Protein 3C1M (pdb70)

Secondary structure (DSSP, 8-state):
-EEEEE-TTTTSSHHHHHHHHHHHHHHHTT-S-EEEEE--STTHHHHHHHHHHHHHHT--HHHHHHHHHHHHHHHHHHHHHH---HHHHHHHHHHHHHHHHHHHHHHHHHHHHT---HHHHHHHHHHHHHHHHHHHHHHHHHTT--EEEE-HHHHTEEE-S-TTSPPEEEE-HHHHHHHHHHTT-EEEEESSEEEETTS-EEE--TTTHHHHHHHHHHHTT-SEEEEEESSSS-BSS-TTT-TT--B-SEEEHHHHHHHHHTT-TTS-GGGHHHHHHHT--EEEEETTSTTS--EEEES-----TTS--EEEEEEEEEEEEEEE-SSS-HHHHHHHHHHHHHHTT--EEEEEE--TT--EEEEEEGGGHHHHHHHHHHHH---TTS---EEEEEEEEEEEEEEEE-TTTTT-TTHHHHHHHHHHHHT----EEEESS-SSEEEEEEEGGGHHHHHHHHHIIIII-/-EEEEE-TTTTSSHHHHHHHHHHHHHHHTT-S-EEEEEPPPTTHHHHHHHHHHHHHHT--HHHHHHHHHHHHHHHHHHHHHH---HHHHHHHHHHHHHHHHHHHHHHHHHHHHT---HHHHHHHHHHHHHHHHHHHHHHHHHTT--EEEE-TTTTTEEE-S-TTSPPEEEE-HHHHHHHHHHTT-EEEEESSEEE-TTS-EEE--TTTHHHHHHHHHHHHT-SEEEEEESSSS-BSS-TTT-TT--B-SEEEHHHHHHHHHTT-TTS-GGGHHHHHHHT--EEEEETTSTTS--EEEES-----SSS--EEEEEEEEEEEEEEE-SSS-HHHHHHHHHHHHHHTT--EEEEEE--TT--EEEEEEGGGHHHHHHHHHHHH----SS---EEEEEEEEEEEEEEEE-TTTTT-TTHHHHHHHHHHHTT----EEEESS-SSEEEEEEEGGGHHHHHHHHHHHHT--/-EEEEE-TTTTSSHHHHHHHHHHHHHHTTT-S-EEEEEPPPTTHHHHHHHHHHHHHHT--HHHHHHHHHHHHHHHHHHHHHH---HHHHHHHHHHHHHHHHHHHHHHHHHHHHT---HHHHHHHHHHHHHHHHHHHHHHHHHTTS-EEEE-TTTTTEEE-S-TTSPPEEEE-HHHHHHHHHTTT-EEEEESSEEE-TTS-EEE--TTTHHHHHHHHHHHHT-SEEEEEESSSS-BSS-TTT-TT--B-SEEEHHHHHHHHHTT-TTS-GGGHHHHHHHT--EEEEETTBTTS--EEEES-----SSS--EEEEEEEEEEEEEEE-SSS-HHHHHHHHHHHHHHTT--EEEEEE--TT--EEEEEEGGGHHHHHHHHHHHH------SSS---EEEEEEEEEEEEEEEE-TTTTT-TTHHHHHHHHHHHTT----EEEESS-SSEEEEEEEGGGHHHHHHHHHIIIII-/-EEEEE-TTTTSSHHHHHHHHHHHHHHHHH-S-EEEEEPPSTTHHHHHHHHHHHHHHT--HHHHHHHHHHHHHHHHHHHHHH---HHHHHHHHHHHHHHHHHHHHHHHHHHHHT---HHHHHHHHTHHHHHHHHHHHHHHHHTT--EEEE-TTTTTEEE-S-TTSPPEEEE-HHHHHHHHHHTT-EEEEESSEEEETTS-EEE--TTTHHHHHHHHHHHHT-SEEEEEESSSS-BSS-TTT-TT--B-SEEEHHHHHHHHHTT-TTS-GGGHHHHHHHT--EEEEETTSTTS--EEEES-----SSS--EEEEE-SEEEEEEEE-SSS-HHHHHHHHHHHHHHTT--EEEEEE--TT--EEEEEEGGGHHHHHHHHHHHH----TTS---EEEEEEE-SEEEEEEE-TTTTT-TTHHHHHHHHHHHTT----EEEESS-SSEEEEEEEGGGHHHHHHHHHIIIII-

Organism: Methanocaldococcus jannaschii (strain ATCC 43067 / DSM 2661 / JAL-1 / JCM 10045 / NBRC 100440) (NCBI:txid243232)

Radius of gyration: 41.01 Å; Cα contacts (8 Å, |Δi|>4): 4702; chains: 4; bounding box: 101×80×117 Å

B-factor: mean 28.13, std 7.3, range [9.9, 187.76]

Sequence (1864 aa):
TTVMKFGGTSVGSGERIRHVAKIVTKRKKEDDDVVVVVSAMSEVTNALVEISQQALDVRDIAKVGDFIKFIREKHYKAIEEAIKSEEIKEEVKKIIDSRIEELEKVLIGVAYLGELTPKSRDYILSFGERLSSPILSGAIRDLGEKSIALEGGEAGIITDNNFGSARVKRLEVKERLLPLLKEGIIPVVTGFIGTTEEGYITTLGRGGSDYSAALIGYGLDADIIEIWTDVSGVYTTDPRLVPTARRIPKLSYIEAMELAYFGAKVLHPRTIEPAMEKGIPILVKNTFEPESEGTLITNDMEMSDSIVKAISTIKNVALINIFGAGMVGVSGTAARIFKALGEEEVNVILISQGSSETNISLVVSEEDVDKALKALKREFGDSFLNNNLIRDVSVDKDVCVISVVGAGMRGAKGIAGKIFTAVSESGANIKMIAQGSSEVNISFVIDEKDLLNCVRKLHEKFIEKTTVMKFGGTSVGSGERIRHVAKIVTKRKKEDDDVVVVVSAMSEVTNALVEISQQALDVRDIAKVGDFIKFIREKHYKAIEEAIKSEEIKEEVKKIIDSRIEELEKVLIGVAYLGELTPKSRDYILSFGERLSSPILSGAIRDLGEKSIALEGGEAGIITDNNFGSARVKRLEVKERLLPLLKEGIIPVVTGFIGTTEEGYITTLGRRGGSDYSAALIGYGLDADIIEIWTDVSGVYTTDPRLVPTARRIPKLSYIEAMELAYFGAKVLHPRTIEPAMEKGIPILVKNTFEPESEGTLITNDMEMSDSIVKAISTIKNVALINIFGAGMVGVSGTAARIFKALGEEEVNVILISQGSSETNISLVVSEEDVDKALKALKREFGDSFLNNNLIRDVSVDKDVCVISVVGAGMRGAKGIAGKIFTAVSESGANIKMIAQGSSEVNISFVIDEKDLLNCVRKLHEKFIEKTTVMKFGGTSVGSGERIRHVAKIVTKRKKEDDDVVVVVSAMSEVTNALVEISQQALDVRDIAKVGDFIKFIREKHYKAIEEAIKKSEEIKEEVKKIIDSRIEELEKVLIGVAYLGELTPKSRDYILSFGERLSSPILSGAIRDLGEKSIALEGGEAGIITDNNFGSARVKRLEVKERLLPLLKEGIIPVVTGFIGTTEEGYITTLGRGGSDYSAALIGYGLDADIIEIWTDVSGVYTTDPRLVPTARRIPKLSYIEAMELAYFGAKVLHPRTIEPAMEKGIPILVKNTFEPESEGTLITNDMEMSDSIVKAISTIKNVALINIFGAGMVGVSGTAARIFKALGEEEVNVILISQGSSETNISLVVSEEDVDKALKALKREFGDGKKSFLNNNLIRDVSVDKDVCVISVVGAGMRGAKGIAGKIFTAVSESGANIKMIAQGSSEVNISFVIDEKDLLNCVRKLHEKFIEKTTVMKFGGTSVGSGERIRHVAKIVTKRKKEDDDVVVVVSAMSEVTNALVEISQQALDVRDIAKVGDFIKFIREKHYKAIEEAIKSEEIKEEVKKIIDSRIEELEKVLIGVAYLGELTPKSRDYILSFGERLSSPILSGAIRDLGEKSIALEGGEAGIITDNNFGSARVKRLEVKERLLPLLKEGIIPVVTGFIGTTEEGYITTLGRGGSDYSAALIGYGLDADIIEIWTDVSGVYTTDPRLVPTARRIPKLSYIEAMELAYFGAKVLHPRTIEPAMEKGIPILVKNTFEPESEGTLITNDMEMSDSIVKAISTIKNVALINIFGAGMVGVSGTAARIFKALGEEEVNVILISQGSSETNISLVVSEEDVDKALKALKREFGDKSFLNNNLIRDVSVDKDVCVISVVGAGMRGAKGIAGKIFTAVSESGANIKMIAQGSSEVNISFVIDEKDLLNCVRKLHEKFIEK

Solvent-accessible surface area: 68762 Å² total

InterPro domains:
  IPR001048 Aspartate/glutamate/uridylate kinase [PF00696] (1-287)
  IPR001341 Aspartate kinase [TIGR00657] (1-468)
  IPR002912 ACT domain [PS51671] (323-392)
  IPR002912 ACT domain [PS51671] (409-473)
  IPR005260 Aspartate kinase, monofunctional class [PIRSF000726] (1-472)
  IPR005260 Aspartate kinase, monofunctional class [TIGR00656] (1-469)
  IPR018042 Aspartate kinase, conserved site [PS00324] (4-12)
  IPR036393 Acetylglutamate kinase-like superfamily [G3DSA:3.40.1160.10] (1-301)
  IPR036393 Acetylglutamate kinase-like superfamily [SSF53633] (4-301)
  IPR041746 Lysine-sensitive aspartokinase catalytic domain [cd04244] (2-299)
  IPR045865 ACT-like domain [SSF55021] (304-382)
  IPR045865 ACT-like domain [SSF55021] (390-469)
  IPR054352 Aspartokinase, ACT domain [PF22468] (321-381)
  IPR054352 Aspartokinase, ACT domain [PF22468] (407-467)

Nearest PDB structures (foldseek):
  3c1m-assembly1_A  TM=9.995E-01  e=3.762E-89  Methanocaldococcus jannaschii
  2cdq-assembly1_B  TM=8.818E-01  e=1.008E-42  Arabidopsis thaliana
  3ab2-assembly4_O  TM=8.215E-01  e=1.447E-33  Corynebacterium glutamicum
  3ab2-assembly2_E  TM=8.367E-01  e=1.039E-32  Corynebacterium glutamicum
  3ab2-assembly2_G  TM=8.336E-01  e=6.347E-33  Corynebacterium glutamicum

Structure (mmCIF, N/CA/C/O backbone):
data_3C1M
#
_entry.id   3C1M
#
_cell.length_a   101.408
_cell.length_b   104.478
_cell.length_c   192.045
_cell.angle_alpha   90.00
_cell.angle_beta   90.00
_cell.angle_gamma   90.00
#
_symmetry.space_group_name_H-M   'P 21 21 21'
#
loop_
_entity.id
_entity.type
_entity.pdbx_description
1 polymer 'Probable aspartokinase'
2 non-polymer 'MAGNESIUM ION'
3 non-polymer 'ASPARTIC ACID'
4 non-polymer 'PHOSPHOAMINOPHOSPHONIC ACID-ADENYLATE ESTER'
5 non-polymer 'FORMIC ACID'
6 water water
#
loop_
_atom_site.group_PDB
_atom_site.id
_atom_site.type_symbol
_atom_site.label_atom_id
_atom_site.label_alt_id
_atom_site.label_comp_id
_atom_site.label_asym_id
_atom_site.label_entity_id
_atom_site.label_seq_id
_atom_site.pdbx_PDB_ins_code
_atom_site.Cartn_x
_atom_site.Cartn_y
_atom_site.Cartn_z
_atom_site.occupancy
_atom_site.B_iso_or_equiv
_atom_site.auth_seq_id
_atom_site.auth_comp_id
_atom_site.auth_asym_id
_atom_site.auth_atom_id
_atom_site.pdbx_PDB_model_num
ATOM 1 N N . THR A 1 2 ? 29.065 38.135 60.999 1.00 25.66 2 THR A N 1
ATOM 2 C CA . THR A 1 2 ? 28.764 36.883 61.740 1.00 25.38 2 THR A CA 1
ATOM 3 C C . THR A 1 2 ? 29.490 35.704 61.113 1.00 25.04 2 THR A C 1
ATOM 4 O O . THR A 1 2 ? 29.234 35.336 59.963 1.00 24.70 2 THR A O 1
ATOM 8 N N . THR A 1 3 ? 30.381 35.108 61.896 1.00 24.78 3 THR A N 1
ATOM 9 C CA . THR A 1 3 ? 31.180 33.985 61.452 1.00 24.60 3 THR A CA 1
ATOM 10 C C . THR A 1 3 ? 30.885 32.748 62.284 1.00 24.33 3 THR A C 1
ATOM 11 O O . THR A 1 3 ? 30.889 32.798 63.512 1.00 24.34 3 THR A O 1
ATOM 15 N N . VAL A 1 4 ? 30.637 31.627 61.621 1.00 24.17 4 VAL A N 1
ATOM 16 C CA . VAL A 1 4 ? 30.678 30.358 62.335 1.00 23.78 4 VAL A CA 1
ATOM 17 C C . VAL A 1 4 ? 31.957 29.613 61.987 1.00 23.42 4 VAL A C 1
ATOM 18 O O . VAL A 1 4 ? 32.328 29.503 60.814 1.00 22.59 4 VAL A O 1
ATOM 22 N N . MET A 1 5 ? 32.653 29.168 63.036 1.00 23.06 5 MET A N 1
ATOM 23 C CA . MET A 1 5 ? 33.930 28.469 62.897 1.00 22.91 5 MET A CA 1
ATOM 24 C C . MET A 1 5 ? 33.806 27.095 63.505 1.00 22.44 5 MET A C 1
ATOM 25 O O . MET A 1 5 ? 33.553 26.971 64.715 1.00 22.79 5 MET A O 1
ATOM 30 N N . LYS A 1 6 ? 33.968 26.066 62.676 1.00 21.57 6 LYS A N 1
ATOM 31 C CA . LYS A 1 6 ? 33.806 24.684 63.128 1.00 20.76 6 LYS A CA 1
ATOM 32 C C . LYS A 1 6 ? 35.158 23.982 63.113 1.00 20.87 6 LYS A C 1
ATOM 33 O O . LYS A 1 6 ? 35.873 24.042 62.115 1.00 20.59 6 LYS A O 1
ATOM 39 N N . PHE A 1 7 ? 35.481 23.318 64.224 1.00 20.81 7 PHE A N 1
ATOM 40 C CA . PHE A 1 7 ? 36.731 22.584 64.392 1.00 21.25 7 PHE A CA 1
ATOM 41 C C . PHE A 1 7 ? 36.493 21.092 64.644 1.00 21.01 7 PHE A C 1
ATOM 42 O O . PHE A 1 7 ? 35.661 20.706 65.465 1.00 20.75 7 PHE A O 1
ATOM 50 N N . GLY A 1 8 ? 37.241 20.269 63.916 1.00 20.90 8 GLY A N 1
ATOM 51 C CA . GLY A 1 8 ? 37.098 18.820 63.932 1.00 20.05 8 GLY A CA 1
ATOM 52 C C . GLY A 1 8 ? 37.878 18.144 65.026 1.00 19.96 8 GLY A C 1
ATOM 53 O O . GLY A 1 8 ? 38.543 18.808 65.809 1.00 20.04 8 GLY A O 1
ATOM 54 N N . GLY A 1 9 ? 37.784 16.819 65.085 1.00 19.90 9 GLY A N 1
ATOM 55 C CA . GLY A 1 9 ? 38.407 16.049 66.150 1.00 19.89 9 GLY A CA 1
ATOM 56 C C . GLY A 1 9 ? 39.920 16.168 66.247 1.00 20.19 9 GLY A C 1
ATOM 57 O O . GLY A 1 9 ? 40.454 16.332 67.336 1.00 19.78 9 GLY A O 1
ATOM 58 N N . THR A 1 10 ? 40.622 16.088 65.119 1.00 20.55 10 THR A N 1
ATOM 59 C CA . THR A 1 10 ? 42.086 16.207 65.158 1.00 20.98 10 THR A CA 1
ATOM 60 C C . THR A 1 10 ? 42.525 17.620 65.529 1.00 21.37 10 THR A C 1
ATOM 61 O O . THR A 1 10 ? 43.576 17.796 66.165 1.00 20.98 10 THR A O 1
ATOM 65 N N . SER A 1 11 ? 41.717 18.610 65.129 1.00 21.07 11 SER A N 1
ATOM 66 C CA . SER A 1 11 ? 42.013 20.015 65.404 1.00 21.77 11 SER A CA 1
ATOM 67 C C . SER A 1 11 ? 41.995 20.331 66.896 1.00 22.03 11 SER A C 1
ATOM 68 O O . SER A 1 11 ? 42.699 21.226 67.347 1.00 22.27 11 SER A O 1
ATOM 71 N N . VAL A 1 12 ? 41.187 19.578 67.643 1.00 22.25 12 VAL A N 1
ATOM 72 C CA . VAL A 1 12 ? 41.088 19.679 69.107 1.00 22.06 12 VAL A CA 1
ATOM 73 C C . VAL A 1 12 ? 41.512 18.352 69.751 1.00 22.45 12 VAL A C 1
ATOM 74 O O . VAL A 1 12 ? 41.001 17.967 70.795 1.00 23.10 12 VAL A O 1
ATOM 78 N N . GLY A 1 13 ? 42.470 17.673 69.122 1.00 22.63 13 GLY A N 1
ATOM 79 C CA . GLY A 1 13 ? 42.858 16.315 69.483 1.00 22.27 13 GLY A CA 1
ATOM 80 C C . GLY A 1 13 ? 43.811 16.180 70.655 1.00 22.65 13 GLY A C 1
ATOM 81 O O . GLY A 1 13 ? 44.152 15.055 71.041 1.00 22.37 13 GLY A O 1
ATOM 82 N N . SER A 1 14 ? 44.226 17.322 71.213 1.00 22.76 14 SER A N 1
ATOM 83 C CA . SER A 1 14 ? 45.013 17.409 72.452 1.00 23.00 14 SER A CA 1
ATOM 84 C C . SER A 1 14 ? 44.820 18.799 73.047 1.00 23.60 14 SER A C 1
ATOM 85 O O . SER A 1 14 ? 44.202 19.663 72.420 1.00 23.91 14 SER A O 1
ATOM 88 N N . GLY A 1 15 ? 45.365 19.013 74.243 1.00 24.20 15 GLY A N 1
ATOM 89 C CA . GLY A 1 15 ? 45.292 20.296 74.931 1.00 25.02 15 GLY A CA 1
ATOM 90 C C . GLY A 1 15 ? 46.019 21.434 74.241 1.00 25.69 15 GLY A C 1
ATOM 91 O O . GLY A 1 15 ? 45.499 22.548 74.166 1.00 25.67 15 GLY A O 1
ATOM 92 N N . GLU A 1 16 ? 47.230 21.155 73.760 1.00 26.36 16 GLU A N 1
ATOM 93 C CA . GLU A 1 16 ? 47.994 22.073 72.899 1.00 27.31 16 GLU A CA 1
ATOM 94 C C . GLU A 1 16 ? 47.191 22.483 71.654 1.00 26.80 16 GLU A C 1
ATOM 95 O O . GLU A 1 16 ? 47.229 23.647 71.213 1.00 26.94 16 GLU A O 1
ATOM 101 N N . ARG A 1 17 ? 46.446 21.537 71.099 1.00 26.39 17 ARG A N 1
ATOM 102 C CA . ARG A 1 17 ? 45.653 21.813 69.904 1.00 25.99 17 ARG A CA 1
ATOM 103 C C . ARG A 1 17 ? 44.439 22.706 70.188 1.00 25.89 17 ARG A C 1
ATOM 104 O O . ARG A 1 17 ? 44.181 23.680 69.465 1.00 25.27 17 ARG A O 1
ATOM 112 N N . ILE A 1 18 ? 43.723 22.371 71.260 1.00 25.38 18 ILE A N 1
ATOM 113 C CA . ILE A 1 18 ? 42.592 23.154 71.750 1.00 24.90 18 ILE A CA 1
ATOM 114 C C . ILE A 1 18 ? 42.976 24.621 72.032 1.00 25.16 18 ILE A C 1
ATOM 115 O O . ILE A 1 18 ? 42.241 25.544 71.671 1.00 24.63 18 ILE A O 1
ATOM 120 N N . ARG A 1 19 ? 44.128 24.823 72.669 1.00 25.13 19 ARG A N 1
ATOM 121 C CA . ARG A 1 19 ? 44.617 26.173 72.949 1.00 25.35 19 ARG A CA 1
ATOM 122 C C . ARG A 1 19 ? 44.970 26.934 71.656 1.00 25.29 19 ARG A C 1
ATOM 123 O O . ARG A 1 19 ? 44.656 28.131 71.508 1.00 25.92 19 ARG A O 1
ATOM 131 N N . HIS A 1 20 ? 45.623 26.241 70.730 1.00 24.58 20 HIS A N 1
ATOM 132 C CA . HIS A 1 20 ? 45.889 26.786 69.402 1.00 24.14 20 HIS A CA 1
ATOM 133 C C . HIS A 1 20 ? 44.576 27.181 68.690 1.00 23.67 20 HIS A C 1
ATOM 134 O O . HIS A 1 20 ? 44.462 28.275 68.144 1.00 23.68 20 HIS A O 1
ATOM 141 N N . VAL A 1 21 ? 43.575 26.304 68.739 1.00 23.39 21 VAL A N 1
ATOM 142 C CA . VAL A 1 21 ? 42.246 26.596 68.192 1.00 22.79 21 VAL A CA 1
ATOM 143 C C . VAL A 1 21 ? 41.598 27.826 68.840 1.00 23.16 21 VAL A C 1
ATOM 144 O O . VAL A 1 21 ? 41.042 28.675 68.138 1.00 23.40 21 VAL A O 1
ATOM 148 N N . ALA A 1 22 ? 41.685 27.927 70.166 1.00 23.22 22 ALA A N 1
ATOM 149 C CA . ALA A 1 22 ? 41.163 29.079 70.896 1.00 23.74 22 ALA A CA 1
ATOM 150 C C . ALA A 1 22 ? 41.843 30.377 70.459 1.00 24.14 22 ALA A C 1
ATOM 151 O O . ALA A 1 22 ? 41.201 31.426 70.412 1.00 24.05 22 ALA A O 1
ATOM 153 N N . LYS A 1 23 ? 43.139 30.292 70.140 1.00 24.71 23 LYS A N 1
ATOM 154 C CA . LYS A 1 23 ? 43.877 31.406 69.515 1.00 25.26 23 LYS A CA 1
ATOM 155 C C . LYS A 1 23 ? 43.373 31.830 68.129 1.00 25.48 23 LYS A C 1
ATOM 156 O O . LYS A 1 23 ? 43.300 33.040 67.845 1.00 26.00 23 LYS A O 1
ATOM 162 N N . ILE A 1 24 ? 43.050 30.858 67.271 1.00 24.98 24 ILE A N 1
ATOM 163 C CA . ILE A 1 24 ? 42.451 31.156 65.959 1.00 24.70 24 ILE A CA 1
ATOM 164 C C . ILE A 1 24 ? 41.096 31.871 66.124 1.00 25.39 24 ILE A C 1
ATOM 165 O O . ILE A 1 24 ? 40.792 32.822 65.411 1.00 25.01 24 ILE A O 1
ATOM 170 N N . VAL A 1 25 ? 40.294 31.396 67.077 1.00 26.11 25 VAL A N 1
ATOM 171 C CA . VAL A 1 25 ? 38.993 31.962 67.362 1.00 26.11 25 VAL A CA 1
ATOM 172 C C . VAL A 1 25 ? 39.130 33.378 67.927 1.00 26.82 25 VAL A C 1
ATOM 173 O O . VAL A 1 25 ? 38.384 34.290 67.548 1.00 26.96 25 VAL A O 1
ATOM 177 N N . THR A 1 26 ? 40.099 33.555 68.816 1.00 27.74 26 THR A N 1
ATOM 178 C CA . THR A 1 26 ? 40.359 34.840 69.475 1.00 28.54 26 THR A CA 1
ATOM 179 C C . THR A 1 26 ? 40.898 35.900 68.500 1.00 28.73 26 THR A C 1
ATOM 180 O O . THR A 1 26 ? 40.570 37.083 68.610 1.00 28.45 26 THR A O 1
ATOM 184 N N . LYS A 1 27 ? 41.697 35.453 67.530 1.00 29.41 27 LYS A N 1
ATOM 185 C CA . LYS A 1 27 ? 42.154 36.302 66.427 1.00 30.05 27 LYS A CA 1
ATOM 186 C C . LYS A 1 27 ? 40.977 36.756 65.548 1.00 29.71 27 LYS A C 1
ATOM 187 O O . LYS A 1 27 ? 40.867 37.941 65.224 1.00 29.72 27 LYS A O 1
ATOM 193 N N . ARG A 1 28 ? 40.110 35.816 65.171 1.00 29.42 28 ARG A N 1
ATOM 194 C CA . ARG A 1 28 ? 38.932 36.142 64.372 1.00 29.68 28 ARG A CA 1
ATOM 195 C C . ARG A 1 28 ? 37.992 37.092 65.114 1.00 29.61 28 ARG A C 1
ATOM 196 O O . ARG A 1 28 ? 37.397 37.980 64.499 1.00 29.38 28 ARG A O 1
ATOM 204 N N . LYS A 1 29 ? 37.857 36.878 66.425 1.00 29.77 29 LYS A N 1
ATOM 205 C CA . LYS A 1 29 ? 37.013 37.702 67.299 1.00 29.93 29 LYS A CA 1
ATOM 206 C C . LYS A 1 29 ? 37.316 39.199 67.171 1.00 29.92 29 LYS A C 1
ATOM 207 O O . LYS A 1 29 ? 36.418 40.040 67.311 1.00 30.23 29 LYS A O 1
ATOM 213 N N . LYS A 1 30 ? 38.578 39.519 66.895 1.00 30.05 30 LYS A N 1
ATOM 214 C CA . LYS A 1 30 ? 39.034 40.907 66.773 1.00 30.10 30 LYS A CA 1
ATOM 215 C C . LYS A 1 30 ? 38.737 41.528 65.409 1.00 29.70 30 LYS A C 1
ATOM 216 O O . LYS A 1 30 ? 38.762 42.748 65.276 1.00 30.05 30 LYS A O 1
ATOM 222 N N . GLU A 1 31 ? 38.460 40.694 64.412 1.00 28.98 31 GLU A N 1
ATOM 223 C CA . GLU A 1 31 ? 38.062 41.152 63.080 1.00 29.04 31 GLU A CA 1
ATOM 224 C C . GLU A 1 31 ? 36.534 41.174 62.950 1.00 28.25 31 GLU A C 1
ATOM 225 O O . GLU A 1 31 ? 35.988 41.960 62.191 1.00 27.91 31 GLU A O 1
ATOM 231 N N . ASP A 1 32 ? 35.863 40.284 63.675 1.00 27.98 32 ASP A N 1
ATOM 232 C CA . ASP A 1 32 ? 34.405 40.158 63.643 1.00 27.77 32 ASP A CA 1
ATOM 233 C C . ASP A 1 32 ? 33.936 39.825 65.054 1.00 27.75 32 ASP A C 1
ATOM 234 O O . ASP A 1 32 ? 34.246 38.752 65.563 1.00 27.89 32 ASP A O 1
ATOM 239 N N . ASP A 1 33 ? 33.188 40.736 65.676 1.00 27.74 33 ASP A N 1
ATOM 240 C CA . ASP A 1 33 ? 32.726 40.554 67.053 1.00 27.65 33 ASP A CA 1
ATOM 241 C C . ASP A 1 33 ? 31.696 39.442 67.182 1.00 27.64 33 ASP A C 1
ATOM 242 O O . ASP A 1 33 ? 31.494 38.918 68.282 1.00 28.09 33 ASP A O 1
ATOM 247 N N . ASP A 1 34 ? 31.041 39.082 66.077 1.00 27.24 34 ASP A N 1
ATOM 248 C CA . ASP A 1 34 ? 30.055 37.989 66.103 1.00 26.83 34 ASP A CA 1
ATOM 249 C C . ASP A 1 34 ? 30.668 36.688 65.631 1.00 26.48 34 ASP A C 1
ATOM 250 O O . ASP A 1 34 ? 30.708 36.393 64.437 1.00 26.43 34 ASP A O 1
ATOM 255 N N . VAL A 1 35 ? 31.180 35.930 66.592 1.00 26.13 35 VAL A N 1
ATOM 256 C CA . VAL A 1 35 ? 31.743 34.613 66.327 1.00 25.38 35 VAL A CA 1
ATOM 257 C C . VAL A 1 35 ? 31.020 33.547 67.150 1.00 25.20 35 VAL A C 1
ATOM 258 O O . VAL A 1 35 ? 30.908 33.674 68.380 1.00 25.34 35 VAL A O 1
ATOM 262 N N . VAL A 1 36 ? 30.536 32.514 66.459 1.00 24.79 36 VAL A N 1
ATOM 263 C CA . VAL A 1 36 ? 30.040 31.287 67.079 1.00 24.62 36 VAL A CA 1
ATOM 264 C C . VAL A 1 36 ? 30.979 30.119 66.710 1.00 24.72 36 VAL A C 1
ATOM 265 O O . VAL A 1 36 ? 31.407 29.990 65.562 1.00 24.47 36 VAL A O 1
ATOM 269 N N . VAL A 1 37 ? 31.323 29.291 67.697 1.00 25.08 37 VAL A N 1
ATOM 270 C CA . VAL A 1 37 ? 32.199 28.134 67.470 1.00 24.73 37 VAL A CA 1
ATOM 271 C C . VAL A 1 37 ? 31.394 26.844 67.509 1.00 24.22 37 VAL A C 1
ATOM 272 O O . VAL A 1 37 ? 30.537 26.662 68.378 1.00 24.66 37 VAL A O 1
ATOM 276 N N . VAL A 1 38 ? 31.637 25.969 66.540 1.00 23.29 38 VAL A N 1
ATOM 277 C CA . VAL A 1 38 ? 31.107 24.614 66.602 1.00 22.20 38 VAL A CA 1
ATOM 278 C C . VAL A 1 38 ? 32.291 23.661 66.749 1.00 22.35 38 VAL A C 1
ATOM 279 O O . VAL A 1 38 ? 33.287 23.781 66.035 1.00 20.98 38 VAL A O 1
ATOM 283 N N . VAL A 1 39 ? 32.182 22.713 67.679 1.00 22.30 39 VAL A N 1
ATOM 284 C CA . VAL A 1 39 ? 33.289 21.809 67.910 1.00 21.91 39 VAL A CA 1
ATOM 285 C C . VAL A 1 39 ? 32.841 20.340 67.964 1.00 22.34 39 VAL A C 1
ATOM 286 O O . VAL A 1 39 ? 31.753 20.009 68.460 1.00 21.64 39 VAL A O 1
ATOM 290 N N . SER A 1 40 ? 33.686 19.473 67.411 1.00 22.59 40 SER A N 1
ATOM 291 C CA . SER A 1 40 ? 33.509 18.024 67.516 1.00 22.60 40 SER A CA 1
ATOM 292 C C . SER A 1 40 ? 34.165 17.489 68.772 1.00 22.50 40 SER A C 1
ATOM 293 O O . SER A 1 40 ? 34.930 18.190 69.447 1.00 22.37 40 SER A O 1
ATOM 296 N N . ALA A 1 41 ? 33.863 16.229 69.064 1.00 22.22 41 ALA A N 1
ATOM 297 C CA . ALA A 1 41 ? 34.596 15.456 70.046 1.00 22.20 41 ALA A CA 1
ATOM 298 C C . ALA A 1 41 ? 36.069 15.383 69.655 1.00 22.47 41 ALA A C 1
ATOM 299 O O . ALA A 1 41 ? 36.404 15.323 68.463 1.00 22.16 41 ALA A O 1
ATOM 301 N N . MET A 1 42 ? 36.942 15.363 70.662 1.00 22.55 42 MET A N 1
ATOM 302 C CA . MET A 1 42 ? 38.350 15.047 70.455 1.00 22.66 42 MET A CA 1
ATOM 303 C C . MET A 1 42 ? 38.472 13.828 69.557 1.00 23.12 42 MET A C 1
ATOM 304 O O . MET A 1 42 ? 37.674 12.879 69.638 1.00 22.78 42 MET A O 1
ATOM 309 N N . SER A 1 43 ? 39.466 13.884 68.684 1.00 23.90 43 SER A N 1
ATOM 310 C CA . SER A 1 43 ? 39.784 12.810 67.756 1.00 24.82 43 SER A CA 1
ATOM 311 C C . SER A 1 43 ? 39.674 11.410 68.376 1.00 24.96 43 SER A C 1
ATOM 312 O O . SER A 1 43 ? 40.262 11.142 69.428 1.00 23.99 43 SER A O 1
ATOM 315 N N . GLU A 1 44 ? 38.919 10.534 67.706 1.00 25.61 44 GLU A N 1
ATOM 316 C CA . GLU A 1 44 ? 38.842 9.106 68.040 1.00 26.20 44 GLU A CA 1
ATOM 317 C C . GLU A 1 44 ? 37.886 8.766 69.218 1.00 25.61 44 GLU A C 1
ATOM 318 O O . GLU A 1 44 ? 37.604 7.580 69.486 1.00 25.46 44 GLU A O 1
ATOM 324 N N . VAL A 1 45 ? 37.377 9.801 69.892 1.00 24.64 45 VAL A N 1
ATOM 325 C CA . VAL A 1 45 ? 36.489 9.644 71.055 1.00 23.70 45 VAL A CA 1
ATOM 326 C C . VAL A 1 45 ? 35.107 9.105 70.665 1.00 23.42 45 VAL A C 1
ATOM 327 O O . VAL A 1 45 ? 34.597 8.177 71.304 1.00 23.11 45 VAL A O 1
ATOM 331 N N . THR A 1 46 ? 34.513 9.658 69.608 1.00 23.21 46 THR A N 1
ATOM 332 C CA . THR A 1 46 ? 33.251 9.123 69.096 1.00 23.12 46 THR A CA 1
ATOM 333 C C . THR A 1 46 ? 33.337 7.623 68.763 1.00 23.00 46 THR A C 1
ATOM 334 O O . THR A 1 46 ? 32.460 6.867 69.149 1.00 23.11 46 THR A O 1
ATOM 338 N N . ASN A 1 47 ? 34.393 7.202 68.070 1.00 23.07 47 ASN A N 1
ATOM 339 C CA . ASN A 1 47 ? 34.602 5.777 67.781 1.00 23.35 47 ASN A CA 1
ATOM 340 C C . ASN A 1 47 ? 34.713 4.908 69.042 1.00 23.18 47 ASN A C 1
ATOM 341 O O . ASN A 1 47 ? 34.163 3.808 69.085 1.00 23.75 47 ASN A O 1
ATOM 346 N N . ALA A 1 48 ? 35.445 5.404 70.042 1.00 22.98 48 ALA A N 1
ATOM 347 C CA . ALA A 1 48 ? 35.579 4.766 71.347 1.00 22.93 48 ALA A CA 1
ATOM 348 C C . ALA A 1 48 ? 34.223 4.605 72.041 1.00 23.36 48 ALA A C 1
ATOM 349 O O . ALA A 1 48 ? 33.933 3.546 72.608 1.00 23.29 48 ALA A O 1
ATOM 351 N N . LEU A 1 49 ? 33.400 5.653 71.986 1.00 23.89 49 LEU A N 1
ATOM 352 C CA . LEU A 1 49 ? 32.032 5.610 72.516 1.00 24.38 49 LEU A CA 1
ATOM 353 C C . LEU A 1 49 ? 31.195 4.540 71.804 1.00 24.81 49 LEU A C 1
ATOM 354 O O . LEU A 1 49 ? 30.510 3.761 72.459 1.00 24.89 49 LEU A O 1
ATOM 359 N N . VAL A 1 50 ? 31.268 4.506 70.471 1.00 25.44 50 VAL A N 1
ATOM 360 C CA . VAL A 1 50 ? 30.634 3.456 69.656 1.00 26.00 50 VAL A CA 1
ATOM 361 C C . VAL A 1 50 ? 31.053 2.040 70.112 1.00 26.67 50 VAL A C 1
ATOM 362 O O . VAL A 1 50 ? 30.199 1.182 70.350 1.00 26.65 50 VAL A O 1
ATOM 366 N N . GLU A 1 51 ? 32.357 1.804 70.251 1.00 27.47 51 GLU A N 1
ATOM 367 C CA . GLU A 1 51 ? 32.833 0.467 70.614 1.00 28.70 51 GLU A CA 1
ATOM 368 C C . GLU A 1 51 ? 32.488 0.055 72.056 1.00 28.34 51 GLU A C 1
ATOM 369 O O . GLU A 1 51 ? 32.087 -1.082 72.277 1.00 28.47 51 GLU A O 1
ATOM 375 N N . ILE A 1 52 ? 32.610 0.969 73.021 1.00 28.36 52 ILE A N 1
ATOM 376 C CA . ILE A 1 52 ? 32.273 0.641 74.423 1.00 28.47 52 ILE A CA 1
ATOM 377 C C . ILE A 1 52 ? 30.764 0.467 74.656 1.00 28.83 52 ILE A C 1
ATOM 378 O O . ILE A 1 52 ? 30.362 -0.223 75.585 1.00 28.85 52 ILE A O 1
ATOM 383 N N . SER A 1 53 ? 29.948 1.096 73.809 1.00 29.26 53 SER A N 1
ATOM 384 C CA . SER A 1 53 ? 28.503 0.874 73.769 1.00 29.82 53 SER A CA 1
ATOM 385 C C . SER A 1 53 ? 28.158 -0.574 73.455 1.00 30.26 53 SER A C 1
ATOM 386 O O . SER A 1 53 ? 27.319 -1.190 74.115 1.00 30.25 53 SER A O 1
ATOM 389 N N . GLN A 1 54 ? 28.809 -1.097 72.423 1.00 31.30 54 GLN A N 1
ATOM 390 C CA . GLN A 1 54 ? 28.540 -2.434 71.911 1.00 32.16 54 GLN A CA 1
ATOM 391 C C . GLN A 1 54 ? 29.088 -3.479 72.870 1.00 32.37 54 GLN A C 1
ATOM 392 O O . GLN A 1 54 ? 28.488 -4.539 73.049 1.00 32.36 54 GLN A O 1
ATOM 398 N N . GLN A 1 55 ? 30.226 -3.157 73.485 1.00 32.85 55 GLN A N 1
ATOM 399 C CA . GLN A 1 55 ? 30.864 -4.005 74.492 1.00 33.49 55 GLN A CA 1
ATOM 400 C C . GLN A 1 55 ? 30.022 -4.071 75.760 1.00 33.21 55 GLN A C 1
ATOM 401 O O . GLN A 1 55 ? 29.835 -5.146 76.328 1.00 32.90 55 GLN A O 1
ATOM 407 N N . ALA A 1 56 ? 29.507 -2.918 76.186 1.00 33.16 56 ALA A N 1
ATOM 408 C CA . ALA A 1 56 ? 28.601 -2.852 77.325 1.00 33.54 56 ALA A CA 1
ATOM 409 C C . ALA A 1 56 ? 27.323 -3.665 77.079 1.00 33.97 56 ALA A C 1
ATOM 410 O O . ALA A 1 56 ? 26.748 -4.212 78.011 1.00 33.91 56 ALA A O 1
ATOM 412 N N . LEU A 1 57 ? 26.901 -3.749 75.819 1.00 34.58 57 LEU A N 1
ATOM 413 C CA . LEU A 1 57 ? 25.727 -4.517 75.428 1.00 35.07 57 LEU A CA 1
ATOM 414 C C . LEU A 1 57 ? 26.026 -6.015 75.306 1.00 35.91 57 LEU A C 1
ATOM 415 O O . LEU A 1 57 ? 25.367 -6.844 75.944 1.00 35.97 57 LEU A O 1
ATOM 420 N N . ASP A 1 58 ? 27.021 -6.352 74.488 1.00 36.87 58 ASP A N 1
ATOM 421 C CA . ASP A 1 58 ? 27.307 -7.746 74.139 1.00 37.74 58 ASP A CA 1
ATOM 422 C C . ASP A 1 58 ? 28.004 -8.556 75.236 1.00 37.99 58 ASP A C 1
ATOM 423 O O . ASP A 1 58 ? 27.626 -9.705 75.482 1.00 38.20 58 ASP A O 1
ATOM 428 N N . VAL A 1 59 ? 29.010 -7.974 75.889 1.00 38.22 59 VAL A N 1
ATOM 429 C CA . VAL A 1 59 ? 29.793 -8.718 76.891 1.00 38.38 59 VAL A CA 1
ATOM 430 C C . VAL A 1 59 ? 29.383 -8.421 78.339 1.00 38.58 59 VAL A C 1
ATOM 431 O O . VAL A 1 59 ? 29.487 -9.295 79.208 1.00 38.70 59 VAL A O 1
ATOM 435 N N . ARG A 1 60 ? 28.916 -7.191 78.570 1.00 38.56 60 ARG A N 1
ATOM 436 C CA . ARG A 1 60 ? 28.405 -6.729 79.865 1.00 38.54 60 ARG A CA 1
ATOM 437 C C . ARG A 1 60 ? 29.419 -6.880 81.011 1.00 38.76 60 ARG A C 1
ATOM 438 O O . ARG A 1 60 ? 29.093 -7.397 82.089 1.00 38.92 60 ARG A O 1
ATOM 446 N N . ASP A 1 61 ? 30.651 -6.435 80.766 1.00 38.84 61 ASP A N 1
ATOM 447 C CA . ASP A 1 61 ? 31.685 -6.395 81.808 1.00 38.78 61 ASP A CA 1
ATOM 448 C C . ASP A 1 61 ? 31.850 -4.978 82.368 1.00 38.57 61 ASP A C 1
ATOM 449 O O . ASP A 1 61 ? 32.222 -4.048 81.651 1.00 38.85 61 ASP A O 1
ATOM 454 N N . ILE A 1 62 ? 31.591 -4.845 83.664 1.00 38.36 62 ILE A N 1
ATOM 455 C CA . ILE A 1 62 ? 31.518 -3.557 84.356 1.00 38.39 62 ILE A CA 1
ATOM 456 C C . ILE A 1 62 ? 32.889 -2.907 84.634 1.00 38.32 62 ILE A C 1
ATOM 457 O O . ILE A 1 62 ? 33.011 -1.679 84.640 1.00 38.06 62 ILE A O 1
ATOM 462 N N . ALA A 1 63 ? 33.910 -3.733 84.855 1.00 38.42 63 ALA A N 1
ATOM 463 C CA . ALA A 1 63 ? 35.276 -3.252 85.071 1.00 38.33 63 ALA A CA 1
ATOM 464 C C . ALA A 1 63 ? 35.908 -2.828 83.749 1.00 38.33 63 ALA A C 1
ATOM 465 O O . ALA A 1 63 ? 36.814 -1.995 83.716 1.00 38.62 63 ALA A O 1
ATOM 467 N N . LYS A 1 64 ? 35.417 -3.418 82.665 1.00 38.13 64 LYS A N 1
ATOM 468 C CA . LYS A 1 64 ? 35.828 -3.070 81.318 1.00 37.97 64 LYS A CA 1
ATOM 469 C C . LYS A 1 64 ? 35.255 -1.698 80.914 1.00 37.72 64 LYS A C 1
ATOM 470 O O . LYS A 1 64 ? 35.909 -0.924 80.202 1.00 37.66 64 LYS A O 1
ATOM 476 N N . VAL A 1 65 ? 34.034 -1.412 81.374 1.00 37.16 65 VAL A N 1
ATOM 477 C CA . VAL A 1 65 ? 33.448 -0.066 81.312 1.00 36.30 65 VAL A CA 1
ATOM 478 C C . VAL A 1 65 ? 34.261 0.900 82.183 1.00 36.00 65 VAL A C 1
ATOM 479 O O . VAL A 1 65 ? 34.478 2.049 81.804 1.00 35.58 65 VAL A O 1
ATOM 483 N N . GLY A 1 66 ? 34.713 0.410 83.341 1.00 35.77 66 GLY A N 1
ATOM 484 C CA . GLY A 1 66 ? 35.533 1.187 84.278 1.00 35.24 66 GLY A CA 1
ATOM 485 C C . GLY A 1 66 ? 36.871 1.609 83.700 1.00 34.96 66 GLY A C 1
ATOM 486 O O . GLY A 1 66 ? 37.379 2.690 84.018 1.00 34.91 66 GLY A O 1
ATOM 487 N N . ASP A 1 67 ? 37.441 0.752 82.853 1.00 34.52 67 ASP A N 1
ATOM 488 C CA . ASP A 1 67 ? 38.692 1.054 82.158 1.00 34.10 67 ASP A CA 1
ATOM 489 C C . ASP A 1 67 ? 38.479 2.128 81.101 1.00 33.48 67 ASP A C 1
ATOM 490 O O . ASP A 1 67 ? 39.335 2.988 80.901 1.00 33.72 67 ASP A O 1
ATOM 495 N N . PHE A 1 68 ? 37.332 2.077 80.431 1.00 32.66 68 PHE A N 1
ATOM 496 C CA . PHE A 1 68 ? 36.955 3.114 79.477 1.00 31.88 68 PHE A CA 1
ATOM 497 C C . PHE A 1 68 ? 36.823 4.478 80.154 1.00 31.35 68 PHE A C 1
ATOM 498 O O . PHE A 1 68 ? 37.352 5.480 79.667 1.00 31.23 68 PHE A O 1
ATOM 506 N N . ILE A 1 69 ? 36.125 4.508 81.280 1.00 30.78 69 ILE A N 1
ATOM 507 C CA . ILE A 1 69 ? 35.952 5.737 82.034 1.00 30.61 69 ILE A CA 1
ATOM 508 C C . ILE A 1 69 ? 37.297 6.371 82.409 1.00 30.78 69 ILE A C 1
ATOM 509 O O . ILE A 1 69 ? 37.462 7.583 82.277 1.00 31.03 69 ILE A O 1
ATOM 514 N N . LYS A 1 70 ? 38.256 5.549 82.836 1.00 30.66 70 LYS A N 1
ATOM 515 C CA . LYS A 1 70 ? 39.606 6.023 83.173 1.00 30.67 70 LYS A CA 1
ATOM 516 C C . LYS A 1 70 ? 40.356 6.561 81.962 1.00 30.34 70 LYS A C 1
ATOM 517 O O . LYS A 1 70 ? 41.048 7.571 82.063 1.00 30.71 70 LYS A O 1
ATOM 523 N N . PHE A 1 71 ? 40.213 5.885 80.826 1.00 30.13 71 PHE A N 1
ATOM 524 C CA . PHE A 1 71 ? 40.771 6.341 79.553 1.00 29.98 71 PHE A CA 1
ATOM 525 C C . PHE A 1 71 ? 40.194 7.706 79.121 1.00 30.18 71 PHE A C 1
ATOM 526 O O . PHE A 1 71 ? 40.928 8.573 78.618 1.00 30.14 71 PHE A O 1
ATOM 534 N N . ILE A 1 72 ? 38.884 7.877 79.309 1.00 29.77 72 ILE A N 1
ATOM 535 C CA . ILE A 1 72 ? 38.185 9.104 78.930 1.00 29.36 72 ILE A CA 1
ATOM 536 C C . ILE A 1 72 ? 38.529 10.227 79.892 1.00 29.42 72 ILE A C 1
ATOM 537 O O . ILE A 1 72 ? 38.718 11.377 79.479 1.00 29.21 72 ILE A O 1
ATOM 542 N N . ARG A 1 73 ? 38.620 9.887 81.174 1.00 29.64 73 ARG A N 1
ATOM 543 C CA . ARG A 1 73 ? 38.959 10.869 82.196 1.00 29.99 73 ARG A CA 1
ATOM 544 C C . ARG A 1 73 ? 40.377 11.400 82.009 1.00 30.14 73 ARG A C 1
ATOM 545 O O . ARG A 1 73 ? 40.585 12.612 82.024 1.00 30.41 73 ARG A O 1
ATOM 553 N N . GLU A 1 74 ? 41.338 10.496 81.820 1.00 30.14 74 GLU A N 1
ATOM 554 C CA . GLU A 1 74 ? 42.741 10.882 81.696 1.00 30.26 74 GLU A CA 1
ATOM 555 C C . GLU A 1 74 ? 42.977 11.755 80.483 1.00 29.56 74 GLU A C 1
ATOM 556 O O . GLU A 1 74 ? 43.691 12.758 80.566 1.00 29.86 74 GLU A O 1
ATOM 562 N N . LYS A 1 75 ? 42.373 11.365 79.362 1.00 28.57 75 LYS A N 1
ATOM 563 C CA . LYS A 1 75 ? 42.437 12.130 78.126 1.00 27.55 75 LYS A CA 1
ATOM 564 C C . LYS A 1 75 ? 41.941 13.573 78.318 1.00 26.79 75 LYS A C 1
ATOM 565 O O . LYS A 1 75 ? 42.637 14.534 77.958 1.00 26.55 75 LYS A O 1
ATOM 571 N N . HIS A 1 76 ? 40.761 13.715 78.907 1.00 25.42 76 HIS A N 1
ATOM 572 C CA . HIS A 1 76 ? 40.153 15.030 79.051 1.00 24.77 76 HIS A CA 1
ATOM 573 C C . HIS A 1 76 ? 40.759 15.886 80.171 1.00 24.58 76 HIS A C 1
ATOM 574 O O . HIS A 1 76 ? 40.825 17.110 80.032 1.00 24.32 76 HIS A O 1
ATOM 581 N N . TYR A 1 77 ? 41.225 15.248 81.248 1.00 24.34 77 TYR A N 1
ATOM 582 C CA . TYR A 1 77 ? 42.014 15.930 82.287 1.00 24.50 77 TYR A CA 1
ATOM 583 C C . TYR A 1 77 ? 43.326 16.495 81.718 1.00 24.49 77 TYR A C 1
ATOM 584 O O . TYR A 1 77 ? 43.703 17.630 82.013 1.00 24.76 77 TYR A O 1
ATOM 593 N N . LYS A 1 78 ? 44.000 15.703 80.888 1.00 24.38 78 LYS A N 1
ATOM 594 C CA . LYS A 1 78 ? 45.244 16.107 80.236 1.00 24.77 78 LYS A CA 1
ATOM 595 C C . LYS A 1 78 ? 45.034 17.318 79.310 1.00 24.63 78 LYS A C 1
ATOM 596 O O . LYS A 1 78 ? 45.815 18.275 79.345 1.00 24.84 78 LYS A O 1
ATOM 602 N N . ALA A 1 79 ? 43.978 17.265 78.492 1.00 24.27 79 ALA A N 1
ATOM 603 C CA . ALA A 1 79 ? 43.572 18.364 77.608 1.00 23.78 79 ALA A CA 1
ATOM 604 C C . ALA A 1 79 ? 43.302 19.657 78.385 1.00 23.82 79 ALA A C 1
ATOM 605 O O . ALA A 1 79 ? 43.703 20.733 77.951 1.00 23.49 79 ALA A O 1
ATOM 607 N N . ILE A 1 80 ? 42.643 19.536 79.539 1.00 24.00 80 ILE A N 1
ATOM 608 C CA . ILE A 1 80 ? 42.383 20.674 80.432 1.00 24.26 80 ILE A CA 1
ATOM 609 C C . ILE A 1 80 ? 43.686 21.327 80.925 1.00 24.70 80 ILE A C 1
ATOM 610 O O . ILE A 1 80 ? 43.862 22.547 80.809 1.00 24.72 80 ILE A O 1
ATOM 615 N N . GLU A 1 81 ? 44.593 20.509 81.453 1.00 25.19 81 GLU A N 1
ATOM 616 C CA . GLU A 1 81 ? 45.878 20.985 81.964 1.00 25.75 81 GLU A CA 1
ATOM 617 C C . GLU A 1 81 ? 46.748 21.647 80.881 1.00 26.20 81 GLU A C 1
ATOM 618 O O . GLU A 1 81 ? 47.445 22.642 81.148 1.00 26.19 81 GLU A O 1
ATOM 624 N N . GLU A 1 82 ? 46.711 21.084 79.671 1.00 26.30 82 GLU A N 1
ATOM 625 C CA . GLU A 1 82 ? 47.546 21.556 78.568 1.00 26.91 82 GLU A CA 1
ATOM 626 C C . GLU A 1 82 ? 46.915 22.681 77.735 1.00 26.45 82 GLU A C 1
ATOM 627 O O . GLU A 1 82 ? 47.599 23.289 76.916 1.00 26.86 82 GLU A O 1
ATOM 633 N N . ALA A 1 83 ? 45.632 22.968 77.953 1.00 26.04 83 ALA A N 1
ATOM 634 C CA . ALA A 1 83 ? 44.928 23.993 77.158 1.00 26.30 83 ALA A CA 1
ATOM 635 C C . ALA A 1 83 ? 44.741 25.320 77.892 1.00 26.35 83 ALA A C 1
ATOM 636 O O . ALA A 1 83 ? 44.747 26.374 77.269 1.00 25.95 83 ALA A O 1
ATOM 638 N N . ILE A 1 84 ? 44.576 25.240 79.218 1.00 26.78 84 ILE A N 1
ATOM 639 C CA . ILE A 1 84 ? 44.197 26.372 80.065 1.00 26.39 84 ILE A CA 1
ATOM 640 C C . ILE A 1 84 ? 45.279 26.637 81.103 1.00 26.92 84 ILE A C 1
ATOM 641 O O . ILE A 1 84 ? 45.686 25.720 81.819 1.00 27.03 84 ILE A O 1
ATOM 646 N N . LYS A 1 85 ? 45.733 27.891 81.184 1.00 27.42 85 LYS A N 1
ATOM 647 C CA . LYS A 1 85 ? 46.706 28.325 82.207 1.00 28.09 85 LYS A CA 1
ATOM 648 C C . LYS A 1 85 ? 46.079 28.654 83.569 1.00 27.68 85 LYS A C 1
ATOM 649 O O . LYS A 1 85 ? 46.680 28.395 84.611 1.00 27.46 85 LYS A O 1
ATOM 655 N N . SER A 1 86 ? 44.883 29.242 83.558 1.00 27.83 86 SER A N 1
ATOM 656 C CA . SER A 1 86 ? 44.209 29.630 84.801 1.00 27.51 86 SER A CA 1
ATOM 657 C C . SER A 1 86 ? 43.753 28.435 85.622 1.00 27.35 86 SER A C 1
ATOM 658 O O . SER A 1 86 ? 43.022 27.564 85.133 1.00 26.59 86 SER A O 1
ATOM 661 N N . GLU A 1 87 ? 44.181 28.426 86.883 1.00 27.42 87 GLU A N 1
ATOM 662 C CA . GLU A 1 87 ? 43.786 27.409 87.843 1.00 27.32 87 GLU A CA 1
ATOM 663 C C . GLU A 1 87 ? 42.281 27.439 88.088 1.00 27.53 87 GLU A C 1
ATOM 664 O O . GLU A 1 87 ? 41.645 26.384 88.186 1.00 27.16 87 GLU A O 1
ATOM 670 N N . GLU A 1 88 ? 41.721 28.649 88.160 1.00 27.71 88 GLU A N 1
ATOM 671 C CA . GLU A 1 88 ? 40.297 28.832 88.441 1.00 28.63 88 GLU A CA 1
ATOM 672 C C . GLU A 1 88 ? 39.420 28.334 87.299 1.00 27.91 88 GLU A C 1
ATOM 673 O O . GLU A 1 88 ? 38.414 27.668 87.545 1.00 28.15 88 GLU A O 1
ATOM 679 N N . ILE A 1 89 ? 39.821 28.624 86.057 1.00 27.37 89 ILE A N 1
ATOM 680 C CA . ILE A 1 89 ? 39.125 28.087 84.882 1.00 26.65 89 ILE A CA 1
ATOM 681 C C . ILE A 1 89 ? 39.275 26.561 84.767 1.00 26.42 89 ILE A C 1
ATOM 682 O O . ILE A 1 89 ? 38.297 25.870 84.489 1.00 25.92 89 ILE A O 1
ATOM 687 N N . LYS A 1 90 ? 40.490 26.055 84.988 1.00 26.41 90 LYS A N 1
ATOM 688 C CA . LYS A 1 90 ? 40.761 24.610 84.957 1.00 26.55 90 LYS A CA 1
ATOM 689 C C . LYS A 1 90 ? 39.850 23.866 85.928 1.00 27.16 90 LYS A C 1
ATOM 690 O O . LYS A 1 90 ? 39.270 22.831 85.586 1.00 27.02 90 LYS A O 1
ATOM 696 N N . GLU A 1 91 ? 39.754 24.421 87.136 1.00 27.69 91 GLU A N 1
ATOM 697 C CA . GLU A 1 91 ? 38.885 23.944 88.197 1.00 28.65 91 GLU A CA 1
ATOM 698 C C . GLU A 1 91 ? 37.429 23.959 87.736 1.00 28.22 91 GLU A C 1
ATOM 699 O O . GLU A 1 91 ? 36.728 22.972 87.862 1.00 28.60 91 GLU A O 1
ATOM 705 N N . GLU A 1 92 ? 36.990 25.076 87.178 1.00 28.32 92 GLU A N 1
ATOM 706 C CA . GLU A 1 92 ? 35.611 25.225 86.717 1.00 28.98 92 GLU A CA 1
ATOM 707 C C . GLU A 1 92 ? 35.248 24.278 85.541 1.00 28.23 92 GLU A C 1
ATOM 708 O O . GLU A 1 92 ? 34.149 23.724 85.502 1.00 28.19 92 GLU A O 1
ATOM 714 N N . VAL A 1 93 ? 36.178 24.075 84.609 1.00 27.91 93 VAL A N 1
ATOM 715 C CA . VAL A 1 93 ? 35.985 23.128 83.500 1.00 27.06 93 VAL A CA 1
ATOM 716 C C . VAL A 1 93 ? 36.034 21.662 83.976 1.00 26.69 93 VAL A C 1
ATOM 717 O O . VAL A 1 93 ? 35.224 20.843 83.538 1.00 25.94 93 VAL A O 1
ATOM 721 N N . LYS A 1 94 ? 36.966 21.340 84.880 1.00 26.60 94 LYS A N 1
ATOM 722 C CA . LYS A 1 94 ? 37.079 19.973 85.416 1.00 26.57 94 LYS A CA 1
ATOM 723 C C . LYS A 1 94 ? 35.791 19.540 86.101 1.00 26.56 94 LYS A C 1
ATOM 724 O O . LYS A 1 94 ? 35.389 18.393 85.984 1.00 26.42 94 LYS A O 1
ATOM 730 N N . LYS A 1 95 ? 35.145 20.472 86.796 1.00 26.97 95 LYS A N 1
ATOM 731 C CA . LYS A 1 95 ? 33.846 20.227 87.423 1.00 27.53 95 LYS A CA 1
ATOM 732 C C . LYS A 1 95 ? 32.758 19.841 86.415 1.00 27.34 95 LYS A C 1
ATOM 733 O O . LYS A 1 95 ? 31.990 18.905 86.658 1.00 27.69 95 LYS A O 1
ATOM 739 N N . ILE A 1 96 ? 32.703 20.547 85.289 1.00 27.16 96 ILE A N 1
ATOM 740 C CA . ILE A 1 96 ? 31.782 20.216 84.191 1.00 26.92 96 ILE A CA 1
ATOM 741 C C . ILE A 1 96 ? 32.117 18.819 83.632 1.00 27.10 96 ILE A C 1
ATOM 742 O O . ILE A 1 96 ? 31.235 17.972 83.515 1.00 26.94 96 ILE A O 1
ATOM 747 N N . ILE A 1 97 ? 33.394 18.581 83.321 1.00 27.37 97 ILE A N 1
ATOM 748 C CA . ILE A 1 97 ? 33.853 17.305 82.750 1.00 27.48 97 ILE A CA 1
ATOM 749 C C . ILE A 1 97 ? 33.494 16.118 83.642 1.00 27.32 97 ILE A C 1
ATOM 750 O O . ILE A 1 97 ? 33.076 15.072 83.142 1.00 27.13 97 ILE A O 1
ATOM 755 N N . ASP A 1 98 ? 33.647 16.307 84.957 1.00 27.55 98 ASP A N 1
ATOM 756 C CA . ASP A 1 98 ? 33.311 15.312 85.980 1.00 27.19 98 ASP A CA 1
ATOM 757 C C . ASP A 1 98 ? 31.822 14.960 86.025 1.00 27.04 98 ASP A C 1
ATOM 758 O O . ASP A 1 98 ? 31.478 13.790 86.162 1.00 26.90 98 ASP A O 1
ATOM 763 N N . SER A 1 99 ? 30.950 15.966 85.930 1.00 26.86 99 SER A N 1
ATOM 764 C CA . SER A 1 99 ? 29.510 15.725 85.823 1.00 27.17 99 SER A CA 1
ATOM 765 C C . SER A 1 99 ? 29.209 14.820 84.640 1.00 27.24 99 SER A C 1
ATOM 766 O O . SER A 1 99 ? 28.454 13.873 84.778 1.00 27.57 99 SER A O 1
ATOM 769 N N . ARG A 1 100 ? 29.812 15.106 83.486 1.00 27.27 100 ARG A N 1
ATOM 770 C CA . ARG A 1 100 ? 29.553 14.330 82.269 1.00 27.51 100 ARG A CA 1
ATOM 771 C C . ARG A 1 100 ? 30.028 12.901 82.416 1.00 27.18 100 ARG A C 1
ATOM 772 O O . ARG A 1 100 ? 29.303 11.969 82.070 1.00 27.27 100 ARG A O 1
ATOM 780 N N . ILE A 1 101 ? 31.252 12.746 82.921 1.00 26.75 101 ILE A N 1
ATOM 781 C CA . ILE A 1 101 ? 31.850 11.433 83.133 1.00 26.42 101 ILE A CA 1
ATOM 782 C C . ILE A 1 101 ? 31.048 10.589 84.138 1.00 26.60 101 ILE A C 1
ATOM 783 O O . ILE A 1 101 ? 30.804 9.404 83.891 1.00 26.71 101 ILE A O 1
ATOM 788 N N . GLU A 1 102 ? 30.629 11.210 85.245 1.00 26.46 102 GLU A N 1
ATOM 789 C CA . GLU A 1 102 ? 29.648 10.625 86.164 1.00 26.66 102 GLU A CA 1
ATOM 790 C C . GLU A 1 102 ? 28.425 10.080 85.399 1.00 25.90 102 GLU A C 1
ATOM 791 O O . GLU A 1 102 ? 28.123 8.894 85.481 1.00 26.27 102 GLU A O 1
ATOM 797 N N . GLU A 1 103 ? 27.735 10.953 84.663 1.00 25.10 103 GLU A N 1
ATOM 798 C CA . GLU A 1 103 ? 26.537 10.586 83.885 1.00 24.71 103 GLU A CA 1
ATOM 799 C C . GLU A 1 103 ? 26.829 9.477 82.881 1.00 24.15 103 GLU A C 1
ATOM 800 O O . GLU A 1 103 ? 26.065 8.534 82.770 1.00 24.03 103 GLU A O 1
ATOM 806 N N . LEU A 1 104 ? 27.929 9.622 82.142 1.00 23.93 104 LEU A N 1
ATOM 807 C CA . LEU A 1 104 ? 28.381 8.646 81.156 1.00 23.79 104 LEU A CA 1
ATOM 808 C C . LEU A 1 104 ? 28.592 7.259 81.781 1.00 23.95 104 LEU A C 1
ATOM 809 O O . LEU A 1 104 ? 28.157 6.254 81.225 1.00 23.58 104 LEU A O 1
ATOM 814 N N . GLU A 1 105 ? 29.269 7.224 82.928 1.00 24.29 105 GLU A N 1
ATOM 815 C CA . GLU A 1 105 ? 29.526 5.975 83.647 1.00 25.42 105 GLU A CA 1
ATOM 816 C C . GLU A 1 105 ? 28.231 5.283 84.077 1.00 25.27 105 GLU A C 1
ATOM 817 O O . GLU A 1 105 ? 28.104 4.069 83.926 1.00 24.91 105 GLU A O 1
ATOM 823 N N . LYS A 1 106 ? 27.272 6.053 84.589 1.00 25.72 106 LYS A N 1
ATOM 824 C CA . LYS A 1 106 ? 25.987 5.475 85.006 1.00 26.25 106 LYS A CA 1
ATOM 825 C C . LYS A 1 106 ? 25.251 4.838 83.829 1.00 26.13 106 LYS A C 1
ATOM 826 O O . LYS A 1 106 ? 24.764 3.711 83.940 1.00 26.66 106 LYS A O 1
ATOM 832 N N . VAL A 1 107 ? 25.199 5.552 82.704 1.00 25.67 107 VAL A N 1
ATOM 833 C CA . VAL A 1 107 ? 24.486 5.095 81.507 1.00 25.46 107 VAL A CA 1
ATOM 834 C C . VAL A 1 107 ? 25.027 3.765 81.023 1.00 25.08 107 VAL A C 1
ATOM 835 O O . VAL A 1 107 ? 24.260 2.867 80.680 1.00 25.12 107 VAL A O 1
ATOM 839 N N . LEU A 1 108 ? 26.352 3.656 80.989 1.00 24.86 108 LEU A N 1
ATOM 840 C CA . LEU A 1 108 ? 27.015 2.476 80.467 1.00 24.79 108 LEU A CA 1
ATOM 841 C C . LEU A 1 108 ? 26.840 1.304 81.408 1.00 24.58 108 LEU A C 1
ATOM 842 O O . LEU A 1 108 ? 26.787 0.155 80.966 1.00 24.86 108 LEU A O 1
ATOM 847 N N . ILE A 1 109 ? 26.745 1.596 82.703 1.00 24.47 109 ILE A N 1
ATOM 848 C CA . ILE A 1 109 ? 26.503 0.561 83.696 1.00 24.40 109 ILE A CA 1
ATOM 849 C C . ILE A 1 109 ? 25.051 0.098 83.553 1.00 24.48 109 ILE A C 1
ATOM 850 O O . ILE A 1 109 ? 24.743 -1.090 83.721 1.00 24.18 109 ILE A O 1
ATOM 855 N N . GLY A 1 110 ? 24.173 1.043 83.221 1.00 24.27 110 GLY A N 1
ATOM 856 C CA . GLY A 1 110 ? 22.785 0.724 82.905 1.00 24.38 110 GLY A CA 1
ATOM 857 C C . GLY A 1 110 ? 22.681 -0.231 81.731 1.00 24.38 110 GLY A C 1
ATOM 858 O O . GLY A 1 110 ? 21.936 -1.207 81.792 1.00 24.50 110 GLY A O 1
ATOM 859 N N . VAL A 1 111 ? 23.437 0.049 80.668 1.00 24.25 111 VAL A N 1
ATOM 860 C CA . VAL A 1 111 ? 23.434 -0.780 79.460 1.00 24.40 111 VAL A CA 1
ATOM 861 C C . VAL A 1 111 ? 23.863 -2.221 79.745 1.00 24.37 111 VAL A C 1
ATOM 862 O O . VAL A 1 111 ? 23.295 -3.158 79.184 1.00 24.31 111 VAL A O 1
ATOM 866 N N . ALA A 1 112 ? 24.868 -2.387 80.603 1.00 24.63 112 ALA A N 1
ATOM 867 C CA . ALA A 1 112 ? 25.379 -3.716 80.958 1.00 24.71 112 ALA A CA 1
ATOM 868 C C . ALA A 1 112 ? 24.399 -4.452 81.846 1.00 24.77 112 ALA A C 1
ATOM 869 O O . ALA A 1 112 ? 24.191 -5.646 81.675 1.00 25.29 112 ALA A O 1
ATOM 871 N N . TYR A 1 113 ? 23.795 -3.730 82.788 1.00 24.80 113 TYR A N 1
ATOM 872 C CA . TYR A 1 113 ? 22.781 -4.284 83.685 1.00 24.74 113 TYR A CA 1
ATOM 873 C C . TYR A 1 113 ? 21.550 -4.804 82.942 1.00 24.53 113 TYR A C 1
ATOM 874 O O . TYR A 1 113 ? 21.136 -5.943 83.136 1.00 24.55 113 TYR A O 1
ATOM 883 N N . LEU A 1 114 ? 20.970 -3.955 82.099 1.00 24.46 114 LEU A N 1
ATOM 884 C CA . LEU A 1 114 ? 19.768 -4.304 81.340 1.00 24.19 114 LEU A CA 1
ATOM 885 C C . LEU A 1 114 ? 20.046 -5.198 80.131 1.00 23.95 114 LEU A C 1
ATOM 886 O O . LEU A 1 114 ? 19.174 -5.953 79.710 1.00 23.62 114 LEU A O 1
ATOM 891 N N . GLY A 1 115 ? 21.261 -5.120 79.592 1.00 24.05 115 GLY A N 1
ATOM 892 C CA . GLY A 1 115 ? 21.636 -5.887 78.399 1.00 24.35 115 GLY A CA 1
ATOM 893 C C . GLY A 1 115 ? 20.875 -5.388 77.185 1.00 24.60 115 GLY A C 1
ATOM 894 O O . GLY A 1 115 ? 20.511 -6.164 76.300 1.00 24.45 115 GLY A O 1
ATOM 895 N N . GLU A 1 116 ? 20.629 -4.082 77.164 1.00 24.75 116 GLU A N 1
ATOM 896 C CA . GLU A 1 116 ? 19.833 -3.445 76.128 1.00 25.42 116 GLU A CA 1
ATOM 897 C C . GLU A 1 116 ? 20.441 -2.097 75.727 1.00 25.21 116 GLU A C 1
ATOM 898 O O . GLU A 1 116 ? 20.924 -1.342 76.583 1.00 24.96 116 GLU A O 1
ATOM 904 N N . LEU A 1 117 ? 20.413 -1.809 74.422 1.00 25.25 117 LEU A N 1
ATOM 905 C CA . LEU A 1 117 ? 20.924 -0.548 73.869 1.00 25.16 117 LEU A CA 1
ATOM 906 C C . LEU A 1 117 ? 20.065 -0.067 72.697 1.00 25.34 117 LEU A C 1
ATOM 907 O O . LEU A 1 117 ? 20.359 -0.355 71.533 1.00 25.95 117 LEU A O 1
ATOM 912 N N . THR A 1 118 ? 19.003 0.668 73.018 1.00 25.32 118 THR A N 1
ATOM 913 C CA . THR A 1 118 ? 18.103 1.268 72.023 1.00 24.87 118 THR A CA 1
ATOM 914 C C . THR A 1 118 ? 18.831 2.373 71.229 1.00 24.59 118 THR A C 1
ATOM 915 O O . THR A 1 118 ? 19.897 2.812 71.655 1.00 24.70 118 THR A O 1
ATOM 919 N N . PRO A 1 119 ? 18.273 2.809 70.072 1.00 24.41 119 PRO A N 1
ATOM 920 C CA . PRO A 1 119 ? 18.882 3.930 69.321 1.00 24.39 119 PRO A CA 1
ATOM 921 C C . PRO A 1 119 ? 18.935 5.225 70.126 1.00 24.35 119 PRO A C 1
ATOM 922 O O . PRO A 1 119 ? 19.838 6.044 69.940 1.00 24.19 119 PRO A O 1
ATOM 926 N N . LYS A 1 120 ? 17.961 5.396 71.014 1.00 24.56 120 LYS A N 1
ATOM 927 C CA . LYS A 1 120 ? 17.899 6.551 71.897 1.00 24.34 120 LYS A CA 1
ATOM 928 C C . LYS A 1 120 ? 19.106 6.568 72.831 1.00 24.07 120 LYS A C 1
ATOM 929 O O . LYS A 1 120 ? 19.749 7.614 73.019 1.00 23.44 120 LYS A O 1
ATOM 935 N N . SER A 1 121 ? 19.419 5.404 73.391 1.00 23.94 121 SER A N 1
ATOM 936 C CA . SER A 1 121 ? 20.561 5.264 74.288 1.00 24.18 121 SER A CA 1
ATOM 937 C C . SER A 1 121 ? 21.896 5.511 73.587 1.00 24.01 121 SER A C 1
ATOM 938 O O . SER A 1 121 ? 22.748 6.202 74.139 1.00 23.76 121 SER A O 1
ATOM 941 N N . ARG A 1 122 ? 22.064 4.969 72.377 1.00 24.21 122 ARG A N 1
ATOM 942 C CA . ARG A 1 122 ? 23.277 5.191 71.578 1.00 25.03 122 ARG A CA 1
ATOM 943 C C . ARG A 1 122 ? 23.557 6.670 71.400 1.00 24.34 122 ARG A C 1
ATOM 944 O O . ARG A 1 122 ? 24.667 7.125 71.674 1.00 24.32 122 ARG A O 1
ATOM 952 N N . ASP A 1 123 ? 22.548 7.412 70.931 1.00 23.93 123 ASP A N 1
ATOM 953 C CA . ASP A 1 123 ? 22.678 8.848 70.671 1.00 23.58 123 ASP A CA 1
ATOM 954 C C . ASP A 1 123 ? 23.113 9.559 71.931 1.00 23.38 123 ASP A C 1
ATOM 955 O O . ASP A 1 123 ? 24.047 10.356 71.909 1.00 23.14 123 ASP A O 1
ATOM 960 N N . TYR A 1 124 ? 22.448 9.231 73.033 1.00 23.35 124 TYR A N 1
ATOM 961 C CA . TYR A 1 124 ? 22.786 9.798 74.319 1.00 23.38 124 TYR A CA 1
ATOM 962 C C . TYR A 1 124 ? 24.240 9.515 74.669 1.00 22.64 124 TYR A C 1
ATOM 963 O O . TYR A 1 124 ? 24.983 10.439 74.968 1.00 21.97 124 TYR A O 1
ATOM 972 N N . ILE A 1 125 ? 24.643 8.247 74.597 1.00 22.55 125 ILE A N 1
ATOM 973 C CA . ILE A 1 125 ? 26.043 7.867 74.827 1.00 22.20 125 ILE A CA 1
ATOM 974 C C . ILE A 1 125 ? 27.008 8.577 73.878 1.00 22.46 125 ILE A C 1
ATOM 975 O O . ILE A 1 125 ? 28.014 9.134 74.326 1.00 22.74 125 ILE A O 1
ATOM 980 N N . LEU A 1 126 ? 26.690 8.579 72.583 1.00 22.50 126 LEU A N 1
ATOM 981 C CA . LEU A 1 126 ? 27.546 9.217 71.580 1.00 22.74 126 LEU A CA 1
ATOM 982 C C . LEU A 1 126 ? 27.756 10.716 71.804 1.00 22.72 126 LEU A C 1
ATOM 983 O O . LEU A 1 126 ? 28.870 11.205 71.604 1.00 22.90 126 LEU A O 1
ATOM 988 N N . SER A 1 127 ? 26.697 11.424 72.224 1.00 21.93 127 SER A N 1
ATOM 989 C CA . SER A 1 127 ? 26.739 12.885 72.468 1.00 21.16 127 SER A CA 1
ATOM 990 C C . SER A 1 127 ? 27.797 13.332 73.488 1.00 20.96 127 SER A C 1
ATOM 991 O O . SER A 1 127 ? 28.196 14.510 73.504 1.00 20.29 127 SER A O 1
ATOM 994 N N . PHE A 1 128 ? 28.229 12.397 74.337 1.00 20.42 128 PHE A N 1
ATOM 995 C CA . PHE A 1 128 ? 29.193 12.691 75.406 1.00 20.76 128 PHE A CA 1
ATOM 996 C C . PHE A 1 128 ? 30.548 13.187 74.910 1.00 20.98 128 PHE A C 1
ATOM 997 O O . PHE A 1 128 ? 31.232 13.911 75.623 1.00 21.44 128 PHE A O 1
ATOM 1005 N N . GLY A 1 129 ? 30.920 12.818 73.689 1.00 21.19 129 GLY A N 1
ATOM 1006 C CA . GLY A 1 129 ? 32.179 13.265 73.099 1.00 21.13 129 GLY A CA 1
ATOM 1007 C C . GLY A 1 129 ? 32.279 14.772 72.926 1.00 21.30 129 GLY A C 1
ATOM 1008 O O . GLY A 1 129 ? 33.258 15.376 73.351 1.00 21.71 129 GLY A O 1
ATOM 1009 N N . GLU A 1 130 ? 31.271 15.367 72.287 1.00 21.13 130 GLU A N 1
ATOM 1010 C CA . GLU A 1 130 ? 31.183 16.818 72.091 1.00 21.16 130 GLU A CA 1
ATOM 1011 C C . GLU A 1 130 ? 30.880 17.556 73.404 1.00 21.26 130 GLU A C 1
ATOM 1012 O O . GLU A 1 130 ? 31.271 18.714 73.587 1.00 21.16 130 GLU A O 1
ATOM 1018 N N . ARG A 1 131 ? 30.141 16.901 74.290 1.00 21.06 131 ARG A N 1
ATOM 1019 C CA . ARG A 1 131 ? 29.769 17.519 75.556 1.00 21.56 131 ARG A CA 1
ATOM 1020 C C . ARG A 1 131 ? 30.947 17.556 76.519 1.00 21.68 131 ARG A C 1
ATOM 1021 O O . ARG A 1 131 ? 30.903 18.247 77.524 1.00 22.15 131 ARG A O 1
ATOM 1029 N N . LEU A 1 132 ? 32.004 16.824 76.182 1.00 22.77 132 LEU A N 1
ATOM 1030 C CA . LEU A 1 132 ? 33.236 16.808 76.957 1.00 23.11 132 LEU A CA 1
ATOM 1031 C C . LEU A 1 132 ? 34.321 17.729 76.396 1.00 23.32 132 LEU A C 1
ATOM 1032 O O . LEU A 1 132 ? 35.108 18.284 77.152 1.00 23.92 132 LEU A O 1
ATOM 1037 N N . SER A 1 133 ? 34.374 17.888 75.076 1.00 23.41 133 SER A N 1
ATOM 1038 C CA . SER A 1 133 ? 35.367 18.760 74.466 1.00 23.37 133 SER A CA 1
ATOM 1039 C C . SER A 1 133 ? 34.937 20.237 74.477 1.00 23.48 133 SER A C 1
ATOM 1040 O O . SER A 1 133 ? 35.767 21.125 74.703 1.00 23.48 133 SER A O 1
ATOM 1043 N N . SER A 1 134 ? 33.653 20.503 74.239 1.00 22.94 134 SER A N 1
ATOM 1044 C CA . SER A 1 134 ? 33.172 21.891 74.190 1.00 23.15 134 SER A CA 1
ATOM 1045 C C . SER A 1 134 ? 33.494 22.733 75.443 1.00 23.01 134 SER A C 1
ATOM 1046 O O . SER A 1 134 ? 33.932 23.869 75.295 1.00 22.70 134 SER A O 1
ATOM 1049 N N . PRO A 1 135 ? 33.280 22.187 76.672 1.00 23.27 135 PRO A N 1
ATOM 1050 C CA . PRO A 1 135 ? 33.681 22.926 77.879 1.00 23.18 135 PRO A CA 1
ATOM 1051 C C . PRO A 1 135 ? 35.165 23.291 77.939 1.00 23.15 135 PRO A C 1
ATOM 1052 O O . PRO A 1 135 ? 35.516 24.350 78.459 1.00 23.66 135 PRO A O 1
ATOM 1056 N N . ILE A 1 136 ? 36.022 22.436 77.393 1.00 23.06 136 ILE A N 1
ATOM 1057 C CA . ILE A 1 136 ? 37.477 22.676 77.396 1.00 22.43 136 ILE A CA 1
ATOM 1058 C C . ILE A 1 136 ? 37.876 23.824 76.464 1.00 22.40 136 ILE A C 1
ATOM 1059 O O . ILE A 1 136 ? 38.609 24.729 76.869 1.00 22.54 136 ILE A O 1
ATOM 1064 N N . LEU A 1 137 ? 37.380 23.779 75.227 1.00 21.97 137 LEU A N 1
ATOM 1065 C CA . LEU A 1 137 ? 37.598 24.831 74.255 1.00 22.00 137 LEU A CA 1
ATOM 1066 C C . LEU A 1 137 ? 37.057 26.183 74.730 1.00 22.49 137 LEU A C 1
ATOM 1067 O O . LEU A 1 137 ? 37.711 27.227 74.547 1.00 22.87 137 LEU A O 1
ATOM 1072 N N . SER A 1 138 ? 35.873 26.157 75.333 1.00 22.00 138 SER A N 1
ATOM 1073 C CA . SER A 1 138 ? 35.250 27.356 75.846 1.00 22.38 138 SER A CA 1
ATOM 1074 C C . SER A 1 138 ? 36.084 27.909 76.995 1.00 22.50 138 SER A C 1
ATOM 1075 O O . SER A 1 138 ? 36.287 29.117 77.101 1.00 23.05 138 SER A O 1
ATOM 1078 N N . GLY A 1 139 ? 36.577 27.008 77.840 1.00 23.30 139 GLY A N 1
ATOM 1079 C CA . GLY A 1 139 ? 37.515 27.339 78.915 1.00 23.25 139 GLY A CA 1
ATOM 1080 C C . GLY A 1 139 ? 38.776 28.003 78.397 1.00 23.39 139 GLY A C 1
ATOM 1081 O O . GLY A 1 139 ? 39.184 29.037 78.911 1.00 23.97 139 GLY A O 1
ATOM 1082 N N . ALA A 1 140 ? 39.374 27.418 77.362 1.00 23.24 140 ALA A N 1
ATOM 1083 C CA . ALA A 1 140 ? 40.567 27.971 76.709 1.00 23.24 140 ALA A CA 1
ATOM 1084 C C . ALA A 1 140 ? 40.363 29.366 76.084 1.00 23.55 140 ALA A C 1
ATOM 1085 O O . ALA A 1 140 ? 41.268 30.211 76.131 1.00 23.71 140 ALA A O 1
ATOM 1087 N N . ILE A 1 141 ? 39.180 29.603 75.515 1.00 23.81 141 ILE A N 1
ATOM 1088 C CA . ILE A 1 141 ? 38.787 30.925 75.004 1.00 23.80 141 ILE A CA 1
ATOM 1089 C C . ILE A 1 141 ? 38.665 31.974 76.132 1.00 24.77 141 ILE A C 1
ATOM 1090 O O . ILE A 1 141 ? 39.156 33.102 75.999 1.00 25.13 141 ILE A O 1
ATOM 1095 N N . ARG A 1 142 ? 38.009 31.595 77.226 1.00 25.57 142 ARG A N 1
ATOM 1096 C CA . ARG A 1 142 ? 37.974 32.402 78.454 1.00 26.28 142 ARG A CA 1
ATOM 1097 C C . ARG A 1 142 ? 39.365 32.629 79.024 1.00 26.64 142 ARG A C 1
ATOM 1098 O O . ARG A 1 142 ? 39.665 33.724 79.515 1.00 27.02 142 ARG A O 1
ATOM 1106 N N . ASP A 1 143 ? 40.211 31.599 78.955 1.00 26.56 143 ASP A N 1
ATOM 1107 C CA . ASP A 1 143 ? 41.612 31.728 79.372 1.00 26.97 143 ASP A CA 1
ATOM 1108 C C . ASP A 1 143 ? 42.401 32.788 78.590 1.00 26.84 143 ASP A C 1
ATOM 1109 O O . ASP A 1 143 ? 43.394 33.314 79.096 1.00 26.45 143 ASP A O 1
ATOM 1114 N N . LEU A 1 144 ? 41.952 33.081 77.364 1.00 27.06 144 LEU A N 1
ATOM 1115 C CA . LEU A 1 144 ? 42.593 34.070 76.497 1.00 27.61 144 LEU A CA 1
ATOM 1116 C C . LEU A 1 144 ? 41.899 35.436 76.526 1.00 28.06 144 LEU A C 1
ATOM 1117 O O . LEU A 1 144 ? 42.053 36.240 75.606 1.00 29.12 144 LEU A O 1
ATOM 1122 N N . GLY A 1 145 ? 41.130 35.684 77.583 1.00 28.49 145 GLY A N 1
ATOM 1123 C CA . GLY A 1 145 ? 40.514 36.981 77.827 1.00 28.47 145 GLY A CA 1
ATOM 1124 C C . GLY A 1 145 ? 39.206 37.257 77.113 1.00 28.83 145 GLY A C 1
ATOM 1125 O O . GLY A 1 145 ? 38.790 38.407 77.021 1.00 28.59 145 GLY A O 1
ATOM 1126 N N . GLU A 1 146 ? 38.548 36.207 76.627 1.00 29.05 146 GLU A N 1
ATOM 1127 C CA . GLU A 1 146 ? 37.316 36.354 75.864 1.00 29.33 146 GLU A CA 1
ATOM 1128 C C . GLU A 1 146 ? 36.135 35.731 76.617 1.00 29.42 146 GLU A C 1
ATOM 1129 O O . GLU A 1 146 ? 36.292 34.702 77.287 1.00 30.07 146 GLU A O 1
ATOM 1135 N N . LYS A 1 147 ? 34.962 36.359 76.546 1.00 28.84 147 LYS A N 1
ATOM 1136 C CA . LYS A 1 147 ? 33.746 35.747 77.102 1.00 28.40 147 LYS A CA 1
ATOM 1137 C C . LYS A 1 147 ? 33.334 34.539 76.265 1.00 27.65 147 LYS A C 1
ATOM 1138 O O . LYS A 1 147 ? 33.351 34.611 75.031 1.00 27.21 147 LYS A O 1
ATOM 1144 N N . SER A 1 148 ? 32.973 33.442 76.933 1.00 27.07 148 SER A N 1
ATOM 1145 C CA . SER A 1 148 ? 32.576 32.205 76.252 1.00 27.22 148 SER A CA 1
ATOM 1146 C C . SER A 1 148 ? 31.794 31.239 77.124 1.00 27.28 148 SER A C 1
ATOM 1147 O O . SER A 1 148 ? 32.109 31.045 78.301 1.00 27.57 148 SER A O 1
ATOM 1150 N N . ILE A 1 149 ? 30.767 30.630 76.538 1.00 27.26 149 ILE A N 1
ATOM 1151 C CA . ILE A 1 149 ? 30.070 29.507 77.179 1.00 27.15 149 ILE A CA 1
ATOM 1152 C C . ILE A 1 149 ? 29.927 28.320 76.227 1.00 26.50 149 ILE A C 1
ATOM 1153 O O . ILE A 1 149 ? 29.774 28.507 75.025 1.00 26.53 149 ILE A O 1
ATOM 1158 N N . ALA A 1 150 ? 29.982 27.106 76.775 1.00 26.35 150 ALA A N 1
ATOM 1159 C CA . ALA A 1 150 ? 29.704 25.882 76.007 1.00 25.97 150 ALA A CA 1
ATOM 1160 C C . ALA A 1 150 ? 28.205 25.573 75.974 1.00 26.08 150 ALA A C 1
ATOM 1161 O O . ALA A 1 150 ? 27.533 25.668 77.000 1.00 26.30 150 ALA A O 1
ATOM 1163 N N . LEU A 1 151 ? 27.682 25.213 74.802 1.00 25.72 151 LEU A N 1
ATOM 1164 C CA . LEU A 1 151 ? 26.254 24.908 74.665 1.00 25.86 151 LEU A CA 1
ATOM 1165 C C . LEU A 1 151 ? 26.051 23.646 73.866 1.00 25.81 151 LEU A C 1
ATOM 1166 O O . LEU A 1 151 ? 26.790 23.385 72.920 1.00 25.22 151 LEU A O 1
ATOM 1171 N N . GLU A 1 152 ? 24.998 22.915 74.215 1.00 25.83 152 GLU A N 1
ATOM 1172 C CA . GLU A 1 152 ? 24.580 21.735 73.482 1.00 26.71 152 GLU A CA 1
ATOM 1173 C C . GLU A 1 152 ? 23.744 22.145 72.261 1.00 26.36 152 GLU A C 1
ATOM 1174 O O . GLU A 1 152 ? 23.236 23.261 72.205 1.00 26.83 152 GLU A O 1
ATOM 1180 N N . GLY A 1 153 ? 23.643 21.274 71.262 1.00 26.47 153 GLY A N 1
ATOM 1181 C CA . GLY A 1 153 ? 23.001 21.644 69.997 1.00 26.79 153 GLY A CA 1
ATOM 1182 C C . GLY A 1 153 ? 21.533 22.020 70.146 1.00 27.40 153 GLY A C 1
ATOM 1183 O O . GLY A 1 153 ? 21.060 22.970 69.527 1.00 27.15 153 GLY A O 1
ATOM 1184 N N . GLY A 1 154 ? 20.813 21.271 70.982 1.00 27.62 154 GLY A N 1
ATOM 1185 C CA . GLY A 1 154 ? 19.399 21.517 71.205 1.00 27.74 154 GLY A CA 1
ATOM 1186 C C . GLY A 1 154 ? 19.149 22.909 71.757 1.00 27.95 154 GLY A C 1
ATOM 1187 O O . GLY A 1 154 ? 18.288 23.636 71.265 1.00 27.52 154 GLY A O 1
ATOM 1188 N N . GLU A 1 155 ? 19.924 23.276 72.771 1.00 27.99 155 GLU A N 1
ATOM 1189 C CA . GLU A 1 155 ? 19.762 24.561 73.428 1.00 28.69 155 GLU A CA 1
ATOM 1190 C C . GLU A 1 155 ? 20.293 25.717 72.583 1.00 27.97 155 GLU A C 1
ATOM 1191 O O . GLU A 1 155 ? 19.882 26.855 72.798 1.00 27.86 155 GLU A O 1
ATOM 1197 N N . ALA A 1 156 ? 21.181 25.424 71.623 1.00 27.18 156 ALA A N 1
ATOM 1198 C CA . ALA A 1 156 ? 21.643 26.434 70.651 1.00 26.32 156 ALA A CA 1
ATOM 1199 C C . ALA A 1 156 ? 20.621 26.702 69.529 1.00 25.98 156 ALA A C 1
ATOM 1200 O O . ALA A 1 156 ? 20.759 27.658 68.777 1.00 25.14 156 ALA A O 1
ATOM 1202 N N . GLY A 1 157 ? 19.607 25.845 69.419 1.00 25.64 157 GLY A N 1
ATOM 1203 C CA . GLY A 1 157 ? 18.526 26.076 68.480 1.00 25.34 157 GLY A CA 1
ATOM 1204 C C . GLY A 1 157 ? 18.227 24.991 67.463 1.00 25.09 157 GLY A C 1
ATOM 1205 O O . GLY A 1 157 ? 17.356 25.180 66.609 1.00 25.16 157 GLY A O 1
ATOM 1206 N N . ILE A 1 158 ? 18.923 23.858 67.553 1.00 24.68 158 ILE A N 1
ATOM 1207 C CA . ILE A 1 158 ? 18.717 22.754 66.616 1.00 24.44 158 ILE A CA 1
ATOM 1208 C C . ILE A 1 158 ? 17.710 21.728 67.160 1.00 24.74 158 ILE A C 1
ATOM 1209 O O . ILE A 1 158 ? 17.994 21.011 68.104 1.00 24.44 158 ILE A O 1
ATOM 1214 N N . ILE A 1 159 ? 16.525 21.685 66.552 1.00 25.62 159 ILE A N 1
ATOM 1215 C CA . ILE A 1 159 ? 15.447 20.773 66.960 1.00 25.99 159 ILE A CA 1
ATOM 1216 C C . ILE A 1 159 ? 15.158 19.777 65.843 1.00 26.25 159 ILE A C 1
ATOM 1217 O O . ILE A 1 159 ? 15.006 20.160 64.682 1.00 26.72 159 ILE A O 1
ATOM 1222 N N . THR A 1 160 ? 15.090 18.501 66.202 1.00 26.36 160 THR A N 1
ATOM 1223 C CA . THR A 1 160 ? 14.977 17.434 65.220 1.00 26.85 160 THR A CA 1
ATOM 1224 C C . THR A 1 160 ? 13.749 16.583 65.476 1.00 27.50 160 THR A C 1
ATOM 1225 O O . THR A 1 160 ? 13.086 16.741 66.491 1.00 27.73 160 THR A O 1
ATOM 1229 N N . ASP A 1 161 ? 13.444 15.680 64.553 1.00 28.64 161 ASP A N 1
ATOM 1230 C CA . ASP A 1 161 ? 12.491 14.610 64.832 1.00 29.79 161 ASP A CA 1
ATOM 1231 C C . ASP A 1 161 ? 13.132 13.585 65.787 1.00 30.45 161 ASP A C 1
ATOM 1232 O O . ASP A 1 161 ? 14.213 13.837 66.343 1.00 30.21 161 ASP A O 1
ATOM 1237 N N . ASN A 1 162 ? 12.477 12.436 65.976 1.00 31.31 162 ASN A N 1
ATOM 1238 C CA . ASN A 1 162 ? 12.991 11.411 66.891 1.00 31.98 162 ASN A CA 1
ATOM 1239 C C . ASN A 1 162 ? 13.638 10.200 66.213 1.00 32.12 162 ASN A C 1
ATOM 1240 O O . ASN A 1 162 ? 13.689 9.110 66.788 1.00 32.27 162 ASN A O 1
ATOM 1245 N N . ASN A 1 163 ? 14.147 10.401 65.000 1.00 31.96 163 ASN A N 1
ATOM 1246 C CA . ASN A 1 163 ? 14.904 9.371 64.307 1.00 32.08 163 ASN A CA 1
ATOM 1247 C C . ASN A 1 163 ? 16.333 9.271 64.851 1.00 31.85 163 ASN A C 1
ATOM 1248 O O . ASN A 1 163 ? 17.301 9.688 64.197 1.00 31.71 163 ASN A O 1
ATOM 1253 N N . PHE A 1 164 ? 16.449 8.721 66.058 1.00 31.53 164 PHE A N 1
ATOM 1254 C CA . PHE A 1 164 ? 17.739 8.577 66.734 1.00 30.91 164 PHE A CA 1
ATOM 1255 C C . PHE A 1 164 ? 18.761 7.891 65.825 1.00 31.32 164 PHE A C 1
ATOM 1256 O O . PHE A 1 164 ? 18.448 6.887 65.187 1.00 31.43 164 PHE A O 1
ATOM 1264 N N . GLY A 1 165 ? 19.964 8.461 65.746 1.00 31.75 165 GLY A N 1
ATOM 1265 C CA . GLY A 1 165 ? 21.041 7.931 64.897 1.00 32.24 165 GLY A CA 1
ATOM 1266 C C . GLY A 1 165 ? 21.327 8.796 63.679 1.00 32.75 165 GLY A C 1
ATOM 1267 O O . GLY A 1 165 ? 22.460 8.874 63.200 1.00 32.83 165 GLY A O 1
ATOM 1268 N N . SER A 1 166 ? 20.289 9.452 63.178 1.00 33.03 166 SER A N 1
ATOM 1269 C CA . SER A 1 166 ? 20.381 10.236 61.956 1.00 33.56 166 SER A CA 1
ATOM 1270 C C . SER A 1 166 ? 19.139 11.099 61.895 1.00 33.41 166 SER A C 1
ATOM 1271 O O . SER A 1 166 ? 18.387 11.053 60.921 1.00 33.48 166 SER A O 1
ATOM 1274 N N . ALA A 1 167 ? 18.913 11.864 62.959 1.00 33.17 167 ALA A N 1
ATOM 1275 C CA . ALA A 1 167 ? 17.697 12.645 63.080 1.00 32.73 167 ALA A CA 1
ATOM 1276 C C . ALA A 1 167 ? 17.706 13.826 62.103 1.00 32.65 167 ALA A C 1
ATOM 1277 O O . ALA A 1 167 ? 18.735 14.480 61.903 1.00 31.99 167 ALA A O 1
ATOM 1279 N N . ARG A 1 168 ? 16.547 14.050 61.483 1.00 32.22 168 ARG A N 1
ATOM 1280 C CA . ARG A 1 168 ? 16.331 15.131 60.532 1.00 32.44 168 ARG A CA 1
ATOM 1281 C C . ARG A 1 168 ? 15.938 16.410 61.273 1.00 31.18 168 ARG A C 1
ATOM 1282 O O . ARG A 1 168 ? 15.125 16.380 62.204 1.00 30.99 168 ARG A O 1
ATOM 1290 N N . VAL A 1 169 ? 16.508 17.531 60.847 1.00 30.20 169 VAL A N 1
ATOM 1291 C CA . VAL A 1 169 ? 16.216 18.819 61.462 1.00 29.15 169 VAL A CA 1
ATOM 1292 C C . VAL A 1 169 ? 14.783 19.246 61.148 1.00 29.08 169 VAL A C 1
ATOM 1293 O O . VAL A 1 169 ? 14.382 19.356 59.984 1.00 29.17 169 VAL A O 1
ATOM 1297 N N . LYS A 1 170 ? 14.022 19.462 62.211 1.00 28.71 170 LYS A N 1
ATOM 1298 C CA . LYS A 1 170 ? 12.625 19.864 62.119 1.00 28.85 170 LYS A CA 1
ATOM 1299 C C . LYS A 1 170 ? 12.481 21.376 62.045 1.00 28.27 170 LYS A C 1
ATOM 1300 O O . LYS A 1 170 ? 11.735 21.899 61.228 1.00 28.40 170 LYS A O 1
ATOM 1306 N N . ARG A 1 171 ? 13.230 22.058 62.903 1.00 27.94 171 ARG A N 1
ATOM 1307 C CA . ARG A 1 171 ? 12.952 23.428 63.279 1.00 27.41 171 ARG A CA 1
ATOM 1308 C C . ARG A 1 171 ? 14.226 24.044 63.849 1.00 27.01 171 ARG A C 1
ATOM 1309 O O . ARG A 1 171 ? 14.927 23.422 64.654 1.00 27.17 171 ARG A O 1
ATOM 1317 N N . LEU A 1 172 ? 14.516 25.265 63.420 1.00 26.60 172 LEU A N 1
ATOM 1318 C CA . LEU A 1 172 ? 15.678 26.007 63.891 1.00 26.08 172 LEU A CA 1
ATOM 1319 C C . LEU A 1 172 ? 15.253 27.207 64.728 1.00 26.26 172 LEU A C 1
ATOM 1320 O O . LEU A 1 172 ? 14.320 27.940 64.370 1.00 26.08 172 LEU A O 1
ATOM 1325 N N . GLU A 1 173 ? 15.960 27.390 65.837 1.00 26.24 173 GLU A N 1
ATOM 1326 C CA . GLU A 1 173 ? 15.630 28.376 66.860 1.00 26.32 173 GLU A CA 1
ATOM 1327 C C . GLU A 1 173 ? 16.884 29.183 67.188 1.00 25.74 173 GLU A C 1
ATOM 1328 O O . GLU A 1 173 ? 16.967 29.812 68.250 1.00 25.15 173 GLU A O 1
ATOM 1334 N N . VAL A 1 174 ? 17.851 29.144 66.270 1.00 25.36 174 VAL A N 1
ATOM 1335 C CA . VAL A 1 174 ? 19.210 29.661 66.493 1.00 25.46 174 VAL A CA 1
ATOM 1336 C C . VAL A 1 174 ? 19.256 31.148 66.845 1.00 25.58 174 VAL A C 1
ATOM 1337 O O . VAL A 1 174 ? 19.890 31.528 67.829 1.00 25.23 174 VAL A O 1
ATOM 1341 N N . LYS A 1 175 ? 18.585 31.978 66.046 1.00 26.23 175 LYS A N 1
ATOM 1342 C CA . LYS A 1 175 ? 18.569 33.418 66.285 1.00 26.89 175 LYS A CA 1
ATOM 1343 C C . LYS A 1 175 ? 18.159 33.672 67.716 1.00 26.89 175 LYS A C 1
ATOM 1344 O O . LYS A 1 175 ? 18.870 34.350 68.459 1.00 26.93 175 LYS A O 1
ATOM 1350 N N . GLU A 1 176 ? 17.021 33.087 68.094 1.00 26.58 176 GLU A N 1
ATOM 1351 C CA . GLU A 1 176 ? 16.419 33.270 69.407 1.00 27.20 176 GLU A CA 1
ATOM 1352 C C . GLU A 1 176 ? 17.397 32.999 70.560 1.00 26.78 176 GLU A C 1
ATOM 1353 O O . GLU A 1 176 ? 17.444 33.775 71.517 1.00 26.58 176 GLU A O 1
ATOM 1359 N N . ARG A 1 177 ? 18.174 31.913 70.451 1.00 26.35 177 ARG A N 1
ATOM 1360 C CA . ARG A 1 177 ? 19.080 31.465 71.524 1.00 26.17 177 ARG A CA 1
ATOM 1361 C C . ARG A 1 177 ? 20.440 32.161 71.522 1.00 25.61 177 ARG A C 1
ATOM 1362 O O . ARG A 1 177 ? 20.959 32.533 72.573 1.00 25.37 177 ARG A O 1
ATOM 1370 N N . LEU A 1 178 ? 21.013 32.327 70.334 1.00 25.45 178 LEU A N 1
ATOM 1371 C CA . LEU A 1 178 ? 22.403 32.776 70.209 1.00 24.93 178 LEU A CA 1
ATOM 1372 C C . LEU A 1 178 ? 22.543 34.283 70.151 1.00 24.75 178 LEU A C 1
ATOM 1373 O O . LEU A 1 178 ? 23.480 34.837 70.730 1.00 24.91 178 LEU A O 1
ATOM 1378 N N . LEU A 1 179 ? 21.616 34.946 69.464 1.00 24.64 179 LEU A N 1
ATOM 1379 C CA . LEU A 1 179 ? 21.691 36.403 69.305 1.00 24.94 179 LEU A CA 1
ATOM 1380 C C . LEU A 1 179 ? 21.864 37.170 70.622 1.00 24.92 179 LEU A C 1
ATOM 1381 O O . LEU A 1 179 ? 22.704 38.070 70.670 1.00 24.96 179 LEU A O 1
ATOM 1386 N N . PRO A 1 180 ? 21.082 36.836 71.683 1.00 24.87 180 PRO A N 1
ATOM 1387 C CA . PRO A 1 180 ? 21.359 37.441 73.001 1.00 24.96 180 PRO A CA 1
ATOM 1388 C C . PRO A 1 180 ? 22.752 37.177 73.587 1.00 25.02 180 PRO A C 1
ATOM 1389 O O . PRO A 1 180 ? 23.301 38.039 74.282 1.00 25.33 180 PRO A O 1
ATOM 1393 N N . LEU A 1 181 ? 23.316 36.006 73.328 1.00 25.17 181 LEU A N 1
ATOM 1394 C CA . LEU A 1 181 ? 24.687 35.728 73.743 1.00 25.32 181 LEU A CA 1
ATOM 1395 C C . LEU A 1 181 ? 25.665 36.649 73.008 1.00 25.46 181 LEU A C 1
ATOM 1396 O O . LEU A 1 181 ? 26.490 37.319 73.636 1.00 25.30 181 LEU A O 1
ATOM 1401 N N . LEU A 1 182 ? 25.544 36.696 71.681 1.00 25.57 182 LEU A N 1
ATOM 1402 C CA . LEU A 1 182 ? 26.439 37.478 70.845 1.00 25.70 182 LEU A CA 1
ATOM 1403 C C . LEU A 1 182 ? 26.401 38.974 71.204 1.00 26.77 182 LEU A C 1
ATOM 1404 O O . LEU A 1 182 ? 27.431 39.650 71.193 1.00 26.66 182 LEU A O 1
ATOM 1409 N N . LYS A 1 183 ? 25.214 39.471 71.554 1.00 27.30 183 LYS A N 1
ATOM 1410 C CA . LYS A 1 183 ? 25.035 40.866 71.917 1.00 27.98 183 LYS A CA 1
ATOM 1411 C C . LYS A 1 183 ? 25.773 41.251 73.199 1.00 28.13 183 LYS A C 1
ATOM 1412 O O . LYS A 1 183 ? 26.084 42.430 73.409 1.00 28.60 183 LYS A O 1
ATOM 1418 N N . GLU A 1 184 ? 26.039 40.261 74.048 1.00 28.03 184 GLU A N 1
ATOM 1419 C CA . GLU A 1 184 ? 26.801 40.457 75.289 1.00 27.81 184 GLU A CA 1
ATOM 1420 C C . GLU A 1 184 ? 28.305 40.112 75.147 1.00 27.46 184 GLU A C 1
ATOM 1421 O O . GLU A 1 184 ? 29.035 40.095 76.132 1.00 27.43 184 GLU A O 1
ATOM 1427 N N . GLY A 1 185 ? 28.756 39.846 73.922 1.00 26.75 185 GLY A N 1
ATOM 1428 C CA . GLY A 1 185 ? 30.168 39.555 73.648 1.00 26.52 185 GLY A CA 1
ATOM 1429 C C . GLY A 1 185 ? 30.569 38.098 73.824 1.00 26.29 185 GLY A C 1
ATOM 1430 O O . GLY A 1 185 ? 31.748 37.746 73.746 1.00 26.14 185 GLY A O 1
ATOM 1431 N N . ILE A 1 186 ? 29.583 37.243 74.066 1.00 26.24 186 ILE A N 1
ATOM 1432 C CA . ILE A 1 186 ? 29.849 35.846 74.364 1.00 25.77 186 ILE A CA 1
ATOM 1433 C C . ILE A 1 186 ? 30.131 35.109 73.079 1.00 25.39 186 ILE A C 1
ATOM 1434 O O . ILE A 1 186 ? 29.434 35.303 72.077 1.00 25.55 186 ILE A O 1
ATOM 1439 N N . ILE A 1 187 ? 31.178 34.293 73.113 1.00 24.67 187 ILE A N 1
ATOM 1440 C CA . ILE A 1 187 ? 31.445 33.340 72.051 1.00 24.20 187 ILE A CA 1
ATOM 1441 C C . ILE A 1 187 ? 30.814 32.006 72.464 1.00 23.86 187 ILE A C 1
ATOM 1442 O O . ILE A 1 187 ? 31.375 31.279 73.283 1.00 23.96 187 ILE A O 1
ATOM 1447 N N . PRO A 1 188 ? 29.643 31.675 71.893 1.00 23.70 188 PRO A N 1
ATOM 1448 C CA . PRO A 1 188 ? 29.087 30.363 72.171 1.00 23.61 188 PRO A CA 1
ATOM 1449 C C . PRO A 1 188 ? 29.921 29.280 71.506 1.00 23.10 188 PRO A C 1
ATOM 1450 O O . PRO A 1 188 ? 30.210 29.361 70.308 1.00 23.01 188 PRO A O 1
ATOM 1454 N N . VAL A 1 189 ? 30.321 28.288 72.290 1.00 23.04 189 VAL A N 1
ATOM 1455 C CA . VAL A 1 189 ? 30.949 27.089 71.750 1.00 22.33 189 VAL A CA 1
ATOM 1456 C C . VAL A 1 189 ? 29.857 26.020 71.737 1.00 22.54 189 VAL A C 1
ATOM 1457 O O . VAL A 1 189 ? 29.461 25.504 72.789 1.00 22.95 189 VAL A O 1
ATOM 1461 N N . VAL A 1 190 ? 29.349 25.721 70.542 1.00 22.13 190 VAL A N 1
ATOM 1462 C CA . VAL A 1 190 ? 28.264 24.763 70.373 1.00 21.99 190 VAL A CA 1
ATOM 1463 C C . VAL A 1 190 ? 28.795 23.379 70.015 1.00 22.18 190 VAL A C 1
ATOM 1464 O O . VAL A 1 190 ? 29.639 23.241 69.135 1.00 22.53 190 VAL A O 1
ATOM 1468 N N . THR A 1 191 ? 28.293 22.360 70.709 1.00 22.51 191 THR A N 1
ATOM 1469 C CA . THR A 1 191 ? 28.564 20.961 70.366 1.00 22.54 191 THR A CA 1
ATOM 1470 C C . THR A 1 191 ? 28.023 20.693 68.963 1.00 22.74 191 THR A C 1
ATOM 1471 O O . THR A 1 191 ? 26.851 20.992 68.674 1.00 22.96 191 THR A O 1
ATOM 1475 N N . GLY A 1 192 ? 28.876 20.161 68.090 1.00 22.61 192 GLY A N 1
ATOM 1476 C CA . GLY A 1 192 ? 28.440 19.700 66.779 1.00 22.35 192 GLY A CA 1
ATOM 1477 C C . GLY A 1 192 ? 27.711 18.386 66.951 1.00 22.39 192 GLY A C 1
ATOM 1478 O O . GLY A 1 192 ? 27.646 17.865 68.066 1.00 22.33 192 GLY A O 1
ATOM 1479 N N . PHE A 1 193 ? 27.132 17.861 65.873 1.00 22.49 193 PHE A N 1
ATOM 1480 C CA . PHE A 1 193 ? 26.745 16.433 65.835 1.00 22.87 193 PHE A CA 1
ATOM 1481 C C . PHE A 1 193 ? 25.409 16.138 66.533 1.00 22.87 193 PHE A C 1
ATOM 1482 O O . PHE A 1 193 ? 24.788 15.107 66.277 1.00 22.90 193 PHE A O 1
ATOM 1490 N N . ILE A 1 194 ? 24.961 17.051 67.393 1.00 22.90 194 ILE A N 1
ATOM 1491 C CA . ILE A 1 194 ? 23.776 16.798 68.200 1.00 23.11 194 ILE A CA 1
ATOM 1492 C C . ILE A 1 194 ? 22.696 17.858 68.100 1.00 23.02 194 ILE A C 1
ATOM 1493 O O . ILE A 1 194 ? 22.964 19.047 67.894 1.00 22.40 194 ILE A O 1
ATOM 1498 N N . GLY A 1 195 ? 21.463 17.388 68.220 1.00 22.97 195 GLY A N 1
ATOM 1499 C CA . GLY A 1 195 ? 20.314 18.257 68.319 1.00 23.72 195 GLY A CA 1
ATOM 1500 C C . GLY A 1 195 ? 19.488 17.823 69.512 1.00 24.40 195 GLY A C 1
ATOM 1501 O O . GLY A 1 195 ? 19.988 17.140 70.428 1.00 23.70 195 GLY A O 1
ATOM 1502 N N . THR A 1 196 ? 18.224 18.226 69.490 1.00 24.74 196 THR A N 1
ATOM 1503 C CA . THR A 1 196 ? 17.264 17.810 70.493 1.00 25.96 196 THR A CA 1
ATOM 1504 C C . THR A 1 196 ? 15.917 17.528 69.859 1.00 26.44 196 THR A C 1
ATOM 1505 O O . THR A 1 196 ? 15.420 18.294 69.028 1.00 27.08 196 THR A O 1
ATOM 1509 N N . THR A 1 197 ? 15.366 16.387 70.229 1.00 26.86 197 THR A N 1
ATOM 1510 C CA . THR A 1 197 ? 13.967 16.061 70.017 1.00 27.34 197 THR A CA 1
ATOM 1511 C C . THR A 1 197 ? 13.090 17.167 70.630 1.00 28.01 197 THR A C 1
ATOM 1512 O O . THR A 1 197 ? 13.530 17.903 71.520 1.00 27.66 197 THR A O 1
ATOM 1516 N N . GLU A 1 198 ? 11.860 17.289 70.147 1.00 28.84 198 GLU A N 1
ATOM 1517 C CA . GLU A 1 198 ? 10.941 18.313 70.640 1.00 30.09 198 GLU A CA 1
ATOM 1518 C C . GLU A 1 198 ? 10.704 18.215 72.164 1.00 30.86 198 GLU A C 1
ATOM 1519 O O . GLU A 1 198 ? 10.562 19.236 72.849 1.00 31.14 198 GLU A O 1
ATOM 1525 N N . GLU A 1 199 ? 10.695 16.991 72.689 1.00 31.49 199 GLU A N 1
ATOM 1526 C CA . GLU A 1 199 ? 10.568 16.773 74.133 1.00 32.25 199 GLU A CA 1
ATOM 1527 C C . GLU A 1 199 ? 11.895 16.629 74.885 1.00 31.84 199 GLU A C 1
ATOM 1528 O O . GLU A 1 199 ? 11.928 16.086 75.983 1.00 32.40 199 GLU A O 1
ATOM 1534 N N . GLY A 1 200 ? 12.981 17.125 74.305 1.00 31.45 200 GLY A N 1
ATOM 1535 C CA . GLY A 1 200 ? 14.235 17.257 75.040 1.00 30.66 200 GLY A CA 1
ATOM 1536 C C . GLY A 1 200 ? 15.259 16.141 74.910 1.00 30.21 200 GLY A C 1
ATOM 1537 O O . GLY A 1 200 ? 16.345 16.237 75.486 1.00 30.03 200 GLY A O 1
ATOM 1538 N N . TYR A 1 201 ? 14.936 15.085 74.166 1.00 29.56 201 TYR A N 1
ATOM 1539 C CA . TYR A 1 201 ? 15.879 13.971 74.010 1.00 29.03 201 TYR A CA 1
ATOM 1540 C C . TYR A 1 201 ? 17.016 14.305 73.050 1.00 27.99 201 TYR A C 1
ATOM 1541 O O . TYR A 1 201 ? 16.787 14.818 71.944 1.00 27.05 201 TYR A O 1
ATOM 1550 N N . ILE A 1 202 ? 18.236 14.007 73.499 1.00 26.82 202 ILE A N 1
ATOM 1551 C CA . ILE A 1 202 ? 19.440 14.214 72.711 1.00 26.20 202 ILE A CA 1
ATOM 1552 C C . ILE A 1 202 ? 19.462 13.299 71.494 1.00 25.81 202 ILE A C 1
ATOM 1553 O O . ILE A 1 202 ? 19.207 12.094 71.570 1.00 25.63 202 ILE A O 1
ATOM 1558 N N . THR A 1 203 ? 19.814 13.906 70.377 1.00 25.29 203 THR A N 1
ATOM 1559 C CA . THR A 1 203 ? 19.724 13.291 69.086 1.00 24.85 203 THR A CA 1
ATOM 1560 C C . THR A 1 203 ? 21.076 13.566 68.412 1.00 24.33 203 THR A C 1
ATOM 1561 O O . THR A 1 203 ? 21.703 14.592 68.693 1.00 24.10 203 THR A O 1
ATOM 1565 N N . THR A 1 204 ? 21.557 12.628 67.594 1.00 23.42 204 THR A N 1
ATOM 1566 C CA . THR A 1 204 ? 22.712 12.901 66.739 1.00 23.19 204 THR A CA 1
ATOM 1567 C C . THR A 1 204 ? 22.267 13.083 65.286 1.00 23.65 204 THR A C 1
ATOM 1568 O O . THR A 1 204 ? 21.225 12.560 64.864 1.00 23.62 204 THR A O 1
ATOM 1572 N N . LEU A 1 205 ? 23.071 13.829 64.534 1.00 23.87 205 LEU A N 1
ATOM 1573 C CA . LEU A 1 205 ? 22.737 14.232 63.168 1.00 24.07 205 LEU A CA 1
ATOM 1574 C C . LEU A 1 205 ? 23.356 13.325 62.118 1.00 24.07 205 LEU A C 1
ATOM 1575 O O . LEU A 1 205 ? 23.246 13.608 60.926 1.00 25.12 205 LEU A O 1
ATOM 1580 N N . GLY A 1 206 ? 24.009 12.250 62.551 1.00 23.81 206 GLY A N 1
ATOM 1581 C CA . GLY A 1 206 ? 24.732 11.350 61.636 1.00 23.38 206 GLY A CA 1
ATOM 1582 C C . GLY A 1 206 ? 26.236 11.551 61.746 1.00 23.34 206 GLY A C 1
ATOM 1583 O O . GLY A 1 206 ? 26.698 12.654 62.038 1.00 23.33 206 GLY A O 1
ATOM 1584 N N . ARG A 1 207 ? 27.002 10.491 61.520 1.00 22.93 207 ARG A N 1
ATOM 1585 C CA . ARG A 1 207 ? 28.470 10.583 61.537 1.00 22.98 207 ARG A CA 1
ATOM 1586 C C . ARG A 1 207 ? 28.958 11.662 60.575 1.00 22.62 207 ARG A C 1
ATOM 1587 O O . ARG A 1 207 ? 28.508 11.746 59.428 1.00 23.09 207 ARG A O 1
ATOM 1595 N N . GLY A 1 208 ? 29.875 12.490 61.055 1.00 22.02 208 GLY A N 1
ATOM 1596 C CA . GLY A 1 208 ? 30.335 13.633 60.294 1.00 21.60 208 GLY A CA 1
ATOM 1597 C C . GLY A 1 208 ? 29.459 14.838 60.541 1.00 21.35 208 GLY A C 1
ATOM 1598 O O . GLY A 1 208 ? 29.744 15.916 60.046 1.00 21.36 208 GLY A O 1
ATOM 1599 N N . GLY A 1 209 ? 28.410 14.651 61.341 1.00 21.43 209 GLY A N 1
ATOM 1600 C CA . GLY A 1 209 ? 27.352 15.641 61.531 1.00 21.51 209 GLY A CA 1
ATOM 1601 C C . GLY A 1 209 ? 27.758 17.012 62.047 1.00 21.81 209 GLY A C 1
ATOM 1602 O O . GLY A 1 209 ? 26.955 17.934 61.981 1.00 22.21 209 GLY A O 1
ATOM 1603 N N . SER A 1 210 ? 28.977 17.153 62.574 1.00 20.99 210 SER A N 1
ATOM 1604 C CA . SER A 1 210 ? 29.467 18.454 63.075 1.00 21.30 210 SER A CA 1
ATOM 1605 C C . SER A 1 210 ? 29.528 19.535 62.018 1.00 21.03 210 SER A C 1
ATOM 1606 O O . SER A 1 210 ? 29.226 20.697 62.312 1.00 21.46 210 SER A O 1
ATOM 1609 N N . ASP A 1 211 ? 29.953 19.167 60.809 1.00 21.36 211 ASP A N 1
ATOM 1610 C CA . ASP A 1 211 ? 29.925 20.076 59.655 1.00 21.45 211 ASP A CA 1
ATOM 1611 C C . ASP A 1 211 ? 28.519 20.630 59.414 1.00 21.66 211 ASP A C 1
ATOM 1612 O O . ASP A 1 211 ? 28.339 21.835 59.158 1.00 21.59 211 ASP A O 1
ATOM 1617 N N . TYR A 1 212 ? 27.531 19.736 59.469 1.00 21.76 212 TYR A N 1
ATOM 1618 C CA . TYR A 1 212 ? 26.117 20.091 59.281 1.00 21.69 212 TYR A CA 1
ATOM 1619 C C . TYR A 1 212 ? 25.644 21.115 60.325 1.00 21.90 212 TYR A C 1
ATOM 1620 O O . TYR A 1 212 ? 24.987 22.109 59.984 1.00 21.58 212 TYR A O 1
ATOM 1629 N N . SER A 1 213 ? 25.990 20.868 61.589 1.00 21.98 213 SER A N 1
ATOM 1630 C CA . SER A 1 213 ? 25.695 21.801 62.677 1.00 22.17 213 SER A CA 1
ATOM 1631 C C . SER A 1 213 ? 26.169 23.220 62.388 1.00 22.17 213 SER A C 1
ATOM 1632 O O . SER A 1 213 ? 25.451 24.172 62.665 1.00 23.00 213 SER A O 1
ATOM 1635 N N . ALA A 1 214 ? 27.379 23.350 61.844 1.00 21.95 214 ALA A N 1
ATOM 1636 C CA . ALA A 1 214 ? 27.953 24.649 61.483 1.00 21.21 214 ALA A CA 1
ATOM 1637 C C . ALA A 1 214 ? 27.114 25.371 60.436 1.00 20.99 214 ALA A C 1
ATOM 1638 O O . ALA A 1 214 ? 26.859 26.573 60.567 1.00 21.30 214 ALA A O 1
ATOM 1640 N N . ALA A 1 215 ? 26.684 24.632 59.415 1.00 20.52 215 ALA A N 1
ATOM 1641 C CA . ALA A 1 215 ? 25.817 25.147 58.361 1.00 20.68 215 ALA A CA 1
ATOM 1642 C C . ALA A 1 215 ? 24.413 25.523 58.858 1.00 20.89 215 ALA A C 1
ATOM 1643 O O . ALA A 1 215 ? 23.842 26.528 58.424 1.00 21.17 215 ALA A O 1
ATOM 1645 N N . LEU A 1 216 ? 23.862 24.715 59.758 1.00 20.91 216 LEU A N 1
ATOM 1646 C CA . LEU A 1 216 ? 22.572 25.008 60.387 1.00 21.21 216 LEU A CA 1
ATOM 1647 C C . LEU A 1 216 ? 22.624 26.282 61.221 1.00 21.48 216 LEU A C 1
ATOM 1648 O O . LEU A 1 216 ? 21.792 27.182 61.053 1.00 20.96 216 LEU A O 1
ATOM 1653 N N . ILE A 1 217 ? 23.621 26.357 62.101 1.00 22.00 217 ILE A N 1
ATOM 1654 C CA . ILE A 1 217 ? 23.882 27.563 62.865 1.00 22.64 217 ILE A CA 1
ATOM 1655 C C . ILE A 1 217 ? 24.133 28.771 61.948 1.00 23.37 217 ILE A C 1
ATOM 1656 O O . ILE A 1 217 ? 23.543 29.833 62.157 1.00 23.80 217 ILE A O 1
ATOM 1661 N N . GLY A 1 218 ? 24.965 28.605 60.918 1.00 23.75 218 GLY A N 1
ATOM 1662 C CA . GLY A 1 218 ? 25.168 29.667 59.939 1.00 24.17 218 GLY A CA 1
ATOM 1663 C C . GLY A 1 218 ? 23.897 30.132 59.242 1.00 24.74 218 GLY A C 1
ATOM 1664 O O . GLY A 1 218 ? 23.673 31.334 59.077 1.00 24.95 218 GLY A O 1
ATOM 1665 N N . TYR A 1 219 ? 23.079 29.177 58.806 1.00 25.07 219 TYR A N 1
ATOM 1666 C CA . TYR A 1 219 ? 21.807 29.459 58.152 1.00 25.46 219 TYR A CA 1
ATOM 1667 C C . TYR A 1 219 ? 20.870 30.152 59.133 1.00 26.22 219 TYR A C 1
ATOM 1668 O O . TYR A 1 219 ? 20.166 31.105 58.769 1.00 26.64 219 TYR A O 1
ATOM 1677 N N . GLY A 1 220 ? 20.860 29.656 60.372 1.00 26.37 220 GLY A N 1
ATOM 1678 C CA . GLY A 1 220 ? 19.984 30.169 61.418 1.00 26.78 220 GLY A CA 1
ATOM 1679 C C . GLY A 1 220 ? 20.274 31.602 61.803 1.00 26.94 220 GLY A C 1
ATOM 1680 O O . GLY A 1 220 ? 19.371 32.339 62.195 1.00 27.05 220 GLY A O 1
ATOM 1681 N N . LEU A 1 221 ? 21.536 31.994 61.685 1.00 27.21 221 LEU A N 1
ATOM 1682 C CA . LEU A 1 221 ? 21.961 33.347 62.035 1.00 27.64 221 LEU A CA 1
ATOM 1683 C C . LEU A 1 221 ? 22.144 34.265 60.828 1.00 27.93 221 LEU A C 1
ATOM 1684 O O . LEU A 1 221 ? 22.551 35.418 60.996 1.00 28.34 221 LEU A O 1
ATOM 1689 N N . ASP A 1 222 ? 21.875 33.767 59.621 1.00 28.17 222 ASP A N 1
ATOM 1690 C CA . ASP A 1 222 ? 22.200 34.503 58.401 1.00 28.51 222 ASP A CA 1
ATOM 1691 C C . ASP A 1 222 ? 23.655 34.942 58.485 1.00 28.25 222 ASP A C 1
ATOM 1692 O O . ASP A 1 222 ? 23.965 36.132 58.355 1.00 28.31 222 ASP A O 1
ATOM 1697 N N . ALA A 1 223 ? 24.543 33.979 58.726 1.00 28.19 223 ALA A N 1
ATOM 1698 C CA . ALA A 1 223 ? 25.962 34.260 58.920 1.00 27.63 223 ALA A CA 1
ATOM 1699 C C . ALA A 1 223 ? 26.576 34.744 57.623 1.00 27.48 223 ALA A C 1
ATOM 1700 O O . ALA A 1 223 ? 26.086 34.425 56.546 1.00 27.95 223 ALA A O 1
ATOM 1702 N N . ASP A 1 224 ? 27.644 35.524 57.727 1.00 27.04 224 ASP A N 1
ATOM 1703 C CA . ASP A 1 224 ? 28.360 36.010 56.555 1.00 26.60 224 ASP A CA 1
ATOM 1704 C C . ASP A 1 224 ? 29.221 34.906 55.974 1.00 26.35 224 ASP A C 1
ATOM 1705 O O . ASP A 1 224 ? 29.479 34.888 54.776 1.00 26.88 224 ASP A O 1
ATOM 1710 N N . ILE A 1 225 ? 29.644 33.966 56.817 1.00 25.26 225 ILE A N 1
ATOM 1711 C CA . ILE A 1 225 ? 30.517 32.899 56.364 1.00 24.40 225 ILE A CA 1
ATOM 1712 C C . ILE A 1 225 ? 30.474 31.680 57.298 1.00 24.09 225 ILE A C 1
ATOM 1713 O O . ILE A 1 225 ? 30.190 31.788 58.491 1.00 24.08 225 ILE A O 1
ATOM 1718 N N . ILE A 1 226 ? 30.733 30.511 56.735 1.00 23.90 226 ILE A N 1
ATOM 1719 C CA . ILE A 1 226 ? 30.920 29.305 57.532 1.00 23.10 226 ILE A CA 1
ATOM 1720 C C . ILE A 1 226 ? 32.327 28.797 57.304 1.00 22.85 226 ILE A C 1
ATOM 1721 O O . ILE A 1 226 ? 32.689 28.478 56.187 1.00 22.44 226 ILE A O 1
ATOM 1726 N N . GLU A 1 227 ? 33.121 28.751 58.372 1.00 23.18 227 GLU A N 1
ATOM 1727 C CA . GLU A 1 227 ? 34.502 28.286 58.303 1.00 22.99 227 GLU A CA 1
ATOM 1728 C C . GLU A 1 227 ? 34.599 26.872 58.833 1.00 22.96 227 GLU A C 1
ATOM 1729 O O . GLU A 1 227 ? 34.235 26.600 59.984 1.00 23.49 227 GLU A O 1
ATOM 1735 N N . ILE A 1 228 ? 35.039 25.957 57.973 1.00 22.22 228 ILE A N 1
ATOM 1736 C CA . ILE A 1 228 ? 35.199 24.565 58.372 1.00 21.76 228 ILE A CA 1
ATOM 1737 C C . ILE A 1 228 ? 36.694 24.315 58.519 1.00 21.45 228 ILE A C 1
ATOM 1738 O O . ILE A 1 228 ? 37.406 24.272 57.532 1.00 20.74 228 ILE A O 1
ATOM 1743 N N . TRP A 1 229 ? 37.148 24.189 59.764 1.00 21.36 229 TRP A N 1
ATOM 1744 C CA . TRP A 1 229 ? 38.550 24.032 60.076 1.00 21.10 229 TRP A CA 1
ATOM 1745 C C . TRP A 1 229 ? 38.807 22.562 60.336 1.00 21.43 229 TRP A C 1
ATOM 1746 O O . TRP A 1 229 ? 38.216 21.943 61.233 1.00 21.37 229 TRP A O 1
ATOM 1757 N N . THR A 1 230 ? 39.669 22.006 59.498 1.00 21.58 230 THR A N 1
ATOM 1758 C CA . THR A 1 230 ? 39.918 20.578 59.448 1.00 21.73 230 THR A CA 1
ATOM 1759 C C . THR A 1 230 ? 41.444 20.348 59.441 1.00 21.84 230 THR A C 1
ATOM 1760 O O . THR A 1 230 ? 42.202 21.237 59.843 1.00 21.42 230 THR A O 1
ATOM 1764 N N . ASP A 1 231 ? 41.896 19.180 58.988 1.00 21.84 231 ASP A N 1
ATOM 1765 C CA . ASP A 1 231 ? 43.321 18.877 59.033 1.00 21.50 231 ASP A CA 1
ATOM 1766 C C . ASP A 1 231 ? 43.930 18.750 57.630 1.00 21.23 231 ASP A C 1
ATOM 1767 O O . ASP A 1 231 ? 44.980 18.172 57.456 1.00 20.82 231 ASP A O 1
ATOM 1772 N N . VAL A 1 232 ? 43.230 19.288 56.640 1.00 21.47 232 VAL A N 1
ATOM 1773 C CA . VAL A 1 232 ? 43.743 19.452 55.275 1.00 21.50 232 VAL A CA 1
ATOM 1774 C C . VAL A 1 232 ? 43.395 20.866 54.814 1.00 21.75 232 VAL A C 1
ATOM 1775 O O . VAL A 1 232 ? 42.437 21.483 55.324 1.00 22.01 232 VAL A O 1
ATOM 1779 N N . SER A 1 233 ? 44.152 21.379 53.848 1.00 21.78 233 SER A N 1
ATOM 1780 C CA . SER A 1 233 ? 44.010 22.773 53.403 1.00 21.82 233 SER A CA 1
ATOM 1781 C C . SER A 1 233 ? 42.903 22.987 52.364 1.00 22.11 233 SER A C 1
ATOM 1782 O O . SER A 1 233 ? 43.143 23.511 51.280 1.00 22.78 233 SER A O 1
ATOM 1785 N N . GLY A 1 234 ? 41.684 22.595 52.701 1.00 22.40 234 GLY A N 1
ATOM 1786 C CA . GLY A 1 234 ? 40.566 22.700 51.764 1.00 22.25 234 GLY A CA 1
ATOM 1787 C C . GLY A 1 234 ? 40.062 21.347 51.293 1.00 22.28 234 GLY A C 1
ATOM 1788 O O . GLY A 1 234 ? 40.316 20.325 51.938 1.00 22.44 234 GLY A O 1
ATOM 1789 N N . VAL A 1 235 ? 39.320 21.360 50.185 1.00 21.99 235 VAL A N 1
ATOM 1790 C CA . VAL A 1 235 ? 38.903 20.158 49.468 1.00 21.48 235 VAL A CA 1
ATOM 1791 C C . VAL A 1 235 ? 39.940 19.894 48.372 1.00 21.78 235 VAL A C 1
ATOM 1792 O O . VAL A 1 235 ? 40.306 20.798 47.613 1.00 21.70 235 VAL A O 1
ATOM 1796 N N . TYR A 1 236 ? 40.396 18.647 48.287 1.00 21.72 236 TYR A N 1
ATOM 1797 C CA . TYR A 1 236 ? 41.417 18.272 47.333 1.00 22.17 236 TYR A CA 1
ATOM 1798 C C . TYR A 1 236 ? 40.833 17.507 46.159 1.00 21.67 236 TYR A C 1
ATOM 1799 O O . TYR A 1 236 ? 39.697 17.050 46.211 1.00 22.25 236 TYR A O 1
ATOM 1808 N N . THR A 1 237 ? 41.634 17.366 45.112 1.00 21.37 237 THR A N 1
ATOM 1809 C CA . THR A 1 237 ? 41.275 16.634 43.899 1.00 21.31 237 THR A CA 1
ATOM 1810 C C . THR A 1 237 ? 40.945 15.155 44.172 1.00 22.00 237 THR A C 1
ATOM 1811 O O . THR A 1 237 ? 40.203 14.517 43.409 1.00 22.38 237 THR A O 1
ATOM 1815 N N . THR A 1 238 ? 41.507 14.620 45.255 1.00 22.15 238 THR A N 1
ATOM 1816 C CA . THR A 1 238 ? 41.026 13.380 45.872 1.00 22.81 238 THR A CA 1
ATOM 1817 C C . THR A 1 238 ? 41.506 13.326 47.335 1.00 23.33 238 THR A C 1
ATOM 1818 O O . THR A 1 238 ? 42.177 14.252 47.795 1.00 23.48 238 THR A O 1
ATOM 1822 N N . ASP A 1 239 ? 41.140 12.286 48.077 1.00 23.83 239 ASP A N 1
ATOM 1823 C CA . ASP A 1 239 ? 41.653 12.118 49.443 1.00 24.46 239 ASP A CA 1
ATOM 1824 C C . ASP A 1 239 ? 43.197 12.061 49.433 1.00 24.96 239 ASP A C 1
ATOM 1825 O O . ASP A 1 239 ? 43.780 11.119 48.890 1.00 24.75 239 ASP A O 1
ATOM 1830 N N . PRO A 1 240 ? 43.861 13.088 50.001 1.00 25.71 240 PRO A N 1
ATOM 1831 C CA . PRO A 1 240 ? 45.337 13.100 50.019 1.00 26.29 240 PRO A CA 1
ATOM 1832 C C . PRO A 1 240 ? 45.971 11.946 50.812 1.00 26.68 240 PRO A C 1
ATOM 1833 O O . PRO A 1 240 ? 47.141 11.623 50.590 1.00 26.39 240 PRO A O 1
ATOM 1837 N N . ARG A 1 241 ? 45.198 11.334 51.709 1.00 27.02 241 ARG A N 1
ATOM 1838 C CA . ARG A 1 241 ? 45.619 10.122 52.403 1.00 27.69 241 ARG A CA 1
ATOM 1839 C C . ARG A 1 241 ? 45.660 8.879 51.513 1.00 27.67 241 ARG A C 1
ATOM 1840 O O . ARG A 1 241 ? 46.333 7.903 51.849 1.00 27.88 241 ARG A O 1
ATOM 1848 N N . LEU A 1 242 ? 44.943 8.911 50.389 1.00 27.57 242 LEU A N 1
ATOM 1849 C CA . LEU A 1 242 ? 44.987 7.832 49.406 1.00 27.30 242 LEU A CA 1
ATOM 1850 C C . LEU A 1 242 ? 45.986 8.114 48.276 1.00 26.97 242 LEU A C 1
ATOM 1851 O O . LEU A 1 242 ? 46.678 7.214 47.823 1.00 26.64 242 LEU A O 1
ATOM 1856 N N . VAL A 1 243 ? 46.032 9.360 47.818 1.00 26.84 243 VAL A N 1
ATOM 1857 C CA . VAL A 1 243 ? 46.863 9.759 46.684 1.00 26.89 243 VAL A CA 1
ATOM 1858 C C . VAL A 1 243 ? 47.610 11.036 47.061 1.00 27.13 243 VAL A C 1
ATOM 1859 O O . VAL A 1 243 ? 47.084 12.130 46.902 1.00 27.09 243 VAL A O 1
ATOM 1863 N N . PRO A 1 244 ? 48.830 10.894 47.603 1.00 27.45 244 PRO A N 1
ATOM 1864 C CA . PRO A 1 244 ? 49.723 11.998 47.976 1.00 27.53 244 PRO A CA 1
ATOM 1865 C C . PRO A 1 244 ? 49.881 13.144 46.966 1.00 27.22 244 PRO A C 1
ATOM 1866 O O . PRO A 1 244 ? 50.211 14.253 47.378 1.00 27.41 244 PRO A O 1
ATOM 1870 N N . THR A 1 245 ? 49.675 12.885 45.673 1.00 26.77 245 THR A N 1
ATOM 1871 C CA . THR A 1 245 ? 49.733 13.953 44.659 1.00 26.15 245 THR A CA 1
ATOM 1872 C C . THR A 1 245 ? 48.410 14.745 44.487 1.00 25.67 245 THR A C 1
ATOM 1873 O O . THR A 1 245 ? 48.241 15.487 43.505 1.00 25.71 245 THR A O 1
ATOM 1877 N N . ALA A 1 246 ? 47.492 14.588 45.443 1.00 24.44 246 ALA A N 1
ATOM 1878 C CA . ALA A 1 246 ? 46.233 15.325 45.447 1.00 23.84 246 ALA A CA 1
ATOM 1879 C C . ALA A 1 246 ? 46.524 16.806 45.620 1.00 23.55 246 ALA A C 1
ATOM 1880 O O . ALA A 1 246 ? 47.414 17.192 46.390 1.00 23.24 246 ALA A O 1
ATOM 1882 N N . ARG A 1 247 ? 45.782 17.621 44.876 1.00 23.32 247 ARG A N 1
ATOM 1883 C CA . ARG A 1 247 ? 45.943 19.072 44.893 1.00 23.27 247 ARG A CA 1
ATOM 1884 C C . ARG A 1 247 ? 44.711 19.748 45.495 1.00 22.58 247 ARG A C 1
ATOM 1885 O O . ARG A 1 247 ? 43.583 19.333 45.257 1.00 22.06 247 ARG A O 1
ATOM 1893 N N . ARG A 1 248 ? 44.956 20.788 46.279 1.00 21.87 248 ARG A N 1
ATOM 1894 C CA . ARG A 1 248 ? 43.918 21.690 46.731 1.00 21.56 248 ARG A CA 1
ATOM 1895 C C . ARG A 1 248 ? 43.185 22.357 45.561 1.00 21.79 248 ARG A C 1
ATOM 1896 O O . ARG A 1 248 ? 43.804 22.837 44.617 1.00 21.13 248 ARG A O 1
ATOM 1904 N N . ILE A 1 249 ? 41.854 22.384 45.663 1.00 22.48 249 ILE A N 1
ATOM 1905 C CA . ILE A 1 249 ? 40.984 23.085 44.723 1.00 22.50 249 ILE A CA 1
ATOM 1906 C C . ILE A 1 249 ? 40.565 24.405 45.401 1.00 22.79 249 ILE A C 1
ATOM 1907 O O . ILE A 1 249 ? 39.814 24.382 46.369 1.00 23.67 249 ILE A O 1
ATOM 1912 N N . PRO A 1 250 ? 41.081 25.554 44.921 1.00 22.80 250 PRO A N 1
ATOM 1913 C CA . PRO A 1 250 ? 40.766 26.874 45.523 1.00 22.33 250 PRO A CA 1
ATOM 1914 C C . PRO A 1 250 ? 39.284 27.223 45.622 1.00 22.09 250 PRO A C 1
ATOM 1915 O O . PRO A 1 250 ? 38.864 27.804 46.624 1.00 22.18 250 PRO A O 1
ATOM 1919 N N . LYS A 1 251 ? 38.512 26.870 44.596 1.00 22.04 251 LYS A N 1
ATOM 1920 C CA . LYS A 1 251 ? 37.109 27.263 44.479 1.00 22.57 251 LYS A CA 1
ATOM 1921 C C . LYS A 1 251 ? 36.227 26.128 43.967 1.00 21.62 251 LYS A C 1
ATOM 1922 O O . LYS A 1 251 ? 36.552 25.506 42.963 1.00 21.22 251 LYS A O 1
ATOM 1928 N N . LEU A 1 252 ? 35.112 25.882 44.656 1.00 21.16 252 LEU A N 1
ATOM 1929 C CA . LEU A 1 252 ? 34.094 24.911 44.211 1.00 20.82 252 LEU A CA 1
ATOM 1930 C C . LEU A 1 252 ? 32.685 25.492 44.272 1.00 20.72 252 LEU A C 1
ATOM 1931 O O . LEU A 1 252 ? 32.363 26.241 45.192 1.00 20.54 252 LEU A O 1
ATOM 1936 N N . SER A 1 253 ? 31.834 25.133 43.315 1.00 20.32 253 SER A N 1
ATOM 1937 C CA . SER A 1 253 ? 30.410 25.427 43.457 1.00 20.48 253 SER A CA 1
ATOM 1938 C C . SER A 1 253 ? 29.762 24.558 44.550 1.00 20.52 253 SER A C 1
ATOM 1939 O O . SER A 1 253 ? 30.321 23.548 44.984 1.00 20.48 253 SER A O 1
ATOM 1942 N N . TYR A 1 254 ? 28.585 24.970 45.002 1.00 20.63 254 TYR A N 1
ATOM 1943 C CA . TYR A 1 254 ? 27.832 24.199 45.963 1.00 20.56 254 TYR A CA 1
ATOM 1944 C C . TYR A 1 254 ? 27.525 22.798 45.474 1.00 20.78 254 TYR A C 1
ATOM 1945 O O . TYR A 1 254 ? 27.682 21.841 46.219 1.00 21.65 254 TYR A O 1
ATOM 1954 N N . ILE A 1 255 ? 27.073 22.678 44.230 1.00 20.51 255 ILE A N 1
ATOM 1955 C CA . ILE A 1 255 ? 26.643 21.394 43.707 1.00 20.40 255 ILE A CA 1
ATOM 1956 C C . ILE A 1 255 ? 27.828 20.418 43.554 1.00 20.47 255 ILE A C 1
ATOM 1957 O O . ILE A 1 255 ? 27.670 19.226 43.822 1.00 20.69 255 ILE A O 1
ATOM 1962 N N . GLU A 1 256 ? 28.997 20.929 43.150 1.00 20.23 256 GLU A N 1
ATOM 1963 C CA . GLU A 1 256 ? 30.219 20.114 43.011 1.00 20.31 256 GLU A CA 1
ATOM 1964 C C . GLU A 1 256 ? 30.666 19.600 44.372 1.00 20.42 256 GLU A C 1
ATOM 1965 O O . GLU A 1 256 ? 30.964 18.423 44.529 1.00 20.49 256 GLU A O 1
ATOM 1971 N N . ALA A 1 257 ? 30.685 20.492 45.357 1.00 20.69 257 ALA A N 1
ATOM 1972 C CA . ALA A 1 257 ? 31.077 20.142 46.720 1.00 21.03 257 ALA A CA 1
ATOM 1973 C C . ALA A 1 257 ? 30.065 19.184 47.390 1.00 20.97 257 ALA A C 1
ATOM 1974 O O . ALA A 1 257 ? 30.462 18.255 48.094 1.00 20.78 257 ALA A O 1
ATOM 1976 N N . MET A 1 258 ? 28.779 19.411 47.152 1.00 20.76 258 MET A N 1
ATOM 1977 C CA . MET A 1 258 ? 27.720 18.540 47.657 1.00 22.10 258 MET A CA 1
ATOM 1978 C C . MET A 1 258 ? 27.774 17.123 47.051 1.00 21.00 258 MET A C 1
ATOM 1979 O O . MET A 1 258 ? 27.700 16.147 47.789 1.00 20.85 258 MET A O 1
ATOM 1984 N N . GLU A 1 259 ? 27.904 17.020 45.726 1.00 20.40 259 GLU A N 1
ATOM 1985 C CA . GLU A 1 259 ? 28.064 15.718 45.053 1.00 20.31 259 GLU A CA 1
ATOM 1986 C C . GLU A 1 259 ? 29.296 14.946 45.544 1.00 19.99 259 GLU A C 1
ATOM 1987 O O . GLU A 1 259 ? 29.209 13.744 45.806 1.00 19.99 259 GLU A O 1
ATOM 1993 N N . LEU A 1 260 ? 30.433 15.634 45.655 1.00 19.43 260 LEU A N 1
ATOM 1994 C CA . LEU A 1 260 ? 31.663 15.033 46.192 1.00 20.07 260 LEU A CA 1
ATOM 1995 C C . LEU A 1 260 ? 31.536 14.546 47.629 1.00 19.40 260 LEU A C 1
ATOM 1996 O O . LEU A 1 260 ? 31.948 13.439 47.949 1.00 19.59 260 LEU A O 1
ATOM 2001 N N . ALA A 1 261 ? 31.005 15.399 48.494 1.00 19.45 261 ALA A N 1
ATOM 2002 C CA . ALA A 1 261 ? 30.746 15.050 49.892 1.00 19.28 261 ALA A CA 1
ATOM 2003 C C . ALA A 1 261 ? 29.824 13.822 49.983 1.00 19.30 261 ALA A C 1
ATOM 2004 O O . ALA A 1 261 ? 30.158 12.806 50.605 1.00 19.22 261 ALA A O 1
ATOM 2006 N N . TYR A 1 262 ? 28.675 13.923 49.327 1.00 19.09 262 TYR A N 1
ATOM 2007 C CA . TYR A 1 262 ? 27.716 12.817 49.219 1.00 19.04 262 TYR A CA 1
ATOM 2008 C C . TYR A 1 262 ? 28.337 11.516 48.718 1.00 18.66 262 TYR A C 1
ATOM 2009 O O . TYR A 1 262 ? 27.966 10.447 49.176 1.00 18.67 262 TYR A O 1
ATOM 2018 N N . PHE A 1 263 ? 29.265 11.607 47.769 1.00 18.78 263 PHE A N 1
ATOM 2019 C CA . PHE A 1 263 ? 29.883 10.406 47.186 1.00 18.57 263 PHE A CA 1
ATOM 2020 C C . PHE A 1 263 ? 31.269 10.084 47.752 1.00 18.58 263 PHE A C 1
ATOM 2021 O O . PHE A 1 263 ? 32.060 9.390 47.122 1.00 18.24 263 PHE A O 1
ATOM 2029 N N . GLY A 1 264 ? 31.555 10.569 48.955 1.00 19.41 264 GLY A N 1
ATOM 2030 C CA . GLY A 1 264 ? 32.729 10.083 49.686 1.00 20.10 264 GLY A CA 1
ATOM 2031 C C . GLY A 1 264 ? 33.801 11.047 50.154 1.00 20.44 264 GLY A C 1
ATOM 2032 O O . GLY A 1 264 ? 34.704 10.636 50.880 1.00 20.62 264 GLY A O 1
ATOM 2033 N N . ALA A 1 265 ? 33.736 12.316 49.749 1.00 20.92 265 ALA A N 1
ATOM 2034 C CA . ALA A 1 265 ? 34.723 13.289 50.228 1.00 21.43 265 ALA A CA 1
ATOM 2035 C C . ALA A 1 265 ? 34.476 13.627 51.710 1.00 22.01 265 ALA A C 1
ATOM 2036 O O . ALA A 1 265 ? 33.746 14.569 52.052 1.00 22.56 265 ALA A O 1
ATOM 2038 N N . LYS A 1 266 ? 35.111 12.848 52.580 1.00 22.15 266 LYS A N 1
ATOM 2039 C CA . LYS A 1 266 ? 34.875 12.907 54.027 1.00 22.51 266 LYS A CA 1
ATOM 2040 C C . LYS A 1 266 ? 35.004 14.308 54.641 1.00 22.24 266 LYS A C 1
ATOM 2041 O O . LYS A 1 266 ? 34.353 14.593 55.655 1.00 21.99 266 LYS A O 1
ATOM 2047 N N . VAL A 1 267 ? 35.819 15.167 54.015 1.00 22.16 267 VAL A N 1
ATOM 2048 C CA . VAL A 1 267 ? 36.060 16.544 54.485 1.00 22.71 267 VAL A CA 1
ATOM 2049 C C . VAL A 1 267 ? 34.802 17.309 54.832 1.00 22.78 267 VAL A C 1
ATOM 2050 O O . VAL A 1 267 ? 34.831 18.168 55.710 1.00 22.61 267 VAL A O 1
ATOM 2054 N N . LEU A 1 268 ? 33.723 17.036 54.099 1.00 23.15 268 LEU A N 1
ATOM 2055 C CA . LEU A 1 268 ? 32.425 17.679 54.367 1.00 23.63 268 LEU A CA 1
ATOM 2056 C C . LEU A 1 268 ? 31.314 16.658 54.460 1.00 23.32 268 LEU A C 1
ATOM 2057 O O . LEU A 1 268 ? 31.172 15.801 53.577 1.00 23.12 268 LEU A O 1
ATOM 2062 N N . HIS A 1 269 ? 30.548 16.737 55.544 1.00 23.01 269 HIS A N 1
ATOM 2063 C CA . HIS A 1 269 ? 29.257 16.067 55.589 1.00 23.64 269 HIS A CA 1
ATOM 2064 C C . HIS A 1 269 ? 28.419 16.560 54.410 1.00 23.63 269 HIS A C 1
ATOM 2065 O O . HIS A 1 269 ? 28.344 17.759 54.169 1.00 23.83 269 HIS A O 1
ATOM 2072 N N . PRO A 1 270 ? 27.797 15.638 53.660 1.00 23.93 270 PRO A N 1
ATOM 2073 C CA . PRO A 1 270 ? 26.946 16.037 52.523 1.00 24.54 270 PRO A CA 1
ATOM 2074 C C . PRO A 1 270 ? 25.837 17.069 52.845 1.00 25.40 270 PRO A C 1
ATOM 2075 O O . PRO A 1 270 ? 25.480 17.873 51.978 1.00 25.75 270 PRO A O 1
ATOM 2079 N N . ARG A 1 271 ? 25.295 17.052 54.065 1.00 25.55 271 ARG A N 1
ATOM 2080 C CA . ARG A 1 271 ? 24.208 17.976 54.409 1.00 25.70 271 ARG A CA 1
ATOM 2081 C C . ARG A 1 271 ? 24.709 19.376 54.751 1.00 26.22 271 ARG A C 1
ATOM 2082 O O . ARG A 1 271 ? 23.903 20.292 54.949 1.00 26.20 271 ARG A O 1
ATOM 2090 N N . THR A 1 272 ? 26.036 19.540 54.790 1.00 26.59 272 THR A N 1
ATOM 2091 C CA . THR A 1 272 ? 26.653 20.846 55.034 1.00 26.78 272 THR A CA 1
ATOM 2092 C C . THR A 1 272 ? 26.235 21.871 53.988 1.00 26.99 272 THR A C 1
ATOM 2093 O O . THR A 1 272 ? 26.044 23.035 54.304 1.00 27.22 272 THR A O 1
ATOM 2097 N N . ILE A 1 273 ? 26.092 21.437 52.742 1.00 27.26 273 ILE A N 1
ATOM 2098 C CA . ILE A 1 273 ? 25.943 22.396 51.650 1.00 27.45 273 ILE A CA 1
ATOM 2099 C C . ILE A 1 273 ? 24.559 23.047 51.508 1.00 27.60 273 ILE A C 1
ATOM 2100 O O . ILE A 1 273 ? 24.471 24.261 51.275 1.00 27.85 273 ILE A O 1
ATOM 2105 N N . GLU A 1 274 ? 23.497 22.264 51.680 1.00 27.62 274 GLU A N 1
ATOM 2106 C CA . GLU A 1 274 ? 22.142 22.773 51.448 1.00 28.77 274 GLU A CA 1
ATOM 2107 C C . GLU A 1 274 ? 21.787 24.091 52.161 1.00 28.27 274 GLU A C 1
ATOM 2108 O O . GLU A 1 274 ? 21.401 25.034 51.494 1.00 27.77 274 GLU A O 1
ATOM 2114 N N . PRO A 1 275 ? 21.951 24.165 53.501 1.00 28.09 275 PRO A N 1
ATOM 2115 C CA . PRO A 1 275 ? 21.568 25.396 54.189 1.00 28.01 275 PRO A CA 1
ATOM 2116 C C . PRO A 1 275 ? 22.405 26.599 53.738 1.00 28.28 275 PRO A C 1
ATOM 2117 O O . PRO A 1 275 ? 21.854 27.698 53.555 1.00 28.13 275 PRO A O 1
ATOM 2121 N N . ALA A 1 276 ? 23.711 26.385 53.555 1.00 28.22 276 ALA A N 1
ATOM 2122 C CA . ALA A 1 276 ? 24.610 27.422 53.025 1.00 28.67 276 ALA A CA 1
ATOM 2123 C C . ALA A 1 276 ? 24.187 27.889 51.632 1.00 28.63 276 ALA A C 1
ATOM 2124 O O . ALA A 1 276 ? 24.157 29.075 51.352 1.00 28.71 276 ALA A O 1
ATOM 2126 N N . MET A 1 277 ? 23.874 26.925 50.775 1.00 29.26 277 MET A N 1
ATOM 2127 C CA . MET A 1 277 ? 23.505 27.153 49.393 1.00 30.05 277 MET A CA 1
ATOM 2128 C C . MET A 1 277 ? 22.229 27.963 49.272 1.00 30.05 277 MET A C 1
ATOM 2129 O O . MET A 1 277 ? 22.151 28.911 48.479 1.00 29.80 277 MET A O 1
ATOM 2134 N N . GLU A 1 278 ? 21.227 27.592 50.061 1.00 30.29 278 GLU A N 1
ATOM 2135 C CA . GLU A 1 278 ? 19.917 28.198 49.912 1.00 30.72 278 GLU A CA 1
ATOM 2136 C C . GLU A 1 278 ? 19.858 29.647 50.432 1.00 30.28 278 GLU A C 1
ATOM 2137 O O . GLU A 1 278 ? 18.984 30.421 50.030 1.00 30.10 278 GLU A O 1
ATOM 2143 N N . LYS A 1 279 ? 20.823 30.015 51.276 1.00 29.62 279 LYS A N 1
ATOM 2144 C CA . LYS A 1 279 ? 20.997 31.411 51.678 1.00 29.03 279 LYS A CA 1
ATOM 2145 C C . LYS A 1 279 ? 22.205 32.088 51.013 1.00 28.84 279 LYS A C 1
ATOM 2146 O O . LYS A 1 279 ? 22.448 33.281 51.226 1.00 29.13 279 LYS A O 1
ATOM 2152 N N . GLY A 1 280 ? 22.953 31.336 50.205 1.00 28.03 280 GLY A N 1
ATOM 2153 C CA . GLY A 1 280 ? 24.094 31.901 49.480 1.00 27.00 280 GLY A CA 1
ATOM 2154 C C . GLY A 1 280 ? 25.237 32.274 50.410 1.00 26.41 280 GLY A C 1
ATOM 2155 O O . GLY A 1 280 ? 25.978 33.227 50.157 1.00 26.49 280 GLY A O 1
ATOM 2156 N N . ILE A 1 281 ? 25.368 31.525 51.499 1.00 25.40 281 ILE A N 1
ATOM 2157 C CA . ILE A 1 281 ? 26.447 31.728 52.466 1.00 24.28 281 ILE A CA 1
ATOM 2158 C C . ILE A 1 281 ? 27.695 30.944 52.019 1.00 23.99 281 ILE A C 1
ATOM 2159 O O . ILE A 1 281 ? 27.629 29.720 51.819 1.00 23.98 281 ILE A O 1
ATOM 2164 N N . PRO A 1 282 ? 28.826 31.647 51.845 1.00 23.32 282 PRO A N 1
ATOM 2165 C CA . PRO A 1 282 ? 30.041 30.964 51.440 1.00 23.28 282 PRO A CA 1
ATOM 2166 C C . PRO A 1 282 ? 30.550 29.986 52.506 1.00 23.38 282 PRO A C 1
ATOM 2167 O O . PRO A 1 282 ? 30.402 30.240 53.708 1.00 23.44 282 PRO A O 1
ATOM 2171 N N . ILE A 1 283 ? 31.128 28.873 52.056 1.00 23.18 283 ILE A N 1
ATOM 2172 C CA . ILE A 1 283 ? 31.809 27.943 52.947 1.00 23.46 283 ILE A CA 1
ATOM 2173 C C . ILE A 1 283 ? 33.308 28.004 52.658 1.00 23.76 283 ILE A C 1
ATOM 2174 O O . ILE A 1 283 ? 33.740 27.811 51.515 1.00 23.18 283 ILE A O 1
ATOM 2179 N N . LEU A 1 284 ? 34.092 28.284 53.697 1.00 23.42 284 LEU A N 1
ATOM 2180 C CA . LEU A 1 284 ? 35.538 28.314 53.562 1.00 23.84 284 LEU A CA 1
ATOM 2181 C C . LEU A 1 284 ? 36.118 27.139 54.326 1.00 23.07 284 LEU A C 1
ATOM 2182 O O . LEU A 1 284 ? 35.900 27.022 55.521 1.00 23.72 284 LEU A O 1
ATOM 2187 N N . VAL A 1 285 ? 36.828 26.267 53.625 1.00 22.97 285 VAL A N 1
ATOM 2188 C CA . VAL A 1 285 ? 37.422 25.060 54.228 1.00 22.70 285 VAL A CA 1
ATOM 2189 C C . VAL A 1 285 ? 38.912 25.280 54.421 1.00 23.34 285 VAL A C 1
ATOM 2190 O O . VAL A 1 285 ? 39.644 25.554 53.471 1.00 23.56 285 VAL A O 1
ATOM 2194 N N . LYS A 1 286 ? 39.344 25.184 55.670 1.00 23.61 286 LYS A N 1
ATOM 2195 C CA . LYS A 1 286 ? 40.681 25.583 56.054 1.00 23.53 286 LYS A CA 1
ATOM 2196 C C . LYS A 1 286 ? 41.407 24.527 56.882 1.00 23.33 286 LYS A C 1
ATOM 2197 O O . LYS A 1 286 ? 40.775 23.587 57.388 1.00 23.08 286 LYS A O 1
ATOM 2203 N N . ASN A 1 287 ? 42.726 24.680 56.995 1.00 22.85 287 ASN A N 1
ATOM 2204 C CA . ASN A 1 287 ? 43.579 23.753 57.764 1.00 23.62 287 ASN A CA 1
ATOM 2205 C C . ASN A 1 287 ? 44.007 24.372 59.081 1.00 24.09 287 ASN A C 1
ATOM 2206 O O . ASN A 1 287 ? 44.688 25.390 59.085 1.00 24.24 287 ASN A O 1
ATOM 2211 N N . THR A 1 288 ? 43.633 23.762 60.204 1.00 25.22 288 THR A N 1
ATOM 2212 C CA . THR A 1 288 ? 44.043 24.328 61.485 1.00 26.08 288 THR A CA 1
ATOM 2213 C C . THR A 1 288 ? 45.544 24.202 61.754 1.00 26.92 288 THR A C 1
ATOM 2214 O O . THR A 1 288 ? 46.113 25.022 62.467 1.00 27.62 288 THR A O 1
ATOM 2218 N N . PHE A 1 289 ? 46.188 23.212 61.141 1.00 27.48 289 PHE A N 1
ATOM 2219 C CA . PHE A 1 289 ? 47.642 23.068 61.231 1.00 28.68 289 PHE A CA 1
ATOM 2220 C C . PHE A 1 289 ? 48.420 23.890 60.178 1.00 28.74 289 PHE A C 1
ATOM 2221 O O . PHE A 1 289 ? 49.642 23.931 60.213 1.00 28.50 289 PHE A O 1
ATOM 2229 N N . GLU A 1 290 ? 47.698 24.550 59.272 1.00 28.77 290 GLU A N 1
ATOM 2230 C CA . GLU A 1 290 ? 48.296 25.444 58.278 1.00 29.01 290 GLU A CA 1
ATOM 2231 C C . GLU A 1 290 ? 47.355 26.636 58.037 1.00 28.62 290 GLU A C 1
ATOM 2232 O O . GLU A 1 290 ? 46.851 26.832 56.930 1.00 28.93 290 GLU A O 1
ATOM 2238 N N . PRO A 1 291 ? 47.151 27.470 59.072 1.00 28.46 291 PRO A N 1
ATOM 2239 C CA . PRO A 1 291 ? 46.056 28.451 59.027 1.00 28.35 291 PRO A CA 1
ATOM 2240 C C . PRO A 1 291 ? 46.274 29.546 57.987 1.00 28.22 291 PRO A C 1
ATOM 2241 O O . PRO A 1 291 ? 45.340 30.269 57.676 1.00 28.17 291 PRO A O 1
ATOM 2245 N N . GLU A 1 292 ? 47.485 29.647 57.446 1.00 28.07 292 GLU A N 1
ATOM 2246 C CA . GLU A 1 292 ? 47.799 30.691 56.476 1.00 28.42 292 GLU A CA 1
ATOM 2247 C C . GLU A 1 292 ? 47.487 30.323 55.016 1.00 28.03 292 GLU A C 1
ATOM 2248 O O . GLU A 1 292 ? 47.526 31.189 54.142 1.00 28.15 292 GLU A O 1
ATOM 2254 N N . SER A 1 293 ? 47.182 29.051 54.761 1.00 27.40 293 SER A N 1
ATOM 2255 C CA . SER A 1 293 ? 46.747 28.601 53.439 1.00 27.17 293 SER A CA 1
ATOM 2256 C C . SER A 1 293 ? 45.336 29.074 53.110 1.00 26.86 293 SER A C 1
ATOM 2257 O O . SER A 1 293 ? 44.478 29.118 53.990 1.00 26.61 293 SER A O 1
ATOM 2260 N N . GLU A 1 294 ? 45.098 29.380 51.833 1.00 26.70 294 GLU A N 1
ATOM 2261 C CA . GLU A 1 294 ? 43.819 29.931 51.360 1.00 26.37 294 GLU A CA 1
ATOM 2262 C C . GLU A 1 294 ? 42.629 28.981 51.480 1.00 25.24 294 GLU A C 1
ATOM 2263 O O . GLU A 1 294 ? 41.478 29.434 51.490 1.00 25.26 294 GLU A O 1
ATOM 2269 N N . GLY A 1 295 ? 42.909 27.680 51.521 1.00 23.80 295 GLY A N 1
ATOM 2270 C CA . GLY A 1 295 ? 41.879 26.652 51.571 1.00 22.29 295 GLY A CA 1
ATOM 2271 C C . GLY A 1 295 ? 40.992 26.601 50.340 1.00 21.50 295 GLY A C 1
ATOM 2272 O O . GLY A 1 295 ? 41.419 26.926 49.231 1.00 21.38 295 GLY A O 1
ATOM 2273 N N . THR A 1 296 ? 39.751 26.184 50.545 1.00 20.64 296 THR A N 1
ATOM 2274 C CA . THR A 1 296 ? 38.784 26.046 49.466 1.00 20.17 296 THR A CA 1
ATOM 2275 C C . THR A 1 296 ? 37.570 26.904 49.792 1.00 19.96 296 THR A C 1
ATOM 2276 O O . THR A 1 296 ? 37.034 26.812 50.901 1.00 19.55 296 THR A O 1
ATOM 2280 N N . LEU A 1 297 ? 37.158 27.738 48.835 1.00 19.77 297 LEU A N 1
ATOM 2281 C CA . LEU A 1 297 ? 35.968 28.586 48.985 1.00 20.05 297 LEU A CA 1
ATOM 2282 C C . LEU A 1 297 ? 34.812 28.039 48.163 1.00 20.27 297 LEU A C 1
ATOM 2283 O O . LEU A 1 297 ? 34.921 27.911 46.938 1.00 20.97 297 LEU A O 1
ATOM 2288 N N . ILE A 1 298 ? 33.711 27.732 48.841 1.00 20.21 298 ILE A N 1
ATOM 2289 C CA . ILE A 1 298 ? 32.532 27.154 48.215 1.00 20.14 298 ILE A CA 1
ATOM 2290 C C . ILE A 1 298 ? 31.435 28.203 48.121 1.00 21.10 298 ILE A C 1
ATOM 2291 O O . ILE A 1 298 ? 30.987 28.726 49.143 1.00 20.86 298 ILE A O 1
ATOM 2296 N N . THR A 1 299 ? 31.030 28.510 46.884 1.00 21.99 299 THR A N 1
ATOM 2297 C CA . THR A 1 299 ? 30.047 29.561 46.583 1.00 22.92 299 THR A CA 1
ATOM 2298 C C . THR A 1 299 ? 29.178 29.129 45.397 1.00 24.04 299 THR A C 1
ATOM 2299 O O . THR A 1 299 ? 29.181 27.954 45.001 1.00 23.38 299 THR A O 1
ATOM 2303 N N . ASN A 1 300 ? 28.440 30.087 44.836 1.00 25.71 300 ASN A N 1
ATOM 2304 C CA . ASN A 1 300 ? 27.622 29.861 43.641 1.00 27.44 300 ASN A CA 1
ATOM 2305 C C . ASN A 1 300 ? 28.408 29.824 42.329 1.00 28.00 300 ASN A C 1
ATOM 2306 O O . ASN A 1 300 ? 27.948 29.242 41.349 1.00 28.29 300 ASN A O 1
ATOM 2311 N N . ASP A 1 301 ? 29.580 30.454 42.315 1.00 28.97 301 ASP A N 1
ATOM 2312 C CA . ASP A 1 301 ? 30.457 30.467 41.146 1.00 30.01 301 ASP A CA 1
ATOM 2313 C C . ASP A 1 301 ? 30.711 29.053 40.614 1.00 30.97 301 ASP A C 1
ATOM 2314 O O . ASP A 1 301 ? 31.082 28.150 41.374 1.00 30.89 301 ASP A O 1
ATOM 2319 N N . MET A 1 302 ? 30.494 28.874 39.313 1.00 31.52 302 MET A N 1
ATOM 2320 C CA . MET A 1 302 ? 30.756 27.607 38.650 1.00 33.05 302 MET A CA 1
ATOM 2321 C C . MET A 1 302 ? 31.643 27.808 37.419 1.00 32.59 302 MET A C 1
ATOM 2322 O O . MET A 1 302 ? 31.334 28.612 36.535 1.00 32.50 302 MET A O 1
ATOM 2327 N N . GLU A 1 303 ? 32.741 27.065 37.371 1.00 32.27 303 GLU A N 1
ATOM 2328 C CA . GLU A 1 303 ? 33.699 27.183 36.282 1.00 32.43 303 GLU A CA 1
ATOM 2329 C C . GLU A 1 303 ? 34.101 25.809 35.784 1.00 31.56 303 GLU A C 1
ATOM 2330 O O . GLU A 1 303 ? 34.440 24.934 36.576 1.00 31.09 303 GLU A O 1
ATOM 2336 N N . MET A 1 304 ? 34.056 25.619 34.474 1.00 31.09 304 MET A N 1
ATOM 2337 C CA . MET A 1 304 ? 34.533 24.368 33.879 1.00 31.33 304 MET A CA 1
ATOM 2338 C C . MET A 1 304 ? 36.060 24.339 33.802 1.00 30.53 304 MET A C 1
ATOM 2339 O O . MET A 1 304 ? 36.689 25.365 33.560 1.00 30.29 304 MET A O 1
ATOM 2344 N N . SER A 1 305 ? 36.646 23.167 34.030 1.00 30.14 305 SER A N 1
ATOM 2345 C CA . SER A 1 305 ? 38.070 22.975 33.791 1.00 29.91 305 SER A CA 1
ATOM 2346 C C . SER A 1 305 ? 38.252 22.281 32.448 1.00 29.83 305 SER A C 1
ATOM 2347 O O . SER A 1 305 ? 37.355 21.583 31.977 1.00 29.57 305 SER A O 1
ATOM 2350 N N . ASP A 1 306 ? 39.417 22.481 31.841 1.00 29.91 306 ASP A N 1
ATOM 2351 C CA . ASP A 1 306 ? 39.735 21.933 30.529 1.00 30.05 306 ASP A CA 1
ATOM 2352 C C . ASP A 1 306 ? 39.534 20.428 30.451 1.00 29.73 306 ASP A C 1
ATOM 2353 O O . ASP A 1 306 ? 39.086 19.910 29.432 1.00 30.09 306 ASP A O 1
ATOM 2358 N N . SER A 1 307 ? 39.856 19.724 31.526 1.00 29.36 307 SER A N 1
ATOM 2359 C CA . SER A 1 307 ? 39.762 18.273 31.501 1.00 29.13 307 SER A CA 1
ATOM 2360 C C . SER A 1 307 ? 38.450 17.727 32.082 1.00 28.61 307 SER A C 1
ATOM 2361 O O . SER A 1 307 ? 38.249 16.517 32.086 1.00 27.80 307 SER A O 1
ATOM 2364 N N . ILE A 1 308 ? 37.566 18.619 32.544 1.00 28.52 308 ILE A N 1
ATOM 2365 C CA . ILE A 1 308 ? 36.263 18.244 33.115 1.00 28.62 308 ILE A CA 1
ATOM 2366 C C . ILE A 1 308 ? 36.447 17.024 34.012 1.00 28.73 308 ILE A C 1
ATOM 2367 O O . ILE A 1 308 ? 36.643 15.909 33.522 1.00 30.55 308 ILE A O 1
ATOM 2372 N N . VAL A 1 309 ? 36.367 17.220 35.309 1.00 27.18 309 VAL A N 1
ATOM 2373 C CA . VAL A 1 309 ? 36.819 16.240 36.301 1.00 26.21 309 VAL A CA 1
ATOM 2374 C C . VAL A 1 309 ? 37.832 17.046 37.065 1.00 25.33 309 VAL A C 1
ATOM 2375 O O . VAL A 1 309 ? 38.988 17.226 36.644 1.00 24.68 309 VAL A O 1
ATOM 2379 N N . LYS A 1 310 ? 37.340 17.534 38.186 1.00 24.47 310 LYS A N 1
ATOM 2380 C CA . LYS A 1 310 ? 38.073 18.368 39.088 1.00 24.01 310 LYS A CA 1
ATOM 2381 C C . LYS A 1 310 ? 38.475 17.529 40.263 1.00 23.58 310 LYS A C 1
ATOM 2382 O O . LYS A 1 310 ? 39.399 17.885 40.976 1.00 23.50 310 LYS A O 1
ATOM 2388 N N . ALA A 1 311 ? 37.766 16.414 40.455 1.00 23.41 311 ALA A N 1
ATOM 2389 C CA . ALA A 1 311 ? 37.887 15.612 41.667 1.00 23.09 311 ALA A CA 1
ATOM 2390 C C . ALA A 1 311 ? 37.240 14.217 41.560 1.00 23.04 311 ALA A C 1
ATOM 2391 O O . ALA A 1 311 ? 36.250 14.012 40.836 1.00 22.88 311 ALA A O 1
ATOM 2393 N N . ILE A 1 312 ? 37.837 13.284 42.303 1.00 22.66 312 ILE A N 1
ATOM 2394 C CA . ILE A 1 312 ? 37.446 11.881 42.384 1.00 22.13 312 ILE A CA 1
ATOM 2395 C C . ILE A 1 312 ? 37.199 11.557 43.860 1.00 22.49 312 ILE A C 1
ATOM 2396 O O . ILE A 1 312 ? 38.068 11.794 44.702 1.00 22.80 312 ILE A O 1
ATOM 2401 N N . SER A 1 313 ? 36.013 11.051 44.181 1.00 22.87 313 SER A N 1
ATOM 2402 C CA . SER A 1 313 ? 35.722 10.571 45.539 1.00 23.43 313 SER A CA 1
ATOM 2403 C C . SER A 1 313 ? 35.393 9.079 45.532 1.00 23.42 313 SER A C 1
ATOM 2404 O O . SER A 1 313 ? 35.041 8.517 44.499 1.00 23.14 313 SER A O 1
ATOM 2407 N N . THR A 1 314 ? 35.522 8.430 46.683 1.00 23.99 314 THR A N 1
ATOM 2408 C CA . THR A 1 314 ? 35.149 7.020 46.779 1.00 24.42 314 THR A CA 1
ATOM 2409 C C . THR A 1 314 ? 34.281 6.727 47.999 1.00 24.27 314 THR A C 1
ATOM 2410 O O . THR A 1 314 ? 34.387 7.411 49.017 1.00 24.65 314 THR A O 1
ATOM 2414 N N . ILE A 1 315 ? 33.404 5.734 47.876 1.00 24.07 315 ILE A N 1
ATOM 2415 C CA . ILE A 1 315 ? 32.748 5.144 49.037 1.00 24.38 315 ILE A CA 1
ATOM 2416 C C . ILE A 1 315 ? 33.085 3.650 49.100 1.00 24.77 315 ILE A C 1
ATOM 2417 O O . ILE A 1 315 ? 32.854 2.902 48.142 1.00 24.21 315 ILE A O 1
ATOM 2422 N N . LYS A 1 316 ? 33.630 3.240 50.242 1.00 24.98 316 LYS A N 1
ATOM 2423 C CA . LYS A 1 316 ? 34.040 1.872 50.480 1.00 25.48 316 LYS A CA 1
ATOM 2424 C C . LYS A 1 316 ? 32.961 1.039 51.200 1.00 25.11 316 LYS A C 1
ATOM 2425 O O . LYS A 1 316 ? 32.769 -0.143 50.890 1.00 25.03 316 LYS A O 1
ATOM 2431 N N . ASN A 1 317 ? 32.269 1.643 52.165 1.00 24.80 317 ASN A N 1
ATOM 2432 C CA . ASN A 1 317 ? 31.292 0.903 52.973 1.00 24.74 317 ASN A CA 1
ATOM 2433 C C . ASN A 1 317 ? 29.924 0.825 52.302 1.00 24.01 317 ASN A C 1
ATOM 2434 O O . ASN A 1 317 ? 28.930 1.316 52.839 1.00 24.01 317 ASN A O 1
ATOM 2439 N N . VAL A 1 318 ? 29.898 0.200 51.125 1.00 23.46 318 VAL A N 1
ATOM 2440 C CA . VAL A 1 318 ? 28.678 0.009 50.319 1.00 22.72 318 VAL A CA 1
ATOM 2441 C C . VAL A 1 318 ? 28.559 -1.448 49.831 1.00 22.47 318 VAL A C 1
ATOM 2442 O O . VAL A 1 318 ? 29.541 -2.196 49.829 1.00 22.38 318 VAL A O 1
ATOM 2446 N N . ALA A 1 319 ? 27.354 -1.849 49.436 1.00 22.05 319 ALA A N 1
ATOM 2447 C CA . ALA A 1 319 ? 27.132 -3.164 48.843 1.00 21.77 319 ALA A CA 1
ATOM 2448 C C . ALA A 1 319 ? 26.343 -3.034 47.546 1.00 21.66 319 ALA A C 1
ATOM 2449 O O . ALA A 1 319 ? 25.550 -2.112 47.395 1.00 21.99 319 ALA A O 1
ATOM 2451 N N . LEU A 1 320 ? 26.584 -3.954 46.617 1.00 21.45 320 LEU A N 1
ATOM 2452 C CA . LEU A 1 320 ? 25.893 -3.993 45.340 1.00 21.50 320 LEU A CA 1
ATOM 2453 C C . LEU A 1 320 ? 24.781 -5.040 45.378 1.00 21.55 320 LEU A C 1
ATOM 2454 O O . LEU A 1 320 ? 25.044 -6.250 45.371 1.00 21.53 320 LEU A O 1
ATOM 2459 N N . ILE A 1 321 ? 23.540 -4.567 45.414 1.00 21.31 321 ILE A N 1
ATOM 2460 C CA . ILE A 1 321 ? 22.400 -5.458 45.388 1.00 21.45 321 ILE A CA 1
ATOM 2461 C C . ILE A 1 321 ? 21.866 -5.543 43.963 1.00 21.51 321 ILE A C 1
ATOM 2462 O O . ILE A 1 321 ? 21.474 -4.528 43.367 1.00 21.34 321 ILE A O 1
ATOM 2467 N N . ASN A 1 322 ? 21.874 -6.757 43.424 1.00 21.41 322 ASN A N 1
ATOM 2468 C CA . ASN A 1 322 ? 21.211 -7.038 42.169 1.00 22.01 322 ASN A CA 1
ATOM 2469 C C . ASN A 1 322 ? 19.914 -7.800 42.372 1.00 22.56 322 ASN A C 1
ATOM 2470 O O . ASN A 1 322 ? 19.897 -8.938 42.853 1.00 23.45 322 ASN A O 1
ATOM 2475 N N . ILE A 1 323 ? 18.817 -7.144 42.032 1.00 22.64 323 ILE A N 1
ATOM 2476 C CA . ILE A 1 323 ? 17.520 -7.768 42.096 1.00 22.87 323 ILE A CA 1
ATOM 2477 C C . ILE A 1 323 ? 17.212 -8.333 40.722 1.00 23.15 323 ILE A C 1
ATOM 2478 O O . ILE A 1 323 ? 17.235 -7.604 39.725 1.00 23.58 323 ILE A O 1
ATOM 2483 N N . PHE A 1 324 ? 16.950 -9.636 40.680 1.00 23.23 324 PHE A N 1
ATOM 2484 C CA . PHE A 1 324 ? 16.578 -10.332 39.454 1.00 23.47 324 PHE A CA 1
ATOM 2485 C C . PHE A 1 324 ? 15.054 -10.346 39.267 1.00 23.55 324 PHE A C 1
ATOM 2486 O O . PHE A 1 324 ? 14.316 -10.818 40.130 1.00 23.28 324 PHE A O 1
ATOM 2494 N N . GLY A 1 325 ? 14.596 -9.797 38.145 1.00 24.03 325 GLY A N 1
ATOM 2495 C CA . GLY A 1 325 ? 13.174 -9.739 37.822 1.00 24.60 325 GLY A CA 1
ATOM 2496 C C . GLY A 1 325 ? 12.665 -11.065 37.280 1.00 25.42 325 GLY A C 1
ATOM 2497 O O . GLY A 1 325 ? 13.451 -11.888 36.779 1.00 25.48 325 GLY A O 1
ATOM 2498 N N . ALA A 1 326 ? 11.350 -11.272 37.374 1.00 25.80 326 ALA A N 1
ATOM 2499 C CA . ALA A 1 326 ? 10.719 -12.490 36.860 1.00 26.66 326 ALA A CA 1
ATOM 2500 C C . ALA A 1 326 ? 10.483 -12.477 35.331 1.00 27.26 326 ALA A C 1
ATOM 2501 O O . ALA A 1 326 ? 9.897 -13.410 34.771 1.00 27.34 326 ALA A O 1
ATOM 2503 N N . GLY A 1 327 ? 10.960 -11.429 34.662 1.00 28.09 327 GLY A N 1
ATOM 2504 C CA . GLY A 1 327 ? 10.751 -11.253 33.228 1.00 28.81 327 GLY A CA 1
ATOM 2505 C C . GLY A 1 327 ? 10.157 -9.896 32.904 1.00 29.58 327 GLY A C 1
ATOM 2506 O O . GLY A 1 327 ? 10.366 -8.927 33.642 1.00 29.83 327 GLY A O 1
ATOM 2507 N N . MET A 1 328 ? 9.412 -9.816 31.803 1.00 29.82 328 MET A N 1
ATOM 2508 C CA . MET A 1 328 ? 8.716 -8.576 31.459 1.00 30.46 328 MET A CA 1
ATOM 2509 C C . MET A 1 328 ? 7.432 -8.384 32.251 1.00 30.42 328 MET A C 1
ATOM 2510 O O . MET A 1 328 ? 6.324 -8.597 31.748 1.00 30.62 328 MET A O 1
ATOM 2515 N N . VAL A 1 329 ? 7.612 -7.944 33.491 1.00 30.61 329 VAL A N 1
ATOM 2516 C CA . VAL A 1 329 ? 6.549 -7.906 34.489 1.00 30.47 329 VAL A CA 1
ATOM 2517 C C . VAL A 1 329 ? 6.072 -6.482 34.782 1.00 30.67 329 VAL A C 1
ATOM 2518 O O . VAL A 1 329 ? 5.128 -6.282 35.558 1.00 31.00 329 VAL A O 1
ATOM 2522 N N . GLY A 1 330 ? 6.710 -5.509 34.129 1.00 30.76 330 GLY A N 1
ATOM 2523 C CA . GLY A 1 330 ? 6.445 -4.086 34.341 1.00 30.44 330 GLY A CA 1
ATOM 2524 C C . GLY A 1 330 ? 7.487 -3.492 35.269 1.00 30.42 330 GLY A C 1
ATOM 2525 O O . GLY A 1 330 ? 7.498 -3.797 36.460 1.00 30.32 330 GLY A O 1
ATOM 2526 N N . VAL A 1 331 ? 8.372 -2.651 34.733 1.00 30.53 331 VAL A N 1
ATOM 2527 C CA . VAL A 1 331 ? 9.429 -2.046 35.566 1.00 30.30 331 VAL A CA 1
ATOM 2528 C C . VAL A 1 331 ? 8.929 -1.011 36.580 1.00 30.27 331 VAL A C 1
ATOM 2529 O O . VAL A 1 331 ? 9.291 -1.091 37.755 1.00 30.32 331 VAL A O 1
ATOM 2533 N N . SER A 1 332 ? 8.101 -0.059 36.149 1.00 30.13 332 SER A N 1
ATOM 2534 C CA . SER A 1 332 ? 7.586 0.954 37.082 1.00 30.09 332 SER A CA 1
ATOM 2535 C C . SER A 1 332 ? 6.841 0.290 38.244 1.00 29.40 332 SER A C 1
ATOM 2536 O O . SER A 1 332 ? 6.975 0.701 39.398 1.00 29.03 332 SER A O 1
ATOM 2539 N N . GLY A 1 333 ? 6.072 -0.745 37.915 1.00 29.14 333 GLY A N 1
ATOM 2540 C CA . GLY A 1 333 ? 5.285 -1.498 38.882 1.00 28.27 333 GLY A CA 1
ATOM 2541 C C . GLY A 1 333 ? 6.131 -2.324 39.829 1.00 27.93 333 GLY A C 1
ATOM 2542 O O . GLY A 1 333 ? 5.849 -2.361 41.029 1.00 27.58 333 GLY A O 1
ATOM 2543 N N . THR A 1 334 ? 7.170 -2.987 39.312 1.00 27.73 334 THR A N 1
ATOM 2544 C CA . THR A 1 334 ? 8.062 -3.737 40.211 1.00 27.48 334 THR A CA 1
ATOM 2545 C C . THR A 1 334 ? 9.003 -2.814 40.983 1.00 26.77 334 THR A C 1
ATOM 2546 O O . THR A 1 334 ? 9.236 -3.028 42.172 1.00 27.08 334 THR A O 1
ATOM 2550 N N . ALA A 1 335 ? 9.505 -1.775 40.320 1.00 26.04 335 ALA A N 1
ATOM 2551 C CA . ALA A 1 335 ? 10.218 -0.689 41.001 1.00 25.54 335 ALA A CA 1
ATOM 2552 C C . ALA A 1 335 ? 9.401 -0.086 42.155 1.00 25.36 335 ALA A C 1
ATOM 2553 O O . ALA A 1 335 ? 9.945 0.213 43.225 1.00 25.20 335 ALA A O 1
ATOM 2555 N N . ALA A 1 336 ? 8.101 0.091 41.933 1.00 25.25 336 ALA A N 1
ATOM 2556 C CA . ALA A 1 336 ? 7.214 0.650 42.952 1.00 25.38 336 ALA A CA 1
ATOM 2557 C C . ALA A 1 336 ? 7.263 -0.160 44.249 1.00 25.55 336 ALA A C 1
ATOM 2558 O O . ALA A 1 336 ? 7.355 0.401 45.341 1.00 25.66 336 ALA A O 1
ATOM 2560 N N . ARG A 1 337 ? 7.221 -1.479 44.112 1.00 25.78 337 ARG A N 1
ATOM 2561 C CA . ARG A 1 337 ? 7.168 -2.374 45.258 1.00 25.93 337 ARG A CA 1
ATOM 2562 C C . ARG A 1 337 ? 8.529 -2.546 45.946 1.00 25.59 337 ARG A C 1
ATOM 2563 O O . ARG A 1 337 ? 8.591 -2.624 47.172 1.00 25.59 337 ARG A O 1
ATOM 2571 N N . ILE A 1 338 ? 9.601 -2.573 45.152 1.00 25.15 338 ILE A N 1
ATOM 2572 C CA . ILE A 1 338 ? 10.979 -2.606 45.658 1.00 24.66 338 ILE A CA 1
ATOM 2573 C C . ILE A 1 338 ? 11.345 -1.378 46.514 1.00 24.47 338 ILE A C 1
ATOM 2574 O O . ILE A 1 338 ? 11.840 -1.528 47.631 1.00 24.43 338 ILE A O 1
ATOM 2579 N N . PHE A 1 339 ? 11.113 -0.175 45.989 1.00 24.30 339 PHE A N 1
ATOM 2580 C CA . PHE A 1 339 ? 11.458 1.057 46.720 1.00 24.43 339 PHE A CA 1
ATOM 2581 C C . PHE A 1 339 ? 10.523 1.387 47.882 1.00 24.99 339 PHE A C 1
ATOM 2582 O O . PHE A 1 339 ? 10.916 2.098 48.813 1.00 25.24 339 PHE A O 1
ATOM 2590 N N . LYS A 1 340 ? 9.305 0.849 47.833 1.00 24.97 340 LYS A N 1
ATOM 2591 C CA . LYS A 1 340 ? 8.379 0.911 48.960 1.00 25.43 340 LYS A CA 1
ATOM 2592 C C . LYS A 1 340 ? 8.944 0.097 50.136 1.00 25.71 340 LYS A C 1
ATOM 2593 O O . LYS A 1 340 ? 9.091 0.616 51.245 1.00 25.45 340 LYS A O 1
ATOM 2599 N N . ALA A 1 341 ? 9.283 -1.164 49.865 1.00 26.13 341 ALA A N 1
ATOM 2600 C CA . ALA A 1 341 ? 9.887 -2.057 50.852 1.00 26.32 341 ALA A CA 1
ATOM 2601 C C . ALA A 1 341 ? 11.184 -1.486 51.453 1.00 26.68 341 ALA A C 1
ATOM 2602 O O . ALA A 1 341 ? 11.359 -1.497 52.667 1.00 26.91 341 ALA A O 1
ATOM 2604 N N . LEU A 1 342 ? 12.074 -0.973 50.603 1.00 26.87 342 LEU A N 1
ATOM 2605 C CA . LEU A 1 342 ? 13.333 -0.387 51.059 1.00 26.99 342 LEU A CA 1
ATOM 2606 C C . LEU A 1 342 ? 13.133 0.916 51.828 1.00 27.32 342 LEU A C 1
ATOM 2607 O O . LEU A 1 342 ? 13.843 1.179 52.804 1.00 27.10 342 LEU A O 1
ATOM 2612 N N . GLY A 1 343 ? 12.180 1.730 51.370 1.00 27.85 343 GLY A N 1
ATOM 2613 C CA . GLY A 1 343 ? 11.835 2.997 52.025 1.00 28.69 343 GLY A CA 1
ATOM 2614 C C . GLY A 1 343 ? 11.227 2.788 53.403 1.00 29.48 343 GLY A C 1
ATOM 2615 O O . GLY A 1 343 ? 11.494 3.549 54.334 1.00 29.51 343 GLY A O 1
ATOM 2616 N N . GLU A 1 344 ? 10.409 1.744 53.524 1.00 29.99 344 GLU A N 1
ATOM 2617 C CA . GLU A 1 344 ? 9.786 1.368 54.784 1.00 30.52 344 GLU A CA 1
ATOM 2618 C C . GLU A 1 344 ? 10.808 0.886 55.800 1.00 30.87 344 GLU A C 1
ATOM 2619 O O . GLU A 1 344 ? 10.616 1.056 57.005 1.00 31.24 344 GLU A O 1
ATOM 2625 N N . GLU A 1 345 ? 11.877 0.264 55.311 1.00 31.08 345 GLU A N 1
ATOM 2626 C CA . GLU A 1 345 ? 12.935 -0.246 56.177 1.00 31.42 345 GLU A CA 1
ATOM 2627 C C . GLU A 1 345 ? 14.060 0.772 56.341 1.00 31.23 345 GLU A C 1
ATOM 2628 O O . GLU A 1 345 ? 15.117 0.457 56.884 1.00 31.35 345 GLU A O 1
ATOM 2634 N N . GLU A 1 346 ? 13.824 1.990 55.855 1.00 31.42 346 GLU A N 1
ATOM 2635 C CA . GLU A 1 346 ? 14.806 3.079 55.8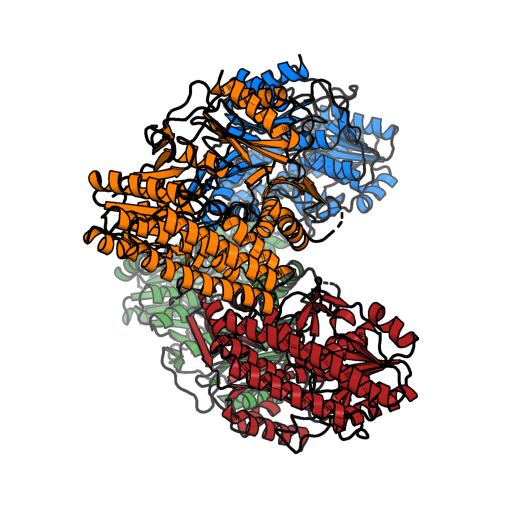86 1.00 31.26 346 GLU A CA 1
ATOM 2636 C C . GLU A 1 346 ? 16.168 2.681 55.317 1.00 30.71 346 GLU A C 1
ATOM 2637 O O . GLU A 1 346 ? 17.209 3.050 55.855 1.00 30.46 346 GLU A O 1
ATOM 2643 N N . VAL A 1 347 ? 16.141 1.913 54.233 1.00 30.19 347 VAL A N 1
ATOM 2644 C CA . VAL A 1 347 ? 17.354 1.536 53.523 1.00 29.76 347 VAL A CA 1
ATOM 2645 C C . VAL A 1 347 ? 17.872 2.708 52.674 1.00 29.60 347 VAL A C 1
ATOM 2646 O O . VAL A 1 347 ? 17.144 3.283 51.860 1.00 29.46 347 VAL A O 1
ATOM 2650 N N . ASN A 1 348 ? 19.134 3.056 52.903 1.00 29.48 348 ASN A N 1
ATOM 2651 C CA . ASN A 1 348 ? 19.824 4.110 52.170 1.00 29.49 348 ASN A CA 1
ATOM 2652 C C . ASN A 1 348 ? 20.332 3.622 50.817 1.00 28.84 348 ASN A C 1
ATOM 2653 O O . ASN A 1 348 ? 21.348 2.941 50.744 1.00 29.07 348 ASN A O 1
ATOM 2658 N N . VAL A 1 349 ? 19.619 3.952 49.748 1.00 28.20 349 VAL A N 1
ATOM 2659 C CA . VAL A 1 349 ? 20.123 3.659 48.403 1.00 27.47 349 VAL A CA 1
ATOM 2660 C C . VAL A 1 349 ? 20.918 4.829 47.805 1.00 27.19 349 VAL A C 1
ATOM 2661 O O . VAL A 1 349 ? 20.514 5.994 47.893 1.00 26.86 349 VAL A O 1
ATOM 2665 N N . ILE A 1 350 ? 22.080 4.488 47.252 1.00 26.45 350 ILE A N 1
ATOM 2666 C CA . ILE A 1 350 ? 23.091 5.440 46.825 1.00 26.35 350 ILE A CA 1
ATOM 2667 C C . ILE A 1 350 ? 23.061 5.582 45.301 1.00 25.76 350 ILE A C 1
ATOM 2668 O O . ILE A 1 350 ? 23.357 6.649 44.771 1.00 25.91 350 ILE A O 1
ATOM 2673 N N . LEU A 1 351 ? 22.728 4.489 44.609 1.00 24.60 351 LEU A N 1
ATOM 2674 C CA . LEU A 1 351 ? 22.841 4.395 43.153 1.00 23.58 351 LEU A CA 1
ATOM 2675 C C . LEU A 1 351 ? 21.776 3.423 42.646 1.00 22.97 351 LEU A C 1
ATOM 2676 O O . LEU A 1 351 ? 21.480 2.417 43.300 1.00 22.49 351 LEU A O 1
ATOM 2681 N N . ILE A 1 352 ? 21.184 3.751 41.497 1.00 22.11 352 ILE A N 1
ATOM 2682 C CA . ILE A 1 352 ? 20.176 2.910 40.833 1.00 20.95 352 ILE A CA 1
ATOM 2683 C C . ILE A 1 352 ? 20.453 2.871 39.334 1.00 20.68 352 ILE A C 1
ATOM 2684 O O . ILE A 1 352 ? 20.708 3.905 38.728 1.00 20.17 352 ILE A O 1
ATOM 2689 N N . SER A 1 353 ? 20.406 1.667 38.758 1.00 20.32 353 SER A N 1
ATOM 2690 C CA . SER A 1 353 ? 20.422 1.483 37.324 1.00 19.65 353 SER A CA 1
ATOM 2691 C C . SER A 1 353 ? 19.452 0.376 36.935 1.00 19.78 353 SER A C 1
ATOM 2692 O O . SER A 1 353 ? 19.493 -0.719 37.504 1.00 19.92 353 SER A O 1
ATOM 2695 N N . GLN A 1 354 ? 18.572 0.668 35.982 1.00 19.55 354 GLN A N 1
ATOM 2696 C CA . GLN A 1 354 ? 17.708 -0.350 35.389 1.00 19.94 354 GLN A CA 1
ATOM 2697 C C . GLN A 1 354 ? 17.717 -0.225 33.875 1.00 19.99 354 GLN A C 1
ATOM 2698 O O . GLN A 1 354 ? 17.638 0.875 33.330 1.00 20.21 354 GLN A O 1
ATOM 2704 N N . GLY A 1 355 ? 17.880 -1.367 33.211 1.00 19.87 355 GLY A N 1
ATOM 2705 C CA . GLY A 1 355 ? 18.008 -1.419 31.763 1.00 19.65 355 GLY A CA 1
ATOM 2706 C C . GLY A 1 355 ? 18.115 -2.870 31.362 1.00 19.81 355 GLY A C 1
ATOM 2707 O O . GLY A 1 355 ? 19.178 -3.325 30.922 1.00 20.23 355 GLY A O 1
ATOM 2708 N N . SER A 1 356 ? 16.999 -3.578 31.506 1.00 19.30 356 SER A N 1
ATOM 2709 C CA . SER A 1 356 ? 16.939 -5.029 31.412 1.00 18.96 356 SER A CA 1
ATOM 2710 C C . SER A 1 356 ? 15.550 -5.489 30.973 1.00 19.54 356 SER A C 1
ATOM 2711 O O . SER A 1 356 ? 14.546 -5.121 31.571 1.00 19.61 356 SER A O 1
ATOM 2714 N N . SER A 1 357 ? 15.501 -6.320 29.938 1.00 20.39 357 SER A N 1
ATOM 2715 C CA . SER A 1 357 ? 14.250 -6.962 29.518 1.00 21.33 357 SER A CA 1
ATOM 2716 C C . SER A 1 357 ? 13.664 -7.911 30.567 1.00 21.61 357 SER A C 1
ATOM 2717 O O . SER A 1 357 ? 12.526 -8.352 30.439 1.00 21.95 357 SER A O 1
ATOM 2720 N N . GLU A 1 358 ? 14.444 -8.236 31.591 1.00 22.08 358 GLU A N 1
ATOM 2721 C CA . GLU A 1 358 ? 13.996 -9.162 32.621 1.00 22.56 358 GLU A CA 1
ATOM 2722 C C . GLU A 1 358 ? 13.501 -8.432 33.861 1.00 22.35 358 GLU A C 1
ATOM 2723 O O . GLU A 1 358 ? 13.149 -9.064 34.847 1.00 22.52 358 GLU A O 1
ATOM 2729 N N . THR A 1 359 ? 13.485 -7.101 33.802 1.00 22.27 359 THR A N 1
ATOM 2730 C CA . THR A 1 359 ? 13.144 -6.252 34.944 1.00 21.78 359 THR A CA 1
ATOM 2731 C C . THR A 1 359 ? 14.131 -6.454 36.111 1.00 21.38 359 THR A C 1
ATOM 2732 O O . THR A 1 359 ? 13.768 -6.358 37.287 1.00 21.45 359 THR A O 1
ATOM 2736 N N . ASN A 1 360 ? 15.386 -6.742 35.775 1.00 20.86 360 ASN A N 1
ATOM 2737 C CA . ASN A 1 360 ? 16.468 -6.659 36.747 1.00 20.71 360 ASN A CA 1
ATOM 2738 C C . ASN A 1 360 ? 16.714 -5.212 37.146 1.00 21.16 360 ASN A C 1
ATOM 2739 O O . ASN A 1 360 ? 16.503 -4.282 36.348 1.00 20.80 360 ASN A O 1
ATOM 2744 N N . ILE A 1 361 ? 17.172 -5.019 38.379 1.00 21.75 361 ILE A N 1
ATOM 2745 C CA . ILE A 1 361 ? 17.564 -3.686 38.833 1.00 22.19 361 ILE A CA 1
ATOM 2746 C C . ILE A 1 361 ? 18.805 -3.750 39.716 1.00 22.57 361 ILE A C 1
ATOM 2747 O O . ILE A 1 361 ? 18.902 -4.589 40.616 1.00 23.19 361 ILE A O 1
ATOM 2752 N N . SER A 1 362 ? 19.754 -2.865 39.433 1.00 22.85 362 SER A N 1
ATOM 2753 C CA . SER A 1 362 ? 20.981 -2.750 40.198 1.00 23.14 362 SER A CA 1
ATOM 2754 C C . SER A 1 362 ? 20.824 -1.649 41.221 1.00 23.63 362 SER A C 1
ATOM 2755 O O . SER A 1 362 ? 20.319 -0.564 40.909 1.00 24.08 362 SER A O 1
ATOM 2758 N N . LEU A 1 363 ? 21.257 -1.930 42.447 1.00 24.24 363 LEU A N 1
ATOM 2759 C CA . LEU A 1 363 ? 21.175 -0.966 43.539 1.00 24.34 363 LEU A CA 1
ATOM 2760 C C . LEU A 1 363 ? 22.465 -0.972 44.333 1.00 24.55 363 LEU A C 1
ATOM 2761 O O . LEU A 1 363 ? 23.015 -2.039 44.623 1.00 24.31 363 LEU A O 1
ATOM 2766 N N . VAL A 1 364 ? 22.941 0.225 44.677 1.00 24.57 364 VAL A N 1
ATOM 2767 C CA . VAL A 1 364 ? 23.987 0.377 45.666 1.00 24.78 364 VAL A CA 1
ATOM 2768 C C . VAL A 1 364 ? 23.360 0.904 46.946 1.00 25.00 364 VAL A C 1
ATOM 2769 O O . VAL A 1 364 ? 22.644 1.893 46.922 1.00 25.42 364 VAL A O 1
ATOM 2773 N N . VAL A 1 365 ? 23.594 0.210 48.054 1.00 25.55 365 VAL A N 1
ATOM 2774 C CA . VAL A 1 365 ? 23.159 0.674 49.376 1.00 25.90 365 VAL A CA 1
ATOM 2775 C C . VAL A 1 365 ? 24.336 0.664 50.362 1.00 26.39 365 VAL A C 1
ATOM 2776 O O . VAL A 1 365 ? 25.350 0.024 50.095 1.00 25.53 365 VAL A O 1
ATOM 2780 N N . SER A 1 366 ? 24.190 1.361 51.494 1.00 27.26 366 SER A N 1
ATOM 2781 C CA . SER A 1 366 ? 25.183 1.293 52.577 1.00 28.51 366 SER A CA 1
ATOM 2782 C C . SER A 1 366 ? 25.372 -0.147 53.027 1.00 28.94 366 SER A C 1
ATOM 2783 O O . SER A 1 366 ? 24.404 -0.895 53.115 1.00 28.97 366 SER A O 1
ATOM 2786 N N . GLU A 1 367 ? 26.615 -0.533 53.303 1.00 30.01 367 GLU A N 1
ATOM 2787 C CA . GLU A 1 367 ? 26.934 -1.922 53.661 1.00 31.36 367 GLU A CA 1
ATOM 2788 C C . GLU A 1 367 ? 26.237 -2.409 54.949 1.00 31.65 367 GLU A C 1
ATOM 2789 O O . GLU A 1 367 ? 26.015 -3.610 55.136 1.00 31.92 367 GLU A O 1
ATOM 2795 N N . GLU A 1 368 ? 25.889 -1.466 55.822 1.00 32.32 368 GLU A N 1
ATOM 2796 C CA . GLU A 1 368 ? 25.187 -1.756 57.085 1.00 32.76 368 GLU A CA 1
ATOM 2797 C C . GLU A 1 368 ? 23.715 -2.113 56.864 1.00 32.18 368 GLU A C 1
ATOM 2798 O O . GLU A 1 368 ? 23.097 -2.736 57.718 1.00 32.38 368 GLU A O 1
ATOM 2804 N N . ASP A 1 369 ? 23.168 -1.694 55.722 1.00 31.85 369 ASP A N 1
ATOM 2805 C CA . ASP A 1 369 ? 21.736 -1.796 55.416 1.00 31.10 369 ASP A CA 1
ATOM 2806 C C . ASP A 1 369 ? 21.352 -3.045 54.629 1.00 30.73 369 ASP A C 1
ATOM 2807 O O . ASP A 1 369 ? 20.177 -3.240 54.319 1.00 30.46 369 ASP A O 1
ATOM 2812 N N . VAL A 1 370 ? 22.334 -3.881 54.301 1.00 30.35 370 VAL A N 1
ATOM 2813 C CA . VAL A 1 370 ? 22.095 -5.060 53.459 1.00 30.48 370 VAL A CA 1
ATOM 2814 C C . VAL A 1 370 ? 21.017 -6.002 54.017 1.00 30.65 370 VAL A C 1
ATOM 2815 O O . VAL A 1 370 ? 20.120 -6.431 53.281 1.00 30.60 370 VAL A O 1
ATOM 2819 N N . ASP A 1 371 ? 21.109 -6.304 55.311 1.00 30.92 371 ASP A N 1
ATOM 2820 C CA . ASP A 1 371 ? 20.172 -7.203 55.986 1.00 31.12 371 ASP A CA 1
ATOM 2821 C C . ASP A 1 371 ? 18.772 -6.616 56.136 1.00 30.77 371 ASP A C 1
ATOM 2822 O O . ASP A 1 371 ? 17.784 -7.315 55.918 1.00 30.45 371 ASP A O 1
ATOM 2827 N N . LYS A 1 372 ? 18.701 -5.345 56.529 1.00 30.72 372 LYS A N 1
ATOM 2828 C CA . LYS A 1 372 ? 17.473 -4.554 56.452 1.00 31.10 372 LYS A CA 1
ATOM 2829 C C . LYS A 1 372 ? 16.783 -4.744 55.090 1.00 31.00 372 LYS A C 1
ATOM 2830 O O . LYS A 1 372 ? 15.605 -5.119 55.024 1.00 31.03 372 LYS A O 1
ATOM 2836 N N . ALA A 1 373 ? 17.540 -4.491 54.018 1.00 30.81 373 ALA A N 1
ATOM 2837 C CA . ALA A 1 373 ? 17.054 -4.557 52.642 1.00 30.41 373 ALA A CA 1
ATOM 2838 C C . ALA A 1 373 ? 16.590 -5.955 52.229 1.00 30.36 373 ALA A C 1
ATOM 2839 O O . ALA A 1 373 ? 15.519 -6.095 51.635 1.00 30.47 373 ALA A O 1
ATOM 2841 N N . LEU A 1 374 ? 17.374 -6.984 52.546 1.00 30.21 374 LEU A N 1
ATOM 2842 C CA . LEU A 1 374 ? 16.998 -8.362 52.187 1.00 30.39 374 LEU A CA 1
ATOM 2843 C C . LEU A 1 374 ? 15.741 -8.841 52.922 1.00 30.49 374 LEU A C 1
ATOM 2844 O O . LEU A 1 374 ? 14.910 -9.548 52.341 1.00 30.28 374 LEU A O 1
ATOM 2849 N N . LYS A 1 375 ? 15.609 -8.435 54.188 1.00 30.55 375 LYS A N 1
ATOM 2850 C CA . LYS A 1 375 ? 14.442 -8.751 55.015 1.00 30.72 375 LYS A CA 1
ATOM 2851 C C . LYS A 1 375 ? 13.156 -8.079 54.499 1.00 30.39 375 LYS A C 1
ATOM 2852 O O . LYS A 1 375 ? 12.113 -8.732 54.383 1.00 30.09 375 LYS A O 1
ATOM 2858 N N . ALA A 1 376 ? 13.244 -6.783 54.195 1.00 30.22 376 ALA A N 1
ATOM 2859 C CA . ALA A 1 376 ? 12.131 -6.025 53.597 1.00 30.13 376 ALA A CA 1
ATOM 2860 C C . ALA A 1 376 ? 11.664 -6.588 52.240 1.00 30.01 376 ALA A C 1
ATOM 2861 O O . ALA A 1 376 ? 10.464 -6.722 51.995 1.00 29.74 376 ALA A O 1
ATOM 2863 N N . LEU A 1 377 ? 12.622 -6.909 51.371 1.00 30.04 377 LEU A N 1
ATOM 2864 C CA . LEU A 1 377 ? 12.343 -7.514 50.073 1.00 30.15 377 LEU A CA 1
ATOM 2865 C C . LEU A 1 377 ? 11.606 -8.847 50.197 1.00 30.66 377 LEU A C 1
ATOM 2866 O O . LEU A 1 377 ? 10.675 -9.120 49.438 1.00 30.76 377 LEU A O 1
ATOM 2871 N N . LYS A 1 378 ? 12.018 -9.672 51.154 1.00 31.35 378 LYS A N 1
ATOM 2872 C CA . LYS A 1 378 ? 11.354 -10.957 51.397 1.00 32.05 378 LYS A CA 1
ATOM 2873 C C . LYS A 1 378 ? 9.969 -10.781 52.022 1.00 32.11 378 LYS A C 1
ATOM 2874 O O . LYS A 1 378 ? 9.078 -11.603 51.804 1.00 32.20 378 LYS A O 1
ATOM 2880 N N . ARG A 1 379 ? 9.796 -9.705 52.787 1.00 32.30 379 ARG A N 1
ATOM 2881 C CA . ARG A 1 379 ? 8.486 -9.327 53.318 1.00 32.77 379 ARG A CA 1
ATOM 2882 C C . ARG A 1 379 ? 7.536 -8.802 52.235 1.00 33.09 379 ARG A C 1
ATOM 2883 O O . ARG A 1 379 ? 6.323 -8.976 52.333 1.00 33.23 379 ARG A O 1
ATOM 2891 N N . GLU A 1 380 ? 8.089 -8.151 51.216 1.00 33.70 380 GLU A N 1
ATOM 2892 C CA . GLU A 1 380 ? 7.278 -7.580 50.141 1.00 34.10 380 GLU A CA 1
ATOM 2893 C C . GLU A 1 380 ? 6.841 -8.614 49.103 1.00 34.19 380 GLU A C 1
ATOM 2894 O O . GLU A 1 380 ? 5.694 -8.592 48.662 1.00 34.19 380 GLU A O 1
ATOM 2900 N N . PHE A 1 381 ? 7.748 -9.517 48.731 1.00 34.57 381 PHE A N 1
ATOM 2901 C CA . PHE A 1 381 ? 7.527 -10.434 47.604 1.00 35.10 381 PHE A CA 1
ATOM 2902 C C . PHE A 1 381 ? 7.326 -11.918 47.966 1.00 35.85 381 PHE A C 1
ATOM 2903 O O . PHE A 1 381 ? 6.842 -12.694 47.135 1.00 35.77 381 PHE A O 1
ATOM 2911 N N . GLY A 1 382 ? 7.690 -12.310 49.190 1.00 36.74 382 GLY A N 1
ATOM 2912 C CA . GLY A 1 382 ? 7.685 -13.730 49.592 1.00 37.73 382 GLY A CA 1
ATOM 2913 C C . GLY A 1 382 ? 8.895 -14.468 49.026 1.00 38.50 382 GLY A C 1
ATOM 2914 O O . GLY A 1 382 ? 9.939 -13.853 48.763 1.00 38.51 382 GLY A O 1
ATOM 2915 N N . ASP A 1 383 ? 8.763 -15.781 48.831 1.00 39.05 383 ASP A N 1
ATOM 2916 C CA . ASP A 1 383 ? 9.837 -16.583 48.214 1.00 39.67 383 ASP A CA 1
ATOM 2917 C C . ASP A 1 383 ? 9.582 -16.876 46.728 1.00 39.86 383 ASP A C 1
ATOM 2918 O O . ASP A 1 383 ? 8.782 -17.756 46.374 1.00 40.18 383 ASP A O 1
ATOM 2923 N N . SER A 1 388 ? 7.620 -19.693 35.956 1.00 47.94 388 SER A N 1
ATOM 2924 C CA . SER A 1 388 ? 6.739 -19.593 34.795 1.00 47.92 388 SER A CA 1
ATOM 2925 C C . SER A 1 388 ? 6.362 -18.150 34.476 1.00 47.78 388 SER A C 1
ATOM 2926 O O . SER A 1 388 ? 6.219 -17.321 35.376 1.00 47.69 388 SER A O 1
ATOM 2929 N N . PHE A 1 389 ? 6.200 -17.872 33.182 1.00 47.76 389 PHE A N 1
ATOM 2930 C CA . PHE A 1 389 ? 5.730 -16.570 32.693 1.00 47.60 389 PHE A CA 1
ATOM 2931 C C . PHE A 1 389 ? 4.218 -16.417 32.922 1.00 47.57 389 PHE A C 1
ATOM 2932 O O . PHE A 1 389 ? 3.700 -15.297 32.981 1.00 47.61 389 PHE A O 1
ATOM 2940 N N . LEU A 1 390 ? 3.525 -17.549 33.052 1.00 47.48 390 LEU A N 1
ATOM 2941 C CA . LEU A 1 390 ? 2.083 -17.574 33.312 1.00 47.48 390 LEU A CA 1
ATOM 2942 C C . LEU A 1 390 ? 1.758 -17.214 34.769 1.00 47.51 390 LEU A C 1
ATOM 2943 O O . LEU A 1 390 ? 0.589 -17.073 35.142 1.00 47.71 390 LEU A O 1
ATOM 2948 N N . ASN A 1 391 ? 2.807 -17.066 35.574 1.00 47.43 391 ASN A N 1
ATOM 2949 C CA . ASN A 1 391 ? 2.701 -16.716 36.984 1.00 47.36 391 ASN A CA 1
ATOM 2950 C C . ASN A 1 391 ? 2.925 -15.216 37.203 1.00 47.16 391 ASN A C 1
ATOM 2951 O O . ASN A 1 391 ? 3.863 -14.635 36.648 1.00 47.23 391 ASN A O 1
ATOM 2956 N N . ASN A 1 392 ? 2.080 -14.597 38.026 1.00 46.80 392 ASN A N 1
ATOM 2957 C CA . ASN A 1 392 ? 2.188 -13.156 38.306 1.00 46.36 392 ASN A CA 1
ATOM 2958 C C . ASN A 1 392 ? 3.345 -12.760 39.239 1.00 45.77 392 ASN A C 1
ATOM 2959 O O . ASN A 1 392 ? 3.298 -11.719 39.899 1.00 45.74 392 ASN A O 1
ATOM 2964 N N . ASN A 1 393 ? 4.376 -13.602 39.269 1.00 45.07 393 ASN A N 1
ATOM 2965 C CA . ASN A 1 393 ? 5.639 -13.330 39.959 1.00 44.34 393 ASN A CA 1
ATOM 2966 C C . ASN A 1 393 ? 6.274 -12.018 39.491 1.00 43.40 393 ASN A C 1
ATOM 2967 O O . ASN A 1 393 ? 6.221 -11.694 38.303 1.00 43.27 393 ASN A O 1
ATOM 2972 N N . LEU A 1 394 ? 6.866 -11.273 40.425 1.00 42.24 394 LEU A N 1
ATOM 2973 C CA . LEU A 1 394 ? 7.624 -10.061 40.093 1.00 41.13 394 LEU A CA 1
ATOM 2974 C C . LEU A 1 394 ? 9.140 -10.245 40.191 1.00 40.34 394 LEU A C 1
ATOM 2975 O O . LEU A 1 394 ? 9.882 -9.741 39.343 1.00 40.34 394 LEU A O 1
ATOM 2980 N N . ILE A 1 395 ? 9.593 -10.969 41.213 1.00 39.44 395 ILE A N 1
ATOM 2981 C CA . ILE A 1 395 ? 11.029 -11.127 41.479 1.00 38.57 395 ILE A CA 1
ATOM 2982 C C . ILE A 1 395 ? 11.486 -12.581 41.565 1.00 37.84 395 ILE A C 1
ATOM 2983 O O . ILE A 1 395 ? 10.919 -13.389 42.301 1.00 38.01 395 ILE A O 1
ATOM 2988 N N . ARG A 1 396 ? 12.526 -12.885 40.798 1.00 37.04 396 ARG A N 1
ATOM 2989 C CA . ARG A 1 396 ? 13.106 -14.212 40.729 1.00 36.52 396 ARG A CA 1
ATOM 2990 C C . ARG A 1 396 ? 14.083 -14.463 41.876 1.00 35.67 396 ARG A C 1
ATOM 2991 O O . ARG A 1 396 ? 14.014 -15.512 42.520 1.00 35.74 396 ARG A O 1
ATOM 2999 N N . ASP A 1 397 ? 14.985 -13.506 42.125 1.00 34.64 397 ASP A N 1
ATOM 3000 C CA . ASP A 1 397 ? 16.060 -13.671 43.112 1.00 33.71 397 ASP A CA 1
ATOM 3001 C C . ASP A 1 397 ? 16.806 -12.366 43.401 1.00 33.16 397 ASP A C 1
ATOM 3002 O O . ASP A 1 397 ? 16.649 -11.377 42.689 1.00 33.04 397 ASP A O 1
ATOM 3007 N N . VAL A 1 398 ? 17.630 -12.380 44.443 1.00 32.40 398 VAL A N 1
ATOM 3008 C CA . VAL A 1 398 ? 18.441 -11.229 44.815 1.00 31.94 398 VAL A CA 1
ATOM 3009 C C . VAL A 1 398 ? 19.829 -11.648 45.322 1.00 31.77 398 VAL A C 1
ATOM 3010 O O . VAL A 1 398 ? 19.952 -12.497 46.203 1.00 31.44 398 VAL A O 1
ATOM 3014 N N . SER A 1 399 ? 20.873 -11.056 44.747 1.00 31.70 399 SER A N 1
ATOM 3015 C CA . SER A 1 399 ? 22.227 -11.301 45.229 1.00 31.60 399 SER A CA 1
ATOM 3016 C C . SER A 1 399 ? 22.865 -10.014 45.719 1.00 31.30 399 SER A C 1
ATOM 3017 O O . SER A 1 399 ? 22.559 -8.924 45.228 1.00 31.52 399 SER A O 1
ATOM 3020 N N . VAL A 1 400 ? 23.744 -10.144 46.703 1.00 30.89 400 VAL A N 1
ATOM 3021 C CA . VAL A 1 400 ? 24.476 -8.996 47.206 1.00 30.61 400 VAL A CA 1
ATOM 3022 C C . VAL A 1 400 ? 25.976 -9.219 47.053 1.00 30.30 400 VAL A C 1
ATOM 3023 O O . VAL A 1 400 ? 26.453 -10.353 47.149 1.00 30.11 400 VAL A O 1
ATOM 3027 N N . ASP A 1 401 ? 26.697 -8.130 46.783 1.00 29.97 401 ASP A N 1
ATOM 3028 C CA . ASP A 1 401 ? 28.155 -8.123 46.761 1.00 29.61 401 ASP A CA 1
ATOM 3029 C C . ASP A 1 401 ? 28.657 -6.985 47.649 1.00 29.28 401 ASP A C 1
ATOM 3030 O O . ASP A 1 401 ? 28.426 -5.807 47.360 1.00 28.83 401 ASP A O 1
ATOM 3035 N N . LYS A 1 402 ? 29.336 -7.352 48.732 1.00 28.93 402 LYS A N 1
ATOM 3036 C CA . LYS A 1 402 ? 29.883 -6.389 49.688 1.00 28.77 402 LYS A CA 1
ATOM 3037 C C . LYS A 1 402 ? 31.335 -6.009 49.363 1.00 28.41 402 LYS A C 1
ATOM 3038 O O . LYS A 1 402 ? 31.853 -5.010 49.864 1.00 28.24 402 LYS A O 1
ATOM 3044 N N . ASP A 1 403 ? 31.973 -6.811 48.510 1.00 28.28 403 ASP A N 1
ATOM 3045 C CA . ASP A 1 403 ? 33.358 -6.592 48.081 1.00 28.06 403 ASP A CA 1
ATOM 3046 C C . ASP A 1 403 ? 33.435 -5.645 46.887 1.00 27.56 403 ASP A C 1
ATOM 3047 O O . ASP A 1 403 ? 33.968 -5.967 45.817 1.00 27.58 403 ASP A O 1
ATOM 3052 N N . VAL A 1 404 ? 32.930 -4.447 47.130 1.00 27.12 404 VAL A N 1
ATOM 3053 C CA . VAL A 1 404 ? 32.572 -3.496 46.099 1.00 26.39 404 VAL A CA 1
ATOM 3054 C C . VAL A 1 404 ? 32.793 -2.084 46.642 1.00 25.78 404 VAL A C 1
ATOM 3055 O O . VAL A 1 404 ? 32.729 -1.862 47.853 1.00 25.51 404 VAL A O 1
ATOM 3059 N N . CYS A 1 405 ? 33.096 -1.144 45.754 1.00 25.40 405 CYS A N 1
ATOM 3060 C CA . CYS A 1 405 ? 33.137 0.276 46.122 1.00 24.90 405 CYS A CA 1
ATOM 3061 C C . CYS A 1 405 ? 32.488 1.129 45.037 1.00 24.41 405 CYS A C 1
ATOM 3062 O O . CYS A 1 405 ? 32.357 0.688 43.897 1.00 24.13 405 CYS A O 1
ATOM 3065 N N . VAL A 1 406 ? 32.079 2.343 45.402 1.00 24.22 406 VAL A N 1
ATOM 3066 C CA . VAL A 1 406 ? 31.604 3.335 44.431 1.00 23.78 406 VAL A CA 1
ATOM 3067 C C . VAL A 1 406 ? 32.678 4.387 44.186 1.00 23.08 406 VAL A C 1
ATOM 3068 O O . VAL A 1 406 ? 33.213 4.961 45.125 1.00 22.77 406 VAL A O 1
ATOM 3072 N N . ILE A 1 407 ? 32.989 4.621 42.916 1.00 22.55 407 ILE A N 1
ATOM 3073 C CA . ILE A 1 407 ? 33.866 5.710 42.518 1.00 21.89 407 ILE A CA 1
ATOM 3074 C C . ILE A 1 407 ? 33.048 6.770 41.791 1.00 21.50 407 ILE A C 1
ATOM 3075 O O . ILE A 1 407 ? 32.214 6.453 40.947 1.00 20.97 407 ILE A O 1
ATOM 3080 N N . SER A 1 408 ? 33.253 8.025 42.166 1.00 21.31 408 SER A N 1
ATOM 3081 C CA . SER A 1 408 ? 32.565 9.139 41.525 1.00 21.43 408 SER A CA 1
ATOM 3082 C C . SER A 1 408 ? 33.548 10.191 41.037 1.00 21.10 408 SER A C 1
ATOM 3083 O O . SER A 1 408 ? 34.507 10.541 41.724 1.00 21.19 408 SER A O 1
ATOM 3086 N N . VAL A 1 409 ? 33.285 10.676 39.837 1.00 20.67 409 VAL A N 1
ATOM 3087 C CA . VAL A 1 409 ? 34.062 11.719 39.214 1.00 21.26 409 VAL A CA 1
ATOM 3088 C C . VAL A 1 409 ? 33.196 12.985 39.128 1.00 20.85 409 VAL A C 1
ATOM 3089 O O . VAL A 1 409 ? 32.060 12.949 38.656 1.00 20.78 409 VAL A O 1
ATOM 3093 N N . VAL A 1 410 ? 33.724 14.097 39.633 1.00 20.58 410 VAL A N 1
ATOM 3094 C CA . VAL A 1 410 ? 32.925 15.321 39.746 1.00 19.99 410 VAL A CA 1
ATOM 3095 C C . VAL A 1 410 ? 33.569 16.519 39.039 1.00 19.64 410 VAL A C 1
ATOM 3096 O O . VAL A 1 410 ? 34.772 16.714 39.113 1.00 19.72 410 VAL A O 1
ATOM 3100 N N . GLY A 1 411 ? 32.752 17.300 38.341 1.00 19.63 411 GLY A N 1
ATOM 3101 C CA . GLY A 1 411 ? 33.174 18.603 37.842 1.00 19.94 411 GLY A CA 1
ATOM 3102 C C . GLY A 1 411 ? 32.114 19.320 37.032 1.00 20.32 411 GLY A C 1
ATOM 3103 O O . GLY A 1 411 ? 31.287 18.677 36.374 1.00 20.40 411 GLY A O 1
ATOM 3104 N N . ALA A 1 412 ? 32.145 20.652 37.074 1.00 20.46 412 ALA A N 1
ATOM 3105 C CA . ALA A 1 412 ? 31.180 21.487 36.344 1.00 20.89 412 ALA A CA 1
ATOM 3106 C C . ALA A 1 412 ? 31.115 21.055 34.881 1.00 21.30 412 ALA A C 1
ATOM 3107 O O . ALA A 1 412 ? 32.145 20.770 34.259 1.00 21.08 412 ALA A O 1
ATOM 3109 N N . GLY A 1 413 ? 29.900 20.954 34.355 1.00 21.76 413 GLY A N 1
ATOM 3110 C CA . GLY A 1 413 ? 29.699 20.599 32.959 1.00 22.56 413 GLY A CA 1
ATOM 3111 C C . GLY A 1 413 ? 29.919 19.158 32.556 1.00 23.01 413 GLY A C 1
ATOM 3112 O O . GLY A 1 413 ? 29.964 18.871 31.371 1.00 23.85 413 GLY A O 1
ATOM 3113 N N . MET A 1 414 ? 30.030 18.257 33.531 1.00 23.77 414 MET A N 1
ATOM 3114 C CA . MET A 1 414 ? 30.235 16.816 33.304 1.00 24.24 414 MET A CA 1
ATOM 3115 C C . MET A 1 414 ? 29.241 16.180 32.329 1.00 24.55 414 MET A C 1
ATOM 3116 O O . MET A 1 414 ? 29.633 15.485 31.388 1.00 24.70 414 MET A O 1
ATOM 3121 N N . ARG A 1 415 ? 27.955 16.400 32.583 1.00 24.73 415 ARG A N 1
ATOM 3122 C CA . ARG A 1 415 ? 26.879 15.762 31.834 1.00 24.98 415 ARG A CA 1
ATOM 3123 C C . ARG A 1 415 ? 26.795 16.242 30.384 1.00 24.89 415 ARG A C 1
ATOM 3124 O O . ARG A 1 415 ? 26.563 15.448 29.477 1.00 24.90 415 ARG A O 1
ATOM 3132 N N . GLY A 1 416 ? 26.981 17.538 30.171 1.00 25.00 416 GLY A N 1
ATOM 3133 C CA . GLY A 1 416 ? 26.937 18.098 28.829 1.00 25.54 416 GLY A CA 1
ATOM 3134 C C . GLY A 1 416 ? 28.240 17.999 28.054 1.00 25.98 416 GLY A C 1
ATOM 3135 O O . GLY A 1 416 ? 28.304 18.418 26.896 1.00 26.18 416 GLY A O 1
ATOM 3136 N N . ALA A 1 417 ? 29.283 17.454 28.679 1.00 26.28 417 ALA A N 1
ATOM 3137 C CA . ALA A 1 417 ? 30.587 17.357 28.023 1.00 26.73 417 ALA A CA 1
ATOM 3138 C C . ALA A 1 417 ? 30.667 16.137 27.105 1.00 26.99 417 ALA A C 1
ATOM 3139 O O . ALA A 1 417 ? 30.493 15.002 27.542 1.00 27.18 417 ALA A O 1
ATOM 3141 N N . LYS A 1 418 ? 30.915 16.401 25.824 1.00 27.01 418 LYS A N 1
ATOM 3142 C CA . LYS A 1 418 ? 31.106 15.369 24.820 1.00 26.81 418 LYS A CA 1
ATOM 3143 C C . LYS A 1 418 ? 32.451 14.665 25.036 1.00 26.51 418 LYS A C 1
ATOM 3144 O O . LYS A 1 418 ? 33.486 15.323 25.236 1.00 26.43 418 LYS A O 1
ATOM 3150 N N . GLY A 1 419 ? 32.420 13.332 25.031 1.00 25.74 419 GLY A N 1
ATOM 3151 C CA . GLY A 1 419 ? 33.631 12.514 25.127 1.00 24.76 419 GLY A CA 1
ATOM 3152 C C . GLY A 1 419 ? 34.143 12.130 26.508 1.00 24.28 419 GLY A C 1
ATOM 3153 O O . GLY A 1 419 ? 35.064 11.323 26.608 1.00 24.06 419 GLY A O 1
ATOM 3154 N N . ILE A 1 420 ? 33.566 12.689 27.573 1.00 23.68 420 ILE A N 1
ATOM 3155 C CA . ILE A 1 420 ? 34.142 12.510 28.914 1.00 23.22 420 ILE A CA 1
ATOM 3156 C C . ILE A 1 420 ? 33.951 11.093 29.476 1.00 22.92 420 ILE A C 1
ATOM 3157 O O . ILE A 1 420 ? 34.873 10.543 30.082 1.00 22.91 420 ILE A O 1
ATOM 3162 N N . ALA A 1 421 ? 32.776 10.507 29.242 1.00 22.42 421 ALA A N 1
ATOM 3163 C CA . ALA A 1 421 ? 32.470 9.146 29.664 1.00 22.23 421 ALA A CA 1
ATOM 3164 C C . ALA A 1 421 ? 33.431 8.163 29.027 1.00 22.27 421 ALA A C 1
ATOM 3165 O O . ALA A 1 421 ? 33.955 7.279 29.704 1.00 22.46 421 ALA A O 1
ATOM 3167 N N . GLY A 1 422 ? 33.666 8.323 27.729 1.00 22.49 422 GLY A N 1
ATOM 3168 C CA . GLY A 1 422 ? 34.651 7.518 27.026 1.00 22.93 422 GLY A CA 1
ATOM 3169 C C . GLY A 1 422 ? 36.015 7.555 27.694 1.00 23.39 422 GLY A C 1
ATOM 3170 O O . GLY A 1 422 ? 36.611 6.522 27.931 1.00 23.31 422 GLY A O 1
ATOM 3171 N N . LYS A 1 423 ? 36.498 8.758 27.995 1.00 23.92 423 LYS A N 1
ATOM 3172 C CA . LYS A 1 423 ? 37.796 8.962 28.638 1.00 24.65 423 LYS A CA 1
ATOM 3173 C C . LYS A 1 423 ? 37.866 8.368 30.047 1.00 24.34 423 LYS A C 1
ATOM 3174 O O . LYS A 1 423 ? 38.855 7.731 30.400 1.00 24.24 423 LYS A O 1
ATOM 3180 N N . ILE A 1 424 ? 36.804 8.565 30.833 1.00 24.66 424 ILE A N 1
ATOM 3181 C CA . ILE A 1 424 ? 36.715 8.039 32.200 1.00 24.55 424 ILE A CA 1
ATOM 3182 C C . ILE A 1 424 ? 36.792 6.516 32.216 1.00 24.82 424 ILE A C 1
ATOM 3183 O O . ILE A 1 424 ? 37.553 5.933 32.997 1.00 24.61 424 ILE A O 1
ATOM 3188 N N . PHE A 1 425 ? 36.009 5.878 31.346 1.00 25.02 425 PHE A N 1
ATOM 3189 C CA . PHE A 1 425 ? 35.854 4.434 31.404 1.00 25.03 425 PHE A CA 1
ATOM 3190 C C . PHE A 1 425 ? 36.999 3.686 30.736 1.00 25.21 425 PHE A C 1
ATOM 3191 O O . PHE A 1 425 ? 37.292 2.556 31.128 1.00 25.17 425 PHE A O 1
ATOM 3199 N N . THR A 1 426 ? 37.667 4.296 29.759 1.00 25.30 426 THR A N 1
ATOM 3200 C CA . THR A 1 426 ? 38.896 3.661 29.259 1.00 25.75 426 THR A CA 1
ATOM 3201 C C . THR A 1 426 ? 40.007 3.726 30.316 1.00 25.67 426 THR A C 1
ATOM 3202 O O . THR A 1 426 ? 40.754 2.759 30.478 1.00 26.31 426 THR A O 1
ATOM 3206 N N . ALA A 1 427 ? 40.090 4.846 31.038 1.00 25.34 427 ALA A N 1
ATOM 3207 C CA . ALA A 1 427 ? 41.023 4.986 32.160 1.00 25.10 427 ALA A CA 1
ATOM 3208 C C . ALA A 1 427 ? 40.783 3.915 33.223 1.00 25.12 427 ALA A C 1
ATOM 3209 O O . ALA A 1 427 ? 41.732 3.243 33.644 1.00 25.03 427 ALA A O 1
ATOM 3211 N N . VAL A 1 428 ? 39.519 3.747 33.628 1.00 25.04 428 VAL A N 1
ATOM 3212 C CA . VAL A 1 428 ? 39.115 2.692 34.572 1.00 24.96 428 VAL A CA 1
ATOM 3213 C C . VAL A 1 428 ? 39.612 1.319 34.118 1.00 25.24 428 VAL A C 1
ATOM 3214 O O . VAL A 1 428 ? 40.102 0.531 34.926 1.00 25.25 428 VAL A O 1
ATOM 3218 N N . SER A 1 429 ? 39.492 1.050 32.822 1.00 25.55 429 SER A N 1
ATOM 3219 C CA . SER A 1 429 ? 39.958 -0.205 32.244 1.00 26.24 429 SER A CA 1
ATOM 3220 C C . SER A 1 429 ? 41.473 -0.365 32.378 1.00 26.21 429 SER A C 1
ATOM 3221 O O . SER A 1 429 ? 41.965 -1.446 32.683 1.00 25.73 429 SER A O 1
ATOM 3224 N N . GLU A 1 430 ? 42.203 0.720 32.141 1.00 26.82 430 GLU A N 1
ATOM 3225 C CA . GLU A 1 430 ? 43.662 0.677 32.177 1.00 27.47 430 GLU A CA 1
ATOM 3226 C C . GLU A 1 430 ? 44.183 0.617 33.611 1.00 26.93 430 GLU A C 1
ATOM 3227 O O . GLU A 1 430 ? 45.335 0.269 33.835 1.00 26.93 430 GLU A O 1
ATOM 3233 N N . SER A 1 431 ? 43.320 0.943 34.575 1.00 26.58 431 SER A N 1
ATOM 3234 C CA . SER A 1 431 ? 43.634 0.751 35.986 1.00 26.15 431 SER A CA 1
ATOM 3235 C C . SER A 1 431 ? 43.618 -0.738 36.344 1.00 25.84 431 SER A C 1
ATOM 3236 O O . SER A 1 431 ? 44.228 -1.150 37.327 1.00 25.64 431 SER A O 1
ATOM 3239 N N . GLY A 1 432 ? 42.912 -1.535 35.546 1.00 25.57 432 GLY A N 1
ATOM 3240 C CA . GLY A 1 432 ? 42.778 -2.968 35.808 1.00 25.27 432 GLY A CA 1
ATOM 3241 C C . GLY A 1 432 ? 41.476 -3.302 36.519 1.00 25.11 432 GLY A C 1
ATOM 3242 O O . GLY A 1 432 ? 41.308 -4.404 37.045 1.00 24.96 432 GLY A O 1
ATOM 3243 N N . ALA A 1 433 ? 40.557 -2.344 36.522 1.00 24.84 433 ALA A N 1
ATOM 3244 C CA . ALA A 1 433 ? 39.277 -2.496 37.187 1.00 25.10 433 ALA A CA 1
ATOM 3245 C C . ALA A 1 433 ? 38.219 -3.060 36.230 1.00 25.45 433 ALA A C 1
ATOM 3246 O O . ALA A 1 433 ? 38.364 -2.998 35.011 1.00 25.80 433 ALA A O 1
ATOM 3248 N N . ASN A 1 434 ? 37.162 -3.630 36.795 1.00 25.71 434 ASN A N 1
ATOM 3249 C CA . ASN A 1 434 ? 36.051 -4.147 36.011 1.00 25.55 434 ASN A CA 1
ATOM 3250 C C . ASN A 1 434 ? 34.742 -3.546 36.526 1.00 25.13 434 ASN A C 1
ATOM 3251 O O . ASN A 1 434 ? 34.356 -3.783 37.671 1.00 25.30 434 ASN A O 1
ATOM 3256 N N . ILE A 1 435 ? 34.091 -2.758 35.669 1.00 24.82 435 ILE A N 1
ATOM 3257 C CA . ILE A 1 435 ? 32.904 -1.964 36.009 1.00 24.36 435 ILE A CA 1
ATOM 3258 C C . ILE A 1 435 ? 31.621 -2.795 36.094 1.00 24.40 435 ILE A C 1
ATOM 3259 O O . ILE A 1 435 ? 31.194 -3.407 35.111 1.00 23.90 435 ILE A O 1
ATOM 3264 N N . LYS A 1 436 ? 31.004 -2.767 37.276 1.00 24.19 436 LYS A N 1
ATOM 3265 C CA . LYS A 1 436 ? 29.836 -3.582 37.586 1.00 24.30 436 LYS A CA 1
ATOM 3266 C C . LYS A 1 436 ? 28.522 -2.808 37.478 1.00 23.94 436 LYS A C 1
ATOM 3267 O O . LYS A 1 436 ? 27.444 -3.404 37.371 1.00 24.03 436 LYS A O 1
ATOM 3273 N N . MET A 1 437 ? 28.620 -1.485 37.520 1.00 23.12 437 MET A N 1
ATOM 3274 C CA . MET A 1 437 ? 27.463 -0.624 37.458 1.00 23.00 437 MET A CA 1
ATOM 3275 C C . MET A 1 437 ? 27.880 0.800 37.062 1.00 22.14 437 MET A C 1
ATOM 3276 O O . MET A 1 437 ? 28.900 1.302 37.533 1.00 21.82 437 MET A O 1
ATOM 3281 N N . ILE A 1 438 ? 27.100 1.417 36.174 1.00 21.08 438 ILE A N 1
ATOM 3282 C CA . ILE A 1 438 ? 27.284 2.823 35.805 1.00 20.55 438 ILE A CA 1
ATOM 3283 C C . ILE A 1 438 ? 26.001 3.629 36.037 1.00 20.89 438 ILE A C 1
ATOM 3284 O O . ILE A 1 438 ? 24.905 3.189 35.685 1.00 20.32 438 ILE A O 1
ATOM 3289 N N . ALA A 1 439 ? 26.163 4.797 36.656 1.00 21.24 439 ALA A N 1
ATOM 3290 C CA . ALA A 1 439 ? 25.103 5.802 36.761 1.00 20.99 439 ALA A CA 1
ATOM 3291 C C . ALA A 1 439 ? 25.559 7.108 36.122 1.00 20.88 439 ALA A C 1
ATOM 3292 O O . ALA A 1 439 ? 26.570 7.703 36.532 1.00 20.81 439 ALA A O 1
ATOM 3294 N N . GLN A 1 440 ? 24.806 7.546 35.113 1.00 20.94 440 GLN A N 1
ATOM 3295 C CA . GLN A 1 440 ? 25.018 8.845 34.471 1.00 20.13 440 GLN A CA 1
ATOM 3296 C C . GLN A 1 440 ? 23.689 9.327 33.894 1.00 20.34 440 GLN A C 1
ATOM 3297 O O . GLN A 1 440 ? 22.916 8.535 33.354 1.00 19.60 440 GLN A O 1
ATOM 3303 N N . GLY A 1 441 ? 23.438 10.633 34.010 1.00 20.41 441 GLY A N 1
ATOM 3304 C CA . GLY A 1 441 ? 22.215 11.244 33.500 1.00 20.21 441 GLY A CA 1
ATOM 3305 C C . GLY A 1 441 ? 21.522 12.118 34.528 1.00 20.40 441 GLY A C 1
ATOM 3306 O O . GLY A 1 441 ? 21.045 13.201 34.207 1.00 20.52 441 GLY A O 1
ATOM 3307 N N . SER A 1 442 ? 21.489 11.662 35.773 1.00 20.60 442 SER A N 1
ATOM 3308 C CA . SER A 1 442 ? 20.687 12.319 36.799 1.00 21.14 442 SER A CA 1
ATOM 3309 C C . SER A 1 442 ? 21.410 13.482 37.451 1.00 21.35 442 SER A C 1
ATOM 3310 O O . SER A 1 442 ? 20.795 14.291 38.131 1.00 21.24 442 SER A O 1
ATOM 3313 N N . SER A 1 443 ? 22.717 13.565 37.225 1.00 22.12 443 SER A N 1
ATOM 3314 C CA . SER A 1 443 ? 23.516 14.651 37.759 1.00 22.24 443 SER A CA 1
ATOM 3315 C C . SER A 1 443 ? 24.211 15.447 36.669 1.00 22.44 443 SER A C 1
ATOM 3316 O O . SER A 1 443 ? 24.737 14.893 35.703 1.00 22.03 443 SER A O 1
ATOM 3319 N N . GLU A 1 444 ? 24.211 16.763 36.868 1.00 23.23 444 GLU A N 1
ATOM 3320 C CA . GLU A 1 444 ? 24.869 17.733 36.006 1.00 23.59 444 GLU A CA 1
ATOM 3321 C C . GLU A 1 444 ? 26.402 17.648 36.077 1.00 23.33 444 GLU A C 1
ATOM 3322 O O . GLU A 1 444 ? 27.095 17.961 35.097 1.00 23.12 444 GLU A O 1
ATOM 3328 N N . VAL A 1 445 ? 26.922 17.246 37.236 1.00 23.07 445 VAL A N 1
ATOM 3329 C CA . VAL A 1 445 ? 28.362 17.335 37.527 1.00 22.87 445 VAL A CA 1
ATOM 3330 C C . VAL A 1 445 ? 29.040 16.010 37.944 1.00 23.38 445 VAL A C 1
ATOM 3331 O O . VAL A 1 445 ? 30.238 15.981 38.209 1.00 23.66 445 VAL A O 1
ATOM 3335 N N . ASN A 1 446 ? 28.282 14.921 37.974 1.00 23.64 446 ASN A N 1
ATOM 3336 C CA . ASN A 1 446 ? 28.771 13.684 38.527 1.00 24.12 446 ASN A CA 1
ATOM 3337 C C . ASN A 1 446 ? 28.579 12.474 37.628 1.00 23.68 446 ASN A C 1
ATOM 3338 O O . ASN A 1 446 ? 27.501 12.289 37.056 1.00 24.24 446 ASN A O 1
ATOM 3343 N N . ILE A 1 447 ? 29.631 11.659 37.516 1.00 22.74 447 ILE A N 1
ATOM 3344 C CA . ILE A 1 447 ? 29.516 10.293 36.997 1.00 22.21 447 ILE A CA 1
ATOM 3345 C C . ILE A 1 447 ? 30.002 9.300 38.058 1.00 21.99 447 ILE A C 1
ATOM 3346 O O . ILE A 1 447 ? 31.093 9.443 38.602 1.00 21.30 447 ILE A O 1
ATOM 3351 N N . SER A 1 448 ? 29.170 8.308 38.352 1.00 21.98 448 SER A N 1
ATOM 3352 C CA . SER A 1 448 ? 29.502 7.271 39.345 1.00 21.81 448 SER A CA 1
ATOM 3353 C C . SER A 1 448 ? 29.443 5.879 38.725 1.00 21.58 448 SER A C 1
ATOM 3354 O O . SER A 1 448 ? 28.648 5.631 37.810 1.00 21.12 448 SER A O 1
ATOM 3357 N N . PHE A 1 449 ? 30.273 4.980 39.252 1.00 21.46 449 PHE A N 1
ATOM 3358 C CA . PHE A 1 449 ? 30.347 3.583 38.810 1.00 21.78 449 PHE A CA 1
ATOM 3359 C C . PHE A 1 449 ? 30.851 2.667 39.930 1.00 21.87 449 PHE A C 1
ATOM 3360 O O . PHE A 1 449 ? 31.492 3.115 40.875 1.00 22.14 449 PHE A O 1
ATOM 3368 N N . VAL A 1 450 ? 30.572 1.376 39.801 1.00 22.21 450 VAL A N 1
ATOM 3369 C CA . VAL A 1 450 ? 30.948 0.403 40.807 1.00 22.16 450 VAL A CA 1
ATOM 3370 C C . VAL A 1 450 ? 32.080 -0.459 40.275 1.00 22.47 450 VAL A C 1
ATOM 3371 O O . VAL A 1 450 ? 32.070 -0.846 39.116 1.00 22.35 450 VAL A O 1
ATOM 3375 N N . ILE A 1 451 ? 33.066 -0.736 41.129 1.00 23.34 451 ILE A N 1
ATOM 3376 C CA . ILE A 1 451 ? 34.153 -1.684 40.812 1.00 24.00 451 ILE A CA 1
ATOM 3377 C C . ILE A 1 451 ? 34.406 -2.631 41.996 1.00 24.65 451 ILE A C 1
ATOM 3378 O O . ILE A 1 451 ? 33.801 -2.466 43.064 1.00 24.75 451 ILE A O 1
ATOM 3383 N N . ASP A 1 452 ? 35.273 -3.628 41.807 1.00 25.31 452 ASP A N 1
ATOM 3384 C CA . ASP A 1 452 ? 35.659 -4.509 42.909 1.00 26.04 452 ASP A CA 1
ATOM 3385 C C . ASP A 1 452 ? 36.427 -3.664 43.923 1.00 25.76 452 ASP A C 1
ATOM 3386 O O . ASP A 1 452 ? 37.259 -2.833 43.548 1.00 25.20 452 ASP A O 1
ATOM 3391 N N . GLU A 1 453 ? 36.137 -3.882 45.202 1.00 25.76 453 GLU A N 1
ATOM 3392 C CA . GLU A 1 453 ? 36.771 -3.134 46.288 1.00 25.85 453 GLU A CA 1
ATOM 3393 C C . GLU A 1 453 ? 38.311 -3.128 46.258 1.00 25.66 453 GLU A C 1
ATOM 3394 O O . GLU A 1 453 ? 38.921 -2.116 46.583 1.00 25.54 453 GLU A O 1
ATOM 3400 N N . LYS A 1 454 ? 38.924 -4.243 45.857 1.00 25.67 454 LYS A N 1
ATOM 3401 C CA . LYS A 1 454 ? 40.390 -4.359 45.780 1.00 25.86 454 LYS A CA 1
ATOM 3402 C C . LYS A 1 454 ? 41.051 -3.433 44.753 1.00 25.58 454 LYS A C 1
ATOM 3403 O O . LYS A 1 454 ? 42.226 -3.076 44.900 1.00 25.58 454 LYS A O 1
ATOM 3409 N N . ASP A 1 455 ? 40.296 -3.042 43.726 1.00 25.22 455 ASP A N 1
ATOM 3410 C CA . ASP A 1 455 ? 40.826 -2.221 42.635 1.00 24.79 455 ASP A CA 1
ATOM 3411 C C . ASP A 1 455 ? 40.728 -0.720 42.901 1.00 24.52 455 ASP A C 1
ATOM 3412 O O . ASP A 1 455 ? 41.099 0.094 42.048 1.00 24.41 455 ASP A O 1
ATOM 3417 N N . LEU A 1 456 ? 40.239 -0.361 44.087 1.00 24.21 456 LEU A N 1
ATOM 3418 C CA . LEU A 1 456 ? 39.951 1.029 44.434 1.00 23.95 456 LEU A CA 1
ATOM 3419 C C . LEU A 1 456 ? 41.156 1.965 44.288 1.00 23.80 456 LEU A C 1
ATOM 3420 O O . LEU A 1 456 ? 41.069 2.965 43.571 1.00 23.48 456 LEU A O 1
ATOM 3425 N N . LEU A 1 457 ? 42.262 1.649 44.969 1.00 23.57 457 LEU A N 1
ATOM 3426 C CA . LEU A 1 457 ? 43.450 2.507 44.954 1.00 23.64 457 LEU A CA 1
ATOM 3427 C C . LEU A 1 457 ? 44.002 2.712 43.552 1.00 23.39 457 LEU A C 1
ATOM 3428 O O . LEU A 1 457 ? 44.303 3.838 43.158 1.00 23.42 457 LEU A O 1
ATOM 3433 N N . ASN A 1 458 ? 44.154 1.617 42.815 1.00 22.86 458 ASN A N 1
ATOM 3434 C CA . ASN A 1 458 ? 44.640 1.692 41.450 1.00 22.90 458 ASN A CA 1
ATOM 3435 C C . ASN A 1 458 ? 43.734 2.537 40.542 1.00 22.57 458 ASN A C 1
ATOM 3436 O O . ASN A 1 458 ? 44.227 3.330 39.740 1.00 22.47 458 ASN A O 1
ATOM 3441 N N . CYS A 1 459 ? 42.421 2.369 40.682 1.00 22.47 459 CYS A N 1
ATOM 3442 C CA . CYS A 1 459 ? 41.463 3.136 39.893 1.00 22.58 459 CYS A CA 1
ATOM 3443 C C . CYS A 1 459 ? 41.525 4.650 40.166 1.00 22.47 459 CYS A C 1
ATOM 3444 O O . CYS A 1 459 ? 41.658 5.440 39.240 1.00 22.45 459 CYS A O 1
ATOM 3447 N N . VAL A 1 460 ? 41.472 5.046 41.432 1.00 23.11 460 VAL A N 1
ATOM 3448 C CA . VAL A 1 460 ? 41.650 6.455 41.805 1.00 23.51 460 VAL A CA 1
ATOM 3449 C C . VAL A 1 460 ? 42.968 7.055 41.278 1.00 23.95 460 VAL A C 1
ATOM 3450 O O . VAL A 1 460 ? 42.968 8.166 40.742 1.00 24.11 460 VAL A O 1
ATOM 3454 N N . ARG A 1 461 ? 44.073 6.319 41.426 1.00 24.15 461 ARG A N 1
ATOM 3455 C CA . ARG A 1 461 ? 45.389 6.755 40.939 1.00 24.16 461 ARG A CA 1
ATOM 3456 C C . ARG A 1 461 ? 45.411 6.993 39.432 1.00 23.75 461 ARG A C 1
ATOM 3457 O O . ARG A 1 461 ? 45.905 8.015 38.971 1.00 23.63 461 ARG A O 1
ATOM 3465 N N . LYS A 1 462 ? 44.868 6.044 38.675 1.00 23.60 462 LYS A N 1
ATOM 3466 C CA . LYS A 1 462 ? 44.767 6.153 37.224 1.00 23.69 462 LYS A CA 1
ATOM 3467 C C . LYS A 1 462 ? 43.915 7.340 36.765 1.00 23.43 462 LYS A C 1
ATOM 3468 O O . LYS A 1 462 ? 44.329 8.103 35.888 1.00 23.75 462 LYS A O 1
ATOM 3474 N N . LEU A 1 463 ? 42.727 7.481 37.354 1.00 22.93 463 LEU A N 1
ATOM 3475 C CA . LEU A 1 463 ? 41.859 8.648 37.146 1.00 22.60 463 LEU A CA 1
ATOM 3476 C C . LEU A 1 463 ? 42.579 9.972 37.479 1.00 22.59 463 LEU A C 1
ATOM 3477 O O . LEU A 1 463 ? 42.496 10.953 36.727 1.00 22.34 463 LEU A O 1
ATOM 3482 N N . HIS A 1 464 ? 43.278 9.979 38.613 1.00 22.29 464 HIS A N 1
ATOM 3483 C CA . HIS A 1 464 ? 44.050 11.129 39.057 1.00 22.52 464 HIS A CA 1
ATOM 3484 C C . HIS A 1 464 ? 45.176 11.489 38.085 1.00 22.97 464 HIS A C 1
ATOM 3485 O O . HIS A 1 464 ? 45.304 12.656 37.697 1.00 22.70 464 HIS A O 1
ATOM 3492 N N . GLU A 1 465 ? 45.982 10.495 37.699 1.00 23.53 465 GLU A N 1
ATOM 3493 C CA . GLU A 1 465 ? 47.016 10.672 36.668 1.00 25.28 465 GLU A CA 1
ATOM 3494 C C . GLU A 1 465 ? 46.458 11.354 35.416 1.00 24.72 465 GLU A C 1
ATOM 3495 O O . GLU A 1 465 ? 46.978 12.375 34.970 1.00 24.97 465 GLU A O 1
ATOM 3501 N N . LYS A 1 466 ? 45.381 10.783 34.877 1.00 24.70 466 LYS A N 1
ATOM 3502 C CA . LYS A 1 466 ? 44.793 11.182 33.599 1.00 24.39 466 LYS A CA 1
ATOM 3503 C C . LYS A 1 466 ? 44.165 12.579 33.607 1.00 24.06 466 LYS A C 1
ATOM 3504 O O . LYS A 1 466 ? 44.376 13.366 32.687 1.00 24.13 466 LYS A O 1
ATOM 3510 N N . PHE A 1 467 ? 43.403 12.887 34.649 1.00 23.49 467 PHE A N 1
ATOM 3511 C CA . PHE A 1 467 ? 42.610 14.117 34.666 1.00 23.17 467 PHE A CA 1
ATOM 3512 C C . PHE A 1 467 ? 43.208 15.287 35.429 1.00 22.41 467 PHE A C 1
ATOM 3513 O O . PHE A 1 467 ? 42.915 16.424 35.111 1.00 21.26 467 PHE A O 1
ATOM 3521 N N . ILE A 1 468 ? 44.041 14.995 36.424 1.00 22.83 468 ILE A N 1
ATOM 3522 C CA . ILE A 1 468 ? 44.565 16.021 37.317 1.00 23.71 468 ILE A CA 1
ATOM 3523 C C . ILE A 1 468 ? 46.042 16.321 37.054 1.00 24.27 468 ILE A C 1
ATOM 3524 O O . ILE A 1 468 ? 46.419 17.478 36.848 1.00 24.19 468 ILE A O 1
ATOM 3529 N N . GLU A 1 469 ? 46.864 15.276 37.042 1.00 25.10 469 GLU A N 1
ATOM 3530 C CA . GLU A 1 469 ? 48.299 15.419 36.852 1.00 26.06 469 GLU A CA 1
ATOM 3531 C C . GLU A 1 469 ? 48.664 15.673 35.383 1.00 26.51 469 GLU A C 1
ATOM 3532 O O . GLU A 1 469 ? 49.508 16.529 35.089 1.00 26.45 469 GLU A O 1
ATOM 3538 N N . LYS A 1 470 ? 48.015 14.926 34.481 1.00 26.97 470 LYS A N 1
ATOM 3539 C CA . LYS A 1 470 ? 48.198 15.010 33.004 1.00 27.24 470 LYS A CA 1
ATOM 3540 C C . LYS A 1 470 ? 49.595 14.640 32.480 1.00 27.55 470 LYS A C 1
ATOM 3541 O O . LYS A 1 470 ? 50.547 15.432 32.530 1.00 27.62 470 LYS A O 1
ATOM 3547 N N . THR B 1 2 ? 6.627 -31.781 15.761 1.00 23.08 2 THR B N 1
ATOM 3548 C CA . THR B 1 2 ? 5.728 -30.605 15.944 1.00 23.03 2 THR B CA 1
ATOM 3549 C C . THR B 1 2 ? 6.458 -29.305 15.631 1.00 22.88 2 THR B C 1
ATOM 3550 O O . THR B 1 2 ? 7.287 -28.841 16.422 1.00 22.61 2 THR B O 1
ATOM 3554 N N . THR B 1 3 ? 6.144 -28.733 14.470 1.00 22.94 3 THR B N 1
ATOM 3555 C CA . THR B 1 3 ? 6.720 -27.470 14.027 1.00 22.91 3 THR B CA 1
ATOM 3556 C C . THR B 1 3 ? 5.655 -26.378 13.976 1.00 23.08 3 THR B C 1
ATOM 3557 O O . THR B 1 3 ? 4.611 -26.557 13.356 1.00 22.97 3 THR B O 1
ATOM 3561 N N . VAL B 1 4 ? 5.935 -25.245 14.617 1.00 23.53 4 VAL B N 1
ATOM 3562 C CA . VAL B 1 4 ? 5.102 -24.044 14.469 1.00 23.80 4 VAL B CA 1
ATOM 3563 C C . VAL B 1 4 ? 5.783 -22.999 13.571 1.00 23.78 4 VAL B C 1
ATOM 3564 O O . VAL B 1 4 ? 6.956 -22.660 13.749 1.00 23.97 4 VAL B O 1
ATOM 3568 N N . MET B 1 5 ? 5.035 -22.524 12.581 1.00 23.73 5 MET B N 1
ATOM 3569 C CA . MET B 1 5 ? 5.554 -21.591 11.607 1.00 23.73 5 MET B CA 1
ATOM 3570 C C . MET B 1 5 ? 4.724 -20.323 11.589 1.00 23.29 5 MET B C 1
ATOM 3571 O O . MET B 1 5 ? 3.547 -20.348 11.245 1.00 22.92 5 MET B O 1
ATOM 3576 N N . LYS B 1 6 ? 5.363 -19.216 11.953 1.00 23.39 6 LYS B N 1
ATOM 3577 C CA . LYS B 1 6 ? 4.722 -17.905 11.958 1.00 22.95 6 LYS B CA 1
ATOM 3578 C C . LYS B 1 6 ? 5.137 -17.100 10.742 1.00 23.02 6 LYS B C 1
ATOM 3579 O O . LYS B 1 6 ? 6.331 -16.970 10.446 1.00 22.68 6 LYS B O 1
ATOM 3585 N N . PHE B 1 7 ? 4.140 -16.548 10.054 1.00 23.03 7 PHE B N 1
ATOM 3586 C CA . PHE B 1 7 ? 4.390 -15.686 8.905 1.00 22.90 7 PHE B CA 1
ATOM 3587 C C . PHE B 1 7 ? 3.944 -14.242 9.140 1.00 22.87 7 PHE B C 1
ATOM 3588 O O . PHE B 1 7 ? 2.855 -13.990 9.659 1.00 22.82 7 PHE B O 1
ATOM 3596 N N . GLY B 1 8 ? 4.808 -13.303 8.769 1.00 22.52 8 GLY B N 1
ATOM 3597 C CA . GLY B 1 8 ? 4.568 -11.888 8.999 1.00 22.95 8 GLY B CA 1
ATOM 3598 C C . GLY B 1 8 ? 3.704 -11.229 7.953 1.00 23.50 8 GLY B C 1
ATOM 3599 O O . GLY B 1 8 ? 3.226 -11.886 7.030 1.00 24.44 8 GLY B O 1
ATOM 3600 N N . GLY B 1 9 ? 3.521 -9.918 8.083 1.00 23.63 9 GLY B N 1
ATOM 3601 C CA . GLY B 1 9 ? 2.629 -9.163 7.210 1.00 23.23 9 GLY B CA 1
ATOM 3602 C C . GLY B 1 9 ? 3.112 -9.059 5.780 1.00 23.46 9 GLY B C 1
ATOM 3603 O O . GLY B 1 9 ? 2.327 -9.197 4.855 1.00 23.72 9 GLY B O 1
ATOM 3604 N N . THR B 1 10 ? 4.403 -8.817 5.585 1.00 23.33 10 THR B N 1
ATOM 3605 C CA . THR B 1 10 ? 4.932 -8.726 4.234 1.00 23.55 10 THR B CA 1
ATOM 3606 C C . THR B 1 10 ? 4.976 -10.098 3.574 1.00 23.91 10 THR B C 1
ATOM 3607 O O . THR B 1 10 ? 4.732 -10.207 2.374 1.00 24.57 10 THR B O 1
ATOM 3611 N N . SER B 1 11 ? 5.245 -11.140 4.361 1.00 23.94 11 SER B N 1
ATOM 3612 C CA . SER B 1 11 ? 5.260 -12.526 3.866 1.00 23.79 11 SER B CA 1
ATOM 3613 C C . SER B 1 11 ? 3.916 -12.985 3.307 1.00 23.99 11 SER B C 1
ATOM 3614 O O . SER B 1 11 ? 3.858 -13.832 2.407 1.00 24.16 11 SER B O 1
ATOM 3617 N N . VAL B 1 12 ? 2.838 -12.439 3.860 1.00 24.35 12 VAL B N 1
ATOM 3618 C CA . VAL B 1 12 ? 1.484 -12.652 3.330 1.00 24.41 12 VAL B CA 1
ATOM 3619 C C . VAL B 1 12 ? 0.895 -11.330 2.806 1.00 24.65 12 VAL B C 1
ATOM 3620 O O . VAL B 1 12 ? -0.320 -11.105 2.860 1.00 24.97 12 VAL B O 1
ATOM 3624 N N . GLY B 1 13 ? 1.775 -10.479 2.281 1.00 24.62 13 GLY B N 1
ATOM 3625 C CA . GLY B 1 13 ? 1.433 -9.122 1.856 1.00 24.80 13 GLY B CA 1
ATOM 3626 C C . GLY B 1 13 ? 0.735 -8.985 0.517 1.00 24.89 13 GLY B C 1
ATOM 3627 O O . GLY B 1 13 ? 0.470 -7.869 0.076 1.00 25.20 13 GLY B O 1
ATOM 3628 N N . SER B 1 14 ? 0.453 -10.113 -0.128 1.00 24.68 14 SER B N 1
ATOM 3629 C CA . SER B 1 14 ? -0.371 -10.168 -1.342 1.00 24.77 14 SER B CA 1
ATOM 3630 C C . SER B 1 14 ? -0.856 -11.604 -1.551 1.00 25.20 14 SER B C 1
ATOM 3631 O O . SER B 1 14 ? -0.377 -12.525 -0.877 1.00 25.31 14 SER B O 1
ATOM 3634 N N . GLY B 1 15 ? -1.801 -11.790 -2.476 1.00 25.50 15 GLY B N 1
ATOM 3635 C CA . GLY B 1 15 ? -2.300 -13.124 -2.827 1.00 25.64 15 GLY B CA 1
ATOM 3636 C C . GLY B 1 15 ? -1.180 -14.053 -3.260 1.00 25.88 15 GLY B C 1
ATOM 3637 O O . GLY B 1 15 ? -1.080 -15.187 -2.784 1.00 25.67 15 GLY B O 1
ATOM 3638 N N . GLU B 1 16 ? -0.336 -13.551 -4.158 1.00 26.01 16 GLU B N 1
ATOM 3639 C CA . GLU B 1 16 ? 0.835 -14.275 -4.655 1.00 26.72 16 GLU B CA 1
ATOM 3640 C C . GLU B 1 16 ? 1.730 -14.749 -3.501 1.00 26.63 16 GLU B C 1
ATOM 3641 O O . GLU B 1 16 ? 2.054 -15.936 -3.407 1.00 26.83 16 GLU B O 1
ATOM 3647 N N . ARG B 1 17 ? 2.095 -13.823 -2.611 1.00 26.58 17 ARG B N 1
ATOM 3648 C CA . ARG B 1 17 ? 2.920 -14.138 -1.435 1.00 26.13 17 ARG B CA 1
ATOM 3649 C C . ARG B 1 17 ? 2.261 -15.147 -0.501 1.00 26.15 17 ARG B C 1
ATOM 3650 O O . ARG B 1 17 ? 2.941 -16.010 0.060 1.00 26.37 17 ARG B O 1
ATOM 3658 N N . ILE B 1 18 ? 0.941 -15.045 -0.353 1.00 26.12 18 ILE B N 1
ATOM 3659 C CA . ILE B 1 18 ? 0.160 -15.988 0.466 1.00 26.04 18 ILE B CA 1
ATOM 3660 C C . ILE B 1 18 ? 0.276 -17.422 -0.063 1.00 25.71 18 ILE B C 1
ATOM 3661 O O . ILE B 1 18 ? 0.371 -18.379 0.714 1.00 25.45 18 ILE B O 1
ATOM 3666 N N . ARG B 1 19 ? 0.301 -17.551 -1.387 1.00 25.83 19 ARG B N 1
ATOM 3667 C CA . ARG B 1 19 ? 0.418 -18.841 -2.044 1.00 25.34 19 ARG B CA 1
ATOM 3668 C C . ARG B 1 19 ? 1.827 -19.408 -1.882 1.00 25.21 19 ARG B C 1
ATOM 3669 O O . ARG B 1 19 ? 1.991 -20.612 -1.648 1.00 25.07 19 ARG B O 1
ATOM 3677 N N . HIS B 1 20 ? 2.830 -18.537 -2.011 1.00 24.83 20 HIS B N 1
ATOM 3678 C CA . HIS B 1 20 ? 4.232 -18.902 -1.781 1.00 24.71 20 HIS B CA 1
ATOM 3679 C C . HIS B 1 20 ? 4.431 -19.411 -0.348 1.00 24.77 20 HIS B C 1
ATOM 3680 O O . HIS B 1 20 ? 5.168 -20.383 -0.122 1.00 24.78 20 HIS B O 1
ATOM 3687 N N . VAL B 1 21 ? 3.755 -18.761 0.606 1.00 24.41 21 VAL B N 1
ATOM 3688 C CA . VAL B 1 21 ? 3.790 -19.168 2.010 1.00 24.13 21 VAL B CA 1
ATOM 3689 C C . VAL B 1 21 ? 3.177 -20.561 2.183 1.00 24.42 21 VAL B C 1
ATOM 3690 O O . VAL B 1 21 ? 3.815 -21.463 2.738 1.00 24.39 21 VAL B O 1
ATOM 3694 N N . ALA B 1 22 ? 1.956 -20.742 1.684 1.00 24.69 22 ALA B N 1
ATOM 3695 C CA . ALA B 1 22 ? 1.284 -22.039 1.723 1.00 24.75 22 ALA B CA 1
ATOM 3696 C C . ALA B 1 22 ? 2.157 -23.124 1.082 1.00 25.15 22 ALA B C 1
ATOM 3697 O O . ALA B 1 22 ? 2.068 -24.300 1.450 1.00 25.13 22 ALA B O 1
ATOM 3699 N N . LYS B 1 23 ? 2.995 -22.713 0.126 1.00 25.40 23 LYS B N 1
ATOM 3700 C CA . LYS B 1 23 ? 3.996 -23.588 -0.492 1.00 25.78 23 LYS B CA 1
ATOM 3701 C C . LYS B 1 23 ? 5.185 -23.935 0.433 1.00 26.01 23 LYS B C 1
ATOM 3702 O O . LYS B 1 23 ? 5.724 -25.035 0.359 1.00 26.29 23 LYS B O 1
ATOM 3708 N N . ILE B 1 24 ? 5.584 -23.013 1.306 1.00 26.34 24 ILE B N 1
ATOM 3709 C CA . ILE B 1 24 ? 6.569 -23.330 2.345 1.00 26.54 24 ILE B CA 1
ATOM 3710 C C . ILE B 1 24 ? 5.971 -24.302 3.378 1.00 26.96 24 ILE B C 1
ATOM 3711 O O . ILE B 1 24 ? 6.599 -25.299 3.749 1.00 26.95 24 ILE B O 1
ATOM 3716 N N . VAL B 1 25 ? 4.750 -24.012 3.821 1.00 27.33 25 VAL B N 1
ATOM 3717 C CA . VAL B 1 25 ? 4.062 -24.832 4.826 1.00 27.98 25 VAL B CA 1
ATOM 3718 C C . VAL B 1 25 ? 3.851 -26.272 4.345 1.00 28.31 25 VAL B C 1
ATOM 3719 O O . VAL B 1 25 ? 4.149 -27.221 5.068 1.00 28.08 25 VAL B O 1
ATOM 3723 N N . THR B 1 26 ? 3.358 -26.428 3.122 1.00 29.37 26 THR B N 1
ATOM 3724 C CA . THR B 1 26 ? 3.129 -27.765 2.567 1.00 30.63 26 THR B CA 1
ATOM 3725 C C . THR B 1 26 ? 4.439 -28.548 2.357 1.00 31.26 26 THR B C 1
ATOM 3726 O O . THR B 1 26 ? 4.440 -29.780 2.406 1.00 31.65 26 THR B O 1
ATOM 3730 N N . LYS B 1 27 ? 5.541 -27.826 2.140 1.00 31.98 27 LYS B N 1
ATOM 3731 C CA . LYS B 1 27 ? 6.873 -28.428 2.047 1.00 32.64 27 LYS B CA 1
ATOM 3732 C C . LYS B 1 27 ? 7.376 -28.926 3.406 1.00 32.95 27 LYS B C 1
ATOM 3733 O O . LYS B 1 27 ? 8.021 -29.974 3.484 1.00 33.23 27 LYS B O 1
ATOM 3739 N N . ARG B 1 28 ? 7.088 -28.174 4.467 1.00 33.50 28 ARG B N 1
ATOM 3740 C CA . ARG B 1 28 ? 7.408 -28.600 5.831 1.00 34.00 28 ARG B CA 1
ATOM 3741 C C . ARG B 1 28 ? 6.591 -29.801 6.277 1.00 33.95 28 ARG B C 1
ATOM 3742 O O . ARG B 1 28 ? 7.110 -30.694 6.942 1.00 34.03 28 ARG B O 1
ATOM 3750 N N . LYS B 1 29 ? 5.309 -29.795 5.922 1.00 33.96 29 LYS B N 1
ATOM 3751 C CA . LYS B 1 29 ? 4.376 -30.866 6.253 1.00 33.97 29 LYS B CA 1
ATOM 3752 C C . LYS B 1 29 ? 4.927 -32.257 5.886 1.00 34.04 29 LYS B C 1
ATOM 3753 O O . LYS B 1 29 ? 4.656 -33.238 6.579 1.00 34.12 29 LYS B O 1
ATOM 3759 N N . LYS B 1 30 ? 5.715 -32.318 4.812 1.00 33.97 30 LYS B N 1
ATOM 3760 C CA . LYS B 1 30 ? 6.348 -33.554 4.346 1.00 34.09 30 LYS B CA 1
ATOM 3761 C C . LYS B 1 30 ? 7.580 -33.985 5.158 1.00 33.86 30 LYS B C 1
ATOM 3762 O O . LYS B 1 30 ? 8.095 -35.088 4.965 1.00 33.71 30 LYS B O 1
ATOM 3768 N N . GLU B 1 31 ? 8.050 -33.114 6.047 1.00 33.65 31 GLU B N 1
ATOM 3769 C CA . GLU B 1 31 ? 9.169 -33.421 6.947 1.00 33.52 31 GLU B CA 1
ATOM 3770 C C . GLU B 1 31 ? 8.644 -33.660 8.355 1.00 33.35 31 GLU B C 1
ATOM 3771 O O . GLU B 1 31 ? 9.012 -34.626 9.014 1.00 33.51 31 GLU B O 1
ATOM 3777 N N . ASP B 1 32 ? 7.783 -32.755 8.806 1.00 33.29 32 ASP B N 1
ATOM 3778 C CA . ASP B 1 32 ? 7.090 -32.875 10.076 1.00 33.05 32 ASP B CA 1
ATOM 3779 C C . ASP B 1 32 ? 5.599 -32.973 9.771 1.00 32.95 32 ASP B C 1
ATOM 3780 O O . ASP B 1 32 ? 5.027 -32.066 9.164 1.00 32.77 32 ASP B O 1
ATOM 3785 N N . ASP B 1 33 ? 4.973 -34.077 10.170 1.00 32.81 33 ASP B N 1
ATOM 3786 C CA . ASP B 1 33 ? 3.547 -34.253 9.907 1.00 32.85 33 ASP B CA 1
ATOM 3787 C C . ASP B 1 33 ? 2.681 -33.355 10.794 1.00 32.40 33 ASP B C 1
ATOM 3788 O O . ASP B 1 33 ? 1.494 -33.173 10.526 1.00 32.74 33 ASP B O 1
ATOM 3793 N N . ASP B 1 34 ? 3.282 -32.793 11.838 1.00 31.70 34 ASP B N 1
ATOM 3794 C CA . ASP B 1 34 ? 2.561 -31.938 12.764 1.00 30.82 34 ASP B CA 1
ATOM 3795 C C . ASP B 1 34 ? 3.016 -30.488 12.642 1.00 30.00 34 ASP B C 1
ATOM 3796 O O . ASP B 1 34 ? 3.977 -30.059 13.289 1.00 29.60 34 ASP B O 1
ATOM 3801 N N . VAL B 1 35 ? 2.309 -29.741 11.798 1.00 29.13 35 VAL B N 1
ATOM 3802 C CA . VAL B 1 35 ? 2.624 -28.339 11.544 1.00 28.35 35 VAL B CA 1
ATOM 3803 C C . VAL B 1 35 ? 1.466 -27.410 11.916 1.00 27.79 35 VAL B C 1
ATOM 3804 O O . VAL B 1 35 ? 0.336 -27.619 11.480 1.00 27.80 35 VAL B O 1
ATOM 3808 N N . VAL B 1 36 ? 1.753 -26.392 12.723 1.00 26.77 36 VAL B N 1
ATOM 3809 C CA . VAL B 1 36 ? 0.774 -25.351 13.005 1.00 26.11 36 VAL B CA 1
ATOM 3810 C C . VAL B 1 36 ? 1.267 -24.008 12.480 1.00 25.86 36 VAL B C 1
ATOM 3811 O O . VAL B 1 36 ? 2.411 -23.610 12.724 1.00 25.78 36 VAL B O 1
ATOM 3815 N N . VAL B 1 37 ? 0.393 -23.323 11.753 1.00 25.26 37 VAL B N 1
ATOM 3816 C CA . VAL B 1 37 ? 0.704 -22.026 11.183 1.00 24.79 37 VAL B CA 1
ATOM 3817 C C . VAL B 1 37 ? 0.125 -20.899 12.045 1.00 25.05 37 VAL B C 1
ATOM 3818 O O . VAL B 1 37 ? -1.021 -20.965 12.489 1.00 24.41 37 VAL B O 1
ATOM 3822 N N . VAL B 1 38 ? 0.958 -19.895 12.299 1.00 25.16 38 VAL B N 1
ATOM 3823 C CA . VAL B 1 38 ? 0.551 -18.651 12.904 1.00 25.27 38 VAL B CA 1
ATOM 3824 C C . VAL B 1 38 ? 0.756 -17.594 11.835 1.00 25.37 38 VAL B C 1
ATOM 3825 O O . VAL B 1 38 ? 1.811 -17.529 11.211 1.00 25.37 38 VAL B O 1
ATOM 3829 N N . VAL B 1 39 ? -0.277 -16.795 11.591 1.00 25.66 39 VAL B N 1
ATOM 3830 C CA . VAL B 1 39 ? -0.218 -15.765 10.552 1.00 25.51 39 VAL B CA 1
ATOM 3831 C C . VAL B 1 39 ? -0.650 -14.388 11.089 1.00 25.27 39 VAL B C 1
ATOM 3832 O O . VAL B 1 39 ? -1.607 -14.274 11.878 1.00 24.92 39 VAL B O 1
ATOM 3836 N N . SER B 1 40 ? 0.100 -13.366 10.676 1.00 24.62 40 SER B N 1
ATOM 3837 C CA . SER B 1 40 ? -0.249 -11.969 10.891 1.00 24.26 40 SER B CA 1
ATOM 3838 C C . SER B 1 40 ? -1.222 -11.445 9.839 1.00 24.81 40 SER B C 1
ATOM 3839 O O . SER B 1 40 ? -1.465 -12.082 8.801 1.00 24.58 40 SER B O 1
ATOM 3842 N N . ALA B 1 41 ? -1.773 -10.268 10.130 1.00 24.81 41 ALA B N 1
ATOM 3843 C CA . ALA B 1 41 ? -2.578 -9.520 9.198 1.00 24.62 41 ALA B CA 1
ATOM 3844 C C . ALA B 1 41 ? -1.687 -9.188 8.022 1.00 24.82 41 ALA B C 1
ATOM 3845 O O . ALA B 1 41 ? -0.469 -9.080 8.184 1.00 24.41 41 ALA B O 1
ATOM 3847 N N . MET B 1 42 ? -2.290 -9.024 6.848 1.00 24.82 42 MET B N 1
ATOM 3848 C CA . MET B 1 42 ? -1.560 -8.554 5.696 1.00 25.69 42 MET B CA 1
ATOM 3849 C C . MET B 1 42 ? -0.881 -7.232 6.041 1.00 25.91 42 MET B C 1
ATOM 3850 O O . MET B 1 42 ? -1.364 -6.447 6.874 1.00 26.07 42 MET B O 1
ATOM 3855 N N . SER B 1 43 ? 0.253 -7.018 5.397 1.00 26.23 43 SER B N 1
ATOM 3856 C CA . SER B 1 43 ? 1.058 -5.832 5.564 1.00 26.75 43 SER B CA 1
ATOM 3857 C C . SER B 1 43 ? 0.226 -4.546 5.544 1.00 26.99 43 SER B C 1
ATOM 3858 O O . SER B 1 43 ? -0.576 -4.324 4.644 1.00 27.01 43 SER B O 1
ATOM 3861 N N . GLU B 1 44 ? 0.423 -3.724 6.571 1.00 27.87 44 GLU B N 1
ATOM 3862 C CA . GLU B 1 44 ? -0.193 -2.405 6.694 1.00 28.38 44 GLU B CA 1
ATOM 3863 C C . GLU B 1 44 ? -1.702 -2.372 7.073 1.00 27.81 44 GLU B C 1
ATOM 3864 O O . GLU B 1 44 ? -2.232 -1.296 7.359 1.00 27.97 44 GLU B O 1
ATOM 3870 N N . VAL B 1 45 ? -2.396 -3.512 7.110 1.00 27.01 45 VAL B N 1
ATOM 3871 C CA . VAL B 1 45 ? -3.822 -3.456 7.496 1.00 26.73 45 VAL B CA 1
ATOM 3872 C C . VAL B 1 45 ? -4.040 -3.116 8.982 1.00 26.53 45 VAL B C 1
ATOM 3873 O O . VAL B 1 45 ? -4.960 -2.360 9.307 1.00 27.25 45 VAL B O 1
ATOM 3877 N N . THR B 1 46 ? -3.207 -3.646 9.880 1.00 25.72 46 THR B N 1
ATOM 3878 C CA . THR B 1 46 ? -3.340 -3.289 11.289 1.00 25.17 46 THR B CA 1
ATOM 3879 C C . THR B 1 46 ? -3.240 -1.773 11.471 1.00 24.82 46 THR B C 1
ATOM 3880 O O . THR B 1 46 ? -4.045 -1.184 12.191 1.00 25.18 46 THR B O 1
ATOM 3884 N N . ASN B 1 47 ? -2.274 -1.150 10.802 1.00 24.09 47 ASN B N 1
ATOM 3885 C CA . ASN B 1 47 ? -2.106 0.308 10.840 1.00 24.12 47 ASN B CA 1
ATOM 3886 C C . ASN B 1 47 ? -3.328 1.090 10.361 1.00 23.67 47 ASN B C 1
ATOM 3887 O O . ASN B 1 47 ? -3.730 2.087 10.983 1.00 23.27 47 ASN B O 1
ATOM 3892 N N . ALA B 1 48 ? -3.905 0.613 9.260 1.00 23.38 48 ALA B N 1
ATOM 3893 C CA . ALA B 1 48 ? -5.117 1.183 8.696 1.00 23.08 48 ALA B CA 1
ATOM 3894 C C . ALA B 1 48 ? -6.272 1.004 9.672 1.00 22.94 48 ALA B C 1
ATOM 3895 O O . ALA B 1 48 ? -7.086 1.908 9.821 1.00 22.99 48 ALA B O 1
ATOM 3897 N N . LEU B 1 49 ? -6.322 -0.141 10.358 1.00 22.97 49 LEU B N 1
ATOM 3898 C CA . LEU B 1 49 ? -7.369 -0.393 11.364 1.00 23.31 49 LEU B CA 1
ATOM 3899 C C . LEU B 1 49 ? -7.280 0.530 12.569 1.00 23.06 49 LEU B C 1
ATOM 3900 O O . LEU B 1 49 ? -8.311 0.992 13.073 1.00 22.71 49 LEU B O 1
ATOM 3905 N N . VAL B 1 50 ? -6.053 0.802 13.022 1.00 23.40 50 VAL B N 1
ATOM 3906 C CA . VAL B 1 50 ? -5.814 1.772 14.102 1.00 23.58 50 VAL B CA 1
ATOM 3907 C C . VAL B 1 50 ? -6.314 3.174 13.713 1.00 24.21 50 VAL B C 1
ATOM 3908 O O . VAL B 1 50 ? -7.010 3.841 14.492 1.00 24.22 50 VAL B O 1
ATOM 3912 N N . GLU B 1 51 ? -5.974 3.619 12.506 1.00 24.81 51 GLU B N 1
ATOM 3913 C CA . GLU B 1 51 ? -6.351 4.969 12.101 1.00 25.99 51 GLU B CA 1
ATOM 3914 C C . GLU B 1 51 ? -7.855 5.151 11.849 1.00 25.29 51 GLU B C 1
ATOM 3915 O O . GLU B 1 51 ? -8.401 6.218 12.134 1.00 24.94 51 GLU B O 1
ATOM 3921 N N . ILE B 1 52 ? -8.523 4.108 11.364 1.00 25.19 52 ILE B N 1
ATOM 3922 C CA . ILE B 1 52 ? -9.970 4.176 11.156 1.00 25.42 52 ILE B CA 1
ATOM 3923 C C . ILE B 1 52 ? -10.757 4.172 12.481 1.00 25.79 52 ILE B C 1
ATOM 3924 O O . ILE B 1 52 ? -11.835 4.764 12.555 1.00 25.44 52 ILE B O 1
ATOM 3929 N N . SER B 1 53 ? -10.195 3.543 13.519 1.00 26.46 53 SER B N 1
ATOM 3930 C CA . SER B 1 53 ? -10.783 3.546 14.873 1.00 27.20 53 SER B CA 1
ATOM 3931 C C . SER B 1 53 ? -10.765 4.955 15.432 1.00 27.82 53 SER B C 1
ATOM 3932 O O . SER B 1 53 ? -11.770 5.449 15.936 1.00 28.11 53 SER B O 1
ATOM 3935 N N . GLN B 1 54 ? -9.597 5.581 15.353 1.00 28.58 54 GLN B N 1
ATOM 3936 C CA . GLN B 1 54 ? -9.413 6.934 15.824 1.00 29.50 54 GLN B CA 1
ATOM 3937 C C . GLN B 1 54 ? -10.295 7.879 15.016 1.00 29.83 54 GLN B C 1
ATOM 3938 O O . GLN B 1 54 ? -10.965 8.732 15.593 1.00 29.67 54 GLN B O 1
ATOM 3944 N N . GLN B 1 55 ? -10.327 7.683 13.695 1.00 30.48 55 GLN B N 1
ATOM 3945 C CA . GLN B 1 55 ? -11.184 8.471 12.794 1.00 31.54 55 GLN B CA 1
ATOM 3946 C C . GLN B 1 55 ? -12.676 8.327 13.117 1.00 31.77 55 GLN B C 1
ATOM 3947 O O . GLN B 1 55 ? -13.399 9.325 13.167 1.00 31.77 55 GLN B O 1
ATOM 3953 N N . ALA B 1 56 ? -13.120 7.090 13.350 1.00 32.21 56 ALA B N 1
ATOM 3954 C CA . ALA B 1 56 ? -14.510 6.810 13.721 1.00 32.92 56 ALA B CA 1
ATOM 3955 C C . ALA B 1 56 ? -14.897 7.455 15.053 1.00 33.48 56 ALA B C 1
ATOM 3956 O O . ALA B 1 56 ? -16.028 7.911 15.218 1.00 33.36 56 ALA B O 1
ATOM 3958 N N . LEU B 1 57 ? -13.957 7.483 15.998 1.00 34.18 57 LEU B N 1
ATOM 3959 C CA . LEU B 1 57 ? -14.168 8.137 17.285 1.00 34.89 57 LEU B CA 1
ATOM 3960 C C . LEU B 1 57 ? -14.164 9.667 17.174 1.00 35.83 57 LEU B C 1
ATOM 3961 O O . LEU B 1 57 ? -15.058 10.332 17.704 1.00 36.03 57 LEU B O 1
ATOM 3966 N N . ASP B 1 58 ? -13.160 10.215 16.488 1.00 36.90 58 ASP B N 1
ATOM 3967 C CA . ASP B 1 58 ? -12.891 11.661 16.502 1.00 37.96 58 ASP B CA 1
ATOM 3968 C C . ASP B 1 58 ? -13.861 12.501 15.664 1.00 38.47 58 ASP B C 1
ATOM 3969 O O . ASP B 1 58 ? -14.614 13.312 16.215 1.00 38.49 58 ASP B O 1
ATOM 3974 N N . VAL B 1 59 ? -13.830 12.316 14.344 1.00 39.15 59 VAL B N 1
ATOM 3975 C CA . VAL B 1 59 ? -14.754 13.016 13.442 1.00 39.77 59 VAL B CA 1
ATOM 3976 C C . VAL B 1 59 ? -16.125 12.328 13.338 1.00 40.04 59 VAL B C 1
ATOM 3977 O O . VAL B 1 59 ? -17.144 13.002 13.176 1.00 40.05 59 VAL B O 1
ATOM 3981 N N . ARG B 1 60 ? -16.137 10.996 13.449 1.00 40.49 60 ARG B N 1
ATOM 3982 C CA . ARG B 1 60 ? -17.377 10.193 13.479 1.00 40.89 60 ARG B CA 1
ATOM 3983 C C . ARG B 1 60 ? -18.148 10.189 12.143 1.00 41.02 60 ARG B C 1
ATOM 3984 O O . ARG B 1 60 ? -19.386 10.202 12.129 1.00 41.06 60 ARG B O 1
ATOM 3992 N N . ASP B 1 61 ? -17.412 10.165 11.030 1.00 41.04 61 ASP B N 1
ATOM 3993 C CA . ASP B 1 61 ? -18.016 10.166 9.690 1.00 41.04 61 ASP B CA 1
ATOM 3994 C C . ASP B 1 61 ? -18.277 8.739 9.187 1.00 40.93 61 ASP B C 1
ATOM 3995 O O . ASP B 1 61 ? -17.343 7.942 9.030 1.00 40.93 61 ASP B O 1
ATOM 4000 N N . ILE B 1 62 ? -19.551 8.435 8.934 1.00 40.66 62 ILE B N 1
ATOM 4001 C CA . ILE B 1 62 ? -19.983 7.102 8.488 1.00 40.26 62 ILE B CA 1
ATOM 4002 C C . ILE B 1 62 ? -19.560 6.780 7.041 1.00 39.94 62 ILE B C 1
ATOM 4003 O O . ILE B 1 62 ? -19.341 5.613 6.696 1.00 39.91 62 ILE B O 1
ATOM 4008 N N . ALA B 1 63 ? -19.446 7.819 6.212 1.00 39.45 63 ALA B N 1
ATOM 4009 C CA . ALA B 1 63 ? -19.001 7.681 4.825 1.00 38.78 63 ALA B CA 1
ATOM 4010 C C . ALA B 1 63 ? -17.518 7.321 4.747 1.00 38.33 63 ALA B C 1
ATOM 4011 O O . ALA B 1 63 ? -17.110 6.546 3.881 1.00 38.45 63 ALA B O 1
ATOM 4013 N N . LYS B 1 64 ? -16.724 7.876 5.663 1.00 37.63 64 LYS B N 1
ATOM 4014 C CA . LYS B 1 64 ? -15.298 7.555 5.771 1.00 37.12 64 LYS B CA 1
ATOM 4015 C C . LYS B 1 64 ? -15.070 6.113 6.239 1.00 36.28 64 LYS B C 1
ATOM 4016 O O . LYS B 1 64 ? -14.082 5.475 5.858 1.00 35.68 64 LYS B O 1
ATOM 4022 N N . VAL B 1 65 ? -15.993 5.629 7.074 1.00 35.58 65 VAL B N 1
ATOM 4023 C CA . VAL B 1 65 ? -16.039 4.235 7.521 1.00 34.97 65 VAL B CA 1
ATOM 4024 C C . VAL B 1 65 ? -16.401 3.352 6.337 1.00 34.80 65 VAL B C 1
ATOM 4025 O O . VAL B 1 65 ? -15.794 2.298 6.125 1.00 34.92 65 VAL B O 1
ATOM 4029 N N . GLY B 1 66 ? -17.389 3.802 5.567 1.00 34.57 66 GLY B N 1
ATOM 4030 C CA . GLY B 1 66 ? -17.800 3.134 4.340 1.00 34.07 66 GLY B CA 1
ATOM 4031 C C . GLY B 1 66 ? -16.658 2.963 3.355 1.00 33.66 66 GLY B C 1
ATOM 4032 O O . GLY B 1 66 ? -16.480 1.877 2.800 1.00 33.84 66 GLY B O 1
ATOM 4033 N N . ASP B 1 67 ? -15.878 4.027 3.146 1.00 33.08 67 ASP B N 1
ATOM 4034 C CA . ASP B 1 67 ? -14.717 3.973 2.251 1.00 32.60 67 ASP B CA 1
ATOM 4035 C C . ASP B 1 67 ? -13.686 2.956 2.726 1.00 32.27 67 ASP B C 1
ATOM 4036 O O . ASP B 1 67 ? -13.014 2.321 1.909 1.00 32.44 67 ASP B O 1
ATOM 4041 N N . PHE B 1 68 ? -13.569 2.803 4.045 1.00 31.64 68 PHE B N 1
ATOM 4042 C CA . PHE B 1 68 ? -12.588 1.893 4.623 1.00 31.27 68 PHE B CA 1
ATOM 4043 C C . PHE B 1 68 ? -12.972 0.425 4.431 1.00 31.07 68 PHE B C 1
ATOM 4044 O O . PHE B 1 68 ? -12.132 -0.404 4.087 1.00 30.55 68 PHE B O 1
ATOM 4052 N N . ILE B 1 69 ? -14.240 0.117 4.687 1.00 31.22 69 ILE B N 1
ATOM 4053 C CA . ILE B 1 69 ? -14.795 -1.215 4.460 1.00 31.59 69 ILE B CA 1
ATOM 4054 C C . ILE B 1 69 ? -14.555 -1.650 3.005 1.00 31.94 69 ILE B C 1
ATOM 4055 O O . ILE B 1 69 ? -14.229 -2.811 2.750 1.00 31.72 69 ILE B O 1
ATOM 4060 N N . LYS B 1 70 ? -14.684 -0.709 2.069 1.00 32.44 70 LYS B N 1
ATOM 4061 C CA . LYS B 1 70 ? -14.404 -0.979 0.651 1.00 33.32 70 LYS B CA 1
ATOM 4062 C C . LYS B 1 70 ? -12.930 -1.271 0.353 1.00 33.56 70 LYS B C 1
ATOM 4063 O O . LYS B 1 70 ? -12.627 -2.092 -0.508 1.00 33.65 70 LYS B O 1
ATOM 4069 N N . PHE B 1 71 ? -12.029 -0.590 1.056 1.00 33.90 71 PHE B N 1
ATOM 4070 C CA . PHE B 1 71 ? -10.594 -0.849 0.956 1.00 34.41 71 PHE B CA 1
ATOM 4071 C C . PHE B 1 71 ? -10.270 -2.260 1.451 1.00 34.47 71 PHE B C 1
ATOM 4072 O O . PHE B 1 71 ? -9.576 -3.025 0.780 1.00 34.55 71 PHE B O 1
ATOM 4080 N N . ILE B 1 72 ? -10.787 -2.591 2.629 1.00 34.36 72 ILE B N 1
ATOM 4081 C CA . ILE B 1 72 ? -10.485 -3.849 3.297 1.00 34.50 72 ILE B CA 1
ATOM 4082 C C . ILE B 1 72 ? -11.103 -5.043 2.557 1.00 34.40 72 ILE B C 1
ATOM 4083 O O . ILE B 1 72 ? -10.498 -6.122 2.496 1.00 34.23 72 ILE B O 1
ATOM 4088 N N . ARG B 1 73 ? -12.294 -4.836 1.989 1.00 34.36 73 ARG B N 1
ATOM 4089 C CA . ARG B 1 73 ? -12.927 -5.825 1.111 1.00 34.40 73 ARG B CA 1
ATOM 4090 C C . ARG B 1 73 ? -12.149 -6.019 -0.193 1.00 34.24 73 ARG B C 1
ATOM 4091 O O . ARG B 1 73 ? -11.838 -7.157 -0.557 1.00 34.28 73 ARG B O 1
ATOM 4099 N N . GLU B 1 74 ? -11.845 -4.922 -0.894 1.00 34.24 74 GLU B N 1
ATOM 4100 C CA . GLU B 1 74 ? -11.123 -5.004 -2.182 1.00 34.16 74 GLU B CA 1
ATOM 4101 C C . GLU B 1 74 ? -9.761 -5.678 -2.021 1.00 33.57 74 GLU B C 1
ATOM 4102 O O . GLU B 1 74 ? -9.436 -6.602 -2.766 1.00 33.45 74 GLU B O 1
ATOM 4108 N N . LYS B 1 75 ? -8.990 -5.218 -1.035 1.00 33.00 75 LYS B N 1
ATOM 4109 C CA . LYS B 1 75 ? -7.687 -5.795 -0.701 1.00 32.34 75 LYS B CA 1
ATOM 4110 C C . LYS B 1 75 ? -7.738 -7.322 -0.546 1.00 32.06 75 LYS B C 1
ATOM 4111 O O . LYS B 1 75 ? -6.932 -8.042 -1.133 1.00 31.97 75 LYS B O 1
ATOM 4117 N N . HIS B 1 76 ? -8.698 -7.805 0.236 1.00 31.94 76 HIS B N 1
ATOM 4118 C CA . HIS B 1 76 ? -8.784 -9.222 0.576 1.00 31.86 76 HIS B CA 1
ATOM 4119 C C . HIS B 1 76 ? -9.467 -10.074 -0.486 1.00 32.08 76 HIS B C 1
ATOM 4120 O O . HIS B 1 76 ? -9.175 -11.264 -0.595 1.00 32.38 76 HIS B O 1
ATOM 4127 N N . TYR B 1 77 ? -10.366 -9.465 -1.263 1.00 32.11 77 TYR B N 1
ATOM 4128 C CA . TYR B 1 77 ? -10.929 -10.099 -2.466 1.00 32.17 77 TYR B CA 1
ATOM 4129 C C . TYR B 1 77 ? -9.839 -10.327 -3.510 1.00 32.20 77 TYR B C 1
ATOM 4130 O O . TYR B 1 77 ? -9.749 -11.409 -4.101 1.00 32.31 77 TYR B O 1
ATOM 4139 N N . LYS B 1 78 ? -9.002 -9.311 -3.716 1.00 32.05 78 LYS B N 1
ATOM 4140 C CA . LYS B 1 78 ? -7.865 -9.411 -4.624 1.00 31.98 78 LYS B CA 1
ATOM 4141 C C . LYS B 1 78 ? -6.957 -10.574 -4.228 1.00 31.62 78 LYS B C 1
ATOM 4142 O O . LYS B 1 78 ? -6.515 -11.334 -5.084 1.00 31.77 78 LYS B O 1
ATOM 4148 N N . ALA B 1 79 ? -6.713 -10.719 -2.927 1.00 31.19 79 ALA B N 1
ATOM 4149 C CA . ALA B 1 79 ? -5.802 -11.742 -2.407 1.00 30.74 79 ALA B CA 1
ATOM 4150 C C . ALA B 1 79 ? -6.320 -13.161 -2.604 1.00 30.40 79 ALA B C 1
ATOM 4151 O O . ALA B 1 79 ? -5.542 -14.076 -2.861 1.00 30.16 79 ALA B O 1
ATOM 4153 N N . ILE B 1 80 ? -7.632 -13.333 -2.465 1.00 30.30 80 ILE B N 1
ATOM 4154 C CA . ILE B 1 80 ? -8.280 -14.631 -2.622 1.00 30.15 80 ILE B CA 1
ATOM 4155 C C . ILE B 1 80 ? -8.161 -15.093 -4.079 1.00 30.50 80 ILE B C 1
ATOM 4156 O O . ILE B 1 80 ? -7.855 -16.261 -4.355 1.00 30.28 80 ILE B O 1
ATOM 4161 N N . GLU B 1 81 ? -8.383 -14.153 -4.997 1.00 30.72 81 GLU B N 1
ATOM 4162 C CA . GLU B 1 81 ? -8.293 -14.399 -6.434 1.00 30.90 81 GLU B CA 1
ATOM 4163 C C . GLU B 1 81 ? -6.853 -14.671 -6.871 1.00 30.88 81 GLU B C 1
ATOM 4164 O O . GLU B 1 81 ? -6.625 -15.305 -7.897 1.00 30.87 81 GLU B O 1
ATOM 4170 N N . GLU B 1 82 ? -5.888 -14.194 -6.086 1.00 31.05 82 GLU B N 1
ATOM 4171 C CA . GLU B 1 82 ? -4.475 -14.291 -6.454 1.00 31.25 82 GLU B CA 1
ATOM 4172 C C . GLU B 1 82 ? -3.708 -15.398 -5.728 1.00 31.19 82 GLU B C 1
ATOM 4173 O O . GLU B 1 82 ? -2.552 -15.673 -6.061 1.00 31.68 82 GLU B O 1
ATOM 4179 N N . ALA B 1 83 ? -4.357 -16.042 -4.762 1.00 30.90 83 ALA B N 1
ATOM 4180 C CA . ALA B 1 83 ? -3.725 -17.093 -3.964 1.00 30.69 83 ALA B CA 1
ATOM 4181 C C . ALA B 1 83 ? -4.288 -18.490 -4.240 1.00 30.41 83 ALA B C 1
ATOM 4182 O O . ALA B 1 83 ? -3.625 -19.489 -3.973 1.00 30.31 83 ALA B O 1
ATOM 4184 N N . ILE B 1 84 ? -5.508 -18.550 -4.768 1.00 30.28 84 ILE B N 1
ATOM 4185 C CA . ILE B 1 84 ? -6.277 -19.797 -4.812 1.00 30.22 84 ILE B CA 1
ATOM 4186 C C . ILE B 1 84 ? -6.789 -20.114 -6.221 1.00 30.47 84 ILE B C 1
ATOM 4187 O O . ILE B 1 84 ? -7.452 -19.289 -6.844 1.00 30.55 84 ILE B O 1
ATOM 4192 N N . LYS B 1 85 ? -6.472 -21.309 -6.717 1.00 30.85 85 LYS B N 1
ATOM 4193 C CA . LYS B 1 85 ? -6.961 -21.766 -8.026 1.00 31.36 85 LYS B CA 1
ATOM 4194 C C . LYS B 1 85 ? -8.437 -22.176 -8.010 1.00 31.28 85 LYS B C 1
ATOM 4195 O O . LYS B 1 85 ? -9.213 -21.737 -8.858 1.00 31.37 85 LYS B O 1
ATOM 4201 N N . SER B 1 86 ? -8.813 -23.019 -7.049 1.00 31.37 86 SER B N 1
ATOM 4202 C CA . SER B 1 86 ? -10.164 -23.591 -6.983 1.00 31.61 86 SER B CA 1
ATOM 4203 C C . SER B 1 86 ? -11.261 -22.554 -6.763 1.00 31.71 86 SER B C 1
ATOM 4204 O O . SER B 1 86 ? -11.294 -21.889 -5.724 1.00 31.91 86 SER B O 1
ATOM 4207 N N . GLU B 1 87 ? -12.156 -22.442 -7.742 1.00 31.76 87 GLU B N 1
ATOM 4208 C CA . GLU B 1 87 ? -13.315 -21.549 -7.675 1.00 31.92 87 GLU B CA 1
ATOM 4209 C C . GLU B 1 87 ? -14.159 -21.795 -6.427 1.00 32.28 87 GLU B C 1
ATOM 4210 O O . GLU B 1 87 ? -14.661 -20.845 -5.808 1.00 32.21 87 GLU B O 1
ATOM 4216 N N . GLU B 1 88 ? -14.303 -23.074 -6.070 1.00 32.83 88 GLU B N 1
ATOM 4217 C CA . GLU B 1 88 ? -15.073 -23.486 -4.895 1.00 33.37 88 GLU B CA 1
ATOM 4218 C C . GLU B 1 88 ? -14.493 -22.910 -3.617 1.00 33.51 88 GLU B C 1
ATOM 4219 O O . GLU B 1 88 ? -15.226 -22.341 -2.805 1.00 33.97 88 GLU B O 1
ATOM 4225 N N . ILE B 1 89 ? -13.179 -23.056 -3.447 1.00 33.57 89 ILE B N 1
ATOM 4226 C CA . ILE B 1 89 ? -12.485 -22.536 -2.275 1.00 33.34 89 ILE B CA 1
ATOM 4227 C C . ILE B 1 89 ? -12.549 -21.002 -2.220 1.00 33.66 89 ILE B C 1
ATOM 4228 O O . ILE B 1 89 ? -12.806 -20.443 -1.161 1.00 33.31 89 ILE B O 1
ATOM 4233 N N . LYS B 1 90 ? -12.338 -20.334 -3.357 1.00 34.10 90 LYS B N 1
ATOM 4234 C CA . LYS B 1 90 ? -12.476 -18.869 -3.450 1.00 34.59 90 LYS B CA 1
ATOM 4235 C C . LYS B 1 90 ? -13.835 -18.370 -2.941 1.00 35.02 90 LYS B C 1
ATOM 4236 O O . LYS B 1 90 ? -13.904 -17.368 -2.232 1.00 35.14 90 LYS B O 1
ATOM 4242 N N . GLU B 1 91 ? -14.905 -19.064 -3.328 1.00 35.48 91 GLU B N 1
ATOM 4243 C CA . GLU B 1 91 ? -16.271 -18.748 -2.903 1.00 35.95 91 GLU B CA 1
ATOM 4244 C C . GLU B 1 91 ? -16.482 -19.072 -1.417 1.00 36.00 91 GLU B C 1
ATOM 4245 O O . GLU B 1 91 ? -17.220 -18.375 -0.710 1.00 36.05 91 GLU B O 1
ATOM 4251 N N . GLU B 1 92 ? -15.821 -20.137 -0.969 1.00 36.09 92 GLU B N 1
ATOM 4252 C CA . GLU B 1 92 ? -15.814 -20.585 0.422 1.00 36.17 92 GLU B CA 1
ATOM 4253 C C . GLU B 1 92 ? -15.117 -19.561 1.329 1.00 35.92 92 GLU B C 1
ATOM 4254 O O . GLU B 1 92 ? -15.651 -19.182 2.385 1.00 36.30 92 GLU B O 1
ATOM 4260 N N . VAL B 1 93 ? -13.930 -19.116 0.909 1.00 35.13 93 VAL B N 1
ATOM 4261 C CA . VAL B 1 93 ? -13.139 -18.135 1.654 1.00 34.32 93 VAL B CA 1
ATOM 4262 C C . VAL B 1 93 ? -13.793 -16.743 1.635 1.00 33.99 93 VAL B C 1
ATOM 4263 O O . VAL B 1 93 ? -13.709 -16.007 2.617 1.00 33.74 93 VAL B O 1
ATOM 4267 N N . LYS B 1 94 ? -14.439 -16.401 0.519 1.00 33.57 94 LYS B N 1
ATOM 4268 C CA . LYS B 1 94 ? -15.112 -15.106 0.350 1.00 33.28 94 LYS B CA 1
ATOM 4269 C C . LYS B 1 94 ? -16.281 -14.916 1.326 1.00 32.84 94 LYS B C 1
ATOM 4270 O O . LYS B 1 94 ? -16.482 -13.813 1.843 1.00 32.62 94 LYS B O 1
ATOM 4276 N N . LYS B 1 95 ? -17.037 -15.988 1.569 1.00 32.47 95 LYS B N 1
ATOM 4277 C CA . LYS B 1 95 ? -18.129 -15.975 2.550 1.00 32.35 95 LYS B CA 1
ATOM 4278 C C . LYS B 1 95 ? -17.640 -15.756 3.985 1.00 31.92 95 LYS B C 1
ATOM 4279 O O . LYS B 1 95 ? -18.336 -15.125 4.782 1.00 31.79 95 LYS B O 1
ATOM 4285 N N . ILE B 1 96 ? -16.453 -16.276 4.305 1.00 31.59 96 ILE B N 1
ATOM 4286 C CA . ILE B 1 96 ? -15.832 -16.038 5.609 1.00 30.92 96 ILE B CA 1
ATOM 4287 C C . ILE B 1 96 ? -15.429 -14.565 5.714 1.00 31.12 96 ILE B C 1
ATOM 4288 O O . ILE B 1 96 ? -15.729 -13.907 6.710 1.00 31.17 96 ILE B O 1
ATOM 4293 N N . ILE B 1 97 ? -14.769 -14.058 4.674 1.00 30.85 97 ILE B N 1
ATOM 4294 C CA . ILE B 1 97 ? -14.375 -12.654 4.612 1.00 30.87 97 ILE B CA 1
ATOM 4295 C C . ILE B 1 97 ? -15.588 -11.709 4.731 1.00 30.64 97 ILE B C 1
ATOM 4296 O O . ILE B 1 97 ? -15.547 -10.740 5.494 1.00 30.52 97 ILE B O 1
ATOM 4301 N N . ASP B 1 98 ? -16.664 -12.022 4.007 1.00 30.53 98 ASP B N 1
ATOM 4302 C CA . ASP B 1 98 ? -17.898 -11.231 4.020 1.00 30.39 98 ASP B CA 1
ATOM 4303 C C . ASP B 1 98 ? -18.559 -11.132 5.389 1.00 30.30 98 ASP B C 1
ATOM 4304 O O . ASP B 1 98 ? -19.079 -10.076 5.746 1.00 30.22 98 ASP B O 1
ATOM 4309 N N . SER B 1 99 ? -18.558 -12.239 6.132 1.00 30.20 99 SER B N 1
ATOM 4310 C CA . SER B 1 99 ? -19.054 -12.262 7.506 1.00 30.29 99 SER B CA 1
ATOM 4311 C C . SER B 1 99 ? -18.220 -11.357 8.414 1.00 30.40 99 SER B C 1
ATOM 4312 O O . SER B 1 99 ? -18.768 -10.694 9.302 1.00 30.62 99 SER B O 1
ATOM 4315 N N . ARG B 1 100 ? -16.904 -11.337 8.192 1.00 30.35 100 ARG B N 1
ATOM 4316 C CA . ARG B 1 100 ? -15.986 -10.532 9.008 1.00 30.44 100 ARG B CA 1
ATOM 4317 C C . ARG B 1 100 ? -16.192 -9.038 8.749 1.00 30.08 100 ARG B C 1
ATOM 4318 O O . ARG B 1 100 ? -16.361 -8.263 9.690 1.00 30.10 100 ARG B O 1
ATOM 4326 N N . ILE B 1 101 ? -16.198 -8.657 7.474 1.00 29.84 101 ILE B N 1
ATOM 4327 C CA . ILE B 1 101 ? -16.489 -7.292 7.038 1.00 29.92 101 ILE B CA 1
ATOM 4328 C C . ILE B 1 101 ? -17.784 -6.738 7.657 1.00 29.86 101 ILE B C 1
ATOM 4329 O O . ILE B 1 101 ? -17.808 -5.599 8.126 1.00 30.03 101 ILE B O 1
ATOM 4334 N N . GLU B 1 102 ? -18.846 -7.543 7.637 1.00 29.54 102 GLU B N 1
ATOM 4335 C CA . GLU B 1 102 ? -20.122 -7.196 8.263 1.00 29.60 102 GLU B CA 1
ATOM 4336 C C . GLU B 1 102 ? -19.974 -6.848 9.740 1.00 28.94 102 GLU B C 1
ATOM 4337 O O . GLU B 1 102 ? -20.503 -5.831 10.207 1.00 28.68 102 GLU B O 1
ATOM 4343 N N . GLU B 1 103 ? -19.266 -7.711 10.465 1.00 28.61 103 GLU B N 1
ATOM 4344 C CA . GLU B 1 103 ? -18.990 -7.511 11.889 1.00 28.25 103 GLU B CA 1
ATOM 4345 C C . GLU B 1 103 ? -18.144 -6.252 12.099 1.00 27.91 103 GLU B C 1
ATOM 4346 O O . GLU B 1 103 ? -18.379 -5.484 13.044 1.00 27.41 103 GLU B O 1
ATOM 4352 N N . LEU B 1 104 ? -17.181 -6.044 11.197 1.00 27.73 104 LEU B N 1
ATOM 4353 C CA . LEU B 1 104 ? -16.269 -4.898 11.253 1.00 27.45 104 LEU B CA 1
ATOM 4354 C C . LEU B 1 104 ? -17.047 -3.601 11.050 1.00 27.43 104 LEU B C 1
ATOM 4355 O O . LEU B 1 104 ? -16.867 -2.623 11.801 1.00 27.63 104 LEU B O 1
ATOM 4360 N N . GLU B 1 105 ? -17.924 -3.602 10.048 1.00 26.93 105 GLU B N 1
ATOM 4361 C CA . GLU B 1 105 ? -18.716 -2.424 9.723 1.00 27.18 105 GLU B CA 1
ATOM 4362 C C . GLU B 1 105 ? -19.622 -2.037 10.883 1.00 26.62 105 GLU B C 1
ATOM 4363 O O . GLU B 1 105 ? -19.735 -0.857 11.213 1.00 26.62 105 GLU B O 1
ATOM 4369 N N . LYS B 1 106 ? -20.238 -3.036 11.507 1.00 26.37 106 LYS B N 1
ATOM 4370 C CA . LYS B 1 106 ? -21.155 -2.826 12.624 1.00 26.32 106 LYS B CA 1
ATOM 4371 C C . LYS B 1 106 ? -20.473 -2.130 13.811 1.00 25.81 106 LYS B C 1
ATOM 4372 O O . LYS B 1 106 ? -21.017 -1.170 14.361 1.00 25.98 106 LYS B O 1
ATOM 4378 N N . VAL B 1 107 ? -19.280 -2.594 14.183 1.00 25.20 107 VAL B N 1
ATOM 4379 C CA . VAL B 1 107 ? -18.517 -1.978 15.278 1.00 25.05 107 VAL B CA 1
ATOM 4380 C C . VAL B 1 107 ? -18.125 -0.529 14.977 1.00 24.57 107 VAL B C 1
ATOM 4381 O O . VAL B 1 107 ? -18.192 0.325 15.862 1.00 24.41 107 VAL B O 1
ATOM 4385 N N . LEU B 1 108 ? -17.710 -0.270 13.737 1.00 24.02 108 LEU B N 1
ATOM 4386 C CA . LEU B 1 108 ? -17.192 1.034 13.354 1.00 23.64 108 LEU B CA 1
ATOM 4387 C C . LEU B 1 108 ? -18.320 2.053 13.287 1.00 23.26 108 LEU B C 1
ATOM 4388 O O . LEU B 1 108 ? -18.156 3.203 13.708 1.00 23.32 108 LEU B O 1
ATOM 4393 N N . ILE B 1 109 ? -19.472 1.619 12.787 1.00 22.56 109 ILE B N 1
ATOM 4394 C CA . ILE B 1 109 ? -20.682 2.437 12.854 1.00 21.92 109 ILE B CA 1
ATOM 4395 C C . ILE B 1 109 ? -21.105 2.646 14.315 1.00 21.94 109 ILE B C 1
ATOM 4396 O O . ILE B 1 109 ? -21.397 3.774 14.728 1.00 21.93 109 ILE B O 1
ATOM 4401 N N . GLY B 1 110 ? -21.109 1.563 15.093 1.00 21.51 110 GLY B N 1
ATOM 4402 C CA . GLY B 1 110 ? -21.429 1.637 16.510 1.00 21.29 110 GLY B CA 1
ATOM 4403 C C . GLY B 1 110 ? -20.555 2.621 17.269 1.00 21.20 110 GLY B C 1
ATOM 4404 O O . GLY B 1 110 ? -21.065 3.390 18.085 1.00 21.39 110 GLY B O 1
ATOM 4405 N N . VAL B 1 111 ? -19.246 2.595 16.995 1.00 20.81 111 VAL B N 1
ATOM 4406 C CA . VAL B 1 111 ? -18.262 3.544 17.568 1.00 20.60 111 VAL B CA 1
ATOM 4407 C C . VAL B 1 111 ? -18.569 5.016 17.211 1.00 20.77 111 VAL B C 1
ATOM 4408 O O . VAL B 1 111 ? -18.443 5.909 18.052 1.00 21.23 111 VAL B O 1
ATOM 4412 N N . ALA B 1 112 ? -18.994 5.245 15.971 1.00 20.84 112 ALA B N 1
ATOM 4413 C CA . ALA B 1 112 ? -19.275 6.582 15.447 1.00 20.62 112 ALA B CA 1
ATOM 4414 C C . ALA B 1 112 ? -20.586 7.161 15.992 1.00 20.62 112 ALA B C 1
ATOM 4415 O O . ALA B 1 112 ? -20.648 8.329 16.375 1.00 20.02 112 ALA B O 1
ATOM 4417 N N . TYR B 1 113 ? -21.628 6.332 16.004 1.00 21.43 113 TYR B N 1
ATOM 4418 C CA . TYR B 1 113 ? -22.912 6.644 16.644 1.00 21.99 113 TYR B CA 1
ATOM 4419 C C . TYR B 1 113 ? -22.780 6.926 18.142 1.00 22.28 113 TYR B C 1
ATOM 4420 O O . TYR B 1 113 ? -23.347 7.892 18.659 1.00 22.26 113 TYR B O 1
ATOM 4429 N N . LEU B 1 114 ? -22.014 6.086 18.829 1.00 22.66 114 LEU B N 1
ATOM 4430 C CA . LEU B 1 114 ? -21.797 6.224 20.261 1.00 23.29 114 LEU B CA 1
ATOM 4431 C C . LEU B 1 114 ? -20.831 7.361 20.633 1.00 23.48 114 LEU B C 1
ATOM 4432 O O . LEU B 1 114 ? -21.019 8.032 21.645 1.00 23.51 114 LEU B O 1
ATOM 4437 N N . GLY B 1 115 ? -19.804 7.579 19.813 1.00 23.66 115 GLY B N 1
ATOM 4438 C CA . GLY B 1 115 ? -18.822 8.621 20.082 1.00 23.77 115 GLY B CA 1
ATOM 4439 C C . GLY B 1 115 ? -17.820 8.190 21.136 1.00 24.04 115 GLY B C 1
ATOM 4440 O O . GLY B 1 115 ? -17.206 9.021 21.811 1.00 24.19 115 GLY B O 1
ATOM 4441 N N . GLU B 1 116 ? -17.659 6.878 21.266 1.00 23.86 116 GLU B N 1
ATOM 4442 C CA . GLU B 1 116 ? -16.767 6.301 22.248 1.00 23.94 116 GLU B CA 1
ATOM 4443 C C . GLU B 1 116 ? -16.104 5.033 21.711 1.00 23.20 116 GLU B C 1
ATOM 4444 O O . GLU B 1 116 ? -16.774 4.124 21.218 1.00 23.34 116 GLU B O 1
ATOM 4450 N N . LEU B 1 117 ? -14.781 4.992 21.821 1.00 22.56 117 LEU B N 1
ATOM 4451 C CA . LEU B 1 117 ? -13.989 3.827 21.461 1.00 21.37 117 LEU B CA 1
ATOM 4452 C C . LEU B 1 117 ? -13.288 3.363 22.706 1.00 21.14 117 LEU B C 1
ATOM 4453 O O . LEU B 1 117 ? -12.259 3.924 23.082 1.00 20.80 117 LEU B O 1
ATOM 4458 N N . THR B 1 118 ? -13.846 2.351 23.360 1.00 21.23 118 THR B N 1
ATOM 4459 C CA . THR B 1 118 ? -13.203 1.770 24.540 1.00 21.41 118 THR B CA 1
ATOM 4460 C C . THR B 1 118 ? -12.044 0.861 24.118 1.00 20.98 118 THR B C 1
ATOM 4461 O O . THR B 1 118 ? -11.985 0.444 22.969 1.00 20.50 118 THR B O 1
ATOM 4465 N N . PRO B 1 119 ? -11.117 0.565 25.048 1.00 21.31 119 PRO B N 1
ATOM 4466 C CA . PRO B 1 119 ? -10.089 -0.460 24.786 1.00 21.66 119 PRO B CA 1
ATOM 4467 C C . PRO B 1 119 ? -10.653 -1.824 24.319 1.00 21.92 119 PRO B C 1
ATOM 4468 O O . PRO B 1 119 ? -10.024 -2.500 23.491 1.00 22.22 119 PRO B O 1
ATOM 4472 N N . LYS B 1 120 ? -11.814 -2.220 24.838 1.00 22.08 120 LYS B N 1
ATOM 4473 C CA . LYS B 1 120 ? -12.498 -3.441 24.382 1.00 22.77 120 LYS B CA 1
ATOM 4474 C C . LYS B 1 120 ? -12.881 -3.354 22.902 1.00 22.78 120 LYS B C 1
ATOM 4475 O O . LYS B 1 120 ? -12.678 -4.310 22.145 1.00 22.78 120 LYS B O 1
ATOM 4481 N N . SER B 1 121 ? -13.418 -2.203 22.499 1.00 22.96 121 SER B N 1
ATOM 4482 C CA . SER B 1 121 ? -13.830 -1.982 21.120 1.00 23.34 121 SER B CA 1
ATOM 4483 C C . SER B 1 121 ? -12.639 -1.868 20.169 1.00 23.76 121 SER B C 1
ATOM 4484 O O . SER B 1 121 ? -12.713 -2.348 19.039 1.00 23.39 121 SER B O 1
ATOM 4487 N N . ARG B 1 122 ? -11.562 -1.225 20.637 1.00 24.36 122 ARG B N 1
ATOM 4488 C CA . ARG B 1 122 ? -10.321 -1.088 19.871 1.00 25.06 122 ARG B CA 1
ATOM 4489 C C . ARG B 1 122 ? -9.731 -2.457 19.570 1.00 24.28 122 ARG B C 1
ATOM 4490 O O . ARG B 1 122 ? -9.323 -2.709 18.438 1.00 24.99 122 ARG B O 1
ATOM 4498 N N . ASP B 1 123 ? -9.681 -3.334 20.574 1.00 23.94 123 ASP B N 1
ATOM 4499 C CA . ASP B 1 123 ? -9.110 -4.686 20.408 1.00 23.72 123 ASP B CA 1
ATOM 4500 C C . ASP B 1 123 ? -9.868 -5.530 19.398 1.00 23.24 123 ASP B C 1
ATOM 4501 O O . ASP B 1 123 ? -9.270 -6.333 18.671 1.00 23.58 123 ASP B O 1
ATOM 4506 N N . TYR B 1 124 ? -11.184 -5.355 19.382 1.00 22.65 124 TYR B N 1
ATOM 4507 C CA . TYR B 1 124 ? -12.061 -6.088 18.481 1.00 22.17 124 TYR B CA 1
ATOM 4508 C C . TYR B 1 124 ? -11.836 -5.626 17.046 1.00 21.87 124 TYR B C 1
ATOM 4509 O O . TYR B 1 124 ? -11.645 -6.449 16.152 1.00 21.72 124 TYR B O 1
ATOM 4518 N N . ILE B 1 125 ? -11.842 -4.307 16.849 1.00 21.75 125 ILE B N 1
ATOM 4519 C CA . ILE B 1 125 ? -11.525 -3.685 15.564 1.00 21.21 125 ILE B CA 1
ATOM 4520 C C . ILE B 1 125 ? -10.161 -4.121 15.028 1.00 21.40 125 ILE B C 1
ATOM 4521 O O . ILE B 1 125 ? -10.070 -4.528 13.874 1.00 21.66 125 ILE B O 1
ATOM 4526 N N . LEU B 1 126 ? -9.113 -4.039 15.858 1.00 21.31 126 LEU B N 1
ATOM 4527 C CA . LEU B 1 126 ? -7.749 -4.433 15.451 1.00 21.02 126 LEU B CA 1
ATOM 4528 C C . LEU B 1 126 ? -7.614 -5.913 15.051 1.00 21.11 126 LEU B C 1
ATOM 4529 O O . LEU B 1 126 ? -6.822 -6.252 14.167 1.00 20.86 126 LEU B O 1
ATOM 4534 N N . SER B 1 127 ? -8.369 -6.782 15.721 1.00 20.90 127 SER B N 1
ATOM 4535 C CA . SER B 1 127 ? -8.334 -8.227 15.458 1.00 21.19 127 SER B CA 1
ATOM 4536 C C . SER B 1 127 ? -8.746 -8.622 14.040 1.00 21.38 127 SER B C 1
ATOM 4537 O O . SER B 1 127 ? -8.371 -9.684 13.563 1.00 21.82 127 SER B O 1
ATOM 4540 N N . PHE B 1 128 ? -9.533 -7.783 13.379 1.00 21.43 128 PHE B N 1
ATOM 4541 C CA . PHE B 1 128 ? -9.998 -8.103 12.034 1.00 21.51 128 PHE B CA 1
ATOM 4542 C C . PHE B 1 128 ? -8.881 -8.359 11.018 1.00 21.47 128 PHE B C 1
ATOM 4543 O O . PHE B 1 128 ? -9.092 -9.084 10.043 1.00 22.15 128 PHE B O 1
ATOM 4551 N N . GLY B 1 129 ? -7.700 -7.791 11.256 1.00 20.89 129 GLY B N 1
ATOM 4552 C CA . GLY B 1 129 ? -6.575 -7.952 10.338 1.00 20.64 129 GLY B CA 1
ATOM 4553 C C . GLY B 1 129 ? -6.150 -9.393 10.125 1.00 20.37 129 GLY B C 1
ATOM 4554 O O . GLY B 1 129 ? -6.083 -9.866 8.991 1.00 20.63 129 GLY B O 1
ATOM 4555 N N . GLU B 1 130 ? -5.864 -10.078 11.228 1.00 20.54 130 GLU B N 1
ATOM 4556 C CA . GLU B 1 130 ? -5.529 -11.501 11.249 1.00 20.70 130 GLU B CA 1
ATOM 4557 C C . GLU B 1 130 ? -6.740 -12.405 10.917 1.00 21.29 130 GLU B C 1
ATOM 4558 O O . GLU B 1 130 ? -6.589 -13.483 10.319 1.00 21.41 130 GLU B O 1
ATOM 4564 N N . ARG B 1 131 ? -7.936 -11.962 11.298 1.00 21.34 131 ARG B N 1
ATOM 4565 C CA . ARG B 1 131 ? -9.164 -12.739 11.064 1.00 21.71 131 ARG B CA 1
ATOM 4566 C C . ARG B 1 131 ? -9.621 -12.690 9.606 1.00 21.88 131 ARG B C 1
ATOM 4567 O O . ARG B 1 131 ? -10.477 -13.470 9.191 1.00 21.53 131 ARG B O 1
ATOM 4575 N N . LEU B 1 132 ? -9.042 -11.762 8.846 1.00 22.41 132 LEU B N 1
ATOM 4576 C CA . LEU B 1 132 ? -9.289 -11.647 7.409 1.00 22.72 132 LEU B CA 1
ATOM 4577 C C . LEU B 1 132 ? -8.207 -12.369 6.605 1.00 22.76 132 LEU B C 1
ATOM 4578 O O . LEU B 1 132 ? -8.509 -12.999 5.597 1.00 23.13 132 LEU B O 1
ATOM 4583 N N . SER B 1 133 ? -6.958 -12.290 7.059 1.00 22.95 133 SER B N 1
ATOM 4584 C CA . SER B 1 133 ? -5.839 -12.893 6.334 1.00 23.43 133 SER B CA 1
ATOM 4585 C C . SER B 1 133 ? -5.709 -14.408 6.559 1.00 23.41 133 SER B C 1
ATOM 4586 O O . SER B 1 133 ? -5.296 -15.132 5.658 1.00 23.49 133 SER B O 1
ATOM 4589 N N . SER B 1 134 ? -6.074 -14.882 7.748 1.00 23.52 134 SER B N 1
ATOM 4590 C CA . SER B 1 134 ? -5.909 -16.302 8.092 1.00 23.70 134 SER B CA 1
ATOM 4591 C C . SER B 1 134 ? -6.749 -17.299 7.268 1.00 23.39 134 SER B C 1
ATOM 4592 O O . SER B 1 134 ? -6.252 -18.383 6.953 1.00 23.46 134 SER B O 1
ATOM 4595 N N . PRO B 1 135 ? -8.010 -16.943 6.912 1.00 23.16 135 PRO B N 1
ATOM 4596 C CA . PRO B 1 135 ? -8.771 -17.859 6.046 1.00 22.81 135 PRO B CA 1
ATOM 4597 C C . PRO B 1 135 ? -8.353 -17.845 4.575 1.00 22.81 135 PRO B C 1
ATOM 4598 O O . PRO B 1 135 ? -8.706 -18.771 3.835 1.00 22.62 135 PRO B O 1
ATOM 4602 N N . ILE B 1 136 ? -7.638 -16.797 4.158 1.00 22.73 136 ILE B N 1
ATOM 4603 C CA . ILE B 1 136 ? -7.052 -16.740 2.823 1.00 22.82 136 ILE B CA 1
ATOM 4604 C C . ILE B 1 136 ? -5.820 -17.662 2.736 1.00 22.84 136 ILE B C 1
ATOM 4605 O O . ILE B 1 136 ? -5.665 -18.382 1.752 1.00 22.41 136 ILE B O 1
ATOM 4610 N N . LEU B 1 137 ? -4.958 -17.637 3.759 1.00 22.90 137 LEU B N 1
ATOM 4611 C CA . LEU B 1 137 ? -3.832 -18.574 3.837 1.00 23.18 137 LEU B CA 1
ATOM 4612 C C . LEU B 1 137 ? -4.314 -20.013 3.982 1.00 23.67 137 LEU B C 1
ATOM 4613 O O . LEU B 1 137 ? -3.787 -20.915 3.339 1.00 23.55 137 LEU B O 1
ATOM 4618 N N . SER B 1 138 ? -5.308 -20.220 4.841 1.00 24.16 138 SER B N 1
ATOM 4619 C CA . SER B 1 138 ? -5.855 -21.548 5.068 1.00 24.73 138 SER B CA 1
ATOM 4620 C C . SER B 1 138 ? -6.435 -22.152 3.787 1.00 25.02 138 SER B C 1
ATOM 4621 O O . SER B 1 138 ? -6.194 -23.328 3.489 1.00 25.23 138 SER B O 1
ATOM 4624 N N . GLY B 1 139 ? -7.176 -21.344 3.031 1.00 25.12 139 GLY B N 1
ATOM 4625 C CA . GLY B 1 139 ? -7.769 -21.777 1.767 1.00 25.60 139 GLY B CA 1
ATOM 4626 C C . GLY B 1 139 ? -6.737 -22.117 0.701 1.00 25.88 139 GLY B C 1
ATOM 4627 O O . GLY B 1 139 ? -6.954 -23.005 -0.124 1.00 25.54 139 GLY B O 1
ATOM 4628 N N . ALA B 1 140 ? -5.613 -21.401 0.731 1.00 26.46 140 ALA B N 1
ATOM 4629 C CA . ALA B 1 140 ? -4.506 -21.605 -0.204 1.00 26.81 140 ALA B CA 1
ATOM 4630 C C . ALA B 1 140 ? -3.763 -22.900 0.104 1.00 27.13 140 ALA B C 1
ATOM 4631 O O . ALA B 1 140 ? -3.257 -23.565 -0.803 1.00 27.23 140 ALA B O 1
ATOM 4633 N N . ILE B 1 141 ? -3.703 -23.247 1.389 1.00 27.58 141 ILE B N 1
ATOM 4634 C CA . ILE B 1 141 ? -3.160 -24.534 1.839 1.00 27.88 141 ILE B CA 1
ATOM 4635 C C . ILE B 1 141 ? -4.056 -25.688 1.355 1.00 28.50 141 ILE B C 1
ATOM 4636 O O . ILE B 1 141 ? -3.566 -26.752 0.951 1.00 28.82 141 ILE B O 1
ATOM 4641 N N . ARG B 1 142 ? -5.365 -25.459 1.378 1.00 29.06 142 ARG B N 1
ATOM 4642 C CA . ARG B 1 142 ? -6.323 -26.428 0.866 1.00 29.63 142 ARG B CA 1
ATOM 4643 C C . ARG B 1 142 ? -6.249 -26.489 -0.654 1.00 30.11 142 ARG B C 1
ATOM 4644 O O . ARG B 1 142 ? -6.444 -27.554 -1.253 1.00 30.27 142 ARG B O 1
ATOM 4652 N N . ASP B 1 143 ? -5.941 -25.348 -1.268 1.00 30.52 143 ASP B N 1
ATOM 4653 C CA . ASP B 1 143 ? -5.798 -25.259 -2.720 1.00 30.87 143 ASP B CA 1
ATOM 4654 C C . ASP B 1 143 ? -4.569 -26.015 -3.220 1.00 31.10 143 ASP B C 1
ATOM 4655 O O . ASP B 1 143 ? -4.475 -26.345 -4.403 1.00 31.00 143 ASP B O 1
ATOM 4660 N N . LEU B 1 144 ? -3.628 -26.276 -2.314 1.00 31.54 144 LEU B N 1
ATOM 4661 C CA . LEU B 1 144 ? -2.432 -27.056 -2.639 1.00 31.76 144 LEU B CA 1
ATOM 4662 C C . LEU B 1 144 ? -2.588 -28.522 -2.232 1.00 32.07 144 LEU B C 1
ATOM 4663 O O . LEU B 1 144 ? -1.628 -29.292 -2.274 1.00 32.24 144 LEU B O 1
ATOM 4668 N N . GLY B 1 145 ? -3.802 -28.893 -1.830 1.00 32.46 145 GLY B N 1
ATOM 4669 C CA . GLY B 1 145 ? -4.157 -30.288 -1.583 1.00 32.73 145 GLY B CA 1
ATOM 4670 C C . GLY B 1 145 ? -4.113 -30.769 -0.146 1.00 32.93 145 GLY B C 1
ATOM 4671 O O . GLY B 1 145 ? -4.387 -31.940 0.118 1.00 33.27 145 GLY B O 1
ATOM 4672 N N . GLU B 1 146 ? -3.789 -29.874 0.785 1.00 33.20 146 GLU B N 1
ATOM 4673 C CA . GLU B 1 146 ? -3.649 -30.239 2.197 1.00 33.27 146 GLU B CA 1
ATOM 4674 C C . GLU B 1 146 ? -4.847 -29.786 3.046 1.00 32.90 146 GLU B C 1
ATOM 4675 O O . GLU B 1 146 ? -5.454 -28.745 2.776 1.00 33.04 146 GLU B O 1
ATOM 4681 N N . LYS B 1 147 ? -5.193 -30.577 4.061 1.00 32.25 147 LYS B N 1
ATOM 4682 C CA . LYS B 1 147 ? -6.270 -30.214 4.990 1.00 31.67 147 LYS B CA 1
ATOM 4683 C C . LYS B 1 147 ? -5.876 -29.005 5.837 1.00 31.15 147 LYS B C 1
ATOM 4684 O O . LYS B 1 147 ? -4.765 -28.954 6.366 1.00 31.09 147 LYS B O 1
ATOM 4690 N N . SER B 1 148 ? -6.785 -28.035 5.960 1.00 30.50 148 SER B N 1
ATOM 4691 C CA . SER B 1 148 ? -6.517 -26.827 6.751 1.00 29.77 148 SER B CA 1
ATOM 4692 C C . SER B 1 148 ? -7.776 -26.080 7.198 1.00 29.56 148 SER B C 1
ATOM 4693 O O . SER B 1 148 ? -8.762 -25.993 6.460 1.00 29.34 148 SER B O 1
ATOM 4696 N N . ILE B 1 149 ? -7.731 -25.536 8.411 1.00 29.04 149 ILE B N 1
ATOM 4697 C CA . ILE B 1 149 ? -8.707 -24.531 8.822 1.00 28.78 149 ILE B CA 1
ATOM 4698 C C . ILE B 1 149 ? -8.051 -23.346 9.527 1.00 28.35 149 ILE B C 1
ATOM 4699 O O . ILE B 1 149 ? -7.007 -23.490 10.163 1.00 27.82 149 ILE B O 1
ATOM 4704 N N . ALA B 1 150 ? -8.689 -22.186 9.391 1.00 27.96 150 ALA B N 1
ATOM 4705 C CA . ALA B 1 150 ? -8.320 -20.980 10.111 1.00 27.93 150 ALA B CA 1
ATOM 4706 C C . ALA B 1 150 ? -9.005 -20.943 11.481 1.00 27.85 150 ALA B C 1
ATOM 4707 O O . ALA B 1 150 ? -10.211 -21.171 11.590 1.00 27.90 150 ALA B O 1
ATOM 4709 N N . LEU B 1 151 ? -8.215 -20.666 12.516 1.00 27.81 151 LEU B N 1
ATOM 4710 C CA . LEU B 1 151 ? -8.700 -20.458 13.870 1.00 27.35 151 LEU B CA 1
ATOM 4711 C C . LEU B 1 151 ? -8.239 -19.110 14.408 1.00 27.28 151 LEU B C 1
ATOM 4712 O O . LEU B 1 151 ? -7.221 -18.555 13.966 1.00 26.80 151 LEU B O 1
ATOM 4717 N N . GLU B 1 152 ? -8.990 -18.609 15.387 1.00 26.79 152 GLU B N 1
ATOM 4718 C CA . GLU B 1 152 ? -8.577 -17.473 16.180 1.00 26.87 152 GLU B CA 1
ATOM 4719 C C . GLU B 1 152 ? -7.724 -17.936 17.358 1.00 26.64 152 GLU B C 1
ATOM 4720 O O . GLU B 1 152 ? -7.788 -19.107 17.763 1.00 26.72 152 GLU B O 1
ATOM 4726 N N . GLY B 1 153 ? -6.928 -17.012 17.892 1.00 26.33 153 GLY B N 1
ATOM 4727 C CA . GLY B 1 153 ? -6.029 -17.278 19.016 1.00 25.74 153 GLY B CA 1
ATOM 4728 C C . GLY B 1 153 ? -6.729 -17.812 20.247 1.00 25.38 153 GLY B C 1
ATOM 4729 O O . GLY B 1 153 ? -6.234 -18.727 20.902 1.00 25.04 153 GLY B O 1
ATOM 4730 N N . GLY B 1 154 ? -7.880 -17.233 20.564 1.00 25.30 154 GLY B N 1
ATOM 4731 C CA . GLY B 1 154 ? -8.700 -17.702 21.680 1.00 25.34 154 GLY B CA 1
ATOM 4732 C C . GLY B 1 154 ? -9.229 -19.121 21.540 1.00 25.38 154 GLY B C 1
ATOM 4733 O O . GLY B 1 154 ? -9.058 -19.949 22.443 1.00 25.16 154 GLY B O 1
ATOM 4734 N N . GLU B 1 155 ? -9.877 -19.403 20.413 1.00 25.82 155 GLU B N 1
ATOM 4735 C CA . GLU B 1 155 ? -10.376 -20.746 20.146 1.00 27.03 155 GLU B CA 1
ATOM 4736 C C . GLU B 1 155 ? -9.261 -21.776 19.929 1.00 26.68 155 GLU B C 1
ATOM 4737 O O . GLU B 1 155 ? -9.486 -22.975 20.096 1.00 26.95 155 GLU B O 1
ATOM 4743 N N . ALA B 1 156 ? -8.059 -21.298 19.599 1.00 26.59 156 ALA B N 1
ATOM 4744 C CA . ALA B 1 156 ? -6.860 -22.137 19.588 1.00 26.33 156 ALA B CA 1
ATOM 4745 C C . ALA B 1 156 ? -6.192 -22.276 20.967 1.00 26.07 156 ALA B C 1
ATOM 4746 O O . ALA B 1 156 ? -5.165 -22.938 21.083 1.00 26.39 156 ALA B O 1
ATOM 4748 N N . GLY B 1 157 ? -6.753 -21.637 21.998 1.00 25.55 157 GLY B N 1
ATOM 4749 C CA . GLY B 1 157 ? -6.306 -21.866 23.375 1.00 24.77 157 GLY B CA 1
ATOM 4750 C C . GLY B 1 157 ? -5.553 -20.789 24.147 1.00 24.49 157 GLY B C 1
ATOM 4751 O O . GLY B 1 157 ? -5.127 -21.047 25.281 1.00 24.47 157 GLY B O 1
ATOM 4752 N N . ILE B 1 158 ? -5.391 -19.597 23.560 1.00 23.76 158 ILE B N 1
ATOM 4753 C CA . ILE B 1 158 ? -4.746 -18.469 24.249 1.00 23.39 158 ILE B CA 1
ATOM 4754 C C . ILE B 1 158 ? -5.764 -17.621 25.031 1.00 23.58 158 ILE B C 1
ATOM 4755 O O . ILE B 1 158 ? -6.489 -16.796 24.461 1.00 23.17 158 ILE B O 1
ATOM 4760 N N . ILE B 1 159 ? -5.803 -17.854 26.344 1.00 23.92 159 ILE B N 1
ATOM 4761 C CA . ILE B 1 159 ? -6.722 -17.182 27.263 1.00 23.91 159 ILE B CA 1
ATOM 4762 C C . ILE B 1 159 ? -5.947 -16.150 28.055 1.00 24.23 159 ILE B C 1
ATOM 4763 O O . ILE B 1 159 ? -4.889 -16.437 28.613 1.00 24.35 159 ILE B O 1
ATOM 4768 N N . THR B 1 160 ? -6.494 -14.941 28.087 1.00 24.37 160 THR B N 1
ATOM 4769 C CA . THR B 1 160 ? -5.812 -13.795 28.638 1.00 24.30 160 THR B CA 1
ATOM 4770 C C . THR B 1 160 ? -6.675 -13.158 29.727 1.00 24.89 160 THR B C 1
ATOM 4771 O O . THR B 1 160 ? -7.849 -13.509 29.886 1.00 24.13 160 THR B O 1
ATOM 4775 N N . ASP B 1 161 ? -6.081 -12.224 30.473 1.00 25.61 161 ASP B N 1
ATOM 4776 C CA . ASP B 1 161 ? -6.847 -11.311 31.313 1.00 26.00 161 ASP B CA 1
ATOM 4777 C C . ASP B 1 161 ? -7.542 -10.340 30.374 1.00 26.58 161 ASP B C 1
ATOM 4778 O O . ASP B 1 161 ? -7.410 -10.451 29.166 1.00 26.38 161 ASP B O 1
ATOM 4783 N N . ASN B 1 162 ? -8.284 -9.385 30.898 1.00 28.13 162 ASN B N 1
ATOM 4784 C CA . ASN B 1 162 ? -8.943 -8.429 30.007 1.00 29.75 162 ASN B CA 1
ATOM 4785 C C . ASN B 1 162 ? -8.340 -7.026 30.004 1.00 30.13 162 ASN B C 1
ATOM 4786 O O . ASN B 1 162 ? -9.062 -6.036 29.928 1.00 30.35 162 ASN B O 1
ATOM 4791 N N . ASN B 1 163 ? -7.013 -6.951 30.062 1.00 30.75 163 ASN B N 1
ATOM 4792 C CA . ASN B 1 163 ? -6.316 -5.690 29.856 1.00 31.62 163 ASN B CA 1
ATOM 4793 C C . ASN B 1 163 ? -6.204 -5.405 28.354 1.00 31.82 163 ASN B C 1
ATOM 4794 O O . ASN B 1 163 ? -5.131 -5.571 27.746 1.00 31.81 163 ASN B O 1
ATOM 4799 N N . PHE B 1 164 ? -7.324 -4.987 27.760 1.00 31.82 164 PHE B N 1
ATOM 4800 C CA . PHE B 1 164 ? -7.414 -4.767 26.312 1.00 31.68 164 PHE B CA 1
ATOM 4801 C C . PHE B 1 164 ? -6.291 -3.860 25.774 1.00 32.27 164 PHE B C 1
ATOM 4802 O O . PHE B 1 164 ? -5.970 -2.839 26.379 1.00 31.94 164 PHE B O 1
ATOM 4810 N N . GLY B 1 165 ? -5.693 -4.251 24.646 1.00 32.88 165 GLY B N 1
ATOM 4811 C CA . GLY B 1 165 ? -4.557 -3.517 24.051 1.00 33.72 165 GLY B CA 1
ATOM 4812 C C . GLY B 1 165 ? -3.200 -4.165 24.300 1.00 34.09 165 GLY B C 1
ATOM 4813 O O . GLY B 1 165 ? -2.303 -4.123 23.449 1.00 34.20 165 GLY B O 1
ATOM 4814 N N . SER B 1 166 ? -3.070 -4.771 25.477 1.00 34.47 166 SER B N 1
ATOM 4815 C CA . SER B 1 166 ? -1.847 -5.418 25.945 1.00 34.82 166 SER B CA 1
ATOM 4816 C C . SER B 1 166 ? -2.281 -6.404 27.024 1.00 34.74 166 SER B C 1
ATOM 4817 O O . SER B 1 166 ? -2.014 -6.207 28.214 1.00 34.63 166 SER B O 1
ATOM 4820 N N . ALA B 1 167 ? -3.009 -7.440 26.612 1.00 34.66 167 ALA B N 1
ATOM 4821 C CA . ALA B 1 167 ? -3.569 -8.385 27.563 1.00 34.36 167 ALA B CA 1
ATOM 4822 C C . ALA B 1 167 ? -2.489 -9.387 27.942 1.00 34.40 167 ALA B C 1
ATOM 4823 O O . ALA B 1 167 ? -1.757 -9.859 27.068 1.00 34.26 167 ALA B O 1
ATOM 4825 N N . ARG B 1 168 ? -2.363 -9.696 29.235 1.00 34.24 168 ARG B N 1
ATOM 4826 C CA . ARG B 1 168 ? -1.439 -10.760 29.627 1.00 34.12 168 ARG B CA 1
ATOM 4827 C C . ARG B 1 168 ? -2.076 -12.145 29.532 1.00 33.06 168 ARG B C 1
ATOM 4828 O O . ARG B 1 168 ? -3.222 -12.340 29.912 1.00 32.97 168 ARG B O 1
ATOM 4836 N N . VAL B 1 169 ? -1.312 -13.084 28.989 1.00 32.19 169 VAL B N 1
ATOM 4837 C CA . VAL B 1 169 ? -1.701 -14.489 28.906 1.00 31.65 169 VAL B CA 1
ATOM 4838 C C . VAL B 1 169 ? -1.861 -15.079 30.307 1.00 31.56 169 VAL B C 1
ATOM 4839 O O . VAL B 1 169 ? -0.907 -15.135 31.083 1.00 31.50 169 VAL B O 1
ATOM 4843 N N . LYS B 1 170 ? -3.087 -15.488 30.620 1.00 31.36 170 LYS B N 1
ATOM 4844 C CA . LYS B 1 170 ? -3.424 -16.120 31.892 1.00 31.28 170 LYS B CA 1
ATOM 4845 C C . LYS B 1 170 ? -3.266 -17.648 31.880 1.00 30.68 170 LYS B C 1
ATOM 4846 O O . LYS B 1 170 ? -2.766 -18.251 32.836 1.00 30.82 170 LYS B O 1
ATOM 4852 N N . ARG B 1 171 ? -3.721 -18.265 30.795 1.00 29.82 171 ARG B N 1
ATOM 4853 C CA . ARG B 1 171 ? -3.932 -19.702 30.748 1.00 29.12 171 ARG B CA 1
ATOM 4854 C C . ARG B 1 171 ? -3.809 -20.197 29.309 1.00 28.28 171 ARG B C 1
ATOM 4855 O O . ARG B 1 171 ? -4.126 -19.469 28.368 1.00 27.81 171 ARG B O 1
ATOM 4863 N N . LEU B 1 172 ? -3.344 -21.432 29.144 1.00 27.92 172 LEU B N 1
ATOM 4864 C CA . LEU B 1 172 ? -3.264 -22.048 27.823 1.00 27.93 172 LEU B CA 1
ATOM 4865 C C . LEU B 1 172 ? -4.070 -23.351 27.714 1.00 28.22 172 LEU B C 1
ATOM 4866 O O . LEU B 1 172 ? -3.963 -24.240 28.568 1.00 28.10 172 LEU B O 1
ATOM 4871 N N . GLU B 1 173 ? -4.897 -23.437 26.671 1.00 28.56 173 GLU B N 1
ATOM 4872 C CA . GLU B 1 173 ? -5.609 -24.671 26.315 1.00 29.44 173 GLU B CA 1
ATOM 4873 C C . GLU B 1 173 ? -5.230 -25.103 24.894 1.00 28.80 173 GLU B C 1
ATOM 4874 O O . GLU B 1 173 ? -6.045 -25.669 24.173 1.00 28.48 173 GLU B O 1
ATOM 4880 N N . VAL B 1 174 ? -3.980 -24.830 24.515 1.00 28.75 174 VAL B N 1
ATOM 4881 C CA . VAL B 1 174 ? -3.474 -25.019 23.149 1.00 28.80 174 VAL B CA 1
ATOM 4882 C C . VAL B 1 174 ? -3.437 -26.499 22.751 1.00 29.18 174 VAL B C 1
ATOM 4883 O O . VAL B 1 174 ? -3.955 -26.889 21.700 1.00 29.03 174 VAL B O 1
ATOM 4887 N N . LYS B 1 175 ? -2.816 -27.303 23.608 1.00 29.49 175 LYS B N 1
ATOM 4888 C CA . LYS B 1 175 ? -2.708 -28.742 23.434 1.00 30.32 175 LYS B CA 1
ATOM 4889 C C . LYS B 1 175 ? -4.095 -29.373 23.316 1.00 30.46 175 LYS B C 1
ATOM 4890 O O . LYS B 1 175 ? -4.300 -30.307 22.538 1.00 30.38 175 LYS B O 1
ATOM 4896 N N . GLU B 1 176 ? -5.042 -28.846 24.090 1.00 30.61 176 GLU B N 1
ATOM 4897 C CA . GLU B 1 176 ? -6.382 -29.410 24.166 1.00 31.00 176 GLU B CA 1
ATOM 4898 C C . GLU B 1 176 ? -7.176 -29.193 22.887 1.00 30.66 176 GLU B C 1
ATOM 4899 O O . GLU B 1 176 ? -7.858 -30.105 22.425 1.00 30.71 176 GLU B O 1
ATOM 4905 N N . ARG B 1 177 ? -7.057 -28.005 22.302 1.00 30.42 177 ARG B N 1
ATOM 4906 C CA . ARG B 1 177 ? -7.850 -27.640 21.126 1.00 30.45 177 ARG B CA 1
ATOM 4907 C C . ARG B 1 177 ? -7.173 -27.997 19.802 1.00 30.24 177 ARG B C 1
ATOM 4908 O O . ARG B 1 177 ? -7.858 -28.283 18.812 1.00 30.39 177 ARG B O 1
ATOM 4916 N N . LEU B 1 178 ? -5.840 -27.976 19.781 1.00 29.79 178 LEU B N 1
ATOM 4917 C CA . LEU B 1 178 ? -5.096 -28.217 18.541 1.00 29.34 178 LEU B CA 1
ATOM 4918 C C . LEU B 1 178 ? -4.737 -29.680 18.279 1.00 29.11 178 LEU B C 1
ATOM 4919 O O . LEU B 1 178 ? -4.798 -30.129 17.134 1.00 29.05 178 LEU B O 1
ATOM 4924 N N . LEU B 1 179 ? -4.373 -30.423 19.322 1.00 29.06 179 LEU B N 1
ATOM 4925 C CA . LEU B 1 179 ? -4.090 -31.866 19.175 1.00 29.27 179 LEU B CA 1
ATOM 4926 C C . LEU B 1 179 ? -5.136 -32.670 18.384 1.00 29.09 179 LEU B C 1
ATOM 4927 O O . LEU B 1 179 ? -4.754 -33.456 17.519 1.00 29.40 179 LEU B O 1
ATOM 4932 N N . PRO B 1 180 ? -6.446 -32.504 18.685 1.00 28.88 180 PRO B N 1
ATOM 4933 C CA . PRO B 1 180 ? -7.444 -33.180 17.851 1.00 28.91 180 PRO B CA 1
ATOM 4934 C C . PRO B 1 180 ? -7.373 -32.807 16.368 1.00 28.76 180 PRO B C 1
ATOM 4935 O O . PRO B 1 180 ? -7.635 -33.654 15.512 1.00 29.02 180 PRO B O 1
ATOM 4939 N N . LEU B 1 181 ? -7.027 -31.560 16.064 1.00 28.47 181 LEU B N 1
ATOM 4940 C CA . LEU B 1 181 ? -6.925 -31.137 14.670 1.00 28.27 181 LEU B CA 1
ATOM 4941 C C . LEU B 1 181 ? -5.745 -31.803 13.955 1.00 28.40 181 LEU B C 1
ATOM 4942 O O . LEU B 1 181 ? -5.868 -32.243 12.810 1.00 28.28 181 LEU B O 1
ATOM 4947 N N . LEU B 1 182 ? -4.613 -31.880 14.648 1.00 28.48 182 LEU B N 1
ATOM 4948 C CA . LEU B 1 182 ? -3.392 -32.446 14.079 1.00 28.68 182 LEU B CA 1
ATOM 4949 C C . LEU B 1 182 ? -3.513 -33.965 13.920 1.00 29.03 182 LEU B C 1
ATOM 4950 O O . LEU B 1 182 ? -2.894 -34.572 13.034 1.00 28.75 182 LEU B O 1
ATOM 4955 N N . LYS B 1 183 ? -4.345 -34.556 14.772 1.00 29.48 183 LYS B N 1
ATOM 4956 C CA . LYS B 1 183 ? -4.610 -35.986 14.771 1.00 30.09 183 LYS B CA 1
ATOM 4957 C C . LYS B 1 183 ? -5.273 -36.415 13.457 1.00 30.20 183 LYS B C 1
ATOM 4958 O O . LYS B 1 183 ? -5.084 -37.543 13.007 1.00 30.41 183 LYS B O 1
ATOM 4964 N N . GLU B 1 184 ? -6.025 -35.500 12.843 1.00 30.48 184 GLU B N 1
ATOM 4965 C CA . GLU B 1 184 ? -6.713 -35.748 11.568 1.00 30.61 184 GLU B CA 1
ATOM 4966 C C . GLU B 1 184 ? -5.901 -35.294 10.347 1.00 30.21 184 GLU B C 1
ATOM 4967 O O . GLU B 1 184 ? -6.414 -35.312 9.226 1.00 30.16 184 GLU B O 1
ATOM 4973 N N . GLY B 1 185 ? -4.657 -34.866 10.564 1.00 29.75 185 GLY B N 1
ATOM 4974 C CA . GLY B 1 185 ? -3.798 -34.370 9.479 1.00 29.14 185 GLY B CA 1
ATOM 4975 C C . GLY B 1 185 ? -3.995 -32.907 9.072 1.00 28.72 185 GLY B C 1
ATOM 4976 O O . GLY B 1 185 ? -3.322 -32.414 8.157 1.00 28.83 185 GLY B O 1
ATOM 4977 N N . ILE B 1 186 ? -4.910 -32.217 9.752 1.00 27.91 186 ILE B N 1
ATOM 4978 C CA . ILE B 1 186 ? -5.250 -30.822 9.444 1.00 27.11 186 ILE B CA 1
ATOM 4979 C C . ILE B 1 186 ? -4.120 -29.863 9.851 1.00 26.85 186 ILE B C 1
ATOM 4980 O O . ILE B 1 186 ? -3.487 -30.046 10.893 1.00 26.89 186 ILE B O 1
ATOM 4985 N N . ILE B 1 187 ? -3.859 -28.857 9.015 1.00 26.47 187 ILE B N 1
ATOM 4986 C CA . ILE B 1 187 ? -2.949 -27.768 9.382 1.00 26.11 187 ILE B CA 1
ATOM 4987 C C . ILE B 1 187 ? -3.737 -26.546 9.878 1.00 25.93 187 ILE B C 1
ATOM 4988 O O . ILE B 1 187 ? -4.324 -25.816 9.076 1.00 25.85 187 ILE B O 1
ATOM 4993 N N . PRO B 1 188 ? -3.764 -26.329 11.204 1.00 25.69 188 PRO B N 1
ATOM 4994 C CA . PRO B 1 188 ? -4.397 -25.110 11.716 1.00 25.96 188 PRO B CA 1
ATOM 4995 C C . PRO B 1 188 ? -3.642 -23.849 11.272 1.00 25.93 188 PRO B C 1
ATOM 4996 O O . PRO B 1 188 ? -2.403 -23.825 11.266 1.00 25.81 188 PRO B O 1
ATOM 5000 N N . VAL B 1 189 ? -4.401 -22.840 10.855 1.00 25.56 189 VAL B N 1
ATOM 5001 C CA . VAL B 1 189 ? -3.862 -21.520 10.572 1.00 25.44 189 VAL B CA 1
ATOM 5002 C C . VAL B 1 189 ? -4.441 -20.583 11.620 1.00 25.53 189 VAL B C 1
ATOM 5003 O O . VAL B 1 189 ? -5.620 -20.223 11.576 1.00 25.35 189 VAL B O 1
ATOM 5007 N N . VAL B 1 190 ? -3.600 -20.245 12.589 1.00 25.41 190 VAL B N 1
ATOM 5008 C CA . VAL B 1 190 ? -4.014 -19.527 13.776 1.00 25.31 190 VAL B CA 1
ATOM 5009 C C . VAL B 1 190 ? -3.667 -18.054 13.617 1.00 25.61 190 VAL B C 1
ATOM 5010 O O . VAL B 1 190 ? -2.564 -17.723 13.174 1.00 25.58 190 VAL B O 1
ATOM 5014 N N . THR B 1 191 ? -4.617 -17.183 13.957 1.00 25.51 191 THR B N 1
ATOM 5015 C CA . THR B 1 191 ? -4.378 -15.738 14.007 1.00 25.86 191 THR B CA 1
ATOM 5016 C C . THR B 1 191 ? -3.313 -15.370 15.057 1.00 25.95 191 THR B C 1
ATOM 5017 O O . THR B 1 191 ? -3.368 -15.833 16.202 1.00 25.91 191 THR B O 1
ATOM 5021 N N . GLY B 1 192 ? -2.386 -14.501 14.652 1.00 26.29 192 GLY B N 1
ATOM 5022 C CA . GLY B 1 192 ? -1.260 -14.040 15.469 1.00 26.48 192 GLY B CA 1
ATOM 5023 C C . GLY B 1 192 ? -1.478 -13.248 16.756 1.00 26.66 192 GLY B C 1
ATOM 5024 O O . GLY B 1 192 ? -1.398 -13.818 17.836 1.00 28.26 192 GLY B O 1
ATOM 5025 N N . PHE B 1 193 ? -1.721 -11.940 16.699 1.00 25.96 193 PHE B N 1
ATOM 5026 C CA . PHE B 1 193 ? -1.656 -11.163 17.950 1.00 24.76 193 PHE B CA 1
ATOM 5027 C C . PHE B 1 193 ? -2.932 -11.059 18.807 1.00 24.49 193 PHE B C 1
ATOM 5028 O O . PHE B 1 193 ? -3.096 -10.121 19.586 1.00 24.44 193 PHE B O 1
ATOM 5036 N N . ILE B 1 194 ? -3.795 -12.065 18.706 1.00 23.71 194 ILE B N 1
ATOM 5037 C CA . ILE B 1 194 ? -5.038 -12.052 19.471 1.00 23.34 194 ILE B CA 1
ATOM 5038 C C . ILE B 1 194 ? -5.223 -13.230 20.411 1.00 23.27 194 ILE B C 1
ATOM 5039 O O . ILE B 1 194 ? -4.781 -14.346 20.154 1.00 23.58 194 ILE B O 1
ATOM 5044 N N . GLY B 1 195 ? -5.873 -12.956 21.528 1.00 23.48 195 GLY B N 1
ATOM 5045 C CA . GLY B 1 195 ? -6.256 -14.006 22.454 1.00 23.47 195 GLY B CA 1
ATOM 5046 C C . GLY B 1 195 ? -7.713 -13.833 22.793 1.00 23.38 195 GLY B C 1
ATOM 5047 O O . GLY B 1 195 ? -8.429 -13.064 22.132 1.00 22.88 195 GLY B O 1
ATOM 5048 N N . THR B 1 196 ? -8.152 -14.549 23.819 1.00 23.16 196 THR B N 1
ATOM 5049 C CA . THR B 1 196 ? -9.519 -14.424 24.285 1.00 23.53 196 THR B CA 1
ATOM 5050 C C . THR B 1 196 ? -9.571 -14.287 25.791 1.00 23.52 196 THR B C 1
ATOM 5051 O O . THR B 1 196 ? -8.769 -14.862 26.534 1.00 23.60 196 THR B O 1
ATOM 5055 N N . THR B 1 197 ? -10.519 -13.482 26.219 1.00 23.61 197 THR B N 1
ATOM 5056 C CA . THR B 1 197 ? -10.909 -13.366 27.609 1.00 23.87 197 THR B CA 1
ATOM 5057 C C . THR B 1 197 ? -11.660 -14.655 28.059 1.00 24.45 197 THR B C 1
ATOM 5058 O O . THR B 1 197 ? -12.137 -15.437 27.227 1.00 24.27 197 THR B O 1
ATOM 5062 N N . GLU B 1 198 ? -11.742 -14.874 29.369 1.00 24.93 198 GLU B N 1
ATOM 5063 C CA . GLU B 1 198 ? -12.492 -15.990 29.942 1.00 25.68 198 GLU B CA 1
ATOM 5064 C C . GLU B 1 198 ? -13.962 -16.039 29.489 1.00 25.75 198 GLU B C 1
ATOM 5065 O O . GLU B 1 198 ? -14.618 -17.085 29.579 1.00 25.76 198 GLU B O 1
ATOM 5071 N N . GLU B 1 199 ? -14.486 -14.910 29.023 1.00 25.92 199 GLU B N 1
ATOM 5072 C CA . GLU B 1 199 ? -15.865 -14.854 28.547 1.00 26.61 199 GLU B CA 1
ATOM 5073 C C . GLU B 1 199 ? -16.012 -14.666 27.035 1.00 26.35 199 GLU B C 1
ATOM 5074 O O . GLU B 1 199 ? -17.086 -14.329 26.535 1.00 26.13 199 GLU B O 1
ATOM 5080 N N . GLY B 1 200 ? -14.922 -14.904 26.318 1.00 26.60 200 GLY B N 1
ATOM 5081 C CA . GLY B 1 200 ? -14.918 -14.850 24.864 1.00 26.79 200 GLY B CA 1
ATOM 5082 C C . GLY B 1 200 ? -14.700 -13.496 24.215 1.00 26.90 200 GLY B C 1
ATOM 5083 O O . GLY B 1 200 ? -14.921 -13.355 23.009 1.00 27.34 200 GLY B O 1
ATOM 5084 N N . TYR B 1 201 ? -14.282 -12.496 24.988 1.00 26.71 201 TYR B N 1
ATOM 5085 C CA . TYR B 1 201 ? -13.932 -11.198 24.400 1.00 26.80 201 TYR B CA 1
ATOM 5086 C C . TYR B 1 201 ? -12.572 -11.301 23.750 1.00 26.37 201 TYR B C 1
ATOM 5087 O O . TYR B 1 201 ? -11.619 -11.787 24.365 1.00 26.21 201 TYR B O 1
ATOM 5096 N N . ILE B 1 202 ? -12.509 -10.863 22.495 1.00 26.14 202 ILE B N 1
ATOM 5097 C CA . ILE B 1 202 ? -11.280 -10.842 21.717 1.00 25.71 202 ILE B CA 1
ATOM 5098 C C . ILE B 1 202 ? -10.386 -9.757 22.272 1.00 25.79 202 ILE B C 1
ATOM 5099 O O . ILE B 1 202 ? -10.812 -8.631 22.526 1.00 25.87 202 ILE B O 1
ATOM 5104 N N . THR B 1 203 ? -9.135 -10.127 22.449 1.00 25.59 203 THR B N 1
ATOM 5105 C CA . THR B 1 203 ? -8.151 -9.310 23.102 1.00 25.52 203 THR B CA 1
ATOM 5106 C C . THR B 1 203 ? -6.904 -9.292 22.193 1.00 25.13 203 THR B C 1
ATOM 5107 O O . THR B 1 203 ? -6.716 -10.220 21.398 1.00 25.33 203 THR B O 1
ATOM 5111 N N . THR B 1 204 ? -6.083 -8.242 22.262 1.00 24.22 204 THR B N 1
ATOM 5112 C CA . THR B 1 204 ? -4.808 -8.220 21.527 1.00 23.17 204 THR B CA 1
ATOM 5113 C C . THR B 1 204 ? -3.614 -8.303 22.478 1.00 22.79 204 THR B C 1
ATOM 5114 O O . THR B 1 204 ? -3.723 -7.938 23.647 1.00 22.36 204 THR B O 1
ATOM 5118 N N . LEU B 1 205 ? -2.469 -8.757 21.963 1.00 22.21 205 LEU B N 1
ATOM 5119 C CA . LEU B 1 205 ? -1.290 -9.005 22.805 1.00 21.85 205 LEU B CA 1
ATOM 5120 C C . LEU B 1 205 ? -0.221 -7.914 22.714 1.00 21.75 205 LEU B C 1
ATOM 5121 O O . LEU B 1 205 ? 0.900 -8.078 23.210 1.00 22.49 205 LEU B O 1
ATOM 5126 N N . GLY B 1 206 ? -0.568 -6.793 22.102 1.00 21.52 206 GLY B N 1
ATOM 5127 C CA . GLY B 1 206 ? 0.401 -5.716 21.916 1.00 21.03 206 GLY B CA 1
ATOM 5128 C C . GLY B 1 206 ? 0.980 -5.795 20.520 1.00 20.39 206 GLY B C 1
ATOM 5129 O O . GLY B 1 206 ? 1.100 -6.883 19.943 1.00 20.45 206 GLY B O 1
ATOM 5130 N N . ARG B 1 207 ? 1.332 -4.638 19.978 1.00 20.01 207 ARG B N 1
ATOM 5131 C CA A ARG B 1 207 ? 1.895 -4.566 18.640 0.50 19.59 207 ARG B CA 1
ATOM 5132 C CA B ARG B 1 207 ? 1.904 -4.557 18.648 0.50 20.07 207 ARG B CA 1
ATOM 5133 C C . ARG B 1 207 ? 3.096 -5.499 18.519 1.00 20.07 207 ARG B C 1
ATOM 5134 O O . ARG B 1 207 ? 3.946 -5.566 19.422 1.00 19.98 207 ARG B O 1
ATOM 5149 N N . GLY B 1 208 ? 3.146 -6.234 17.408 1.00 19.70 208 GLY B N 1
ATOM 5150 C CA . GLY B 1 208 ? 4.200 -7.209 17.176 1.00 19.44 208 GLY B CA 1
ATOM 5151 C C . GLY B 1 208 ? 3.880 -8.585 17.736 1.00 19.45 208 GLY B C 1
ATOM 5152 O O . GLY B 1 208 ? 4.626 -9.522 17.500 1.00 19.36 208 GLY B O 1
ATOM 5153 N N . GLY B 1 209 ? 2.748 -8.703 18.438 1.00 19.38 209 GLY B N 1
ATOM 5154 C CA . GLY B 1 209 ? 2.396 -9.895 19.225 1.00 19.58 209 GLY B CA 1
ATOM 5155 C C . GLY B 1 209 ? 2.202 -11.223 18.511 1.00 19.73 209 GLY B C 1
ATOM 5156 O O . GLY B 1 209 ? 2.107 -12.270 19.157 1.00 19.58 209 GLY B O 1
ATOM 5157 N N . SER B 1 210 ? 2.140 -11.189 17.184 1.00 20.06 210 SER B N 1
ATOM 5158 C CA . SER B 1 210 ? 2.080 -12.415 16.374 1.00 19.85 210 SER B CA 1
ATOM 5159 C C . SER B 1 210 ? 3.285 -13.351 16.555 1.00 19.78 210 SER B C 1
ATOM 5160 O O . SER B 1 210 ? 3.132 -14.574 16.425 1.00 19.60 210 SER B O 1
ATOM 5163 N N . ASP B 1 211 ? 4.470 -12.789 16.835 1.00 19.88 211 ASP B N 1
ATOM 5164 C CA . ASP B 1 211 ? 5.649 -13.606 17.201 1.00 20.11 211 ASP B CA 1
ATOM 5165 C C . ASP B 1 211 ? 5.411 -14.250 18.570 1.00 20.48 211 ASP B C 1
ATOM 5166 O O . ASP B 1 211 ? 5.823 -15.378 18.824 1.00 21.09 211 ASP B O 1
ATOM 5171 N N . TYR B 1 212 ? 4.781 -13.502 19.469 1.00 20.45 212 TYR B N 1
ATOM 5172 C CA . TYR B 1 212 ? 4.506 -13.987 20.813 1.00 20.54 212 TYR B CA 1
ATOM 5173 C C . TYR B 1 212 ? 3.531 -15.169 20.781 1.00 20.24 212 TYR B C 1
ATOM 5174 O O . TYR B 1 212 ? 3.724 -16.127 21.521 1.00 20.49 212 TYR B O 1
ATOM 5183 N N . SER B 1 213 ? 2.514 -15.098 19.919 1.00 20.06 213 SER B N 1
ATOM 5184 C CA . SER B 1 213 ? 1.553 -16.198 19.702 1.00 20.32 213 SER B CA 1
ATOM 5185 C C . SER B 1 213 ? 2.207 -17.495 19.284 1.00 20.28 213 SER B C 1
ATOM 5186 O O . SER B 1 213 ? 1.781 -18.555 19.704 1.00 20.89 213 SER B O 1
ATOM 5189 N N . ALA B 1 214 ? 3.209 -17.396 18.416 1.00 20.38 214 ALA B N 1
ATOM 5190 C CA . ALA B 1 214 ? 3.935 -18.541 17.907 1.00 19.71 214 ALA B CA 1
ATOM 5191 C C . ALA B 1 214 ? 4.665 -19.235 19.041 1.00 19.91 214 ALA B C 1
ATOM 5192 O O . ALA B 1 214 ? 4.620 -20.463 19.157 1.00 19.96 214 ALA B O 1
ATOM 5194 N N . ALA B 1 215 ? 5.341 -18.438 19.869 1.00 19.81 215 ALA B N 1
ATOM 5195 C CA . ALA B 1 215 ? 6.025 -18.932 21.061 1.00 19.99 215 ALA B CA 1
ATOM 5196 C C . ALA B 1 215 ? 5.033 -19.555 22.043 1.00 20.29 215 ALA B C 1
ATOM 5197 O O . ALA B 1 215 ? 5.312 -20.602 22.641 1.00 20.60 215 ALA B O 1
ATOM 5199 N N . LEU B 1 216 ? 3.873 -18.916 22.186 1.00 20.15 216 LEU B N 1
ATOM 5200 C CA . LEU B 1 216 ? 2.793 -19.425 23.028 1.00 20.48 216 LEU B CA 1
ATOM 5201 C C . LEU B 1 216 ? 2.224 -20.753 22.518 1.00 20.90 216 LEU B C 1
ATOM 5202 O O . LEU B 1 216 ? 1.968 -21.678 23.301 1.00 20.38 216 LEU B O 1
ATOM 5207 N N . ILE B 1 217 ? 2.034 -20.843 21.201 1.00 21.34 217 ILE B N 1
ATOM 5208 C CA . ILE B 1 217 ? 1.511 -22.052 20.596 1.00 22.00 217 ILE B CA 1
ATOM 5209 C C . ILE B 1 217 ? 2.568 -23.153 20.625 1.00 22.28 217 ILE B C 1
ATOM 5210 O O . ILE B 1 217 ? 2.241 -24.321 20.837 1.00 22.42 217 ILE B O 1
ATOM 5215 N N . GLY B 1 218 ? 3.831 -22.769 20.437 1.00 22.67 218 GLY B N 1
ATOM 5216 C CA . GLY B 1 218 ? 4.954 -23.714 20.493 1.00 23.23 218 GLY B CA 1
ATOM 5217 C C . GLY B 1 218 ? 5.109 -24.303 21.884 1.00 23.76 218 GLY B C 1
ATOM 5218 O O . GLY B 1 218 ? 5.219 -25.519 22.046 1.00 23.66 218 GLY B O 1
ATOM 5219 N N . TYR B 1 219 ? 5.099 -23.428 22.885 1.00 24.21 219 TYR B N 1
ATOM 5220 C CA . TYR B 1 219 ? 5.106 -23.822 24.293 1.00 24.85 219 TYR B CA 1
ATOM 5221 C C . TYR B 1 219 ? 3.989 -24.828 24.638 1.00 25.17 219 TYR B C 1
ATOM 5222 O O . TYR B 1 219 ? 4.257 -25.903 25.195 1.00 25.30 219 TYR B O 1
ATOM 5231 N N . GLY B 1 220 ? 2.749 -24.473 24.303 1.00 25.27 220 GLY B N 1
ATOM 5232 C CA . GLY B 1 220 ? 1.582 -25.283 24.650 1.00 25.27 220 GLY B CA 1
ATOM 5233 C C . GLY B 1 220 ? 1.574 -26.648 23.988 1.00 25.48 220 GLY B C 1
ATOM 5234 O O . GLY B 1 220 ? 1.059 -27.619 24.550 1.00 25.10 220 GLY B O 1
ATOM 5235 N N . LEU B 1 221 ? 2.154 -26.710 22.789 1.00 25.74 221 LEU B N 1
ATOM 5236 C CA . LEU B 1 221 ? 2.229 -27.938 22.008 1.00 25.69 221 LEU B CA 1
ATOM 5237 C C . LEU B 1 221 ? 3.461 -28.785 22.309 1.00 25.94 221 LEU B C 1
ATOM 5238 O O . LEU B 1 221 ? 3.588 -29.907 21.798 1.00 25.97 221 LEU B O 1
ATOM 5243 N N . ASP B 1 222 ? 4.350 -28.266 23.151 1.00 26.00 222 ASP B N 1
ATOM 5244 C CA . ASP B 1 222 ? 5.668 -28.878 23.362 1.00 26.40 222 ASP B CA 1
ATOM 5245 C C . ASP B 1 222 ? 6.363 -29.084 22.019 1.00 26.06 222 ASP B C 1
ATOM 5246 O O . ASP B 1 222 ? 6.904 -30.161 21.740 1.00 26.50 222 ASP B O 1
ATOM 5251 N N . ALA B 1 223 ? 6.328 -28.038 21.195 1.00 25.59 223 ALA B N 1
ATOM 5252 C CA . ALA B 1 223 ? 6.889 -28.055 19.849 1.00 25.43 223 ALA B CA 1
ATOM 5253 C C . ALA B 1 223 ? 8.397 -28.353 19.861 1.00 25.17 223 ALA B C 1
ATOM 5254 O O . ALA B 1 223 ? 9.077 -28.154 20.871 1.00 24.94 223 ALA B O 1
ATOM 5256 N N . ASP B 1 224 ? 8.900 -28.857 18.740 1.00 25.29 224 ASP B N 1
ATOM 5257 C CA . ASP B 1 224 ? 10.315 -29.185 18.606 1.00 25.36 224 ASP B CA 1
ATOM 5258 C C . ASP B 1 224 ? 11.088 -27.970 18.145 1.00 25.05 224 ASP B C 1
ATOM 5259 O O . ASP B 1 224 ? 12.291 -27.863 18.365 1.00 24.87 224 ASP B O 1
ATOM 5264 N N . ILE B 1 225 ? 10.372 -27.056 17.503 1.00 25.06 225 ILE B N 1
ATOM 5265 C CA . ILE B 1 225 ? 10.952 -25.825 16.985 1.00 25.10 225 ILE B CA 1
ATOM 5266 C C . ILE B 1 225 ? 9.846 -24.783 16.780 1.00 24.99 225 ILE B C 1
ATOM 5267 O O . ILE B 1 225 ? 8.698 -25.132 16.484 1.00 25.18 225 ILE B O 1
ATOM 5272 N N . ILE B 1 226 ? 10.204 -23.516 16.976 1.00 25.12 226 ILE B N 1
ATOM 5273 C CA . ILE B 1 226 ? 9.370 -22.367 16.618 1.00 25.06 226 ILE B CA 1
ATOM 5274 C C . ILE B 1 226 ? 10.066 -21.584 15.505 1.00 25.28 226 ILE B C 1
ATOM 5275 O O . ILE B 1 226 ? 11.177 -21.079 15.684 1.00 24.77 226 ILE B O 1
ATOM 5280 N N . GLU B 1 227 ? 9.397 -21.483 14.360 1.00 25.54 227 GLU B N 1
ATOM 5281 C CA . GLU B 1 227 ? 9.973 -20.859 13.175 1.00 25.33 227 GLU B CA 1
ATOM 5282 C C . GLU B 1 227 ? 9.314 -19.535 12.851 1.00 24.76 227 GLU B C 1
ATOM 5283 O O . GLU B 1 227 ? 8.137 -19.494 12.478 1.00 25.04 227 GLU B O 1
ATOM 5289 N N . ILE B 1 228 ? 10.089 -18.461 12.976 1.00 24.12 228 ILE B N 1
ATOM 5290 C CA . ILE B 1 228 ? 9.640 -17.114 12.645 1.00 23.07 228 ILE B CA 1
ATOM 5291 C C . ILE B 1 228 ? 10.059 -16.736 11.220 1.00 22.87 228 ILE B C 1
ATOM 5292 O O . ILE B 1 228 ? 11.246 -16.606 10.915 1.00 22.49 228 ILE B O 1
ATOM 5297 N N . TRP B 1 229 ? 9.065 -16.571 10.352 1.00 22.64 229 TRP B N 1
ATOM 5298 C CA . TRP B 1 229 ? 9.301 -16.233 8.949 1.00 21.89 229 TRP B CA 1
ATOM 5299 C C . TRP B 1 229 ? 8.978 -14.752 8.730 1.00 21.50 229 TRP B C 1
ATOM 5300 O O . TRP B 1 229 ? 7.841 -14.305 8.920 1.00 20.71 229 TRP B O 1
ATOM 5311 N N . THR B 1 230 ? 10.008 -14.000 8.348 1.00 21.03 230 THR B N 1
ATOM 5312 C CA . THR B 1 230 ? 9.920 -12.562 8.187 1.00 20.32 230 THR B CA 1
ATOM 5313 C C . THR B 1 230 ? 10.531 -12.161 6.829 1.00 20.36 230 THR B C 1
ATOM 5314 O O . THR B 1 230 ? 10.628 -12.999 5.934 1.00 20.17 230 THR B O 1
ATOM 5318 N N . ASP B 1 231 ? 10.939 -10.900 6.673 1.00 20.01 231 ASP B N 1
ATOM 5319 C CA . ASP B 1 231 ? 11.458 -10.436 5.391 1.00 20.35 231 ASP B CA 1
ATOM 5320 C C . ASP B 1 231 ? 12.953 -10.066 5.422 1.00 20.56 231 ASP B C 1
ATOM 5321 O O . ASP B 1 231 ? 13.429 -9.275 4.606 1.00 20.61 231 ASP B O 1
ATOM 5326 N N . VAL B 1 232 ? 13.663 -10.645 6.389 1.00 20.43 232 VAL B N 1
ATOM 5327 C CA . VAL B 1 232 ? 15.108 -10.544 6.534 1.00 20.20 232 VAL B CA 1
ATOM 5328 C C . VAL B 1 232 ? 15.592 -11.934 6.961 1.00 20.51 232 VAL B C 1
ATOM 5329 O O . VAL B 1 232 ? 14.829 -12.705 7.554 1.00 20.27 232 VAL B O 1
ATOM 5333 N N . SER B 1 233 ? 16.843 -12.258 6.655 1.00 20.81 233 SER B N 1
ATOM 5334 C CA . SER B 1 233 ? 17.358 -13.618 6.847 1.00 21.42 233 SER B CA 1
ATOM 5335 C C . SER B 1 233 ? 17.913 -13.850 8.245 1.00 21.58 233 SER B C 1
ATOM 5336 O O . SER B 1 233 ? 19.083 -14.192 8.409 1.00 21.92 233 SER B O 1
ATOM 5339 N N . GLY B 1 234 ? 17.059 -13.669 9.247 1.00 21.81 234 GLY B N 1
ATOM 5340 C CA . GLY B 1 234 ? 17.438 -13.829 10.643 1.00 21.91 234 GLY B CA 1
ATOM 5341 C C . GLY B 1 234 ? 17.559 -12.512 11.379 1.00 22.21 234 GLY B C 1
ATOM 5342 O O . GLY B 1 234 ? 17.100 -11.468 10.902 1.00 22.30 234 GLY B O 1
ATOM 5343 N N . VAL B 1 235 ? 18.165 -12.568 12.561 1.00 22.58 235 VAL B N 1
ATOM 5344 C CA . VAL B 1 235 ? 18.499 -11.364 13.317 1.00 22.85 235 VAL B CA 1
ATOM 5345 C C . VAL B 1 235 ? 19.851 -10.876 12.808 1.00 23.27 235 VAL B C 1
ATOM 5346 O O . VAL B 1 235 ? 20.782 -11.670 12.617 1.00 22.74 235 VAL B O 1
ATOM 5350 N N . TYR B 1 236 ? 19.925 -9.574 12.549 1.00 23.83 236 TYR B N 1
ATOM 5351 C CA . TYR B 1 236 ? 21.125 -8.940 12.020 1.00 24.49 236 TYR B CA 1
ATOM 5352 C C . TYR B 1 236 ? 21.871 -8.132 13.091 1.00 24.35 236 TYR B C 1
ATOM 5353 O O . TYR B 1 236 ? 21.330 -7.858 14.163 1.00 24.16 236 TYR B O 1
ATOM 5362 N N . THR B 1 237 ? 23.112 -7.753 12.778 1.00 24.40 237 THR B N 1
ATOM 5363 C CA . THR B 1 237 ? 23.973 -6.974 13.675 1.00 23.82 237 THR B CA 1
ATOM 5364 C C . THR B 1 237 ? 23.381 -5.597 13.975 1.00 24.14 237 THR B C 1
ATOM 5365 O O . THR B 1 237 ? 23.735 -4.957 14.962 1.00 24.30 237 THR B O 1
ATOM 5369 N N . THR B 1 238 ? 22.491 -5.144 13.105 1.00 24.40 238 THR B N 1
ATOM 5370 C CA . THR B 1 238 ? 21.564 -4.053 13.411 1.00 24.92 238 THR B CA 1
ATOM 5371 C C . THR B 1 238 ? 20.454 -4.050 12.357 1.00 25.19 238 THR B C 1
ATOM 5372 O O . THR B 1 238 ? 20.398 -4.957 11.532 1.00 25.10 238 THR B O 1
ATOM 5376 N N . ASP B 1 239 ? 19.568 -3.058 12.402 1.00 25.88 239 ASP B N 1
ATOM 5377 C CA . ASP B 1 239 ? 18.491 -2.936 11.418 1.00 26.65 239 ASP B CA 1
ATOM 5378 C C . ASP B 1 239 ? 19.098 -2.683 10.027 1.00 27.57 239 ASP B C 1
ATOM 5379 O O . ASP B 1 239 ? 19.707 -1.636 9.802 1.00 27.27 239 ASP B O 1
ATOM 5384 N N . PRO B 1 240 ? 18.947 -3.656 9.103 1.00 28.50 240 PRO B N 1
ATOM 5385 C CA . PRO B 1 240 ? 19.460 -3.522 7.736 1.00 29.62 240 PRO B CA 1
ATOM 5386 C C . PRO B 1 240 ? 18.860 -2.332 6.973 1.00 30.63 240 PRO B C 1
ATOM 5387 O O . PRO B 1 240 ? 19.405 -1.937 5.942 1.00 31.26 240 PRO B O 1
ATOM 5391 N N . ARG B 1 241 ? 17.766 -1.772 7.488 1.00 31.92 241 ARG B N 1
ATOM 5392 C CA . ARG B 1 241 ? 17.165 -0.527 6.979 1.00 33.23 241 ARG B CA 1
ATOM 5393 C C . ARG B 1 241 ? 17.883 0.734 7.462 1.00 33.26 241 ARG B C 1
ATOM 5394 O O . ARG B 1 241 ? 17.737 1.808 6.864 1.00 33.32 241 ARG B O 1
ATOM 5402 N N . LEU B 1 242 ? 18.638 0.606 8.551 1.00 33.13 242 LEU B N 1
ATOM 5403 C CA . LEU B 1 242 ? 19.523 1.673 8.997 1.00 33.21 242 LEU B CA 1
ATOM 5404 C C . LEU B 1 242 ? 20.913 1.515 8.380 1.00 33.06 242 LEU B C 1
ATOM 5405 O O . LEU B 1 242 ? 21.537 2.497 7.995 1.00 33.00 242 LEU B O 1
ATOM 5410 N N . VAL B 1 243 ? 21.382 0.271 8.293 1.00 32.90 243 VAL B N 1
ATOM 5411 C CA . VAL B 1 243 ? 22.734 -0.028 7.841 1.00 32.83 243 VAL B CA 1
ATOM 5412 C C . VAL B 1 243 ? 22.696 -1.199 6.858 1.00 33.03 243 VAL B C 1
ATOM 5413 O O . VAL B 1 243 ? 22.593 -2.356 7.279 1.00 33.31 243 VAL B O 1
ATOM 5417 N N . PRO B 1 244 ? 22.711 -0.892 5.541 1.00 32.92 244 PRO B N 1
ATOM 5418 C CA . PRO B 1 244 ? 22.928 -1.821 4.432 1.00 32.80 244 PRO B CA 1
ATOM 5419 C C . PRO B 1 244 ? 23.920 -2.969 4.696 1.00 32.45 244 PRO B C 1
ATOM 5420 O O . PRO B 1 244 ? 23.587 -4.120 4.410 1.00 32.68 244 PRO B O 1
ATOM 5424 N N . THR B 1 245 ? 25.108 -2.661 5.229 1.00 31.70 245 THR B N 1
ATOM 5425 C CA . THR B 1 245 ? 26.161 -3.664 5.462 1.00 30.90 245 THR B CA 1
ATOM 5426 C C . THR B 1 245 ? 26.030 -4.483 6.764 1.00 30.51 245 THR B C 1
ATOM 5427 O O . THR B 1 245 ? 27.011 -5.075 7.234 1.00 30.69 245 THR B O 1
ATOM 5431 N N . ALA B 1 246 ? 24.832 -4.517 7.344 1.00 29.49 246 ALA B N 1
ATOM 5432 C CA . ALA B 1 246 ? 24.570 -5.333 8.520 1.00 28.68 246 ALA B CA 1
ATOM 5433 C C . ALA B 1 246 ? 24.682 -6.830 8.185 1.00 28.33 246 ALA B C 1
ATOM 5434 O O . ALA B 1 246 ? 24.315 -7.259 7.084 1.00 28.29 246 ALA B O 1
ATOM 5436 N N . ARG B 1 247 ? 25.190 -7.610 9.140 1.00 27.71 247 ARG B N 1
ATOM 5437 C CA . ARG B 1 247 ? 25.443 -9.047 8.957 1.00 27.12 247 ARG B CA 1
ATOM 5438 C C . ARG B 1 247 ? 24.421 -9.910 9.703 1.00 26.31 247 ARG B C 1
ATOM 5439 O O . ARG B 1 247 ? 24.006 -9.581 10.824 1.00 25.74 247 ARG B O 1
ATOM 5447 N N . ARG B 1 248 ? 24.036 -11.017 9.075 1.00 25.47 248 ARG B N 1
ATOM 5448 C CA . ARG B 1 248 ? 23.246 -12.057 9.721 1.00 24.78 248 ARG B CA 1
ATOM 5449 C C . ARG B 1 248 ? 24.048 -12.662 10.876 1.00 24.57 248 ARG B C 1
ATOM 5450 O O . ARG B 1 248 ? 25.224 -13.007 10.711 1.00 24.56 248 ARG B O 1
ATOM 5458 N N . ILE B 1 249 ? 23.420 -12.766 12.045 1.00 23.97 249 ILE B N 1
ATOM 5459 C CA . ILE B 1 249 ? 24.018 -13.469 13.169 1.00 23.69 249 ILE B CA 1
ATOM 5460 C C . ILE B 1 249 ? 23.466 -14.900 13.180 1.00 23.86 249 ILE B C 1
ATOM 5461 O O . ILE B 1 249 ? 22.278 -15.097 13.427 1.00 24.10 249 ILE B O 1
ATOM 5466 N N . PRO B 1 250 ? 24.324 -15.897 12.892 1.00 23.98 250 PRO B N 1
ATOM 5467 C CA . PRO B 1 250 ? 23.913 -17.302 12.788 1.00 23.93 250 PRO B CA 1
ATOM 5468 C C . PRO B 1 250 ? 23.241 -17.875 14.035 1.00 23.98 250 PRO B C 1
ATOM 5469 O O . PRO B 1 250 ? 22.251 -18.596 13.918 1.00 24.07 250 PRO B O 1
ATOM 5473 N N . LYS B 1 251 ? 23.768 -17.543 15.211 1.00 24.11 251 LYS B N 1
ATOM 5474 C CA . LYS B 1 251 ? 23.293 -18.105 16.473 1.00 24.14 251 LYS B CA 1
ATOM 5475 C C . LYS B 1 251 ? 23.241 -17.022 17.532 1.00 23.79 251 LYS B C 1
ATOM 5476 O O . LYS B 1 251 ? 24.136 -16.189 17.624 1.00 24.52 251 LYS B O 1
ATOM 5482 N N . LEU B 1 252 ? 22.194 -17.043 18.342 1.00 23.43 252 LEU B N 1
ATOM 5483 C CA . LEU B 1 252 ? 22.084 -16.142 19.465 1.00 22.65 252 LEU B CA 1
ATOM 5484 C C . LEU B 1 252 ? 21.549 -16.925 20.656 1.00 22.48 252 LEU B C 1
ATOM 5485 O O . LEU B 1 252 ? 20.814 -17.893 20.486 1.00 22.23 252 LEU B O 1
ATOM 5490 N N . SER B 1 253 ? 21.907 -16.506 21.864 1.00 22.37 253 SER B N 1
ATOM 5491 C CA . SER B 1 253 ? 21.296 -17.074 23.047 1.00 22.66 253 SER B CA 1
ATOM 5492 C C . SER B 1 253 ? 19.921 -16.442 23.307 1.00 23.06 253 SER B C 1
ATOM 5493 O O . SER B 1 253 ? 19.596 -15.392 22.756 1.00 23.41 253 SER B O 1
ATOM 5496 N N . TYR B 1 254 ? 19.122 -17.094 24.147 1.00 23.45 254 TYR B N 1
ATOM 5497 C CA . TYR B 1 254 ? 17.807 -16.599 24.523 1.00 23.50 254 TYR B CA 1
ATOM 5498 C C . TYR B 1 254 ? 17.862 -15.189 25.111 1.00 23.26 254 TYR B C 1
ATOM 5499 O O . TYR B 1 254 ? 17.095 -14.319 24.710 1.00 23.11 254 TYR B O 1
ATOM 5508 N N . ILE B 1 255 ? 18.768 -14.966 26.057 1.00 22.87 255 ILE B N 1
ATOM 5509 C CA . ILE B 1 255 ? 18.868 -13.654 26.701 1.00 22.70 255 ILE B CA 1
ATOM 5510 C C . ILE B 1 255 ? 19.387 -12.551 25.756 1.00 22.65 255 ILE B C 1
ATOM 5511 O O . ILE B 1 255 ? 18.888 -11.423 25.799 1.00 23.10 255 ILE B O 1
ATOM 5516 N N . GLU B 1 256 ? 20.348 -12.869 24.891 1.00 22.00 256 GLU B N 1
ATOM 5517 C CA . GLU B 1 256 ? 20.797 -11.908 23.873 1.00 21.93 256 GLU B CA 1
ATOM 5518 C C . GLU B 1 256 ? 19.666 -11.437 22.944 1.00 21.94 256 GLU B C 1
ATOM 5519 O O . GLU B 1 256 ? 19.524 -10.244 22.683 1.00 21.55 256 GLU B O 1
ATOM 5525 N N . ALA B 1 257 ? 18.890 -12.391 22.438 1.00 22.13 257 ALA B N 1
ATOM 5526 C CA . ALA B 1 257 ? 17.774 -12.110 21.538 1.00 22.53 257 ALA B CA 1
ATOM 5527 C C . ALA B 1 257 ? 16.709 -11.257 22.224 1.00 22.71 257 ALA B C 1
ATOM 5528 O O . ALA B 1 257 ? 16.192 -10.299 21.642 1.00 22.03 257 ALA B O 1
ATOM 5530 N N . MET B 1 258 ? 16.418 -11.603 23.478 1.00 22.99 258 MET B N 1
ATOM 5531 C CA . MET B 1 258 ? 15.381 -10.936 24.248 1.00 23.44 258 MET B CA 1
ATOM 5532 C C . MET B 1 258 ? 15.755 -9.481 24.531 1.00 22.99 258 MET B C 1
ATOM 5533 O O . MET B 1 258 ? 14.897 -8.604 24.441 1.00 22.94 258 MET B O 1
ATOM 5538 N N . GLU B 1 259 ? 17.026 -9.227 24.862 1.00 22.47 259 GLU B N 1
ATOM 5539 C CA . GLU B 1 259 ? 17.486 -7.865 25.132 1.00 22.51 259 GLU B CA 1
ATOM 5540 C C . GLU B 1 259 ? 17.450 -7.024 23.861 1.00 22.44 259 GLU B C 1
ATOM 5541 O O . GLU B 1 259 ? 17.058 -5.862 23.900 1.00 22.15 259 GLU B O 1
ATOM 5547 N N . LEU B 1 260 ? 17.853 -7.621 22.741 1.00 22.62 260 LEU B N 1
ATOM 5548 C CA . LEU B 1 260 ? 17.789 -6.950 21.440 1.00 22.64 260 LEU B CA 1
ATOM 5549 C C . LEU B 1 260 ? 16.362 -6.554 21.052 1.00 22.17 260 LEU B C 1
ATOM 5550 O O . LEU B 1 260 ? 16.091 -5.386 20.758 1.00 22.61 260 LEU B O 1
ATOM 5555 N N . ALA B 1 261 ? 15.457 -7.527 21.051 1.00 21.47 261 ALA B N 1
ATOM 5556 C CA . ALA B 1 261 ? 14.048 -7.272 20.771 1.00 21.34 261 ALA B CA 1
ATOM 5557 C C . ALA B 1 261 ? 13.487 -6.135 21.644 1.00 21.53 261 ALA B C 1
ATOM 5558 O O . ALA B 1 261 ? 12.948 -5.143 21.136 1.00 22.06 261 ALA B O 1
ATOM 5560 N N . TYR B 1 262 ? 13.635 -6.299 22.957 1.00 20.90 262 TYR B N 1
ATOM 5561 C CA . TYR B 1 262 ? 13.158 -5.368 23.965 1.00 20.30 262 TYR B CA 1
ATOM 5562 C C . TYR B 1 262 ? 13.715 -3.963 23.738 1.00 19.89 262 TYR B C 1
ATOM 5563 O O . TYR B 1 262 ? 13.009 -2.971 23.899 1.00 19.48 262 TYR B O 1
ATOM 5572 N N . PHE B 1 263 ? 14.986 -3.894 23.356 1.00 19.30 263 PHE B N 1
ATOM 5573 C CA . PHE B 1 263 ? 15.625 -2.625 23.058 1.00 18.80 263 PHE B CA 1
ATOM 5574 C C . PHE B 1 263 ? 15.588 -2.223 21.568 1.00 19.03 263 PHE B C 1
ATOM 5575 O O . PHE B 1 263 ? 16.360 -1.381 21.127 1.00 18.50 263 PHE B O 1
ATOM 5583 N N . GLY B 1 264 ? 14.670 -2.821 20.808 1.00 19.77 264 GLY B N 1
ATOM 5584 C CA . GLY B 1 264 ? 14.257 -2.248 19.523 1.00 20.53 264 GLY B CA 1
ATOM 5585 C C . GLY B 1 264 ? 14.468 -3.038 18.254 1.00 20.81 264 GLY B C 1
ATOM 5586 O O . GLY B 1 264 ? 14.142 -2.560 17.180 1.00 21.22 264 GLY B O 1
ATOM 5587 N N . ALA B 1 265 ? 15.009 -4.249 18.359 1.00 21.46 265 ALA B N 1
ATOM 5588 C CA . ALA B 1 265 ? 15.126 -5.122 17.188 1.00 21.02 265 ALA B CA 1
ATOM 5589 C C . ALA B 1 265 ? 13.758 -5.706 16.858 1.00 21.05 265 ALA B C 1
ATOM 5590 O O . ALA B 1 265 ? 13.379 -6.774 17.349 1.00 20.65 265 ALA B O 1
ATOM 5592 N N . LYS B 1 266 ? 13.031 -4.973 16.014 1.00 21.33 266 LYS B N 1
ATOM 5593 C CA . LYS B 1 266 ? 11.666 -5.306 15.568 1.00 21.63 266 LYS B CA 1
ATOM 5594 C C . LYS B 1 266 ? 11.421 -6.753 15.098 1.00 21.34 266 LYS B C 1
ATOM 5595 O O . LYS B 1 266 ? 10.309 -7.264 15.271 1.00 21.23 266 LYS B O 1
ATOM 5601 N N . VAL B 1 267 ? 12.437 -7.404 14.520 1.00 21.13 267 VAL B N 1
ATOM 5602 C CA . VAL B 1 267 ? 12.307 -8.805 14.045 1.00 21.08 267 VAL B CA 1
ATOM 5603 C C . VAL B 1 267 ? 11.685 -9.758 15.033 1.00 20.81 267 VAL B C 1
ATOM 5604 O O . VAL B 1 267 ? 11.162 -10.793 14.648 1.00 21.00 267 VAL B O 1
ATOM 5608 N N . LEU B 1 268 ? 11.813 -9.433 16.309 1.00 21.05 268 LEU B N 1
ATOM 5609 C CA . LEU B 1 268 ? 11.222 -10.222 17.368 1.00 21.17 268 LEU B CA 1
ATOM 5610 C C . LEU B 1 268 ? 10.531 -9.324 18.382 1.00 21.20 268 LEU B C 1
ATOM 5611 O O . LEU B 1 268 ? 11.083 -8.315 18.840 1.00 20.40 268 LEU B O 1
ATOM 5616 N N . HIS B 1 269 ? 9.298 -9.688 18.703 1.00 21.79 269 HIS B N 1
ATOM 5617 C CA . HIS B 1 269 ? 8.631 -9.131 19.858 1.00 22.03 269 HIS B CA 1
ATOM 5618 C C . HIS B 1 269 ? 9.353 -9.719 21.072 1.00 22.21 269 HIS B C 1
ATOM 5619 O O . HIS B 1 269 ? 9.601 -10.923 21.107 1.00 21.77 269 HIS B O 1
ATOM 5626 N N . PRO B 1 270 ? 9.717 -8.873 22.056 1.00 22.62 270 PRO B N 1
ATOM 5627 C CA . PRO B 1 270 ? 10.456 -9.359 23.231 1.00 23.20 270 PRO B CA 1
ATOM 5628 C C . PRO B 1 270 ? 9.835 -10.594 23.928 1.00 23.78 270 PRO B C 1
ATOM 5629 O O . PRO B 1 270 ? 10.579 -11.476 24.389 1.00 23.75 270 PRO B O 1
ATOM 5633 N N . ARG B 1 271 ? 8.501 -10.670 23.966 1.00 23.71 271 ARG B N 1
ATOM 5634 C CA . ARG B 1 271 ? 7.788 -11.745 24.669 1.00 24.23 271 ARG B CA 1
ATOM 5635 C C . ARG B 1 271 ? 7.870 -13.116 23.994 1.00 24.08 271 ARG B C 1
ATOM 5636 O O . ARG B 1 271 ? 7.535 -14.126 24.610 1.00 23.82 271 ARG B O 1
ATOM 5644 N N . THR B 1 272 ? 8.315 -13.142 22.740 1.00 24.47 272 THR B N 1
ATOM 5645 C CA . THR B 1 272 ? 8.610 -14.383 22.012 1.00 25.24 272 THR B CA 1
ATOM 5646 C C . THR B 1 272 ? 9.614 -15.284 22.741 1.00 25.69 272 THR B C 1
ATOM 5647 O O . THR B 1 272 ? 9.546 -16.514 22.655 1.00 26.01 272 THR B O 1
ATOM 5651 N N . ILE B 1 273 ? 10.549 -14.678 23.457 1.00 26.12 273 ILE B N 1
ATOM 5652 C CA . ILE B 1 273 ? 11.643 -15.448 24.030 1.00 26.81 273 ILE B CA 1
ATOM 5653 C C . ILE B 1 273 ? 11.235 -16.291 25.260 1.00 27.04 273 ILE B C 1
ATOM 5654 O O . ILE B 1 273 ? 11.571 -17.477 25.328 1.00 26.91 273 ILE B O 1
ATOM 5659 N N . GLU B 1 274 ? 10.488 -15.701 26.192 1.00 27.45 274 GLU B N 1
ATOM 5660 C CA . GLU B 1 274 ? 10.113 -16.391 27.446 1.00 28.66 274 GLU B CA 1
ATOM 5661 C C . GLU B 1 274 ? 9.529 -17.805 27.336 1.00 28.04 274 GLU B C 1
ATOM 5662 O O . GLU B 1 274 ? 10.065 -18.725 27.961 1.00 27.95 274 GLU B O 1
ATOM 5668 N N . PRO B 1 275 ? 8.432 -17.988 26.573 1.00 27.82 275 PRO B N 1
ATOM 5669 C CA . PRO B 1 275 ? 7.893 -19.345 26.446 1.00 27.87 275 PRO B CA 1
ATOM 5670 C C . PRO B 1 275 ? 8.903 -20.329 25.857 1.00 28.01 275 PRO B C 1
ATOM 5671 O O . PRO B 1 275 ? 9.057 -21.428 26.386 1.00 27.96 275 PRO B O 1
ATOM 5675 N N . ALA B 1 276 ? 9.585 -19.929 24.783 1.00 28.31 276 ALA B N 1
ATOM 5676 C CA . ALA B 1 276 ? 10.629 -20.747 24.172 1.00 28.53 276 ALA B CA 1
ATOM 5677 C C . ALA B 1 276 ? 11.668 -21.153 25.211 1.00 28.79 276 ALA B C 1
ATOM 5678 O O . ALA B 1 276 ? 11.895 -22.341 25.436 1.00 28.75 276 ALA B O 1
ATOM 5680 N N . MET B 1 277 ? 12.263 -20.153 25.855 1.00 29.12 277 MET B N 1
ATOM 5681 C CA . MET B 1 277 ? 13.326 -20.341 26.835 1.00 30.02 277 MET B CA 1
ATOM 5682 C C . MET B 1 277 ? 12.906 -21.236 28.006 1.00 29.61 277 MET B C 1
ATOM 5683 O O . MET B 1 277 ? 13.716 -22.001 28.522 1.00 29.59 277 MET B O 1
ATOM 5688 N N . GLU B 1 278 ? 11.639 -21.136 28.408 1.00 29.37 278 GLU B N 1
ATOM 5689 C CA . GLU B 1 278 ? 11.079 -21.951 29.486 1.00 29.20 278 GLU B CA 1
ATOM 5690 C C . GLU B 1 278 ? 11.167 -23.454 29.219 1.00 28.69 278 GLU B C 1
ATOM 5691 O O . GLU B 1 278 ? 11.523 -24.226 30.112 1.00 28.71 278 GLU B O 1
ATOM 5697 N N . LYS B 1 279 ? 10.850 -23.873 28.000 1.00 28.08 279 LYS B N 1
ATOM 5698 C CA . LYS B 1 279 ? 10.855 -25.305 27.686 1.00 27.48 279 LYS B CA 1
ATOM 5699 C C . LYS B 1 279 ? 12.033 -25.721 26.795 1.00 27.07 279 LYS B C 1
ATOM 5700 O O . LYS B 1 279 ? 12.071 -26.841 26.282 1.00 26.97 279 LYS B O 1
ATOM 5706 N N . GLY B 1 280 ? 12.994 -24.818 26.627 1.00 26.36 280 GLY B N 1
ATOM 5707 C CA . GLY B 1 280 ? 14.168 -25.085 25.799 1.00 25.71 280 GLY B CA 1
ATOM 5708 C C . GLY B 1 280 ? 13.817 -25.374 24.350 1.00 25.27 280 GLY B C 1
ATOM 5709 O O . GLY B 1 280 ? 14.474 -26.192 23.698 1.00 25.49 280 GLY B O 1
ATOM 5710 N N . ILE B 1 281 ? 12.769 -24.717 23.852 1.00 24.72 281 ILE B N 1
ATOM 5711 C CA . ILE B 1 281 ? 12.351 -24.866 22.458 1.00 24.08 281 ILE B CA 1
ATOM 5712 C C . ILE B 1 281 ? 13.126 -23.854 21.632 1.00 23.74 281 ILE B C 1
ATOM 5713 O O . ILE B 1 281 ? 13.065 -22.652 21.919 1.00 23.67 281 ILE B O 1
ATOM 5718 N N . PRO B 1 282 ? 13.873 -24.336 20.621 1.00 23.41 282 PRO B N 1
ATOM 5719 C CA . PRO B 1 282 ? 14.657 -23.433 19.767 1.00 23.29 282 PRO B CA 1
ATOM 5720 C C . PRO B 1 282 ? 13.773 -22.566 18.877 1.00 23.18 282 PRO B C 1
ATOM 5721 O O . PRO B 1 282 ? 12.684 -22.996 18.488 1.00 23.08 282 PRO B O 1
ATOM 5725 N N . ILE B 1 283 ? 14.243 -21.354 18.583 1.00 23.35 283 ILE B N 1
ATOM 5726 C CA . ILE B 1 283 ? 13.577 -20.438 17.643 1.00 23.26 283 ILE B CA 1
ATOM 5727 C C . ILE B 1 283 ? 14.456 -20.218 16.414 1.00 23.32 283 ILE B C 1
ATOM 5728 O O . ILE B 1 283 ? 15.637 -19.887 16.530 1.00 23.32 283 ILE B O 1
ATOM 5733 N N . LEU B 1 284 ? 13.870 -20.411 15.239 1.00 23.31 284 LEU B N 1
ATOM 5734 C CA . LEU B 1 284 ? 14.576 -20.227 13.988 1.00 23.41 284 LEU B CA 1
ATOM 5735 C C . LEU B 1 284 ? 13.936 -19.072 13.234 1.00 23.45 284 LEU B C 1
ATOM 5736 O O . LEU B 1 284 ? 12.752 -19.121 12.912 1.00 23.05 284 LEU B O 1
ATOM 5741 N N . VAL B 1 285 ? 14.731 -18.034 12.971 1.00 23.68 285 VAL B N 1
ATOM 5742 C CA . VAL B 1 285 ? 14.271 -16.847 12.257 1.00 24.19 285 VAL B CA 1
ATOM 5743 C C . VAL B 1 285 ? 14.742 -16.935 10.811 1.00 24.81 285 VAL B C 1
ATOM 5744 O O . VAL B 1 285 ? 15.947 -17.057 10.530 1.00 24.87 285 VAL B O 1
ATOM 5748 N N . LYS B 1 286 ? 13.776 -16.889 9.897 1.00 25.52 286 LYS B N 1
ATOM 5749 C CA . LYS B 1 286 ? 14.035 -17.142 8.481 1.00 26.19 286 LYS B CA 1
ATOM 5750 C C . LYS B 1 286 ? 13.408 -16.081 7.562 1.00 26.05 286 LYS B C 1
ATOM 5751 O O . LYS B 1 286 ? 12.533 -15.320 7.980 1.00 26.05 286 LYS B O 1
ATOM 5757 N N . ASN B 1 287 ? 13.903 -16.016 6.327 1.00 25.78 287 ASN B N 1
ATOM 5758 C CA . ASN B 1 287 ? 13.404 -15.091 5.324 1.00 25.76 287 ASN B CA 1
ATOM 5759 C C . ASN B 1 287 ? 12.482 -15.836 4.367 1.00 26.24 287 ASN B C 1
ATOM 5760 O O . ASN B 1 287 ? 12.921 -16.773 3.681 1.00 25.69 287 ASN B O 1
ATOM 5765 N N . THR B 1 288 ? 11.212 -15.428 4.309 1.00 26.59 288 THR B N 1
ATOM 5766 C CA . THR B 1 288 ? 10.279 -16.047 3.353 1.00 27.20 288 THR B CA 1
ATOM 5767 C C . THR B 1 288 ? 10.652 -15.736 1.900 1.00 27.36 288 THR B C 1
ATOM 5768 O O . THR B 1 288 ? 10.345 -16.514 0.999 1.00 27.80 288 THR B O 1
ATOM 5772 N N . PHE B 1 289 ? 11.326 -14.607 1.691 1.00 27.54 289 PHE B N 1
ATOM 5773 C CA . PHE B 1 289 ? 11.758 -14.178 0.366 1.00 27.86 289 PHE B CA 1
ATOM 5774 C C . PHE B 1 289 ? 13.143 -14.709 0.000 1.00 28.12 289 PHE B C 1
ATOM 5775 O O . PHE B 1 289 ? 13.584 -14.555 -1.135 1.00 28.21 289 PHE B O 1
ATOM 5783 N N . GLU B 1 290 ? 13.812 -15.335 0.966 1.00 28.53 290 GLU B N 1
ATOM 5784 C CA . GLU B 1 290 ? 15.118 -15.971 0.765 1.00 28.94 290 GLU B CA 1
ATOM 5785 C C . GLU B 1 290 ? 15.168 -17.288 1.551 1.00 28.45 290 GLU B C 1
ATOM 5786 O O . GLU B 1 290 ? 16.007 -17.449 2.435 1.00 28.25 290 GLU B O 1
ATOM 5792 N N . PRO B 1 291 ? 14.263 -18.235 1.231 1.00 28.59 291 PRO B N 1
ATOM 5793 C CA . PRO B 1 291 ? 14.014 -19.404 2.088 1.00 28.93 291 PRO B CA 1
ATOM 5794 C C . PRO B 1 291 ? 15.187 -20.343 2.334 1.00 29.43 291 PRO B C 1
ATOM 5795 O O . PRO B 1 291 ? 15.143 -21.131 3.285 1.00 29.57 291 PRO B O 1
ATOM 5799 N N . GLU B 1 292 ? 16.220 -20.271 1.497 1.00 30.11 292 GLU B N 1
ATOM 5800 C CA . GLU B 1 292 ? 17.343 -21.189 1.617 1.00 30.59 292 GLU B CA 1
ATOM 5801 C C . GLU B 1 292 ? 18.449 -20.689 2.553 1.00 30.42 292 GLU B C 1
ATOM 5802 O O . GLU B 1 292 ? 19.423 -21.402 2.795 1.00 30.65 292 GLU B O 1
ATOM 5808 N N . SER B 1 293 ? 18.294 -19.478 3.088 1.00 30.09 293 SER B N 1
ATOM 5809 C CA . SER B 1 293 ? 19.221 -18.954 4.090 1.00 29.87 293 SER B CA 1
ATOM 5810 C C . SER B 1 293 ? 19.038 -19.641 5.448 1.00 29.78 293 SER B C 1
ATOM 5811 O O . SER B 1 293 ? 17.909 -19.902 5.874 1.00 29.65 293 SER B O 1
ATOM 5814 N N . GLU B 1 294 ? 20.153 -19.911 6.125 1.00 29.38 294 GLU B N 1
ATOM 5815 C CA . GLU B 1 294 ? 20.144 -20.520 7.460 1.00 29.18 294 GLU B CA 1
ATOM 5816 C C . GLU B 1 294 ? 19.546 -19.606 8.538 1.00 28.56 294 GLU B C 1
ATOM 5817 O O . GLU B 1 294 ? 19.110 -20.086 9.587 1.00 28.53 294 GLU B O 1
ATOM 5823 N N . GLY B 1 295 ? 19.564 -18.296 8.299 1.00 27.88 295 GLY B N 1
ATOM 5824 C CA . GLY B 1 295 ? 18.987 -17.340 9.248 1.00 26.88 295 GLY B CA 1
ATOM 5825 C C . GLY B 1 295 ? 19.587 -17.427 10.643 1.00 26.27 295 GLY B C 1
ATOM 5826 O O . GLY B 1 295 ? 20.800 -17.594 10.792 1.00 26.09 295 GLY B O 1
ATOM 5827 N N . THR B 1 296 ? 18.736 -17.342 11.667 1.00 25.63 296 THR B N 1
ATOM 5828 C CA . THR B 1 296 ? 19.223 -17.236 13.043 1.00 24.88 296 THR B CA 1
ATOM 5829 C C . THR B 1 296 ? 18.620 -18.260 13.997 1.00 24.75 296 THR B C 1
ATOM 5830 O O . THR B 1 296 ? 17.402 -18.336 14.167 1.00 24.90 296 THR B O 1
ATOM 5834 N N . LEU B 1 297 ? 19.494 -19.047 14.619 1.00 24.39 297 LEU B N 1
ATOM 5835 C CA . LEU B 1 297 ? 19.069 -20.052 15.585 1.00 24.14 297 LEU B CA 1
ATOM 5836 C C . LEU B 1 297 ? 19.250 -19.557 17.018 1.00 23.73 297 LEU B C 1
ATOM 5837 O O . LEU B 1 297 ? 20.365 -19.252 17.461 1.00 23.41 297 LEU B O 1
ATOM 5842 N N . ILE B 1 298 ? 18.132 -19.506 17.735 1.00 23.35 298 ILE B N 1
ATOM 5843 C CA . ILE B 1 298 ? 18.078 -18.992 19.090 1.00 23.02 298 ILE B CA 1
ATOM 5844 C C . ILE B 1 298 ? 17.849 -20.125 20.101 1.00 23.23 298 ILE B C 1
ATOM 5845 O O . ILE B 1 298 ? 16.795 -20.763 20.105 1.00 22.73 298 ILE B O 1
ATOM 5850 N N . THR B 1 299 ? 18.855 -20.363 20.944 1.00 23.48 299 THR B N 1
ATOM 5851 C CA . THR B 1 299 ? 18.841 -21.439 21.942 1.00 23.98 299 THR B CA 1
ATOM 5852 C C . THR B 1 299 ? 19.508 -20.982 23.252 1.00 24.88 299 THR B C 1
ATOM 5853 O O . THR B 1 299 ? 19.754 -19.786 23.449 1.00 25.10 299 THR B O 1
ATOM 5857 N N . ASN B 1 300 ? 19.802 -21.937 24.134 1.00 25.64 300 ASN B N 1
ATOM 5858 C CA . ASN B 1 300 ? 20.546 -21.667 25.371 1.00 26.63 300 ASN B CA 1
AT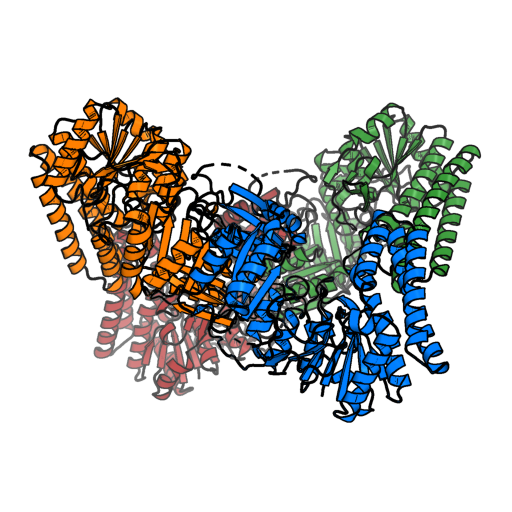OM 5859 C C . ASN B 1 300 ? 22.058 -21.540 25.156 1.00 26.99 300 ASN B C 1
ATOM 5860 O O . ASN B 1 300 ? 22.764 -21.017 26.021 1.00 26.77 300 ASN B O 1
ATOM 5865 N N . ASP B 1 301 ? 22.546 -22.020 24.012 1.00 27.68 301 ASP B N 1
ATOM 5866 C CA . ASP B 1 301 ? 23.961 -21.891 23.650 1.00 28.72 301 ASP B CA 1
ATOM 5867 C C . ASP B 1 301 ? 24.429 -20.440 23.679 1.00 29.26 301 ASP B C 1
ATOM 5868 O O . ASP B 1 301 ? 23.850 -19.582 23.006 1.00 29.34 301 ASP B O 1
ATOM 5873 N N . MET B 1 302 ? 25.475 -20.176 24.460 1.00 30.05 302 MET B N 1
ATOM 5874 C CA . MET B 1 302 ? 26.056 -18.841 24.542 1.00 31.03 302 MET B CA 1
ATOM 5875 C C . MET B 1 302 ? 27.576 -18.840 24.345 1.00 31.23 302 MET B C 1
ATOM 5876 O O . MET B 1 302 ? 28.283 -19.718 24.847 1.00 30.99 302 MET B O 1
ATOM 5881 N N . GLU B 1 303 ? 28.054 -17.827 23.621 1.00 31.68 303 GLU B N 1
ATOM 5882 C CA . GLU B 1 303 ? 29.449 -17.719 23.208 1.00 32.36 303 GLU B CA 1
ATOM 5883 C C . GLU B 1 303 ? 29.834 -16.257 23.027 1.00 32.30 303 GLU B C 1
ATOM 5884 O O . GLU B 1 303 ? 29.200 -15.536 22.256 1.00 32.40 303 GLU B O 1
ATOM 5890 N N . MET B 1 304 ? 30.873 -15.824 23.733 1.00 32.37 304 MET B N 1
ATOM 5891 C CA . MET B 1 304 ? 31.390 -14.467 23.564 1.00 32.72 304 MET B CA 1
ATOM 5892 C C . MET B 1 304 ? 32.016 -14.261 22.184 1.00 32.21 304 MET B C 1
ATOM 5893 O O . MET B 1 304 ? 32.614 -15.171 21.607 1.00 31.88 304 MET B O 1
ATOM 5898 N N . SER B 1 305 ? 31.847 -13.051 21.666 1.00 32.06 305 SER B N 1
ATOM 5899 C CA . SER B 1 305 ? 32.579 -12.566 20.506 1.00 31.50 305 SER B CA 1
ATOM 5900 C C . SER B 1 305 ? 33.949 -12.099 20.995 1.00 31.51 305 SER B C 1
ATOM 5901 O O . SER B 1 305 ? 34.110 -11.800 22.180 1.00 30.97 305 SER B O 1
ATOM 5904 N N . ASP B 1 306 ? 34.935 -12.061 20.097 1.00 31.88 306 ASP B N 1
ATOM 5905 C CA . ASP B 1 306 ? 36.254 -11.506 20.422 1.00 32.33 306 ASP B CA 1
ATOM 5906 C C . ASP B 1 306 ? 36.070 -10.054 20.845 1.00 32.52 306 ASP B C 1
ATOM 5907 O O . ASP B 1 306 ? 36.527 -9.637 21.915 1.00 32.39 306 ASP B O 1
ATOM 5912 N N . SER B 1 307 ? 35.385 -9.302 19.986 1.00 32.44 307 SER B N 1
ATOM 5913 C CA . SER B 1 307 ? 35.003 -7.946 20.279 1.00 32.81 307 SER B CA 1
ATOM 5914 C C . SER B 1 307 ? 33.605 -8.047 20.840 1.00 32.84 307 SER B C 1
ATOM 5915 O O . SER B 1 307 ? 32.635 -8.066 20.082 1.00 33.66 307 SER B O 1
ATOM 5918 N N . ILE B 1 308 ? 33.508 -8.184 22.160 1.00 32.33 308 ILE B N 1
ATOM 5919 C CA . ILE B 1 308 ? 32.232 -8.155 22.855 1.00 31.65 308 ILE B CA 1
ATOM 5920 C C . ILE B 1 308 ? 31.485 -7.042 22.141 1.00 31.21 308 ILE B C 1
ATOM 5921 O O . ILE B 1 308 ? 32.118 -6.065 21.680 1.00 32.42 308 ILE B O 1
ATOM 5926 N N . VAL B 1 309 ? 30.177 -7.210 22.011 1.00 29.34 309 VAL B N 1
ATOM 5927 C CA . VAL B 1 309 ? 29.303 -6.374 21.177 1.00 28.17 309 VAL B CA 1
ATOM 5928 C C . VAL B 1 309 ? 29.038 -7.112 19.880 1.00 27.11 309 VAL B C 1
ATOM 5929 O O . VAL B 1 309 ? 29.897 -7.191 19.000 1.00 26.60 309 VAL B O 1
ATOM 5933 N N . LYS B 1 310 ? 27.826 -7.643 19.779 1.00 26.14 310 LYS B N 1
ATOM 5934 C CA . LYS B 1 310 ? 27.426 -8.468 18.642 1.00 25.06 310 LYS B CA 1
ATOM 5935 C C . LYS B 1 310 ? 26.342 -7.802 17.817 1.00 24.18 310 LYS B C 1
ATOM 5936 O O . LYS B 1 310 ? 26.185 -8.111 16.632 1.00 23.83 310 LYS B O 1
ATOM 5942 N N . ALA B 1 311 ? 25.600 -6.890 18.451 1.00 23.27 311 ALA B N 1
ATOM 5943 C CA . ALA B 1 311 ? 24.476 -6.219 17.799 1.00 22.20 311 ALA B CA 1
ATOM 5944 C C . ALA B 1 311 ? 24.167 -4.858 18.409 1.00 21.82 311 ALA B C 1
ATOM 5945 O O . ALA B 1 311 ? 24.499 -4.590 19.557 1.00 21.52 311 ALA B O 1
ATOM 5947 N N . ILE B 1 312 ? 23.529 -4.001 17.618 1.00 21.66 312 ILE B N 1
ATOM 5948 C CA . ILE B 1 312 ? 23.137 -2.671 18.059 1.00 21.83 312 ILE B CA 1
ATOM 5949 C C . ILE B 1 312 ? 21.665 -2.477 17.745 1.00 21.94 312 ILE B C 1
ATOM 5950 O O . ILE B 1 312 ? 21.231 -2.717 16.619 1.00 21.51 312 ILE B O 1
ATOM 5955 N N . SER B 1 313 ? 20.896 -2.052 18.742 1.00 22.15 313 SER B N 1
ATOM 5956 C CA . SER B 1 313 ? 19.485 -1.744 18.524 1.00 23.12 313 SER B CA 1
ATOM 5957 C C . SER B 1 313 ? 19.126 -0.343 19.005 1.00 23.12 313 SER B C 1
ATOM 5958 O O . SER B 1 313 ? 19.814 0.230 19.858 1.00 23.43 313 SER B O 1
ATOM 5961 N N . THR B 1 314 ? 18.053 0.202 18.447 1.00 23.13 314 THR B N 1
ATOM 5962 C CA . THR B 1 314 ? 17.615 1.548 18.779 1.00 23.66 314 THR B CA 1
ATOM 5963 C C . THR B 1 314 ? 16.124 1.583 19.022 1.00 23.63 314 THR B C 1
ATOM 5964 O O . THR B 1 314 ? 15.380 0.825 18.399 1.00 23.45 314 THR B O 1
ATOM 5968 N N . ILE B 1 315 ? 15.703 2.462 19.934 1.00 24.03 315 ILE B N 1
ATOM 5969 C CA . ILE B 1 315 ? 14.306 2.901 20.029 1.00 24.58 315 ILE B CA 1
ATOM 5970 C C . ILE B 1 315 ? 14.260 4.430 19.877 1.00 25.20 315 ILE B C 1
ATOM 5971 O O . ILE B 1 315 ? 14.904 5.168 20.638 1.00 24.84 315 ILE B O 1
ATOM 5976 N N . LYS B 1 316 ? 13.491 4.886 18.893 1.00 25.70 316 LYS B N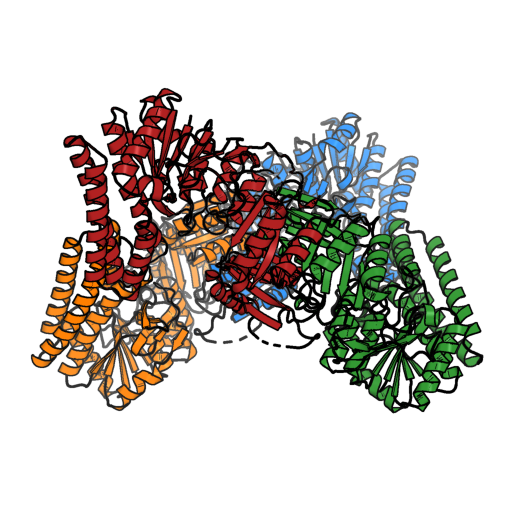 1
ATOM 5977 C CA . LYS B 1 316 ? 13.377 6.301 18.559 1.00 26.85 316 LYS B CA 1
ATOM 5978 C C . LYS B 1 316 ? 12.219 6.980 19.303 1.00 26.57 316 LYS B C 1
ATOM 5979 O O . LYS B 1 316 ? 12.342 8.127 19.739 1.00 27.21 316 LYS B O 1
ATOM 5985 N N . ASN B 1 317 ? 11.098 6.279 19.438 1.00 25.90 317 ASN B N 1
ATOM 5986 C CA . ASN B 1 317 ? 9.897 6.867 20.014 1.00 25.32 317 ASN B CA 1
ATOM 5987 C C . ASN B 1 317 ? 9.911 6.791 21.537 1.00 24.65 317 ASN B C 1
ATOM 5988 O O . ASN B 1 317 ? 9.127 6.075 22.163 1.00 24.79 317 ASN B O 1
ATOM 5993 N N . VAL B 1 318 ? 10.834 7.541 22.123 1.00 23.88 318 VAL B N 1
ATOM 5994 C CA . VAL B 1 318 ? 10.985 7.609 23.560 1.00 23.05 318 VAL B CA 1
ATOM 5995 C C . VAL B 1 318 ? 11.175 9.052 23.995 1.00 22.77 318 VAL B C 1
ATOM 5996 O O . VAL B 1 318 ? 11.540 9.916 23.197 1.00 23.06 318 VAL B O 1
ATOM 6000 N N . ALA B 1 319 ? 10.914 9.305 25.269 1.00 22.21 319 ALA B N 1
ATOM 6001 C CA . ALA B 1 319 ? 11.241 10.573 25.874 1.00 21.55 319 ALA B CA 1
ATOM 6002 C C . ALA B 1 319 ? 12.199 10.331 27.034 1.00 21.28 319 ALA B C 1
ATOM 6003 O O . ALA B 1 319 ? 12.161 9.284 27.672 1.00 21.35 319 ALA B O 1
ATOM 6005 N N . LEU B 1 320 ? 13.075 11.302 27.263 1.00 21.32 320 LEU B N 1
ATOM 6006 C CA . LEU B 1 320 ? 13.887 11.377 28.458 1.00 21.02 320 LEU B CA 1
ATOM 6007 C C . LEU B 1 320 ? 13.204 12.312 29.462 1.00 21.04 320 LEU B C 1
ATOM 6008 O O . LEU B 1 320 ? 13.020 13.514 29.188 1.00 21.35 320 LEU B O 1
ATOM 6013 N N . ILE B 1 321 ? 12.823 11.748 30.610 1.00 20.41 321 ILE B N 1
ATOM 6014 C CA . ILE B 1 321 ? 12.215 12.501 31.701 1.00 19.72 321 ILE B CA 1
ATOM 6015 C C . ILE B 1 321 ? 13.219 12.614 32.833 1.00 20.08 321 ILE B C 1
ATOM 6016 O O . ILE B 1 321 ? 13.682 11.602 33.352 1.00 20.18 321 ILE B O 1
ATOM 6021 N N . ASN B 1 322 ? 13.564 13.843 33.203 1.00 20.20 322 ASN B N 1
ATOM 6022 C CA . ASN B 1 322 ? 14.417 14.089 34.355 1.00 20.41 322 ASN B CA 1
ATOM 6023 C C . ASN B 1 322 ? 13.620 14.689 35.500 1.00 20.38 322 ASN B C 1
ATOM 6024 O O . ASN B 1 322 ? 13.040 15.755 35.364 1.00 20.96 322 ASN B O 1
ATOM 6029 N N . ILE B 1 323 ? 13.599 13.988 36.630 1.00 20.64 323 ILE B N 1
ATOM 6030 C CA . ILE B 1 323 ? 12.893 14.448 37.816 1.00 20.66 323 ILE B CA 1
ATOM 6031 C C . ILE B 1 323 ? 13.899 15.097 38.761 1.00 20.95 323 ILE B C 1
ATOM 6032 O O . ILE B 1 323 ? 14.940 14.528 39.074 1.00 20.55 323 ILE B O 1
ATOM 6037 N N . PHE B 1 324 ? 13.586 16.307 39.199 1.00 21.40 324 PHE B N 1
ATOM 6038 C CA . PHE B 1 324 ? 14.506 17.042 40.038 1.00 22.36 324 PHE B CA 1
ATOM 6039 C C . PHE B 1 324 ? 14.075 16.942 41.490 1.00 22.71 324 PHE B C 1
ATOM 6040 O O . PHE B 1 324 ? 12.989 17.405 41.862 1.00 22.35 324 PHE B O 1
ATOM 6048 N N . GLY B 1 325 ? 14.927 16.294 42.289 1.00 23.00 325 GLY B N 1
ATOM 6049 C CA . GLY B 1 325 ? 14.704 16.144 43.716 1.00 23.56 325 GLY B CA 1
ATOM 6050 C C . GLY B 1 325 ? 14.904 17.439 44.482 1.00 24.16 325 GLY B C 1
ATOM 6051 O O . GLY B 1 325 ? 15.571 18.367 44.013 1.00 23.67 325 GLY B O 1
ATOM 6052 N N . ALA B 1 326 ? 14.315 17.489 45.674 1.00 24.93 326 ALA B N 1
ATOM 6053 C CA . ALA B 1 326 ? 14.426 18.648 46.548 1.00 26.02 326 ALA B CA 1
ATOM 6054 C C . ALA B 1 326 ? 15.629 18.563 47.497 1.00 26.41 326 ALA B C 1
ATOM 6055 O O . ALA B 1 326 ? 15.618 19.163 48.558 1.00 27.18 326 ALA B O 1
ATOM 6057 N N . GLY B 1 327 ? 16.667 17.825 47.121 1.00 27.15 327 GLY B N 1
ATOM 6058 C CA . GLY B 1 327 ? 17.857 17.704 47.966 1.00 27.83 327 GLY B CA 1
ATOM 6059 C C . GLY B 1 327 ? 18.000 16.322 48.562 1.00 28.46 327 GLY B C 1
ATOM 6060 O O . GLY B 1 327 ? 17.561 15.333 47.961 1.00 28.65 327 GLY B O 1
ATOM 6061 N N . MET B 1 328 ? 18.612 16.242 49.742 1.00 28.54 328 MET B N 1
ATOM 6062 C CA . MET B 1 328 ? 18.799 14.952 50.393 1.00 29.01 328 MET B CA 1
ATOM 6063 C C . MET B 1 328 ? 17.552 14.517 51.160 1.00 29.05 328 MET B C 1
ATOM 6064 O O . MET B 1 328 ? 17.516 14.541 52.397 1.00 29.05 328 MET B O 1
ATOM 6069 N N . VAL B 1 329 ? 16.542 14.102 50.397 1.00 29.21 329 VAL B N 1
ATOM 6070 C CA . VAL B 1 329 ? 15.209 13.793 50.931 1.00 29.05 329 VAL B CA 1
ATOM 6071 C C . VAL B 1 329 ? 14.934 12.295 51.095 1.00 28.90 329 VAL B C 1
ATOM 6072 O O . VAL B 1 329 ? 13.850 11.900 51.536 1.00 29.05 329 VAL B O 1
ATOM 6076 N N . GLY B 1 330 ? 15.934 11.479 50.764 1.00 28.51 330 GLY B N 1
ATOM 6077 C CA . GLY B 1 330 ? 15.852 10.028 50.880 1.00 28.04 330 GLY B CA 1
ATOM 6078 C C . GLY B 1 330 ? 15.489 9.406 49.549 1.00 27.75 330 GLY B C 1
ATOM 6079 O O . GLY B 1 330 ? 14.337 9.484 49.130 1.00 27.37 330 GLY B O 1
ATOM 6080 N N . VAL B 1 331 ? 16.460 8.778 48.884 1.00 27.62 331 VAL B N 1
ATOM 6081 C CA . VAL B 1 331 ? 16.223 8.273 47.525 1.00 27.49 331 VAL B CA 1
ATOM 6082 C C . VAL B 1 331 ? 15.201 7.158 47.381 1.00 27.82 331 VAL B C 1
ATOM 6083 O O . VAL B 1 331 ? 14.380 7.219 46.472 1.00 27.98 331 VAL B O 1
ATOM 6087 N N . SER B 1 332 ? 15.222 6.150 48.254 1.00 28.02 332 SER B N 1
ATOM 6088 C CA . SER B 1 332 ? 14.271 5.035 48.087 1.00 28.50 332 SER B CA 1
ATOM 6089 C C . SER B 1 332 ? 12.823 5.420 48.375 1.00 28.24 332 SER B C 1
ATOM 6090 O O . SER B 1 332 ? 11.907 4.815 47.831 1.00 28.39 332 SER B O 1
ATOM 6093 N N . GLY B 1 333 ? 12.633 6.435 49.209 1.00 28.21 333 GLY B N 1
ATOM 6094 C CA . GLY B 1 333 ? 11.306 6.900 49.592 1.00 28.07 333 GLY B CA 1
ATOM 6095 C C . GLY B 1 333 ? 10.629 7.672 48.477 1.00 28.07 333 GLY B C 1
ATOM 6096 O O . GLY B 1 333 ? 9.456 7.432 48.178 1.00 27.82 333 GLY B O 1
ATOM 6097 N N . THR B 1 334 ? 11.362 8.596 47.854 1.00 27.86 334 THR B N 1
ATOM 6098 C CA . THR B 1 334 ? 10.796 9.364 46.741 1.00 27.43 334 THR B CA 1
ATOM 6099 C C . THR B 1 334 ? 10.735 8.494 45.483 1.00 26.88 334 THR B C 1
ATOM 6100 O O . THR B 1 334 ? 9.818 8.629 44.680 1.00 26.72 334 THR B O 1
ATOM 6104 N N . ALA B 1 335 ? 11.698 7.589 45.324 1.00 26.33 335 ALA B N 1
ATOM 6105 C CA . ALA B 1 335 ? 11.623 6.602 44.250 1.00 25.95 335 ALA B CA 1
ATOM 6106 C C . ALA B 1 335 ? 10.320 5.822 44.376 1.00 25.28 335 ALA B C 1
ATOM 6107 O O . ALA B 1 335 ? 9.627 5.593 43.381 1.00 25.42 335 ALA B O 1
ATOM 6109 N N . ALA B 1 336 ? 9.984 5.444 45.607 1.00 24.90 336 ALA B N 1
ATOM 6110 C CA . ALA B 1 336 ? 8.752 4.703 45.901 1.00 24.48 336 ALA B CA 1
ATOM 6111 C C . ALA B 1 336 ? 7.518 5.424 45.370 1.00 24.13 336 ALA B C 1
ATOM 6112 O O . ALA B 1 336 ? 6.689 4.818 44.701 1.00 24.32 336 ALA B O 1
ATOM 6114 N N . ARG B 1 337 ? 7.423 6.722 45.648 1.00 24.05 337 ARG B N 1
ATOM 6115 C CA . ARG B 1 337 ? 6.285 7.540 45.227 1.00 23.86 337 ARG B CA 1
ATOM 6116 C C . ARG B 1 337 ? 6.237 7.833 43.715 1.00 23.87 337 ARG B C 1
ATOM 6117 O O . ARG B 1 337 ? 5.152 7.863 43.108 1.00 23.35 337 ARG B O 1
ATOM 6125 N N . ILE B 1 338 ? 7.414 8.042 43.124 1.00 23.56 338 ILE B N 1
ATOM 6126 C CA . ILE B 1 338 ? 7.564 8.217 41.681 1.00 23.49 338 ILE B CA 1
ATOM 6127 C C . ILE B 1 338 ? 7.041 6.996 40.912 1.00 23.97 338 ILE B C 1
ATOM 6128 O O . ILE B 1 338 ? 6.218 7.129 39.996 1.00 24.05 338 ILE B O 1
ATOM 6133 N N . PHE B 1 339 ? 7.502 5.809 41.295 1.00 23.90 339 PHE B N 1
ATOM 6134 C CA . PHE B 1 339 ? 7.156 4.607 40.553 1.00 23.96 339 PHE B CA 1
ATOM 6135 C C . PHE B 1 339 ? 5.773 4.079 40.887 1.00 24.39 339 PHE B C 1
ATOM 6136 O O . PHE B 1 339 ? 5.141 3.433 40.050 1.00 24.63 339 PHE B O 1
ATOM 6144 N N . LYS B 1 340 ? 5.303 4.349 42.103 1.00 24.68 340 LYS B N 1
ATOM 6145 C CA . LYS B 1 340 ? 3.902 4.102 42.450 1.00 24.94 340 LYS B CA 1
ATOM 6146 C C . LYS B 1 340 ? 2.989 4.851 41.481 1.00 24.77 340 LYS B C 1
ATOM 6147 O O . LYS B 1 340 ? 2.159 4.241 40.814 1.00 24.87 340 LYS B O 1
ATOM 6153 N N . ALA B 1 341 ? 3.172 6.169 41.397 1.00 24.88 341 ALA B N 1
ATOM 6154 C CA . ALA B 1 341 ? 2.381 7.042 40.530 1.00 24.94 341 ALA B CA 1
ATOM 6155 C C . ALA B 1 341 ? 2.416 6.585 39.075 1.00 25.24 341 ALA B C 1
ATOM 6156 O O . ALA B 1 341 ? 1.375 6.529 38.405 1.00 25.24 341 ALA B O 1
ATOM 6158 N N . LEU B 1 342 ? 3.621 6.261 38.601 1.00 25.20 342 LEU B N 1
ATOM 6159 C CA . LEU B 1 342 ? 3.840 5.817 37.229 1.00 25.41 342 LEU B CA 1
ATOM 6160 C C . LEU B 1 342 ? 3.234 4.440 36.968 1.00 25.53 342 LEU B C 1
ATOM 6161 O O . LEU B 1 342 ? 2.651 4.215 35.916 1.00 25.20 342 LEU B O 1
ATOM 6166 N N . GLY B 1 343 ? 3.384 3.531 37.931 1.00 26.13 343 GLY B N 1
ATOM 6167 C CA . GLY B 1 343 ? 2.755 2.215 37.886 1.00 26.97 343 GLY B CA 1
ATOM 6168 C C . GLY B 1 343 ? 1.242 2.336 37.823 1.00 27.75 343 GLY B C 1
ATOM 6169 O O . GLY B 1 343 ? 0.601 1.684 36.999 1.00 27.75 343 GLY B O 1
ATOM 6170 N N . GLU B 1 344 ? 0.681 3.191 38.681 1.00 28.61 344 GLU B N 1
ATOM 6171 C CA . GLU B 1 344 ? -0.765 3.459 38.718 1.00 29.86 344 GLU B CA 1
ATOM 6172 C C . GLU B 1 344 ? -1.299 3.947 37.377 1.00 29.89 344 GLU B C 1
ATOM 6173 O O . GLU B 1 344 ? -2.412 3.598 36.991 1.00 29.78 344 GLU B O 1
ATOM 6179 N N . GLU B 1 345 ? -0.493 4.744 36.673 1.00 30.20 345 GLU B N 1
ATOM 6180 C CA . GLU B 1 345 ? -0.882 5.306 35.377 1.00 30.46 345 GLU B CA 1
ATOM 6181 C C . GLU B 1 345 ? -0.429 4.421 34.208 1.00 30.49 345 GLU B C 1
ATOM 6182 O O . GLU B 1 345 ? -0.627 4.771 33.046 1.00 30.64 345 GLU B O 1
ATOM 6188 N N . GLU B 1 346 ? 0.168 3.274 34.525 1.00 30.55 346 GLU B N 1
ATOM 6189 C CA . GLU B 1 346 ? 0.605 2.291 33.525 1.00 30.72 346 GLU B CA 1
ATOM 6190 C C . GLU B 1 346 ? 1.661 2.831 32.553 1.00 30.19 346 GLU B C 1
ATOM 6191 O O . GLU B 1 346 ? 1.698 2.452 31.383 1.00 30.36 346 GLU B O 1
ATOM 6197 N N . VAL B 1 347 ? 2.520 3.712 33.058 1.00 29.70 347 VAL B N 1
ATOM 6198 C CA . VAL B 1 347 ? 3.584 4.328 32.272 1.00 29.08 347 VAL B CA 1
ATOM 6199 C C . VAL B 1 347 ? 4.704 3.322 32.005 1.00 28.82 347 VAL B C 1
ATOM 6200 O O . VAL B 1 347 ? 5.194 2.664 32.912 1.00 28.77 347 VAL B O 1
ATOM 6204 N N . ASN B 1 348 ? 5.093 3.210 30.745 1.00 28.68 348 ASN B N 1
ATOM 6205 C CA . ASN B 1 348 ? 6.133 2.285 30.331 1.00 28.59 348 ASN B CA 1
ATOM 6206 C C . ASN B 1 348 ? 7.540 2.896 30.440 1.00 28.04 348 ASN B C 1
ATOM 6207 O O . ASN B 1 348 ? 7.960 3.663 29.566 1.00 28.38 348 ASN B O 1
ATOM 6212 N N . VAL B 1 349 ? 8.253 2.581 31.524 1.00 27.13 349 VAL B N 1
ATOM 6213 C CA . VAL B 1 349 ? 9.643 3.043 31.675 1.00 26.53 349 VAL B CA 1
ATOM 6214 C C . VAL B 1 349 ? 10.640 2.006 31.137 1.00 26.03 349 VAL B C 1
ATOM 6215 O O . VAL B 1 349 ? 10.493 0.804 31.375 1.00 26.16 349 VAL B O 1
ATOM 6219 N N . ILE B 1 350 ? 11.603 2.492 30.362 1.00 25.42 350 ILE B N 1
ATOM 6220 C CA . ILE B 1 350 ? 12.576 1.668 29.636 1.00 25.37 350 ILE B CA 1
ATOM 6221 C C . ILE B 1 350 ? 13.910 1.633 30.385 1.00 24.77 350 ILE B C 1
ATOM 6222 O O . ILE B 1 350 ? 14.618 0.624 30.367 1.00 24.77 350 ILE B O 1
ATOM 6227 N N . LEU B 1 351 ? 14.252 2.744 31.040 1.00 24.00 351 LEU B N 1
ATOM 6228 C CA . LEU B 1 351 ? 15.580 2.941 31.640 1.00 23.16 351 LEU B CA 1
ATOM 6229 C C . LEU B 1 351 ? 15.503 3.822 32.890 1.00 22.64 351 LEU B C 1
ATOM 6230 O O . LEU B 1 351 ? 14.818 4.840 32.889 1.00 22.40 351 LEU B O 1
ATOM 6235 N N . ILE B 1 352 ? 16.223 3.439 33.945 1.00 22.08 352 ILE B N 1
ATOM 6236 C CA . ILE B 1 352 ? 16.343 4.257 35.139 1.00 21.24 352 ILE B CA 1
ATOM 6237 C C . ILE B 1 352 ? 17.811 4.485 35.474 1.00 21.36 352 ILE B C 1
ATOM 6238 O O . ILE B 1 352 ? 18.612 3.551 35.476 1.00 21.07 352 ILE B O 1
ATOM 6243 N N . SER B 1 353 ? 18.165 5.742 35.724 1.00 20.90 353 SER B N 1
ATOM 6244 C CA . SER B 1 353 ? 19.446 6.055 36.350 1.00 20.93 353 SER B CA 1
ATOM 6245 C C . SER B 1 353 ? 19.274 6.992 37.549 1.00 20.35 353 SER B C 1
ATOM 6246 O O . SER B 1 353 ? 18.545 7.965 37.486 1.00 19.93 353 SER B O 1
ATOM 6249 N N . GLN B 1 354 ? 19.930 6.666 38.658 1.00 20.98 354 GLN B N 1
ATOM 6250 C CA . GLN B 1 354 ? 19.973 7.584 39.795 1.00 21.01 354 GLN B CA 1
ATOM 6251 C C . GLN B 1 354 ? 21.336 7.590 40.503 1.00 21.26 354 GLN B C 1
ATOM 6252 O O . GLN B 1 354 ? 21.904 6.548 40.825 1.00 20.91 354 GLN B O 1
ATOM 6258 N N . GLY B 1 355 ? 21.889 8.787 40.644 1.00 21.56 355 GLY B N 1
ATOM 6259 C CA . GLY B 1 355 ? 23.229 8.978 41.211 1.00 21.61 355 GLY B CA 1
ATOM 6260 C C . GLY B 1 355 ? 23.412 10.468 41.409 1.00 21.85 355 GLY B C 1
ATOM 6261 O O . GLY B 1 355 ? 24.041 11.148 40.594 1.00 21.92 355 GLY B O 1
ATOM 6262 N N . SER B 1 356 ? 22.849 10.981 42.499 1.00 21.82 356 SER B N 1
ATOM 6263 C CA . SER B 1 356 ? 22.667 12.411 42.637 1.00 21.55 356 SER B CA 1
ATOM 6264 C C . SER B 1 356 ? 22.365 12.762 44.084 1.00 21.39 356 SER B C 1
ATOM 6265 O O . SER B 1 356 ? 21.398 12.253 44.654 1.00 21.57 356 SER B O 1
ATOM 6268 N N . SER B 1 357 ? 23.195 13.629 44.666 1.00 21.29 357 SER B N 1
ATOM 6269 C CA . SER B 1 357 ? 23.005 14.111 46.023 1.00 21.58 357 SER B CA 1
ATOM 6270 C C . SER B 1 357 ? 21.672 14.870 46.168 1.00 22.09 357 SER B C 1
ATOM 6271 O O . SER B 1 357 ? 21.154 15.002 47.275 1.00 21.26 357 SER B O 1
ATOM 6274 N N . GLU B 1 358 ? 21.123 15.349 45.044 1.00 22.41 358 GLU B N 1
ATOM 6275 C CA . GLU B 1 358 ? 19.841 16.068 45.054 1.00 22.95 358 GLU B CA 1
ATOM 6276 C C . GLU B 1 358 ? 18.589 15.189 44.936 1.00 22.81 358 GLU B C 1
ATOM 6277 O O . GLU B 1 358 ? 17.468 15.724 44.910 1.00 23.15 358 GLU B O 1
ATOM 6283 N N . THR B 1 359 ? 18.775 13.866 44.879 1.00 22.24 359 THR B N 1
ATOM 6284 C CA . THR B 1 359 ? 17.679 12.902 44.699 1.00 21.88 359 THR B CA 1
ATOM 6285 C C . THR B 1 359 ? 16.980 13.146 43.340 1.00 22.16 359 THR B C 1
ATOM 6286 O O . THR B 1 359 ? 15.768 12.940 43.173 1.00 22.60 359 THR B O 1
ATOM 6290 N N . ASN B 1 360 ? 17.768 13.620 42.379 1.00 21.87 360 ASN B N 1
ATOM 6291 C CA . ASN B 1 360 ? 17.377 13.649 40.979 1.00 21.66 360 ASN B CA 1
ATOM 6292 C C . ASN B 1 360 ? 17.309 12.222 40.431 1.00 21.49 360 ASN B C 1
ATOM 6293 O O . ASN B 1 360 ? 17.973 11.320 40.937 1.00 21.42 360 ASN B O 1
ATOM 6298 N N . ILE B 1 361 ? 16.511 12.022 39.392 1.00 21.30 361 ILE B N 1
ATOM 6299 C CA . ILE B 1 361 ? 16.409 10.715 38.764 1.00 21.32 361 ILE B CA 1
ATOM 6300 C C . ILE B 1 361 ? 16.052 10.888 37.290 1.00 21.27 361 ILE B C 1
ATOM 6301 O O . ILE B 1 361 ? 15.169 11.678 36.948 1.00 20.92 361 ILE B O 1
ATOM 6306 N N . SER B 1 362 ? 16.757 10.154 36.430 1.00 21.47 362 SER B N 1
ATOM 6307 C CA . SER B 1 362 ? 16.459 10.133 34.997 1.00 22.11 362 SER B CA 1
ATOM 6308 C C . SER B 1 362 ? 15.681 8.867 34.607 1.00 21.82 362 SER B C 1
ATOM 6309 O O . SER B 1 362 ? 15.989 7.774 35.086 1.00 21.54 362 SER B O 1
ATOM 6312 N N . LEU B 1 363 ? 14.686 9.041 33.739 1.00 21.82 363 LEU B N 1
ATOM 6313 C CA . LEU B 1 363 ? 13.861 7.949 33.214 1.00 22.33 363 LEU B CA 1
ATOM 6314 C C . LEU B 1 363 ? 13.661 8.046 31.701 1.00 22.72 363 LEU B C 1
ATOM 6315 O O . LEU B 1 363 ? 13.431 9.134 31.159 1.00 22.61 363 LEU B O 1
ATOM 6320 N N . VAL B 1 364 ? 13.737 6.909 31.014 1.00 23.13 364 VAL B N 1
ATOM 6321 C CA . VAL B 1 364 ? 13.287 6.860 29.632 1.00 23.60 364 VAL B CA 1
ATOM 6322 C C . VAL B 1 364 ? 11.906 6.204 29.619 1.00 23.77 364 VAL B C 1
ATOM 6323 O O . VAL B 1 364 ? 11.725 5.143 30.196 1.00 23.82 364 VAL B O 1
ATOM 6327 N N . VAL B 1 365 ? 10.932 6.858 28.992 1.00 23.87 365 VAL B N 1
ATOM 6328 C CA . VAL B 1 365 ? 9.615 6.278 28.836 1.00 24.21 365 VAL B CA 1
ATOM 6329 C C . VAL B 1 365 ? 9.226 6.327 27.367 1.00 24.67 365 VAL B C 1
ATOM 6330 O O . VAL B 1 365 ? 9.823 7.074 26.591 1.00 24.35 365 VAL B O 1
ATOM 6334 N N . SER B 1 366 ? 8.229 5.527 26.990 1.00 25.09 366 SER B N 1
ATOM 6335 C CA . SER B 1 366 ? 7.624 5.636 25.669 1.00 25.71 366 SER B CA 1
ATOM 6336 C C . SER B 1 366 ? 7.146 7.070 25.466 1.00 25.94 366 SER B C 1
ATOM 6337 O O . SER B 1 366 ? 6.514 7.652 26.351 1.00 25.65 366 SER B O 1
ATOM 6340 N N . GLU B 1 367 ? 7.465 7.635 24.306 1.00 26.38 367 GLU B N 1
ATOM 6341 C CA . GLU B 1 367 ? 7.085 9.007 23.984 1.00 27.59 367 GLU B CA 1
ATOM 6342 C C . GLU B 1 367 ? 5.580 9.278 24.179 1.00 27.79 367 GLU B C 1
ATOM 6343 O O . GLU B 1 367 ? 5.205 10.352 24.644 1.00 27.91 367 GLU B O 1
ATOM 6349 N N . GLU B 1 368 ? 4.735 8.299 23.850 1.00 28.06 368 GLU B N 1
ATOM 6350 C CA . GLU B 1 368 ? 3.279 8.431 24.015 1.00 28.87 368 GLU B CA 1
ATOM 6351 C C . GLU B 1 368 ? 2.780 8.360 25.472 1.00 28.60 368 GLU B C 1
ATOM 6352 O O . GLU B 1 368 ? 1.585 8.523 25.724 1.00 28.52 368 GLU B O 1
ATOM 6358 N N . ASP B 1 369 ? 3.696 8.114 26.410 1.00 28.47 369 ASP B N 1
ATOM 6359 C CA . ASP B 1 369 ? 3.381 8.000 27.843 1.00 28.35 369 ASP B CA 1
ATOM 6360 C C . ASP B 1 369 ? 3.717 9.256 28.648 1.00 28.34 369 ASP B C 1
ATOM 6361 O O . ASP B 1 369 ? 3.463 9.312 29.850 1.00 27.92 369 ASP B O 1
ATOM 6366 N N . VAL B 1 370 ? 4.282 10.257 27.978 1.00 28.54 370 VAL B N 1
ATOM 6367 C CA . VAL B 1 370 ? 4.733 11.486 28.635 1.00 28.81 370 VAL B CA 1
ATOM 6368 C C . VAL B 1 370 ? 3.602 12.246 29.344 1.00 28.76 370 VAL B C 1
ATOM 6369 O O . VAL B 1 370 ? 3.780 12.695 30.478 1.00 28.63 370 VAL B O 1
ATOM 6373 N N . ASP B 1 371 ? 2.448 12.373 28.694 1.00 28.81 371 ASP B N 1
ATOM 6374 C CA . ASP B 1 371 ? 1.332 13.115 29.290 1.00 29.32 371 ASP B CA 1
ATOM 6375 C C . ASP B 1 371 ? 0.765 12.416 30.530 1.00 29.09 371 ASP B C 1
ATOM 6376 O O . ASP B 1 371 ? 0.547 13.059 31.555 1.00 28.75 371 ASP B O 1
ATOM 6381 N N . LYS B 1 372 ? 0.542 11.104 30.421 1.00 29.13 372 LYS B N 1
ATOM 6382 C CA . LYS B 1 372 ? 0.167 10.248 31.553 1.00 29.28 372 LYS B CA 1
ATOM 6383 C C . LYS B 1 372 ? 1.157 10.392 32.715 1.00 28.90 372 LYS B C 1
ATOM 6384 O O . LYS B 1 372 ? 0.760 10.627 33.857 1.00 29.01 372 LYS B O 1
ATOM 6390 N N . ALA B 1 373 ? 2.444 10.236 32.405 1.00 28.43 373 ALA B N 1
ATOM 6391 C CA . ALA B 1 373 ? 3.524 10.325 33.386 1.00 28.01 373 ALA B CA 1
ATOM 6392 C C . ALA B 1 373 ? 3.516 11.657 34.127 1.00 27.72 373 ALA B C 1
ATOM 6393 O O . ALA B 1 373 ? 3.542 11.673 35.357 1.00 27.81 373 ALA B O 1
ATOM 6395 N N . LEU B 1 374 ? 3.466 12.760 33.380 1.00 27.40 374 LEU B N 1
ATOM 6396 C CA . LEU B 1 374 ? 3.384 14.106 33.968 1.00 27.36 374 LEU B CA 1
ATOM 6397 C C . LEU B 1 374 ? 2.158 14.292 34.879 1.00 27.44 374 LEU B C 1
ATOM 6398 O O . LEU B 1 374 ? 2.280 14.829 35.984 1.00 27.36 374 LEU B O 1
ATOM 6403 N N . LYS B 1 375 ? 0.997 13.842 34.405 1.00 27.33 375 LYS B N 1
ATOM 6404 C CA . LYS B 1 375 ? -0.260 13.856 35.173 1.00 27.65 375 LYS B CA 1
ATOM 6405 C C . LYS B 1 375 ? -0.178 13.063 36.481 1.00 27.51 375 LYS B C 1
ATOM 6406 O O . LYS B 1 375 ? -0.738 13.479 37.493 1.00 27.16 375 LYS B O 1
ATOM 6412 N N . ALA B 1 376 ? 0.520 11.927 36.449 1.00 27.57 376 ALA B N 1
ATOM 6413 C CA . ALA B 1 376 ? 0.649 11.068 37.618 1.00 27.76 376 ALA B CA 1
ATOM 6414 C C . ALA B 1 376 ? 1.468 11.745 38.719 1.00 28.00 376 ALA B C 1
ATOM 6415 O O . ALA B 1 376 ? 1.099 11.700 39.898 1.00 27.94 376 ALA B O 1
ATOM 6417 N N . LEU B 1 377 ? 2.568 12.374 38.318 1.00 28.29 377 LEU B N 1
ATOM 6418 C CA . LEU B 1 377 ? 3.472 13.054 39.242 1.00 28.73 377 LEU B CA 1
ATOM 6419 C C . LEU B 1 377 ? 2.828 14.317 39.829 1.00 29.25 377 LEU B C 1
ATOM 6420 O O . LEU B 1 377 ? 3.081 14.665 40.984 1.00 29.26 377 LEU B O 1
ATOM 6425 N N . LYS B 1 378 ? 1.999 14.990 39.029 1.00 30.15 378 LYS B N 1
ATOM 6426 C CA . LYS B 1 378 ? 1.153 16.094 39.500 1.00 30.87 378 LYS B CA 1
ATOM 6427 C C . LYS B 1 378 ? 0.226 15.638 40.631 1.00 31.13 378 LYS B C 1
ATOM 6428 O O . LYS B 1 378 ? 0.225 16.224 41.718 1.00 31.14 378 LYS B O 1
ATOM 6434 N N . ARG B 1 379 ? -0.550 14.588 40.362 1.00 31.54 379 ARG B N 1
ATOM 6435 C CA . ARG B 1 379 ? -1.443 13.976 41.345 1.00 32.21 379 ARG B CA 1
ATOM 6436 C C . ARG B 1 379 ? -0.700 13.466 42.590 1.00 32.71 379 ARG B C 1
ATOM 6437 O O . ARG B 1 379 ? -1.201 13.588 43.711 1.00 32.86 379 ARG B O 1
ATOM 6445 N N . GLU B 1 380 ? 0.487 12.901 42.387 1.00 33.07 380 GLU B N 1
ATOM 6446 C CA . GLU B 1 380 ? 1.245 12.288 43.474 1.00 33.68 380 GLU B CA 1
ATOM 6447 C C . GLU B 1 380 ? 1.954 13.287 44.391 1.00 34.23 380 GLU B C 1
ATOM 6448 O O . GLU B 1 380 ? 1.922 13.145 45.618 1.00 33.74 380 GLU B O 1
ATOM 6454 N N . PHE B 1 381 ? 2.597 14.288 43.794 1.00 35.08 381 PHE B N 1
ATOM 6455 C CA . PHE B 1 381 ? 3.443 15.201 44.553 1.00 36.27 381 PHE B CA 1
ATOM 6456 C C . PHE B 1 381 ? 2.828 16.583 44.770 1.00 37.53 381 PHE B C 1
ATOM 6457 O O . PHE B 1 381 ? 3.312 17.364 45.600 1.00 37.71 381 PHE B O 1
ATOM 6465 N N . GLY B 1 382 ? 1.754 16.877 44.042 1.00 38.95 382 GLY B N 1
ATOM 6466 C CA . GLY B 1 382 ? 1.100 18.178 44.132 1.00 40.49 382 GLY B CA 1
ATOM 6467 C C . GLY B 1 382 ? 1.977 19.274 43.558 1.00 41.58 382 GLY B C 1
ATOM 6468 O O . GLY B 1 382 ? 2.966 18.994 42.872 1.00 41.84 382 GLY B O 1
ATOM 6469 N N . ASP B 1 383 ? 1.608 20.520 43.851 1.00 42.75 383 ASP B N 1
ATOM 6470 C CA . ASP B 1 383 ? 2.316 21.718 43.370 1.00 43.68 383 ASP B CA 1
ATOM 6471 C C . ASP B 1 383 ? 2.425 21.758 41.842 1.00 43.74 383 ASP B C 1
ATOM 6472 O O . ASP B 1 383 ? 1.451 21.485 41.135 1.00 43.89 383 ASP B O 1
ATOM 6477 N N . SER B 1 388 ? 12.346 24.911 51.085 1.00 40.99 388 SER B N 1
ATOM 6478 C CA . SER B 1 388 ? 13.576 24.742 51.855 1.00 40.95 388 SER B CA 1
ATOM 6479 C C . SER B 1 388 ? 13.939 23.273 52.071 1.00 40.72 388 SER B C 1
ATOM 6480 O O . SER B 1 388 ? 13.194 22.365 51.681 1.00 40.59 388 SER B O 1
ATOM 6483 N N . PHE B 1 389 ? 15.107 23.060 52.675 1.00 40.55 389 PHE B N 1
ATOM 6484 C CA . PHE B 1 389 ? 15.506 21.766 53.224 1.00 40.25 389 PHE B CA 1
ATOM 6485 C C . PHE B 1 389 ? 14.711 21.479 54.508 1.00 40.42 389 PHE B C 1
ATOM 6486 O O . PHE B 1 389 ? 14.796 20.388 55.076 1.00 40.33 389 PHE B O 1
ATOM 6494 N N . LEU B 1 390 ? 13.946 22.471 54.958 1.00 40.59 390 LEU B N 1
ATOM 6495 C CA . LEU B 1 390 ? 13.177 22.369 56.198 1.00 41.08 390 LEU B CA 1
ATOM 6496 C C . LEU B 1 390 ? 11.747 21.849 56.013 1.00 41.32 390 LEU B C 1
ATOM 6497 O O . LEU B 1 390 ? 11.175 21.278 56.945 1.00 41.49 390 LEU B O 1
ATOM 6502 N N . ASN B 1 391 ? 11.165 22.047 54.831 1.00 41.50 391 ASN B N 1
ATOM 6503 C CA . ASN B 1 391 ? 9.866 21.436 54.549 1.00 41.70 391 ASN B CA 1
ATOM 6504 C C . ASN B 1 391 ? 10.040 19.993 54.061 1.00 41.97 391 ASN B C 1
ATOM 6505 O O . ASN B 1 391 ? 11.173 19.533 53.864 1.00 41.90 391 ASN B O 1
ATOM 6510 N N . ASN B 1 392 ? 8.927 19.283 53.885 1.00 42.23 392 ASN B N 1
ATOM 6511 C CA . ASN B 1 392 ? 8.976 17.869 53.497 1.00 42.35 392 ASN B CA 1
ATOM 6512 C C . ASN B 1 392 ? 8.765 17.593 52.010 1.00 42.18 392 ASN B C 1
ATOM 6513 O O . ASN B 1 392 ? 8.570 16.440 51.614 1.00 42.39 392 ASN B O 1
ATOM 6518 N N . ASN B 1 393 ? 8.815 18.644 51.192 1.00 41.87 393 ASN B N 1
ATOM 6519 C CA . ASN B 1 393 ? 8.689 18.493 49.743 1.00 41.58 393 ASN B CA 1
ATOM 6520 C C . ASN B 1 393 ? 9.802 17.597 49.193 1.00 40.95 393 ASN B C 1
ATOM 6521 O O . ASN B 1 393 ? 10.969 17.710 49.590 1.00 40.70 393 ASN B O 1
ATOM 6526 N N . LEU B 1 394 ? 9.416 16.693 48.299 1.00 40.23 394 LEU B N 1
ATOM 6527 C CA . LEU B 1 394 ? 10.318 15.684 47.752 1.00 39.64 394 LEU B CA 1
ATOM 6528 C C . LEU B 1 394 ? 10.838 16.067 46.365 1.00 39.04 394 LEU B C 1
ATOM 6529 O O . LEU B 1 394 ? 12.006 15.845 46.054 1.00 39.02 394 LEU B O 1
ATOM 6534 N N . ILE B 1 395 ? 9.957 16.653 45.555 1.00 38.57 395 ILE B N 1
ATOM 6535 C CA . ILE B 1 395 ? 10.227 16.996 44.159 1.00 38.07 395 ILE B CA 1
ATOM 6536 C C . ILE B 1 395 ? 10.273 1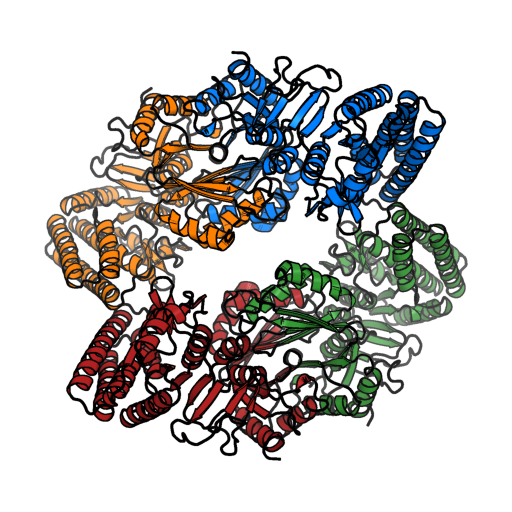8.512 43.950 1.00 37.55 395 ILE B C 1
ATOM 6537 O O . ILE B 1 395 ? 9.456 19.245 44.498 1.00 37.57 395 ILE B O 1
ATOM 6542 N N . ARG B 1 396 ? 11.230 18.963 43.145 1.00 36.99 396 ARG B N 1
ATOM 6543 C CA . ARG B 1 396 ? 11.399 20.378 42.805 1.00 36.67 396 ARG B CA 1
ATOM 6544 C C . ARG B 1 396 ? 10.771 20.723 41.441 1.00 35.54 396 ARG B C 1
ATOM 6545 O O . ARG B 1 396 ? 10.048 21.713 41.308 1.00 34.78 396 ARG B O 1
ATOM 6553 N N . ASP B 1 397 ? 11.067 19.899 40.433 1.00 34.73 397 ASP B N 1
ATOM 6554 C CA . ASP B 1 397 ? 10.699 20.182 39.045 1.00 33.63 397 ASP B CA 1
ATOM 6555 C C . ASP B 1 397 ? 10.848 18.925 38.202 1.00 32.74 397 ASP B C 1
ATOM 6556 O O . ASP B 1 397 ? 11.401 17.924 38.659 1.00 32.33 397 ASP B O 1
ATOM 6561 N N . VAL B 1 398 ? 10.340 18.978 36.975 1.00 31.69 398 VAL B N 1
ATOM 6562 C CA . VAL B 1 398 ? 10.450 17.859 36.042 1.00 31.00 398 VAL B CA 1
ATOM 6563 C C . VAL B 1 398 ? 10.626 18.410 34.629 1.00 30.27 398 VAL B C 1
ATOM 6564 O O . VAL B 1 398 ? 9.982 19.392 34.257 1.00 29.98 398 VAL B O 1
ATOM 6568 N N . SER B 1 399 ? 11.529 17.805 33.863 1.00 29.33 399 SER B N 1
ATOM 6569 C CA . SER B 1 399 ? 11.722 18.192 32.469 1.00 28.87 399 SER B CA 1
ATOM 6570 C C . SER B 1 399 ? 11.578 16.993 31.538 1.00 28.55 399 SER B C 1
ATOM 6571 O O . SER B 1 399 ? 11.851 15.860 31.926 1.00 28.60 399 SER B O 1
ATOM 6574 N N . VAL B 1 400 ? 11.126 17.236 30.312 1.00 28.21 400 VAL B N 1
ATOM 6575 C CA . VAL B 1 400 ? 11.098 16.163 29.318 1.00 27.79 400 VAL B CA 1
ATOM 6576 C C . VAL B 1 400 ? 11.771 16.584 28.003 1.00 27.36 400 VAL B C 1
ATOM 6577 O O . VAL B 1 400 ? 11.648 17.724 27.562 1.00 27.12 400 VAL B O 1
ATOM 6581 N N . ASP B 1 401 ? 12.536 15.661 27.437 1.00 27.14 401 ASP B N 1
ATOM 6582 C CA . ASP B 1 401 ? 13.164 15.825 26.132 1.00 26.92 401 ASP B CA 1
ATOM 6583 C C . ASP B 1 401 ? 12.663 14.654 25.292 1.00 26.77 401 ASP B C 1
ATOM 6584 O O . ASP B 1 401 ? 13.000 13.487 25.556 1.00 26.23 401 ASP B O 1
ATOM 6589 N N . LYS B 1 402 ? 11.832 14.987 24.309 1.00 26.45 402 LYS B N 1
ATOM 6590 C CA . LYS B 1 402 ? 11.216 14.017 23.415 1.00 26.56 402 LYS B CA 1
ATOM 6591 C C . LYS B 1 402 ? 12.114 13.784 22.211 1.00 26.16 402 LYS B C 1
ATOM 6592 O O . LYS B 1 402 ? 11.948 12.797 21.490 1.00 26.20 402 LYS B O 1
ATOM 6598 N N . ASP B 1 403 ? 13.082 14.680 22.024 1.00 25.69 403 ASP B N 1
ATOM 6599 C CA . ASP B 1 403 ? 14.000 14.645 20.884 1.00 25.46 403 ASP B CA 1
ATOM 6600 C C . ASP B 1 403 ? 15.247 13.845 21.207 1.00 25.08 403 ASP B C 1
ATOM 6601 O O . ASP B 1 403 ? 16.393 14.329 21.165 1.00 24.73 403 ASP B O 1
ATOM 6606 N N . VAL B 1 404 ? 14.977 12.588 21.504 1.00 24.69 404 VAL B N 1
ATOM 6607 C CA . VAL B 1 404 ? 15.898 11.696 22.153 1.00 24.42 404 VAL B CA 1
ATOM 6608 C C . VAL B 1 404 ? 15.662 10.296 21.583 1.00 24.31 404 VAL B C 1
ATOM 6609 O O . VAL B 1 404 ? 14.586 9.993 21.049 1.00 24.57 404 VAL B O 1
ATOM 6613 N N . CYS B 1 405 ? 16.697 9.472 21.630 1.00 23.92 405 CYS B N 1
ATOM 6614 C CA . CYS B 1 405 ? 16.581 8.066 21.294 1.00 23.30 405 CYS B CA 1
ATOM 6615 C C . CYS B 1 405 ? 17.400 7.268 22.322 1.00 22.71 405 CYS B C 1
ATOM 6616 O O . CYS B 1 405 ? 18.308 7.810 22.949 1.00 21.87 405 CYS B O 1
ATOM 6619 N N . VAL B 1 406 ? 17.039 5.998 22.510 1.00 22.63 406 VAL B N 1
ATOM 6620 C CA . VAL B 1 406 ? 17.839 5.054 23.292 1.00 22.60 406 VAL B CA 1
ATOM 6621 C C . VAL B 1 406 ? 18.616 4.158 22.325 1.00 22.41 406 VAL B C 1
ATOM 6622 O O . VAL B 1 406 ? 18.041 3.571 21.405 1.00 22.45 406 VAL B O 1
ATOM 6626 N N . ILE B 1 407 ? 19.925 4.064 22.524 1.00 21.74 407 ILE B N 1
ATOM 6627 C CA . ILE B 1 407 ? 20.727 3.109 21.770 1.00 21.22 407 ILE B CA 1
ATOM 6628 C C . ILE B 1 407 ? 21.201 2.005 22.721 1.00 21.13 407 ILE B C 1
ATOM 6629 O O . ILE B 1 407 ? 21.592 2.272 23.862 1.00 21.41 407 ILE B O 1
ATOM 6634 N N . SER B 1 408 ? 21.107 0.761 22.266 1.00 20.95 408 SER B N 1
ATOM 6635 C CA . SER B 1 408 ? 21.586 -0.356 23.055 1.00 20.95 408 SER B CA 1
ATOM 6636 C C . SER B 1 408 ? 22.581 -1.208 22.292 1.00 20.78 408 SER B C 1
ATOM 6637 O O . SER B 1 408 ? 22.448 -1.428 21.093 1.00 20.35 408 SER B O 1
ATOM 6640 N N . VAL B 1 409 ? 23.595 -1.662 23.016 1.00 20.63 409 VAL B N 1
ATOM 6641 C CA . VAL B 1 409 ? 24.576 -2.570 22.486 1.00 21.01 409 VAL B CA 1
ATOM 6642 C C . VAL B 1 409 ? 24.456 -3.906 23.232 1.00 20.95 409 VAL B C 1
ATOM 6643 O O . VAL B 1 409 ? 24.345 -3.920 24.456 1.00 21.54 409 VAL B O 1
ATOM 6647 N N . VAL B 1 410 ? 24.462 -5.019 22.497 1.00 20.89 410 VAL B N 1
ATOM 6648 C CA . VAL B 1 410 ? 24.221 -6.354 23.070 1.00 20.45 410 VAL B CA 1
ATOM 6649 C C . VAL B 1 410 ? 25.256 -7.402 22.624 1.00 20.68 410 VAL B C 1
ATOM 6650 O O . VAL B 1 410 ? 25.647 -7.457 21.453 1.00 21.08 410 VAL B O 1
ATOM 6654 N N . GLY B 1 411 ? 25.676 -8.230 23.571 1.00 20.21 411 GLY B N 1
ATOM 6655 C CA . GLY B 1 411 ? 26.485 -9.392 23.306 1.00 20.15 411 GLY B CA 1
ATOM 6656 C C . GLY B 1 411 ? 26.799 -10.084 24.616 1.00 20.49 411 GLY B C 1
ATOM 6657 O O . GLY B 1 411 ? 26.886 -9.433 25.657 1.00 20.28 411 GLY B O 1
ATOM 6658 N N . ALA B 1 412 ? 26.951 -11.407 24.562 1.00 20.91 412 ALA B N 1
ATOM 6659 C CA . ALA B 1 412 ? 27.452 -12.199 25.685 1.00 20.98 412 ALA B CA 1
ATOM 6660 C C . ALA B 1 412 ? 28.729 -11.592 26.272 1.00 21.34 412 ALA B C 1
ATOM 6661 O O . ALA B 1 412 ? 29.607 -11.137 25.529 1.00 20.77 412 ALA B O 1
ATOM 6663 N N . GLY B 1 413 ? 28.811 -11.589 27.605 1.00 21.93 413 GLY B N 1
ATOM 6664 C CA . GLY B 1 413 ? 29.996 -11.123 28.335 1.00 22.79 413 GLY B CA 1
ATOM 6665 C C . GLY B 1 413 ? 30.101 -9.625 28.617 1.00 23.63 413 GLY B C 1
ATOM 6666 O O . GLY B 1 413 ? 31.079 -9.177 29.212 1.00 23.38 413 GLY B O 1
ATOM 6667 N N . MET B 1 414 ? 29.086 -8.864 28.203 1.00 24.41 414 MET B N 1
ATOM 6668 C CA . MET B 1 414 ? 29.080 -7.398 28.264 1.00 25.42 414 MET B CA 1
ATOM 6669 C C . MET B 1 414 ? 29.454 -6.826 29.632 1.00 25.69 414 MET B C 1
ATOM 6670 O O . MET B 1 414 ? 30.488 -6.156 29.782 1.00 25.71 414 MET B O 1
ATOM 6675 N N . ARG B 1 415 ? 28.592 -7.078 30.614 1.00 25.83 415 ARG B N 1
ATOM 6676 C CA . ARG B 1 415 ? 28.793 -6.631 31.989 1.00 26.34 415 ARG B CA 1
ATOM 6677 C C . ARG B 1 415 ? 30.167 -7.068 32.538 1.00 26.14 415 ARG B C 1
ATOM 6678 O O . ARG B 1 415 ? 30.845 -6.301 33.233 1.00 26.17 415 ARG B O 1
ATOM 6686 N N . GLY B 1 416 ? 30.584 -8.283 32.184 1.00 26.12 416 GLY B N 1
ATOM 6687 C CA . GLY B 1 416 ? 31.825 -8.870 32.697 1.00 26.26 416 GLY B CA 1
ATOM 6688 C C . GLY B 1 416 ? 33.113 -8.538 31.960 1.00 26.04 416 GLY B C 1
ATOM 6689 O O . GLY B 1 416 ? 34.199 -8.762 32.490 1.00 26.11 416 GLY B O 1
ATOM 6690 N N . ALA B 1 417 ? 32.990 -8.016 30.740 1.00 26.02 417 ALA B N 1
ATOM 6691 C CA . ALA B 1 417 ? 34.143 -7.697 29.896 1.00 25.77 417 ALA B CA 1
ATOM 6692 C C . ALA B 1 417 ? 34.774 -6.364 30.285 1.00 25.71 417 ALA B C 1
ATOM 6693 O O . ALA B 1 417 ? 34.097 -5.335 30.363 1.00 26.01 417 ALA B O 1
ATOM 6695 N N . LYS B 1 418 ? 36.077 -6.403 30.520 1.00 25.23 418 LYS B N 1
ATOM 6696 C CA . LYS B 1 418 ? 36.847 -5.243 30.902 1.00 24.87 418 LYS B CA 1
ATOM 6697 C C . LYS B 1 418 ? 37.148 -4.386 29.672 1.00 24.49 418 LYS B C 1
ATOM 6698 O O . LYS B 1 418 ? 37.494 -4.913 28.610 1.00 24.23 418 LYS B O 1
ATOM 6704 N N . GLY B 1 419 ? 36.987 -3.070 29.816 1.00 23.98 419 GLY B N 1
ATOM 6705 C CA . GLY B 1 419 ? 37.315 -2.124 28.753 1.00 23.35 419 GLY B CA 1
ATOM 6706 C C . GLY B 1 419 ? 36.220 -1.805 27.751 1.00 23.12 419 GLY B C 1
ATOM 6707 O O . GLY B 1 419 ? 36.337 -0.826 27.003 1.00 23.49 419 GLY B O 1
ATOM 6708 N N . ILE B 1 420 ? 35.157 -2.610 27.722 1.00 22.56 420 ILE B N 1
ATOM 6709 C CA . ILE B 1 420 ? 34.118 -2.446 26.698 1.00 22.09 420 ILE B CA 1
ATOM 6710 C C . ILE B 1 420 ? 33.323 -1.133 26.816 1.00 21.64 420 ILE B C 1
ATOM 6711 O O . ILE B 1 420 ? 33.023 -0.507 25.803 1.00 21.81 420 ILE B O 1
ATOM 6716 N N . ALA B 1 421 ? 33.008 -0.715 28.040 1.00 21.56 421 ALA B N 1
ATOM 6717 C CA . ALA B 1 421 ? 32.329 0.571 28.273 1.00 21.30 421 ALA B CA 1
ATOM 6718 C C . ALA B 1 421 ? 33.134 1.762 27.724 1.00 21.23 421 ALA B C 1
ATOM 6719 O O . ALA B 1 421 ? 32.578 2.665 27.102 1.00 21.10 421 ALA B O 1
ATOM 6721 N N . GLY B 1 422 ? 34.446 1.754 27.957 1.00 21.25 422 GLY B N 1
ATOM 6722 C CA . GLY B 1 422 ? 35.346 2.761 27.392 1.00 21.40 422 GLY B CA 1
ATOM 6723 C C . GLY B 1 422 ? 35.304 2.817 25.874 1.00 21.70 422 GLY B C 1
ATOM 6724 O O . GLY B 1 422 ? 35.134 3.881 25.290 1.00 21.87 422 GLY B O 1
ATOM 6725 N N . LYS B 1 423 ? 35.451 1.662 25.235 1.00 22.11 423 LYS B N 1
ATOM 6726 C CA . LYS B 1 423 ? 35.399 1.560 23.774 1.00 22.36 423 LYS B CA 1
ATOM 6727 C C . LYS B 1 423 ? 34.061 2.036 23.200 1.00 22.45 423 LYS B C 1
ATOM 6728 O O . LYS B 1 423 ? 34.026 2.739 22.198 1.00 22.25 423 LYS B O 1
ATOM 6734 N N . ILE B 1 424 ? 32.964 1.676 23.861 1.00 23.08 424 ILE B N 1
ATOM 6735 C CA . ILE B 1 424 ? 31.626 2.053 23.396 1.00 23.42 424 ILE B CA 1
ATOM 6736 C C . ILE B 1 424 ? 31.386 3.561 23.394 1.00 23.65 424 ILE B C 1
ATOM 6737 O O . ILE B 1 424 ? 30.946 4.120 22.377 1.00 23.80 424 ILE B O 1
ATOM 6742 N N . PHE B 1 425 ? 31.694 4.211 24.511 1.00 23.47 425 PHE B N 1
ATOM 6743 C CA . PHE B 1 425 ? 31.405 5.633 24.660 1.00 23.75 425 PHE B CA 1
ATOM 6744 C C . PHE B 1 425 ? 32.401 6.563 23.969 1.00 23.66 425 PHE B C 1
ATOM 6745 O O . PHE B 1 425 ? 32.058 7.692 23.653 1.00 23.84 425 PHE B O 1
ATOM 6753 N N . THR B 1 426 ? 33.623 6.112 23.715 1.00 24.23 426 THR B N 1
ATOM 6754 C CA . THR B 1 426 ? 34.516 6.937 22.898 1.00 24.38 426 THR B CA 1
ATOM 6755 C C . THR B 1 426 ? 34.057 6.904 21.438 1.00 23.90 426 THR B C 1
ATOM 6756 O O . THR B 1 426 ? 34.045 7.937 20.765 1.00 24.08 426 THR B O 1
ATOM 6760 N N . ALA B 1 427 ? 33.638 5.724 20.983 1.00 23.11 427 ALA B N 1
ATOM 6761 C CA . ALA B 1 427 ? 32.991 5.552 19.688 1.00 22.84 427 ALA B CA 1
ATOM 6762 C C . ALA B 1 427 ? 31.774 6.463 19.501 1.00 22.79 427 ALA B C 1
ATOM 6763 O O . ALA B 1 427 ? 31.655 7.132 18.483 1.00 22.60 427 ALA B O 1
ATOM 6765 N N . VAL B 1 428 ? 30.879 6.473 20.490 1.00 23.14 428 VAL B N 1
ATOM 6766 C CA . VAL B 1 428 ? 29.695 7.343 20.498 1.00 23.26 428 VAL B CA 1
ATOM 6767 C C . VAL B 1 428 ? 30.079 8.818 20.322 1.00 23.59 428 VAL B C 1
ATOM 6768 O O . VAL B 1 428 ? 29.436 9.564 19.573 1.00 23.22 428 VAL B O 1
ATOM 6772 N N . SER B 1 429 ? 31.138 9.207 21.021 1.00 23.96 429 SER B N 1
ATOM 6773 C CA . SER B 1 429 ? 31.680 10.545 20.982 1.00 24.92 429 SER B CA 1
ATOM 6774 C C . SER B 1 429 ? 32.300 10.837 19.606 1.00 25.22 429 SER B C 1
ATOM 6775 O O . SER B 1 429 ? 32.171 11.941 19.060 1.00 24.95 429 SER B O 1
ATOM 6778 N N . GLU B 1 430 ? 32.962 9.830 19.049 1.00 25.38 430 GLU B N 1
ATOM 6779 C CA . GLU B 1 430 ? 33.548 9.928 17.723 1.00 26.07 430 GLU B CA 1
ATOM 6780 C C . GLU B 1 430 ? 32.487 10.012 16.610 1.00 25.60 430 GLU B C 1
ATOM 6781 O O . GLU B 1 430 ? 32.814 10.324 15.473 1.00 25.88 430 GLU B O 1
ATOM 6787 N N . SER B 1 431 ? 31.221 9.754 16.941 1.00 25.16 431 SER B N 1
ATOM 6788 C CA . SER B 1 431 ? 30.134 9.906 15.965 1.00 24.53 431 SER B CA 1
ATOM 6789 C C . SER B 1 431 ? 29.510 11.314 15.960 1.00 24.15 431 SER B C 1
ATOM 6790 O O . SER B 1 431 ? 28.732 11.649 15.067 1.00 24.15 431 SER B O 1
ATOM 6793 N N . GLY B 1 432 ? 29.852 12.126 16.954 1.00 23.33 432 GLY B N 1
ATOM 6794 C CA . GLY B 1 432 ? 29.283 13.459 17.081 1.00 22.95 432 GLY B CA 1
ATOM 6795 C C . GLY B 1 432 ? 28.230 13.581 18.171 1.00 22.94 432 GLY B C 1
ATOM 6796 O O . GLY B 1 432 ? 27.743 14.678 18.446 1.00 23.05 432 GLY B O 1
ATOM 6797 N N . ALA B 1 433 ? 27.885 12.455 18.792 1.00 22.49 433 ALA B N 1
ATOM 6798 C CA . ALA B 1 433 ? 26.833 12.406 19.798 1.00 22.68 433 ALA B CA 1
ATOM 6799 C C . ALA B 1 433 ? 27.292 12.819 21.206 1.00 22.63 433 ALA B C 1
ATOM 6800 O O . ALA B 1 433 ? 28.454 12.674 21.575 1.00 22.58 433 ALA B O 1
ATOM 6802 N N . ASN B 1 434 ? 26.346 13.321 21.984 1.00 22.81 434 ASN B N 1
ATOM 6803 C CA . ASN B 1 434 ? 26.558 13.643 23.376 1.00 22.93 434 ASN B CA 1
ATOM 6804 C C . ASN B 1 434 ? 25.673 12.739 24.242 1.00 22.44 434 ASN B C 1
ATOM 6805 O O . ASN B 1 434 ? 24.475 12.682 24.037 1.00 22.08 434 ASN B O 1
ATOM 6810 N N . ILE B 1 435 ? 26.262 12.030 25.198 1.00 22.52 435 ILE B N 1
ATOM 6811 C CA . ILE B 1 435 ? 25.500 11.057 26.002 1.00 22.83 435 ILE B CA 1
ATOM 6812 C C . ILE B 1 435 ? 24.723 11.709 27.136 1.00 23.09 435 ILE B C 1
ATOM 6813 O O . ILE B 1 435 ? 25.293 12.406 27.985 1.00 23.14 435 ILE B O 1
ATOM 6818 N N . LYS B 1 436 ? 23.418 11.450 27.135 1.00 22.99 436 LYS B N 1
ATOM 6819 C CA . LYS B 1 436 ? 22.477 12.077 28.051 1.00 23.52 436 LYS B CA 1
ATOM 6820 C C . LYS B 1 436 ? 22.126 11.223 29.271 1.00 23.34 436 LYS B C 1
ATOM 6821 O O . LYS B 1 436 ? 21.663 11.756 30.286 1.00 23.72 436 LYS B O 1
ATOM 6827 N N . MET B 1 437 ? 22.325 9.912 29.147 1.00 22.35 437 MET B N 1
ATOM 6828 C CA . MET B 1 437 ? 22.019 8.951 30.185 1.00 22.36 437 MET B CA 1
ATOM 6829 C C . MET B 1 437 ? 22.684 7.617 29.834 1.00 21.52 437 MET B C 1
ATOM 6830 O O . MET B 1 437 ? 22.753 7.245 28.667 1.00 20.67 437 MET B O 1
ATOM 6835 N N . ILE B 1 438 ? 23.192 6.928 30.849 1.00 21.56 438 ILE B N 1
ATOM 6836 C CA . ILE B 1 438 ? 23.774 5.587 30.701 1.00 21.87 438 ILE B CA 1
ATOM 6837 C C . ILE B 1 438 ? 23.095 4.602 31.651 1.00 22.08 438 ILE B C 1
ATOM 6838 O O . ILE B 1 438 ? 22.913 4.908 32.832 1.00 23.00 438 ILE B O 1
ATOM 6843 N N . ALA B 1 439 ? 22.706 3.440 31.126 1.00 21.68 439 ALA B N 1
ATOM 6844 C CA . ALA B 1 439 ? 22.344 2.284 31.950 1.00 21.71 439 ALA B CA 1
ATOM 6845 C C . ALA B 1 439 ? 23.350 1.150 31.756 1.00 21.56 439 ALA B C 1
ATOM 6846 O O . ALA B 1 439 ? 23.568 0.697 30.632 1.00 21.20 439 ALA B O 1
ATOM 6848 N N . GLN B 1 440 ? 23.957 0.708 32.860 1.00 21.38 440 GLN B N 1
ATOM 6849 C CA . GLN B 1 440 ? 24.858 -0.454 32.871 1.00 21.58 440 GLN B CA 1
ATOM 6850 C C . GLN B 1 440 ? 24.859 -1.039 34.276 1.00 21.77 440 GLN B C 1
ATOM 6851 O O . GLN B 1 440 ? 24.942 -0.302 35.265 1.00 21.76 440 GLN B O 1
ATOM 6857 N N . GLY B 1 441 ? 24.765 -2.367 34.353 1.00 22.06 441 GLY B N 1
ATOM 6858 C CA . GLY B 1 441 ? 24.774 -3.081 35.627 1.00 21.55 441 GLY B CA 1
ATOM 6859 C C . GLY B 1 441 ? 23.703 -4.142 35.776 1.00 21.40 441 GLY B C 1
ATOM 6860 O O . GLY B 1 441 ? 23.952 -5.205 36.341 1.00 21.61 441 GLY B O 1
ATOM 6861 N N . SER B 1 442 ? 22.505 -3.858 35.275 1.00 21.31 442 SER B N 1
ATOM 6862 C CA . SER B 1 442 ? 21.352 -4.737 35.501 1.00 21.11 442 SER B CA 1
ATOM 6863 C C . SER B 1 442 ? 21.193 -5.841 34.452 1.00 21.25 442 SER B C 1
ATOM 6864 O O . SER B 1 442 ? 20.425 -6.774 34.651 1.00 21.49 442 SER B O 1
ATOM 6867 N N . SER B 1 443 ? 21.915 -5.732 33.342 1.00 21.42 443 SER B N 1
ATOM 6868 C CA . SER B 1 443 ? 21.944 -6.791 32.337 1.00 21.47 443 SER B CA 1
ATOM 6869 C C . SER B 1 443 ? 23.342 -7.402 32.199 1.00 21.56 443 SER B C 1
ATOM 6870 O O . SER B 1 443 ? 24.346 -6.686 32.204 1.00 20.71 443 SER B O 1
ATOM 6873 N N . GLU B 1 444 ? 23.397 -8.730 32.089 1.00 22.48 444 GLU B N 1
ATOM 6874 C CA . GLU B 1 444 ? 24.651 -9.447 31.798 1.00 23.40 444 GLU B CA 1
ATOM 6875 C C . GLU B 1 444 ? 25.150 -9.159 30.382 1.00 23.15 444 GLU B C 1
ATOM 6876 O O . GLU B 1 444 ? 26.336 -9.333 30.085 1.00 23.40 444 GLU B O 1
ATOM 6882 N N . VAL B 1 445 ? 24.239 -8.764 29.498 1.00 22.95 445 VAL B N 1
ATOM 6883 C CA . VAL B 1 445 ? 24.551 -8.730 28.072 1.00 22.86 445 VAL B CA 1
ATOM 6884 C C . VAL B 1 445 ? 24.256 -7.394 27.374 1.00 23.00 445 VAL B C 1
ATOM 6885 O O . VAL B 1 445 ? 24.431 -7.289 26.177 1.00 22.63 445 VAL B O 1
ATOM 6889 N N . ASN B 1 446 ? 23.839 -6.374 28.118 1.00 23.54 446 ASN B N 1
ATOM 6890 C CA . ASN B 1 446 ? 23.375 -5.135 27.491 1.00 24.32 446 ASN B CA 1
ATOM 6891 C C . ASN B 1 446 ? 23.893 -3.847 28.135 1.00 24.19 446 ASN B C 1
ATOM 6892 O O . ASN B 1 446 ? 23.875 -3.704 29.366 1.00 24.87 446 ASN B O 1
ATOM 6897 N N . ILE B 1 447 ? 24.371 -2.926 27.299 1.00 23.47 447 ILE B N 1
ATOM 6898 C CA . ILE B 1 447 ? 24.602 -1.532 27.711 1.00 22.98 447 ILE B CA 1
ATOM 6899 C C . ILE B 1 447 ? 23.712 -0.578 26.877 1.00 22.36 447 ILE B C 1
ATOM 6900 O O . ILE B 1 447 ? 23.677 -0.653 25.648 1.00 22.13 447 ILE B O 1
ATOM 6905 N N . SER B 1 448 ? 22.975 0.282 27.570 1.00 21.70 448 SER B N 1
ATOM 6906 C CA . SER B 1 448 ? 22.039 1.207 26.951 1.00 21.98 448 SER B CA 1
ATOM 6907 C C . SER B 1 448 ? 22.352 2.629 27.377 1.00 22.49 448 SER B C 1
ATOM 6908 O O . SER B 1 448 ? 22.840 2.871 28.485 1.00 22.69 448 SER B O 1
ATOM 6911 N N . PHE B 1 449 ? 22.060 3.570 26.484 1.00 22.44 449 PHE B N 1
ATOM 6912 C CA . PHE B 1 449 ? 22.390 4.963 26.714 1.00 22.32 449 PHE B CA 1
ATOM 6913 C C . PHE B 1 449 ? 21.493 5.837 25.844 1.00 22.27 449 PHE B C 1
ATOM 6914 O O . PHE B 1 449 ? 20.866 5.354 24.919 1.00 22.66 449 PHE B O 1
ATOM 6922 N N . VAL B 1 450 ? 21.432 7.121 26.155 1.00 22.64 450 VAL B N 1
ATOM 6923 C CA . VAL B 1 450 ? 20.508 8.048 25.499 1.00 22.70 450 VAL B CA 1
ATOM 6924 C C . VAL B 1 450 ? 21.293 9.157 24.800 1.00 23.06 450 VAL B C 1
ATOM 6925 O O . VAL B 1 450 ? 22.223 9.692 25.365 1.00 23.16 450 VAL B O 1
ATOM 6929 N N . ILE B 1 451 ? 20.943 9.459 23.553 1.00 24.22 451 ILE B N 1
ATOM 6930 C CA . ILE B 1 451 ? 21.509 10.599 22.825 1.00 25.01 451 ILE B CA 1
ATOM 6931 C C . ILE B 1 451 ? 20.389 11.394 22.143 1.00 25.85 451 ILE B C 1
ATOM 6932 O O . ILE B 1 451 ? 19.220 11.010 22.212 1.00 25.18 451 ILE B O 1
ATOM 6937 N N . ASP B 1 452 ? 20.755 12.507 21.505 1.00 26.83 452 ASP B N 1
ATOM 6938 C CA . ASP B 1 452 ? 19.830 13.261 20.669 1.00 28.06 452 ASP B CA 1
ATOM 6939 C C . ASP B 1 452 ? 19.393 12.386 19.503 1.00 27.89 452 ASP B C 1
ATOM 6940 O O . ASP B 1 452 ? 20.207 11.677 18.918 1.00 27.65 452 ASP B O 1
ATOM 6945 N N . GLU B 1 453 ? 18.103 12.439 19.186 1.00 28.17 453 GLU B N 1
ATOM 6946 C CA . GLU B 1 453 ? 17.518 11.720 18.056 1.00 28.46 453 GLU B CA 1
ATOM 6947 C C . GLU B 1 453 ? 18.285 11.949 16.743 1.00 28.61 453 GLU B C 1
ATOM 6948 O O . GLU B 1 453 ? 18.517 11.005 15.977 1.00 28.61 453 GLU B O 1
ATOM 6954 N N . LYS B 1 454 ? 18.681 13.200 16.505 1.00 28.61 454 LYS B N 1
ATOM 6955 C CA . LYS B 1 454 ? 19.410 13.609 15.295 1.00 28.82 454 LYS B CA 1
ATOM 6956 C C . LYS B 1 454 ? 20.740 12.881 15.067 1.00 28.24 454 LYS B C 1
ATOM 6957 O O . LYS B 1 454 ? 21.219 12.809 13.943 1.00 28.52 454 LYS B O 1
ATOM 6963 N N . ASP B 1 455 ? 21.322 12.340 16.131 1.00 28.19 455 ASP B N 1
ATOM 6964 C CA . ASP B 1 455 ? 22.613 11.654 16.054 1.00 27.58 455 ASP B CA 1
ATOM 6965 C C . ASP B 1 455 ? 22.489 10.133 15.940 1.00 27.46 455 ASP B C 1
ATOM 6966 O O . ASP B 1 455 ? 23.500 9.425 15.901 1.00 27.20 455 ASP B O 1
ATOM 6971 N N . LEU B 1 456 ? 21.247 9.651 15.866 1.00 27.07 456 LEU B N 1
ATOM 6972 C CA . LEU B 1 456 ? 20.944 8.223 15.828 1.00 27.00 456 LEU B CA 1
ATOM 6973 C C . LEU B 1 456 ? 21.719 7.462 14.750 1.00 27.05 456 LEU B C 1
ATOM 6974 O O . LEU B 1 456 ? 22.503 6.569 15.075 1.00 26.87 456 LEU B O 1
ATOM 6979 N N . LEU B 1 457 ? 21.485 7.803 13.481 1.00 26.96 457 LEU B N 1
ATOM 6980 C CA . LEU B 1 457 ? 22.108 7.092 12.362 1.00 27.33 457 LEU B CA 1
ATOM 6981 C C . LEU B 1 457 ? 23.628 7.072 12.462 1.00 27.02 457 LEU B C 1
ATOM 6982 O O . LEU B 1 457 ? 24.256 6.029 12.285 1.00 27.15 457 LEU B O 1
ATOM 6987 N N . ASN B 1 458 ? 24.202 8.233 12.747 1.00 26.48 458 ASN B N 1
ATOM 6988 C CA . ASN B 1 458 ? 25.641 8.387 12.817 1.00 26.45 458 ASN B CA 1
ATOM 6989 C C . ASN B 1 458 ? 26.281 7.540 13.906 1.00 26.02 458 ASN B C 1
ATOM 6990 O O . ASN B 1 458 ? 27.329 6.922 13.689 1.00 26.26 458 ASN B O 1
ATOM 6995 N N . CYS B 1 459 ? 25.632 7.508 15.067 1.00 25.35 459 CYS B N 1
ATOM 6996 C CA . CYS B 1 459 ? 26.104 6.750 16.214 1.00 24.83 459 CYS B CA 1
ATOM 6997 C C . CYS B 1 459 ? 26.019 5.233 15.985 1.00 24.59 459 CYS B C 1
ATOM 6998 O O . CYS B 1 459 ? 26.951 4.501 16.316 1.00 24.27 459 CYS B O 1
ATOM 7001 N N . VAL B 1 460 ? 24.902 4.779 15.417 1.00 24.21 460 VAL B N 1
ATOM 7002 C CA . VAL B 1 460 ? 24.722 3.383 15.002 1.00 24.10 460 VAL B CA 1
ATOM 7003 C C . VAL B 1 460 ? 25.781 2.939 13.971 1.00 24.49 460 VAL B C 1
ATOM 7004 O O . VAL B 1 460 ? 26.441 1.914 14.157 1.00 24.33 460 VAL B O 1
ATOM 7008 N N . ARG B 1 461 ? 25.944 3.729 12.910 1.00 24.68 461 ARG B N 1
ATOM 7009 C CA . ARG B 1 461 ? 26.975 3.506 11.902 1.00 25.44 461 ARG B CA 1
ATOM 7010 C C . ARG B 1 461 ? 28.359 3.367 12.523 1.00 25.28 461 ARG B C 1
ATOM 7011 O O . ARG B 1 461 ? 29.097 2.422 12.215 1.00 25.06 461 ARG B O 1
ATOM 7019 N N . LYS B 1 462 ? 28.702 4.315 13.395 1.00 25.37 462 LYS B N 1
ATOM 7020 C CA . LYS B 1 462 ? 30.022 4.355 14.022 1.00 25.29 462 LYS B CA 1
ATOM 7021 C C . LYS B 1 462 ? 30.253 3.137 14.908 1.00 24.98 462 LYS B C 1
ATOM 7022 O O . LYS B 1 462 ? 31.358 2.585 14.950 1.00 25.05 462 LYS B O 1
ATOM 7028 N N . LEU B 1 463 ? 29.198 2.725 15.605 1.00 24.54 463 LEU B N 1
ATOM 7029 C CA . LEU B 1 463 ? 29.243 1.556 16.467 1.00 24.12 463 LEU B CA 1
ATOM 7030 C C . LEU B 1 463 ? 29.416 0.286 15.634 1.00 24.15 463 LEU B C 1
ATOM 7031 O O . LEU B 1 463 ? 30.152 -0.630 16.013 1.00 24.11 463 LEU B O 1
ATOM 7036 N N . HIS B 1 464 ? 28.739 0.253 14.492 1.00 24.03 464 HIS B N 1
ATOM 7037 C CA . HIS B 1 464 ? 28.787 -0.883 13.579 1.00 24.11 464 HIS B CA 1
ATOM 7038 C C . HIS B 1 464 ? 30.166 -1.000 12.935 1.00 24.14 464 HIS B C 1
ATOM 7039 O O . HIS B 1 464 ? 30.709 -2.091 12.801 1.00 23.72 464 HIS B O 1
ATOM 7046 N N . GLU B 1 465 ? 30.711 0.145 12.539 1.00 24.48 465 GLU B N 1
ATOM 7047 C CA . GLU B 1 465 ? 32.073 0.251 12.070 1.00 25.01 465 GLU B CA 1
ATOM 7048 C C . GLU B 1 465 ? 33.046 -0.403 13.041 1.00 25.08 465 GLU B C 1
ATOM 7049 O O . GLU B 1 465 ? 33.770 -1.326 12.675 1.00 24.73 465 GLU B O 1
ATOM 7055 N N . LYS B 1 466 ? 33.061 0.088 14.279 1.00 25.19 466 LYS B N 1
ATOM 7056 C CA . LYS B 1 466 ? 34.114 -0.278 15.225 1.00 25.64 466 LYS B CA 1
ATOM 7057 C C . LYS B 1 466 ? 34.033 -1.729 15.677 1.00 25.46 466 LYS B C 1
ATOM 7058 O O . LYS B 1 466 ? 35.062 -2.393 15.804 1.00 25.36 466 LYS B O 1
ATOM 7064 N N . PHE B 1 467 ? 32.809 -2.214 15.890 1.00 25.23 467 PHE B N 1
ATOM 7065 C CA . PHE B 1 467 ? 32.578 -3.507 16.526 1.00 25.23 467 PHE B CA 1
ATOM 7066 C C . PHE B 1 467 ? 32.227 -4.674 15.599 1.00 25.56 467 PHE B C 1
ATOM 7067 O O . PHE B 1 467 ? 32.527 -5.817 15.926 1.00 25.56 467 PHE B O 1
ATOM 7075 N N . ILE B 1 468 ? 31.577 -4.399 14.471 1.00 26.28 468 ILE B N 1
ATOM 7076 C CA . ILE B 1 468 ? 31.125 -5.465 13.565 1.00 27.22 468 ILE B CA 1
ATOM 7077 C C . ILE B 1 468 ? 32.031 -5.614 12.338 1.00 28.13 468 ILE B C 1
ATOM 7078 O O . ILE B 1 468 ? 32.459 -6.720 12.004 1.00 28.04 468 ILE B O 1
ATOM 7083 N N . GLU B 1 469 ? 32.325 -4.492 11.691 1.00 29.26 469 GLU B N 1
ATOM 7084 C CA . GLU B 1 469 ? 33.129 -4.469 10.474 1.00 30.70 469 GLU B CA 1
ATOM 7085 C C . GLU B 1 469 ? 34.623 -4.321 10.799 1.00 31.52 469 GLU B C 1
ATOM 7086 O O . GLU B 1 469 ? 35.466 -4.438 9.909 1.00 31.52 469 GLU B O 1
ATOM 7092 N N . LYS B 1 470 ? 34.922 -4.060 12.077 1.00 32.49 470 LYS B N 1
ATOM 7093 C CA . LYS B 1 470 ? 36.284 -3.820 12.599 1.00 33.44 470 LYS B CA 1
ATOM 7094 C C . LYS B 1 470 ? 37.294 -3.351 11.547 1.00 33.89 470 LYS B C 1
ATOM 7095 O O . LYS B 1 470 ? 38.364 -2.830 11.878 1.00 34.44 470 LYS B O 1
ATOM 7101 N N . THR C 1 2 ? -7.644 -34.202 83.992 1.00 24.18 2 THR C N 1
ATOM 7102 C CA . THR C 1 2 ? -6.829 -32.942 83.997 1.00 24.39 2 THR C CA 1
ATOM 7103 C C . THR C 1 2 ? -7.667 -31.711 84.370 1.00 23.98 2 THR C C 1
ATOM 7104 O O . THR C 1 2 ? -8.600 -31.331 83.666 1.00 23.80 2 THR C O 1
ATOM 7108 N N . THR C 1 3 ? -7.311 -31.114 85.499 1.00 23.66 3 THR C N 1
ATOM 7109 C CA . THR C 1 3 ? -7.982 -29.948 86.042 1.00 23.59 3 THR C CA 1
ATOM 7110 C C . THR C 1 3 ? -6.954 -28.823 86.178 1.00 23.61 3 THR C C 1
ATOM 7111 O O . THR C 1 3 ? -5.859 -29.037 86.721 1.00 23.35 3 THR C O 1
ATOM 7115 N N . VAL C 1 4 ? -7.276 -27.632 85.683 1.00 23.37 4 VAL C N 1
ATOM 7116 C CA . VAL C 1 4 ? -6.411 -26.486 85.991 1.00 23.59 4 VAL C CA 1
ATOM 7117 C C . VAL C 1 4 ? -7.090 -25.490 86.935 1.00 23.57 4 VAL C C 1
ATOM 7118 O O . VAL C 1 4 ? -8.239 -25.101 86.737 1.00 23.75 4 VAL C O 1
ATOM 7122 N N . MET C 1 5 ? -6.376 -25.143 88.000 1.00 23.47 5 MET C N 1
ATOM 7123 C CA . MET C 1 5 ? -6.900 -24.261 89.028 1.00 23.64 5 MET C CA 1
ATOM 7124 C C . MET C 1 5 ? -6.050 -22.996 89.063 1.00 23.68 5 MET C C 1
ATOM 7125 O O . MET C 1 5 ? -4.827 -23.055 89.185 1.00 23.54 5 MET C O 1
ATOM 7130 N N . LYS C 1 6 ? -6.706 -21.853 88.914 1.00 23.72 6 LYS C N 1
ATOM 7131 C CA . LYS C 1 6 ? -6.012 -20.578 88.907 1.00 23.71 6 LYS C CA 1
ATOM 7132 C C . LYS C 1 6 ? -6.408 -19.816 90.169 1.00 23.88 6 LYS C C 1
ATOM 7133 O O . LYS C 1 6 ? -7.587 -19.806 90.537 1.00 24.23 6 LYS C O 1
ATOM 7139 N N . PHE C 1 7 ? -5.435 -19.193 90.833 1.00 23.43 7 PHE C N 1
ATOM 7140 C CA . PHE C 1 7 ? -5.719 -18.453 92.059 1.00 23.27 7 PHE C CA 1
ATOM 7141 C C . PHE C 1 7 ? -5.272 -16.998 91.983 1.00 23.49 7 PHE C C 1
ATOM 7142 O O . PHE C 1 7 ? -4.124 -16.695 91.643 1.00 23.64 7 PHE C O 1
ATOM 7150 N N . GLY C 1 8 ? -6.187 -16.099 92.317 1.00 23.29 8 GLY C N 1
ATOM 7151 C CA . GLY C 1 8 ? -5.912 -14.675 92.225 1.00 23.41 8 GLY C CA 1
ATOM 7152 C C . GLY C 1 8 ? -5.107 -14.105 93.367 1.00 23.56 8 GLY C C 1
ATOM 7153 O O . GLY C 1 8 ? -4.847 -14.787 94.363 1.00 24.15 8 GLY C O 1
ATOM 7154 N N . GLY C 1 9 ? -4.729 -12.837 93.227 1.00 23.50 9 GLY C N 1
ATOM 7155 C CA . GLY C 1 9 ? -3.932 -12.130 94.224 1.00 23.32 9 GLY C CA 1
ATOM 7156 C C . GLY C 1 9 ? -4.475 -12.142 95.641 1.00 23.30 9 GLY C C 1
ATOM 7157 O O . GLY C 1 9 ? -3.726 -12.391 96.573 1.00 23.38 9 GLY C O 1
ATOM 7158 N N . THR C 1 10 ? -5.767 -11.861 95.809 1.00 23.55 10 THR C N 1
ATOM 7159 C CA . THR C 1 10 ? -6.392 -11.864 97.138 1.00 23.86 10 THR C CA 1
ATOM 7160 C C . THR C 1 10 ? -6.434 -13.267 97.719 1.00 24.55 10 THR C C 1
ATOM 7161 O O . THR C 1 10 ? -6.230 -13.451 98.922 1.00 24.62 10 THR C O 1
ATOM 7165 N N . SER C 1 11 ? -6.694 -14.249 96.851 1.00 25.05 11 SER C N 1
ATOM 7166 C CA . SER C 1 11 ? -6.677 -15.665 97.226 1.00 25.18 11 SER C CA 1
ATOM 7167 C C . SER C 1 11 ? -5.331 -16.094 97.805 1.00 25.27 11 SER C C 1
ATOM 7168 O O . SER C 1 11 ? -5.285 -16.951 98.679 1.00 25.72 11 SER C O 1
ATOM 7171 N N . VAL C 1 12 ? -4.244 -15.511 97.305 1.00 25.66 12 VAL C N 1
ATOM 7172 C CA . VAL C 1 12 ? -2.905 -15.757 97.852 1.00 26.02 12 VAL C CA 1
ATOM 7173 C C . VAL C 1 12 ? -2.354 -14.487 98.512 1.00 26.44 12 VAL C C 1
ATOM 7174 O O . VAL C 1 12 ? -1.153 -14.216 98.468 1.00 26.45 12 VAL C O 1
ATOM 7178 N N . GLY C 1 13 ? -3.250 -13.718 99.131 1.00 26.85 13 GLY C N 1
ATOM 7179 C CA . GLY C 1 13 ? -2.917 -12.406 99.697 1.00 27.09 13 GLY C CA 1
ATOM 7180 C C . GLY C 1 13 ? -2.030 -12.423 100.926 1.00 27.15 13 GLY C C 1
ATOM 7181 O O . GLY C 1 13 ? -1.426 -11.412 101.261 1.00 27.36 13 GLY C O 1
ATOM 7182 N N . SER C 1 14 ? -1.959 -13.568 101.599 1.00 27.35 14 SER C N 1
ATOM 7183 C CA . SER C 1 14 ? -1.117 -13.741 102.791 1.00 27.90 14 SER C CA 1
ATOM 7184 C C . SER C 1 14 ? -0.651 -15.195 102.901 1.00 28.04 14 SER C C 1
ATOM 7185 O O . SER C 1 14 ? -1.155 -16.060 102.186 1.00 28.18 14 SER C O 1
ATOM 7188 N N . GLY C 1 15 ? 0.318 -15.449 103.780 1.00 28.29 15 GLY C N 1
ATOM 7189 C CA . GLY C 1 15 ? 0.851 -16.790 103.988 1.00 28.46 15 GLY C CA 1
ATOM 7190 C C . GLY C 1 15 ? -0.254 -17.761 104.347 1.00 28.91 15 GLY C C 1
ATOM 7191 O O . GLY C 1 15 ? -0.357 -18.844 103.763 1.00 29.14 15 GLY C O 1
ATOM 7192 N N . GLU C 1 16 ? -1.083 -17.358 105.309 1.00 28.92 16 GLU C N 1
ATOM 7193 C CA . GLU C 1 16 ? -2.260 -18.117 105.722 1.00 28.90 16 GLU C CA 1
ATOM 7194 C C . GLU C 1 16 ? -3.144 -18.438 104.513 1.00 28.53 16 GLU C C 1
ATOM 7195 O O . GLU C 1 16 ? -3.530 -19.593 104.303 1.00 28.22 16 GLU C O 1
ATOM 7201 N N . ARG C 1 17 ? -3.438 -17.409 103.714 1.00 28.24 17 ARG C N 1
ATOM 7202 C CA . ARG C 1 17 ? -4.240 -17.563 102.498 1.00 27.71 17 ARG C CA 1
ATOM 7203 C C . ARG C 1 17 ? -3.582 -18.498 101.484 1.00 27.50 17 ARG C C 1
ATOM 7204 O O . ARG C 1 17 ? -4.257 -19.346 100.903 1.00 27.67 17 ARG C O 1
ATOM 7212 N N . ILE C 1 18 ? -2.268 -18.356 101.299 1.00 27.14 18 ILE C N 1
ATOM 7213 C CA . ILE C 1 18 ? -1.493 -19.262 100.441 1.00 26.63 18 ILE C CA 1
ATOM 7214 C C . ILE C 1 18 ? -1.657 -20.736 100.864 1.00 26.59 18 ILE C C 1
ATOM 7215 O O . ILE C 1 18 ? -1.857 -21.607 100.013 1.00 26.87 18 ILE C O 1
ATOM 7220 N N . ARG C 1 19 ? -1.614 -20.999 102.169 1.00 26.28 19 ARG C N 1
ATOM 7221 C CA . ARG C 1 19 ? -1.753 -22.365 102.703 1.00 26.10 19 ARG C CA 1
ATOM 7222 C C . ARG C 1 19 ? -3.167 -22.927 102.503 1.00 25.81 19 ARG C C 1
ATOM 7223 O O . ARG C 1 19 ? -3.345 -24.098 102.144 1.00 25.44 19 ARG C O 1
ATOM 7231 N N . HIS C 1 20 ? -4.159 -22.076 102.744 1.00 25.82 20 HIS C N 1
ATOM 7232 C CA . HIS C 1 20 ? -5.561 -22.408 102.527 1.00 26.06 20 HIS C CA 1
ATOM 7233 C C . HIS C 1 20 ? -5.784 -22.805 101.069 1.00 25.93 20 HIS C C 1
ATOM 7234 O O . HIS C 1 20 ? -6.522 -23.749 100.788 1.00 26.09 20 HIS C O 1
ATOM 7241 N N . VAL C 1 21 ? -5.126 -22.085 100.161 1.00 26.26 21 VAL C N 1
ATOM 7242 C CA . VAL C 1 21 ? -5.146 -22.379 98.721 1.00 26.17 21 VAL C CA 1
ATOM 7243 C C . VAL C 1 21 ? -4.442 -23.712 98.437 1.00 26.49 21 VAL C C 1
ATOM 7244 O O . VAL C 1 21 ? -4.951 -24.548 97.682 1.00 26.50 21 VAL C O 1
ATOM 7248 N N . ALA C 1 22 ? -3.273 -23.896 99.045 1.00 26.71 22 ALA C N 1
ATOM 7249 C CA . ALA C 1 22 ? -2.542 -25.155 98.943 1.00 27.27 22 ALA C CA 1
ATOM 7250 C C . ALA C 1 22 ? -3.409 -26.348 99.375 1.00 27.58 22 ALA C C 1
ATOM 7251 O O . ALA C 1 22 ? -3.362 -27.406 98.748 1.00 27.58 22 ALA C O 1
ATOM 7253 N N . LYS C 1 23 ? -4.192 -26.156 100.440 1.00 27.98 23 LYS C N 1
ATOM 7254 C CA . LYS C 1 23 ? -5.129 -27.166 100.938 1.00 28.44 23 LYS C CA 1
ATOM 7255 C C . LYS C 1 23 ? -6.218 -27.479 99.920 1.00 28.79 23 LYS C C 1
ATOM 7256 O O . LYS C 1 23 ? -6.545 -28.649 99.695 1.00 28.81 23 LYS C O 1
ATOM 7262 N N . ILE C 1 24 ? -6.774 -26.434 99.308 1.00 28.99 24 ILE C N 1
ATOM 7263 C CA . ILE C 1 24 ? -7.797 -26.610 98.277 1.00 29.32 24 ILE C CA 1
ATOM 7264 C C . ILE C 1 24 ? -7.286 -27.500 97.133 1.00 29.65 24 ILE C C 1
ATOM 7265 O O . ILE C 1 24 ? -7.937 -28.493 96.776 1.00 29.79 24 ILE C O 1
ATOM 7270 N N . VAL C 1 25 ? -6.115 -27.149 96.595 1.00 29.73 25 VAL C N 1
ATOM 7271 C CA . VAL C 1 25 ? -5.467 -27.899 95.513 1.00 29.90 25 VAL C CA 1
ATOM 7272 C C . VAL C 1 25 ? -5.289 -29.364 95.870 1.00 30.40 25 VAL C C 1
ATOM 7273 O O . VAL C 1 25 ? -5.611 -30.247 95.075 1.00 30.38 25 VAL C O 1
ATOM 7277 N N . THR C 1 26 ? -4.776 -29.610 97.075 1.00 30.96 26 THR C N 1
ATOM 7278 C CA . THR C 1 26 ? -4.364 -30.948 97.488 1.00 31.47 26 THR C CA 1
ATOM 7279 C C . THR C 1 26 ? -5.571 -31.863 97.727 1.00 31.71 26 THR C C 1
ATOM 7280 O O . THR C 1 26 ? -5.472 -33.080 97.592 1.00 31.67 26 THR C O 1
ATOM 7284 N N . LYS C 1 27 ? -6.706 -31.245 98.052 1.00 32.32 27 LYS C N 1
ATOM 7285 C CA . LYS C 1 27 ? -8.008 -31.905 98.111 1.00 32.89 27 LYS C CA 1
ATOM 7286 C C . LYS C 1 27 ? -8.491 -32.301 96.705 1.00 32.95 27 LYS C C 1
ATOM 7287 O O . LYS C 1 27 ? -9.149 -33.325 96.544 1.00 33.40 27 LYS C O 1
ATOM 7293 N N . ARG C 1 28 ? -8.161 -31.501 95.692 1.00 33.15 28 ARG C N 1
ATOM 7294 C CA . ARG C 1 28 ? -8.514 -31.834 94.300 1.00 33.33 28 ARG C CA 1
ATOM 7295 C C . ARG C 1 28 ? -7.652 -32.945 93.725 1.00 33.21 28 ARG C C 1
ATOM 7296 O O . ARG C 1 28 ? -8.124 -33.744 92.916 1.00 33.22 28 ARG C O 1
ATOM 7304 N N . LYS C 1 29 ? -6.384 -32.972 94.130 1.00 33.06 29 LYS C N 1
ATOM 7305 C CA . LYS C 1 29 ? -5.433 -33.977 93.661 1.00 33.21 29 LYS C CA 1
ATOM 7306 C C . LYS C 1 29 ? -5.884 -35.391 94.071 1.00 33.24 29 LYS C C 1
ATOM 7307 O O . LYS C 1 29 ? -5.505 -36.380 93.444 1.00 33.14 29 LYS C O 1
ATOM 7313 N N . LYS C 1 30 ? -6.720 -35.463 95.105 1.00 33.45 30 LYS C N 1
ATOM 7314 C CA . LYS C 1 30 ? -7.323 -36.718 95.551 1.00 33.87 30 LYS C CA 1
ATOM 7315 C C . LYS C 1 30 ? -8.667 -37.039 94.872 1.00 33.92 30 LYS C C 1
ATOM 7316 O O . LYS C 1 30 ? -9.316 -38.031 95.209 1.00 34.02 30 LYS C O 1
ATOM 7322 N N . GLU C 1 31 ? -9.064 -36.196 93.915 1.00 33.97 31 GLU C N 1
ATOM 7323 C CA . GLU C 1 31 ? -10.218 -36.448 93.042 1.00 33.93 31 GLU C CA 1
ATOM 7324 C C . GLU C 1 31 ? -9.739 -36.626 91.602 1.00 33.71 31 GLU C C 1
ATOM 7325 O O . GLU C 1 31 ? -10.213 -37.505 90.881 1.00 33.58 31 GLU C O 1
ATOM 7331 N N . ASP C 1 32 ? -8.799 -35.774 91.198 1.00 33.48 32 ASP C N 1
ATOM 7332 C CA . ASP C 1 32 ? -8.163 -35.845 89.886 1.00 33.31 32 ASP C CA 1
ATOM 7333 C C . ASP C 1 32 ? -6.648 -35.843 90.083 1.00 33.01 32 ASP C C 1
ATOM 7334 O O . ASP C 1 32 ? -6.103 -34.953 90.744 1.00 32.95 32 ASP C O 1
ATOM 7339 N N . ASP C 1 33 ? -5.977 -36.842 89.513 1.00 32.67 33 ASP C N 1
ATOM 7340 C CA . ASP C 1 33 ? -4.537 -37.013 89.703 1.00 32.54 33 ASP C CA 1
ATOM 7341 C C . ASP C 1 33 ? -3.707 -35.951 88.982 1.00 32.03 33 ASP C C 1
ATOM 7342 O O . ASP C 1 33 ? -2.617 -35.588 89.435 1.00 32.22 33 ASP C O 1
ATOM 7347 N N . ASP C 1 34 ? -4.216 -35.466 87.856 1.00 31.27 34 ASP C N 1
ATOM 7348 C CA . ASP C 1 34 ? -3.532 -34.424 87.105 1.00 30.49 34 ASP C CA 1
ATOM 7349 C C . ASP C 1 34 ? -4.101 -33.062 87.483 1.00 29.62 34 ASP C C 1
ATOM 7350 O O . ASP C 1 34 ? -5.167 -32.675 87.008 1.00 29.60 34 ASP C O 1
ATOM 7355 N N . VAL C 1 35 ? -3.400 -32.359 88.367 1.00 28.68 35 VAL C N 1
ATOM 7356 C CA . VAL C 1 35 ? -3.746 -30.978 88.700 1.00 27.92 35 VAL C CA 1
ATOM 7357 C C . VAL C 1 35 ? -2.615 -30.026 88.310 1.00 27.36 35 VAL C C 1
ATOM 7358 O O . VAL C 1 35 ? -1.473 -30.210 88.729 1.00 27.11 35 VAL C O 1
ATOM 7362 N N . VAL C 1 36 ? -2.941 -29.021 87.501 1.00 26.79 36 VAL C N 1
ATOM 7363 C CA . VAL C 1 36 ? -2.021 -27.913 87.229 1.00 26.21 36 VAL C CA 1
ATOM 7364 C C . VAL C 1 36 ? -2.521 -26.639 87.913 1.00 25.96 36 VAL C C 1
ATOM 7365 O O . VAL C 1 36 ? -3.697 -26.276 87.800 1.00 25.76 36 VAL C O 1
ATOM 7369 N N . VAL C 1 37 ? -1.617 -25.967 88.623 1.00 25.80 37 VAL C N 1
ATOM 7370 C CA . VAL C 1 37 ? -1.940 -24.682 89.262 1.00 25.25 37 VAL C CA 1
ATOM 7371 C C . VAL C 1 37 ? -1.436 -23.485 88.445 1.00 24.80 37 VAL C C 1
ATOM 7372 O O . VAL C 1 37 ? -0.324 -23.501 87.910 1.00 24.79 37 VAL C O 1
ATOM 7376 N N . VAL C 1 38 ? -2.287 -22.467 88.330 1.00 24.49 38 VAL C N 1
ATOM 7377 C CA . VAL C 1 38 ? -1.883 -21.151 87.844 1.00 23.79 38 VAL C CA 1
ATOM 7378 C C . VAL C 1 38 ? -2.085 -20.192 89.009 1.00 23.86 38 VAL C C 1
ATOM 7379 O O . VAL C 1 38 ? -3.114 -20.241 89.691 1.00 23.72 38 VAL C O 1
ATOM 7383 N N . VAL C 1 39 ? -1.088 -19.345 89.257 1.00 23.54 39 VAL C N 1
ATOM 7384 C CA . VAL C 1 39 ? -1.157 -18.398 90.359 1.00 23.28 39 VAL C CA 1
ATOM 7385 C C . VAL C 1 39 ? -0.739 -16.999 89.912 1.00 23.28 39 VAL C C 1
ATOM 7386 O O . VAL C 1 39 ? 0.168 -16.838 89.088 1.00 23.00 39 VAL C O 1
ATOM 7390 N N . SER C 1 40 ? -1.443 -15.999 90.437 1.00 23.13 40 SER C N 1
ATOM 7391 C CA . SER C 1 40 ? -1.075 -14.597 90.257 1.00 23.04 40 SER C CA 1
ATOM 7392 C C . SER C 1 40 ? -0.096 -14.117 91.344 1.00 23.07 40 SER C C 1
ATOM 7393 O O . SER C 1 40 ? 0.113 -14.788 92.361 1.00 23.11 40 SER C O 1
ATOM 7396 N N . ALA C 1 41 ? 0.509 -12.957 91.108 1.00 22.93 41 ALA C N 1
ATOM 7397 C CA . ALA C 1 41 ? 1.200 -12.204 92.145 1.00 23.12 41 ALA C CA 1
ATOM 7398 C C . ALA C 1 41 ? 0.269 -12.007 93.335 1.00 23.41 41 ALA C C 1
ATOM 7399 O O . ALA C 1 41 ? -0.951 -11.963 93.168 1.00 22.67 41 ALA C O 1
ATOM 7401 N N . MET C 1 42 ? 0.846 -11.883 94.530 1.00 24.08 42 MET C N 1
ATOM 7402 C CA . MET C 1 42 ? 0.074 -11.562 95.734 1.00 24.86 42 MET C CA 1
ATOM 7403 C C . MET C 1 42 ? -0.647 -10.247 95.520 1.00 25.59 42 MET C C 1
ATOM 7404 O O . MET C 1 42 ? -0.208 -9.407 94.716 1.00 25.77 42 MET C O 1
ATOM 7409 N N . SER C 1 43 ? -1.755 -10.060 96.227 1.00 26.34 43 SER C N 1
ATOM 7410 C CA . SER C 1 43 ? -2.574 -8.883 95.993 1.00 27.46 43 SER C CA 1
ATOM 7411 C C . SER C 1 43 ? -1.766 -7.589 96.120 1.00 27.55 43 SER C C 1
ATOM 7412 O O . SER C 1 43 ? -0.966 -7.432 97.034 1.00 27.94 43 SER C O 1
ATOM 7415 N N . GLU C 1 44 ? -1.971 -6.690 95.163 1.00 28.14 44 GLU C N 1
ATOM 7416 C CA . GLU C 1 44 ? -1.396 -5.347 95.171 1.00 28.47 44 GLU C CA 1
ATOM 7417 C C . GLU C 1 44 ? 0.086 -5.247 94.721 1.00 27.95 44 GLU C C 1
ATOM 7418 O O . GLU C 1 44 ? 0.581 -4.139 94.526 1.00 27.80 44 GLU C O 1
ATOM 7424 N N . VAL C 1 45 ? 0.782 -6.372 94.519 1.00 27.36 45 VAL C N 1
ATOM 7425 C CA . VAL C 1 45 ? 2.217 -6.282 94.168 1.00 26.58 45 VAL C CA 1
ATOM 7426 C C . VAL C 1 45 ? 2.517 -5.904 92.706 1.00 26.03 45 VAL C C 1
ATOM 7427 O O . VAL C 1 45 ? 3.468 -5.155 92.457 1.00 25.51 45 VAL C O 1
ATOM 7431 N N . THR C 1 46 ? 1.708 -6.396 91.759 1.00 25.36 46 THR C N 1
ATOM 7432 C CA . THR C 1 46 ? 1.821 -5.958 90.356 1.00 24.77 46 THR C CA 1
ATOM 7433 C C . THR C 1 46 ? 1.702 -4.435 90.227 1.00 24.47 46 THR C C 1
ATOM 7434 O O . THR C 1 46 ? 2.488 -3.812 89.513 1.00 24.91 46 THR C O 1
ATOM 7438 N N . ASN C 1 47 ? 0.735 -3.852 90.935 1.00 24.25 47 ASN C N 1
ATOM 7439 C CA . ASN C 1 47 ? 0.557 -2.393 91.008 1.00 24.17 47 ASN C CA 1
ATOM 7440 C C . ASN C 1 47 ? 1.778 -1.667 91.602 1.00 23.85 47 ASN C C 1
ATOM 7441 O O . ASN C 1 47 ? 2.241 -0.674 91.053 1.00 23.25 47 ASN C O 1
ATOM 7446 N N . ALA C 1 48 ? 2.290 -2.183 92.715 1.00 23.79 48 ALA C N 1
ATOM 7447 C CA . ALA C 1 48 ? 3.540 -1.692 93.300 1.00 24.20 48 ALA C CA 1
ATOM 7448 C C . ALA C 1 48 ? 4.705 -1.725 92.298 1.00 23.96 48 ALA C C 1
ATOM 7449 O O . ALA C 1 48 ? 5.472 -0.760 92.189 1.00 24.20 48 ALA C O 1
ATOM 7451 N N . LEU C 1 49 ? 4.804 -2.824 91.553 1.00 23.99 49 LEU C N 1
ATOM 7452 C CA . LEU C 1 49 ? 5.831 -3.004 90.525 1.00 24.10 49 LEU C CA 1
ATOM 7453 C C . LEU C 1 49 ? 5.693 -2.032 89.368 1.00 24.58 49 LEU C C 1
ATOM 7454 O O . LEU C 1 49 ? 6.696 -1.506 88.875 1.00 24.39 49 LEU C O 1
ATOM 7459 N N . VAL C 1 50 ? 4.453 -1.813 88.930 1.00 25.31 50 VAL C N 1
ATOM 7460 C CA . VAL C 1 50 ? 4.162 -0.792 87.937 1.00 25.88 50 VAL C CA 1
ATOM 7461 C C . VAL C 1 50 ? 4.663 0.560 88.438 1.00 26.66 50 VAL C C 1
ATOM 7462 O O . VAL C 1 50 ? 5.382 1.262 87.718 1.00 26.58 50 VAL C O 1
ATOM 7466 N N . GLU C 1 51 ? 4.325 0.901 89.683 1.00 27.34 51 GLU C N 1
ATOM 7467 C CA . GLU C 1 51 ? 4.612 2.241 90.196 1.00 28.44 51 GLU C CA 1
ATOM 7468 C C . GLU C 1 51 ? 6.103 2.493 90.502 1.00 27.87 51 GLU C C 1
ATOM 7469 O O . GLU C 1 51 ? 6.586 3.593 90.267 1.00 28.16 51 GLU C O 1
ATOM 7475 N N . ILE C 1 52 ? 6.827 1.476 90.984 1.00 27.65 52 ILE C N 1
ATOM 7476 C CA . ILE C 1 52 ? 8.284 1.584 91.186 1.00 27.12 52 ILE C CA 1
ATOM 7477 C C . ILE C 1 52 ? 9.068 1.658 89.863 1.00 27.41 52 ILE C C 1
ATOM 7478 O O . ILE C 1 52 ? 10.085 2.342 89.790 1.00 26.99 52 ILE C O 1
ATOM 7483 N N . SER C 1 53 ? 8.592 0.953 88.833 1.00 28.00 53 SER C N 1
ATOM 7484 C CA . SER C 1 53 ? 9.134 1.066 87.472 1.00 28.70 53 SER C CA 1
ATOM 7485 C C . SER C 1 53 ? 9.126 2.514 87.008 1.00 28.87 53 SER C C 1
ATOM 7486 O O . SER C 1 53 ? 10.120 3.026 86.493 1.00 28.52 53 SER C O 1
ATOM 7489 N N . GLN C 1 54 ? 7.980 3.156 87.203 1.00 29.50 54 GLN C N 1
ATOM 7490 C CA . GLN C 1 54 ? 7.751 4.512 86.754 1.00 30.55 54 GLN C CA 1
ATOM 7491 C C . GLN C 1 54 ? 8.598 5.480 87.567 1.00 30.89 54 GLN C C 1
ATOM 7492 O O . GLN C 1 54 ? 9.163 6.417 87.022 1.00 31.32 54 GLN C O 1
ATOM 7498 N N . GLN C 1 55 ? 8.698 5.218 88.866 1.00 31.72 55 GLN C N 1
ATOM 7499 C CA . GLN C 1 55 ? 9.530 5.991 89.789 1.00 32.38 55 GLN C CA 1
ATOM 7500 C C . GLN C 1 55 ? 11.029 5.854 89.510 1.00 32.48 55 GLN C C 1
ATOM 7501 O O . GLN C 1 5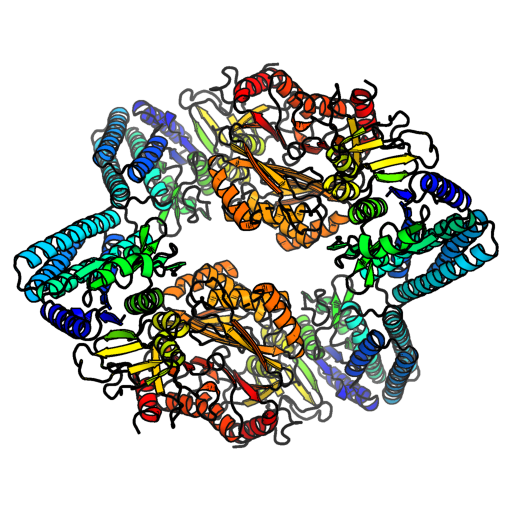5 ? 11.757 6.843 89.564 1.00 32.51 55 GLN C O 1
ATOM 7507 N N . ALA C 1 56 ? 11.489 4.646 89.194 1.00 32.79 56 ALA C N 1
ATOM 7508 C CA . ALA C 1 56 ? 12.894 4.447 88.825 1.00 33.46 56 ALA C CA 1
ATOM 7509 C C . ALA C 1 56 ? 13.281 5.207 87.543 1.00 34.13 56 ALA C C 1
ATOM 7510 O O . ALA C 1 56 ? 14.425 5.634 87.391 1.00 34.02 56 ALA C O 1
ATOM 7512 N N . LEU C 1 57 ? 12.313 5.369 86.637 1.00 35.07 57 LEU C N 1
ATOM 7513 C CA . LEU C 1 57 ? 12.489 6.110 85.382 1.00 35.85 57 LEU C CA 1
ATOM 7514 C C . LEU C 1 57 ? 12.383 7.634 85.560 1.00 36.55 57 LEU C C 1
ATOM 7515 O O . LEU C 1 57 ? 13.230 8.374 85.056 1.00 36.85 57 LEU C O 1
ATOM 7520 N N . ASP C 1 58 ? 11.349 8.093 86.271 1.00 37.29 58 ASP C N 1
ATOM 7521 C CA . ASP C 1 58 ? 11.050 9.530 86.385 1.00 38.13 58 ASP C CA 1
ATOM 7522 C C . ASP C 1 58 ? 11.912 10.295 87.390 1.00 38.39 58 ASP C C 1
ATOM 7523 O O . ASP C 1 58 ? 12.522 11.309 87.032 1.00 38.54 58 ASP C O 1
ATOM 7528 N N . VAL C 1 59 ? 11.950 9.820 88.637 1.00 38.67 59 VAL C N 1
ATOM 7529 C CA . VAL C 1 59 ? 12.737 10.471 89.695 1.00 39.02 59 VAL C CA 1
ATOM 7530 C C . VAL C 1 59 ? 14.159 9.917 89.841 1.00 39.23 59 VAL C C 1
ATOM 7531 O O . VAL C 1 59 ? 15.061 10.628 90.301 1.00 39.30 59 VAL C O 1
ATOM 7535 N N . ARG C 1 60 ? 14.347 8.658 89.443 1.00 39.34 60 ARG C N 1
ATOM 7536 C CA . ARG C 1 60 ? 15.668 8.012 89.396 1.00 39.66 60 ARG C CA 1
ATOM 7537 C C . ARG C 1 60 ? 16.405 8.044 90.746 1.00 39.92 60 ARG C C 1
ATOM 7538 O O . ARG C 1 60 ? 17.605 8.344 90.814 1.00 39.87 60 ARG C O 1
ATOM 7546 N N . ASP C 1 61 ? 15.662 7.738 91.811 1.00 40.11 61 ASP C N 1
ATOM 7547 C CA . ASP C 1 61 ? 16.204 7.657 93.166 1.00 40.26 61 ASP C CA 1
ATOM 7548 C C . ASP C 1 61 ? 16.466 6.187 93.494 1.00 40.19 61 ASP C C 1
ATOM 7549 O O . ASP C 1 61 ? 15.549 5.359 93.461 1.00 40.50 61 ASP C O 1
ATOM 7554 N N . ILE C 1 62 ? 17.720 5.868 93.795 1.00 39.88 62 ILE C N 1
ATOM 7555 C CA . ILE C 1 62 ? 18.135 4.484 94.031 1.00 39.62 62 ILE C CA 1
ATOM 7556 C C . ILE C 1 62 ? 17.870 4.059 95.482 1.00 39.28 62 ILE C C 1
ATOM 7557 O O . ILE C 1 62 ? 17.644 2.879 95.762 1.00 39.27 62 ILE C O 1
ATOM 7562 N N . ALA C 1 63 ? 17.874 5.031 96.392 1.00 38.86 63 ALA C N 1
ATOM 7563 C CA . ALA C 1 63 ? 17.472 4.789 97.776 1.00 38.42 63 ALA C CA 1
ATOM 7564 C C . ALA C 1 63 ? 15.979 4.472 97.852 1.00 38.05 63 ALA C C 1
ATOM 7565 O O . ALA C 1 63 ? 15.554 3.701 98.705 1.00 38.02 63 ALA C O 1
ATOM 7567 N N . LYS C 1 64 ? 15.197 5.069 96.951 1.00 37.60 64 LYS C N 1
ATOM 7568 C CA . LYS C 1 64 ? 13.756 4.834 96.871 1.00 37.15 64 LYS C CA 1
ATOM 7569 C C . LYS C 1 64 ? 13.453 3.450 96.276 1.00 36.53 64 LYS C C 1
ATOM 7570 O O . LYS C 1 64 ? 12.395 2.869 96.539 1.00 36.34 64 LYS C O 1
ATOM 7576 N N . VAL C 1 65 ? 14.388 2.941 95.473 1.00 35.71 65 VAL C N 1
ATOM 7577 C CA . VAL C 1 65 ? 14.324 1.582 94.922 1.00 34.87 65 VAL C CA 1
ATOM 7578 C C . VAL C 1 65 ? 14.557 0.560 96.032 1.00 34.25 65 VAL C C 1
ATOM 7579 O O . VAL C 1 65 ? 13.823 -0.420 96.137 1.00 34.15 65 VAL C O 1
ATOM 7583 N N . GLY C 1 66 ? 15.575 0.813 96.857 1.00 33.64 66 GLY C N 1
ATOM 7584 C CA . GLY C 1 66 ? 15.927 -0.049 97.985 1.00 32.90 66 GLY C CA 1
ATOM 7585 C C . GLY C 1 66 ? 14.843 -0.146 99.044 1.00 32.55 66 GLY C C 1
ATOM 7586 O O . GLY C 1 66 ? 14.674 -1.199 99.672 1.00 32.42 66 GLY C O 1
ATOM 7587 N N . ASP C 1 67 ? 14.110 0.953 99.239 1.00 31.99 67 ASP C N 1
ATOM 7588 C CA . ASP C 1 67 ? 12.963 0.991 100.153 1.00 31.47 67 ASP C CA 1
ATOM 7589 C C . ASP C 1 67 ? 11.865 0.030 99.694 1.00 30.93 67 ASP C C 1
ATOM 7590 O O . ASP C 1 67 ? 11.238 -0.639 100.512 1.00 30.73 67 ASP C O 1
ATOM 7595 N N . PHE C 1 68 ? 11.653 -0.033 98.381 1.00 30.55 68 PHE C N 1
ATOM 7596 C CA . PHE C 1 68 ? 10.693 -0.952 97.769 1.00 30.23 68 PHE C CA 1
ATOM 7597 C C . PHE C 1 68 ? 11.165 -2.412 97.842 1.00 30.27 68 PHE C C 1
ATOM 7598 O O . PHE C 1 68 ? 10.377 -3.313 98.138 1.00 30.37 68 PHE C O 1
ATOM 7606 N N . ILE C 1 69 ? 12.446 -2.632 97.556 1.00 30.39 69 ILE C N 1
ATOM 7607 C CA . ILE C 1 69 ? 13.079 -3.948 97.672 1.00 30.68 69 ILE C CA 1
ATOM 7608 C C . ILE C 1 69 ? 12.914 -4.546 99.080 1.00 31.26 69 ILE C C 1
ATOM 7609 O O . ILE C 1 69 ? 12.656 -5.745 99.218 1.00 31.30 69 ILE C O 1
ATOM 7614 N N . LYS C 1 70 ? 13.056 -3.712 100.113 1.00 31.69 70 LYS C N 1
ATOM 7615 C CA . LYS C 1 70 ? 12.844 -4.156 101.497 1.00 32.24 70 LYS C CA 1
ATOM 7616 C C . LYS C 1 70 ? 11.376 -4.497 101.762 1.00 32.30 70 LYS C C 1
ATOM 7617 O O . LYS C 1 70 ? 11.081 -5.427 102.514 1.00 32.62 70 LYS C O 1
ATOM 7623 N N . PHE C 1 71 ? 10.465 -3.744 101.149 1.00 32.32 71 PHE C N 1
ATOM 7624 C CA . PHE C 1 71 ? 9.033 -4.009 101.277 1.00 32.40 71 PHE C CA 1
ATOM 7625 C C . PHE C 1 71 ? 8.643 -5.351 100.660 1.00 32.22 71 PHE C C 1
ATOM 7626 O O . PHE C 1 71 ? 7.879 -6.106 101.250 1.00 32.37 71 PHE C O 1
ATOM 7634 N N . ILE C 1 72 ? 9.168 -5.632 99.470 1.00 32.12 72 ILE C N 1
ATOM 7635 C CA . ILE C 1 72 ? 8.895 -6.887 98.761 1.00 31.98 72 ILE C CA 1
ATOM 7636 C C . ILE C 1 72 ? 9.519 -8.070 99.495 1.00 31.67 72 ILE C C 1
ATOM 7637 O O . ILE C 1 72 ? 8.882 -9.121 99.647 1.00 31.45 72 ILE C O 1
ATOM 7642 N N . ARG C 1 73 ? 10.763 -7.879 99.942 1.00 31.41 73 ARG C N 1
ATOM 7643 C CA . ARG C 1 73 ? 11.483 -8.870 100.737 1.00 31.15 73 ARG C CA 1
ATOM 7644 C C . ARG C 1 73 ? 10.669 -9.291 101.957 1.00 30.81 73 ARG C C 1
ATOM 7645 O O . ARG C 1 73 ? 10.388 -10.474 102.135 1.00 30.57 73 ARG C O 1
ATOM 7653 N N . GLU C 1 74 ? 10.276 -8.316 102.775 1.00 30.74 74 GLU C N 1
ATOM 7654 C CA . GLU C 1 74 ? 9.571 -8.592 104.029 1.00 30.99 74 GLU C CA 1
ATOM 7655 C C . GLU C 1 74 ? 8.167 -9.152 103.836 1.00 30.58 74 GLU C C 1
ATOM 7656 O O . GLU C 1 74 ? 7.703 -9.944 104.655 1.00 30.38 74 GLU C O 1
ATOM 7662 N N . LYS C 1 75 ? 7.502 -8.746 102.756 1.00 30.35 75 LYS C N 1
ATOM 7663 C CA . LYS C 1 75 ? 6.181 -9.282 102.427 1.00 29.96 75 LYS C CA 1
ATOM 7664 C C . LYS C 1 75 ? 6.251 -10.764 102.035 1.00 29.70 75 LYS C C 1
ATOM 7665 O O . LYS C 1 75 ? 5.413 -11.560 102.448 1.00 29.94 75 LYS C O 1
ATOM 7671 N N . HIS C 1 76 ? 7.255 -11.129 101.246 1.00 29.51 76 HIS C N 1
ATOM 7672 C CA . HIS C 1 76 ? 7.406 -12.508 100.787 1.00 29.29 76 HIS C CA 1
ATOM 7673 C C . HIS C 1 76 ? 8.045 -13.431 101.813 1.00 29.28 76 HIS C C 1
ATOM 7674 O O . HIS C 1 76 ? 7.740 -14.623 101.837 1.00 29.24 76 HIS C O 1
ATOM 7681 N N . TYR C 1 77 ? 8.920 -12.880 102.656 1.00 29.17 77 TYR C N 1
ATOM 7682 C CA . TYR C 1 77 ? 9.472 -13.6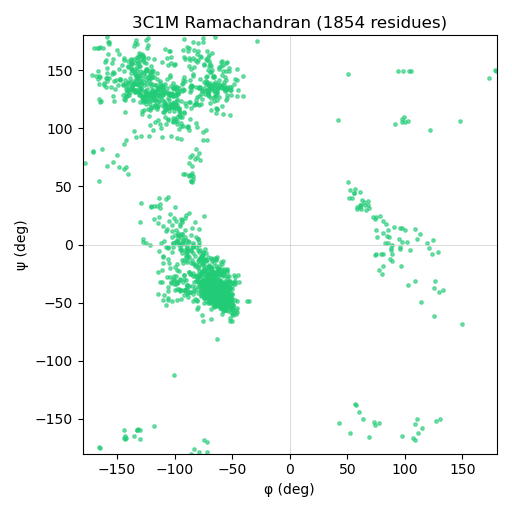06 103.803 1.00 29.15 77 TYR C CA 1
ATOM 7683 C C . TYR C 1 77 ? 8.363 -13.946 104.787 1.00 29.05 77 TYR C C 1
ATOM 7684 O O . TYR C 1 77 ? 8.233 -15.097 105.208 1.00 28.67 77 TYR C O 1
ATOM 7693 N N . LYS C 1 78 ? 7.568 -12.935 105.141 1.00 29.09 78 LYS C N 1
ATOM 7694 C CA . LYS C 1 78 ? 6.415 -13.119 106.021 1.00 29.45 78 LYS C CA 1
ATOM 7695 C C . LYS C 1 78 ? 5.472 -14.199 105.484 1.00 29.66 78 LYS C C 1
ATOM 7696 O O . LYS C 1 78 ? 4.963 -15.018 106.259 1.00 29.74 78 LYS C O 1
ATOM 7702 N N . ALA C 1 79 ? 5.267 -14.197 104.161 1.00 29.67 79 ALA C N 1
ATOM 7703 C CA . ALA C 1 79 ? 4.408 -15.164 103.470 1.00 29.81 79 ALA C CA 1
ATOM 7704 C C . ALA C 1 79 ? 4.933 -16.601 103.562 1.00 29.80 79 ALA C C 1
ATOM 7705 O O . ALA C 1 79 ? 4.175 -17.518 103.889 1.00 29.64 79 ALA C O 1
ATOM 7707 N N . ILE C 1 80 ? 6.224 -16.784 103.271 1.00 29.88 80 ILE C N 1
ATOM 7708 C CA . ILE C 1 80 ? 6.917 -18.064 103.480 1.00 30.17 80 ILE C CA 1
ATOM 7709 C C . ILE C 1 80 ? 6.718 -18.565 104.921 1.00 30.44 80 ILE C C 1
ATOM 7710 O O . ILE C 1 80 ? 6.410 -19.742 105.147 1.00 30.18 80 ILE C O 1
ATOM 7715 N N . GLU C 1 81 ? 6.881 -17.651 105.877 1.00 30.85 81 GLU C N 1
ATOM 7716 C CA . GLU C 1 81 ? 6.790 -17.961 107.299 1.00 31.53 81 GLU C CA 1
ATOM 7717 C C . GLU C 1 81 ? 5.398 -18.472 107.657 1.00 31.74 81 GLU C C 1
ATOM 7718 O O . GLU C 1 81 ? 5.256 -19.479 108.354 1.00 31.97 81 GLU C O 1
ATOM 7724 N N . GLU C 1 82 ? 4.378 -17.787 107.145 1.00 31.83 82 GLU C N 1
ATOM 7725 C CA . GLU C 1 82 ? 3.000 -18.024 107.558 1.00 31.92 82 GLU C CA 1
ATOM 7726 C C . GLU C 1 82 ? 2.268 -19.035 106.675 1.00 31.41 82 GLU C C 1
ATOM 7727 O O . GLU C 1 82 ? 1.079 -19.290 106.874 1.00 31.27 82 GLU C O 1
ATOM 7733 N N . ALA C 1 83 ? 2.985 -19.616 105.713 1.00 31.08 83 ALA C N 1
ATOM 7734 C CA . ALA C 1 83 ? 2.399 -20.576 104.773 1.00 30.79 83 ALA C CA 1
ATOM 7735 C C . ALA C 1 83 ? 2.942 -21.991 104.955 1.00 30.58 83 ALA C C 1
ATOM 7736 O O . ALA C 1 83 ? 2.225 -22.976 104.738 1.00 30.54 83 ALA C O 1
ATOM 7738 N N . ILE C 1 84 ? 4.207 -22.078 105.359 1.00 30.27 84 ILE C N 1
ATOM 7739 C CA . ILE C 1 84 ? 4.928 -23.343 105.407 1.00 29.89 84 ILE C CA 1
ATOM 7740 C C . ILE C 1 84 ? 5.383 -23.665 106.841 1.00 29.86 84 ILE C C 1
ATOM 7741 O O . ILE C 1 84 ? 5.833 -22.774 107.564 1.00 29.78 84 ILE C O 1
ATOM 7746 N N . LYS C 1 85 ? 5.238 -24.935 107.238 1.00 29.76 85 LYS C N 1
ATOM 7747 C CA A LYS C 1 85 ? 5.629 -25.391 108.574 0.50 29.64 85 LYS C CA 1
ATOM 7748 C CA B LYS C 1 85 ? 5.624 -25.396 108.577 0.50 29.75 85 LYS C CA 1
ATOM 7749 C C . LYS C 1 85 ? 7.024 -26.019 108.602 1.00 29.70 85 LYS C C 1
ATOM 7750 O O . LYS C 1 85 ? 7.742 -25.898 109.595 1.00 29.65 85 LYS C O 1
ATOM 7761 N N . SER C 1 86 ? 7.403 -26.685 107.512 1.00 29.89 86 SER C N 1
ATOM 7762 C CA . SER C 1 86 ? 8.743 -27.263 107.391 1.00 30.08 86 SER C CA 1
ATOM 7763 C C . SER C 1 86 ? 9.796 -26.166 107.329 1.00 30.54 86 SER C C 1
ATOM 7764 O O . SER C 1 86 ? 9.608 -25.147 106.651 1.00 30.58 86 SER C O 1
ATOM 7767 N N . GLU C 1 87 ? 10.893 -26.384 108.052 1.00 31.03 87 GLU C N 1
ATOM 7768 C CA . GLU C 1 87 ? 12.030 -25.464 108.078 1.00 31.38 87 GLU C CA 1
ATOM 7769 C C . GLU C 1 87 ? 12.898 -25.641 106.839 1.00 31.68 87 GLU C C 1
ATOM 7770 O O . GLU C 1 87 ? 13.479 -24.676 106.336 1.00 31.73 87 GLU C O 1
ATOM 7776 N N . GLU C 1 88 ? 12.984 -26.881 106.362 1.00 32.02 88 GLU C N 1
ATOM 7777 C CA . GLU C 1 88 ? 13.755 -27.219 105.172 1.00 32.49 88 GLU C CA 1
ATOM 7778 C C . GLU C 1 88 ? 13.136 -26.566 103.947 1.00 32.46 88 GLU C C 1
ATOM 7779 O O . GLU C 1 88 ? 13.852 -26.101 103.055 1.00 32.63 88 GLU C O 1
ATOM 7785 N N . ILE C 1 89 ? 11.806 -26.522 103.917 1.00 32.38 89 ILE C N 1
ATOM 7786 C CA . ILE C 1 89 ? 11.083 -25.930 102.796 1.00 32.23 89 ILE C CA 1
ATOM 7787 C C . ILE C 1 89 ? 11.123 -24.405 102.863 1.00 32.24 89 ILE C C 1
ATOM 7788 O O . ILE C 1 89 ? 11.280 -23.760 101.831 1.00 32.32 89 ILE C O 1
ATOM 7793 N N . LYS C 1 90 ? 10.998 -23.831 104.062 1.00 32.17 90 LYS C N 1
ATOM 7794 C CA . LYS C 1 90 ? 11.161 -22.376 104.234 1.00 32.31 90 LYS C CA 1
ATOM 7795 C C . LYS C 1 90 ? 12.509 -21.901 103.686 1.00 32.43 90 LYS C C 1
ATOM 7796 O O . LYS C 1 90 ? 12.566 -20.940 102.909 1.00 32.87 90 LYS C O 1
ATOM 7802 N N . GLU C 1 91 ? 13.574 -22.594 104.091 1.00 32.32 91 GLU C N 1
ATOM 7803 C CA . GLU C 1 91 ? 14.943 -22.373 103.615 1.00 32.40 91 GLU C CA 1
ATOM 7804 C C . GLU C 1 91 ? 15.038 -22.521 102.091 1.00 32.19 91 GLU C C 1
ATOM 7805 O O . GLU C 1 91 ? 15.710 -21.743 101.427 1.00 32.23 91 GLU C O 1
ATOM 7811 N N . GLU C 1 92 ? 14.346 -23.524 101.557 1.00 32.23 92 GLU C N 1
ATOM 7812 C CA . GLU C 1 92 ? 14.339 -23.846 100.129 1.00 32.17 92 GLU C CA 1
ATOM 7813 C C . GLU C 1 92 ? 13.645 -22.761 99.304 1.00 31.89 92 GLU C C 1
ATOM 7814 O O . GLU C 1 92 ? 14.135 -22.356 98.246 1.00 31.81 92 GLU C O 1
ATOM 7820 N N . VAL C 1 93 ? 12.500 -22.308 99.806 1.00 31.36 93 VAL C N 1
ATOM 7821 C CA . VAL C 1 93 ? 11.711 -21.271 99.170 1.00 30.80 93 VAL C CA 1
ATOM 7822 C C . VAL C 1 93 ? 12.394 -19.906 99.318 1.00 30.81 93 VAL C C 1
ATOM 7823 O O . VAL C 1 93 ? 12.403 -19.108 98.371 1.00 30.86 93 VAL C O 1
ATOM 7827 N N . LYS C 1 94 ? 12.977 -19.648 100.490 1.00 30.39 94 LYS C N 1
ATOM 7828 C CA . LYS C 1 94 ? 13.658 -18.374 100.748 1.00 30.20 94 LYS C CA 1
ATOM 7829 C C . LYS C 1 94 ? 14.764 -18.083 99.736 1.00 29.77 94 LYS C C 1
ATOM 7830 O O . LYS C 1 94 ? 14.930 -16.937 99.301 1.00 29.19 94 LYS C O 1
ATOM 7836 N N . LYS C 1 95 ? 15.517 -19.121 99.372 1.00 29.37 95 LYS C N 1
ATOM 7837 C CA . LYS C 1 95 ? 16.621 -18.958 98.428 1.00 28.94 95 LYS C CA 1
ATOM 7838 C C . LYS C 1 95 ? 16.140 -18.524 97.046 1.00 28.32 95 LYS C C 1
ATOM 7839 O O . LYS C 1 95 ? 16.742 -17.653 96.419 1.00 28.04 95 LYS C O 1
ATOM 7845 N N . ILE C 1 96 ? 15.044 -19.123 96.594 1.00 27.94 96 ILE C N 1
ATOM 7846 C CA . ILE C 1 96 ? 14.441 -18.764 95.316 1.00 27.63 96 ILE C CA 1
ATOM 7847 C C . ILE C 1 96 ? 13.988 -17.301 95.348 1.00 27.63 96 ILE C C 1
ATOM 7848 O O . ILE C 1 96 ? 14.298 -16.522 94.439 1.00 27.56 96 ILE C O 1
ATOM 7853 N N . ILE C 1 97 ? 13.285 -16.934 96.417 1.00 27.45 97 ILE C N 1
ATOM 7854 C CA . ILE C 1 97 ? 12.796 -15.572 96.606 1.00 27.48 97 ILE C CA 1
ATOM 7855 C C . ILE C 1 97 ? 13.960 -14.575 96.613 1.00 27.55 97 ILE C C 1
ATOM 7856 O O . ILE C 1 97 ? 13.894 -13.537 95.947 1.00 27.53 97 ILE C O 1
ATOM 7861 N N . ASP C 1 98 ? 15.030 -14.916 97.331 1.00 27.75 98 ASP C N 1
ATOM 7862 C CA . ASP C 1 98 ? 16.253 -14.111 97.348 1.00 28.03 98 ASP C CA 1
ATOM 7863 C C . ASP C 1 98 ? 16.858 -13.925 95.959 1.00 28.12 98 ASP C C 1
ATOM 7864 O O . ASP C 1 98 ? 17.222 -12.808 95.592 1.00 28.49 98 ASP C O 1
ATOM 7869 N N . SER C 1 99 ? 16.958 -15.012 95.193 1.00 28.15 99 SER C N 1
ATOM 7870 C CA . SER C 1 99 ? 17.523 -14.961 93.842 1.00 28.52 99 SER C CA 1
ATOM 7871 C C . SER C 1 99 ? 16.732 -14.039 92.902 1.00 28.76 99 SER C C 1
ATOM 7872 O O . SER C 1 99 ? 17.326 -13.367 92.054 1.00 28.68 99 SER C O 1
ATOM 7875 N N . ARG C 1 100 ? 15.406 -14.026 93.058 1.00 29.08 100 ARG C N 1
ATOM 7876 C CA . ARG C 1 100 ? 14.521 -13.154 92.283 1.00 29.64 100 ARG C CA 1
ATOM 7877 C C . ARG C 1 100 ? 14.674 -11.694 92.690 1.00 29.80 100 ARG C C 1
ATOM 7878 O O . ARG C 1 100 ? 14.660 -10.799 91.848 1.00 29.88 100 ARG C O 1
ATOM 7886 N N . ILE C 1 101 ? 14.825 -11.458 93.987 1.00 30.11 101 ILE C N 1
ATOM 7887 C CA . ILE C 1 101 ? 14.964 -10.096 94.500 1.00 30.27 101 ILE C CA 1
ATOM 7888 C C . ILE C 1 101 ? 16.277 -9.453 94.040 1.00 30.27 101 ILE C C 1
ATOM 7889 O O . ILE C 1 101 ? 16.316 -8.259 93.744 1.00 30.38 101 ILE C O 1
ATOM 7894 N N . GLU C 1 102 ? 17.334 -10.259 93.958 1.00 30.15 102 GLU C N 1
ATOM 7895 C CA . GLU C 1 102 ? 18.623 -9.810 93.429 1.00 30.09 102 GLU C CA 1
ATOM 7896 C C . GLU C 1 102 ? 18.499 -9.349 91.977 1.00 29.08 102 GLU C C 1
ATOM 7897 O O . GLU C 1 102 ? 19.036 -8.310 91.606 1.00 29.09 102 GLU C O 1
ATOM 7903 N N . GLU C 1 103 ? 17.787 -10.128 91.167 1.00 28.42 103 GLU C N 1
ATOM 7904 C CA . GLU C 1 103 ? 17.523 -9.781 89.770 1.00 27.69 103 GLU C CA 1
ATOM 7905 C C . GLU C 1 103 ? 16.621 -8.553 89.625 1.00 27.07 103 GLU C C 1
ATOM 7906 O O . GLU C 1 103 ? 16.850 -7.723 88.749 1.00 26.57 103 GLU C O 1
ATOM 7912 N N . LEU C 1 104 ? 15.599 -8.456 90.479 1.00 26.85 104 LEU C N 1
ATOM 7913 C CA . LEU C 1 104 ? 14.676 -7.314 90.495 1.00 26.63 104 LEU C CA 1
ATOM 7914 C C . LEU C 1 104 ? 15.459 -6.026 90.764 1.00 26.70 104 LEU C C 1
ATOM 7915 O O . LEU C 1 104 ? 15.382 -5.072 89.982 1.00 26.47 104 LEU C O 1
ATOM 7920 N N . GLU C 1 105 ? 16.222 -6.012 91.860 1.00 26.67 105 GLU C N 1
ATOM 7921 C CA . GLU C 1 105 ? 17.004 -4.834 92.241 1.00 27.13 105 GLU C CA 1
ATOM 7922 C C . GLU C 1 105 ? 17.970 -4.417 91.140 1.00 26.51 105 GLU C C 1
ATOM 7923 O O . GLU C 1 105 ? 18.069 -3.235 90.829 1.00 26.56 105 GLU C O 1
ATOM 7929 N N . LYS C 1 106 ? 18.652 -5.391 90.540 1.00 26.24 106 LYS C N 1
ATOM 7930 C CA . LYS C 1 106 ? 19.592 -5.142 89.440 1.00 26.32 106 LYS C CA 1
ATOM 7931 C C . LYS C 1 106 ? 18.959 -4.378 88.260 1.00 25.88 106 LYS C C 1
ATOM 7932 O O . LYS C 1 106 ? 19.596 -3.524 87.656 1.00 25.61 106 LYS C O 1
ATOM 7938 N N . VAL C 1 107 ? 17.704 -4.688 87.951 1.00 25.52 107 VAL C N 1
ATOM 7939 C CA . VAL C 1 107 ? 17.020 -4.108 86.796 1.00 25.60 107 VAL C CA 1
ATOM 7940 C C . VAL C 1 107 ? 16.391 -2.758 87.123 1.00 25.07 107 VAL C C 1
ATOM 7941 O O . VAL C 1 107 ? 16.357 -1.867 86.278 1.00 25.34 107 VAL C O 1
ATOM 7945 N N . LEU C 1 108 ? 15.891 -2.611 88.345 1.00 24.42 108 LEU C N 1
ATOM 7946 C CA . LEU C 1 108 ? 15.338 -1.338 88.769 1.00 23.82 108 LEU C CA 1
ATOM 7947 C C . LEU C 1 108 ? 16.442 -0.283 88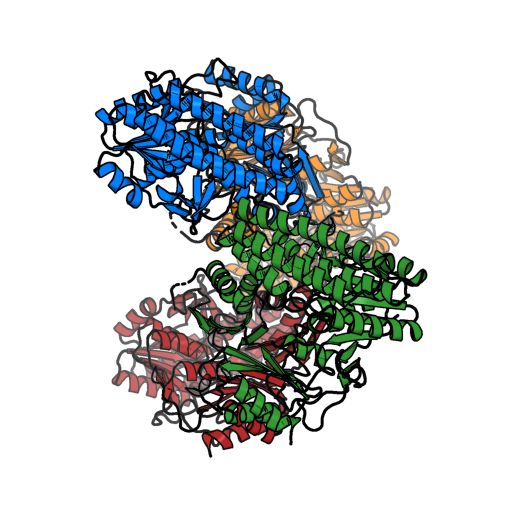.858 1.00 23.65 108 LEU C C 1
ATOM 7948 O O . LEU C 1 108 ? 16.201 0.883 88.554 1.00 23.55 108 LEU C O 1
ATOM 7953 N N . ILE C 1 109 ? 17.644 -0.708 89.253 1.00 23.72 109 ILE C N 1
ATOM 7954 C CA . ILE C 1 109 ? 18.828 0.163 89.301 1.00 23.81 109 ILE C CA 1
ATOM 7955 C C . ILE C 1 109 ? 19.288 0.511 87.882 1.00 23.99 109 ILE C C 1
ATOM 7956 O O . ILE C 1 109 ? 19.560 1.669 87.579 1.00 24.08 109 ILE C O 1
ATOM 7961 N N . GLY C 1 110 ? 19.352 -0.500 87.018 1.00 24.38 110 GLY C N 1
ATOM 7962 C CA . GLY C 1 110 ? 19.670 -0.313 85.600 1.00 24.43 110 GLY C CA 1
ATOM 7963 C C . GLY C 1 110 ? 18.761 0.675 84.892 1.00 24.50 110 GLY C C 1
ATOM 7964 O O . GLY C 1 110 ? 19.231 1.489 84.095 1.00 24.59 110 GLY C O 1
ATOM 7965 N N . VAL C 1 111 ? 17.461 0.603 85.179 1.00 24.53 111 VAL C N 1
ATOM 7966 C CA . VAL C 1 111 ? 16.468 1.546 84.630 1.00 24.47 111 VAL C CA 1
ATOM 7967 C C . VAL C 1 111 ? 16.717 2.968 85.149 1.00 24.54 111 VAL C C 1
ATOM 7968 O O . VAL C 1 111 ? 16.521 3.948 84.428 1.00 24.62 111 VAL C O 1
ATOM 7972 N N . ALA C 1 112 ? 17.160 3.066 86.399 1.00 24.51 112 ALA C N 1
ATOM 7973 C CA . ALA C 1 112 ? 17.488 4.350 87.008 1.00 24.58 112 ALA C CA 1
ATOM 7974 C C . ALA C 1 112 ? 18.811 4.918 86.466 1.00 24.65 112 ALA C C 1
ATOM 7975 O O . ALA C 1 112 ? 18.943 6.128 86.290 1.00 24.18 112 ALA C O 1
ATOM 7977 N N . TYR C 1 113 ? 19.772 4.031 86.205 1.00 24.94 113 TYR C N 1
ATOM 7978 C CA . TYR C 1 113 ? 21.079 4.394 85.647 1.00 25.43 113 TYR C CA 1
ATOM 7979 C C . TYR C 1 113 ? 20.982 4.826 84.181 1.00 25.60 113 TYR C C 1
ATOM 7980 O O . TYR C 1 113 ? 21.493 5.886 83.789 1.00 25.44 113 TYR C O 1
ATOM 7989 N N . LEU C 1 114 ? 20.313 3.991 83.389 1.00 25.75 114 LEU C N 1
ATOM 7990 C CA . LEU C 1 114 ? 20.057 4.240 81.976 1.00 25.96 114 LEU C CA 1
ATOM 7991 C C . LEU C 1 114 ? 19.106 5.424 81.770 1.00 26.14 114 LEU C C 1
ATOM 7992 O O . LEU C 1 114 ? 19.240 6.178 80.806 1.00 26.16 114 LEU C O 1
ATOM 7997 N N . GLY C 1 115 ? 18.146 5.582 82.681 1.00 26.27 115 GLY C N 1
ATOM 7998 C CA . GLY C 1 115 ? 17.114 6.604 82.544 1.00 26.25 115 GLY C CA 1
ATOM 7999 C C . GLY C 1 115 ? 16.096 6.235 81.479 1.00 26.37 115 GLY C C 1
ATOM 8000 O O . GLY C 1 115 ? 15.402 7.103 80.947 1.00 26.45 115 GLY C O 1
ATOM 8001 N N . GLU C 1 116 ? 16.001 4.945 81.169 1.00 26.34 116 GLU C N 1
ATOM 8002 C CA . GLU C 1 116 ? 15.103 4.472 80.124 1.00 26.66 116 GLU C CA 1
ATOM 8003 C C . GLU C 1 116 ? 14.409 3.195 80.553 1.00 25.74 116 GLU C C 1
ATOM 8004 O O . GLU C 1 116 ? 15.055 2.273 81.068 1.00 25.57 116 GLU C O 1
ATOM 8010 N N . LEU C 1 117 ? 13.093 3.159 80.338 1.00 24.72 117 LEU C N 1
ATOM 8011 C CA . LEU C 1 117 ? 12.257 1.991 80.635 1.00 23.98 117 LEU C CA 1
ATOM 8012 C C . LEU C 1 117 ? 11.513 1.509 79.380 1.00 23.61 117 LEU C C 1
ATOM 8013 O O . LEU C 1 117 ? 10.433 1.994 79.046 1.00 23.19 117 LEU C O 1
ATOM 8018 N N . THR C 1 118 ? 12.111 0.556 78.682 1.00 23.39 118 THR C N 1
ATOM 8019 C CA . THR C 1 118 ? 11.491 -0.025 77.496 1.00 23.47 118 THR C CA 1
ATOM 8020 C C . THR C 1 118 ? 10.356 -0.963 77.896 1.00 23.56 118 THR C C 1
ATOM 8021 O O . THR C 1 118 ? 10.328 -1.447 79.017 1.00 23.56 118 THR C O 1
ATOM 8025 N N . PRO C 1 119 ? 9.384 -1.185 76.992 1.00 24.00 119 PRO C N 1
ATOM 8026 C CA . PRO C 1 119 ? 8.345 -2.180 77.273 1.00 23.93 119 PRO C CA 1
ATOM 8027 C C . PRO C 1 119 ? 8.940 -3.548 77.634 1.00 24.13 119 PRO C C 1
ATOM 8028 O O . PRO C 1 119 ? 8.391 -4.251 78.487 1.00 24.52 119 PRO C O 1
ATOM 8032 N N . LYS C 1 120 ? 10.056 -3.903 77.004 1.00 24.20 120 LYS C N 1
ATOM 8033 C CA . LYS C 1 120 ? 10.791 -5.129 77.328 1.00 24.74 120 LYS C CA 1
ATOM 8034 C C . LYS C 1 120 ? 11.222 -5.182 78.798 1.00 24.57 120 LYS C C 1
ATOM 8035 O O . LYS C 1 120 ? 10.951 -6.166 79.490 1.00 24.23 120 LYS C O 1
ATOM 8041 N N . SER C 1 121 ? 11.895 -4.126 79.254 1.00 24.83 121 SER C N 1
ATOM 8042 C CA . SER C 1 121 ? 12.292 -3.979 80.663 1.00 25.18 121 SER C CA 1
ATOM 8043 C C . SER C 1 121 ? 11.090 -3.954 81.617 1.00 25.33 121 SER C C 1
ATOM 8044 O O . SER C 1 121 ? 11.116 -4.585 82.672 1.00 25.10 121 SER C O 1
ATOM 8047 N N . ARG C 1 122 ? 10.046 -3.223 81.239 1.00 25.80 122 ARG C N 1
ATOM 8048 C CA . ARG C 1 122 ? 8.802 -3.168 82.010 1.00 26.77 122 ARG C CA 1
ATOM 8049 C C . ARG C 1 122 ? 8.154 -4.566 82.168 1.00 26.10 122 ARG C C 1
ATOM 8050 O O . ARG C 1 122 ? 7.760 -4.960 83.269 1.00 26.29 122 ARG C O 1
ATOM 8058 N N . ASP C 1 123 ? 8.065 -5.314 81.072 1.00 25.69 123 ASP C N 1
ATOM 8059 C CA . ASP C 1 123 ? 7.573 -6.695 81.114 1.00 25.38 123 ASP C CA 1
ATOM 8060 C C . ASP C 1 123 ? 8.389 -7.612 82.034 1.00 25.29 123 ASP C C 1
ATOM 8061 O O . ASP C 1 123 ? 7.837 -8.492 82.714 1.00 25.52 123 ASP C O 1
ATOM 8066 N N . TYR C 1 124 ? 9.703 -7.417 82.043 1.00 24.86 124 TYR C N 1
ATOM 8067 C CA . TYR C 1 124 ? 10.567 -8.168 82.930 1.00 24.14 124 TYR C CA 1
ATOM 8068 C C . TYR C 1 124 ? 10.242 -7.807 84.369 1.00 24.14 124 TYR C C 1
ATOM 8069 O O . TYR C 1 124 ? 10.026 -8.703 85.187 1.00 24.37 124 TYR C O 1
ATOM 8078 N N . ILE C 1 125 ? 10.186 -6.508 84.678 1.00 23.82 125 ILE C N 1
ATOM 8079 C CA . ILE C 1 125 ? 9.936 -6.049 86.055 1.00 23.55 125 ILE C CA 1
ATOM 8080 C C . ILE C 1 125 ? 8.616 -6.572 86.637 1.00 23.69 125 ILE C C 1
ATOM 8081 O O . ILE C 1 125 ? 8.583 -6.998 87.795 1.00 23.81 125 ILE C O 1
ATOM 8086 N N . LEU C 1 126 ? 7.548 -6.528 85.833 1.00 23.46 126 LEU C N 1
ATOM 8087 C CA . LEU C 1 126 ? 6.202 -6.967 86.241 1.00 23.39 126 LEU C CA 1
ATOM 8088 C C . LEU C 1 126 ? 6.081 -8.470 86.471 1.00 23.50 126 LEU C C 1
ATOM 8089 O O . LEU C 1 126 ? 5.260 -8.918 87.271 1.00 23.72 126 LEU C O 1
ATOM 8094 N N . SER C 1 127 ? 6.888 -9.245 85.754 1.00 23.41 127 SER C N 1
ATOM 8095 C CA . SER C 1 127 ? 6.871 -10.696 85.863 1.00 22.93 127 SER C CA 1
ATOM 8096 C C . SER C 1 127 ? 7.302 -11.170 87.255 1.00 23.02 127 SER C C 1
ATOM 8097 O O . SER C 1 127 ? 7.006 -12.303 87.646 1.00 22.93 127 SER C O 1
ATOM 8100 N N . PHE C 1 128 ? 7.978 -10.306 88.013 1.00 22.91 128 PHE C N 1
ATOM 8101 C CA . PHE C 1 128 ? 8.453 -10.699 89.351 1.00 22.80 128 PHE C CA 1
ATOM 8102 C C . PHE C 1 128 ? 7.352 -10.994 90.349 1.00 22.88 128 PHE C C 1
ATOM 8103 O O . PHE C 1 128 ? 7.538 -11.834 91.242 1.00 23.16 128 PHE C O 1
ATOM 8111 N N . GLY C 1 129 ? 6.209 -10.331 90.200 1.00 22.49 129 GLY C N 1
ATOM 8112 C CA . GLY C 1 129 ? 5.054 -10.643 91.040 1.00 22.61 129 GLY C CA 1
ATOM 8113 C C . GLY C 1 129 ? 4.802 -12.149 91.126 1.00 22.58 129 GLY C C 1
ATOM 8114 O O . GLY C 1 129 ? 4.854 -12.745 92.216 1.00 22.53 129 GLY C O 1
ATOM 8115 N N . GLU C 1 130 ? 4.558 -12.752 89.964 1.00 22.48 130 GLU C N 1
ATOM 8116 C CA . GLU C 1 130 ? 4.243 -14.171 89.832 1.00 22.89 130 GLU C CA 1
ATOM 8117 C C . GLU C 1 130 ? 5.428 -15.092 90.092 1.00 23.17 130 GLU C C 1
ATOM 8118 O O . GLU C 1 130 ? 5.237 -16.230 90.529 1.00 23.65 130 GLU C O 1
ATOM 8124 N N . ARG C 1 131 ? 6.641 -14.624 89.804 1.00 23.21 131 ARG C N 1
ATOM 8125 C CA . ARG C 1 131 ? 7.839 -15.456 89.998 1.00 23.26 131 ARG C CA 1
ATOM 8126 C C . ARG C 1 131 ? 8.249 -15.507 91.471 1.00 23.33 131 ARG C C 1
ATOM 8127 O O . ARG C 1 131 ? 9.076 -16.330 91.886 1.00 23.65 131 ARG C O 1
ATOM 8135 N N . LEU C 1 132 ? 7.638 -14.631 92.265 1.00 23.42 132 LEU C N 1
ATOM 8136 C CA . LEU C 1 132 ? 7.839 -14.607 93.705 1.00 23.10 132 LEU C CA 1
ATOM 8137 C C . LEU C 1 132 ? 6.763 -15.391 94.449 1.00 23.08 132 LEU C C 1
ATOM 8138 O O . LEU C 1 132 ? 7.023 -15.946 95.510 1.00 23.19 132 LEU C O 1
ATOM 8143 N N . SER C 1 133 ? 5.554 -15.433 93.902 1.00 22.87 133 SER C N 1
ATOM 8144 C CA . SER C 1 133 ? 4.454 -16.078 94.610 1.00 22.72 133 SER C CA 1
ATOM 8145 C C . SER C 1 133 ? 4.335 -17.575 94.293 1.00 22.56 133 SER C C 1
ATOM 8146 O O . SER C 1 133 ? 3.995 -18.373 95.170 1.00 22.31 133 SER C O 1
ATOM 8149 N N . SER C 1 134 ? 4.641 -17.948 93.052 1.00 22.60 134 SER C N 1
ATOM 8150 C CA . SER C 1 134 ? 4.557 -19.347 92.610 1.00 22.66 134 SER C CA 1
ATOM 8151 C C . SER C 1 134 ? 5.431 -20.326 93.418 1.00 22.94 134 SER C C 1
ATOM 8152 O O . SER C 1 134 ? 4.968 -21.419 93.730 1.00 23.20 134 SER C O 1
ATOM 8155 N N . PRO C 1 135 ? 6.690 -19.949 93.752 1.00 23.07 135 PRO C N 1
ATOM 8156 C CA . PRO C 1 135 ? 7.488 -20.839 94.613 1.00 22.87 135 PRO C CA 1
ATOM 8157 C C . PRO C 1 135 ? 7.003 -20.916 96.056 1.00 22.90 135 PRO C C 1
ATOM 8158 O O . PRO C 1 135 ? 7.166 -21.954 96.688 1.00 23.35 135 PRO C O 1
ATOM 8162 N N . ILE C 1 136 ? 6.411 -19.841 96.572 1.00 23.08 136 ILE C N 1
ATOM 8163 C CA . ILE C 1 136 ? 5.806 -19.866 97.914 1.00 23.37 136 ILE C CA 1
ATOM 8164 C C . ILE C 1 136 ? 4.600 -20.814 97.995 1.00 23.44 136 ILE C C 1
ATOM 8165 O O . ILE C 1 136 ? 4.502 -21.617 98.924 1.00 23.39 136 ILE C O 1
ATOM 8170 N N . LEU C 1 137 ? 3.694 -20.711 97.023 1.00 23.64 137 LEU C N 1
ATOM 8171 C CA . LEU C 1 137 ? 2.544 -21.612 96.929 1.00 23.70 137 LEU C CA 1
ATOM 8172 C C . LEU C 1 137 ? 2.975 -23.061 96.687 1.00 23.84 137 LEU C C 1
ATOM 8173 O O . LEU C 1 137 ? 2.455 -23.984 97.323 1.00 23.90 137 LEU C O 1
ATOM 8178 N N . SER C 1 138 ? 3.924 -23.240 95.771 1.00 23.71 138 SER C N 1
ATOM 8179 C CA . SER C 1 138 ? 4.528 -24.534 95.490 1.00 23.72 138 SER C CA 1
ATOM 8180 C C . SER C 1 138 ? 5.120 -25.153 96.759 1.00 24.30 138 SER C C 1
ATOM 8181 O O . SER C 1 138 ? 4.881 -26.327 97.077 1.00 24.34 138 SER C O 1
ATOM 8184 N N . GLY C 1 139 ? 5.883 -24.349 97.491 1.00 24.77 139 GLY C N 1
ATOM 8185 C CA . GLY C 1 139 ? 6.473 -24.791 98.747 1.00 25.10 139 GLY C CA 1
ATOM 8186 C C . GLY C 1 139 ? 5.418 -25.199 99.760 1.00 25.40 139 GLY C C 1
ATOM 8187 O O . GLY C 1 139 ? 5.633 -26.127 100.543 1.00 25.54 139 GLY C O 1
ATOM 8188 N N . ALA C 1 140 ? 4.280 -24.504 99.744 1.00 25.48 140 ALA C N 1
ATOM 8189 C CA . ALA C 1 140 ? 3.188 -24.801 100.660 1.00 25.80 140 ALA C CA 1
ATOM 8190 C C . ALA C 1 140 ? 2.513 -26.120 100.312 1.00 26.27 140 ALA C C 1
ATOM 8191 O O . ALA C 1 140 ? 2.121 -26.863 101.212 1.00 26.36 140 ALA C O 1
ATOM 8193 N N . ILE C 1 141 ? 2.399 -26.409 99.015 1.00 26.97 141 ILE C N 1
ATOM 8194 C CA . ILE C 1 141 ? 1.858 -27.688 98.528 1.00 27.61 141 ILE C CA 1
ATOM 8195 C C . ILE C 1 141 ? 2.802 -28.848 98.880 1.00 28.09 141 ILE C C 1
ATOM 8196 O O . ILE C 1 141 ? 2.359 -29.888 99.389 1.00 28.04 141 ILE C O 1
ATOM 8201 N N . ARG C 1 142 ? 4.097 -28.656 98.626 1.00 28.64 142 ARG C N 1
ATOM 8202 C CA . ARG C 1 142 ? 5.121 -29.613 99.061 1.00 29.26 142 ARG C CA 1
ATOM 8203 C C . ARG C 1 142 ? 5.033 -29.901 100.563 1.00 29.51 142 ARG C C 1
ATOM 8204 O O . ARG C 1 142 ? 5.237 -31.034 101.006 1.00 29.60 142 ARG C O 1
ATOM 8212 N N . ASP C 1 143 ? 4.706 -28.861 101.326 1.00 30.04 143 ASP C N 1
ATOM 8213 C CA . ASP C 1 143 ? 4.584 -28.932 102.779 1.00 30.33 143 ASP C CA 1
ATOM 8214 C C . ASP C 1 143 ? 3.386 -29.779 103.215 1.00 30.42 143 ASP C C 1
ATOM 8215 O O . ASP C 1 143 ? 3.416 -30.410 104.278 1.00 30.27 143 ASP C O 1
ATOM 8220 N N . LEU C 1 144 ? 2.340 -29.786 102.387 1.00 30.55 144 LEU C N 1
ATOM 8221 C CA . LEU C 1 144 ? 1.139 -30.585 102.647 1.00 30.64 144 LEU C CA 1
ATOM 8222 C C . LEU C 1 144 ? 1.259 -32.022 102.147 1.00 30.67 144 LEU C C 1
ATOM 8223 O O . LEU C 1 144 ? 0.277 -32.774 102.155 1.00 30.66 144 LEU C O 1
ATOM 8228 N N . GLY C 1 145 ? 2.463 -32.392 101.713 1.00 30.72 145 GLY C N 1
ATOM 8229 C CA . GLY C 1 145 ? 2.807 -33.785 101.444 1.00 30.97 145 GLY C CA 1
ATOM 8230 C C . GLY C 1 145 ? 2.674 -34.252 100.009 1.00 31.15 145 GLY C C 1
ATOM 8231 O O . GLY C 1 145 ? 2.697 -35.461 99.749 1.00 31.02 145 GLY C O 1
ATOM 8232 N N . GLU C 1 146 ? 2.544 -33.302 99.081 1.00 31.36 146 GLU C N 1
ATOM 8233 C CA . GLU C 1 146 ? 2.404 -33.612 97.655 1.00 31.70 146 GLU C CA 1
ATOM 8234 C C . GLU C 1 146 ? 3.536 -33.000 96.831 1.00 31.71 146 GLU C C 1
ATOM 8235 O O . GLU C 1 146 ? 4.073 -31.954 97.192 1.00 31.78 146 GLU C O 1
ATOM 8241 N N . LYS C 1 147 ? 3.892 -33.656 95.726 1.00 31.88 147 LYS C N 1
ATOM 8242 C CA . LYS C 1 147 ? 4.949 -33.171 94.825 1.00 31.93 147 LYS C CA 1
ATOM 8243 C C . LYS C 1 147 ? 4.500 -31.909 94.092 1.00 31.60 147 LYS C C 1
ATOM 8244 O O . LYS C 1 147 ? 3.365 -31.833 93.625 1.00 31.57 147 LYS C O 1
ATOM 8250 N N . SER C 1 148 ? 5.394 -30.926 93.994 1.00 31.33 148 SER C N 1
ATOM 8251 C CA . SER C 1 148 ? 5.095 -29.646 93.345 1.00 30.93 148 SER C CA 1
ATOM 8252 C C . SER C 1 148 ? 6.358 -28.842 93.044 1.00 30.77 148 SER C C 1
ATOM 8253 O O . SER C 1 148 ? 7.273 -28.791 93.863 1.00 31.21 148 SER C O 1
ATOM 8256 N N . ILE C 1 149 ? 6.408 -28.231 91.863 1.00 30.55 149 ILE C N 1
ATOM 8257 C CA . ILE C 1 149 ? 7.436 -27.241 91.531 1.00 30.35 149 ILE C CA 1
ATOM 8258 C C . ILE C 1 149 ? 6.802 -26.007 90.916 1.00 30.17 149 ILE C C 1
ATOM 8259 O O . ILE C 1 149 ? 5.699 -26.074 90.370 1.00 30.40 149 ILE C O 1
ATOM 8264 N N . ALA C 1 150 ? 7.508 -24.884 91.015 1.00 29.83 150 ALA C N 1
ATOM 8265 C CA . ALA C 1 150 ? 7.075 -23.644 90.398 1.00 29.24 150 ALA C CA 1
ATOM 8266 C C . ALA C 1 150 ? 7.713 -23.500 89.025 1.00 29.01 150 ALA C C 1
ATOM 8267 O O . ALA C 1 150 ? 8.893 -23.809 88.845 1.00 29.07 150 ALA C O 1
ATOM 8269 N N . LEU C 1 151 ? 6.910 -23.045 88.065 1.00 28.48 151 LEU C N 1
ATOM 8270 C CA . LEU C 1 151 ? 7.334 -22.846 86.685 1.00 28.05 151 LEU C CA 1
ATOM 8271 C C . LEU C 1 151 ? 6.889 -21.485 86.168 1.00 27.70 151 LEU C C 1
ATOM 8272 O O . LEU C 1 151 ? 5.884 -20.936 86.615 1.00 27.27 151 LEU C O 1
ATOM 8277 N N . GLU C 1 152 ? 7.640 -20.964 85.207 1.00 27.31 152 GLU C N 1
ATOM 8278 C CA . GLU C 1 152 ? 7.290 -19.730 84.528 1.00 27.34 152 GLU C CA 1
ATOM 8279 C C . GLU C 1 152 ? 6.481 -20.052 83.281 1.00 27.24 152 GLU C C 1
ATOM 8280 O O . GLU C 1 152 ? 6.494 -21.190 82.812 1.00 27.46 152 GLU C O 1
ATOM 8286 N N . GLY C 1 153 ? 5.764 -19.064 82.756 1.00 27.10 153 GLY C N 1
ATOM 8287 C CA . GLY C 1 153 ? 4.812 -19.295 81.658 1.00 27.09 153 GLY C CA 1
ATOM 8288 C C . GLY C 1 153 ? 5.446 -19.894 80.415 1.00 26.94 153 GLY C C 1
ATOM 8289 O O . GLY C 1 153 ? 4.919 -20.841 79.826 1.00 26.74 153 GLY C O 1
ATOM 8290 N N . GLY C 1 154 ? 6.590 -19.334 80.031 1.00 26.99 154 GLY C N 1
ATOM 8291 C CA . GLY C 1 154 ? 7.340 -19.788 78.872 1.00 26.82 154 GLY C CA 1
ATOM 8292 C C . GLY C 1 154 ? 7.803 -21.226 78.987 1.00 26.73 154 GLY C C 1
ATOM 8293 O O . GLY C 1 154 ? 7.643 -22.008 78.047 1.00 26.85 154 GLY C O 1
ATOM 8294 N N . GLU C 1 155 ? 8.364 -21.583 80.139 1.00 26.52 155 GLU C N 1
ATOM 8295 C CA . GLU C 1 155 ? 8.795 -22.963 80.356 1.00 26.90 155 GLU C CA 1
ATOM 8296 C C . GLU C 1 155 ? 7.622 -23.924 80.631 1.00 26.29 155 GLU C C 1
ATOM 8297 O O . GLU C 1 155 ? 7.802 -25.150 80.653 1.00 26.11 155 GLU C O 1
ATOM 8303 N N . ALA C 1 156 ? 6.431 -23.357 80.821 1.00 25.66 156 ALA C N 1
ATOM 8304 C CA . ALA C 1 156 ? 5.196 -24.134 80.856 1.00 25.35 156 ALA C CA 1
ATOM 8305 C C . ALA C 1 156 ? 4.584 -24.261 79.460 1.00 25.22 156 ALA C C 1
ATOM 8306 O O . ALA C 1 156 ? 3.599 -24.968 79.275 1.00 25.40 156 ALA C O 1
ATOM 8308 N N . GLY C 1 157 ? 5.165 -23.570 78.481 1.00 25.23 157 GLY C N 1
ATOM 8309 C CA . GLY C 1 157 ? 4.788 -23.764 77.076 1.00 24.94 157 GLY C CA 1
ATOM 8310 C C . GLY C 1 157 ? 4.011 -22.647 76.404 1.00 24.65 157 GLY C C 1
ATOM 8311 O O . GLY C 1 157 ? 3.451 -22.841 75.327 1.00 24.49 157 GLY C O 1
ATOM 8312 N N . ILE C 1 158 ? 3.963 -21.476 77.030 1.00 24.66 158 ILE C N 1
ATOM 8313 C CA . ILE C 1 158 ? 3.292 -20.341 76.404 1.00 24.22 158 ILE C CA 1
ATOM 8314 C C . ILE C 1 158 ? 4.304 -19.467 75.668 1.00 24.35 158 ILE C C 1
ATOM 8315 O O . ILE C 1 158 ? 5.131 -18.803 76.283 1.00 24.20 158 ILE C O 1
ATOM 8320 N N . ILE C 1 159 ? 4.228 -19.499 74.339 1.00 24.76 159 ILE C N 1
ATOM 8321 C CA . ILE C 1 159 ? 5.132 -18.746 73.472 1.00 25.05 159 ILE C CA 1
ATOM 8322 C C . ILE C 1 159 ? 4.363 -17.608 72.797 1.00 25.39 159 ILE C C 1
ATOM 8323 O O . ILE C 1 159 ? 3.251 -17.800 72.291 1.00 24.98 159 ILE C O 1
ATOM 8328 N N . THR C 1 160 ? 4.962 -16.423 72.800 1.00 25.82 160 THR C N 1
ATOM 8329 C CA . THR C 1 160 ? 4.282 -15.228 72.318 1.00 26.81 160 THR C CA 1
ATOM 8330 C C . THR C 1 160 ? 5.085 -14.528 71.226 1.00 27.56 160 THR C C 1
ATOM 8331 O O . THR C 1 160 ? 6.206 -14.938 70.916 1.00 27.56 160 THR C O 1
ATOM 8335 N N . ASP C 1 161 ? 4.518 -13.468 70.651 1.00 28.50 161 ASP C N 1
ATOM 8336 C CA . ASP C 1 161 ? 5.340 -12.528 69.890 1.00 29.62 161 ASP C CA 1
ATOM 8337 C C . ASP C 1 161 ? 6.159 -11.653 70.863 1.00 30.38 161 ASP C C 1
ATOM 8338 O O . ASP C 1 161 ? 6.250 -11.958 72.055 1.00 30.43 161 ASP C O 1
ATOM 8343 N N . ASN C 1 162 ? 6.773 -10.589 70.362 1.00 31.55 162 ASN C N 1
ATOM 8344 C CA . ASN C 1 162 ? 7.522 -9.668 71.219 1.00 32.46 162 ASN C CA 1
ATOM 8345 C C . ASN C 1 162 ? 6.877 -8.288 71.295 1.00 32.80 162 ASN C C 1
ATOM 8346 O O . ASN C 1 162 ? 7.557 -7.255 71.289 1.00 33.20 162 ASN C O 1
ATOM 8351 N N . ASN C 1 163 ? 5.551 -8.287 71.363 1.00 32.80 163 ASN C N 1
ATOM 8352 C CA . ASN C 1 163 ? 4.798 -7.083 71.627 1.00 32.78 163 ASN C CA 1
ATOM 8353 C C . ASN C 1 163 ? 4.663 -6.905 73.137 1.00 32.49 163 ASN C C 1
ATOM 8354 O O . ASN C 1 163 ? 3.580 -7.062 73.711 1.00 32.22 163 ASN C O 1
ATOM 8359 N N . PHE C 1 164 ? 5.781 -6.583 73.775 1.00 32.69 164 PHE C N 1
ATOM 8360 C CA . PHE C 1 164 ? 5.836 -6.422 75.231 1.00 32.79 164 PHE C CA 1
ATOM 8361 C C . PHE C 1 164 ? 4.731 -5.481 75.725 1.00 33.33 164 PHE C C 1
ATOM 8362 O O . PHE C 1 164 ? 4.521 -4.419 75.145 1.00 33.50 164 PHE C O 1
ATOM 8370 N N . GLY C 1 165 ? 4.030 -5.896 76.782 1.00 33.93 165 GLY C N 1
ATOM 8371 C CA . GLY C 1 165 ? 2.869 -5.175 77.319 1.00 34.81 165 GLY C CA 1
ATOM 8372 C C . GLY C 1 165 ? 1.575 -5.966 77.153 1.00 35.25 165 GLY C C 1
ATOM 8373 O O . GLY C 1 165 ? 0.791 -6.137 78.088 1.00 35.48 165 GLY C O 1
ATOM 8374 N N . SER C 1 166 ? 1.366 -6.447 75.939 1.00 35.65 166 SER C N 1
ATOM 8375 C CA . SER C 1 166 ? 0.199 -7.240 75.575 1.00 35.77 166 SER C CA 1
ATOM 8376 C C . SER C 1 166 ? 0.641 -8.112 74.405 1.00 35.44 166 SER C C 1
ATOM 8377 O O . SER C 1 166 ? 0.280 -7.871 73.248 1.00 35.77 166 SER C O 1
ATOM 8380 N N . ALA C 1 167 ? 1.485 -9.091 74.709 1.00 34.82 167 ALA C N 1
ATOM 8381 C CA . ALA C 1 167 ? 1.998 -9.985 73.689 1.00 34.17 167 ALA C CA 1
ATOM 8382 C C . ALA C 1 167 ? 0.876 -10.926 73.311 1.00 33.52 167 ALA C C 1
ATOM 8383 O O . ALA C 1 167 ? 0.120 -11.359 74.174 1.00 33.97 167 ALA C O 1
ATOM 8385 N N . ARG C 1 168 ? 0.735 -11.220 72.028 1.00 32.67 168 ARG C N 1
ATOM 8386 C CA . ARG C 1 168 ? -0.242 -12.218 71.638 1.00 32.12 168 ARG C CA 1
ATOM 8387 C C . ARG C 1 168 ? 0.442 -13.586 71.585 1.00 30.84 168 ARG C C 1
ATOM 8388 O O . ARG C 1 168 ? 1.609 -13.685 71.215 1.00 30.06 168 ARG C O 1
ATOM 8396 N N . VAL C 1 169 ? -0.296 -14.621 71.980 1.00 29.83 169 VAL C N 1
ATOM 8397 C CA . VAL C 1 169 ? 0.180 -15.996 71.928 1.00 29.06 169 VAL C CA 1
ATOM 8398 C C . VAL C 1 169 ? 0.382 -16.440 70.480 1.00 28.94 169 VAL C C 1
ATOM 8399 O O . VAL C 1 169 ? -0.540 -16.386 69.657 1.00 28.91 169 VAL C O 1
ATOM 8403 N N . LYS C 1 170 ? 1.607 -16.866 70.190 1.00 28.64 170 LYS C N 1
ATOM 8404 C CA . LYS C 1 170 ? 1.999 -17.339 68.866 1.00 28.55 170 LYS C CA 1
ATOM 8405 C C . LYS C 1 170 ? 1.768 -18.844 68.703 1.00 28.19 170 LYS C C 1
ATOM 8406 O O . LYS C 1 170 ? 1.393 -19.320 67.631 1.00 28.00 170 LYS C O 1
ATOM 8412 N N . ARG C 1 171 ? 1.976 -19.574 69.792 1.00 28.25 171 ARG C N 1
ATOM 8413 C CA . ARG C 1 171 ? 2.281 -20.992 69.734 1.00 28.40 171 ARG C CA 1
ATOM 8414 C C . ARG C 1 171 ? 2.182 -21.588 71.132 1.00 28.10 171 ARG C C 1
ATOM 8415 O O . ARG C 1 171 ? 2.520 -20.935 72.122 1.00 27.88 171 ARG C O 1
ATOM 8423 N N . LEU C 1 172 ? 1.718 -22.828 71.209 1.00 28.12 172 LEU C N 1
ATOM 8424 C CA . LEU C 1 172 ? 1.627 -23.515 72.489 1.00 28.28 172 LEU C CA 1
ATOM 8425 C C . LEU C 1 172 ? 2.453 -24.791 72.524 1.00 28.72 172 LEU C C 1
ATOM 8426 O O . LEU C 1 172 ? 2.463 -25.568 71.568 1.00 28.66 172 LEU C O 1
ATOM 8431 N N . GLU C 1 173 ? 3.160 -24.978 73.636 1.00 29.28 173 GLU C N 1
ATOM 8432 C CA . GLU C 1 173 ? 3.930 -26.188 73.895 1.00 29.98 173 GLU C CA 1
ATOM 8433 C C . GLU C 1 173 ? 3.576 -26.740 75.268 1.00 29.90 173 GLU C C 1
ATOM 8434 O O . GLU C 1 173 ? 4.438 -27.270 75.968 1.00 30.23 173 GLU C O 1
ATOM 8440 N N . VAL C 1 174 ? 2.307 -26.620 75.653 1.00 30.09 174 VAL C N 1
ATOM 8441 C CA . VAL C 1 174 ? 1.888 -26.950 77.021 1.00 30.24 174 VAL C CA 1
ATOM 8442 C C . VAL C 1 174 ? 2.018 -28.442 77.346 1.00 30.46 174 VAL C C 1
ATOM 8443 O O . VAL C 1 174 ? 2.548 -28.807 78.401 1.00 30.21 174 VAL C O 1
ATOM 8447 N N . LYS C 1 175 ? 1.548 -29.292 76.432 1.00 30.96 175 LYS C N 1
ATOM 8448 C CA . LYS C 1 175 ? 1.659 -30.751 76.584 1.00 31.30 175 LYS C CA 1
ATOM 8449 C C . LYS C 1 175 ? 3.109 -31.237 76.646 1.00 31.43 175 LYS C C 1
ATOM 8450 O O . LYS C 1 175 ? 3.448 -32.077 77.480 1.00 31.54 175 LYS C O 1
ATOM 8456 N N . GLU C 1 176 ? 3.952 -30.705 75.761 1.00 31.66 176 GLU C N 1
ATOM 8457 C CA . GLU C 1 176 ? 5.380 -31.030 75.724 1.00 32.04 176 GLU C CA 1
ATOM 8458 C C . GLU C 1 176 ? 6.059 -30.738 77.064 1.00 32.04 176 GLU C C 1
ATOM 8459 O O . GLU C 1 176 ? 6.873 -31.530 77.537 1.00 32.31 176 GLU C O 1
ATOM 8465 N N . ARG C 1 177 ? 5.703 -29.612 77.675 1.00 31.88 177 ARG C N 1
ATOM 8466 C CA . ARG C 1 177 ? 6.365 -29.147 78.888 1.00 32.14 177 ARG C CA 1
ATOM 8467 C C . ARG C 1 177 ? 5.773 -29.734 80.165 1.00 32.04 177 ARG C C 1
ATOM 8468 O O . ARG C 1 177 ? 6.514 -30.087 81.084 1.00 32.08 177 ARG C O 1
ATOM 8476 N N . LEU C 1 178 ? 4.448 -29.831 80.231 1.00 32.03 178 LEU C N 1
ATOM 8477 C CA . LEU C 1 178 ? 3.783 -30.236 81.475 1.00 32.08 178 LEU C CA 1
ATOM 8478 C C . LEU C 1 178 ? 3.507 -31.735 81.614 1.00 32.03 178 LEU C C 1
ATOM 8479 O O . LEU C 1 178 ? 3.532 -32.255 82.731 1.00 32.07 178 LEU C O 1
ATOM 8484 N N . LEU C 1 179 ? 3.246 -32.420 80.499 1.00 31.90 179 LEU C N 1
ATOM 8485 C CA . LEU C 1 179 ? 2.962 -33.866 80.526 1.00 32.15 179 LEU C CA 1
ATOM 8486 C C . LEU C 1 179 ? 3.989 -34.685 81.325 1.00 32.08 179 LEU C C 1
ATOM 8487 O O . LEU C 1 179 ? 3.600 -35.428 82.221 1.00 32.05 179 LEU C O 1
ATOM 8492 N N . PRO C 1 180 ? 5.297 -34.529 81.030 1.00 32.25 180 PRO C N 1
ATOM 8493 C CA . PRO C 1 180 ? 6.302 -35.229 81.832 1.00 32.34 180 PRO C CA 1
ATOM 8494 C C . PRO C 1 180 ? 6.198 -34.978 83.342 1.00 32.40 180 PRO C C 1
ATOM 8495 O O . PRO C 1 180 ? 6.651 -35.810 84.130 1.00 32.64 180 PRO C O 1
ATOM 8499 N N . LEU C 1 181 ? 5.602 -33.855 83.737 1.00 32.32 181 LEU C N 1
ATOM 8500 C CA . LEU C 1 181 ? 5.486 -33.495 85.158 1.00 32.32 181 LEU C CA 1
ATOM 8501 C C . LEU C 1 181 ? 4.221 -34.054 85.812 1.00 32.22 181 LEU C C 1
ATOM 8502 O O . LEU C 1 181 ? 4.263 -34.528 86.949 1.00 32.38 181 LEU C O 1
ATOM 8507 N N . LEU C 1 182 ? 3.099 -33.989 85.099 1.00 32.07 182 LEU C N 1
ATOM 8508 C CA . LEU C 1 182 ? 1.854 -34.593 85.568 1.00 31.86 182 LEU C CA 1
ATOM 8509 C C . LEU C 1 182 ? 1.993 -36.113 85.629 1.00 31.65 182 LEU C C 1
ATOM 8510 O O . LEU C 1 182 ? 1.450 -36.757 86.530 1.00 31.50 182 LEU C O 1
ATOM 8515 N N . LYS C 1 183 ? 2.749 -36.654 84.671 1.00 31.46 183 LYS C N 1
ATOM 8516 C CA . LYS C 1 183 ? 3.076 -38.078 84.568 1.00 31.28 183 LYS C CA 1
ATOM 8517 C C . LYS C 1 183 ? 3.736 -38.621 85.836 1.00 31.01 183 LYS C C 1
ATOM 8518 O O . LYS C 1 183 ? 3.518 -39.782 86.216 1.00 31.14 183 LYS C O 1
ATOM 8524 N N . GLU C 1 184 ? 4.549 -37.782 86.479 1.00 30.37 184 GLU C N 1
ATOM 8525 C CA . GLU C 1 184 ? 5.285 -38.171 87.682 1.00 29.86 184 GLU C CA 1
ATOM 8526 C C . GLU C 1 184 ? 4.565 -37.743 88.969 1.00 29.27 184 GLU C C 1
ATOM 8527 O O . GLU C 1 184 ? 5.126 -37.825 90.065 1.00 29.19 184 GLU C O 1
ATOM 8533 N N . GLY C 1 185 ? 3.321 -37.294 88.827 1.00 28.68 185 GLY C N 1
ATOM 8534 C CA . GLY C 1 185 ? 2.479 -36.938 89.970 1.00 28.13 185 GLY C CA 1
ATOM 8535 C C . GLY C 1 185 ? 2.759 -35.555 90.524 1.00 27.84 185 GLY C C 1
ATOM 8536 O O . GLY C 1 185 ? 2.254 -35.187 91.589 1.00 27.73 185 GLY C O 1
ATOM 8537 N N . ILE C 1 186 ? 3.565 -34.786 89.798 1.00 27.48 186 ILE C N 1
ATOM 8538 C CA . ILE C 1 186 ? 3.915 -33.431 90.201 1.00 27.26 186 ILE C CA 1
ATOM 8539 C C . ILE C 1 186 ? 2.772 -32.467 89.879 1.00 27.21 186 ILE C C 1
ATOM 8540 O O . ILE C 1 186 ? 2.180 -32.530 88.797 1.00 27.52 186 ILE C O 1
ATOM 8545 N N . ILE C 1 187 ? 2.451 -31.602 90.841 1.00 26.84 187 ILE C N 1
ATOM 8546 C CA . ILE C 1 187 ? 1.563 -30.464 90.610 1.00 26.37 187 ILE C CA 1
ATOM 8547 C C . ILE C 1 187 ? 2.400 -29.236 90.239 1.00 26.35 187 ILE C C 1
ATOM 8548 O O . ILE C 1 187 ? 2.998 -28.605 91.121 1.00 26.32 187 ILE C O 1
ATOM 8553 N N . PRO C 1 188 ? 2.459 -28.896 88.933 1.00 26.12 188 PRO C N 1
ATOM 8554 C CA . PRO C 1 188 ? 3.153 -27.677 88.545 1.00 25.72 188 PRO C CA 1
ATOM 8555 C C . PRO C 1 188 ? 2.367 -26.451 88.983 1.00 25.37 188 PRO C C 1
ATOM 8556 O O . PRO C 1 188 ? 1.158 -26.363 88.739 1.00 25.44 188 PRO C O 1
ATOM 8560 N N . VAL C 1 189 ? 3.046 -25.534 89.666 1.00 24.82 189 VAL C N 1
ATOM 8561 C CA . VAL C 1 189 ? 2.473 -24.226 89.959 1.00 24.33 189 VAL C CA 1
ATOM 8562 C C . VAL C 1 189 ? 3.017 -23.258 88.919 1.00 24.03 189 VAL C C 1
ATOM 8563 O O . VAL C 1 189 ? 4.203 -22.945 88.918 1.00 24.02 189 VAL C O 1
ATOM 8567 N N . VAL C 1 190 ? 2.155 -22.817 88.009 1.00 23.90 190 VAL C N 1
ATOM 8568 C CA . VAL C 1 190 ? 2.603 -22.016 86.867 1.00 23.62 190 VAL C CA 1
ATOM 8569 C C . VAL C 1 190 ? 2.307 -20.536 87.095 1.00 23.54 190 VAL C C 1
ATOM 8570 O O . VAL C 1 190 ? 1.213 -20.177 87.542 1.00 23.71 190 VAL C O 1
ATOM 8574 N N . THR C 1 191 ? 3.292 -19.692 86.795 1.00 23.16 191 THR C N 1
ATOM 8575 C CA . THR C 1 191 ? 3.107 -18.241 86.801 1.00 23.00 191 THR C CA 1
ATOM 8576 C C . THR C 1 191 ? 2.070 -17.823 85.747 1.00 23.11 191 THR C C 1
ATOM 8577 O O . THR C 1 191 ? 2.282 -18.009 84.541 1.00 23.08 191 THR C O 1
ATOM 8581 N N . GLY C 1 192 ? 0.953 -17.258 86.198 1.00 22.97 192 GLY C N 1
ATOM 8582 C CA . GLY C 1 192 ? 0.040 -16.587 85.285 1.00 22.99 192 GLY C CA 1
ATOM 8583 C C . GLY C 1 192 ? 0.704 -15.366 84.672 1.00 22.85 192 GLY C C 1
ATOM 8584 O O . GLY C 1 192 ? 1.879 -15.068 84.967 1.00 22.23 192 GLY C O 1
ATOM 8585 N N . PHE C 1 193 ? -0.032 -14.686 83.786 1.00 22.73 193 PHE C N 1
ATOM 8586 C CA . PHE C 1 193 ? 0.303 -13.323 83.356 1.00 22.59 193 PHE C CA 1
ATOM 8587 C C . PHE C 1 193 ? 1.436 -13.237 82.333 1.00 22.39 193 PHE C C 1
ATOM 8588 O O . PHE C 1 193 ? 1.538 -12.255 81.605 1.00 22.82 193 PHE C O 1
ATOM 8596 N N . ILE C 1 194 ? 2.279 -14.258 82.279 1.00 22.24 194 ILE C N 1
ATOM 8597 C CA . ILE C 1 194 ? 3.516 -14.181 81.512 1.00 21.88 194 ILE C CA 1
ATOM 8598 C C . ILE C 1 194 ? 3.737 -15.370 80.561 1.00 22.28 194 ILE C C 1
ATOM 8599 O O . ILE C 1 194 ? 3.228 -16.479 80.765 1.00 21.26 194 ILE C O 1
ATOM 8604 N N . GLY C 1 195 ? 4.491 -15.100 79.504 1.00 22.60 195 GLY C N 1
ATOM 8605 C CA . GLY C 1 195 ? 4.948 -16.134 78.600 1.00 23.39 195 GLY C CA 1
ATOM 8606 C C . GLY C 1 195 ? 6.340 -15.802 78.110 1.00 24.11 195 GLY C C 1
ATOM 8607 O O . GLY C 1 195 ? 7.069 -14.996 78.713 1.00 24.05 195 GLY C O 1
ATOM 8608 N N . THR C 1 196 ? 6.712 -16.407 76.999 1.00 24.73 196 THR C N 1
ATOM 8609 C CA . THR C 1 196 ? 8.019 -16.152 76.463 1.00 25.71 196 THR C CA 1
ATOM 8610 C C . THR C 1 196 ? 8.014 -15.913 74.962 1.00 26.08 196 THR C C 1
ATOM 8611 O O . THR C 1 196 ? 7.285 -16.542 74.204 1.00 26.23 196 THR C O 1
ATOM 8615 N N . THR C 1 197 ? 8.820 -14.940 74.578 1.00 26.81 197 THR C N 1
ATOM 8616 C CA . THR C 1 197 ? 9.299 -14.741 73.235 1.00 27.31 197 THR C CA 1
ATOM 8617 C C . THR C 1 197 ? 10.068 -15.991 72.773 1.00 28.08 197 THR C C 1
ATOM 8618 O O . THR C 1 197 ? 10.542 -16.778 73.598 1.00 28.00 197 THR C O 1
ATOM 8622 N N . GLU C 1 198 ? 10.177 -16.172 71.457 1.00 29.18 198 GLU C N 1
ATOM 8623 C CA . GLU C 1 198 ? 10.844 -17.338 70.867 1.00 30.23 198 GLU C CA 1
ATOM 8624 C C . GLU C 1 198 ? 12.319 -17.488 71.274 1.00 30.53 198 GLU C C 1
ATOM 8625 O O . GLU C 1 198 ? 12.830 -18.606 71.397 1.00 30.71 198 GLU C O 1
ATOM 8631 N N . GLU C 1 199 ? 12.995 -16.363 71.483 1.00 30.76 199 GLU C N 1
ATOM 8632 C CA . GLU C 1 199 ? 14.379 -16.378 71.942 1.00 30.98 199 GLU C CA 1
ATOM 8633 C C . GLU C 1 199 ? 14.495 -16.244 73.471 1.00 30.63 199 GLU C C 1
ATOM 8634 O O . GLU C 1 199 ? 15.563 -15.939 73.999 1.00 30.78 199 GLU C O 1
ATOM 8640 N N . GLY C 1 200 ? 13.388 -16.469 74.173 1.00 30.19 200 GLY C N 1
ATOM 8641 C CA . GLY C 1 200 ? 13.402 -16.575 75.624 1.00 29.80 200 GLY C CA 1
ATOM 8642 C C . GLY C 1 200 ? 13.070 -15.361 76.473 1.00 29.66 200 GLY C C 1
ATOM 8643 O O . GLY C 1 200 ? 13.019 -15.478 77.701 1.00 29.89 200 GLY C O 1
ATOM 8644 N N . TYR C 1 201 ? 12.847 -14.200 75.853 1.00 29.32 201 TYR C N 1
ATOM 8645 C CA . TYR C 1 201 ? 12.532 -12.979 76.607 1.00 28.88 201 TYR C CA 1
ATOM 8646 C C . TYR C 1 201 ? 11.164 -13.068 77.277 1.00 28.10 201 TYR C C 1
ATOM 8647 O O . TYR C 1 201 ? 10.189 -13.491 76.655 1.00 28.00 201 TYR C O 1
ATOM 8656 N N . ILE C 1 202 ? 11.090 -12.670 78.545 1.00 27.21 202 ILE C N 1
ATOM 8657 C CA . ILE C 1 202 ? 9.819 -12.694 79.268 1.00 26.18 202 ILE C CA 1
ATOM 8658 C C . ILE C 1 202 ? 8.852 -11.641 78.739 1.00 26.05 202 ILE C C 1
ATOM 8659 O O . ILE C 1 202 ? 9.213 -10.498 78.471 1.00 25.75 202 ILE C O 1
ATOM 8664 N N . THR C 1 203 ? 7.603 -12.052 78.631 1.00 25.61 203 THR C N 1
ATOM 8665 C CA . THR C 1 203 ? 6.590 -11.248 78.021 1.00 25.62 203 THR C CA 1
ATOM 8666 C C . THR C 1 203 ? 5.374 -11.275 78.958 1.00 25.28 203 THR C C 1
ATOM 8667 O O . THR C 1 203 ? 5.136 -12.296 79.606 1.00 25.38 203 THR C O 1
ATOM 8671 N N . THR C 1 204 ? 4.641 -10.164 79.075 1.00 24.77 204 THR C N 1
ATOM 8672 C CA . THR C 1 204 ? 3.342 -10.194 79.774 1.00 24.73 204 THR C CA 1
ATOM 8673 C C . THR C 1 204 ? 2.164 -10.239 78.785 1.00 24.75 204 THR C C 1
ATOM 8674 O O . THR C 1 204 ? 2.285 -9.807 77.633 1.00 24.49 204 THR C O 1
ATOM 8678 N N . LEU C 1 205 ? 1.040 -10.783 79.250 1.00 24.78 205 LEU C N 1
ATOM 8679 C CA . LEU C 1 205 ? -0.134 -11.046 78.412 1.00 24.91 205 LEU C CA 1
ATOM 8680 C C . LEU C 1 205 ? -1.280 -10.052 78.640 1.00 25.00 205 LEU C C 1
ATOM 8681 O O . LEU C 1 205 ? -2.427 -10.344 78.306 1.00 25.62 205 LEU C O 1
ATOM 8686 N N . GLY C 1 206 ? -0.981 -8.887 79.201 1.00 25.02 206 GLY C N 1
ATOM 8687 C CA . GLY C 1 206 ? -2.022 -7.902 79.523 1.00 24.67 206 GLY C CA 1
ATOM 8688 C C . GLY C 1 206 ? -2.456 -8.097 80.965 1.00 24.64 206 GLY C C 1
ATOM 8689 O O . GLY C 1 206 ? -2.405 -9.208 81.482 1.00 25.05 206 GLY C O 1
ATOM 8690 N N . ARG C 1 207 ? -2.869 -7.014 81.610 1.00 24.43 207 ARG C N 1
ATOM 8691 C CA . ARG C 1 207 ? -3.333 -7.035 83.001 1.00 24.07 207 ARG C CA 1
ATOM 8692 C C . ARG C 1 207 ? -4.548 -7.938 83.154 1.00 23.97 207 ARG C C 1
ATOM 8693 O O . ARG C 1 207 ? -5.464 -7.900 82.338 1.00 24.34 207 ARG C O 1
ATOM 8701 N N . GLY C 1 208 ? -4.553 -8.752 84.201 1.00 23.74 208 GLY C N 1
ATOM 8702 C CA . GLY C 1 208 ? -5.613 -9.721 84.401 1.00 23.33 208 GLY C CA 1
ATOM 8703 C C . GLY C 1 208 ? -5.383 -11.012 83.642 1.00 23.46 208 GLY C C 1
ATOM 8704 O O . GLY C 1 208 ? -6.253 -11.884 83.625 1.00 23.77 208 GLY C O 1
ATOM 8705 N N . GLY C 1 209 ? -4.204 -11.152 83.039 1.00 23.09 209 GLY C N 1
ATOM 8706 C CA . GLY C 1 209 ? -3.925 -12.268 82.136 1.00 22.98 209 GLY C CA 1
ATOM 8707 C C . GLY C 1 209 ? -3.572 -13.596 82.781 1.00 23.04 209 GLY C C 1
ATOM 8708 O O . GLY C 1 209 ? -3.221 -14.547 82.080 1.00 23.30 209 GLY C O 1
ATOM 8709 N N . SER C 1 210 ? -3.645 -13.669 84.109 1.00 23.05 210 SER C N 1
ATOM 8710 C CA . SER C 1 210 ? -3.508 -14.949 84.814 1.00 23.27 210 SER C CA 1
ATOM 8711 C C . SER C 1 210 ? -4.690 -15.895 84.546 1.00 23.12 210 SER C C 1
ATOM 8712 O O . SER C 1 210 ? -4.522 -17.123 84.586 1.00 23.19 210 SER C O 1
ATOM 8715 N N . ASP C 1 211 ? -5.871 -15.311 84.296 1.00 22.96 211 ASP C N 1
ATOM 8716 C CA . ASP C 1 211 ? -7.082 -16.043 83.907 1.00 22.53 211 ASP C CA 1
ATOM 8717 C C . ASP C 1 211 ? -6.852 -16.682 82.534 1.00 22.85 211 ASP C C 1
ATOM 8718 O O . ASP C 1 211 ? -7.200 -17.853 82.303 1.00 23.00 211 ASP C O 1
ATOM 8723 N N . TYR C 1 212 ? -6.265 -15.889 81.630 1.00 22.35 212 TYR C N 1
ATOM 8724 C CA . TYR C 1 212 ? -5.903 -16.318 80.279 1.00 21.76 212 TYR C CA 1
ATOM 8725 C C . TYR C 1 212 ? -4.863 -17.450 80.243 1.00 22.06 212 TYR C C 1
ATOM 8726 O O . TYR C 1 212 ? -5.023 -18.395 79.458 1.00 21.95 212 TYR C O 1
ATOM 8735 N N . SER C 1 213 ? -3.807 -17.347 81.066 1.00 21.88 213 SER C N 1
ATOM 8736 C CA . SER C 1 213 ? -2.821 -18.435 81.216 1.00 22.21 213 SER C CA 1
ATOM 8737 C C . SER C 1 213 ? -3.516 -19.763 81.505 1.00 22.23 213 SER C C 1
ATOM 8738 O O . SER C 1 213 ? -3.261 -20.761 80.829 1.00 22.81 213 SER C O 1
ATOM 8741 N N . ALA C 1 214 ? -4.403 -19.758 82.500 1.00 22.10 214 ALA C N 1
ATOM 8742 C CA . ALA C 1 214 ? -5.193 -20.923 82.876 1.00 22.18 214 ALA C CA 1
ATOM 8743 C C . ALA C 1 214 ? -5.932 -21.545 81.684 1.00 22.64 214 ALA C C 1
ATOM 8744 O O . ALA C 1 214 ? -5.932 -22.767 81.524 1.00 23.01 214 ALA C O 1
ATOM 8746 N N . ALA C 1 215 ? -6.547 -20.704 80.850 1.00 23.05 215 ALA C N 1
ATOM 8747 C CA . ALA C 1 215 ? -7.243 -21.150 79.643 1.00 23.27 215 ALA C CA 1
ATOM 8748 C C . ALA C 1 215 ? -6.278 -21.728 78.621 1.00 23.75 215 ALA C C 1
ATOM 8749 O O . ALA C 1 215 ? -6.574 -22.744 77.982 1.00 24.46 215 ALA C O 1
ATOM 8751 N N . LEU C 1 216 ? -5.124 -21.084 78.465 1.00 23.96 216 LEU C N 1
ATOM 8752 C CA . LEU C 1 216 ? -4.098 -21.550 77.523 1.00 24.05 216 LEU C CA 1
ATOM 8753 C C . LEU C 1 216 ? -3.536 -22.923 77.906 1.00 24.06 216 LEU C C 1
ATOM 8754 O O . LEU C 1 216 ? -3.316 -23.775 77.045 1.00 23.93 216 LEU C O 1
ATOM 8759 N N . ILE C 1 217 ? -3.304 -23.116 79.201 1.00 24.24 217 ILE C N 1
ATOM 8760 C CA . ILE C 1 217 ? -2.842 -24.388 79.741 1.00 24.51 217 ILE C CA 1
ATOM 8761 C C . ILE C 1 217 ? -3.935 -25.456 79.595 1.00 24.62 217 ILE C C 1
ATOM 8762 O O . ILE C 1 217 ? -3.680 -26.542 79.074 1.00 24.63 217 ILE C O 1
ATOM 8767 N N . GLY C 1 218 ? -5.150 -25.125 80.026 1.00 24.53 218 GLY C N 1
ATOM 8768 C CA . GLY C 1 218 ? -6.312 -25.987 79.823 1.00 24.49 218 GLY C CA 1
ATOM 8769 C C . GLY C 1 218 ? -6.481 -26.426 78.381 1.00 24.40 218 GLY C C 1
ATOM 8770 O O . GLY C 1 218 ? -6.680 -27.618 78.101 1.00 24.68 218 GLY C O 1
ATOM 8771 N N . TYR C 1 219 ? -6.392 -25.464 77.464 1.00 24.10 219 TYR C N 1
ATOM 8772 C CA . TYR C 1 219 ? -6.455 -25.733 76.030 1.00 23.66 219 TYR C CA 1
ATOM 8773 C C . TYR C 1 219 ? -5.313 -26.643 75.597 1.00 23.88 219 TYR C C 1
ATOM 8774 O O . TYR C 1 219 ? -5.530 -27.616 74.872 1.00 23.64 219 TYR C O 1
ATOM 8783 N N . GLY C 1 220 ? -4.099 -26.312 76.041 1.00 24.03 220 GLY C N 1
ATOM 8784 C CA . GLY C 1 220 ? -2.900 -27.049 75.665 1.00 24.63 220 GLY C CA 1
ATOM 8785 C C . GLY C 1 220 ? -2.937 -28.482 76.154 1.00 25.09 220 GLY C C 1
ATOM 8786 O O . GLY C 1 220 ? -2.417 -29.384 75.498 1.00 25.55 220 GLY C O 1
ATOM 8787 N N . LEU C 1 221 ? -3.581 -28.692 77.297 1.00 25.26 221 LEU C N 1
ATOM 8788 C CA . LEU C 1 221 ? -3.652 -30.006 77.920 1.00 25.49 221 LEU C CA 1
ATOM 8789 C C . LEU C 1 221 ? -4.891 -30.817 77.550 1.00 25.80 221 LEU C C 1
ATOM 8790 O O . LEU C 1 221 ? -4.986 -31.991 77.904 1.00 25.79 221 LEU C O 1
ATOM 8795 N N . ASP C 1 222 ? -5.832 -30.201 76.838 1.00 26.28 222 ASP C N 1
ATOM 8796 C CA . ASP C 1 222 ? -7.165 -30.789 76.649 1.00 26.71 222 ASP C CA 1
ATOM 8797 C C . ASP C 1 222 ? -7.793 -31.083 78.014 1.00 26.54 222 ASP C C 1
ATOM 8798 O O . ASP C 1 222 ? -8.371 -32.146 78.235 1.00 26.70 222 ASP C O 1
ATOM 8803 N N . ALA C 1 223 ? -7.665 -30.123 78.924 1.00 26.51 223 ALA C N 1
ATOM 8804 C CA . ALA C 1 223 ? -8.151 -30.262 80.292 1.00 26.52 223 ALA C CA 1
ATOM 8805 C C . ALA C 1 223 ? -9.651 -30.511 80.344 1.00 26.52 223 ALA C C 1
ATOM 8806 O O . ALA C 1 223 ? -10.393 -30.124 79.432 1.00 26.61 223 ALA C O 1
ATOM 8808 N N . ASP C 1 224 ? -10.083 -31.168 81.415 1.00 26.51 224 ASP C N 1
ATOM 8809 C CA . ASP C 1 224 ? -11.495 -31.464 81.624 1.00 26.66 224 ASP C CA 1
ATOM 8810 C C . ASP C 1 224 ? -12.250 -30.243 82.147 1.00 26.46 224 ASP C C 1
ATOM 8811 O O . ASP C 1 224 ? -13.427 -30.072 81.871 1.00 26.78 224 ASP C O 1
ATOM 8816 N N . ILE C 1 225 ? -11.558 -29.389 82.886 1.00 26.56 225 ILE C N 1
ATOM 8817 C CA . ILE C 1 225 ? -12.177 -28.218 83.498 1.00 26.54 225 ILE C CA 1
ATOM 8818 C C . ILE C 1 225 ? -11.119 -27.163 83.829 1.00 26.43 225 ILE C C 1
ATOM 8819 O O . ILE C 1 225 ? -10.002 -27.497 84.244 1.00 26.85 225 ILE C O 1
ATOM 8824 N N . ILE C 1 226 ? -11.467 -25.899 83.604 1.00 26.07 226 ILE C N 1
ATOM 8825 C CA . ILE C 1 226 ? -10.629 -24.767 83.998 1.00 25.56 226 ILE C CA 1
ATOM 8826 C C . ILE C 1 226 ? -11.315 -24.072 85.179 1.00 25.57 226 ILE C C 1
ATOM 8827 O O . ILE C 1 226 ? -12.385 -23.467 85.018 1.00 25.52 226 ILE C O 1
ATOM 8832 N N . GLU C 1 227 ? -10.714 -24.197 86.365 1.00 25.04 227 GLU C N 1
ATOM 8833 C CA . GLU C 1 227 ? -11.257 -23.603 87.590 1.00 25.14 227 GLU C CA 1
ATOM 8834 C C . GLU C 1 227 ? -10.578 -22.268 87.898 1.00 24.95 227 GLU C C 1
ATOM 8835 O O . GLU C 1 227 ? -9.345 -22.190 88.021 1.00 24.92 227 GLU C O 1
ATOM 8841 N N . ILE C 1 228 ? -11.397 -21.226 88.016 1.00 24.76 228 ILE C N 1
ATOM 8842 C CA . ILE C 1 228 ? -10.934 -19.877 88.310 1.00 24.50 228 ILE C CA 1
ATOM 8843 C C . ILE C 1 228 ? -11.286 -19.567 89.755 1.00 24.50 228 ILE C C 1
ATOM 8844 O O . ILE C 1 228 ? -12.452 -19.363 90.082 1.00 24.72 228 ILE C O 1
ATOM 8849 N N . TRP C 1 229 ? -10.279 -19.535 90.619 1.00 24.30 229 TRP C N 1
ATOM 8850 C CA . TRP C 1 229 ? -10.512 -19.268 92.028 1.00 24.17 229 TRP C CA 1
ATOM 8851 C C . TRP C 1 229 ? -10.229 -17.813 92.419 1.00 24.26 229 TRP C C 1
ATOM 8852 O O . TRP C 1 229 ? -9.078 -17.379 92.513 1.00 23.69 229 TRP C O 1
ATOM 8863 N N . THR C 1 230 ? -11.317 -17.077 92.639 1.00 24.62 230 THR C N 1
ATOM 8864 C CA . THR C 1 230 ? -11.280 -15.654 92.941 1.00 24.42 230 THR C CA 1
ATOM 8865 C C . THR C 1 230 ? -11.872 -15.365 94.326 1.00 24.50 230 THR C C 1
ATOM 8866 O O . THR C 1 230 ? -11.892 -16.247 95.186 1.00 24.44 230 THR C O 1
ATOM 8870 N N . ASP C 1 231 ? -12.343 -14.142 94.552 1.00 24.57 231 ASP C N 1
ATOM 8871 C CA . ASP C 1 231 ? -12.797 -13.746 95.886 1.00 24.47 231 ASP C CA 1
ATOM 8872 C C . ASP C 1 231 ? -14.282 -13.391 95.904 1.00 24.35 231 ASP C C 1
ATOM 8873 O O . ASP C 1 231 ? -14.746 -12.648 96.770 1.00 24.34 231 ASP C O 1
ATOM 8878 N N . VAL C 1 232 ? -14.998 -13.904 94.909 1.00 24.18 232 VAL C N 1
ATOM 8879 C CA . VAL C 1 232 ? -16.455 -13.842 94.832 1.00 24.33 232 VAL C CA 1
ATOM 8880 C C . VAL C 1 232 ? -16.918 -15.216 94.368 1.00 24.36 232 VAL C C 1
ATOM 8881 O O . VAL C 1 232 ? -16.147 -15.950 93.742 1.00 24.45 232 VAL C O 1
ATOM 8885 N N . SER C 1 233 ? -18.164 -15.564 94.679 1.00 24.21 233 SER C N 1
ATOM 8886 C CA . SER C 1 233 ? -18.675 -16.915 94.422 1.00 24.11 233 SER C CA 1
ATOM 8887 C C . SER C 1 233 ? -19.209 -17.077 93.006 1.00 23.92 233 SER C C 1
ATOM 8888 O O . SER C 1 233 ? -20.357 -17.487 92.810 1.00 23.92 233 SER C O 1
ATOM 8891 N N . GLY C 1 234 ? -18.364 -16.761 92.026 1.00 23.62 234 GLY C N 1
ATOM 8892 C CA . GLY C 1 234 ? -18.720 -16.874 90.614 1.00 23.47 234 GLY C CA 1
ATOM 8893 C C . GLY C 1 234 ? -18.766 -15.534 89.905 1.00 23.42 234 GLY C C 1
ATOM 8894 O O . GLY C 1 234 ? -18.127 -14.569 90.334 1.00 23.36 234 GLY C O 1
ATOM 8895 N N . VAL C 1 235 ? -19.507 -15.491 88.797 1.00 23.40 235 VAL C N 1
ATOM 8896 C CA . VAL C 1 235 ? -19.813 -14.242 88.085 1.00 23.07 235 VAL C CA 1
ATOM 8897 C C . VAL C 1 235 ? -21.196 -13.783 88.527 1.00 23.02 235 VAL C C 1
ATOM 8898 O O . VAL C 1 235 ? -22.141 -14.574 88.569 1.00 22.70 235 VAL C O 1
ATOM 8902 N N . TYR C 1 236 ? -21.294 -12.504 88.870 1.00 23.29 236 TYR C N 1
ATOM 8903 C CA . TYR C 1 236 ? -22.494 -11.922 89.444 1.00 23.62 236 TYR C CA 1
ATOM 8904 C C . TYR C 1 236 ? -23.236 -11.041 88.443 1.00 23.57 236 TYR C C 1
ATOM 8905 O O . TYR C 1 236 ? -22.666 -10.592 87.449 1.00 23.24 236 TYR C O 1
ATOM 8914 N N . THR C 1 237 ? -24.513 -10.795 88.727 1.00 23.63 237 THR C N 1
ATOM 8915 C CA . THR C 1 237 ? -25.377 -9.953 87.893 1.00 23.59 237 THR C CA 1
ATOM 8916 C C . THR C 1 237 ? -24.779 -8.558 87.640 1.00 23.98 237 THR C C 1
ATOM 8917 O O . THR C 1 237 ? -25.148 -7.872 86.683 1.00 23.46 237 THR C O 1
ATOM 8921 N N . THR C 1 238 ? -23.864 -8.154 88.516 1.00 24.30 238 THR C N 1
ATOM 8922 C CA . THR C 1 238 ? -23.008 -6.993 88.301 1.00 24.98 238 THR C CA 1
ATOM 8923 C C . THR C 1 238 ? -21.865 -7.068 89.324 1.00 25.44 238 THR C C 1
ATOM 8924 O O . THR C 1 238 ? -21.737 -8.081 90.023 1.00 24.90 238 THR C O 1
ATOM 8928 N N . ASP C 1 239 ? -21.023 -6.033 89.390 1.00 25.93 239 ASP C N 1
ATOM 8929 C CA . ASP C 1 239 ? -19.916 -6.002 90.354 1.00 26.23 239 ASP C CA 1
ATOM 8930 C C . ASP C 1 239 ? -20.455 -5.885 91.781 1.00 26.61 239 ASP C C 1
ATOM 8931 O O . ASP C 1 239 ? -21.051 -4.869 92.129 1.00 26.21 239 ASP C O 1
ATOM 8936 N N . PRO C 1 240 ? -20.226 -6.919 92.620 1.00 27.40 240 PRO C N 1
ATOM 8937 C CA . PRO C 1 240 ? -20.769 -6.928 93.989 1.00 28.20 240 PRO C CA 1
ATOM 8938 C C . PRO C 1 240 ? -20.303 -5.737 94.828 1.00 28.79 240 PRO C C 1
ATOM 8939 O O . PRO C 1 240 ? -20.900 -5.430 95.859 1.00 28.75 240 PRO C O 1
ATOM 8943 N N . ARG C 1 241 ? -19.246 -5.078 94.372 1.00 29.61 241 ARG C N 1
ATOM 8944 C CA . ARG C 1 241 ? -18.702 -3.916 95.052 1.00 30.51 241 ARG C CA 1
ATOM 8945 C C . ARG C 1 241 ? -19.381 -2.597 94.653 1.00 30.53 241 ARG C C 1
ATOM 8946 O O . ARG C 1 241 ? -19.401 -1.647 95.441 1.00 30.81 241 ARG C O 1
ATOM 8954 N N . LEU C 1 242 ? -19.960 -2.546 93.454 1.00 30.27 242 LEU C N 1
ATOM 8955 C CA . LEU C 1 242 ? -20.854 -1.447 93.091 1.00 30.10 242 LEU C CA 1
ATOM 8956 C C . LEU C 1 242 ? -22.257 -1.681 93.668 1.00 29.72 242 LEU C C 1
ATOM 8957 O O . LEU C 1 242 ? -22.841 -0.791 94.280 1.00 29.48 242 LEU C O 1
ATOM 8962 N N . VAL C 1 243 ? -22.783 -2.884 93.459 1.00 29.28 243 VAL C N 1
ATOM 8963 C CA . VAL C 1 243 ? -24.122 -3.238 93.893 1.00 29.36 243 VAL C CA 1
ATOM 8964 C C . VAL C 1 243 ? -24.071 -4.437 94.854 1.00 29.30 243 VAL C C 1
ATOM 8965 O O . VAL C 1 243 ? -23.912 -5.580 94.418 1.00 29.26 243 VAL C O 1
ATOM 8969 N N . PRO C 1 244 ? -24.211 -4.175 96.168 1.00 29.24 244 PRO C N 1
ATOM 8970 C CA . PRO C 1 244 ? -24.115 -5.218 97.201 1.00 29.36 244 PRO C CA 1
ATOM 8971 C C . PRO C 1 244 ? -25.115 -6.362 96.988 1.00 29.27 244 PRO C C 1
ATOM 8972 O O . PRO C 1 244 ? -24.796 -7.522 97.270 1.00 29.16 244 PRO C O 1
ATOM 8976 N N . THR C 1 245 ? -26.299 -6.031 96.468 1.00 29.21 245 THR C N 1
ATOM 8977 C CA . THR C 1 245 ? -27.350 -7.018 96.179 1.00 28.98 245 THR C CA 1
ATOM 8978 C C . THR C 1 245 ? -27.155 -7.831 94.883 1.00 28.61 245 THR C C 1
ATOM 8979 O O . THR C 1 245 ? -28.088 -8.499 94.431 1.00 28.91 245 THR C O 1
ATOM 8983 N N . ALA C 1 246 ? -25.958 -7.781 94.300 1.00 27.93 246 ALA C N 1
ATOM 8984 C CA . ALA C 1 246 ? -25.637 -8.566 93.104 1.00 27.84 246 ALA C CA 1
ATOM 8985 C C . ALA C 1 246 ? -25.725 -10.069 93.361 1.00 27.60 246 ALA C C 1
ATOM 8986 O O . ALA C 1 246 ? -25.219 -10.555 94.370 1.00 28.04 246 ALA C O 1
ATOM 8988 N N . ARG C 1 247 ? -26.357 -10.795 92.441 1.00 27.27 247 ARG C N 1
ATOM 8989 C CA . ARG C 1 247 ? -26.612 -12.231 92.603 1.00 26.87 247 ARG C CA 1
ATOM 8990 C C . ARG C 1 247 ? -25.667 -13.072 91.758 1.00 26.19 247 ARG C C 1
ATOM 8991 O O . ARG C 1 247 ? -25.323 -12.692 90.644 1.00 26.24 247 ARG C O 1
ATOM 8999 N N . ARG C 1 248 ? -25.269 -14.218 92.297 1.00 25.66 248 ARG C N 1
ATOM 9000 C CA . ARG C 1 248 ? -24.508 -15.231 91.569 1.00 25.22 248 ARG C CA 1
ATOM 9001 C C . ARG C 1 248 ? -25.334 -15.784 90.408 1.00 25.03 248 ARG C C 1
ATOM 9002 O O . ARG C 1 248 ? -26.517 -16.088 90.567 1.00 25.10 248 ARG C O 1
ATOM 9010 N N . ILE C 1 249 ? -24.708 -15.894 89.239 1.00 24.73 249 ILE C N 1
ATOM 9011 C CA . ILE C 1 249 ? -25.349 -16.488 88.074 1.00 24.17 249 ILE C CA 1
ATOM 9012 C C . ILE C 1 249 ? -24.820 -17.914 87.941 1.00 24.26 249 ILE C C 1
ATOM 9013 O O . ILE C 1 249 ? -23.671 -18.106 87.557 1.00 23.90 249 ILE C O 1
ATOM 9018 N N . PRO C 1 250 ? -25.657 -18.920 88.272 1.00 24.42 250 PRO C N 1
ATOM 9019 C CA . PRO C 1 250 ? -25.217 -20.314 88.280 1.00 24.64 250 PRO C CA 1
ATOM 9020 C C . PRO C 1 250 ? -24.582 -20.771 86.966 1.00 24.87 250 PRO C C 1
ATOM 9021 O O . PRO C 1 250 ? -23.572 -21.480 86.985 1.00 25.31 250 PRO C O 1
ATOM 9025 N N . LYS C 1 251 ? -25.160 -20.356 85.845 1.00 24.70 251 LYS C N 1
ATOM 9026 C CA . LYS C 1 251 ? -24.760 -20.857 84.540 1.00 24.89 251 LYS C CA 1
ATOM 9027 C C . LYS C 1 251 ? -24.655 -19.715 83.546 1.00 24.79 251 LYS C C 1
ATOM 9028 O O . LYS C 1 251 ? -25.482 -18.801 83.545 1.00 24.81 251 LYS C O 1
ATOM 9034 N N . LEU C 1 252 ? -23.636 -19.779 82.695 1.00 24.26 252 LEU C N 1
ATOM 9035 C CA . LEU C 1 252 ? -23.433 -18.770 81.672 1.00 23.79 252 LEU C CA 1
ATOM 9036 C C . LEU C 1 252 ? -22.884 -19.451 80.425 1.00 23.50 252 LEU C C 1
ATOM 9037 O O . LEU C 1 252 ? -22.196 -20.462 80.516 1.00 23.53 252 LEU C O 1
ATOM 9042 N N . SER C 1 253 ? -23.206 -18.916 79.257 1.00 23.26 253 SER C N 1
ATOM 9043 C CA . SER C 1 253 ? -22.633 -19.432 78.016 1.00 22.86 253 SER C CA 1
ATOM 9044 C C . SER C 1 253 ? -21.313 -18.724 77.738 1.00 22.56 253 SER C C 1
ATOM 9045 O O . SER C 1 253 ? -21.067 -17.647 78.270 1.00 22.41 253 SER C O 1
ATOM 9048 N N . TYR C 1 254 ? -20.481 -19.325 76.891 1.00 22.49 254 TYR C N 1
ATOM 9049 C CA . TYR C 1 254 ? -19.199 -18.737 76.517 1.00 22.63 254 TYR C CA 1
ATOM 9050 C C . TYR C 1 254 ? -19.313 -17.289 76.049 1.00 22.39 254 TYR C C 1
ATOM 9051 O O . TYR C 1 254 ? -18.593 -16.422 76.551 1.00 22.36 254 TYR C O 1
ATOM 9060 N N . ILE C 1 255 ? -20.220 -17.034 75.102 1.00 22.21 255 ILE C N 1
ATOM 9061 C CA . ILE C 1 255 ? -20.364 -15.702 74.515 1.00 22.13 255 ILE C CA 1
ATOM 9062 C C . ILE C 1 255 ? -20.869 -14.657 75.520 1.00 22.31 255 ILE C C 1
ATOM 9063 O O . ILE C 1 255 ? -20.445 -13.503 75.481 1.00 22.82 255 ILE C O 1
ATOM 9068 N N . GLU C 1 256 ? -21.738 -15.069 76.440 1.00 22.48 256 GLU C N 1
ATOM 9069 C CA . GLU C 1 256 ? -22.216 -14.178 77.499 1.00 22.31 256 GLU C CA 1
ATOM 9070 C C . GLU C 1 256 ? -21.094 -13.720 78.422 1.00 22.16 256 GLU C C 1
ATOM 9071 O O . GLU C 1 256 ? -20.998 -12.537 78.747 1.00 21.80 256 GLU C O 1
ATOM 9077 N N . ALA C 1 257 ? -20.245 -14.661 78.827 1.00 22.53 257 ALA C N 1
ATOM 9078 C CA . ALA C 1 257 ? -19.128 -14.385 79.729 1.00 23.01 257 ALA C CA 1
ATOM 9079 C C . ALA C 1 257 ? -18.055 -13.530 79.049 1.00 23.53 257 ALA C C 1
ATOM 9080 O O . ALA C 1 257 ? -17.549 -12.575 79.636 1.00 23.39 257 ALA C O 1
ATOM 9082 N N . MET C 1 258 ? -17.737 -13.871 77.803 1.00 24.37 258 MET C N 1
ATOM 9083 C CA . MET C 1 258 ? -16.800 -13.109 76.975 1.00 25.52 258 MET C CA 1
ATOM 9084 C C . MET C 1 258 ? -17.218 -11.646 76.799 1.00 24.53 258 MET C C 1
ATOM 9085 O O . MET C 1 258 ? -16.403 -10.747 76.984 1.00 24.51 258 MET C O 1
ATOM 9090 N N . GLU C 1 259 ? -18.478 -11.410 76.439 1.00 24.01 259 GLU C N 1
ATOM 9091 C CA . GLU C 1 259 ? -18.995 -10.039 76.312 1.00 23.70 259 GLU C CA 1
ATOM 9092 C C . GLU C 1 259 ? -18.997 -9.300 77.643 1.00 23.24 259 GLU C C 1
ATOM 9093 O O . GLU C 1 259 ? -18.726 -8.108 77.694 1.00 23.01 259 GLU C O 1
ATOM 9099 N N . LEU C 1 260 ? -19.321 -10.009 78.717 1.00 23.01 260 LEU C N 1
ATOM 9100 C CA . LEU C 1 260 ? -19.301 -9.413 80.041 1.00 23.09 260 LEU C CA 1
ATOM 9101 C C . LEU C 1 260 ? -17.902 -8.996 80.450 1.00 22.42 260 LEU C C 1
ATOM 9102 O O . LEU C 1 260 ? -17.681 -7.860 80.870 1.00 22.68 260 LEU C O 1
ATOM 9107 N N . ALA C 1 261 ? -16.965 -9.926 80.314 1.00 21.79 261 ALA C N 1
ATOM 9108 C CA . ALA C 1 261 ? -15.575 -9.698 80.683 1.00 21.61 261 ALA C CA 1
ATOM 9109 C C . ALA C 1 261 ? -14.952 -8.571 79.880 1.00 21.23 261 ALA C C 1
ATOM 9110 O O . ALA C 1 261 ? -14.204 -7.757 80.414 1.00 21.32 261 ALA C O 1
ATOM 9112 N N . TYR C 1 262 ? -15.287 -8.529 78.598 1.00 20.96 262 TYR C N 1
ATOM 9113 C CA . TYR C 1 262 ? -14.745 -7.563 77.650 1.00 20.48 262 TYR C CA 1
ATOM 9114 C C . TYR C 1 262 ? -15.286 -6.164 77.916 1.00 20.01 262 TYR C C 1
ATOM 9115 O O . TYR C 1 262 ? -14.631 -5.153 77.651 1.00 19.52 262 TYR C O 1
ATOM 9124 N N . PHE C 1 263 ? -16.496 -6.112 78.440 1.00 19.74 263 PHE C N 1
ATOM 9125 C CA . PHE C 1 263 ? -17.111 -4.837 78.741 1.00 19.66 263 PHE C CA 1
ATOM 9126 C C . PHE C 1 263 ? -17.072 -4.450 80.230 1.00 19.93 263 PHE C C 1
ATOM 9127 O O . PHE C 1 263 ? -17.802 -3.557 80.654 1.00 20.10 263 PHE C O 1
ATOM 9135 N N . GLY C 1 264 ? -16.214 -5.111 81.011 1.00 20.41 264 GLY C N 1
ATOM 9136 C CA . GLY C 1 264 ? -15.899 -4.636 82.362 1.00 20.82 264 GLY C CA 1
ATOM 9137 C C . GLY C 1 264 ? -15.994 -5.579 83.547 1.00 21.46 264 GLY C C 1
ATOM 9138 O O . GLY C 1 264 ? -15.623 -5.195 84.664 1.00 22.10 264 GLY C O 1
ATOM 9139 N N . ALA C 1 265 ? -16.495 -6.799 83.340 1.00 21.48 265 ALA C N 1
ATOM 9140 C CA . ALA C 1 265 ? -16.544 -7.789 84.431 1.00 21.44 265 ALA C CA 1
ATOM 9141 C C . ALA C 1 265 ? -15.131 -8.281 84.701 1.00 21.62 265 ALA C C 1
ATOM 9142 O O . ALA C 1 265 ? -14.618 -9.147 83.992 1.00 21.67 265 ALA C O 1
ATOM 9144 N N . LYS C 1 266 ? -14.506 -7.699 85.721 1.00 21.95 266 LYS C N 1
ATOM 9145 C CA . LYS C 1 266 ? -13.094 -7.930 86.039 1.00 22.04 266 LYS C CA 1
ATOM 9146 C C . LYS C 1 266 ? -12.768 -9.364 86.454 1.00 22.27 266 LYS C C 1
ATOM 9147 O O . LYS C 1 266 ? -11.619 -9.807 86.308 1.00 22.42 266 LYS C O 1
ATOM 9153 N N . VAL C 1 267 ? -13.771 -10.078 86.968 1.00 22.35 267 VAL C N 1
ATOM 9154 C CA . VAL C 1 267 ? -13.638 -11.488 87.371 1.00 22.64 267 VAL C CA 1
ATOM 9155 C C . VAL C 1 267 ? -12.984 -12.385 86.342 1.00 23.37 267 VAL C C 1
ATOM 9156 O O . VAL C 1 267 ? -12.338 -13.363 86.714 1.00 23.38 267 VAL C O 1
ATOM 9160 N N . LEU C 1 268 ? -13.186 -12.085 85.057 1.00 24.05 268 LEU C N 1
ATOM 9161 C CA . LEU C 1 268 ? -12.525 -12.836 83.990 1.00 25.04 268 LEU C CA 1
ATOM 9162 C C . LEU C 1 268 ? -11.857 -11.902 83.004 1.00 25.47 268 LEU C C 1
ATOM 9163 O O . LEU C 1 268 ? -12.467 -10.930 82.562 1.00 26.19 268 LEU C O 1
ATOM 9168 N N . HIS C 1 269 ? -10.597 -12.177 82.678 1.00 25.83 269 HIS C N 1
ATOM 9169 C CA . HIS C 1 269 ? -9.965 -11.529 81.533 1.00 25.91 269 HIS C CA 1
ATOM 9170 C C . HIS C 1 269 ? -10.717 -12.048 80.307 1.00 26.03 269 HIS C C 1
ATOM 9171 O O . HIS C 1 269 ? -10.959 -13.250 80.202 1.00 25.90 269 HIS C O 1
ATOM 9178 N N . PRO C 1 270 ? -11.125 -11.142 79.399 1.00 26.29 270 PRO C N 1
ATOM 9179 C CA . PRO C 1 270 ? -11.925 -11.532 78.236 1.00 26.66 270 PRO C CA 1
ATOM 9180 C C . PRO C 1 270 ? -11.321 -12.654 77.353 1.00 26.94 270 PRO C C 1
ATOM 9181 O O . PRO C 1 270 ? -12.079 -13.397 76.704 1.00 26.66 270 PRO C O 1
ATOM 9185 N N . ARG C 1 271 ? -9.990 -12.778 77.339 1.00 26.61 271 ARG C N 1
ATOM 9186 C CA . ARG C 1 271 ? -9.309 -13.774 76.504 1.00 26.76 271 ARG C CA 1
ATOM 9187 C C . ARG C 1 271 ? -9.398 -15.193 77.041 1.00 26.82 271 ARG C C 1
ATOM 9188 O O . ARG C 1 271 ? -9.103 -16.148 76.326 1.00 26.72 271 ARG C O 1
ATOM 9196 N N . THR C 1 272 ? -9.805 -15.329 78.299 1.00 27.20 272 THR C N 1
ATOM 9197 C CA . THR C 1 272 ? -9.977 -16.637 78.931 1.00 27.39 272 THR C CA 1
ATOM 9198 C C . THR C 1 272 ? -10.943 -17.554 78.161 1.00 27.74 272 THR C C 1
ATOM 9199 O O . THR C 1 272 ? -10.739 -18.770 78.089 1.00 28.03 272 THR C O 1
ATOM 9203 N N . ILE C 1 273 ? -11.996 -16.976 77.595 1.00 28.12 273 ILE C N 1
ATOM 9204 C CA . ILE C 1 273 ? -13.058 -17.770 76.980 1.00 28.45 273 ILE C CA 1
ATOM 9205 C C . ILE C 1 273 ? -12.646 -18.415 75.655 1.00 28.73 273 ILE C C 1
ATOM 9206 O O . ILE C 1 273 ? -12.972 -19.575 75.381 1.00 28.65 273 ILE C O 1
ATOM 9211 N N . GLU C 1 274 ? -11.905 -17.666 74.853 1.00 29.31 274 GLU C N 1
ATOM 9212 C CA . GLU C 1 274 ? -11.524 -18.108 73.511 1.00 30.37 274 GLU C CA 1
ATOM 9213 C C . GLU C 1 274 ? -10.983 -19.554 73.430 1.00 29.67 274 GLU C C 1
ATOM 9214 O O . GLU C 1 274 ? -11.532 -20.351 72.679 1.00 29.57 274 GLU C O 1
ATOM 9220 N N . PRO C 1 275 ? -9.918 -19.891 74.195 1.00 29.44 275 PRO C N 1
ATOM 9221 C CA . PRO C 1 275 ? -9.337 -21.242 74.099 1.00 29.51 275 PRO C CA 1
ATOM 9222 C C . PRO C 1 275 ? -10.211 -22.341 74.710 1.00 29.46 275 PRO C C 1
ATOM 9223 O O . PRO C 1 275 ? -10.197 -23.478 74.224 1.00 29.18 275 PRO C O 1
ATOM 9227 N N . ALA C 1 276 ? -10.933 -21.999 75.778 1.00 29.49 276 ALA C N 1
ATOM 9228 C CA . ALA C 1 276 ? -11.897 -22.898 76.406 1.00 29.75 276 ALA C CA 1
ATOM 9229 C C . ALA C 1 276 ? -13.059 -23.224 75.452 1.00 30.07 276 ALA C C 1
ATOM 9230 O O . ALA C 1 276 ? -13.405 -24.397 75.251 1.00 29.93 276 ALA C O 1
ATOM 9232 N N . MET C 1 277 ? -13.627 -22.178 74.855 1.00 30.30 277 MET C N 1
ATOM 9233 C CA . MET C 1 277 ? -14.764 -22.295 73.943 1.00 30.90 277 MET C CA 1
ATOM 9234 C C . MET C 1 277 ? -14.446 -23.139 72.707 1.00 30.75 277 MET C C 1
ATOM 9235 O O . MET C 1 277 ? -15.258 -23.973 72.301 1.00 30.86 277 MET C O 1
ATOM 9240 N N . GLU C 1 278 ? -13.267 -22.952 72.119 1.00 30.66 278 GLU C N 1
ATOM 9241 C CA . GLU C 1 278 ? -12.968 -23.651 70.870 1.00 30.80 278 GLU C CA 1
ATOM 9242 C C . GLU C 1 278 ? -12.623 -25.141 71.038 1.00 30.14 278 GLU C C 1
ATOM 9243 O O . GLU C 1 278 ? -12.564 -25.882 70.058 1.00 30.28 278 GLU C O 1
ATOM 9249 N N . LYS C 1 279 ? -12.426 -25.575 72.282 1.00 29.53 279 LYS C N 1
ATOM 9250 C CA . LYS C 1 279 ? -12.283 -27.001 72.599 1.00 28.75 279 LYS C CA 1
ATOM 9251 C C . LYS C 1 279 ? -13.446 -27.537 73.441 1.00 28.49 279 LYS C C 1
ATOM 9252 O O . LYS C 1 279 ? -13.534 -28.740 73.698 1.00 28.60 279 LYS C O 1
ATOM 9258 N N . GLY C 1 280 ? -14.337 -26.643 73.863 1.00 28.08 280 GLY C N 1
ATOM 9259 C CA . GLY C 1 280 ? -15.496 -27.024 74.664 1.00 27.50 280 GLY C CA 1
ATOM 9260 C C . GLY C 1 280 ? -15.160 -27.343 76.107 1.00 26.93 280 GLY C C 1
ATOM 9261 O O . GLY C 1 280 ? -15.897 -28.072 76.777 1.00 26.85 280 GLY C O 1
ATOM 9262 N N . ILE C 1 281 ? -14.046 -26.794 76.586 1.00 26.57 281 ILE C N 1
ATOM 9263 C CA . ILE C 1 281 ? -13.624 -26.965 77.975 1.00 25.83 281 ILE C CA 1
ATOM 9264 C C . ILE C 1 281 ? -14.437 -26.010 78.849 1.00 25.78 281 ILE C C 1
ATOM 9265 O O . ILE C 1 281 ? -14.418 -24.794 78.626 1.00 25.77 281 ILE C O 1
ATOM 9270 N N . PRO C 1 282 ? -15.190 -26.561 79.821 1.00 25.50 282 PRO C N 1
ATOM 9271 C CA . PRO C 1 282 ? -16.019 -25.757 80.721 1.00 25.45 282 PRO C CA 1
ATOM 9272 C C . PRO C 1 282 ? -15.211 -24.973 81.766 1.00 25.49 282 PRO C C 1
ATOM 9273 O O . PRO C 1 282 ? -14.260 -25.508 82.329 1.00 25.58 282 PRO C O 1
ATOM 9277 N N . ILE C 1 283 ? -15.595 -23.718 82.010 1.00 25.61 283 ILE C N 1
ATOM 9278 C CA . ILE C 1 283 ? -14.949 -22.871 83.021 1.00 25.64 283 ILE C CA 1
ATOM 9279 C C . ILE C 1 283 ? -15.829 -22.754 84.261 1.00 25.98 283 ILE C C 1
ATOM 9280 O O . ILE C 1 283 ? -16.994 -22.347 84.167 1.00 25.94 283 ILE C O 1
ATOM 9285 N N . LEU C 1 284 ? -15.261 -23.109 85.417 1.00 26.00 284 LEU C N 1
ATOM 9286 C CA . LEU C 1 284 ? -15.953 -22.977 86.699 1.00 25.99 284 LEU C CA 1
ATOM 9287 C C . LEU C 1 284 ? -15.306 -21.845 87.470 1.00 26.11 284 LEU C C 1
ATOM 9288 O O . LEU C 1 284 ? -14.106 -21.884 87.741 1.00 26.31 284 LEU C O 1
ATOM 9293 N N . VAL C 1 285 ? -16.097 -20.832 87.809 1.00 26.41 285 VAL C N 1
ATOM 9294 C CA . VAL C 1 285 ? -15.599 -19.700 88.596 1.00 26.50 285 VAL C CA 1
ATOM 9295 C C . VAL C 1 285 ? -16.012 -19.884 90.052 1.00 26.91 285 VAL C C 1
ATOM 9296 O O . VAL C 1 285 ? -17.204 -20.005 90.363 1.00 26.85 285 VAL C O 1
ATOM 9300 N N . LYS C 1 286 ? -15.019 -19.906 90.940 1.00 27.26 286 LYS C N 1
ATOM 9301 C CA . LYS C 1 286 ? -15.260 -20.226 92.346 1.00 27.69 286 LYS C CA 1
ATOM 9302 C C . LYS C 1 286 ? -14.652 -19.239 93.349 1.00 27.72 286 LYS C C 1
ATOM 9303 O O . LYS C 1 286 ? -13.800 -18.411 92.995 1.00 27.32 286 LYS C O 1
ATOM 9309 N N . ASN C 1 287 ? -15.145 -19.312 94.586 1.00 27.74 287 ASN C N 1
ATOM 9310 C CA . ASN C 1 287 ? -14.714 -18.436 95.673 1.00 28.24 287 ASN C CA 1
ATOM 9311 C C . ASN C 1 287 ? -13.777 -19.197 96.592 1.00 28.46 287 ASN C C 1
ATOM 9312 O O . ASN C 1 287 ? -14.164 -20.209 97.179 1.00 28.64 287 ASN C O 1
ATOM 9317 N N . THR C 1 288 ? -12.547 -18.718 96.721 1.00 28.81 288 THR C N 1
ATOM 9318 C CA . THR C 1 288 ? -11.600 -19.350 97.643 1.00 29.31 288 THR C CA 1
ATOM 9319 C C . THR C 1 288 ? -12.025 -19.179 99.108 1.00 29.52 288 THR C C 1
ATOM 9320 O O . THR C 1 288 ? -11.685 -19.997 99.957 1.00 29.42 288 THR C O 1
ATOM 9324 N N . PHE C 1 289 ? -12.778 -18.117 99.384 1.00 30.03 289 PHE C N 1
ATOM 9325 C CA . PHE C 1 289 ? -13.249 -17.824 100.740 1.00 30.50 289 PHE C CA 1
ATOM 9326 C C . PHE C 1 289 ? -14.652 -18.377 101.002 1.00 30.51 289 PHE C C 1
ATOM 9327 O O . PHE C 1 289 ? -15.165 -18.279 102.113 1.00 30.51 289 PHE C O 1
ATOM 9335 N N . GLU C 1 290 ? -15.263 -18.948 99.967 1.00 30.62 290 GLU C N 1
ATOM 9336 C CA . GLU C 1 290 ? -16.520 -19.683 100.099 1.00 30.72 290 GLU C CA 1
ATOM 9337 C C . GLU C 1 290 ? -16.481 -20.890 99.152 1.00 30.35 290 GLU C C 1
ATOM 9338 O O . GLU C 1 290 ? -17.232 -20.941 98.179 1.00 30.42 290 GLU C O 1
ATOM 9344 N N . PRO C 1 291 ? -15.592 -21.866 99.432 1.00 30.34 291 PRO C N 1
ATOM 9345 C CA . PRO C 1 291 ? -15.332 -22.976 98.506 1.00 30.32 291 PRO C CA 1
ATOM 9346 C C . PRO C 1 291 ? -16.508 -23.936 98.340 1.00 30.59 291 PRO C C 1
ATOM 9347 O O . PRO C 1 291 ? -16.508 -24.747 97.407 1.00 30.49 291 PRO C O 1
ATOM 9351 N N . GLU C 1 292 ? -17.491 -23.836 99.239 1.00 30.75 292 GLU C N 1
ATOM 9352 C CA . GLU C 1 292 ? -18.693 -24.678 99.218 1.00 30.80 292 GLU C CA 1
ATOM 9353 C C . GLU C 1 292 ? -19.740 -24.205 98.209 1.00 30.55 292 GLU C C 1
ATOM 9354 O O . GLU C 1 292 ? -20.628 -24.976 97.832 1.00 30.58 292 GLU C O 1
ATOM 9360 N N . SER C 1 293 ? -19.640 -22.941 97.790 1.00 30.14 293 SER C N 1
ATOM 9361 C CA . SER C 1 293 ? -20.562 -22.358 96.811 1.00 29.68 293 SER C CA 1
ATOM 9362 C C . SER C 1 293 ? -20.410 -23.016 95.442 1.00 29.45 293 SER C C 1
ATOM 9363 O O . SER C 1 293 ? -19.303 -23.378 95.041 1.00 29.29 293 SER C O 1
ATOM 9366 N N . GLU C 1 294 ? -21.535 -23.167 94.744 1.00 29.06 294 GLU C N 1
ATOM 9367 C CA . GLU C 1 294 ? -21.585 -23.805 93.428 1.00 28.80 294 GLU C CA 1
ATOM 9368 C C . GLU C 1 294 ? -20.865 -22.970 92.377 1.00 28.26 294 GLU C C 1
ATOM 9369 O O . GLU C 1 294 ? -20.260 -23.510 91.444 1.00 28.03 294 GLU C O 1
ATOM 9375 N N . GLY C 1 295 ? -20.945 -21.650 92.538 1.00 27.59 295 GLY C N 1
ATOM 9376 C CA . GLY C 1 295 ? -20.305 -20.715 91.630 1.00 26.69 295 GLY C CA 1
ATOM 9377 C C . GLY C 1 295 ? -21.002 -20.620 90.284 1.00 26.08 295 GLY C C 1
ATOM 9378 O O . GLY C 1 295 ? -22.210 -20.856 90.172 1.00 26.07 295 GLY C O 1
ATOM 9379 N N . THR C 1 296 ? -20.222 -20.273 89.267 1.00 25.12 296 THR C N 1
ATOM 9380 C CA . THR C 1 296 ? -20.720 -20.097 87.918 1.00 24.42 296 THR C CA 1
ATOM 9381 C C . THR C 1 296 ? -20.061 -21.121 87.013 1.00 24.23 296 THR C C 1
ATOM 9382 O O . THR C 1 296 ? -18.837 -21.271 87.032 1.00 24.11 296 THR C O 1
ATOM 9386 N N . LEU C 1 297 ? -20.880 -21.827 86.233 1.00 23.75 297 LEU C N 1
ATOM 9387 C CA . LEU C 1 297 ? -20.385 -22.763 85.225 1.00 23.25 297 LEU C CA 1
ATOM 9388 C C . LEU C 1 297 ? -20.627 -22.226 83.806 1.00 23.27 297 LEU C C 1
ATOM 9389 O O . LEU C 1 297 ? -21.773 -22.011 83.390 1.00 23.04 297 LEU C O 1
ATOM 9394 N N . ILE C 1 298 ? -19.524 -22.027 83.082 1.00 23.33 298 ILE C N 1
ATOM 9395 C CA . ILE C 1 298 ? -19.519 -21.450 81.741 1.00 23.25 298 ILE C CA 1
ATOM 9396 C C . ILE C 1 298 ? -19.244 -22.540 80.709 1.00 23.94 298 ILE C C 1
ATOM 9397 O O . ILE C 1 298 ? -18.188 -23.174 80.726 1.00 23.69 298 ILE C O 1
ATOM 9402 N N . THR C 1 299 ? -20.222 -22.761 79.833 1.00 24.90 299 THR C N 1
ATOM 9403 C CA . THR C 1 299 ? -20.168 -23.798 78.801 1.00 26.10 299 THR C CA 1
ATOM 9404 C C . THR C 1 299 ? -20.841 -23.283 77.527 1.00 26.98 299 THR C C 1
ATOM 9405 O O . THR C 1 299 ? -21.066 -22.080 77.378 1.00 26.78 299 THR C O 1
ATOM 9409 N N . ASN C 1 300 ? -21.156 -24.200 76.614 1.00 28.29 300 ASN C N 1
ATOM 9410 C CA . ASN C 1 300 ? -21.907 -23.886 75.400 1.00 29.74 300 ASN C CA 1
ATOM 9411 C C . ASN C 1 300 ? -23.385 -23.662 75.685 1.00 30.40 300 ASN C C 1
ATOM 9412 O O . ASN C 1 300 ? -24.097 -23.099 74.858 1.00 30.49 300 ASN C O 1
ATOM 9417 N N . ASP C 1 301 ? -23.838 -24.125 76.850 1.00 31.49 301 ASP C N 1
ATOM 9418 C CA . ASP C 1 301 ? -25.249 -24.045 77.241 1.00 32.38 301 ASP C CA 1
ATOM 9419 C C . ASP C 1 301 ? -25.751 -22.608 77.263 1.00 32.94 301 ASP C C 1
ATOM 9420 O O . ASP C 1 301 ? -25.230 -21.772 78.007 1.00 32.83 301 ASP C O 1
ATOM 9425 N N . MET C 1 302 ? -26.753 -22.332 76.432 1.00 33.50 302 MET C N 1
ATOM 9426 C CA . MET C 1 302 ? -27.352 -21.009 76.371 1.00 34.61 302 MET C CA 1
ATOM 9427 C C . MET C 1 302 ? -28.856 -21.083 76.593 1.00 34.59 302 MET C C 1
ATOM 9428 O O . MET C 1 302 ? -29.560 -21.880 75.961 1.00 34.54 302 MET C O 1
ATOM 9433 N N . GLU C 1 303 ? -29.329 -20.229 77.493 1.00 34.76 303 GLU C N 1
ATOM 9434 C CA . GLU C 1 303 ? -30.708 -20.231 77.923 1.00 34.98 303 GLU C CA 1
ATOM 9435 C C . GLU C 1 303 ? -31.144 -18.792 78.159 1.00 34.92 303 GLU C C 1
ATOM 9436 O O . GLU C 1 303 ? -30.503 -18.062 78.917 1.00 34.64 303 GLU C O 1
ATOM 9442 N N . MET C 1 304 ? -32.232 -18.392 77.504 1.00 34.91 304 MET C N 1
ATOM 9443 C CA . MET C 1 304 ? -32.793 -17.051 77.669 1.00 35.22 304 MET C CA 1
ATOM 9444 C C . MET C 1 304 ? -33.423 -16.847 79.045 1.00 34.63 304 MET C C 1
ATOM 9445 O O . MET C 1 304 ? -34.124 -17.721 79.563 1.00 34.63 304 MET C O 1
ATOM 9450 N N . SER C 1 305 ? -33.161 -15.688 79.631 1.00 34.16 305 SER C N 1
ATOM 9451 C CA . SER C 1 305 ? -33.783 -15.304 80.884 1.00 33.94 305 SER C CA 1
ATOM 9452 C C . SER C 1 305 ? -35.121 -14.639 80.580 1.00 34.02 305 SER C C 1
ATOM 9453 O O . SER C 1 305 ? -35.239 -13.913 79.592 1.00 33.90 305 SER C O 1
ATOM 9456 N N . ASP C 1 306 ? -36.123 -14.912 81.418 1.00 34.40 306 ASP C N 1
ATOM 9457 C CA . ASP C 1 306 ? -37.475 -14.354 81.261 1.00 34.66 306 ASP C CA 1
ATOM 9458 C C . ASP C 1 306 ? -37.393 -12.867 80.975 1.00 34.49 306 ASP C C 1
ATOM 9459 O O . ASP C 1 306 ? -37.878 -12.389 79.944 1.00 34.61 306 ASP C O 1
ATOM 9464 N N . SER C 1 307 ? -36.769 -12.140 81.895 1.00 34.16 307 SER C N 1
ATOM 9465 C CA . SER C 1 307 ? -36.374 -10.782 81.618 1.00 33.90 307 SER C CA 1
ATOM 9466 C C . SER C 1 307 ? -34.999 -10.896 80.998 1.00 33.48 307 SER C C 1
ATOM 9467 O O . SER C 1 307 ? -34.021 -11.162 81.691 1.00 34.39 307 SER C O 1
ATOM 9470 N N . ILE C 1 308 ? -34.952 -10.775 79.677 1.00 32.76 308 ILE C N 1
ATOM 9471 C CA . ILE C 1 308 ? -33.712 -10.667 78.928 1.00 32.09 308 ILE C CA 1
ATOM 9472 C C . ILE C 1 308 ? -32.912 -9.655 79.714 1.00 31.69 308 ILE C C 1
ATOM 9473 O O . ILE C 1 308 ? -33.510 -8.783 80.367 1.00 32.73 308 ILE C O 1
ATOM 9478 N N . VAL C 1 309 ? -31.590 -9.762 79.652 1.00 30.05 309 VAL C N 1
ATOM 9479 C CA . VAL C 1 309 ? -30.669 -8.985 80.492 1.00 29.34 309 VAL C CA 1
ATOM 9480 C C . VAL C 1 309 ? -30.387 -9.807 81.734 1.00 28.52 309 VAL C C 1
ATOM 9481 O O . VAL C 1 309 ? -31.227 -9.904 82.631 1.00 28.14 309 VAL C O 1
ATOM 9485 N N . LYS C 1 310 ? -29.205 -10.409 81.749 1.00 27.58 310 LYS C N 1
ATOM 9486 C CA . LYS C 1 310 ? -28.761 -11.241 82.852 1.00 26.84 310 LYS C CA 1
ATOM 9487 C C . LYS C 1 310 ? -27.710 -10.527 83.693 1.00 26.31 310 LYS C C 1
ATOM 9488 O O . LYS C 1 310 ? -27.698 -10.650 84.914 1.00 26.34 310 LYS C O 1
ATOM 9494 N N . ALA C 1 311 ? -26.848 -9.750 83.043 1.00 25.98 311 ALA C N 1
ATOM 9495 C CA . ALA C 1 311 ? -25.796 -9.030 83.756 1.00 25.55 311 ALA C CA 1
ATOM 9496 C C . ALA C 1 311 ? -25.548 -7.615 83.227 1.00 25.42 311 ALA C C 1
ATOM 9497 O O . ALA C 1 311 ? -25.891 -7.300 82.077 1.00 25.27 311 ALA C O 1
ATOM 9499 N N . ILE C 1 312 ? -24.957 -6.779 84.085 1.00 25.08 312 ILE C N 1
ATOM 9500 C CA . ILE C 1 312 ? -24.592 -5.394 83.769 1.00 24.97 312 ILE C CA 1
ATOM 9501 C C . ILE C 1 312 ? -23.120 -5.156 84.112 1.00 24.97 312 ILE C C 1
ATOM 9502 O O . ILE C 1 312 ? -22.691 -5.432 85.235 1.00 25.03 312 ILE C O 1
ATOM 9507 N N . SER C 1 313 ? -22.354 -4.638 83.153 1.00 25.05 313 SER C N 1
ATOM 9508 C CA . SER C 1 313 ? -20.950 -4.302 83.389 1.00 25.36 313 SER C CA 1
ATOM 9509 C C . SER C 1 313 ? -20.600 -2.883 82.938 1.00 25.61 313 SER C C 1
ATOM 9510 O O . SER C 1 313 ? -21.361 -2.250 82.184 1.00 25.45 313 SER C O 1
ATOM 9513 N N . THR C 1 314 ? -19.458 -2.384 83.423 1.00 25.64 314 THR C N 1
ATOM 9514 C CA . THR C 1 314 ? -19.001 -1.028 83.119 1.00 25.77 314 THR C CA 1
ATOM 9515 C C . THR C 1 314 ? -17.495 -0.949 82.883 1.00 25.86 314 THR C C 1
ATOM 9516 O O . THR C 1 314 ? -16.732 -1.747 83.417 1.00 25.99 314 THR C O 1
ATOM 9520 N N . ILE C 1 315 ? -17.079 0.037 82.095 1.00 25.90 315 ILE C N 1
ATOM 9521 C CA . ILE C 1 315 ? -15.681 0.441 82.027 1.00 25.77 315 ILE C CA 1
ATOM 9522 C C . ILE C 1 315 ? -15.642 1.932 82.329 1.00 25.91 315 ILE C C 1
ATOM 9523 O O . ILE C 1 315 ? -16.317 2.730 81.667 1.00 26.25 315 ILE C O 1
ATOM 9528 N N . LYS C 1 316 ? -14.865 2.299 83.341 1.00 25.92 316 LYS C N 1
ATOM 9529 C CA . LYS C 1 316 ? -14.682 3.693 83.711 1.00 25.84 316 LYS C CA 1
ATOM 9530 C C . LYS C 1 316 ? -13.520 4.313 82.945 1.00 25.36 316 LYS C C 1
ATOM 9531 O O . LYS C 1 316 ? -13.563 5.489 82.580 1.00 25.49 316 LYS C O 1
ATOM 9537 N N . ASN C 1 317 ? -12.481 3.518 82.712 1.00 24.84 317 ASN C N 1
ATOM 9538 C CA . ASN C 1 317 ? -11.223 4.034 82.200 1.00 24.74 317 ASN C CA 1
ATOM 9539 C C . ASN C 1 317 ? -11.206 4.153 80.681 1.00 24.51 317 ASN C C 1
ATOM 9540 O O . ASN C 1 317 ? -10.301 3.645 80.014 1.00 24.62 317 ASN C O 1
ATOM 9545 N N . VAL C 1 318 ? -12.216 4.847 80.155 1.00 24.19 318 VAL C N 1
ATOM 9546 C CA . VAL C 1 318 ? -12.401 5.043 78.715 1.00 23.62 318 VAL C CA 1
ATOM 9547 C C . VAL C 1 318 ? -12.608 6.517 78.369 1.00 23.54 318 VAL C C 1
ATOM 9548 O O . VAL C 1 318 ? -12.975 7.319 79.232 1.00 23.98 318 VAL C O 1
ATOM 9552 N N . ALA C 1 319 ? -12.375 6.877 77.110 1.00 22.74 319 ALA C N 1
ATOM 9553 C CA . ALA C 1 319 ? -12.705 8.218 76.656 1.00 22.38 319 ALA C CA 1
ATOM 9554 C C . ALA C 1 319 ? -13.573 8.161 75.413 1.00 22.24 319 ALA C C 1
ATOM 9555 O O . ALA C 1 319 ? -13.462 7.241 74.599 1.00 22.19 319 ALA C O 1
ATOM 9557 N N . LEU C 1 320 ? -14.446 9.153 75.284 1.00 22.11 320 LEU C N 1
ATOM 9558 C CA . LEU C 1 320 ? -15.294 9.299 74.115 1.00 21.72 320 LEU C CA 1
ATOM 9559 C C . LEU C 1 320 ? -14.640 10.278 73.150 1.00 22.02 320 LEU C C 1
ATOM 9560 O O . LEU C 1 320 ? -14.444 11.451 73.484 1.00 22.80 320 LEU C O 1
ATOM 9565 N N . ILE C 1 321 ? -14.293 9.788 71.966 1.00 21.88 321 ILE C N 1
ATOM 9566 C CA . ILE C 1 321 ? -13.733 10.625 70.913 1.00 21.86 321 ILE C CA 1
ATOM 9567 C C . ILE C 1 321 ? -14.775 10.773 69.819 1.00 22.24 321 ILE C C 1
ATOM 9568 O O . ILE C 1 321 ? -15.300 9.786 69.310 1.00 22.15 321 ILE C O 1
ATOM 9573 N N . ASN C 1 322 ? -15.113 12.020 69.508 1.00 22.58 322 ASN C N 1
ATOM 9574 C CA . ASN C 1 322 ? -15.991 12.331 68.395 1.00 22.91 322 ASN C CA 1
ATOM 9575 C C . ASN C 1 322 ? -15.187 12.972 67.282 1.00 23.05 322 ASN C C 1
ATOM 9576 O O . ASN C 1 322 ? -14.509 13.976 67.485 1.00 23.01 322 ASN C O 1
ATOM 9581 N N . ILE C 1 323 ? -15.224 12.354 66.113 1.00 23.96 323 ILE C N 1
ATOM 9582 C CA . ILE C 1 323 ? -14.500 12.876 64.971 1.00 24.71 323 ILE C CA 1
ATOM 9583 C C . ILE C 1 323 ? -15.513 13.595 64.090 1.00 25.08 323 ILE C C 1
ATOM 9584 O O . ILE C 1 323 ? -16.507 13.005 63.659 1.00 25.12 323 ILE C O 1
ATOM 9589 N N . PHE C 1 324 ? -15.273 14.881 63.861 1.00 25.67 324 PHE C N 1
ATOM 9590 C CA . PHE C 1 324 ? -16.166 15.683 63.049 1.00 26.24 324 PHE C CA 1
ATOM 9591 C C . PHE C 1 324 ? -15.725 15.676 61.593 1.00 26.40 324 PHE C C 1
ATOM 9592 O O . PHE C 1 324 ? -14.655 16.186 61.255 1.00 26.33 324 PHE C O 1
ATOM 9600 N N . GLY C 1 325 ? -16.553 15.067 60.743 1.00 26.72 325 GLY C N 1
ATOM 9601 C CA . GLY C 1 325 ? -16.272 14.963 59.313 1.00 26.99 325 GLY C CA 1
ATOM 9602 C C . GLY C 1 325 ? -16.423 16.286 58.577 1.00 27.34 325 GLY C C 1
ATOM 9603 O O . GLY C 1 325 ? -16.985 17.240 59.106 1.00 26.82 325 GLY C O 1
ATOM 9604 N N . ALA C 1 326 ? -15.928 16.332 57.344 1.00 28.04 326 ALA C N 1
ATOM 9605 C CA . ALA C 1 326 ? -15.947 17.561 56.553 1.00 28.84 326 ALA C CA 1
ATOM 9606 C C . ALA C 1 326 ? -17.200 17.722 55.673 1.00 29.41 326 ALA C C 1
ATOM 9607 O O . ALA C 1 326 ? -17.291 18.668 54.887 1.00 29.89 326 ALA C O 1
ATOM 9609 N N . GLY C 1 327 ? -18.164 16.812 55.822 1.00 29.96 327 GLY C N 1
ATOM 9610 C CA . GLY C 1 327 ? -19.399 16.842 55.041 1.00 30.18 327 GLY C CA 1
ATOM 9611 C C . GLY C 1 327 ? -19.688 15.483 54.439 1.00 30.63 327 GLY C C 1
ATOM 9612 O O . GLY C 1 327 ? -19.318 14.453 55.006 1.00 30.79 327 GLY C O 1
ATOM 9613 N N . MET C 1 328 ? -20.344 15.464 53.286 1.00 30.66 328 MET C N 1
ATOM 9614 C CA . MET C 1 328 ? -20.526 14.210 52.569 1.00 30.62 328 MET C CA 1
ATOM 9615 C C . MET C 1 328 ? -19.283 13.860 51.773 1.00 30.22 328 MET C C 1
ATOM 9616 O O . MET C 1 328 ? -19.208 14.121 50.575 1.00 30.23 328 MET C O 1
ATOM 9621 N N . VAL C 1 329 ? -18.313 13.269 52.468 1.00 30.02 329 VAL C N 1
ATOM 9622 C CA . VAL C 1 329 ? -16.989 12.955 51.901 1.00 29.56 329 VAL C CA 1
ATOM 9623 C C . VAL C 1 329 ? -16.732 11.438 51.748 1.00 29.16 329 VAL C C 1
ATOM 9624 O O . VAL C 1 329 ? -15.664 11.017 51.292 1.00 29.43 329 VAL C O 1
ATOM 9628 N N . GLY C 1 330 ? -17.726 10.637 52.117 1.00 28.54 330 GLY C N 1
ATOM 9629 C CA . GLY C 1 330 ? -17.697 9.189 51.918 1.00 27.99 330 GLY C CA 1
ATOM 9630 C C . GLY C 1 330 ? -17.258 8.481 53.180 1.00 27.73 330 GLY C C 1
ATOM 9631 O O . GLY C 1 330 ? -16.078 8.532 53.540 1.00 27.17 330 GLY C O 1
ATOM 9632 N N . VAL C 1 331 ? -18.197 7.810 53.848 1.00 27.34 331 VAL C N 1
ATOM 9633 C CA . VAL C 1 331 ? -17.895 7.274 55.167 1.00 27.11 331 VAL C CA 1
ATOM 9634 C C . VAL C 1 331 ? -16.890 6.123 55.128 1.00 27.37 331 VAL C C 1
ATOM 9635 O O . VAL C 1 331 ? -15.984 6.103 55.949 1.00 27.52 331 VAL C O 1
ATOM 9639 N N . SER C 1 332 ? -17.023 5.184 54.186 1.00 27.32 332 SER C N 1
ATOM 9640 C CA . SER C 1 332 ? -16.096 4.037 54.158 1.00 27.88 332 SER C CA 1
ATOM 9641 C C . SER C 1 332 ? -14.645 4.460 53.891 1.00 27.86 332 SER C C 1
ATOM 9642 O O . SER C 1 332 ? -13.715 3.948 54.527 1.00 27.69 332 SER C O 1
ATOM 9645 N N . GLY C 1 333 ? -14.475 5.408 52.966 1.00 27.78 333 GLY C N 1
ATOM 9646 C CA . GLY C 1 333 ? -13.175 5.973 52.640 1.00 27.34 333 GLY C CA 1
ATOM 9647 C C . GLY C 1 333 ? -12.543 6.674 53.828 1.00 27.32 333 GLY C C 1
ATOM 9648 O O . GLY C 1 333 ? -11.359 6.474 54.114 1.00 27.41 333 GLY C O 1
ATOM 9649 N N . THR C 1 334 ? -13.319 7.500 54.527 1.00 26.99 334 THR C N 1
ATOM 9650 C CA . THR C 1 334 ? -12.750 8.255 55.637 1.00 26.85 334 THR C CA 1
ATOM 9651 C C . THR C 1 334 ? -12.649 7.401 56.895 1.00 26.48 334 THR C C 1
ATOM 9652 O O . THR C 1 334 ? -11.778 7.640 57.736 1.00 26.89 334 THR C O 1
ATOM 9656 N N . ALA C 1 335 ? -13.509 6.388 57.007 1.00 25.77 335 ALA C N 1
ATOM 9657 C CA . ALA C 1 335 ? -13.361 5.381 58.053 1.00 25.31 335 ALA C CA 1
ATOM 9658 C C . ALA C 1 335 ? -12.093 4.563 57.822 1.00 24.98 335 ALA C C 1
ATOM 9659 O O . ALA C 1 335 ? -11.390 4.228 58.777 1.00 25.13 335 ALA C O 1
ATOM 9661 N N . ALA C 1 336 ? -11.812 4.243 56.559 1.00 24.43 336 ALA C N 1
ATOM 9662 C CA . ALA C 1 336 ? -10.604 3.506 56.194 1.00 24.23 336 ALA C CA 1
ATOM 9663 C C . ALA C 1 336 ? -9.361 4.223 56.706 1.00 24.07 336 ALA C C 1
ATOM 9664 O O . ALA C 1 336 ? -8.483 3.595 57.294 1.00 24.31 336 ALA C O 1
ATOM 9666 N N . ARG C 1 337 ? -9.297 5.533 56.483 1.00 23.71 337 ARG C N 1
ATOM 9667 C CA . ARG C 1 337 ? -8.151 6.338 56.895 1.00 23.70 337 ARG C CA 1
ATOM 9668 C C . ARG C 1 337 ? -8.064 6.544 58.417 1.00 23.06 337 ARG C C 1
ATOM 9669 O O . ARG C 1 337 ? -6.968 6.486 58.998 1.00 22.77 337 ARG C O 1
ATOM 9677 N N . ILE C 1 338 ? -9.218 6.749 59.055 1.00 22.47 338 ILE C N 1
ATOM 9678 C CA . ILE C 1 338 ? -9.303 6.829 60.518 1.00 21.53 338 ILE C CA 1
ATOM 9679 C C . ILE C 1 338 ? -8.768 5.558 61.184 1.00 21.54 338 ILE C C 1
ATOM 9680 O O . ILE C 1 338 ? -7.864 5.629 62.015 1.00 21.82 338 ILE C O 1
ATOM 9685 N N . PHE C 1 339 ? -9.308 4.402 60.809 1.00 21.35 339 PHE C N 1
ATOM 9686 C CA . PHE C 1 339 ? -8.924 3.144 61.444 1.00 21.44 339 PHE C CA 1
ATOM 9687 C C . PHE C 1 339 ? -7.529 2.641 61.065 1.00 21.68 339 PHE C C 1
ATOM 9688 O O . PHE C 1 339 ? -6.893 1.943 61.853 1.00 21.98 339 PHE C O 1
ATOM 9696 N N . LYS C 1 340 ? -7.049 3.006 59.878 1.00 21.99 340 LYS C N 1
ATOM 9697 C CA . LYS C 1 340 ? -5.650 2.803 59.530 1.00 22.42 340 LYS C CA 1
ATOM 9698 C C . LYS C 1 340 ? -4.746 3.525 60.535 1.00 22.94 340 LYS C C 1
ATOM 9699 O O . LYS C 1 340 ? -3.862 2.904 61.133 1.00 23.07 340 LYS C O 1
ATOM 9705 N N . ALA C 1 341 ? -4.987 4.825 60.730 1.00 23.46 341 ALA C N 1
ATOM 9706 C CA . ALA C 1 341 ? -4.172 5.662 61.620 1.00 23.73 341 ALA C CA 1
ATOM 9707 C C . ALA C 1 341 ? -4.173 5.116 63.042 1.00 24.21 341 ALA C C 1
ATOM 9708 O O . ALA C 1 341 ? -3.123 4.978 63.670 1.00 24.10 341 ALA C O 1
ATOM 9710 N N . LEU C 1 342 ? -5.364 4.794 63.535 1.00 24.87 342 LEU C N 1
ATOM 9711 C CA . LEU C 1 342 ? -5.531 4.236 64.871 1.00 25.46 342 LEU C CA 1
ATOM 9712 C C . LEU C 1 342 ? -4.905 2.858 65.028 1.00 26.00 342 LEU C C 1
ATOM 9713 O O . LEU C 1 342 ? -4.319 2.564 66.074 1.00 26.58 342 LEU C O 1
ATOM 9718 N N . GLY C 1 343 ? -5.041 2.019 64.001 1.00 26.33 343 GLY C N 1
ATOM 9719 C CA . GLY C 1 343 ? -4.465 0.681 64.004 1.00 27.10 343 GLY C CA 1
ATOM 9720 C C . GLY C 1 343 ? -2.948 0.743 64.032 1.00 27.94 343 GLY C C 1
ATOM 9721 O O . GLY C 1 343 ? -2.308 -0.001 64.773 1.00 28.20 343 GLY C O 1
ATOM 9722 N N . GLU C 1 344 ? -2.382 1.638 63.224 1.00 28.60 344 GLU C N 1
ATOM 9723 C CA . GLU C 1 344 ? -0.942 1.875 63.170 1.00 29.67 344 GLU C CA 1
ATOM 9724 C C . GLU C 1 344 ? -0.396 2.226 64.546 1.00 29.69 344 GLU C C 1
ATOM 9725 O O . GLU C 1 344 ? 0.720 1.845 64.898 1.00 29.65 344 GLU C O 1
ATOM 9731 N N . GLU C 1 345 ? -1.201 2.954 65.314 1.00 29.95 345 GLU C N 1
ATOM 9732 C CA . GLU C 1 345 ? -0.818 3.428 66.639 1.00 30.17 345 GLU C CA 1
ATOM 9733 C C . GLU C 1 345 ? -1.216 2.444 67.728 1.00 30.10 345 GLU C C 1
ATOM 9734 O O . GLU C 1 345 ? -0.981 2.700 68.903 1.00 30.21 345 GLU C O 1
ATOM 9740 N N . GLU C 1 346 ? -1.826 1.326 67.326 1.00 30.31 346 GLU C N 1
ATOM 9741 C CA . GLU C 1 346 ? -2.338 0.293 68.240 1.00 30.43 346 GLU C CA 1
ATOM 9742 C C . GLU C 1 346 ? -3.377 0.804 69.241 1.00 29.80 346 GLU C C 1
ATOM 9743 O O . GLU C 1 346 ? -3.466 0.288 70.356 1.00 29.86 346 GLU C O 1
ATOM 9749 N N . VAL C 1 347 ? -4.144 1.820 68.848 1.00 29.36 347 VAL C N 1
ATOM 9750 C CA . VAL C 1 347 ? -5.230 2.351 69.680 1.00 28.83 347 VAL C CA 1
ATOM 9751 C C . VAL C 1 347 ? -6.313 1.297 69.853 1.00 28.55 347 VAL C C 1
ATOM 9752 O O . VAL C 1 347 ? -6.779 0.712 68.885 1.00 28.57 347 VAL C O 1
ATOM 9756 N N . ASN C 1 348 ? -6.678 1.052 71.105 1.00 28.51 348 ASN C N 1
ATOM 9757 C CA . ASN C 1 348 ? -7.744 0.124 71.476 1.00 28.34 348 ASN C CA 1
ATOM 9758 C C . ASN C 1 348 ? -9.129 0.786 71.348 1.00 27.82 348 ASN C C 1
ATOM 9759 O O . ASN C 1 348 ? -9.507 1.611 72.180 1.00 27.54 348 ASN C O 1
ATOM 9764 N N . VAL C 1 349 ? -9.882 0.441 70.304 1.00 27.44 349 VAL C N 1
ATOM 9765 C CA . VAL C 1 349 ? -11.248 0.984 70.161 1.00 27.14 349 VAL C CA 1
ATOM 9766 C C . VAL C 1 349 ? -12.287 -0.012 70.654 1.00 26.59 349 VAL C C 1
ATOM 9767 O O . VAL C 1 349 ? -12.257 -1.196 70.304 1.00 26.97 349 VAL C O 1
ATOM 9771 N N . ILE C 1 350 ? -13.157 0.482 71.528 1.00 25.82 350 ILE C N 1
ATOM 9772 C CA . ILE C 1 350 ? -14.086 -0.347 72.274 1.00 25.21 350 ILE C CA 1
ATOM 9773 C C . ILE C 1 350 ? -15.452 -0.330 71.599 1.00 24.21 350 ILE C C 1
ATOM 9774 O O . ILE C 1 350 ? -16.148 -1.342 71.560 1.00 24.09 350 ILE C O 1
ATOM 9779 N N . LEU C 1 351 ? -15.825 0.838 71.088 1.00 23.11 351 LEU C N 1
ATOM 9780 C CA . LEU C 1 351 ? -17.139 1.075 70.495 1.00 22.43 351 LEU C CA 1
ATOM 9781 C C . LEU C 1 351 ? -17.014 2.009 69.298 1.00 21.89 351 LEU C C 1
ATOM 9782 O O . LEU C 1 351 ? -16.229 2.964 69.319 1.00 21.46 351 LEU C O 1
ATOM 9787 N N . ILE C 1 352 ? -17.800 1.722 68.265 1.00 21.36 352 ILE C N 1
ATOM 9788 C CA . ILE C 1 352 ? -17.901 2.571 67.086 1.00 21.24 352 ILE C CA 1
ATOM 9789 C C . ILE C 1 352 ? -19.368 2.851 66.797 1.00 21.36 352 ILE C C 1
ATOM 9790 O O . ILE C 1 352 ? -20.186 1.933 66.828 1.00 21.29 352 ILE C O 1
ATOM 9795 N N . SER C 1 353 ? -19.694 4.119 66.517 1.00 21.05 353 SER C N 1
ATOM 9796 C CA . SER C 1 353 ? -21.012 4.469 66.000 1.00 20.37 353 SER C CA 1
ATOM 9797 C C . SER C 1 353 ? -20.935 5.548 64.925 1.00 20.33 353 SER C C 1
ATOM 9798 O O . SER C 1 353 ? -20.318 6.594 65.120 1.00 19.96 353 SER C O 1
ATOM 9801 N N . GLN C 1 354 ? -21.572 5.280 63.789 1.00 20.11 354 GLN C N 1
ATOM 9802 C CA . GLN C 1 354 ? -21.587 6.200 62.665 1.00 20.24 354 GLN C CA 1
ATOM 9803 C C . GLN C 1 354 ? -22.992 6.284 62.078 1.00 20.19 354 GLN C C 1
ATOM 9804 O O . GLN C 1 354 ? -23.585 5.276 61.697 1.00 20.58 354 GLN C O 1
ATOM 9810 N N . GLY C 1 355 ? -23.520 7.495 62.013 1.00 20.20 355 GLY C N 1
ATOM 9811 C CA . GLY C 1 355 ? -24.859 7.736 61.486 1.00 20.27 355 GLY C CA 1
ATOM 9812 C C . GLY C 1 355 ? -25.046 9.225 61.349 1.00 20.32 355 GLY C C 1
ATOM 9813 O O . GLY C 1 355 ? -25.680 9.861 62.180 1.00 20.30 355 GLY C O 1
ATOM 9814 N N . SER C 1 356 ? -24.499 9.779 60.278 1.00 20.87 356 SER C N 1
ATOM 9815 C CA . SER C 1 356 ? -24.297 11.216 60.200 1.00 21.05 356 SER C CA 1
ATOM 9816 C C . SER C 1 356 ? -24.000 11.648 58.763 1.00 21.04 356 SER C C 1
ATOM 9817 O O . SER C 1 356 ? -23.076 11.143 58.144 1.00 21.75 356 SER C O 1
ATOM 9820 N N . SER C 1 357 ? -24.786 12.588 58.254 1.00 21.22 357 SER C N 1
ATOM 9821 C CA . SER C 1 357 ? -24.586 13.175 56.924 1.00 21.79 357 SER C CA 1
ATOM 9822 C C . SER C 1 357 ? -23.297 13.975 56.787 1.00 22.31 357 SER C C 1
ATOM 9823 O O . SER C 1 357 ? -22.926 14.357 55.675 1.00 22.43 357 SER C O 1
ATOM 9826 N N . GLU C 1 358 ? -22.639 14.248 57.914 1.00 22.84 358 GLU C N 1
ATOM 9827 C CA . GLU C 1 358 ? -21.394 15.015 57.933 1.00 23.15 358 GLU C CA 1
ATOM 9828 C C . GLU C 1 358 ? -20.153 14.136 58.040 1.00 23.30 358 GLU C C 1
ATOM 9829 O O . GLU C 1 358 ? -19.054 14.653 58.206 1.00 23.91 358 GLU C O 1
ATOM 9835 N N . THR C 1 359 ? -20.335 12.820 57.934 1.00 23.13 359 THR C N 1
ATOM 9836 C CA . THR C 1 359 ? -19.268 11.825 58.092 1.00 22.68 359 THR C CA 1
ATOM 9837 C C . THR C 1 359 ? -18.593 11.915 59.456 1.00 22.57 359 THR C C 1
ATOM 9838 O O . THR C 1 359 ? -17.399 11.638 59.598 1.00 22.54 359 THR C O 1
ATOM 9842 N N . ASN C 1 360 ? -19.377 12.307 60.459 1.00 22.37 360 ASN C N 1
ATOM 9843 C CA . ASN C 1 360 ? -18.975 12.206 61.850 1.00 22.07 360 ASN C CA 1
ATOM 9844 C C . ASN C 1 360 ? -18.968 10.752 62.288 1.00 22.18 360 ASN C C 1
ATOM 9845 O O . ASN C 1 360 ? -19.756 9.945 61.799 1.00 22.31 360 ASN C O 1
ATOM 9850 N N . ILE C 1 361 ? -18.088 10.434 63.229 1.00 22.08 361 ILE C N 1
ATOM 9851 C CA . ILE C 1 361 ? -18.017 9.095 63.795 1.00 21.60 361 ILE C CA 1
ATOM 9852 C C . ILE C 1 361 ? -17.698 9.165 65.309 1.00 21.29 361 ILE C C 1
ATOM 9853 O O . ILE C 1 361 ? -16.893 9.986 65.756 1.00 21.04 361 ILE C O 1
ATOM 9858 N N . SER C 1 362 ? -18.383 8.334 66.085 1.00 20.77 362 SER C N 1
ATOM 9859 C CA . SER C 1 362 ? -18.223 8.289 67.526 1.00 20.50 362 SER C CA 1
ATOM 9860 C C . SER C 1 362 ? -17.399 7.083 67.923 1.00 20.67 362 SER C C 1
ATOM 9861 O O . SER C 1 362 ? -17.618 5.985 67.416 1.00 20.87 362 SER C O 1
ATOM 9864 N N . LEU C 1 363 ? -16.468 7.296 68.848 1.00 20.93 363 LEU C N 1
ATOM 9865 C CA . LEU C 1 363 ? -15.508 6.272 69.250 1.00 21.34 363 LEU C CA 1
ATOM 9866 C C . LEU C 1 363 ? -15.302 6.226 70.757 1.00 21.61 363 LEU C C 1
ATOM 9867 O O . LEU C 1 363 ? -15.133 7.261 71.398 1.00 21.49 363 LEU C O 1
ATOM 9872 N N . VAL C 1 364 ? -15.273 5.016 71.308 1.00 22.23 364 VAL C N 1
ATOM 9873 C CA . VAL C 1 364 ? -14.787 4.815 72.665 1.00 22.46 364 VAL C CA 1
ATOM 9874 C C . VAL C 1 364 ? -13.411 4.183 72.593 1.00 23.19 364 VAL C C 1
ATOM 9875 O O . VAL C 1 364 ? -13.204 3.200 71.873 1.00 23.37 364 VAL C O 1
ATOM 9879 N N . VAL C 1 365 ? -12.459 4.772 73.310 1.00 23.74 365 VAL C N 1
ATOM 9880 C CA . VAL C 1 365 ? -11.130 4.187 73.427 1.00 24.52 365 VAL C CA 1
ATOM 9881 C C . VAL C 1 365 ? -10.725 4.050 74.899 1.00 25.32 365 VAL C C 1
ATOM 9882 O O . VAL C 1 365 ? -11.274 4.735 75.768 1.00 25.22 365 VAL C O 1
ATOM 9886 N N . SER C 1 366 ? -9.772 3.159 75.171 1.00 26.06 366 SER C N 1
ATOM 9887 C CA . SER C 1 366 ? -9.141 3.095 76.488 1.00 27.06 366 SER C CA 1
ATOM 9888 C C . SER C 1 366 ? -8.607 4.494 76.786 1.00 27.35 366 SER C C 1
ATOM 9889 O O . SER C 1 366 ? -8.024 5.129 75.904 1.00 27.52 366 SER C O 1
ATOM 9892 N N . GLU C 1 367 ? -8.824 4.980 78.008 1.00 27.73 367 GLU C N 1
ATOM 9893 C CA . GLU C 1 367 ? -8.479 6.365 78.357 1.00 28.41 367 GLU C CA 1
ATOM 9894 C C . GLU C 1 367 ? -7.016 6.740 78.099 1.00 28.36 367 GLU C C 1
ATOM 9895 O O . GLU C 1 367 ? -6.731 7.879 77.745 1.00 28.45 367 GLU C O 1
ATOM 9901 N N . GLU C 1 368 ? -6.100 5.787 78.261 1.00 28.64 368 GLU C N 1
ATOM 9902 C CA . GLU C 1 368 ? -4.669 6.069 78.108 1.00 29.24 368 GLU C CA 1
ATOM 9903 C C . GLU C 1 368 ? -4.207 6.139 76.653 1.00 29.01 368 GLU C C 1
ATOM 9904 O O . GLU C 1 368 ? -3.056 6.506 76.385 1.00 29.01 368 GLU C O 1
ATOM 9910 N N . ASP C 1 369 ? -5.107 5.812 75.721 1.00 28.48 369 ASP C N 1
ATOM 9911 C CA . ASP C 1 369 ? -4.792 5.836 74.293 1.00 28.09 369 ASP C CA 1
ATOM 9912 C C . ASP C 1 369 ? -5.184 7.129 73.585 1.00 27.85 369 ASP C C 1
ATOM 9913 O O . ASP C 1 369 ? -4.972 7.260 72.381 1.00 27.99 369 ASP C O 1
ATOM 9918 N N . VAL C 1 370 ? -5.745 8.083 74.321 1.00 27.78 370 VAL C N 1
ATOM 9919 C CA . VAL C 1 370 ? -6.218 9.339 73.722 1.00 28.03 370 VAL C CA 1
ATOM 9920 C C . VAL C 1 370 ? -5.110 10.112 72.984 1.00 28.29 370 VAL C C 1
ATOM 9921 O O . VAL C 1 370 ? -5.291 10.521 71.829 1.00 28.05 370 VAL C O 1
ATOM 9925 N N . ASP C 1 371 ? -3.976 10.295 73.659 1.00 28.46 371 ASP C N 1
ATOM 9926 C CA . ASP C 1 371 ? -2.817 10.990 73.098 1.00 28.89 371 ASP C CA 1
ATOM 9927 C C . ASP C 1 371 ? -2.287 10.310 71.842 1.00 28.85 371 ASP C C 1
ATOM 9928 O O . ASP C 1 371 ? -2.013 10.986 70.857 1.00 28.94 371 ASP C O 1
ATOM 9933 N N . LYS C 1 372 ? -2.145 8.983 71.895 1.00 28.93 372 LYS C N 1
ATOM 9934 C CA . LYS C 1 372 ? -1.812 8.156 70.730 1.00 29.32 372 LYS C CA 1
ATOM 9935 C C . LYS C 1 372 ? -2.790 8.365 69.569 1.00 28.97 372 LYS C C 1
ATOM 9936 O O . LYS C 1 372 ? -2.371 8.555 68.429 1.00 28.93 372 LYS C O 1
ATOM 9942 N N . ALA C 1 373 ? -4.089 8.320 69.869 1.00 28.75 373 ALA C N 1
ATOM 9943 C CA . ALA C 1 373 ? -5.132 8.508 68.860 1.00 28.43 373 ALA C CA 1
ATOM 9944 C C . ALA C 1 373 ? -5.086 9.910 68.236 1.00 28.36 373 ALA C C 1
ATOM 9945 O O . ALA C 1 373 ? -5.047 10.046 67.011 1.00 28.29 373 ALA C O 1
ATOM 9947 N N . LEU C 1 374 ? -5.064 10.941 69.080 1.00 28.41 374 LEU C N 1
ATOM 9948 C CA . LEU C 1 374 ? -4.937 12.325 68.621 1.00 28.57 374 LEU C CA 1
ATOM 9949 C C . LEU C 1 374 ? -3.698 12.534 67.756 1.00 28.88 374 LEU C C 1
ATOM 9950 O O . LEU C 1 374 ? -3.758 13.221 66.734 1.00 28.90 374 LEU C O 1
ATOM 9955 N N . LYS C 1 375 ? -2.586 11.939 68.189 1.00 29.03 375 LYS C N 1
ATOM 9956 C CA . LYS C 1 375 ? -1.319 11.926 67.452 1.00 29.32 375 LYS C CA 1
ATOM 9957 C C . LYS C 1 375 ? -1.483 11.271 66.076 1.00 29.16 375 LYS C C 1
ATOM 9958 O O . LYS C 1 375 ? -1.079 11.843 65.062 1.00 29.12 375 LYS C O 1
ATOM 9964 N N . ALA C 1 376 ? -2.089 10.083 66.061 1.00 29.13 376 ALA C N 1
ATOM 9965 C CA . ALA C 1 376 ? -2.275 9.289 64.843 1.00 29.20 376 ALA C CA 1
ATOM 9966 C C . ALA C 1 376 ? -3.116 10.002 63.785 1.00 29.40 376 ALA C C 1
ATOM 9967 O O . ALA C 1 376 ? -2.852 9.883 62.587 1.00 29.20 376 ALA C O 1
ATOM 9969 N N . LEU C 1 377 ? -4.132 10.732 64.238 1.00 29.70 377 LEU C N 1
ATOM 9970 C CA . LEU C 1 377 ? -5.071 11.396 63.342 1.00 30.07 377 LEU C CA 1
ATOM 9971 C C . LEU C 1 377 ? -4.486 12.667 62.721 1.00 30.29 377 LEU C C 1
ATOM 9972 O O . LEU C 1 377 ? -4.824 13.020 61.589 1.00 30.06 377 LEU C O 1
ATOM 9977 N N . LYS C 1 378 ? -3.616 13.349 63.466 1.00 30.57 378 LYS C N 1
ATOM 9978 C CA . LYS C 1 378 ? -2.970 14.567 62.976 1.00 31.14 378 LYS C CA 1
ATOM 9979 C C . LYS C 1 378 ? -1.959 14.231 61.879 1.00 31.14 378 LYS C C 1
ATOM 9980 O O . LYS C 1 378 ? -1.882 14.924 60.866 1.00 30.99 378 LYS C O 1
ATOM 9986 N N . ARG C 1 379 ? -1.196 13.161 62.095 1.00 31.36 379 ARG C N 1
ATOM 9987 C CA . ARG C 1 379 ? -0.313 12.593 61.079 1.00 31.89 379 ARG C CA 1
ATOM 9988 C C . ARG C 1 379 ? -1.098 12.188 59.817 1.00 32.17 379 ARG C C 1
ATOM 9989 O O . ARG C 1 379 ? -0.729 12.551 58.693 1.00 32.06 379 ARG C O 1
ATOM 9997 N N . GLU C 1 380 ? -2.194 11.460 60.019 1.00 32.52 380 GLU C N 1
ATOM 9998 C CA . GLU C 1 380 ? -2.996 10.935 58.920 1.00 33.09 380 GLU C CA 1
ATOM 9999 C C . GLU C 1 380 ? -3.687 12.026 58.094 1.00 33.80 380 GLU C C 1
ATOM 10000 O O . GLU C 1 380 ? -3.669 11.970 56.858 1.00 33.72 380 GLU C O 1
ATOM 10006 N N . PHE C 1 381 ? -4.269 13.020 58.767 1.00 34.75 381 PHE C N 1
ATOM 10007 C CA . PHE C 1 381 ? -5.088 14.039 58.090 1.00 35.79 381 PHE C CA 1
ATOM 10008 C C . PHE C 1 381 ? -4.492 15.449 58.012 1.00 36.58 381 PHE C C 1
ATOM 10009 O O . PHE C 1 381 ? -5.027 16.299 57.305 1.00 36.72 381 PHE C O 1
ATOM 10017 N N . GLY C 1 382 ? -3.399 15.689 58.738 1.00 37.90 382 GLY C N 1
ATOM 10018 C CA . GLY C 1 382 ? -2.659 16.961 58.686 1.00 39.04 382 GLY C CA 1
ATOM 10019 C C . GLY C 1 382 ? -3.406 18.195 59.165 1.00 40.04 382 GLY C C 1
ATOM 10020 O O . GLY C 1 382 ? -3.219 19.283 58.614 1.00 40.16 382 GLY C O 1
ATOM 10021 N N . ASP C 1 383 ? -4.236 18.026 60.197 1.00 40.99 383 ASP C N 1
ATOM 10022 C CA . ASP C 1 383 ? -5.134 19.079 60.725 1.00 42.02 383 ASP C CA 1
ATOM 10023 C C . ASP C 1 383 ? -5.850 19.911 59.650 1.00 42.13 383 ASP C C 1
ATOM 10024 O O . ASP C 1 383 ? -6.268 19.387 58.614 1.00 42.55 383 ASP C O 1
ATOM 10029 N N . GLY C 1 385 ? -7.492 23.563 59.064 1.00 55.04 385 GLY C N 1
ATOM 10030 C CA . GLY C 1 385 ? -7.946 24.235 57.848 1.00 55.01 385 GLY C CA 1
ATOM 10031 C C . GLY C 1 385 ? -9.445 24.115 57.632 1.00 54.97 385 GLY C C 1
ATOM 10032 O O . GLY C 1 385 ? -10.186 23.760 58.561 1.00 55.10 385 GLY C O 1
ATOM 10033 N N . LYS C 1 386 ? -9.882 24.412 56.403 1.00 54.69 386 LYS C N 1
ATOM 10034 C CA . LYS C 1 386 ? -11.303 24.356 55.979 1.00 54.33 386 LYS C CA 1
ATOM 10035 C C . LYS C 1 386 ? -12.290 25.154 56.889 1.00 54.04 386 LYS C C 1
ATOM 10036 O O . LYS C 1 386 ? -11.846 26.052 57.610 1.00 54.16 386 LYS C O 1
ATOM 10042 N N . LYS C 1 387 ? -13.604 24.896 56.839 1.00 53.43 387 LYS C N 1
ATOM 10043 C CA . LYS C 1 387 ? -14.228 23.941 55.917 1.00 52.85 387 LYS C CA 1
ATOM 10044 C C . LYS C 1 387 ? -14.720 24.551 54.605 1.00 52.25 387 LYS C C 1
ATOM 10045 O O . LYS C 1 387 ? -15.230 25.677 54.567 1.00 52.35 387 LYS C O 1
ATOM 10051 N N . SER C 1 388 ? -14.525 23.788 53.534 1.00 51.42 388 SER C N 1
ATOM 10052 C CA . SER C 1 388 ? -15.097 24.077 52.228 1.00 50.66 388 SER C CA 1
ATOM 10053 C C . SER C 1 388 ? -15.498 22.742 51.604 1.00 50.18 388 SER C C 1
ATOM 10054 O O . SER C 1 388 ? -14.756 21.759 51.697 1.00 50.20 388 SER C O 1
ATOM 10057 N N . PHE C 1 389 ? -16.681 22.705 50.994 1.00 49.42 389 PHE C N 1
ATOM 10058 C CA . PHE C 1 389 ? -17.158 21.509 50.296 1.00 48.73 389 PHE C CA 1
ATOM 10059 C C . PHE C 1 389 ? -16.356 21.238 49.011 1.00 48.39 389 PHE C C 1
ATOM 10060 O O . PHE C 1 389 ? -16.331 20.110 48.516 1.00 48.25 389 PHE C O 1
ATOM 10068 N N . LEU C 1 390 ? -15.704 22.279 48.490 1.00 48.01 390 LEU C N 1
ATOM 10069 C CA . LEU C 1 390 ? -14.819 22.165 47.326 1.00 47.73 390 LEU C CA 1
ATOM 10070 C C . LEU C 1 390 ? -13.406 21.712 47.715 1.00 47.68 390 LEU C C 1
ATOM 10071 O O . LEU C 1 390 ? -12.678 21.147 46.895 1.00 47.68 390 LEU C O 1
ATOM 10076 N N . ASN C 1 391 ? -13.022 21.976 48.962 1.00 47.71 391 ASN C N 1
ATOM 10077 C CA . ASN C 1 391 ? -11.748 21.506 49.505 1.00 47.87 391 ASN C CA 1
ATOM 10078 C C . ASN C 1 391 ? -11.798 20.007 49.761 1.00 47.63 391 ASN C C 1
ATOM 10079 O O . ASN C 1 391 ? -12.832 19.474 50.168 1.00 47.79 391 ASN C O 1
ATOM 10084 N N . ASN C 1 392 ? -10.677 19.332 49.533 1.00 47.25 392 ASN C N 1
ATOM 10085 C CA . ASN C 1 392 ? -10.642 17.874 49.605 1.00 46.84 392 ASN C CA 1
ATOM 10086 C C . ASN C 1 392 ? -10.446 17.268 50.999 1.00 46.22 392 ASN C C 1
ATOM 10087 O O . ASN C 1 392 ? -10.402 16.043 51.135 1.00 46.24 392 ASN C O 1
ATOM 10092 N N . ASN C 1 393 ? -10.353 18.116 52.026 1.00 45.43 393 ASN C N 1
ATOM 10093 C CA . ASN C 1 393 ? -10.174 17.644 53.403 1.00 44.83 393 ASN C CA 1
ATOM 10094 C C . ASN C 1 393 ? -11.347 16.768 53.862 1.00 44.08 393 ASN C C 1
ATOM 10095 O O . ASN C 1 393 ? -12.482 16.925 53.390 1.00 43.88 393 ASN C O 1
ATOM 10100 N N . LEU C 1 394 ? -11.052 15.838 54.768 1.00 42.99 394 LEU C N 1
ATOM 10101 C CA . LEU C 1 394 ? -12.006 14.823 55.194 1.00 42.05 394 LEU C CA 1
ATOM 10102 C C . LEU C 1 394 ? -12.470 15.028 56.632 1.00 41.46 394 LEU C C 1
ATOM 10103 O O . LEU C 1 394 ? -13.617 14.714 56.978 1.00 41.22 394 LEU C O 1
ATOM 10108 N N . ILE C 1 395 ? -11.572 15.565 57.454 1.00 40.77 395 ILE C N 1
ATOM 10109 C CA . ILE C 1 395 ? -11.808 15.769 58.886 1.00 40.10 395 ILE C CA 1
ATOM 10110 C C . ILE C 1 395 ? -11.751 17.261 59.263 1.00 39.44 395 ILE C C 1
ATOM 10111 O O . ILE C 1 395 ? -10.794 17.965 58.931 1.00 39.42 395 ILE C O 1
ATOM 10116 N N . ARG C 1 396 ? -12.797 17.720 59.948 1.00 38.54 396 ARG C N 1
ATOM 10117 C CA . ARG C 1 396 ? -12.983 19.124 60.319 1.00 37.85 396 ARG C CA 1
ATOM 10118 C C . ARG C 1 396 ? -12.388 19.429 61.699 1.00 36.76 396 ARG C C 1
ATOM 10119 O O . ARG C 1 396 ? -11.725 20.457 61.890 1.00 36.62 396 ARG C O 1
ATOM 10127 N N . ASP C 1 397 ? -12.638 18.525 62.649 1.00 35.65 397 ASP C N 1
ATOM 10128 C CA . ASP C 1 397 ? -12.258 18.692 64.050 1.00 34.30 397 ASP C CA 1
ATOM 10129 C C . ASP C 1 397 ? -12.400 17.363 64.800 1.00 33.53 397 ASP C C 1
ATOM 10130 O O . ASP C 1 397 ? -12.960 16.393 64.283 1.00 33.22 397 ASP C O 1
ATOM 10135 N N . VAL C 1 398 ? -11.877 17.342 66.021 1.00 32.34 398 VAL C N 1
ATOM 10136 C CA . VAL C 1 398 ? -11.930 16.194 66.900 1.00 31.46 398 VAL C CA 1
ATOM 10137 C C . VAL C 1 398 ? -12.198 16.693 68.330 1.00 31.26 398 VAL C C 1
ATOM 10138 O O . VAL C 1 398 ? -11.654 17.721 68.752 1.00 31.32 398 VAL C O 1
ATOM 10142 N N . SER C 1 399 ? -13.051 15.985 69.065 1.00 30.78 399 SER C N 1
ATOM 10143 C CA . SER C 1 399 ? -13.261 16.293 70.480 1.00 30.41 399 SER C CA 1
ATOM 10144 C C . SER C 1 399 ? -13.175 15.041 71.353 1.00 30.10 399 SER C C 1
ATOM 10145 O O . SER C 1 399 ? -13.616 13.962 70.945 1.00 30.39 399 SER C O 1
ATOM 10148 N N . VAL C 1 400 ? -12.585 15.177 72.539 1.00 29.80 400 VAL C N 1
ATOM 10149 C CA . VAL C 1 400 ? -12.546 14.067 73.500 1.00 29.58 400 VAL C CA 1
ATOM 10150 C C . VAL C 1 400 ? -13.225 14.435 74.816 1.00 29.29 400 VAL C C 1
ATOM 10151 O O . VAL C 1 400 ? -13.144 15.580 75.265 1.00 29.43 400 VAL C O 1
ATOM 10155 N N . ASP C 1 401 ? -13.914 13.460 75.402 1.00 28.84 401 ASP C N 1
ATOM 10156 C CA . ASP C 1 401 ? -14.498 13.575 76.729 1.00 28.09 401 ASP C CA 1
ATOM 10157 C C . ASP C 1 401 ? -14.017 12.351 77.483 1.00 27.83 401 ASP C C 1
ATOM 10158 O O . ASP C 1 401 ? -14.399 11.232 77.155 1.00 27.76 401 ASP C O 1
ATOM 10163 N N . LYS C 1 402 ? -13.165 12.574 78.482 1.00 27.76 402 LYS C N 1
ATOM 10164 C CA . LYS C 1 402 ? -12.603 11.502 79.297 1.00 27.42 402 LYS C CA 1
ATOM 10165 C C . LYS C 1 402 ? -13.455 11.250 80.536 1.00 27.12 402 LYS C C 1
ATOM 10166 O O . LYS C 1 402 ? -13.291 10.225 81.210 1.00 27.04 402 LYS C O 1
ATOM 10172 N N . ASP C 1 403 ? -14.368 12.179 80.826 1.00 26.55 403 ASP C N 1
ATOM 10173 C CA . ASP C 1 403 ? -15.259 12.065 81.978 1.00 26.15 403 ASP C CA 1
ATOM 10174 C C . ASP C 1 403 ? -16.489 11.250 81.615 1.00 25.58 403 ASP C C 1
ATOM 10175 O O . ASP C 1 403 ? -17.638 11.660 81.813 1.00 25.29 403 ASP C O 1
ATOM 10180 N N . VAL C 1 404 ? -16.213 10.058 81.117 1.00 24.95 404 VAL C N 1
ATOM 10181 C CA . VAL C 1 404 ? -17.208 9.224 80.492 1.00 24.36 404 VAL C CA 1
ATOM 10182 C C . VAL C 1 404 ? -17.011 7.796 80.955 1.00 24.27 404 VAL C C 1
ATOM 10183 O O . VAL C 1 404 ? -15.920 7.413 81.390 1.00 24.19 404 VAL C O 1
ATOM 10187 N N . CYS C 1 405 ? -18.080 7.017 80.887 1.00 24.16 405 CYS C N 1
ATOM 10188 C CA . CYS C 1 405 ? -17.982 5.578 81.051 1.00 24.27 405 CYS C CA 1
ATOM 10189 C C . CYS C 1 405 ? -18.862 4.868 80.025 1.00 23.73 405 CYS C C 1
ATOM 10190 O O . CYS C 1 405 ? -19.784 5.470 79.468 1.00 23.16 405 CYS C O 1
ATOM 10193 N N . VAL C 1 406 ? -18.544 3.596 79.776 1.00 23.70 406 VAL C N 1
ATOM 10194 C CA . VAL C 1 406 ? -19.355 2.701 78.956 1.00 23.65 406 VAL C CA 1
ATOM 10195 C C . VAL C 1 406 ? -20.105 1.742 79.878 1.00 23.89 406 VAL C C 1
ATOM 10196 O O . VAL C 1 406 ? -19.490 1.132 80.749 1.00 23.67 406 VAL C O 1
ATOM 10200 N N . ILE C 1 407 ? -21.424 1.629 79.703 1.00 24.08 407 ILE C N 1
ATOM 10201 C CA . ILE C 1 407 ? -22.208 0.599 80.410 1.00 24.07 407 ILE C CA 1
ATOM 10202 C C . ILE C 1 407 ? -22.712 -0.429 79.402 1.00 23.53 407 ILE C C 1
ATOM 10203 O O . ILE C 1 407 ? -23.197 -0.071 78.334 1.00 22.96 407 ILE C O 1
ATOM 10208 N N . SER C 1 408 ? -22.571 -1.706 79.751 1.00 23.44 408 SER C N 1
ATOM 10209 C CA . SER C 1 408 ? -23.032 -2.803 78.904 1.00 23.19 408 SER C CA 1
ATOM 10210 C C . SER C 1 408 ? -24.025 -3.695 79.628 1.00 22.99 408 SER C C 1
ATOM 10211 O O . SER C 1 408 ? -23.917 -3.946 80.837 1.00 22.35 408 SER C O 1
ATOM 10214 N N . VAL C 1 409 ? -24.999 -4.165 78.862 1.00 22.81 409 VAL C N 1
ATOM 10215 C CA . VAL C 1 409 ? -26.047 -5.019 79.382 1.00 22.56 409 VAL C CA 1
ATOM 10216 C C . VAL C 1 409 ? -26.070 -6.275 78.505 1.00 22.33 409 VAL C C 1
ATOM 10217 O O . VAL C 1 409 ? -26.192 -6.181 77.287 1.00 22.30 409 VAL C O 1
ATOM 10221 N N . VAL C 1 410 ? -25.950 -7.437 79.141 1.00 22.14 410 VAL C N 1
ATOM 10222 C CA . VAL C 1 410 ? -25.714 -8.714 78.454 1.00 21.81 410 VAL C CA 1
ATOM 10223 C C . VAL C 1 410 ? -26.768 -9.770 78.830 1.00 21.97 410 VAL C C 1
ATOM 10224 O O . VAL C 1 410 ? -27.237 -9.810 79.966 1.00 21.92 410 VAL C O 1
ATOM 10228 N N . GLY C 1 411 ? -27.130 -10.608 77.859 1.00 22.16 411 GLY C N 1
ATOM 10229 C CA . GLY C 1 411 ? -28.078 -11.709 78.054 1.00 22.49 411 GLY C CA 1
ATOM 10230 C C . GLY C 1 411 ? -28.420 -12.388 76.741 1.00 22.83 411 GLY C C 1
ATOM 10231 O O . GLY C 1 411 ? -28.534 -11.728 75.723 1.00 22.88 411 GLY C O 1
ATOM 10232 N N . ALA C 1 412 ? -28.595 -13.706 76.784 1.00 23.44 412 ALA C N 1
ATOM 10233 C CA . ALA C 1 412 ? -28.877 -14.562 75.615 1.00 24.28 412 ALA C CA 1
ATOM 10234 C C . ALA C 1 412 ? -29.785 -14.019 74.490 1.00 25.06 412 ALA C C 1
ATOM 10235 O O . ALA C 1 412 ? -29.443 -14.115 73.299 1.00 25.83 412 ALA C O 1
ATOM 10237 N N . GLY C 1 41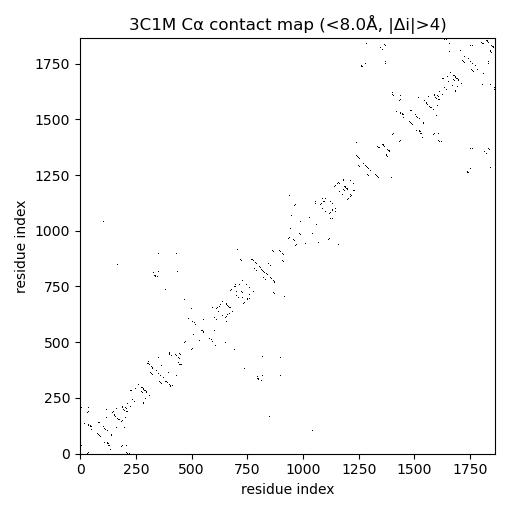3 ? -30.937 -13.461 74.821 1.00 25.37 413 GLY C N 1
ATOM 10238 C CA . GLY C 1 413 ? -31.820 -13.041 73.732 1.00 26.10 413 GLY C CA 1
ATOM 10239 C C . GLY C 1 413 ? -31.738 -11.590 73.291 1.00 26.37 413 GLY C C 1
ATOM 10240 O O . GLY C 1 413 ? -32.644 -11.103 72.614 1.00 26.72 413 GLY C O 1
ATOM 10241 N N . MET C 1 414 ? -30.651 -10.906 73.644 1.00 26.56 414 MET C N 1
ATOM 10242 C CA . MET C 1 414 ? -30.618 -9.441 73.612 1.00 26.91 414 MET C CA 1
ATOM 10243 C C . MET C 1 414 ? -31.047 -8.802 72.287 1.00 27.10 414 MET C C 1
ATOM 10244 O O . MET C 1 414 ? -32.076 -8.128 72.230 1.00 27.09 414 MET C O 1
ATOM 10249 N N . ARG C 1 415 ? -30.260 -9.033 71.236 1.00 27.40 415 ARG C N 1
ATOM 10250 C CA . ARG C 1 415 ? -30.495 -8.450 69.919 1.00 27.60 415 ARG C CA 1
ATOM 10251 C C . ARG C 1 415 ? -31.855 -8.858 69.337 1.00 27.82 415 ARG C C 1
ATOM 10252 O O . ARG C 1 415 ? -32.577 -8.019 68.793 1.00 28.18 415 ARG C O 1
ATOM 10260 N N . GLY C 1 416 ? -32.207 -10.137 69.470 1.00 27.72 416 GLY C N 1
ATOM 10261 C CA . GLY C 1 416 ? -33.463 -10.651 68.930 1.00 27.63 416 GLY C CA 1
ATOM 10262 C C . GLY C 1 416 ? -34.714 -10.293 69.724 1.00 27.53 416 GLY C C 1
ATOM 10263 O O . GLY C 1 416 ? -35.830 -10.524 69.256 1.00 27.40 416 GLY C O 1
ATOM 10264 N N . ALA C 1 417 ? -34.533 -9.739 70.923 1.00 27.47 417 ALA C N 1
ATOM 10265 C CA . ALA C 1 417 ? -35.659 -9.471 71.825 1.00 27.36 417 ALA C CA 1
ATOM 10266 C C . ALA C 1 417 ? -36.322 -8.127 71.556 1.00 27.25 417 ALA C C 1
ATOM 10267 O O . ALA C 1 417 ? -35.702 -7.063 71.673 1.00 27.52 417 ALA C O 1
ATOM 10269 N N . LYS C 1 418 ? -37.589 -8.206 71.179 1.00 26.97 418 LYS C N 1
ATOM 10270 C CA . LYS C 1 418 ? -38.432 -7.056 70.930 1.00 26.83 418 LYS C CA 1
ATOM 10271 C C . LYS C 1 418 ? -38.771 -6.337 72.244 1.00 26.59 418 LYS C C 1
ATOM 10272 O O . LYS C 1 418 ? -39.203 -6.966 73.220 1.00 26.80 418 LYS C O 1
ATOM 10278 N N . GLY C 1 419 ? -38.567 -5.024 72.268 1.00 26.21 419 GLY C N 1
ATOM 10279 C CA . GLY C 1 419 ? -38.926 -4.205 73.422 1.00 26.00 419 GLY C CA 1
ATOM 10280 C C . GLY C 1 419 ? -37.813 -3.894 74.407 1.00 26.16 419 GLY C C 1
ATOM 10281 O O . GLY C 1 419 ? -37.929 -2.953 75.196 1.00 26.02 419 GLY C O 1
ATOM 10282 N N . ILE C 1 420 ? -36.731 -4.670 74.367 1.00 26.20 420 ILE C N 1
ATOM 10283 C CA . ILE C 1 420 ? -35.686 -4.567 75.393 1.00 26.14 420 ILE C CA 1
ATOM 10284 C C . ILE C 1 420 ? -34.907 -3.250 75.363 1.00 26.04 420 ILE C C 1
ATOM 10285 O O . ILE C 1 420 ? -34.651 -2.668 76.415 1.00 26.31 420 ILE C O 1
ATOM 10290 N N . ALA C 1 421 ? -34.557 -2.773 74.171 1.00 25.60 421 ALA C N 1
ATOM 10291 C CA . ALA C 1 421 ? -33.797 -1.528 74.037 1.00 25.36 421 ALA C CA 1
ATOM 10292 C C . ALA C 1 421 ? -34.543 -0.337 74.650 1.00 25.22 421 ALA C C 1
ATOM 10293 O O . ALA C 1 421 ? -33.963 0.451 75.381 1.00 25.51 421 ALA C O 1
ATOM 10295 N N . GLY C 1 422 ? -35.833 -0.215 74.355 1.00 25.23 422 GLY C N 1
ATOM 10296 C CA . GLY C 1 422 ? -36.647 0.842 74.931 1.00 25.05 422 GLY C CA 1
ATOM 10297 C C . GLY C 1 422 ? -36.680 0.745 76.443 1.00 25.15 422 GLY C C 1
ATOM 10298 O O . GLY C 1 422 ? -36.549 1.756 77.138 1.00 25.25 422 GLY C O 1
ATOM 10299 N N . LYS C 1 423 ? -36.851 -0.478 76.942 1.00 24.95 423 LYS C N 1
ATOM 10300 C CA . LYS C 1 423 ? -36.825 -0.765 78.373 1.00 25.14 423 LYS C CA 1
ATOM 10301 C C . LYS C 1 423 ? -35.492 -0.402 79.041 1.00 25.05 423 LYS C C 1
ATOM 10302 O O . LYS C 1 423 ? -35.489 0.136 80.142 1.00 25.44 423 LYS C O 1
ATOM 10308 N N . ILE C 1 424 ? -34.374 -0.700 78.378 1.00 24.69 424 ILE C N 1
ATOM 10309 C CA . ILE C 1 424 ? -33.045 -0.349 78.884 1.00 24.39 424 ILE C CA 1
ATOM 10310 C C . ILE C 1 424 ? -32.859 1.163 78.953 1.00 24.33 424 ILE C C 1
ATOM 10311 O O . ILE C 1 424 ? -32.453 1.705 79.985 1.00 24.31 424 ILE C O 1
ATOM 10316 N N . PHE C 1 425 ? -33.153 1.837 77.853 1.00 24.00 425 PHE C N 1
ATOM 10317 C CA . PHE C 1 425 ? -32.866 3.255 77.756 1.00 24.44 425 PHE C CA 1
ATOM 10318 C C . PHE C 1 425 ? -33.819 4.157 78.543 1.00 24.25 425 PHE C C 1
ATOM 10319 O O . PHE C 1 425 ? -33.386 5.209 79.016 1.00 24.31 425 PHE C O 1
ATOM 10327 N N . THR C 1 426 ? -35.085 3.752 78.708 1.00 24.39 426 THR C N 1
ATOM 10328 C CA . THR C 1 426 ? -35.982 4.474 79.622 1.00 25.00 426 THR C CA 1
ATOM 10329 C C . THR C 1 426 ? -35.492 4.329 81.072 1.00 24.68 426 THR C C 1
ATOM 10330 O O . THR C 1 426 ? -35.495 5.299 81.829 1.00 24.91 426 THR C O 1
ATOM 10334 N N . ALA C 1 427 ? -35.046 3.127 81.438 1.00 24.37 427 ALA C N 1
ATOM 10335 C CA . ALA C 1 427 ? -34.411 2.892 82.738 1.00 24.29 427 ALA C CA 1
ATOM 10336 C C . ALA C 1 427 ? -33.182 3.779 82.962 1.00 24.30 427 ALA C C 1
ATOM 10337 O O . ALA C 1 427 ? -33.018 4.337 84.055 1.00 24.58 427 ALA C O 1
ATOM 10339 N N . VAL C 1 428 ? -32.332 3.899 81.936 1.00 23.92 428 VAL C N 1
ATOM 10340 C CA . VAL C 1 428 ? -31.139 4.751 81.974 1.00 23.75 428 VAL C CA 1
ATOM 10341 C C . VAL C 1 428 ? -31.501 6.213 82.243 1.00 24.20 428 VAL C C 1
ATOM 10342 O O . VAL C 1 428 ? -30.839 6.889 83.030 1.00 24.50 428 VAL C O 1
ATOM 10346 N N . SER C 1 429 ? -32.549 6.700 81.585 1.00 24.42 429 SER C N 1
ATOM 10347 C CA . SER C 1 429 ? -33.035 8.057 81.813 1.00 24.67 429 SER C CA 1
ATOM 10348 C C . SER C 1 429 ? -33.623 8.249 83.225 1.00 25.01 429 SER C C 1
ATOM 10349 O O . SER C 1 429 ? -33.458 9.304 83.841 1.00 24.69 429 SER C O 1
ATOM 10352 N N . GLU C 1 430 ? -34.318 7.228 83.721 1.00 25.26 430 GLU C N 1
ATOM 10353 C CA . GLU C 1 430 ? -34.906 7.266 85.054 1.00 25.42 430 GLU C CA 1
ATOM 10354 C C . GLU C 1 430 ? -33.830 7.357 86.130 1.00 25.42 430 GLU C C 1
ATOM 10355 O O . GLU C 1 430 ? -34.088 7.859 87.219 1.00 25.73 430 GLU C O 1
ATOM 10361 N N . SER C 1 431 ? -32.626 6.885 85.810 1.00 25.42 431 SER C N 1
ATOM 10362 C CA . SER C 1 431 ? -31.496 6.944 86.737 1.00 25.15 431 SER C CA 1
ATOM 10363 C C . SER C 1 431 ? -30.842 8.328 86.782 1.00 25.21 431 SER C C 1
ATOM 10364 O O . SER C 1 431 ? -30.035 8.611 87.676 1.00 24.87 431 SER C O 1
ATOM 10367 N N . GLY C 1 432 ? -31.196 9.179 85.822 1.00 25.17 432 GLY C N 1
ATOM 10368 C CA . GLY C 1 432 ? -30.650 10.522 85.733 1.00 25.73 432 GLY C CA 1
ATOM 10369 C C . GLY C 1 432 ? -29.558 10.714 84.691 1.00 26.34 432 GLY C C 1
ATOM 10370 O O . GLY C 1 432 ? -29.020 11.811 84.563 1.00 26.67 432 GLY C O 1
ATOM 10371 N N . ALA C 1 433 ? -29.235 9.668 83.935 1.00 26.73 433 ALA C N 1
ATOM 10372 C CA . ALA C 1 433 ? -28.116 9.727 82.982 1.00 27.28 433 ALA C CA 1
ATOM 10373 C C . ALA C 1 433 ? -28.501 10.265 81.602 1.00 27.78 433 ALA C C 1
ATOM 10374 O O . ALA C 1 433 ? -29.657 10.163 81.179 1.00 28.09 433 ALA C O 1
ATOM 10376 N N . ASN C 1 434 ? -27.514 10.836 80.910 1.00 28.30 434 ASN C N 1
ATOM 10377 C CA . ASN C 1 434 ? -27.689 11.346 79.558 1.00 28.47 434 ASN C CA 1
ATOM 10378 C C . ASN C 1 434 ? -26.793 10.578 78.605 1.00 28.11 434 ASN C C 1
ATOM 10379 O O . ASN C 1 434 ? -25.578 10.775 78.590 1.00 28.15 434 ASN C O 1
ATOM 10384 N N . ILE C 1 435 ? -27.417 9.701 77.819 1.00 27.92 435 ILE C N 1
ATOM 10385 C CA . ILE C 1 435 ? -26.751 8.829 76.844 1.00 27.36 435 ILE C CA 1
ATOM 10386 C C . ILE C 1 435 ? -26.049 9.614 75.730 1.00 27.10 435 ILE C C 1
ATOM 10387 O O . ILE C 1 435 ? -26.676 10.413 75.032 1.00 27.32 435 ILE C O 1
ATOM 10392 N N . LYS C 1 436 ? -24.750 9.362 75.566 1.00 26.44 436 LYS C N 1
ATOM 10393 C CA . LYS C 1 436 ? -23.914 10.100 74.627 1.00 26.12 436 LYS C CA 1
ATOM 10394 C C . LYS C 1 436 ? -23.603 9.277 73.385 1.00 25.89 436 LYS C C 1
ATOM 10395 O O . LYS C 1 436 ? -23.153 9.820 72.369 1.00 26.12 436 LYS C O 1
ATOM 10401 N N . MET C 1 437 ? -23.835 7.970 73.485 1.00 24.95 437 MET C N 1
ATOM 10402 C CA . MET C 1 437 ? -23.525 7.017 72.436 1.00 24.43 437 MET C CA 1
ATOM 10403 C C . MET C 1 437 ? -24.252 5.707 72.747 1.00 23.77 437 MET C C 1
ATOM 10404 O O . MET C 1 437 ? -24.430 5.359 73.917 1.00 23.22 437 MET C O 1
ATOM 10409 N N . ILE C 1 438 ? -24.689 5.023 71.688 1.00 22.96 438 ILE C N 1
ATOM 10410 C CA . ILE C 1 438 ? -25.314 3.706 71.752 1.00 22.24 438 ILE C CA 1
ATOM 10411 C C . ILE C 1 438 ? -24.707 2.778 70.691 1.00 22.36 438 ILE C C 1
ATOM 10412 O O . ILE C 1 438 ? -24.579 3.173 69.518 1.00 21.70 438 ILE C O 1
ATOM 10417 N N . ALA C 1 439 ? -24.361 1.552 71.107 1.00 21.95 439 ALA C N 1
ATOM 10418 C CA . ALA C 1 439 ? -24.039 0.453 70.172 1.00 21.87 439 ALA C CA 1
ATOM 10419 C C . ALA C 1 439 ? -25.013 -0.736 70.270 1.00 21.54 439 ALA C C 1
ATOM 10420 O O . ALA C 1 439 ? -25.131 -1.373 71.317 1.00 21.80 439 ALA C O 1
ATOM 10422 N N . GLN C 1 440 ? -25.682 -1.054 69.165 1.00 21.33 440 GLN C N 1
ATOM 10423 C CA . GLN C 1 440 ? -26.541 -2.246 69.099 1.00 21.13 440 GLN C CA 1
ATOM 10424 C C . GLN C 1 440 ? -26.493 -2.796 67.688 1.00 21.51 440 GLN C C 1
ATOM 10425 O O . GLN C 1 440 ? -26.445 -2.039 66.723 1.00 21.67 440 GLN C O 1
ATOM 10431 N N . GLY C 1 441 ? -26.505 -4.119 67.570 1.00 21.96 441 GLY C N 1
ATOM 10432 C CA . GLY C 1 441 ? -26.577 -4.771 66.273 1.00 21.54 441 GLY C CA 1
ATOM 10433 C C . GLY C 1 441 ? -25.459 -5.771 66.040 1.00 21.99 441 GLY C C 1
ATOM 10434 O O . GLY C 1 441 ? -25.699 -6.836 65.449 1.00 21.74 441 GLY C O 1
ATOM 10435 N N . SER C 1 442 ? -24.249 -5.449 66.517 1.00 21.72 442 SER C N 1
ATOM 10436 C CA . SER C 1 442 ? -23.063 -6.256 66.184 1.00 22.12 442 SER C CA 1
ATOM 10437 C C . SER C 1 442 ? -22.892 -7.471 67.092 1.00 22.30 442 SER C C 1
ATOM 10438 O O . SER C 1 442 ? -22.157 -8.415 66.776 1.00 22.48 442 SER C O 1
ATOM 10441 N N . SER C 1 443 ? -23.599 -7.444 68.211 1.00 22.74 443 SER C N 1
ATOM 10442 C CA . SER C 1 443 ? -23.571 -8.540 69.163 1.00 23.04 443 SER C CA 1
ATOM 10443 C C . SER C 1 443 ? -24.955 -9.148 69.369 1.00 23.34 443 SER C C 1
ATOM 10444 O O . SER C 1 443 ? -25.973 -8.448 69.375 1.00 22.80 443 SER C O 1
ATOM 10447 N N . GLU C 1 444 ? -24.963 -10.461 69.560 1.00 24.08 444 GLU C N 1
ATOM 10448 C CA . GLU C 1 444 ? -26.187 -11.219 69.772 1.00 25.06 444 GLU C CA 1
ATOM 10449 C C . GLU C 1 444 ? -26.723 -10.995 71.189 1.00 24.79 444 GLU C C 1
ATOM 10450 O O . GLU C 1 444 ? -27.928 -11.069 71.421 1.00 25.13 444 GLU C O 1
ATOM 10456 N N . VAL C 1 445 ? -25.822 -10.729 72.130 1.00 24.52 445 VAL C N 1
ATOM 10457 C CA . VAL C 1 445 ? -26.157 -10.786 73.554 1.00 24.61 445 VAL C CA 1
ATOM 10458 C C . VAL C 1 445 ? -25.932 -9.463 74.306 1.00 24.78 445 VAL C C 1
ATOM 10459 O O . VAL C 1 445 ? -26.206 -9.372 75.498 1.00 24.47 445 VAL C O 1
ATOM 10463 N N . ASN C 1 446 ? -25.460 -8.436 73.602 1.00 25.19 446 ASN C N 1
ATOM 10464 C CA . ASN C 1 446 ? -24.976 -7.228 74.262 1.00 25.50 446 ASN C CA 1
ATOM 10465 C C . ASN C 1 446 ? -25.494 -5.893 73.701 1.00 25.02 446 ASN C C 1
ATOM 10466 O O . ASN C 1 446 ? -25.549 -5.697 72.486 1.00 24.96 446 ASN C O 1
ATOM 10471 N N . ILE C 1 447 ? -25.843 -4.976 74.602 1.00 24.29 447 ILE C N 1
ATOM 10472 C CA . ILE C 1 447 ? -26.099 -3.575 74.245 1.00 23.52 447 ILE C CA 1
ATOM 10473 C C . ILE C 1 447 ? -25.247 -2.630 75.128 1.00 23.27 447 ILE C C 1
ATOM 10474 O O . ILE C 1 447 ? -25.334 -2.684 76.350 1.00 22.77 447 ILE C O 1
ATOM 10479 N N . SER C 1 448 ? -24.442 -1.775 74.494 1.00 22.90 448 SER C N 1
ATOM 10480 C CA . SER C 1 448 ? -23.553 -0.851 75.197 1.00 23.11 448 SER C CA 1
ATOM 10481 C C . SER C 1 448 ? -23.874 0.609 74.876 1.00 22.97 448 SER C C 1
ATOM 10482 O O . SER C 1 448 ? -24.293 0.937 73.768 1.00 22.78 448 SER C O 1
ATOM 10485 N N . PHE C 1 449 ? -23.680 1.474 75.870 1.00 22.61 449 PHE C N 1
ATOM 10486 C CA . PHE C 1 449 ? -23.945 2.897 75.729 1.00 22.47 449 PHE C CA 1
ATOM 10487 C C . PHE C 1 449 ? -22.991 3.700 76.592 1.00 22.55 449 PHE C C 1
ATOM 10488 O O . PHE C 1 449 ? -22.365 3.168 77.502 1.00 22.74 449 PHE C O 1
ATOM 10496 N N . VAL C 1 450 ? -22.899 4.993 76.301 1.00 22.77 450 VAL C N 1
ATOM 10497 C CA . VAL C 1 450 ? -21.959 5.863 76.973 1.00 22.30 450 VAL C CA 1
ATOM 10498 C C . VAL C 1 450 ? -22.754 6.924 77.717 1.00 22.81 450 VAL C C 1
ATOM 10499 O O . VAL C 1 450 ? -23.667 7.519 77.160 1.00 22.82 450 VAL C O 1
ATOM 10503 N N . ILE C 1 451 ? -22.417 7.126 78.990 1.00 23.22 451 ILE C N 1
ATOM 10504 C CA . ILE C 1 451 ? -23.013 8.181 79.802 1.00 24.00 451 ILE C CA 1
ATOM 10505 C C . ILE C 1 451 ? -21.906 8.946 80.535 1.00 24.34 451 ILE C C 1
ATOM 10506 O O . ILE C 1 451 ? -20.739 8.551 80.484 1.00 24.10 451 ILE C O 1
ATOM 10511 N N . ASP C 1 452 ? -22.268 10.040 81.199 1.00 25.02 452 ASP C N 1
ATOM 10512 C CA . ASP C 1 452 ? -21.320 10.782 82.043 1.00 26.00 452 ASP C CA 1
ATOM 10513 C C . ASP C 1 452 ? -20.819 9.891 83.184 1.00 25.85 452 ASP C C 1
ATOM 10514 O O . ASP C 1 452 ? -21.598 9.156 83.793 1.00 25.97 452 ASP C O 1
ATOM 10519 N N . GLU C 1 453 ? -19.523 9.964 83.466 1.00 25.67 453 GLU C N 1
ATOM 10520 C CA . GLU C 1 453 ? -18.896 9.154 84.508 1.00 25.73 453 GLU C CA 1
ATOM 10521 C C . GLU C 1 453 ? -19.549 9.307 85.893 1.00 25.64 453 GLU C C 1
ATOM 10522 O O . GLU C 1 453 ? -19.694 8.325 86.617 1.00 25.54 453 GLU C O 1
ATOM 10528 N N . LYS C 1 454 ? -19.937 10.534 86.249 1.00 25.76 454 LYS C N 1
ATOM 10529 C CA . LYS C 1 454 ? -20.589 10.830 87.534 1.00 25.66 454 LYS C CA 1
ATOM 10530 C C . LYS C 1 454 ? -21.876 10.028 87.749 1.00 25.55 454 LYS C C 1
ATOM 10531 O O . LYS C 1 454 ? -22.258 9.746 88.889 1.00 25.52 454 LYS C O 1
ATOM 10537 N N . ASP C 1 455 ? -22.525 9.654 86.647 1.00 25.18 455 ASP C N 1
ATOM 10538 C CA . ASP C 1 455 ? -23.812 8.966 86.683 1.00 24.97 455 ASP C CA 1
ATOM 10539 C C . ASP C 1 455 ? -23.688 7.434 86.633 1.00 24.74 455 ASP C C 1
ATOM 10540 O O . ASP C 1 455 ? -24.702 6.729 86.511 1.00 24.50 455 ASP C O 1
ATOM 10545 N N . LEU C 1 456 ? -22.455 6.926 86.746 1.00 24.26 456 LEU C N 1
ATOM 10546 C CA . LEU C 1 456 ? -22.185 5.485 86.617 1.00 24.00 456 LEU C CA 1
ATOM 10547 C C . LEU C 1 456 ? -22.943 4.607 87.628 1.00 23.76 456 LEU C C 1
ATOM 10548 O O . LEU C 1 456 ? -23.709 3.726 87.222 1.00 23.34 456 LEU C O 1
ATOM 10553 N N . LEU C 1 457 ? -22.720 4.836 88.925 1.00 23.58 457 LEU C N 1
ATOM 10554 C CA . LEU C 1 457 ? -23.342 4.020 89.984 1.00 23.68 457 LEU C CA 1
ATOM 10555 C C . LEU C 1 457 ? -24.862 3.988 89.919 1.00 23.55 457 LEU C C 1
ATOM 10556 O O . LEU C 1 457 ? -25.461 2.910 89.977 1.00 23.69 457 LEU C O 1
ATOM 10561 N N . ASN C 1 458 ? -25.472 5.170 89.821 1.00 23.49 458 ASN C N 1
ATOM 10562 C CA . ASN C 1 458 ? -26.927 5.318 89.758 1.00 23.91 458 ASN C CA 1
ATOM 10563 C C . ASN C 1 458 ? -27.538 4.561 88.581 1.00 24.04 458 ASN C C 1
ATOM 10564 O O . ASN C 1 458 ? -28.569 3.901 88.722 1.00 23.97 458 ASN C O 1
ATOM 10569 N N . CYS C 1 459 ? -26.887 4.668 87.423 1.00 24.20 459 CYS C N 1
ATOM 10570 C CA . CYS C 1 459 ? -27.311 3.971 86.223 1.00 24.16 459 CYS C CA 1
ATOM 10571 C C . CYS C 1 459 ? -27.274 2.459 86.407 1.00 24.17 459 CYS C C 1
ATOM 10572 O O . CYS C 1 459 ? -28.234 1.770 86.065 1.00 24.46 459 CYS C O 1
ATOM 10575 N N . VAL C 1 460 ? -26.172 1.951 86.953 1.00 24.43 460 VAL C N 1
ATOM 10576 C CA . VAL C 1 460 ? -26.022 0.516 87.240 1.00 24.68 460 VAL C CA 1
ATOM 10577 C C . VAL C 1 460 ? -27.033 0.042 88.299 1.00 25.12 460 VAL C C 1
ATOM 10578 O O . VAL C 1 460 ? -27.622 -1.032 88.159 1.00 25.28 460 VAL C O 1
ATOM 10582 N N . ARG C 1 461 ? -27.235 0.856 89.336 1.00 25.33 461 ARG C N 1
ATOM 10583 C CA . ARG C 1 461 ? -28.269 0.625 90.348 1.00 25.89 461 ARG C CA 1
ATOM 10584 C C . ARG C 1 461 ? -29.677 0.515 89.751 1.00 25.71 461 ARG C C 1
ATOM 10585 O O . ARG C 1 461 ? -30.443 -0.379 90.113 1.00 25.44 461 ARG C O 1
ATOM 10593 N N . LYS C 1 462 ? -30.013 1.432 88.846 1.00 25.74 462 LYS C N 1
ATOM 10594 C CA . LYS C 1 462 ? -31.345 1.472 88.256 1.00 25.91 462 LYS C CA 1
ATOM 10595 C C . LYS C 1 462 ? -31.586 0.280 87.329 1.00 26.01 462 LYS C C 1
ATOM 10596 O O . LYS C 1 462 ? -32.670 -0.299 87.331 1.00 26.47 462 LYS C O 1
ATOM 10602 N N . LEU C 1 463 ? -30.579 -0.077 86.539 1.00 25.88 463 LEU C N 1
ATOM 10603 C CA . LEU C 1 463 ? -30.665 -1.219 85.642 1.00 26.07 463 LEU C CA 1
ATOM 10604 C C . LEU C 1 463 ? -30.775 -2.533 86.415 1.00 26.18 463 LEU C C 1
ATOM 10605 O O . LEU C 1 463 ? -31.498 -3.449 86.007 1.00 26.19 463 LEU C O 1
ATOM 10610 N N . HIS C 1 464 ? -30.054 -2.616 87.530 1.00 26.33 464 HIS C N 1
ATOM 10611 C CA . HIS C 1 464 ? -30.050 -3.813 88.358 1.00 26.51 464 HIS C CA 1
ATOM 10612 C C . HIS C 1 464 ? -31.390 -3.972 89.071 1.00 27.26 464 HIS C C 1
ATOM 10613 O O . HIS C 1 464 ? -31.924 -5.080 89.161 1.00 26.72 464 HIS C O 1
ATOM 10620 N N . GLU C 1 465 ? -31.909 -2.847 89.565 1.00 28.38 465 GLU C N 1
ATOM 10621 C CA . GLU C 1 465 ? -33.269 -2.733 90.094 1.00 29.94 465 GLU C CA 1
ATOM 10622 C C . GLU C 1 465 ? -34.317 -3.278 89.129 1.00 29.97 465 GLU C C 1
ATOM 10623 O O . GLU C 1 465 ? -35.118 -4.141 89.500 1.00 30.03 465 GLU C O 1
ATOM 10629 N N . LYS C 1 466 ? -34.312 -2.761 87.898 1.00 30.26 466 LYS C N 1
ATOM 10630 C CA . LYS C 1 466 ? -35.373 -3.066 86.936 1.00 30.65 466 LYS C CA 1
ATOM 10631 C C . LYS C 1 466 ? -35.301 -4.471 86.344 1.00 30.59 466 LYS C C 1
ATOM 10632 O O . LYS C 1 466 ? -36.337 -5.082 86.094 1.00 30.49 466 LYS C O 1
ATOM 10638 N N . PHE C 1 467 ? -34.092 -4.983 86.127 1.00 30.62 467 PHE C N 1
ATOM 10639 C CA . PHE C 1 467 ? -33.930 -6.229 85.377 1.00 30.89 467 PHE C CA 1
ATOM 10640 C C . PHE C 1 467 ? -33.615 -7.472 86.209 1.00 31.44 467 PHE C C 1
ATOM 10641 O O . PHE C 1 467 ? -33.972 -8.586 85.817 1.00 31.49 467 PHE C O 1
ATOM 10649 N N . ILE C 1 468 ? -32.965 -7.286 87.354 1.00 32.12 468 ILE C N 1
ATOM 10650 C CA . ILE C 1 468 ? -32.489 -8.420 88.143 1.00 33.06 468 ILE C CA 1
ATOM 10651 C C . ILE C 1 468 ? -33.262 -8.609 89.457 1.00 33.73 468 ILE C C 1
ATOM 10652 O O . ILE C 1 468 ? -33.706 -9.716 89.768 1.00 33.86 468 ILE C O 1
ATOM 10657 N N . GLU C 1 469 ? -33.440 -7.520 90.201 1.00 34.57 469 GLU C N 1
ATOM 10658 C CA . GLU C 1 469 ? -33.961 -7.578 91.568 1.00 35.54 469 GLU C CA 1
ATOM 10659 C C . GLU C 1 469 ? -35.433 -7.999 91.673 1.00 36.23 469 GLU C C 1
ATOM 10660 O O . GLU C 1 469 ? -35.729 -9.066 92.224 1.00 36.50 469 GLU C O 1
ATOM 10666 N N . LYS C 1 470 ? -36.339 -7.181 91.132 1.00 36.90 470 LYS C N 1
ATOM 10667 C CA . LYS C 1 470 ? -37.798 -7.412 91.236 1.00 37.77 470 LYS C CA 1
ATOM 10668 C C . LYS C 1 470 ? -38.268 -7.928 92.610 1.00 37.63 470 LYS C C 1
ATOM 10669 O O . LYS C 1 470 ? -38.536 -9.117 92.802 1.00 37.72 470 LYS C O 1
ATOM 10675 N N . THR D 1 2 ? -30.398 38.654 44.005 1.00 25.16 2 THR D N 1
ATOM 10676 C CA . THR D 1 2 ? -30.125 37.394 43.249 1.00 25.04 2 THR D CA 1
ATOM 10677 C C . THR D 1 2 ? -30.946 36.258 43.827 1.00 24.73 2 THR D C 1
ATOM 10678 O O . THR D 1 2 ? -30.838 35.938 45.018 1.00 24.81 2 THR D O 1
ATOM 10682 N N . THR D 1 3 ? -31.755 35.649 42.969 1.00 24.39 3 THR D N 1
ATOM 10683 C CA . THR D 1 3 ? -32.643 34.570 43.364 1.00 24.00 3 THR D CA 1
ATOM 10684 C C . THR D 1 3 ? -32.484 33.396 42.421 1.00 23.71 3 THR D C 1
ATOM 10685 O O . THR D 1 3 ? -32.648 33.538 41.209 1.00 23.50 3 THR D O 1
ATOM 10689 N N . VAL D 1 4 ? -32.146 32.237 42.974 1.00 23.73 4 VAL D N 1
ATOM 10690 C CA . VAL D 1 4 ? -32.196 30.999 42.191 1.00 23.76 4 VAL D CA 1
ATOM 10691 C C . VAL D 1 4 ? -33.497 30.227 42.471 1.00 23.45 4 VAL D C 1
ATOM 10692 O O . VAL D 1 4 ? -33.882 30.024 43.621 1.00 22.84 4 VAL D O 1
ATOM 10696 N N . MET D 1 5 ? -34.176 29.845 41.390 1.00 23.12 5 MET D N 1
ATOM 10697 C CA . MET D 1 5 ? -35.447 29.151 41.466 1.00 22.93 5 MET D CA 1
ATOM 10698 C C . MET D 1 5 ? -35.336 27.823 40.752 1.00 21.74 5 MET D C 1
ATOM 10699 O O . MET D 1 5 ? -35.111 27.771 39.535 1.00 22.14 5 MET D O 1
ATOM 10704 N N . LYS D 1 6 ? -35.486 26.748 41.509 1.00 20.63 6 LYS D N 1
ATOM 10705 C CA . LYS D 1 6 ? -35.382 25.400 40.951 1.00 19.42 6 LYS D CA 1
ATOM 10706 C C . LYS D 1 6 ? -36.764 24.758 40.927 1.00 19.14 6 LYS D C 1
ATOM 10707 O O . LYS D 1 6 ? -37.477 24.769 41.935 1.00 17.76 6 LYS D O 1
ATOM 10713 N N . PHE D 1 7 ? -37.119 24.213 39.762 1.00 18.94 7 PHE D N 1
ATOM 10714 C CA . PHE D 1 7 ? -38.378 23.499 39.553 1.00 19.15 7 PHE D CA 1
ATOM 10715 C C . PHE D 1 7 ? -38.130 22.037 39.198 1.00 19.32 7 PHE D C 1
ATOM 10716 O O . PHE D 1 7 ? -37.245 21.725 38.403 1.00 19.55 7 PHE D O 1
ATOM 10724 N N . GLY D 1 8 ? -38.917 21.153 39.800 1.00 19.12 8 GLY D N 1
ATOM 10725 C CA . GLY D 1 8 ? -38.769 19.728 39.601 1.00 19.25 8 GLY D CA 1
ATOM 10726 C C . GLY D 1 8 ? -39.610 19.148 38.477 1.00 19.70 8 GLY D C 1
ATOM 10727 O O . GLY D 1 8 ? -40.405 19.846 37.830 1.00 19.71 8 GLY D O 1
ATOM 10728 N N . GLY D 1 9 ? -39.421 17.855 38.255 1.00 19.91 9 GLY D N 1
ATOM 10729 C CA . GLY D 1 9 ? -40.106 17.118 37.187 1.00 19.94 9 GLY D CA 1
ATOM 10730 C C . GLY D 1 9 ? -41.614 17.237 37.118 1.00 19.85 9 GLY D C 1
ATOM 10731 O O . GLY D 1 9 ? -42.153 17.474 36.056 1.00 19.79 9 GLY D O 1
ATOM 10732 N N . THR D 1 10 ? -42.310 17.045 38.234 1.00 20.39 10 THR D N 1
ATOM 10733 C CA . THR D 1 10 ? -43.767 17.214 38.224 1.00 20.59 10 THR D CA 1
ATOM 10734 C C . THR D 1 10 ? -44.171 18.688 38.024 1.00 21.09 10 THR D C 1
ATOM 10735 O O . THR D 1 10 ? -45.244 18.967 37.468 1.00 21.97 10 THR D O 1
ATOM 10739 N N . SER D 1 11 ? -43.332 19.622 38.482 1.00 20.60 11 SER D N 1
ATOM 10740 C CA . SER D 1 11 ? -43.604 21.054 38.313 1.00 20.66 11 SER D CA 1
ATOM 10741 C C . SER D 1 11 ? -43.598 21.410 36.834 1.00 21.20 11 SER D C 1
ATOM 10742 O O . SER D 1 11 ? -44.318 22.310 36.422 1.00 20.86 11 SER D O 1
ATOM 10745 N N . VAL D 1 12 ? -42.781 20.697 36.047 1.00 21.31 12 VAL D N 1
ATOM 10746 C CA . VAL D 1 12 ? -42.737 20.874 34.589 1.00 21.79 12 VAL D CA 1
ATOM 10747 C C . VAL D 1 12 ? -43.267 19.647 33.824 1.00 22.28 12 VAL D C 1
ATOM 10748 O O . VAL D 1 12 ? -42.815 19.349 32.719 1.00 22.94 12 VAL D O 1
ATOM 10752 N N . GLY D 1 13 ? -44.230 18.945 34.419 1.00 22.61 13 GLY D N 1
ATOM 10753 C CA . GLY D 1 13 ? -44.638 17.626 33.946 1.00 22.45 13 GLY D CA 1
ATOM 10754 C C . GLY D 1 13 ? -45.544 17.637 32.728 1.00 22.86 13 GLY D C 1
ATOM 10755 O O . GLY D 1 13 ? -45.886 16.577 32.206 1.00 23.31 13 GLY D O 1
ATOM 10756 N N . SER D 1 14 ? -45.945 18.829 32.292 1.00 22.73 14 SER D N 1
ATOM 10757 C CA . SER D 1 14 ? -46.714 19.023 31.062 1.00 22.96 14 SER D CA 1
ATOM 10758 C C . SER D 1 14 ? -46.496 20.465 30.604 1.00 23.18 14 SER D C 1
ATOM 10759 O O . SER D 1 14 ? -45.835 21.234 31.303 1.00 23.15 14 SER D O 1
ATOM 10762 N N . GLY D 1 15 ? -47.022 20.819 29.429 1.00 23.14 15 GLY D N 1
ATOM 10763 C CA . GLY D 1 15 ? -46.882 22.174 28.907 1.00 23.90 15 GLY D CA 1
ATOM 10764 C C . GLY D 1 15 ? -47.591 23.215 29.757 1.00 24.49 15 GLY D C 1
ATOM 10765 O O . GLY D 1 15 ? -47.021 24.252 30.079 1.00 24.80 15 GLY D O 1
ATOM 10766 N N . GLU D 1 16 ? -48.839 22.912 30.106 1.00 24.86 16 GLU D N 1
ATOM 10767 C CA . GLU D 1 16 ? -49.667 23.668 31.050 1.00 26.11 16 GLU D CA 1
ATOM 10768 C C . GLU D 1 16 ? -48.847 24.005 32.300 1.00 25.37 16 GLU D C 1
ATOM 10769 O O . GLU D 1 16 ? -48.806 25.153 32.754 1.00 25.32 16 GLU D O 1
ATOM 10775 N N . ARG D 1 17 ? -48.178 22.990 32.837 1.00 25.02 17 ARG D N 1
ATOM 10776 C CA . ARG D 1 17 ? -47.341 23.154 34.013 1.00 24.27 17 ARG D CA 1
ATOM 10777 C C . ARG D 1 17 ? -46.123 24.034 33.750 1.00 23.99 17 ARG D C 1
ATOM 10778 O O . ARG D 1 17 ? -45.835 24.933 34.544 1.00 23.52 17 ARG D O 1
ATOM 10786 N N . ILE D 1 18 ? -45.435 23.795 32.628 1.00 23.69 18 ILE D N 1
ATOM 10787 C CA . ILE D 1 18 ? -44.253 24.593 32.247 1.00 23.38 18 ILE D CA 1
ATOM 10788 C C . ILE D 1 18 ? -44.583 26.084 32.143 1.00 23.12 18 ILE D C 1
ATOM 10789 O O . ILE D 1 18 ? -43.829 26.917 32.642 1.00 22.82 18 ILE D O 1
ATOM 10794 N N . ARG D 1 19 ? -45.707 26.400 31.496 1.00 23.03 19 ARG D N 1
ATOM 10795 C CA . ARG D 1 19 ? -46.191 27.771 31.378 1.00 23.11 19 ARG D CA 1
ATOM 10796 C C . ARG D 1 19 ? -46.504 28.388 32.753 1.00 23.09 19 ARG D C 1
ATOM 10797 O O . ARG D 1 19 ? -46.224 29.560 32.994 1.00 23.16 19 ARG D O 1
ATOM 10805 N N . HIS D 1 20 ? -47.085 27.587 33.640 1.00 22.78 20 HIS D N 1
ATOM 10806 C CA . HIS D 1 20 ? -47.393 28.015 35.001 1.00 22.54 20 HIS D CA 1
ATOM 10807 C C . HIS D 1 20 ? -46.083 28.404 35.710 1.00 22.48 20 HIS D C 1
ATOM 10808 O O . HIS D 1 20 ? -45.953 29.510 36.227 1.00 22.79 20 HIS D O 1
ATOM 10815 N N . VAL D 1 21 ? -45.111 27.501 35.677 1.00 22.36 21 VAL D N 1
ATOM 10816 C CA . VAL D 1 21 ? -43.751 27.744 36.159 1.00 21.99 21 VAL D CA 1
ATOM 10817 C C . VAL D 1 21 ? -43.126 29.015 35.562 1.00 22.39 21 VAL D C 1
ATOM 10818 O O . VAL D 1 21 ? -42.575 29.841 36.295 1.00 22.20 21 VAL D O 1
ATOM 10822 N N . ALA D 1 22 ? -43.227 29.173 34.243 1.00 22.30 22 ALA D N 1
ATOM 10823 C CA . ALA D 1 22 ? -42.753 30.383 33.572 1.00 23.27 22 ALA D CA 1
ATOM 10824 C C . ALA D 1 22 ? -43.367 31.674 34.158 1.00 23.55 22 ALA D C 1
ATOM 10825 O O . ALA D 1 22 ? -42.683 32.697 34.250 1.00 23.44 22 ALA D O 1
ATOM 10827 N N . LYS D 1 23 ? -44.645 31.601 34.545 1.00 24.09 23 LYS D N 1
ATOM 10828 C CA . LYS D 1 23 ? -45.370 32.710 35.181 1.00 24.93 23 LYS D CA 1
ATOM 10829 C C . LYS D 1 23 ? -44.911 32.987 36.613 1.00 25.45 23 LYS D C 1
ATOM 10830 O O . LYS D 1 23 ? -44.846 34.143 37.024 1.00 26.32 23 LYS D O 1
ATOM 10836 N N . ILE D 1 24 ? -44.589 31.938 37.367 1.00 25.85 24 ILE D N 1
ATOM 10837 C CA . ILE D 1 24 ? -43.977 32.111 38.683 1.00 26.29 24 ILE D CA 1
ATOM 10838 C C . ILE D 1 24 ? -42.628 32.846 38.565 1.00 26.74 24 ILE D C 1
ATOM 10839 O O . ILE D 1 24 ? -42.350 33.769 39.331 1.00 26.52 24 ILE D O 1
ATOM 10844 N N . VAL D 1 25 ? -41.817 32.439 37.586 1.00 27.55 25 VAL D N 1
ATOM 10845 C CA . VAL D 1 25 ? -40.491 33.012 37.341 1.00 27.94 25 VAL D CA 1
ATOM 10846 C C . VAL D 1 25 ? -40.589 34.485 36.969 1.00 28.74 25 VAL D C 1
ATOM 10847 O O . VAL D 1 25 ? -39.875 35.320 37.524 1.00 28.96 25 VAL D O 1
ATOM 10851 N N . THR D 1 26 ? -41.488 34.786 36.033 1.00 29.44 26 THR D N 1
ATOM 10852 C CA . THR D 1 26 ? -41.702 36.142 35.528 1.00 29.84 26 THR D CA 1
ATOM 10853 C C . THR D 1 26 ? -42.262 37.066 36.610 1.00 30.33 26 THR D C 1
ATOM 10854 O O . THR D 1 26 ? -41.933 38.247 36.640 1.00 30.60 26 THR D O 1
ATOM 10858 N N . LYS D 1 27 ? -43.094 36.532 37.501 1.00 30.92 27 LYS D N 1
ATOM 10859 C CA . LYS D 1 27 ? -43.571 37.303 38.647 1.00 31.72 27 LYS D CA 1
ATOM 10860 C C . LYS D 1 27 ? -42.430 37.645 39.618 1.00 32.21 27 LYS D C 1
ATOM 10861 O O . LYS D 1 27 ? -42.320 38.794 40.074 1.00 32.49 27 LYS D O 1
ATOM 10867 N N . ARG D 1 28 ? -41.578 36.662 39.915 1.00 32.47 28 ARG D N 1
ATOM 10868 C CA . ARG D 1 28 ? -40.389 36.890 40.747 1.00 32.65 28 ARG D CA 1
ATOM 10869 C C . ARG D 1 28 ? -39.431 37.903 40.117 1.00 32.82 28 ARG D C 1
ATOM 10870 O O . ARG D 1 28 ? -38.818 38.721 40.824 1.00 32.89 28 ARG D O 1
ATOM 10878 N N . LYS D 1 29 ? -39.306 37.833 38.791 1.00 32.96 29 LYS D N 1
ATOM 10879 C CA . LYS D 1 29 ? -38.459 38.740 38.013 1.00 33.11 29 LYS D CA 1
ATOM 10880 C C . LYS D 1 29 ? -38.783 40.201 38.303 1.00 33.25 29 LYS D C 1
ATOM 10881 O O . LYS D 1 29 ? -37.895 41.057 38.284 1.00 33.77 29 LYS D O 1
ATOM 10887 N N . LYS D 1 30 ? -40.052 40.478 38.591 1.00 33.44 30 LYS D N 1
ATOM 10888 C CA . LYS D 1 30 ? -40.509 41.834 38.900 1.00 33.60 30 LYS D CA 1
ATOM 10889 C C . LYS D 1 30 ? -40.085 42.293 40.298 1.00 33.60 30 LYS D C 1
ATOM 10890 O O . LYS D 1 30 ? -39.862 43.475 40.520 1.00 33.93 30 LYS D O 1
ATOM 10896 N N . GLU D 1 31 ? -39.973 41.355 41.229 1.00 33.61 31 GLU D N 1
ATOM 10897 C CA . GLU D 1 31 ? -39.542 41.655 42.591 1.00 33.76 31 GLU D CA 1
ATOM 10898 C C . GLU D 1 31 ? -38.004 41.701 42.686 1.00 33.46 31 GLU D C 1
ATOM 10899 O O . GLU D 1 31 ? -37.435 42.642 43.247 1.00 33.41 31 GLU D O 1
ATOM 10905 N N . ASP D 1 32 ? -37.347 40.677 42.140 1.00 32.89 32 ASP D N 1
ATOM 10906 C CA . ASP D 1 32 ? -35.888 40.599 42.089 1.00 32.24 32 ASP D CA 1
ATOM 10907 C C . ASP D 1 32 ? -35.478 40.513 40.630 1.00 31.83 32 ASP D C 1
ATOM 10908 O O . ASP D 1 32 ? -35.847 39.560 39.940 1.00 32.16 32 ASP D O 1
ATOM 10913 N N . ASP D 1 33 ? -34.726 41.499 40.149 1.00 31.40 33 ASP D N 1
ATOM 10914 C CA . ASP D 1 33 ? -34.333 41.506 38.734 1.00 30.94 33 ASP D CA 1
ATOM 10915 C C . ASP D 1 33 ? -33.248 40.471 38.374 1.00 29.90 33 ASP D C 1
ATOM 10916 O O . ASP D 1 33 ? -33.002 40.211 37.200 1.00 29.63 33 ASP D O 1
ATOM 10921 N N . ASP D 1 34 ? -32.598 39.899 39.381 1.00 28.90 34 ASP D N 1
ATOM 10922 C CA . ASP D 1 34 ? -31.601 38.859 39.144 1.00 28.40 34 ASP D CA 1
ATOM 10923 C C . ASP D 1 34 ? -32.165 37.479 39.452 1.00 27.47 34 ASP D C 1
ATOM 10924 O O . ASP D 1 34 ? -32.121 37.033 40.594 1.00 27.27 34 ASP D O 1
ATOM 10929 N N . VAL D 1 35 ? -32.699 36.809 38.434 1.00 27.05 35 VAL D N 1
ATOM 10930 C CA . VAL D 1 35 ? -33.251 35.460 38.606 1.00 26.13 35 VAL D CA 1
ATOM 10931 C C . VAL D 1 35 ? -32.532 34.413 37.757 1.00 25.70 35 VAL D C 1
ATOM 10932 O O . VAL D 1 35 ? -32.447 34.547 36.534 1.00 26.17 35 VAL D O 1
ATOM 10936 N N . VAL D 1 36 ? -32.021 33.368 38.408 1.00 24.89 36 VAL D N 1
ATOM 10937 C CA . VAL D 1 36 ? -31.563 32.164 37.696 1.00 23.94 36 VAL D CA 1
ATOM 10938 C C . VAL D 1 36 ? -32.504 30.974 37.965 1.00 23.83 36 VAL D C 1
ATOM 10939 O O . VAL D 1 36 ? -32.833 30.668 39.112 1.00 23.38 36 VAL D O 1
ATOM 10943 N N . VAL D 1 37 ? -32.942 30.321 36.891 1.00 23.63 37 VAL D N 1
ATOM 10944 C CA . VAL D 1 37 ? -33.789 29.144 37.005 1.00 22.92 37 VAL D CA 1
ATOM 10945 C C . VAL D 1 37 ? -32.964 27.888 36.819 1.00 22.53 37 VAL D C 1
ATOM 10946 O O . VAL D 1 37 ? -32.127 27.828 35.933 1.00 22.15 37 VAL D O 1
ATOM 10950 N N . VAL D 1 38 ? -33.195 26.906 37.690 1.00 22.30 38 VAL D N 1
ATOM 10951 C CA . VAL D 1 38 ? -32.700 25.541 37.514 1.00 22.16 38 VAL D CA 1
ATOM 10952 C C . VAL D 1 38 ? -33.904 24.646 37.207 1.00 22.23 38 VAL D C 1
ATOM 10953 O O . VAL D 1 38 ? -34.962 24.775 37.825 1.00 22.30 38 VAL D O 1
ATOM 10957 N N . VAL D 1 39 ? -33.758 23.747 36.244 1.00 22.82 39 VAL D N 1
ATOM 10958 C CA . VAL D 1 39 ? -34.873 22.880 35.868 1.00 22.88 39 VAL D CA 1
ATOM 10959 C C . VAL D 1 39 ? -34.472 21.413 35.680 1.00 23.17 39 VAL D C 1
ATOM 10960 O O . VAL D 1 39 ? -33.411 21.102 35.123 1.00 23.47 39 VAL D O 1
ATOM 10964 N N . SER D 1 40 ? -35.319 20.517 36.172 1.00 23.35 40 SER D N 1
ATOM 10965 C CA . SER D 1 40 ? -35.161 19.092 35.919 1.00 23.67 40 SER D CA 1
ATOM 10966 C C . SER D 1 40 ? -35.877 18.654 34.647 1.00 24.07 40 SER D C 1
ATOM 10967 O O . SER D 1 40 ? -36.661 19.416 34.051 1.00 24.04 40 SER D O 1
ATOM 10970 N N . ALA D 1 41 ? -35.597 17.411 34.251 1.00 24.10 41 ALA D N 1
ATOM 10971 C CA . ALA D 1 41 ? -36.312 16.710 33.191 1.00 23.77 41 ALA D CA 1
ATOM 10972 C C . ALA D 1 41 ? -37.788 16.621 33.527 1.00 24.06 41 ALA D C 1
ATOM 10973 O O . ALA D 1 41 ? -38.153 16.553 34.701 1.00 25.05 41 ALA D O 1
ATOM 10975 N N . MET D 1 42 ? -38.642 16.607 32.510 1.00 23.92 42 MET D N 1
ATOM 10976 C CA . MET D 1 42 ? -40.049 16.380 32.739 1.00 24.78 42 MET D CA 1
ATOM 10977 C C . MET D 1 42 ? -40.219 15.107 33.560 1.00 25.25 42 MET D C 1
ATOM 10978 O O . MET D 1 42 ? -39.404 14.165 33.467 1.00 25.17 42 MET D O 1
ATOM 10983 N N . SER D 1 43 ? -41.269 15.084 34.372 1.00 25.19 43 SER D N 1
ATOM 10984 C CA . SER D 1 43 ? -41.561 13.929 35.204 1.00 25.83 43 SER D CA 1
ATOM 10985 C C . SER D 1 43 ? -41.443 12.589 34.449 1.00 26.03 43 SER D C 1
ATOM 10986 O O . SER D 1 43 ? -41.939 12.447 33.337 1.00 26.08 43 SER D O 1
ATOM 10989 N N . GLU D 1 44 ? -40.764 11.630 35.075 1.00 26.71 44 GLU D N 1
ATOM 10990 C CA . GLU D 1 44 ? -40.588 10.254 34.579 1.00 27.44 44 GLU D CA 1
ATOM 10991 C C . GLU D 1 44 ? -39.609 10.042 33.417 1.00 26.74 44 GLU D C 1
ATOM 10992 O O . GLU D 1 44 ? -39.308 8.885 33.087 1.00 26.63 44 GLU D O 1
ATOM 10998 N N . VAL D 1 45 ? -39.111 11.109 32.790 1.00 26.03 45 VAL D N 1
ATOM 10999 C CA . VAL D 1 45 ? -38.222 10.874 31.656 1.00 25.81 45 VAL D CA 1
ATOM 11000 C C . VAL D 1 45 ? -36.835 10.345 32.057 1.00 25.38 45 VAL D C 1
ATOM 11001 O O . VAL D 1 45 ? -36.282 9.509 31.356 1.00 25.53 45 VAL D O 1
ATOM 11005 N N . THR D 1 46 ? -36.295 10.803 33.188 1.00 25.06 46 THR D N 1
ATOM 11006 C CA . THR D 1 46 ? -35.014 10.284 33.666 1.00 24.13 46 THR D CA 1
ATOM 11007 C C . THR D 1 46 ? -35.133 8.795 33.963 1.00 23.61 46 THR D C 1
ATOM 11008 O O . THR D 1 46 ? -34.261 8.025 33.596 1.00 23.47 46 THR D O 1
ATOM 11012 N N . ASN D 1 47 ? -36.201 8.404 34.649 1.00 23.52 47 ASN D N 1
ATOM 11013 C CA . ASN D 1 47 ? -36.544 6.990 34.814 1.00 23.81 47 ASN D CA 1
ATOM 11014 C C . ASN D 1 47 ? -36.622 6.216 33.467 1.00 23.58 47 ASN D C 1
ATOM 11015 O O . ASN D 1 47 ? -36.096 5.112 33.357 1.00 23.74 47 ASN D O 1
ATOM 11020 N N . ALA D 1 48 ? -37.258 6.802 32.451 1.00 23.11 48 ALA D N 1
ATOM 11021 C CA . ALA D 1 48 ? -37.370 6.142 31.152 1.00 22.68 48 ALA D CA 1
ATOM 11022 C C . ALA D 1 48 ? -36.016 6.069 30.461 1.00 23.06 48 ALA D C 1
ATOM 11023 O O . ALA D 1 48 ? -35.707 5.079 29.801 1.00 22.83 48 ALA D O 1
ATOM 11025 N N . LEU D 1 49 ? -35.201 7.110 30.627 1.00 23.44 49 LEU D N 1
ATOM 11026 C CA . LEU D 1 49 ? -33.850 7.111 30.078 1.00 23.66 49 LEU D CA 1
ATOM 11027 C C . LEU D 1 49 ? -32.991 6.000 30.684 1.00 23.77 49 LEU D C 1
ATOM 11028 O O . LEU D 1 49 ? -32.216 5.350 29.981 1.00 23.27 49 LEU D O 1
ATOM 11033 N N . VAL D 1 50 ? -33.143 5.800 31.988 1.00 24.02 50 VAL D N 1
ATOM 11034 C CA . VAL D 1 50 ? -32.452 4.749 32.721 1.00 24.43 50 VAL D CA 1
ATOM 11035 C C . VAL D 1 50 ? -32.843 3.355 32.184 1.00 25.18 50 VAL D C 1
ATOM 11036 O O . VAL D 1 50 ? -31.987 2.489 31.985 1.00 24.20 50 VAL D O 1
ATOM 11040 N N . GLU D 1 51 ? -34.136 3.139 31.941 1.00 26.51 51 GLU D N 1
ATOM 11041 C CA . GLU D 1 51 ? -34.602 1.808 31.535 1.00 28.25 51 GLU D CA 1
ATOM 11042 C C . GLU D 1 51 ? -34.278 1.460 30.078 1.00 27.42 51 GLU D C 1
ATOM 11043 O O . GLU D 1 51 ? -33.940 0.309 29.773 1.00 27.61 51 GLU D O 1
ATOM 11049 N N . ILE D 1 52 ? -34.370 2.448 29.195 1.00 26.82 52 ILE D N 1
ATOM 11050 C CA . ILE D 1 52 ? -33.998 2.257 27.800 1.00 26.83 52 ILE D CA 1
ATOM 11051 C C . ILE D 1 52 ? -32.487 2.021 27.583 1.00 27.23 52 ILE D C 1
ATOM 11052 O O . ILE D 1 52 ? -32.101 1.307 26.648 1.00 26.87 52 ILE D O 1
ATOM 11057 N N . SER D 1 53 ? -31.646 2.624 28.429 1.00 27.33 53 SER D N 1
ATOM 11058 C CA . SER D 1 53 ? -30.193 2.448 28.327 1.00 27.70 53 SER D CA 1
ATOM 11059 C C . SER D 1 53 ? -29.830 0.983 28.559 1.00 27.28 53 SER D C 1
ATOM 11060 O O . SER D 1 53 ? -29.009 0.411 27.841 1.00 26.92 53 SER D O 1
ATOM 11063 N N . GLN D 1 54 ? -30.471 0.411 29.574 1.00 27.37 54 GLN D N 1
ATOM 11064 C CA . GLN D 1 54 ? -30.249 -0.938 30.038 1.00 28.17 54 GLN D CA 1
ATOM 11065 C C . GLN D 1 54 ? -30.867 -1.944 29.062 1.00 28.50 54 GLN D C 1
ATOM 11066 O O . GLN D 1 54 ? -30.262 -2.995 28.784 1.00 28.30 54 GLN D O 1
ATOM 11072 N N . GLN D 1 55 ? -32.056 -1.612 28.542 1.00 28.44 55 GLN D N 1
ATOM 11073 C CA . GLN D 1 55 ? -32.678 -2.373 27.442 1.00 28.73 55 GLN D CA 1
ATOM 11074 C C . GLN D 1 55 ? -31.816 -2.377 26.182 1.00 28.32 55 GLN D C 1
ATOM 11075 O O . GLN D 1 55 ? -31.640 -3.422 25.552 1.00 27.97 55 GLN D O 1
ATOM 11081 N N . ALA D 1 56 ? -31.293 -1.205 25.821 1.00 27.99 56 ALA D N 1
ATOM 11082 C CA . ALA D 1 56 ? -30.436 -1.071 24.650 1.00 28.18 56 ALA D CA 1
ATOM 11083 C C . ALA D 1 56 ? -29.139 -1.846 24.856 1.00 28.14 56 ALA D C 1
ATOM 11084 O O . ALA D 1 56 ? -28.627 -2.450 23.928 1.00 28.51 56 ALA D O 1
ATOM 11086 N N . LEU D 1 57 ? -28.632 -1.834 26.087 1.00 28.33 57 LEU D N 1
ATOM 11087 C CA . LEU D 1 57 ? -27.470 -2.615 26.461 1.00 28.42 57 LEU D CA 1
ATOM 11088 C C . LEU D 1 57 ? -27.741 -4.118 26.451 1.00 28.68 57 LEU D C 1
ATOM 11089 O O . LEU D 1 57 ? -27.036 -4.851 25.781 1.00 28.52 57 LEU D O 1
ATOM 11094 N N . ASP D 1 58 ? -28.755 -4.559 27.193 1.00 29.74 58 ASP D N 1
ATOM 11095 C CA . ASP D 1 58 ? -29.036 -5.991 27.377 1.00 30.68 58 ASP D CA 1
ATOM 11096 C C . ASP D 1 58 ? -29.695 -6.660 26.172 1.00 30.49 58 ASP D C 1
ATOM 11097 O O . ASP D 1 58 ? -29.111 -7.575 25.602 1.00 30.76 58 ASP D O 1
ATOM 11102 N N . VAL D 1 59 ? -30.883 -6.214 25.767 1.00 30.39 59 VAL D N 1
ATOM 11103 C CA . VAL D 1 59 ? -31.599 -6.920 24.692 1.00 30.33 59 VAL D CA 1
ATOM 11104 C C . VAL D 1 59 ? -31.228 -6.450 23.281 1.00 30.13 59 VAL D C 1
ATOM 11105 O O . VAL D 1 59 ? -31.394 -7.202 22.320 1.00 30.17 59 VAL D O 1
ATOM 11109 N N . ARG D 1 60 ? -30.735 -5.209 23.181 1.00 30.04 60 ARG D N 1
ATOM 11110 C CA . ARG D 1 60 ? -30.161 -4.632 21.951 1.00 29.97 60 ARG D CA 1
ATOM 11111 C C . ARG D 1 60 ? -31.158 -4.430 20.795 1.00 30.12 60 ARG D C 1
ATOM 11112 O O . ARG D 1 60 ? -30.766 -4.470 19.614 1.00 29.87 60 ARG D O 1
ATOM 11120 N N . ASP D 1 61 ? -32.424 -4.187 21.142 1.00 30.15 61 ASP D N 1
ATOM 11121 C CA . ASP D 1 61 ? -33.517 -4.114 20.159 1.00 30.51 61 ASP D CA 1
ATOM 11122 C C . ASP D 1 61 ? -33.763 -2.691 19.634 1.00 30.68 61 ASP D C 1
ATOM 11123 O O . ASP D 1 61 ? -34.205 -1.816 20.378 1.00 30.40 61 ASP D O 1
ATOM 11128 N N . ILE D 1 62 ? -33.495 -2.486 18.344 1.00 31.17 62 ILE D N 1
ATOM 11129 C CA . ILE D 1 62 ? -33.555 -1.160 17.718 1.00 31.97 62 ILE D CA 1
ATOM 11130 C C . ILE D 1 62 ? -34.979 -0.633 17.494 1.00 31.98 62 ILE D C 1
ATOM 11131 O O . ILE D 1 62 ? -35.171 0.579 17.416 1.00 32.16 62 ILE D O 1
ATOM 11136 N N . ALA D 1 63 ? -35.963 -1.531 17.413 1.00 31.94 63 ALA D N 1
ATOM 11137 C CA . ALA D 1 63 ? -37.377 -1.128 17.357 1.00 32.19 63 ALA D CA 1
ATOM 11138 C C . ALA D 1 63 ? -37.827 -0.578 18.714 1.00 32.42 63 ALA D C 1
ATOM 11139 O O . ALA D 1 63 ? -38.593 0.386 18.801 1.00 32.09 63 ALA D O 1
ATOM 11141 N N . LYS D 1 64 ? -37.329 -1.221 19.766 1.00 32.52 64 LYS D N 1
ATOM 11142 C CA . LYS D 1 64 ? -37.583 -0.830 21.125 1.00 32.90 64 LYS D CA 1
ATOM 11143 C C . LYS D 1 64 ? -37.036 0.575 21.392 1.00 32.55 64 LYS D C 1
ATOM 11144 O O . LYS D 1 64 ? -37.736 1.399 21.984 1.00 32.64 64 LYS D O 1
ATOM 11150 N N . VAL D 1 65 ? -35.809 0.847 20.937 1.00 31.95 65 VAL D N 1
ATOM 11151 C CA . VAL D 1 65 ? -35.251 2.207 20.952 1.00 31.40 65 VAL D CA 1
ATOM 11152 C C . VAL D 1 65 ? -36.122 3.185 20.147 1.00 31.39 65 VAL D C 1
ATOM 11153 O O . VAL D 1 65 ? -36.390 4.287 20.605 1.00 31.34 65 VAL D O 1
ATOM 11157 N N . GLY D 1 66 ? -36.570 2.765 18.966 1.00 31.49 66 GLY D N 1
ATOM 11158 C CA . GLY D 1 66 ? -37.452 3.575 18.121 1.00 31.23 66 GLY D CA 1
ATOM 11159 C C . GLY D 1 66 ? -38.779 3.959 18.760 1.00 31.37 66 GLY D C 1
ATOM 11160 O O . GLY D 1 66 ? -39.265 5.076 18.554 1.00 31.51 66 GLY D O 1
ATOM 11161 N N . ASP D 1 67 ? -39.369 3.032 19.519 1.00 31.15 67 ASP D N 1
ATOM 11162 C CA . ASP D 1 67 ? -40.587 3.295 20.287 1.00 31.19 67 ASP D CA 1
ATOM 11163 C C . ASP D 1 67 ? -40.347 4.352 21.388 1.00 30.92 67 ASP D C 1
ATOM 11164 O O . ASP D 1 67 ? -41.162 5.265 21.579 1.00 30.72 67 ASP D O 1
ATOM 11169 N N . PHE D 1 68 ? -39.227 4.221 22.100 1.00 30.10 68 PHE D N 1
ATOM 11170 C CA . PHE D 1 68 ? -38.840 5.183 23.123 1.00 29.86 68 PHE D CA 1
ATOM 11171 C C . PHE D 1 68 ? -38.707 6.597 22.558 1.00 29.67 68 PHE D C 1
ATOM 11172 O O . PHE D 1 68 ? -39.232 7.556 23.122 1.00 29.36 68 PHE D O 1
ATOM 11180 N N . ILE D 1 69 ? -37.994 6.714 21.444 1.00 29.56 69 ILE D N 1
ATOM 11181 C CA . ILE D 1 69 ? -37.786 7.996 20.792 1.00 29.71 69 ILE D CA 1
ATOM 11182 C C . ILE D 1 69 ? -39.132 8.669 20.494 1.00 30.40 69 ILE D C 1
ATOM 11183 O O . ILE D 1 69 ? -39.329 9.837 20.832 1.00 30.33 69 ILE D O 1
ATOM 11188 N N . LYS D 1 70 ? -40.064 7.910 19.914 1.00 31.01 70 LYS D N 1
ATOM 11189 C CA . LYS D 1 70 ? -41.398 8.426 19.592 1.00 31.63 70 LYS D CA 1
ATOM 11190 C C . LYS D 1 70 ? -42.124 8.987 20.806 1.00 31.60 70 LYS D C 1
ATOM 11191 O O . LYS D 1 70 ? -42.608 10.113 20.773 1.00 32.09 70 LYS D O 1
ATOM 11197 N N . PHE D 1 71 ? -42.188 8.191 21.868 1.00 31.92 71 PHE D N 1
ATOM 11198 C CA . PHE D 1 71 ? -42.735 8.599 23.156 1.00 31.91 71 PHE D CA 1
ATOM 11199 C C . PHE D 1 71 ? -42.104 9.908 23.666 1.00 31.98 71 PHE D C 1
ATOM 11200 O O . PHE D 1 71 ? -42.821 10.845 24.044 1.00 31.91 71 PHE D O 1
ATOM 11208 N N . ILE D 1 72 ? -40.772 9.966 23.656 1.00 31.67 72 ILE D N 1
ATOM 11209 C CA . ILE D 1 72 ? -40.027 11.160 24.068 1.00 31.52 72 ILE D CA 1
ATOM 11210 C C . ILE D 1 72 ? -40.324 12.367 23.180 1.00 30.90 72 ILE D C 1
ATOM 11211 O O . ILE D 1 72 ? -40.478 13.479 23.681 1.00 30.66 72 ILE D O 1
ATOM 11216 N N . ARG D 1 73 ? -40.396 12.132 21.870 1.00 30.46 73 ARG D N 1
ATOM 11217 C CA . ARG D 1 73 ? -40.704 13.163 20.893 1.00 30.48 73 ARG D CA 1
ATOM 11218 C C . ARG D 1 73 ? -42.126 13.693 21.078 1.00 30.45 73 ARG D C 1
ATOM 11219 O O . ARG D 1 73 ? -42.325 14.911 21.221 1.00 30.17 73 ARG D O 1
ATOM 11227 N N . GLU D 1 74 ? -43.101 12.780 21.100 1.00 29.85 74 GLU D N 1
ATOM 11228 C CA . GLU D 1 74 ? -44.511 13.144 21.292 1.00 30.27 74 GLU D CA 1
ATOM 11229 C C . GLU D 1 74 ? -44.793 13.888 22.607 1.00 29.13 74 GLU D C 1
ATOM 11230 O O . GLU D 1 74 ? -45.604 14.824 22.640 1.00 28.66 74 GLU D O 1
ATOM 11236 N N . LYS D 1 75 ? -44.110 13.485 23.677 1.00 28.14 75 LYS D N 1
ATOM 11237 C CA . LYS D 1 75 ? -44.248 14.135 24.975 1.00 27.32 75 LYS D CA 1
ATOM 11238 C C . LYS D 1 75 ? -43.718 15.588 24.985 1.00 27.24 75 LYS D C 1
ATOM 11239 O O . LYS D 1 75 ? -44.362 16.492 25.561 1.00 26.78 75 LYS D O 1
ATOM 11245 N N . HIS D 1 76 ? -42.563 15.805 24.354 1.00 26.28 76 HIS D N 1
ATOM 11246 C CA . HIS D 1 76 ? -41.931 17.134 24.329 1.00 26.16 76 HIS D CA 1
ATOM 11247 C C . HIS D 1 76 ? -42.520 18.067 23.280 1.00 26.32 76 HIS D C 1
ATOM 11248 O O . HIS D 1 76 ? -42.587 19.275 23.501 1.00 26.84 76 HIS D O 1
ATOM 11255 N N . TYR D 1 77 ? -42.984 17.511 22.165 1.00 26.34 77 TYR D N 1
ATOM 11256 C CA . TYR D 1 77 ? -43.780 18.269 21.203 1.00 26.51 77 TYR D CA 1
ATOM 11257 C C . TYR D 1 77 ? -45.077 18.790 21.845 1.00 26.44 77 TYR D C 1
ATOM 11258 O O . TYR D 1 77 ? -45.404 19.979 21.736 1.00 26.05 77 TYR D O 1
ATOM 11267 N N . LYS D 1 78 ? -45.808 17.891 22.509 1.00 26.10 78 LYS D N 1
ATOM 11268 C CA . LYS D 1 78 ? -47.050 18.238 23.193 1.00 26.28 78 LYS D CA 1
ATOM 11269 C C . LYS D 1 78 ? -46.801 19.341 24.223 1.00 25.65 78 LYS D C 1
ATOM 11270 O O . LYS D 1 78 ? -47.592 20.282 24.328 1.00 25.73 78 LYS D O 1
ATOM 11276 N N . ALA D 1 79 ? -45.697 19.218 24.967 1.00 25.42 79 ALA D N 1
ATOM 11277 C CA . ALA D 1 79 ? -45.297 20.202 25.971 1.00 25.38 79 ALA D CA 1
ATOM 11278 C C . ALA D 1 79 ? -45.090 21.586 25.366 1.00 25.31 79 ALA D C 1
ATOM 11279 O O . ALA D 1 79 ? -45.560 22.571 25.924 1.00 25.04 79 ALA D O 1
ATOM 11281 N N . ILE D 1 80 ? -44.392 21.639 24.227 1.00 25.60 80 ILE D N 1
ATOM 11282 C CA . ILE D 1 80 ? -44.090 22.889 23.523 1.00 25.96 80 ILE D CA 1
ATOM 11283 C C . ILE D 1 80 ? -45.385 23.596 23.117 1.00 26.39 80 ILE D C 1
ATOM 11284 O O . ILE D 1 80 ? -45.571 24.795 23.372 1.00 26.02 80 ILE D O 1
ATOM 11289 N N . GLU D 1 81 ? -46.264 22.814 22.498 1.00 27.03 81 GLU D N 1
ATOM 11290 C CA . GLU D 1 81 ? -47.541 23.264 21.963 1.00 27.99 81 GLU D CA 1
ATOM 11291 C C . GLU D 1 81 ? -48.500 23.751 23.051 1.00 28.13 81 GLU D C 1
ATOM 11292 O O . GLU D 1 81 ? -49.244 24.695 22.839 1.00 28.25 81 GLU D O 1
ATOM 11298 N N . GLU D 1 82 ? -48.477 23.095 24.209 1.00 28.72 82 GLU D N 1
ATOM 11299 C CA . GLU D 1 82 ? -49.311 23.476 25.345 1.00 29.26 82 GLU D CA 1
ATOM 11300 C C . GLU D 1 82 ? -48.657 24.510 26.284 1.00 29.08 82 GLU D C 1
ATOM 11301 O O . GLU D 1 82 ? -49.310 24.992 27.216 1.00 29.46 82 GLU D O 1
ATOM 11307 N N . ALA D 1 83 ? -47.400 24.883 26.020 1.00 28.50 83 ALA D N 1
ATOM 11308 C CA . ALA D 1 83 ? -46.678 25.848 26.874 1.00 27.95 83 ALA D CA 1
ATOM 11309 C C . ALA D 1 83 ? -46.478 27.259 26.280 1.00 27.60 83 ALA D C 1
ATOM 11310 O O . ALA D 1 83 ? -46.377 28.244 27.018 1.00 27.01 83 ALA D O 1
ATOM 11312 N N . ILE D 1 84 ? -46.422 27.335 24.950 1.00 27.13 84 ILE D N 1
ATOM 11313 C CA . ILE D 1 84 ? -45.994 28.529 24.228 1.00 26.59 84 ILE D CA 1
ATOM 11314 C C . ILE D 1 84 ? -47.071 28.911 23.208 1.00 26.77 84 ILE D C 1
ATOM 11315 O O . ILE D 1 84 ? -47.584 28.054 22.485 1.00 26.63 84 ILE D O 1
ATOM 11320 N N . LYS D 1 85 ? -47.437 30.193 23.180 1.00 26.90 85 LYS D N 1
ATOM 11321 C CA . LYS D 1 85 ? -48.423 30.696 22.219 1.00 27.46 85 LYS D CA 1
ATOM 11322 C C . LYS D 1 85 ? -47.782 31.090 20.886 1.00 27.32 85 LYS D C 1
ATOM 11323 O O . LYS D 1 85 ? -48.337 30.809 19.823 1.00 27.22 85 LYS D O 1
ATOM 11329 N N . SER D 1 86 ? -46.613 31.724 20.948 1.00 27.46 86 SER D N 1
ATOM 11330 C CA . SER D 1 86 ? -45.913 32.183 19.742 1.00 27.75 86 SER D CA 1
ATOM 11331 C C . SER D 1 86 ? -45.486 31.032 18.841 1.00 27.95 86 SER D C 1
ATOM 11332 O O . SER D 1 86 ? -44.839 30.071 19.292 1.00 27.82 86 SER D O 1
ATOM 11335 N N . GLU D 1 87 ? -45.860 31.154 17.570 1.00 27.88 87 GLU D N 1
ATOM 11336 C CA . GLU D 1 87 ? -45.453 30.228 16.524 1.00 28.32 87 GLU D CA 1
ATOM 11337 C C . GLU D 1 87 ? -43.947 30.267 16.305 1.00 28.39 87 GLU D C 1
ATOM 11338 O O . GLU D 1 87 ? -43.313 29.217 16.166 1.00 27.99 87 GLU D O 1
ATOM 11344 N N . GLU D 1 88 ? -43.393 31.481 16.277 1.00 28.62 88 GLU D N 1
ATOM 11345 C CA . GLU D 1 88 ? -41.958 31.694 16.081 1.00 29.29 88 GLU D CA 1
ATOM 11346 C C . GLU D 1 88 ? -41.109 31.032 17.169 1.00 28.75 88 GLU D C 1
ATOM 11347 O O . GLU D 1 88 ? -40.091 30.409 16.863 1.00 28.87 88 GLU D O 1
ATOM 11353 N N . ILE D 1 89 ? -41.541 31.172 18.425 1.00 28.38 89 ILE D N 1
ATOM 11354 C CA . ILE D 1 89 ? -40.834 30.607 19.566 1.00 27.62 89 ILE D CA 1
ATOM 11355 C C . ILE D 1 89 ? -40.974 29.080 19.613 1.00 27.85 89 ILE D C 1
ATOM 11356 O O . ILE D 1 89 ? -39.988 28.377 19.826 1.00 27.98 89 ILE D O 1
ATOM 11361 N N . LYS D 1 90 ? -42.188 28.574 19.398 1.00 27.82 90 LYS D N 1
ATOM 11362 C CA . LYS D 1 90 ? -42.438 27.122 19.304 1.00 27.49 90 LYS D CA 1
ATOM 11363 C C . LYS D 1 90 ? -41.579 26.456 18.238 1.00 27.61 90 LYS D C 1
ATOM 11364 O O . LYS D 1 90 ? -41.056 25.360 18.448 1.00 27.35 90 LYS D O 1
ATOM 11370 N N . GLU D 1 91 ? -41.438 27.142 17.106 1.00 27.90 91 GLU D N 1
ATOM 11371 C CA . GLU D 1 91 ? -40.625 26.686 15.987 1.00 28.11 91 GLU D CA 1
ATOM 11372 C C . GLU D 1 91 ? -39.146 26.595 16.342 1.00 27.72 91 GLU D C 1
ATOM 11373 O O . GLU D 1 91 ? -38.496 25.625 15.998 1.00 27.72 91 GLU D O 1
ATOM 11379 N N . GLU D 1 92 ? -38.624 27.590 17.046 1.00 28.02 92 GLU D N 1
ATOM 11380 C CA . GLU D 1 92 ? -37.209 27.583 17.433 1.00 28.61 92 GLU D CA 1
ATOM 11381 C C . GLU D 1 92 ? -36.908 26.596 18.573 1.00 28.15 92 GLU D C 1
ATOM 11382 O O . GLU D 1 92 ? -35.820 26.024 18.635 1.00 28.21 92 GLU D O 1
ATOM 11388 N N . VAL D 1 93 ? -37.879 26.392 19.455 1.00 27.93 93 VAL D N 1
ATOM 11389 C CA . VAL D 1 93 ? -37.776 25.373 20.502 1.00 27.78 93 VAL D CA 1
ATOM 11390 C C . VAL D 1 93 ? -37.855 23.964 19.903 1.00 27.58 93 VAL D C 1
ATOM 11391 O O . VAL D 1 93 ? -37.048 23.096 20.251 1.00 27.37 93 VAL D O 1
ATOM 11395 N N . LYS D 1 94 ? -38.797 23.745 18.984 1.00 27.68 94 LYS D N 1
ATOM 11396 C CA . LYS D 1 94 ? -38.911 22.450 18.308 1.00 28.41 94 LYS D CA 1
ATOM 11397 C C . LYS D 1 94 ? -37.606 22.038 17.614 1.00 28.17 94 LYS D C 1
ATOM 11398 O O . LYS D 1 94 ? -37.228 20.867 17.673 1.00 27.50 94 LYS D O 1
ATOM 11404 N N . LYS D 1 95 ? -36.938 23.008 16.977 1.00 28.28 95 LYS D N 1
ATOM 11405 C CA . LYS D 1 95 ? -35.656 22.794 16.291 1.00 28.60 95 LYS D CA 1
ATOM 11406 C C . LYS D 1 95 ? -34.577 22.257 17.227 1.00 28.23 95 LYS D C 1
ATOM 11407 O O . LYS D 1 95 ? -33.805 21.373 16.858 1.00 28.45 95 LYS D O 1
ATOM 11413 N N . ILE D 1 96 ? -34.521 22.809 18.433 1.00 27.96 96 ILE D N 1
ATOM 11414 C CA . ILE D 1 96 ? -33.566 22.371 19.451 1.00 27.87 96 ILE D CA 1
ATOM 11415 C C . ILE D 1 96 ? -33.907 20.977 19.993 1.00 27.49 96 ILE D C 1
ATOM 11416 O O . ILE D 1 96 ? -33.025 20.157 20.189 1.00 27.70 96 ILE D O 1
ATOM 11421 N N . ILE D 1 97 ? -35.189 20.723 20.224 1.00 27.26 97 ILE D N 1
ATOM 11422 C CA . ILE D 1 97 ? -35.647 19.442 20.742 1.00 26.75 97 ILE D CA 1
ATOM 11423 C C . ILE D 1 97 ? -35.334 18.338 19.725 1.00 26.98 97 ILE D C 1
ATOM 11424 O O . ILE D 1 97 ? -34.845 17.263 20.095 1.00 26.76 97 ILE D O 1
ATOM 11429 N N . ASP D 1 98 ? -35.599 18.632 18.452 1.00 26.89 98 ASP D N 1
ATOM 11430 C CA . ASP D 1 98 ? -35.291 17.736 17.339 1.00 27.18 98 ASP D CA 1
ATOM 11431 C C . ASP D 1 98 ? -33.820 17.372 17.275 1.00 27.26 98 ASP D C 1
ATOM 11432 O O . ASP D 1 98 ? -33.478 16.201 17.079 1.00 27.05 98 ASP D O 1
ATOM 11437 N N . SER D 1 99 ? -32.963 18.382 17.435 1.00 27.48 99 SER D N 1
ATOM 11438 C CA . SER D 1 99 ? -31.519 18.190 17.471 1.00 27.84 99 SER D CA 1
ATOM 11439 C C . SER D 1 99 ? -31.119 17.233 18.581 1.00 28.13 99 SER D C 1
ATOM 11440 O O . SER D 1 99 ? -30.349 16.311 18.334 1.00 28.62 99 SER D O 1
ATOM 11443 N N . ARG D 1 100 ? -31.647 17.442 19.788 1.00 28.37 100 ARG D N 1
ATOM 11444 C CA . ARG D 1 100 ? -31.331 16.582 20.924 1.00 28.80 100 ARG D CA 1
ATOM 11445 C C . ARG D 1 100 ? -31.846 15.165 20.723 1.00 28.89 100 ARG D C 1
ATOM 11446 O O . ARG D 1 100 ? -31.152 14.195 21.036 1.00 29.35 100 ARG D O 1
ATOM 11454 N N . ILE D 1 101 ? -33.067 15.046 20.216 1.00 28.95 101 ILE D N 1
ATOM 11455 C CA . ILE D 1 101 ? -33.666 13.736 19.962 1.00 29.42 101 ILE D CA 1
ATOM 11456 C C . ILE D 1 101 ? -32.862 12.885 18.947 1.00 29.86 101 ILE D C 1
ATOM 11457 O O . ILE D 1 101 ? -32.632 11.701 19.186 1.00 29.72 101 ILE D O 1
ATOM 11462 N N . GLU D 1 102 ? -32.424 13.500 17.842 1.00 30.02 102 GLU D N 1
ATOM 11463 C CA . GLU D 1 102 ? -31.549 12.844 16.869 1.00 30.70 102 GLU D CA 1
ATOM 11464 C C . GLU D 1 102 ? -30.279 12.312 17.539 1.00 29.92 102 GLU D C 1
ATOM 11465 O O . GLU D 1 102 ? -29.958 11.133 17.399 1.00 29.78 102 GLU D O 1
ATOM 11471 N N . GLU D 1 103 ? -29.588 13.193 18.272 1.00 29.24 103 GLU D N 1
ATOM 11472 C CA . GLU D 1 103 ? -28.426 12.845 19.094 1.00 29.25 103 GLU D CA 1
ATOM 11473 C C . GLU D 1 103 ? -28.727 11.706 20.082 1.00 28.82 103 GLU D C 1
ATOM 11474 O O . GLU D 1 103 ? -27.924 10.795 20.217 1.00 29.53 103 GLU D O 1
ATOM 11480 N N . LEU D 1 104 ? -29.874 11.760 20.764 1.00 28.35 104 LEU D N 1
ATOM 11481 C CA . LEU D 1 104 ? -30.305 10.696 21.692 1.00 27.90 104 LEU D CA 1
ATOM 11482 C C . LEU D 1 104 ? -30.426 9.350 20.982 1.00 27.65 104 LEU D C 1
ATOM 11483 O O . LEU D 1 104 ? -29.974 8.311 21.485 1.00 27.28 104 LEU D O 1
ATOM 11488 N N . GLU D 1 105 ? -31.053 9.380 19.813 1.00 27.95 105 GLU D N 1
ATOM 11489 C CA . GLU D 1 105 ? -31.293 8.175 19.025 1.00 28.23 105 GLU D CA 1
ATOM 11490 C C . GLU D 1 105 ? -30.015 7.487 18.555 1.00 27.61 105 GLU D C 1
ATOM 11491 O O . GLU D 1 105 ? -29.878 6.288 18.733 1.00 28.09 105 GLU D O 1
ATOM 11497 N N . LYS D 1 106 ? -29.085 8.239 17.970 1.00 27.37 106 LYS D N 1
ATOM 11498 C CA . LYS D 1 106 ? -27.810 7.674 17.500 1.00 26.78 106 LYS D CA 1
ATOM 11499 C C . LYS D 1 106 ? -27.085 6.951 18.622 1.00 25.76 106 LYS D C 1
ATOM 11500 O O . LYS D 1 106 ? -26.615 5.820 18.436 1.00 26.05 106 LYS D O 1
ATOM 11506 N N . VAL D 1 107 ? -26.991 7.612 19.778 1.00 24.09 107 VAL D N 1
ATOM 11507 C CA . VAL D 1 107 ? -26.241 7.082 20.912 1.00 22.76 107 VAL D CA 1
ATOM 11508 C C . VAL D 1 107 ? -26.851 5.775 21.393 1.00 21.14 107 VAL D C 1
ATOM 11509 O O . VAL D 1 107 ? -26.126 4.807 21.645 1.00 20.20 107 VAL D O 1
ATOM 11513 N N . LEU D 1 108 ? -28.179 5.756 21.505 1.00 19.79 108 LEU D N 1
ATOM 11514 C CA . LEU D 1 108 ? -28.896 4.554 21.921 1.00 19.16 108 LEU D CA 1
ATOM 11515 C C . LEU D 1 108 ? -28.715 3.405 20.925 1.00 19.20 108 LEU D C 1
ATOM 11516 O O . LEU D 1 108 ? -28.631 2.245 21.329 1.00 19.72 108 LEU D O 1
ATOM 11521 N N . ILE D 1 109 ? -28.629 3.729 19.633 1.00 18.81 109 ILE D N 1
ATOM 11522 C CA . ILE D 1 109 ? -28.375 2.725 18.596 1.00 18.55 109 ILE D CA 1
ATOM 11523 C C . ILE D 1 109 ? -26.923 2.200 18.676 1.00 18.14 109 ILE D C 1
ATOM 11524 O O . ILE D 1 109 ? -26.690 0.999 18.591 1.00 17.34 109 ILE D O 1
ATOM 11529 N N . GLY D 1 110 ? -25.962 3.111 18.840 1.00 17.84 110 GLY D N 1
ATOM 11530 C CA . GLY D 1 110 ? -24.576 2.747 19.151 1.00 17.93 110 GLY D CA 1
ATOM 11531 C C . GLY D 1 110 ? -24.432 1.788 20.333 1.00 17.97 110 GLY D C 1
ATOM 11532 O O . GLY D 1 110 ? -23.727 0.790 20.232 1.00 18.05 110 GLY D O 1
ATOM 11533 N N . VAL D 1 111 ? -25.116 2.073 21.442 1.00 17.83 111 VAL D N 1
ATOM 11534 C CA . VAL D 1 111 ? -25.148 1.168 22.602 1.00 18.31 111 VAL D CA 1
ATOM 11535 C C . VAL D 1 111 ? -25.627 -0.258 22.229 1.00 18.56 111 VAL D C 1
ATOM 11536 O O . VAL D 1 111 ? -25.051 -1.264 22.674 1.00 18.51 111 VAL D O 1
ATOM 11540 N N . ALA D 1 112 ? -26.670 -0.326 21.410 1.00 18.66 112 ALA D N 1
ATOM 11541 C CA . ALA D 1 112 ? -27.229 -1.591 20.954 1.00 19.06 112 ALA D CA 1
ATOM 11542 C C . ALA D 1 112 ? -26.327 -2.304 19.931 1.00 19.67 112 ALA D C 1
ATOM 11543 O O . ALA D 1 112 ? -26.190 -3.533 19.963 1.00 19.78 112 ALA D O 1
ATOM 11545 N N . TYR D 1 113 ? -25.712 -1.538 19.033 1.00 20.37 113 TYR D N 1
ATOM 11546 C CA . TYR D 1 113 ? -24.769 -2.094 18.052 1.00 21.09 113 TYR D CA 1
ATOM 11547 C C . TYR D 1 113 ? -23.574 -2.722 18.746 1.00 20.89 113 TYR D C 1
ATOM 11548 O O . TYR D 1 113 ? -23.133 -3.819 18.387 1.00 21.52 113 TYR D O 1
ATOM 11557 N N . LEU D 1 114 ? -23.054 -2.017 19.742 1.00 20.08 114 LEU D N 1
ATOM 11558 C CA . LEU D 1 114 ? -21.864 -2.450 20.449 1.00 20.01 114 LEU D CA 1
ATOM 11559 C C . LEU D 1 114 ? -22.137 -3.414 21.613 1.00 19.74 114 LEU D C 1
ATOM 11560 O O . LEU D 1 114 ? -21.258 -4.201 21.973 1.00 19.50 114 LEU D O 1
ATOM 11565 N N . GLY D 1 115 ? -23.345 -3.363 22.185 1.00 19.60 115 GLY D N 1
ATOM 11566 C CA . GLY D 1 115 ? -23.636 -4.081 23.437 1.00 19.55 115 GLY D CA 1
ATOM 11567 C C . GLY D 1 115 ? -22.723 -3.541 24.529 1.00 19.76 115 GLY D C 1
ATOM 11568 O O . GLY D 1 115 ? -22.104 -4.290 25.292 1.00 18.49 115 GLY D O 1
ATOM 11569 N N . GLU D 1 116 ? -22.631 -2.216 24.574 1.00 20.48 116 GLU D N 1
ATOM 11570 C CA . GLU D 1 116 ? -21.706 -1.543 25.453 1.00 21.83 116 GLU D CA 1
ATOM 11571 C C . GLU D 1 116 ? -22.355 -0.290 26.006 1.00 21.80 116 GLU D C 1
ATOM 11572 O O . GLU D 1 116 ? -22.918 0.503 25.262 1.00 21.99 116 GLU D O 1
ATOM 11578 N N . LEU D 1 117 ? -22.287 -0.133 27.324 1.00 22.40 117 LEU D N 1
ATOM 11579 C CA . LEU D 1 117 ? -22.772 1.066 27.993 1.00 22.49 117 LEU D CA 1
ATOM 11580 C C . LEU D 1 117 ? -21.834 1.426 29.140 1.00 22.84 117 LEU D C 1
ATOM 11581 O O . LEU D 1 117 ? -22.025 0.982 30.265 1.00 23.68 117 LEU D O 1
ATOM 11586 N N . THR D 1 118 ? -20.827 2.242 28.852 1.00 22.79 118 THR D N 1
ATOM 11587 C CA . THR D 1 118 ? -19.928 2.761 29.890 1.00 22.93 118 THR D CA 1
ATOM 11588 C C . THR D 1 118 ? -20.644 3.783 30.789 1.00 22.92 118 THR D C 1
ATOM 11589 O O . THR D 1 118 ? -21.649 4.360 30.379 1.00 23.16 118 THR D O 1
ATOM 11593 N N . PRO D 1 119 ? -20.132 4.004 32.018 1.00 22.66 119 PRO D N 1
ATOM 11594 C CA . PRO D 1 119 ? -20.624 5.083 32.874 1.00 22.94 119 PRO D CA 1
ATOM 11595 C C . PRO D 1 119 ? -20.683 6.454 32.171 1.00 23.20 119 PRO D C 1
ATOM 11596 O O . PRO D 1 119 ? -21.622 7.223 32.392 1.00 23.21 119 PRO D O 1
ATOM 11600 N N . LYS D 1 120 ? -19.686 6.738 31.333 1.00 23.23 120 LYS D N 1
ATOM 11601 C CA . LYS D 1 120 ? -19.616 7.972 30.542 1.00 23.36 120 LYS D CA 1
ATOM 11602 C C . LYS D 1 120 ? -20.826 8.125 29.613 1.00 22.86 120 LYS D C 1
ATOM 11603 O O . LYS D 1 120 ? -21.484 9.179 29.610 1.00 22.24 120 LYS D O 1
ATOM 11609 N N . SER D 1 121 ? -21.117 7.065 28.848 1.00 22.49 121 SER D N 1
ATOM 11610 C CA . SER D 1 121 ? -22.266 7.032 27.932 1.00 22.21 121 SER D CA 1
ATOM 11611 C C . SER D 1 121 ? -23.584 7.043 28.687 1.00 22.17 121 SER D C 1
ATOM 11612 O O . SER D 1 121 ? -24.578 7.568 28.192 1.00 21.61 121 SER D O 1
ATOM 11615 N N . ARG D 1 122 ? -23.590 6.432 29.867 1.00 22.49 122 ARG D N 1
ATOM 11616 C CA . ARG D 1 122 ? -24.778 6.389 30.704 1.00 23.68 122 ARG D CA 1
ATOM 11617 C C . ARG D 1 122 ? -25.105 7.811 31.178 1.00 22.63 122 ARG D C 1
ATOM 11618 O O . ARG D 1 122 ? -26.263 8.240 31.127 1.00 21.69 122 ARG D O 1
ATOM 11626 N N . ASP D 1 123 ? -24.079 8.550 31.610 1.00 22.21 123 ASP D N 1
ATOM 11627 C CA . ASP D 1 123 ? -24.277 9.947 32.015 1.00 21.93 123 ASP D CA 1
ATOM 11628 C C . ASP D 1 123 ? -24.785 10.793 30.864 1.00 21.60 123 ASP D C 1
ATOM 11629 O O . ASP D 1 123 ? -25.707 11.590 31.044 1.00 21.82 123 ASP D O 1
ATOM 11634 N N . TYR D 1 124 ? -24.202 10.589 29.686 1.00 21.19 124 TYR D N 1
ATOM 11635 C CA . TYR D 1 124 ? -24.561 11.350 28.491 1.00 21.05 124 TYR D CA 1
ATOM 11636 C C . TYR D 1 124 ? -26.037 11.172 28.123 1.00 20.39 124 TYR D C 1
ATOM 11637 O O . TYR D 1 124 ? -26.736 12.160 27.940 1.00 20.15 124 TYR D O 1
ATOM 11646 N N . ILE D 1 125 ? -26.486 9.921 28.012 1.00 19.85 125 ILE D N 1
ATOM 11647 C CA . ILE D 1 125 ? -27.892 9.588 27.774 1.00 19.78 125 ILE D CA 1
ATOM 11648 C C . ILE D 1 125 ? -28.805 10.235 28.818 1.00 20.33 125 ILE D C 1
ATOM 11649 O O . ILE D 1 125 ? -29.782 10.881 28.449 1.00 20.49 125 ILE D O 1
ATOM 11654 N N . LEU D 1 126 ? -28.460 10.102 30.104 1.00 20.23 126 LEU D N 1
ATOM 11655 C CA . LEU D 1 126 ? -29.248 10.673 31.202 1.00 20.58 126 LEU D CA 1
ATOM 11656 C C . LEU D 1 126 ? -29.402 12.198 31.139 1.00 21.05 126 LEU D C 1
ATOM 11657 O O . LEU D 1 126 ? -30.446 12.727 31.517 1.00 21.34 126 LEU D O 1
ATOM 11662 N N . SER D 1 127 ? -28.351 12.890 30.705 1.00 20.58 127 SER D N 1
ATOM 11663 C CA . SER D 1 127 ? -28.372 14.335 30.546 1.00 20.93 127 SER D CA 1
ATOM 11664 C C . SER D 1 127 ? -29.474 14.850 29.622 1.00 20.83 127 SER D C 1
ATOM 11665 O O . SER D 1 127 ? -29.863 16.008 29.723 1.00 20.93 127 SER D O 1
ATOM 11668 N N . PHE D 1 128 ? -29.971 13.992 28.731 1.00 20.74 128 PHE D N 1
ATOM 11669 C CA . PHE D 1 128 ? -30.969 14.401 27.744 1.00 20.55 128 PHE D CA 1
ATOM 11670 C C . PHE D 1 128 ? -32.294 14.876 28.340 1.00 20.56 128 PHE D C 1
ATOM 11671 O O . PHE D 1 128 ? -32.939 15.769 27.787 1.00 20.61 128 PHE D O 1
ATOM 11679 N N . GLY D 1 129 ? -32.679 14.292 29.472 1.00 20.46 129 GLY D N 1
ATOM 11680 C CA . GLY D 1 129 ? -33.868 14.712 30.187 1.00 20.11 129 GLY D CA 1
ATOM 11681 C C . GLY D 1 129 ? -33.911 16.207 30.440 1.00 20.02 129 GLY D C 1
ATOM 11682 O O . GLY D 1 129 ? -34.847 16.869 30.015 1.00 20.22 129 GLY D O 1
ATOM 11683 N N . GLU D 1 130 ? -32.900 16.733 31.130 1.00 20.03 130 GLU D N 1
ATOM 11684 C CA . GLU D 1 130 ? -32.806 18.173 31.421 1.00 20.71 130 GLU D CA 1
ATOM 11685 C C . GLU D 1 130 ? -32.563 19.029 30.193 1.00 20.73 130 GLU D C 1
ATOM 11686 O O . GLU D 1 130 ? -32.994 20.186 30.140 1.00 20.95 130 GLU D O 1
ATOM 11692 N N . ARG D 1 131 ? -31.861 18.459 29.220 1.00 20.72 131 ARG D N 1
ATOM 11693 C CA . ARG D 1 131 ? -31.538 19.162 27.988 1.00 20.82 131 ARG D CA 1
ATOM 11694 C C . ARG D 1 131 ? -32.707 19.193 27.012 1.00 20.72 131 ARG D C 1
ATOM 11695 O O . ARG D 1 131 ? -32.685 19.944 26.041 1.00 20.30 131 ARG D O 1
ATOM 11703 N N . LEU D 1 132 ? -33.723 18.372 27.273 1.00 21.36 132 LEU D N 1
ATOM 11704 C CA . LEU D 1 132 ? -34.979 18.444 26.518 1.00 21.79 132 LEU D CA 1
ATOM 11705 C C . LEU D 1 132 ? -36.010 19.364 27.165 1.00 21.88 132 LEU D C 1
ATOM 11706 O O . LEU D 1 132 ? -36.826 19.966 26.472 1.00 22.17 132 LEU D O 1
ATOM 11711 N N . SER D 1 133 ? -35.977 19.486 28.488 1.00 22.25 133 SER D N 1
ATOM 11712 C CA . SER D 1 133 ? -36.994 20.273 29.169 1.00 22.48 133 SER D CA 1
ATOM 11713 C C . SER D 1 133 ? -36.636 21.755 29.259 1.00 22.81 133 SER D C 1
ATOM 11714 O O . SER D 1 133 ? -37.513 22.616 29.144 1.00 22.82 133 SER D O 1
ATOM 11717 N N . SER D 1 134 ? -35.351 22.055 29.437 1.00 23.21 134 SER D N 1
ATOM 11718 C CA . SER D 1 134 ? -34.917 23.428 29.665 1.00 23.30 134 SER D CA 1
ATOM 11719 C C . SER D 1 134 ? -35.131 24.405 28.497 1.00 23.42 134 SER D C 1
ATOM 11720 O O . SER D 1 134 ? -35.446 25.579 28.736 1.00 24.11 134 SER D O 1
ATOM 11723 N N . PRO D 1 135 ? -34.953 23.954 27.235 1.00 23.31 135 PRO D N 1
ATOM 11724 C CA . PRO D 1 135 ? -35.301 24.885 26.150 1.00 22.61 135 PRO D CA 1
ATOM 11725 C C . PRO D 1 135 ? -36.795 25.243 26.095 1.00 22.28 135 PRO D C 1
ATOM 11726 O O . PRO D 1 135 ? -37.151 26.353 25.676 1.00 22.33 135 PRO D O 1
ATOM 11730 N N . ILE D 1 136 ? -37.655 24.321 26.514 1.00 21.62 136 ILE D N 1
ATOM 11731 C CA . ILE D 1 136 ? -39.097 24.579 26.526 1.00 21.40 136 ILE D CA 1
ATOM 11732 C C . ILE D 1 136 ? -39.464 25.629 27.566 1.00 21.25 136 ILE D C 1
ATOM 11733 O O . ILE D 1 136 ? -40.227 26.548 27.269 1.00 21.40 136 ILE D O 1
ATOM 11738 N N . LEU D 1 137 ? -38.922 25.483 28.777 1.00 21.32 137 LEU D N 1
ATOM 11739 C CA . LEU D 1 137 ? -39.170 26.435 29.862 1.00 21.45 137 LEU D CA 1
ATOM 11740 C C . LEU D 1 137 ? -38.611 27.803 29.529 1.00 21.84 137 LEU D C 1
ATOM 11741 O O . LEU D 1 137 ? -39.256 28.827 29.793 1.00 22.14 137 LEU D O 1
ATOM 11746 N N . SER D 1 138 ? -37.417 27.822 28.941 1.00 21.89 138 SER D N 1
ATOM 11747 C CA . SER D 1 138 ? -36.816 29.082 28.533 1.00 22.24 138 SER D CA 1
ATOM 11748 C C . SER D 1 138 ? -37.638 29.759 27.429 1.00 22.21 138 SER D C 1
ATOM 11749 O O . SER D 1 138 ? -37.824 30.981 27.442 1.00 22.52 138 SER D O 1
ATOM 11752 N N . GLY D 1 139 ? -38.138 28.960 26.493 1.00 22.17 139 GLY D N 1
ATOM 11753 C CA . GLY D 1 139 ? -39.028 29.454 25.429 1.00 22.26 139 GLY D CA 1
ATOM 11754 C C . GLY D 1 139 ? -40.347 30.025 25.958 1.00 22.35 139 GLY D C 1
ATOM 11755 O O . GLY D 1 139 ? -40.849 31.039 25.451 1.00 22.32 139 GLY D O 1
ATOM 11756 N N . ALA D 1 140 ? -40.897 29.374 26.979 1.00 22.09 140 ALA D N 1
ATOM 11757 C CA . ALA D 1 140 ? -42.138 29.804 27.618 1.00 22.12 140 ALA D CA 1
ATOM 11758 C C . ALA D 1 140 ? -41.966 31.105 28.393 1.00 22.26 140 ALA D C 1
ATOM 11759 O O . ALA D 1 140 ? -42.900 31.890 28.473 1.00 21.93 140 ALA D O 1
ATOM 11761 N N . ILE D 1 141 ? -40.781 31.314 28.974 1.00 22.78 141 ILE D N 1
ATOM 11762 C CA . ILE D 1 141 ? -40.444 32.575 29.642 1.00 23.06 141 ILE D CA 1
ATOM 11763 C C . ILE D 1 141 ? -40.332 33.721 28.628 1.00 24.07 141 ILE D C 1
ATOM 11764 O O . ILE D 1 141 ? -40.805 34.839 28.887 1.00 24.12 141 ILE D O 1
ATOM 11769 N N . ARG D 1 142 ? -39.709 33.431 27.482 1.00 24.61 142 ARG D N 1
ATOM 11770 C CA . ARG D 1 142 ? -39.642 34.362 26.355 1.00 25.33 142 ARG D CA 1
ATOM 11771 C C . ARG D 1 142 ? -41.026 34.706 25.828 1.00 25.62 142 ARG D C 1
ATOM 11772 O O . ARG D 1 142 ? -41.309 35.871 25.508 1.00 26.22 142 ARG D O 1
ATOM 11780 N N . ASP D 1 143 ? -41.879 33.687 25.734 1.00 25.47 143 ASP D N 1
ATOM 11781 C CA . ASP D 1 143 ? -43.254 33.854 25.297 1.00 25.41 143 ASP D CA 1
ATOM 11782 C C . ASP D 1 143 ? -44.015 34.836 26.199 1.00 25.56 143 ASP D C 1
ATOM 11783 O O . ASP D 1 143 ? -44.963 35.488 25.754 1.00 25.63 143 ASP D O 1
ATOM 11788 N N . LEU D 1 144 ? -43.582 34.949 27.454 1.00 25.55 144 LEU D N 1
ATOM 11789 C CA . LEU D 1 144 ? -44.177 35.890 28.407 1.00 26.00 144 LEU D CA 1
ATOM 11790 C C . LEU D 1 144 ? -43.514 37.290 28.441 1.00 26.20 144 LEU D C 1
ATOM 11791 O O . LEU D 1 144 ? -43.782 38.080 29.339 1.00 26.06 144 LEU D O 1
ATOM 11796 N N . GLY D 1 145 ? -42.665 37.581 27.452 1.00 26.56 145 GLY D N 1
ATOM 11797 C CA . GLY D 1 145 ? -42.092 38.907 27.265 1.00 27.22 145 GLY D CA 1
ATOM 11798 C C . GLY D 1 145 ? -40.779 39.148 27.979 1.00 27.62 145 GLY D C 1
ATOM 11799 O O . GLY D 1 145 ? -40.332 40.295 28.110 1.00 27.47 145 GLY D O 1
ATOM 11800 N N . GLU D 1 146 ? -40.155 38.065 28.429 1.00 27.93 146 GLU D N 1
ATOM 11801 C CA . GLU D 1 146 ? -38.931 38.151 29.208 1.00 28.40 146 GLU D CA 1
ATOM 11802 C C . GLU D 1 146 ? -37.750 37.523 28.451 1.00 28.61 146 GLU D C 1
ATOM 11803 O O . GLU D 1 146 ? -37.940 36.578 27.679 1.00 29.14 146 GLU D O 1
ATOM 11809 N N . LYS D 1 147 ? -36.543 38.059 28.650 1.00 28.35 147 LYS D N 1
ATOM 11810 C CA . LYS D 1 147 ? -35.330 37.514 28.019 1.00 28.06 147 LYS D CA 1
ATOM 11811 C C . LYS D 1 147 ? -34.852 36.232 28.697 1.00 27.70 147 LYS D C 1
ATOM 11812 O O . LYS D 1 147 ? -34.756 36.169 29.928 1.00 27.98 147 LYS D O 1
ATOM 11818 N N . SER D 1 148 ? -34.536 35.218 27.895 1.00 27.10 148 SER D N 1
ATOM 11819 C CA . SER D 1 148 ? -34.155 33.915 28.437 1.00 26.44 148 SER D CA 1
ATOM 11820 C C . SER D 1 148 ? -33.358 33.059 27.456 1.00 26.09 148 SER D C 1
ATOM 11821 O O . SER D 1 148 ? -33.596 33.097 26.251 1.00 25.85 148 SER D O 1
ATOM 11824 N N . ILE D 1 149 ? -32.393 32.312 27.991 1.00 25.80 149 ILE D N 1
ATOM 11825 C CA . ILE D 1 149 ? -31.708 31.235 27.259 1.00 25.61 149 ILE D CA 1
ATOM 11826 C C . ILE D 1 149 ? -31.554 30.013 28.155 1.00 24.94 149 ILE D C 1
ATOM 11827 O O . ILE D 1 149 ? -31.438 30.134 29.373 1.00 24.77 149 ILE D O 1
ATOM 11832 N N . ALA D 1 150 ? -31.549 28.839 27.535 1.00 24.78 150 ALA D N 1
ATOM 11833 C CA . ALA D 1 150 ? -31.283 27.582 28.225 1.00 24.09 150 ALA D CA 1
ATOM 11834 C C . ALA D 1 150 ? -29.791 27.273 28.173 1.00 24.22 150 ALA D C 1
ATOM 11835 O O . ALA D 1 150 ? -29.143 27.505 27.164 1.00 23.88 150 ALA D O 1
ATOM 11837 N N . LEU D 1 151 ? -29.253 26.753 29.273 1.00 24.48 151 LEU D N 1
ATOM 11838 C CA . LEU D 1 151 ? -27.829 26.450 29.385 1.00 24.68 151 LEU D CA 1
ATOM 11839 C C . LEU D 1 151 ? -27.651 25.088 30.023 1.00 24.38 151 LEU D C 1
ATOM 11840 O O . LEU D 1 151 ? -28.459 24.686 30.852 1.00 24.40 151 LEU D O 1
ATOM 11845 N N . GLU D 1 152 ? -26.580 24.395 29.661 1.00 24.34 152 GLU D N 1
ATOM 11846 C CA . GLU D 1 152 ? -26.184 23.181 30.379 1.00 24.79 152 GLU D CA 1
ATOM 11847 C C . GLU D 1 152 ? -25.346 23.521 31.616 1.00 24.41 152 GLU D C 1
ATOM 11848 O O . GLU D 1 152 ? -24.817 24.621 31.722 1.00 24.71 152 GLU D O 1
ATOM 11854 N N . GLY D 1 153 ? -25.257 22.591 32.557 1.00 24.57 153 GLY D N 1
ATOM 11855 C CA . GLY D 1 153 ? -24.629 22.829 33.858 1.00 24.67 153 GLY D CA 1
ATOM 11856 C C . GLY D 1 153 ? -23.149 23.167 33.807 1.00 25.05 153 GLY D C 1
ATOM 11857 O O . GLY D 1 153 ? -22.643 23.929 34.627 1.00 25.27 153 GLY D O 1
ATOM 11858 N N . GLY D 1 154 ? -22.445 22.601 32.840 1.00 25.45 154 GLY D N 1
ATOM 11859 C CA . GLY D 1 154 ? -21.027 22.874 32.689 1.00 25.60 154 GLY D CA 1
ATOM 11860 C C . GLY D 1 154 ? -20.803 24.258 32.137 1.00 25.65 154 GLY D C 1
ATOM 11861 O O . GLY D 1 154 ? -19.928 24.995 32.606 1.00 25.39 154 GLY D O 1
ATOM 11862 N N . GLU D 1 155 ? -21.611 24.624 31.149 1.00 25.94 155 GLU D N 1
ATOM 11863 C CA . GLU D 1 155 ? -21.458 25.928 30.523 1.00 26.48 155 GLU D CA 1
ATOM 11864 C C . GLU D 1 155 ? -22.026 27.027 31.419 1.00 25.76 155 GLU D C 1
ATOM 11865 O O . GLU D 1 155 ? -21.740 28.205 31.217 1.00 25.90 155 GLU D O 1
ATOM 11871 N N . ALA D 1 156 ? -22.808 26.616 32.420 1.00 25.26 156 ALA D N 1
ATOM 11872 C CA . ALA D 1 156 ? -23.239 27.490 33.512 1.00 24.57 156 ALA D CA 1
ATOM 11873 C C . ALA D 1 156 ? -22.185 27.623 34.620 1.00 24.37 156 ALA D C 1
ATOM 11874 O O . ALA D 1 156 ? -22.339 28.456 35.519 1.00 24.71 156 ALA D O 1
ATOM 11876 N N . GLY D 1 157 ? -21.131 26.804 34.571 1.00 23.56 157 GLY D N 1
ATOM 11877 C CA . GLY D 1 157 ? -20.001 26.947 35.498 1.00 22.64 157 GLY D CA 1
ATOM 11878 C C . GLY D 1 157 ? -19.759 25.839 36.523 1.00 22.21 157 GLY D C 1
ATOM 11879 O O . GLY D 1 157 ? -18.917 25.994 37.412 1.00 21.38 157 GLY D O 1
ATOM 11880 N N . ILE D 1 158 ? -20.478 24.724 36.388 1.00 21.93 158 ILE D N 1
ATOM 11881 C CA . ILE D 1 158 ? -20.301 23.552 37.264 1.00 21.79 158 ILE D CA 1
ATOM 11882 C C . ILE D 1 158 ? -19.343 22.541 36.633 1.00 22.09 158 ILE D C 1
ATOM 11883 O O . ILE D 1 158 ? -19.708 21.826 35.685 1.00 22.01 158 ILE D O 1
ATOM 11888 N N . ILE D 1 159 ? -18.115 22.508 37.158 1.00 22.70 159 ILE D N 1
ATOM 11889 C CA . ILE D 1 159 ? -17.058 21.611 36.680 1.00 23.31 159 ILE D CA 1
ATOM 11890 C C . ILE D 1 159 ? -16.833 20.491 37.697 1.00 23.99 159 ILE D C 1
ATOM 11891 O O . ILE D 1 159 ? -16.721 20.739 38.896 1.00 24.26 159 ILE D O 1
ATOM 11896 N N . THR D 1 160 ? -16.800 19.255 37.216 1.00 24.32 160 THR D N 1
ATOM 11897 C CA . THR D 1 160 ? -16.652 18.113 38.099 1.00 24.80 160 THR D CA 1
ATOM 11898 C C . THR D 1 160 ? -15.431 17.274 37.728 1.00 25.67 160 THR D C 1
ATOM 11899 O O . THR D 1 160 ? -14.737 17.567 36.750 1.00 25.23 160 THR D O 1
ATOM 11903 N N . ASP D 1 161 ? -15.195 16.231 38.526 1.00 26.81 161 ASP D N 1
ATOM 11904 C CA . ASP D 1 161 ? -14.253 15.170 38.194 1.00 28.13 161 ASP D CA 1
ATOM 11905 C C . ASP D 1 161 ? -14.923 14.206 37.202 1.00 29.19 161 ASP D C 1
ATOM 11906 O O . ASP D 1 161 ? -16.071 14.438 36.786 1.00 29.19 161 ASP D O 1
ATOM 11911 N N . ASN D 1 162 ? -14.224 13.143 36.809 1.00 30.48 162 ASN D N 1
ATOM 11912 C CA . ASN D 1 162 ? -14.821 12.154 35.904 1.00 32.09 162 ASN D CA 1
ATOM 11913 C C . ASN D 1 162 ? -15.224 10.842 36.562 1.00 32.64 162 ASN D C 1
ATOM 11914 O O . ASN D 1 162 ? -15.024 9.759 36.001 1.00 32.97 162 ASN D O 1
ATOM 11919 N N . ASN D 1 163 ? -15.796 10.947 37.757 1.00 33.16 163 ASN D N 1
ATOM 11920 C CA . ASN D 1 163 ? -16.492 9.823 38.356 1.00 33.69 163 ASN D CA 1
ATOM 11921 C C . ASN D 1 163 ? -17.938 9.829 37.872 1.00 33.33 163 ASN D C 1
ATOM 11922 O O . ASN D 1 163 ? -18.855 10.223 38.602 1.00 33.56 163 ASN D O 1
ATOM 11927 N N . PHE D 1 164 ? -18.124 9.411 36.620 1.00 33.35 164 PHE D N 1
ATOM 11928 C CA . PHE D 1 164 ? -19.455 9.321 35.998 1.00 33.18 164 PHE D CA 1
ATOM 11929 C C . PHE D 1 164 ? -20.384 8.462 36.862 1.00 33.76 164 PHE D C 1
ATOM 11930 O O . PHE D 1 164 ? -20.016 7.360 37.252 1.00 33.85 164 PHE D O 1
ATOM 11938 N N . GLY D 1 165 ? -21.567 8.995 37.178 1.00 34.91 165 GLY D N 1
ATOM 11939 C CA . GLY D 1 165 ? -22.505 8.365 38.123 1.00 35.68 165 GLY D CA 1
ATOM 11940 C C . GLY D 1 165 ? -22.888 9.326 39.238 1.00 36.51 165 GLY D C 1
ATOM 11941 O O . GLY D 1 165 ? -24.064 9.674 39.417 1.00 36.82 165 GLY D O 1
ATOM 11942 N N . SER D 1 166 ? -21.887 9.743 40.008 1.00 36.88 166 SER D N 1
ATOM 11943 C CA . SER D 1 166 ? -22.015 10.907 40.888 1.00 36.81 166 SER D CA 1
ATOM 11944 C C . SER D 1 166 ? -20.638 11.553 41.025 1.00 36.32 166 SER D C 1
ATOM 11945 O O . SER D 1 166 ? -19.909 11.373 42.011 1.00 36.10 166 SER D O 1
ATOM 11948 N N . ALA D 1 167 ? -20.288 12.275 39.968 1.00 35.40 167 ALA D N 1
ATOM 11949 C CA . ALA D 1 167 ? -19.110 13.096 39.927 1.00 34.28 167 ALA D CA 1
ATOM 11950 C C . ALA D 1 167 ? -19.188 14.085 41.081 1.00 33.62 167 ALA D C 1
ATOM 11951 O O . ALA D 1 167 ? -20.256 14.632 41.361 1.00 33.27 167 ALA D O 1
ATOM 11953 N N . ARG D 1 168 ? -18.068 14.281 41.769 1.00 32.80 168 ARG D N 1
ATOM 11954 C CA . ARG D 1 168 ? -17.979 15.328 42.769 1.00 32.61 168 ARG D CA 1
ATOM 11955 C C . ARG D 1 168 ? -17.628 16.619 42.040 1.00 30.86 168 ARG D C 1
ATOM 11956 O O . ARG D 1 168 ? -16.929 16.595 41.029 1.00 30.42 168 ARG D O 1
ATOM 11964 N N . VAL D 1 169 ? -18.134 17.738 42.547 1.00 29.95 169 VAL D N 1
ATOM 11965 C CA . VAL D 1 169 ? -17.834 19.053 41.975 1.00 28.52 169 VAL D CA 1
ATOM 11966 C C . VAL D 1 169 ? -16.378 19.430 42.263 1.00 28.32 169 VAL D C 1
ATOM 11967 O O . VAL D 1 169 ? -15.915 19.316 43.393 1.00 28.17 169 VAL D O 1
ATOM 11971 N N . LYS D 1 170 ? -15.663 19.860 41.232 1.00 28.12 170 LYS D N 1
ATOM 11972 C CA . LYS D 1 170 ? -14.274 20.274 41.355 1.00 28.60 170 LYS D CA 1
ATOM 11973 C C . LYS D 1 170 ? -14.153 21.782 41.555 1.00 28.27 170 LYS D C 1
ATOM 11974 O O . LYS D 1 170 ? -13.437 22.258 42.436 1.00 27.99 170 LYS D O 1
ATOM 11980 N N . ARG D 1 171 ? -14.883 22.523 40.731 1.00 27.93 171 ARG D N 1
ATOM 11981 C CA . ARG D 1 171 ? -14.582 23.911 40.485 1.00 27.86 171 ARG D CA 1
ATOM 11982 C C . ARG D 1 171 ? -15.882 24.584 40.075 1.00 27.31 171 ARG D C 1
ATOM 11983 O O . ARG D 1 171 ? -16.719 23.952 39.445 1.00 27.45 171 ARG D O 1
ATOM 11991 N N . LEU D 1 172 ? -16.053 25.854 40.436 1.00 26.87 172 LEU D N 1
ATOM 11992 C CA . LEU D 1 172 ? -17.191 26.642 39.954 1.00 26.49 172 LEU D CA 1
ATOM 11993 C C . LEU D 1 172 ? -16.768 27.896 39.172 1.00 26.18 172 LEU D C 1
ATOM 11994 O O . LEU D 1 172 ? -15.931 28.665 39.621 1.00 25.93 172 LEU D O 1
ATOM 11999 N N . GLU D 1 173 ? -17.365 28.069 37.997 1.00 26.11 173 GLU D N 1
ATOM 12000 C CA . GLU D 1 173 ? -17.177 29.248 37.158 1.00 26.40 173 GLU D CA 1
ATOM 12001 C C . GLU D 1 173 ? -18.520 29.918 36.948 1.00 25.73 173 GLU D C 1
ATOM 12002 O O . GLU D 1 173 ? -18.757 30.507 35.894 1.00 25.03 173 GLU D O 1
ATOM 12008 N N . VAL D 1 174 ? -19.388 29.827 37.959 1.00 25.99 174 VAL D N 1
ATOM 12009 C CA . VAL D 1 174 ? -20.790 30.276 37.853 1.00 25.76 174 VAL D CA 1
ATOM 12010 C C . VAL D 1 174 ? -20.886 31.787 37.606 1.00 25.93 174 VAL D C 1
ATOM 12011 O O . VAL D 1 174 ? -21.554 32.213 36.673 1.00 25.83 174 VAL D O 1
ATOM 12015 N N . LYS D 1 175 ? -20.206 32.580 38.431 1.00 26.25 175 LYS D N 1
ATOM 12016 C CA . LYS D 1 175 ? -20.180 34.046 38.272 1.00 26.88 175 LYS D CA 1
ATOM 12017 C C . LYS D 1 175 ? -19.680 34.494 36.901 1.00 26.79 175 LYS D C 1
ATOM 12018 O O . LYS D 1 175 ? -20.279 35.361 36.270 1.00 26.66 175 LYS D O 1
ATOM 12024 N N . GLU D 1 176 ? -18.578 33.892 36.460 1.00 26.92 176 GLU D N 1
ATOM 12025 C CA . GLU D 1 176 ? -18.003 34.138 35.140 1.00 27.32 176 GLU D CA 1
ATOM 12026 C C . GLU D 1 176 ? -18.994 33.867 34.006 1.00 27.16 176 GLU D C 1
ATOM 12027 O O . GLU D 1 176 ? -19.108 34.660 33.075 1.00 27.35 176 GLU D O 1
ATOM 12033 N N . ARG D 1 177 ? -19.701 32.743 34.084 1.00 27.21 177 ARG D N 1
ATOM 12034 C CA . ARG D 1 177 ? -20.603 32.334 33.011 1.00 27.31 177 ARG D CA 1
ATOM 12035 C C . ARG D 1 177 ? -21.947 33.070 33.050 1.00 26.75 177 ARG D C 1
ATOM 12036 O O . ARG D 1 177 ? -22.489 33.426 32.002 1.00 26.70 177 ARG D O 1
ATOM 12044 N N . LEU D 1 178 ? -22.471 33.303 34.252 1.00 26.42 178 LEU D N 1
ATOM 12045 C CA . LEU D 1 178 ? -23.840 33.809 34.408 1.00 26.07 178 LEU D CA 1
ATOM 12046 C C . LEU D 1 178 ? -23.991 35.324 34.612 1.00 26.22 178 LEU D C 1
ATOM 12047 O O . LEU D 1 178 ? -24.990 35.903 34.182 1.00 26.09 178 LEU D O 1
ATOM 12052 N N . LEU D 1 179 ? -23.018 35.959 35.260 1.00 26.48 179 LEU D N 1
ATOM 12053 C CA . LEU D 1 179 ? -23.055 37.418 35.478 1.00 26.97 179 LEU D CA 1
ATOM 12054 C C . LEU D 1 179 ? -23.282 38.255 34.208 1.00 27.25 179 LEU D C 1
ATOM 12055 O O . LEU D 1 179 ? -24.131 39.151 34.222 1.00 26.98 179 LEU D O 1
ATOM 12060 N N . PRO D 1 180 ? -22.530 37.976 33.111 1.00 27.79 180 PRO D N 1
ATOM 12061 C CA . PRO D 1 180 ? -22.791 38.713 31.869 1.00 27.90 180 PRO D CA 1
ATOM 12062 C C . PRO D 1 180 ? -24.251 38.634 31.427 1.00 27.88 180 PRO D C 1
ATOM 12063 O O . PRO D 1 180 ? -24.811 39.640 31.005 1.00 27.97 180 PRO D O 1
ATOM 12067 N N . LEU D 1 181 ? -24.852 37.454 31.550 1.00 28.18 181 LEU D N 1
ATOM 12068 C CA . LEU D 1 181 ? -26.260 37.222 31.200 1.00 28.38 181 LEU D CA 1
ATOM 12069 C C . LEU D 1 181 ? -27.226 38.021 32.072 1.00 28.44 181 LEU D C 1
ATOM 12070 O O . LEU D 1 181 ? -28.116 38.705 31.556 1.00 28.74 181 LEU D O 1
ATOM 12075 N N . LEU D 1 182 ? -27.032 37.940 33.388 1.00 28.32 182 LEU D N 1
ATOM 12076 C CA . LEU D 1 182 ? -27.855 38.668 34.362 1.00 28.13 182 LEU D CA 1
ATOM 12077 C C . LEU D 1 182 ? -27.749 40.188 34.217 1.00 28.60 182 LEU D C 1
ATOM 12078 O O . LEU D 1 182 ? -28.680 40.923 34.558 1.00 28.64 182 LEU D O 1
ATOM 12083 N N . LYS D 1 183 ? -26.611 40.644 33.705 1.00 28.79 183 LYS D N 1
ATOM 12084 C CA . LYS D 1 183 ? -26.368 42.054 33.498 1.00 29.34 183 LYS D CA 1
ATOM 12085 C C . LYS D 1 183 ? -27.167 42.575 32.300 1.00 29.29 183 LYS D C 1
ATOM 12086 O O . LYS D 1 183 ? -27.649 43.709 32.328 1.00 29.29 183 LYS D O 1
ATOM 12092 N N . GLU D 1 184 ? -27.309 41.746 31.262 1.00 29.33 184 GLU D N 1
ATOM 12093 C CA . GLU D 1 184 ? -28.161 42.082 30.110 1.00 29.56 184 GLU D CA 1
ATOM 12094 C C . GLU D 1 184 ? -29.642 41.841 30.417 1.00 28.97 184 GLU D C 1
ATOM 12095 O O . GLU D 1 184 ? -30.496 42.072 29.566 1.00 29.18 184 GLU D O 1
ATOM 12101 N N . GLY D 1 185 ? -29.932 41.366 31.627 1.00 28.43 185 GLY D N 1
ATOM 12102 C CA . GLY D 1 185 ? -31.301 41.094 32.074 1.00 27.29 185 GLY D CA 1
ATOM 12103 C C . GLY D 1 185 ? -31.867 39.772 31.599 1.00 26.31 185 GLY D C 1
ATOM 12104 O O . GLY D 1 185 ? -33.076 39.581 31.576 1.00 26.54 185 GLY D O 1
ATOM 12105 N N . ILE D 1 186 ? -30.995 38.849 31.219 1.00 25.45 186 ILE D N 1
ATOM 12106 C CA . ILE D 1 186 ? -31.447 37.551 30.729 1.00 24.43 186 ILE D CA 1
ATOM 12107 C C . ILE D 1 186 ? -31.700 36.601 31.903 1.00 23.84 186 ILE D C 1
ATOM 12108 O O . ILE D 1 186 ? -30.923 36.570 32.856 1.00 23.47 186 ILE D O 1
ATOM 12113 N N . ILE D 1 187 ? -32.813 35.868 31.846 1.00 23.06 187 ILE D N 1
ATOM 12114 C CA . ILE D 1 187 ? -33.075 34.796 32.801 1.00 22.53 187 ILE D CA 1
ATOM 12115 C C . ILE D 1 187 ? -32.476 33.477 32.286 1.00 21.83 187 ILE D C 1
ATOM 12116 O O . ILE D 1 187 ? -33.060 32.838 31.419 1.00 21.83 187 ILE D O 1
ATOM 12121 N N . PRO D 1 188 ? -31.307 33.073 32.818 1.00 21.22 188 PRO D N 1
ATOM 12122 C CA . PRO D 1 188 ? -30.736 31.801 32.392 1.00 20.77 188 PRO D CA 1
ATOM 12123 C C . PRO D 1 188 ? -31.549 30.649 32.969 1.00 20.48 188 PRO D C 1
ATOM 12124 O O . PRO D 1 188 ? -31.902 30.669 34.154 1.00 20.26 188 PRO D O 1
ATOM 12128 N N . VAL D 1 189 ? -31.884 29.686 32.120 1.00 19.80 189 VAL D N 1
ATOM 12129 C CA . VAL D 1 189 ? -32.516 28.469 32.579 1.00 19.75 189 VAL D CA 1
ATOM 12130 C C . VAL D 1 189 ? -31.474 27.351 32.489 1.00 19.96 189 VAL D C 1
ATOM 12131 O O . VAL D 1 189 ? -31.140 26.870 31.413 1.00 19.57 189 VAL D O 1
ATOM 12135 N N . VAL D 1 190 ? -30.943 26.982 33.647 1.00 20.09 190 VAL D N 1
ATOM 12136 C CA . VAL D 1 190 ? -29.867 26.014 33.747 1.00 20.09 190 VAL D CA 1
ATOM 12137 C C . VAL D 1 190 ? -30.436 24.607 33.966 1.00 20.32 190 VAL D C 1
ATOM 12138 O O . VAL D 1 190 ? -31.403 24.425 34.706 1.00 19.84 190 VAL D O 1
ATOM 12142 N N . THR D 1 191 ? -29.843 23.624 33.282 1.00 20.77 191 THR D N 1
ATOM 12143 C CA . THR D 1 191 ? -30.145 22.199 33.490 1.00 20.33 191 THR D CA 1
ATOM 12144 C C . THR D 1 191 ? -29.695 21.780 34.883 1.00 20.82 191 THR D C 1
ATOM 12145 O O . THR D 1 191 ? -28.529 21.996 35.252 1.00 21.15 191 THR D O 1
ATOM 12149 N N . GLY D 1 192 ? -30.587 21.177 35.664 1.00 20.54 192 GLY D N 1
ATOM 12150 C CA . GLY D 1 192 ? -30.143 20.566 36.908 1.00 20.56 192 GLY D CA 1
ATOM 12151 C C . GLY D 1 192 ? -29.427 19.254 36.591 1.00 20.83 192 GLY D C 1
ATOM 12152 O O . GLY D 1 192 ? -29.314 18.873 35.426 1.00 20.51 192 GLY D O 1
ATOM 12153 N N . PHE D 1 193 ? -28.918 18.588 37.624 1.00 20.97 193 PHE D N 1
ATOM 12154 C CA . PHE D 1 193 ? -28.502 17.194 37.537 1.00 21.42 193 PHE D CA 1
ATOM 12155 C C . PHE D 1 193 ? -27.116 17.019 36.909 1.00 21.84 193 PHE D C 1
ATOM 12156 O O . PHE D 1 193 ? -26.443 16.038 37.180 1.00 22.25 193 PHE D O 1
ATOM 12164 N N . ILE D 1 194 ? -26.689 17.967 36.083 1.00 22.35 194 ILE D N 1
ATOM 12165 C CA . ILE D 1 194 ? -25.503 17.759 35.261 1.00 22.82 194 ILE D CA 1
ATOM 12166 C C . ILE D 1 194 ? -24.409 18.808 35.440 1.00 23.50 194 ILE D C 1
ATOM 12167 O O . ILE D 1 194 ? -24.662 19.971 35.803 1.00 23.38 194 ILE D O 1
ATOM 12172 N N . GLY D 1 195 ? -23.180 18.357 35.215 1.00 23.53 195 GLY D N 1
ATOM 12173 C CA . GLY D 1 195 ? -22.043 19.228 35.180 1.00 24.08 195 GLY D CA 1
ATOM 12174 C C . GLY D 1 195 ? -21.227 18.905 33.950 1.00 24.66 195 GLY D C 1
ATOM 12175 O O . GLY D 1 195 ? -21.731 18.311 32.975 1.00 24.03 195 GLY D O 1
ATOM 12176 N N . THR D 1 196 ? -19.964 19.314 34.007 1.00 24.74 196 THR D N 1
ATOM 12177 C CA . THR D 1 196 ? -19.016 19.029 32.961 1.00 25.63 196 THR D CA 1
ATOM 12178 C C . THR D 1 196 ? -17.662 18.659 33.547 1.00 26.03 196 THR D C 1
ATOM 12179 O O . THR D 1 196 ? -17.228 19.177 34.581 1.00 25.43 196 THR D O 1
ATOM 12183 N N . THR D 1 197 ? -17.029 17.724 32.866 1.00 26.63 197 THR D N 1
ATOM 12184 C CA . THR D 1 197 ? -15.663 17.335 33.118 1.00 27.59 197 THR D CA 1
ATOM 12185 C C . THR D 1 197 ? -14.725 18.447 32.616 1.00 28.27 197 THR D C 1
ATOM 12186 O O . THR D 1 197 ? -15.124 19.286 31.810 1.00 28.11 197 THR D O 1
ATOM 12190 N N . GLU D 1 198 ? -13.496 18.483 33.120 1.00 29.38 198 GLU D N 1
ATOM 12191 C CA . GLU D 1 198 ? -12.541 19.514 32.708 1.00 30.64 198 GLU D CA 1
ATOM 12192 C C . GLU D 1 198 ? -12.341 19.532 31.177 1.00 31.14 198 GLU D C 1
ATOM 12193 O O . GLU D 1 198 ? -12.122 20.592 30.592 1.00 31.26 198 GLU D O 1
ATOM 12199 N N . GLU D 1 199 ? -12.441 18.365 30.533 1.00 31.63 199 GLU D N 1
ATOM 12200 C CA . GLU D 1 199 ? -12.342 18.281 29.067 1.00 32.20 199 GLU D CA 1
ATOM 12201 C C . GLU D 1 199 ? -13.681 18.440 28.332 1.00 32.02 199 GLU D C 1
ATOM 12202 O O . GLU D 1 199 ? -13.721 18.418 27.099 1.00 32.44 199 GLU D O 1
ATOM 12208 N N . GLY D 1 200 ? -14.768 18.603 29.083 1.00 31.47 200 GLY D N 1
ATOM 12209 C CA . GLY D 1 200 ? -16.080 18.904 28.497 1.00 30.54 200 GLY D CA 1
ATOM 12210 C C . GLY D 1 200 ? -17.052 17.743 28.345 1.00 29.91 200 GLY D C 1
ATOM 12211 O O . GLY D 1 200 ? -18.068 17.866 27.660 1.00 29.87 200 GLY D O 1
ATOM 12212 N N . TYR D 1 201 ? -16.747 16.612 28.971 1.00 29.22 201 TYR D N 1
ATOM 12213 C CA . TYR D 1 201 ? -17.668 15.480 28.970 1.00 28.79 201 TYR D CA 1
ATOM 12214 C C . TYR D 1 201 ? -18.787 15.724 29.973 1.00 27.52 201 TYR D C 1
ATOM 12215 O O . TYR D 1 201 ? -18.538 16.184 31.093 1.00 27.33 201 TYR D O 1
ATOM 12224 N N . ILE D 1 202 ? -20.016 15.436 29.558 1.00 26.26 202 ILE D N 1
ATOM 12225 C CA . ILE D 1 202 ? -21.174 15.616 30.419 1.00 25.12 202 ILE D CA 1
ATOM 12226 C C . ILE D 1 202 ? -21.150 14.593 31.536 1.00 24.56 202 ILE D C 1
ATOM 12227 O O . ILE D 1 202 ? -20.885 13.413 31.326 1.00 24.84 202 ILE D O 1
ATOM 12232 N N . THR D 1 203 ? -21.451 15.081 32.726 1.00 24.01 203 THR D N 1
ATOM 12233 C CA . THR D 1 203 ? -21.352 14.333 33.947 1.00 23.37 203 THR D CA 1
ATOM 12234 C C . THR D 1 203 ? -22.700 14.497 34.703 1.00 23.08 203 THR D C 1
ATOM 12235 O O . THR D 1 203 ? -23.353 15.540 34.575 1.00 22.44 203 THR D O 1
ATOM 12239 N N . THR D 1 204 ? -23.157 13.466 35.426 1.00 22.72 204 THR D N 1
ATOM 12240 C CA . THR D 1 204 ? -24.304 13.645 36.328 1.00 22.29 204 THR D CA 1
ATOM 12241 C C . THR D 1 204 ? -23.867 13.744 37.799 1.00 22.90 204 THR D C 1
ATOM 12242 O O . THR D 1 204 ? -22.784 13.256 38.185 1.00 22.65 204 THR D O 1
ATOM 12246 N N . LEU D 1 205 ? -24.720 14.372 38.611 1.00 22.78 205 LEU D N 1
ATOM 12247 C CA . LEU D 1 205 ? -24.404 14.664 40.014 1.00 23.25 205 LEU D CA 1
ATOM 12248 C C . LEU D 1 205 ? -25.080 13.710 40.973 1.00 23.39 205 LEU D C 1
ATOM 12249 O O . LEU D 1 205 ? -25.015 13.903 42.188 1.00 25.16 205 LEU D O 1
ATOM 12254 N N . GLY D 1 206 ? -25.732 12.686 40.443 1.00 23.05 206 GLY D N 1
ATOM 12255 C CA . GLY D 1 206 ? -26.471 11.749 41.281 1.00 22.58 206 GLY D CA 1
ATOM 12256 C C . GLY D 1 206 ? -27.968 12.007 41.205 1.00 22.08 206 GLY D C 1
ATOM 12257 O O . GLY D 1 206 ? -28.402 13.143 41.012 1.00 22.03 206 GLY D O 1
ATOM 12258 N N . ARG D 1 207 ? -28.749 10.945 41.352 1.00 21.32 207 ARG D N 1
ATOM 12259 C CA . ARG D 1 207 ? -30.199 11.037 41.307 1.00 21.25 207 ARG D CA 1
ATOM 12260 C C . ARG D 1 207 ? -30.669 12.014 42.367 1.00 21.30 207 ARG D C 1
ATOM 12261 O O . ARG D 1 207 ? -30.219 11.950 43.520 1.00 22.22 207 ARG D O 1
ATOM 12269 N N . GLY D 1 208 ? -31.589 12.892 41.986 1.00 20.64 208 GLY D N 1
ATOM 12270 C CA . GLY D 1 208 ? -32.064 13.956 42.862 1.00 19.90 208 GLY D CA 1
ATOM 12271 C C . GLY D 1 208 ? -31.220 15.211 42.738 1.00 19.72 208 GLY D C 1
ATOM 12272 O O . GLY D 1 208 ? -31.524 16.222 43.367 1.00 20.08 208 GLY D O 1
ATOM 12273 N N . GLY D 1 209 ? -30.200 15.156 41.879 1.00 19.20 209 GLY D N 1
ATOM 12274 C CA . GLY D 1 209 ? -29.111 16.130 41.848 1.00 18.82 209 GLY D CA 1
ATOM 12275 C C . GLY D 1 209 ? -29.405 17.528 41.343 1.00 18.93 209 GLY D C 1
ATOM 12276 O O . GLY D 1 209 ? -28.561 18.413 41.466 1.00 18.70 209 GLY D O 1
ATOM 12277 N N . SER D 1 210 ? -30.588 17.723 40.759 1.00 19.02 210 SER D N 1
ATOM 12278 C CA . SER D 1 210 ? -31.069 19.053 40.366 1.00 19.06 210 SER D CA 1
ATOM 12279 C C . SER D 1 210 ? -31.176 20.023 41.554 1.00 19.52 210 SER D C 1
ATOM 12280 O O . SER D 1 210 ? -30.928 21.214 41.386 1.00 19.92 210 SER D O 1
ATOM 12283 N N . ASP D 1 211 ? -31.551 19.523 42.735 1.00 19.73 211 ASP D N 1
ATOM 12284 C CA . ASP D 1 211 ? -31.533 20.329 43.967 1.00 20.27 211 ASP D CA 1
ATOM 12285 C C . ASP D 1 211 ? -30.116 20.860 44.277 1.00 20.44 211 ASP D C 1
ATOM 12286 O O . ASP D 1 211 ? -29.942 22.012 44.670 1.00 20.46 211 ASP D O 1
ATOM 12291 N N . TYR D 1 212 ? -29.127 19.979 44.150 1.00 20.62 212 TYR D N 1
ATOM 12292 C CA . TYR D 1 212 ? -27.713 20.305 44.365 1.00 20.90 212 TYR D CA 1
ATOM 12293 C C . TYR D 1 212 ? -27.221 21.380 43.382 1.00 20.96 212 TYR D C 1
ATOM 12294 O O . TYR D 1 212 ? -26.545 22.327 43.790 1.00 21.66 212 TYR D O 1
ATOM 12303 N N . SER D 1 213 ? -27.584 21.250 42.105 1.00 21.15 213 SER D N 1
ATOM 12304 C CA . SER D 1 213 ? -27.310 22.277 41.092 1.00 21.30 213 SER D CA 1
ATOM 12305 C C . SER D 1 213 ? -27.762 23.676 41.526 1.00 21.55 213 SER D C 1
ATOM 12306 O O . SER D 1 213 ? -27.011 24.649 41.358 1.00 21.63 213 SER D O 1
ATOM 12309 N N . ALA D 1 214 ? -28.992 23.770 42.049 1.00 21.23 214 ALA D N 1
ATOM 12310 C CA . ALA D 1 214 ? -29.546 25.026 42.596 1.00 21.21 214 ALA D CA 1
ATOM 12311 C C . ALA D 1 214 ? -28.691 25.657 43.708 1.00 20.70 214 ALA D C 1
ATOM 12312 O O . ALA D 1 214 ? -28.439 26.874 43.697 1.00 20.72 214 ALA D O 1
ATOM 12314 N N . ALA D 1 215 ? -28.240 24.822 44.642 1.00 20.37 215 ALA D N 1
ATOM 12315 C CA . ALA D 1 215 ? -27.372 25.244 45.744 1.00 20.48 215 ALA D CA 1
ATOM 12316 C C . ALA D 1 215 ? -25.980 25.677 45.250 1.00 20.96 215 ALA D C 1
ATOM 12317 O O . ALA D 1 215 ? -25.424 26.684 45.723 1.00 20.84 215 ALA D O 1
ATOM 12319 N N . LEU D 1 216 ? -25.428 24.905 44.311 1.00 20.62 216 LEU D N 1
ATOM 12320 C CA . LEU D 1 216 ? -24.159 25.241 43.653 1.00 20.91 216 LEU D CA 1
ATOM 12321 C C . LEU D 1 216 ? -24.229 26.562 42.908 1.00 21.28 216 LEU D C 1
ATOM 12322 O O . LEU D 1 216 ? -23.322 27.384 42.999 1.00 21.64 216 LEU D O 1
ATOM 12327 N N . ILE D 1 217 ? -25.299 26.760 42.150 1.00 21.95 217 ILE D N 1
ATOM 12328 C CA . ILE D 1 217 ? -25.471 28.018 41.434 1.00 22.42 217 ILE D CA 1
ATOM 12329 C C . ILE D 1 217 ? -25.692 29.176 42.416 1.00 22.57 217 ILE D C 1
ATOM 12330 O O . ILE D 1 217 ? -25.100 30.233 42.245 1.00 23.26 217 ILE D O 1
ATOM 12335 N N . GLY D 1 218 ? -26.499 28.965 43.453 1.00 22.56 218 GLY D N 1
ATOM 12336 C CA . GLY D 1 218 ? -26.657 29.951 44.532 1.00 23.01 218 GLY D CA 1
ATOM 12337 C C . GLY D 1 218 ? -25.351 30.342 45.228 1.00 23.45 218 GLY D C 1
ATOM 12338 O O . GLY D 1 218 ? -25.055 31.535 45.397 1.00 23.62 218 GLY D O 1
ATOM 12339 N N . TYR D 1 219 ? -24.573 29.338 45.627 1.00 23.58 219 TYR D N 1
ATOM 12340 C CA . TYR D 1 219 ? -23.271 29.544 46.273 1.00 23.97 219 TYR D CA 1
ATOM 12341 C C . TYR D 1 219 ? -22.340 30.347 45.378 1.00 24.71 219 TYR D C 1
ATOM 12342 O O . TYR D 1 219 ? -21.731 31.326 45.828 1.00 25.06 219 TYR D O 1
ATOM 12351 N N . GLY D 1 220 ? -22.234 29.929 44.114 1.00 25.26 220 GLY D N 1
ATOM 12352 C CA . GLY D 1 220 ? -21.393 30.607 43.121 1.00 25.48 220 GLY D CA 1
ATOM 12353 C C . GLY D 1 220 ? -21.757 32.057 42.875 1.00 26.02 220 GLY D C 1
ATOM 12354 O O . GLY D 1 220 ? -20.879 32.878 42.608 1.00 26.37 220 GLY D O 1
ATOM 12355 N N . LEU D 1 221 ? -23.044 32.382 42.971 1.00 26.37 221 LEU D N 1
ATOM 12356 C CA . LEU D 1 221 ? -23.514 33.753 42.726 1.00 26.64 221 LEU D CA 1
ATOM 12357 C C . LEU D 1 221 ? -23.721 34.585 43.991 1.00 27.28 221 LEU D C 1
ATOM 12358 O O . LEU D 1 221 ? -24.178 35.731 43.910 1.00 27.20 221 LEU D O 1
ATOM 12363 N N . ASP D 1 222 ? -23.401 34.010 45.152 1.00 27.94 222 ASP D N 1
ATOM 12364 C CA . ASP D 1 222 ? -23.654 34.658 46.449 1.00 28.69 222 ASP D CA 1
ATOM 12365 C C . ASP D 1 222 ? -25.124 35.070 46.593 1.00 28.62 222 ASP D C 1
ATOM 12366 O O . ASP D 1 222 ? -25.444 36.140 47.134 1.00 28.83 222 ASP D O 1
ATOM 12371 N N . ALA D 1 223 ? -26.001 34.188 46.112 1.00 28.35 223 ALA D N 1
ATOM 12372 C CA . ALA D 1 223 ? -27.432 34.445 45.999 1.00 27.72 223 ALA D CA 1
ATOM 12373 C C . ALA D 1 223 ? -28.074 34.857 47.319 1.00 27.39 223 ALA D C 1
ATOM 12374 O O . ALA D 1 223 ? -27.571 34.541 48.401 1.00 27.83 223 ALA D O 1
ATOM 12376 N N . ASP D 1 224 ? -29.195 35.558 47.218 1.00 26.76 224 ASP D N 1
ATOM 12377 C CA . ASP D 1 224 ? -29.949 35.975 48.390 1.00 26.41 224 ASP D CA 1
ATOM 12378 C C . ASP D 1 224 ? -30.782 34.848 48.953 1.00 25.68 224 ASP D C 1
ATOM 12379 O O . ASP D 1 224 ? -30.942 34.732 50.171 1.00 25.58 224 ASP D O 1
ATOM 12384 N N . ILE D 1 225 ? -31.297 34.011 48.053 1.00 25.00 225 ILE D N 1
ATOM 12385 C CA . ILE D 1 225 ? -32.179 32.918 48.419 1.00 24.02 225 ILE D CA 1
ATOM 12386 C C . ILE D 1 225 ? -32.145 31.835 47.355 1.00 23.69 225 ILE D C 1
ATOM 12387 O O . ILE D 1 225 ? -32.026 32.127 46.160 1.00 23.89 225 ILE D O 1
ATOM 12392 N N . ILE D 1 226 ? -32.215 30.584 47.806 1.00 23.46 226 ILE D N 1
ATOM 12393 C CA . ILE D 1 226 ? -32.416 29.421 46.919 1.00 22.67 226 ILE D CA 1
ATOM 12394 C C . ILE D 1 226 ? -33.830 28.898 47.134 1.00 22.31 226 ILE D C 1
ATOM 12395 O O . ILE D 1 226 ? -34.172 28.461 48.229 1.00 21.90 226 ILE D O 1
ATOM 12400 N N . GLU D 1 227 ? -34.657 28.972 46.095 1.00 22.22 227 GLU D N 1
ATOM 12401 C CA . GLU D 1 227 ? -36.030 28.487 46.174 1.00 21.99 227 GLU D CA 1
ATOM 12402 C C . GLU D 1 227 ? -36.155 27.155 45.484 1.00 21.71 227 GLU D C 1
ATOM 12403 O O . GLU D 1 227 ? -35.907 27.047 44.278 1.00 21.81 227 GLU D O 1
ATOM 12409 N N . ILE D 1 228 ? -36.536 26.143 46.263 1.00 21.66 228 ILE D N 1
ATOM 12410 C CA . ILE D 1 228 ? -36.800 24.803 45.756 1.00 20.33 228 ILE D CA 1
ATOM 12411 C C . ILE D 1 228 ? -38.306 24.632 45.542 1.00 20.66 228 ILE D C 1
ATOM 12412 O O . ILE D 1 228 ? -39.071 24.506 46.493 1.00 20.58 228 ILE D O 1
ATOM 12417 N N . TRP D 1 229 ? -38.719 24.630 44.282 1.00 20.73 229 TRP D N 1
ATOM 12418 C CA . TRP D 1 229 ? -40.111 24.501 43.928 1.00 20.60 229 TRP D CA 1
ATOM 12419 C C . TRP D 1 229 ? -40.454 23.055 43.577 1.00 21.13 229 TRP D C 1
ATOM 12420 O O . TRP D 1 229 ? -39.920 22.465 42.608 1.00 21.27 229 TRP D O 1
ATOM 12431 N N . THR D 1 230 ? -41.347 22.489 44.385 1.00 20.50 230 THR D N 1
ATOM 12432 C CA . THR D 1 230 ? -41.637 21.076 44.326 1.00 20.83 230 THR D CA 1
ATOM 12433 C C . THR D 1 230 ? -43.145 20.817 44.372 1.00 20.83 230 THR D C 1
ATOM 12434 O O . THR D 1 230 ? -43.930 21.727 44.148 1.00 20.52 230 THR D O 1
ATOM 12438 N N . ASP D 1 231 ? -43.555 19.579 44.631 1.00 21.38 231 ASP D N 1
ATOM 12439 C CA . ASP D 1 231 ? -44.985 19.259 44.588 1.00 21.38 231 ASP D CA 1
ATOM 12440 C C . ASP D 1 231 ? -45.625 19.046 45.959 1.00 21.28 231 ASP D C 1
ATOM 12441 O O . ASP D 1 231 ? -46.723 18.522 46.051 1.00 21.83 231 ASP D O 1
ATOM 12446 N N . VAL D 1 232 ? -44.908 19.445 47.008 1.00 21.52 232 VAL D N 1
ATOM 12447 C CA . VAL D 1 232 ? -45.403 19.516 48.393 1.00 21.33 232 VAL D CA 1
ATOM 12448 C C . VAL D 1 232 ? -45.042 20.898 48.979 1.00 21.44 232 VAL D C 1
ATOM 12449 O O . VAL D 1 232 ? -44.093 21.562 48.527 1.00 20.86 232 VAL D O 1
ATOM 12453 N N . SER D 1 233 ? -45.772 21.322 49.999 1.00 21.49 233 SER D N 1
ATOM 12454 C CA . SER D 1 233 ? -45.588 22.678 50.538 1.00 21.98 233 SER D CA 1
ATOM 12455 C C . SER D 1 233 ? -44.503 22.774 51.613 1.00 22.01 233 SER D C 1
ATOM 12456 O O . SER D 1 233 ? -44.770 23.160 52.742 1.00 22.14 233 SER D O 1
ATOM 12459 N N . GLY D 1 234 ? -43.279 22.415 51.244 1.00 21.96 234 GLY D N 1
ATOM 12460 C CA . GLY D 1 234 ? -42.161 22.408 52.179 1.00 22.43 234 GLY D CA 1
ATOM 12461 C C . GLY D 1 234 ? -41.689 21.009 52.553 1.00 22.86 234 GLY D C 1
ATOM 12462 O O . GLY D 1 234 ? -42.082 20.010 51.916 1.00 22.97 234 GLY D O 1
ATOM 12463 N N . VAL D 1 235 ? -40.841 20.941 53.587 1.00 22.54 235 VAL D N 1
ATOM 12464 C CA . VAL D 1 235 ? -40.458 19.680 54.210 1.00 21.84 235 VAL D CA 1
ATOM 12465 C C . VAL D 1 235 ? -41.497 19.359 55.285 1.00 22.44 235 VAL D C 1
ATOM 12466 O O . VAL D 1 235 ? -41.888 20.234 56.061 1.00 22.04 235 VAL D O 1
ATOM 12470 N N . TYR D 1 236 ? -41.933 18.097 55.327 1.00 22.63 236 TYR D N 1
ATOM 12471 C CA . TYR D 1 236 ? -42.971 17.658 56.244 1.00 22.69 236 TYR D CA 1
ATOM 12472 C C . TYR D 1 236 ? -42.406 16.775 57.355 1.00 22.55 236 TYR D C 1
ATOM 12473 O O . TYR D 1 236 ? -41.249 16.333 57.305 1.00 22.67 236 TYR D O 1
ATOM 12482 N N . THR D 1 237 ? -43.228 16.532 58.369 1.00 22.08 237 THR D N 1
ATOM 12483 C CA . THR D 1 237 ? -42.826 15.728 59.518 1.00 21.53 237 THR D CA 1
ATOM 12484 C C . THR D 1 237 ? -42.526 14.288 59.095 1.00 21.85 237 THR D C 1
ATOM 12485 O O . THR D 1 237 ? -41.759 13.594 59.747 1.00 21.49 237 THR D O 1
ATOM 12489 N N . THR D 1 238 ? -43.141 13.854 57.998 1.00 22.15 238 THR D N 1
ATOM 12490 C CA . THR D 1 238 ? -42.706 12.652 57.289 1.00 22.64 238 THR D CA 1
ATOM 12491 C C . THR D 1 238 ? -43.180 12.729 55.832 1.00 23.14 238 THR D C 1
ATOM 12492 O O . THR D 1 238 ? -43.887 13.676 55.469 1.00 23.67 238 THR D O 1
ATOM 12496 N N . ASP D 1 239 ? -42.753 11.790 54.992 1.00 23.49 239 ASP D N 1
ATOM 12497 C CA . ASP D 1 239 ? -43.257 11.701 53.618 1.00 24.60 239 ASP D CA 1
ATOM 12498 C C . ASP D 1 239 ? -44.795 11.683 53.617 1.00 25.23 239 ASP D C 1
ATOM 12499 O O . ASP D 1 239 ? -45.406 10.730 54.105 1.00 24.51 239 ASP D O 1
ATOM 12504 N N . PRO D 1 240 ? -45.413 12.765 53.102 1.00 26.49 240 PRO D N 1
ATOM 12505 C CA . PRO D 1 240 ? -46.871 12.917 53.061 1.00 27.36 240 PRO D CA 1
ATOM 12506 C C . PRO D 1 240 ? -47.559 11.890 52.180 1.00 28.14 240 PRO D C 1
ATOM 12507 O O . PRO D 1 240 ? -48.775 11.734 52.273 1.00 28.79 240 PRO D O 1
ATOM 12511 N N . ARG D 1 241 ? -46.789 11.184 51.359 1.00 29.10 241 ARG D N 1
ATOM 12512 C CA . ARG D 1 241 ? -47.315 10.070 50.577 1.00 29.95 241 ARG D CA 1
ATOM 12513 C C . ARG D 1 241 ? -47.465 8.797 51.402 1.00 29.88 241 ARG D C 1
ATOM 12514 O O . ARG D 1 241 ? -48.308 7.952 51.090 1.00 30.02 241 ARG D O 1
ATOM 12522 N N . LEU D 1 242 ? -46.663 8.662 52.459 1.00 29.80 242 LEU D N 1
ATOM 12523 C CA . LEU D 1 242 ? -46.784 7.511 53.351 1.00 29.76 242 LEU D CA 1
ATOM 12524 C C . LEU D 1 242 ? -47.734 7.751 54.519 1.00 29.49 242 LEU D C 1
ATOM 12525 O O . LEU D 1 242 ? -48.489 6.859 54.911 1.00 29.25 242 LEU D O 1
ATOM 12530 N N . VAL D 1 243 ? -47.687 8.958 55.072 1.00 29.50 243 VAL D N 1
ATOM 12531 C CA . VAL D 1 243 ? -48.525 9.332 56.202 1.00 29.32 243 VAL D CA 1
ATOM 12532 C C . VAL D 1 243 ? -49.246 10.648 55.884 1.00 29.70 243 VAL D C 1
ATOM 12533 O O . VAL D 1 243 ? -48.698 11.731 56.087 1.00 29.59 243 VAL D O 1
ATOM 12537 N N . PRO D 1 244 ? -50.478 10.550 55.349 1.00 29.93 244 PRO D N 1
ATOM 12538 C CA . PRO D 1 244 ? -51.388 11.667 55.054 1.00 29.80 244 PRO D CA 1
ATOM 12539 C C . PRO D 1 244 ? -51.513 12.756 56.127 1.00 29.49 244 PRO D C 1
ATOM 12540 O O . PRO D 1 244 ? -51.717 13.915 55.781 1.00 30.04 244 PRO D O 1
ATOM 12544 N N . THR D 1 245 ? -51.385 12.396 57.402 1.00 28.76 245 THR D N 1
ATOM 12545 C CA . THR D 1 245 ? -51.449 13.369 58.491 1.00 27.92 245 THR D CA 1
ATOM 12546 C C . THR D 1 245 ? -50.126 14.128 58.745 1.00 27.52 245 THR D C 1
ATOM 12547 O O . THR D 1 245 ? -50.029 14.887 59.723 1.00 27.18 245 THR D O 1
ATOM 12551 N N . ALA D 1 246 ? -49.125 13.924 57.875 1.00 26.51 246 ALA D N 1
ATOM 12552 C CA . ALA D 1 246 ? -47.859 14.682 57.923 1.00 25.97 246 ALA D CA 1
ATOM 12553 C C . ALA D 1 246 ? -48.095 16.193 57.843 1.00 25.67 246 ALA D C 1
ATOM 12554 O O . ALA D 1 246 ? -48.979 16.655 57.112 1.00 25.21 246 ALA D O 1
ATOM 12556 N N . ARG D 1 247 ? -47.278 16.950 58.573 1.00 25.44 247 ARG D N 1
ATOM 12557 C CA . ARG D 1 247 ? -47.446 18.398 58.703 1.00 25.29 247 ARG D CA 1
ATOM 12558 C C . ARG D 1 247 ? -46.246 19.144 58.135 1.00 24.64 247 ARG D C 1
ATOM 12559 O O . ARG D 1 247 ? -45.109 18.692 58.250 1.00 24.53 247 ARG D O 1
ATOM 12567 N N . ARG D 1 248 ? -46.513 20.297 57.527 1.00 23.76 248 ARG D N 1
ATOM 12568 C CA . ARG D 1 248 ? -45.469 21.209 57.089 1.00 22.54 248 ARG D CA 1
ATOM 12569 C C . ARG D 1 248 ? -44.665 21.724 58.284 1.00 22.65 248 ARG D C 1
ATOM 12570 O O . ARG D 1 248 ? -45.237 22.175 59.277 1.00 22.17 248 ARG D O 1
ATOM 12578 N N . ILE D 1 249 ? -43.341 21.646 58.194 1.00 22.49 249 ILE D N 1
ATOM 12579 C CA . ILE D 1 249 ? -42.485 22.282 59.186 1.00 22.62 249 ILE D CA 1
ATOM 12580 C C . ILE D 1 249 ? -42.089 23.670 58.642 1.00 23.50 249 ILE D C 1
ATOM 12581 O O . ILE D 1 249 ? -41.387 23.766 57.634 1.00 24.40 249 ILE D O 1
ATOM 12586 N N . PRO D 1 250 ? -42.590 24.750 59.257 1.00 23.75 250 PRO D N 1
ATOM 12587 C CA . PRO D 1 250 ? -42.268 26.099 58.747 1.00 23.86 250 PRO D CA 1
ATOM 12588 C C . PRO D 1 250 ? -40.775 26.464 58.682 1.00 24.02 250 PRO D C 1
ATOM 12589 O O . PRO D 1 250 ? -40.362 27.170 57.765 1.00 23.90 250 PRO D O 1
ATOM 12593 N N . LYS D 1 251 ? -39.985 25.989 59.642 1.00 24.41 251 LYS D N 1
ATOM 12594 C CA . LYS D 1 251 ? -38.589 26.391 59.774 1.00 24.75 251 LYS D CA 1
ATOM 12595 C C . LYS D 1 251 ? -37.720 25.204 60.127 1.00 24.33 251 LYS D C 1
ATOM 12596 O O . LYS D 1 251 ? -38.068 24.414 61.005 1.00 24.41 251 LYS D O 1
ATOM 12602 N N . LEU D 1 252 ? -36.575 25.097 59.466 1.00 24.09 252 LEU D N 1
ATOM 12603 C CA . LEU D 1 252 ? -35.607 24.046 59.783 1.00 24.17 252 LEU D CA 1
ATOM 12604 C C . LEU D 1 252 ? -34.198 24.616 59.776 1.00 23.96 252 LEU D C 1
ATOM 12605 O O . LEU D 1 252 ? -33.911 25.543 59.017 1.00 23.67 252 LEU D O 1
ATOM 12610 N N . SER D 1 253 ? -33.324 24.065 60.624 1.00 23.64 253 SER D N 1
ATOM 12611 C CA . SER D 1 253 ? -31.909 24.380 60.560 1.00 23.30 253 SER D CA 1
ATOM 12612 C C . SER D 1 253 ? -31.270 23.608 59.417 1.00 23.17 253 SER D C 1
ATOM 12613 O O . SER D 1 253 ? -31.840 22.651 58.914 1.00 23.26 253 SER D O 1
ATOM 12616 N N . TYR D 1 254 ? -30.088 24.049 59.003 1.00 23.35 254 TYR D N 1
ATOM 12617 C CA . TYR D 1 254 ? -29.312 23.373 57.980 1.00 22.99 254 TYR D CA 1
ATOM 12618 C C . TYR D 1 254 ? -29.031 21.924 58.339 1.00 22.85 254 TYR D C 1
ATOM 12619 O O . TYR D 1 254 ? -29.233 21.039 57.509 1.00 23.16 254 TYR D O 1
ATOM 12628 N N . ILE D 1 255 ? -28.578 21.680 59.566 1.00 22.45 255 ILE D N 1
ATOM 12629 C CA . ILE D 1 255 ? -28.201 20.331 59.981 1.00 22.62 255 ILE D CA 1
ATOM 12630 C C . ILE D 1 255 ? -29.421 19.394 60.078 1.00 22.91 255 ILE D C 1
ATOM 12631 O O . ILE D 1 255 ? -29.375 18.273 59.571 1.00 23.11 255 ILE D O 1
ATOM 12636 N N . GLU D 1 256 ? -30.514 19.869 60.677 1.00 22.84 256 GLU D N 1
ATOM 12637 C CA . GLU D 1 256 ? -31.773 19.108 60.670 1.00 23.27 256 GLU D CA 1
ATOM 12638 C C . GLU D 1 256 ? -32.171 18.683 59.253 1.00 22.96 256 GLU D C 1
ATOM 12639 O O . GLU D 1 256 ? -32.452 17.511 59.012 1.00 22.40 256 GLU D O 1
ATOM 12645 N N . ALA D 1 257 ? -32.174 19.642 58.329 1.00 23.06 257 ALA D N 1
ATOM 12646 C CA . ALA D 1 257 ? -32.590 19.394 56.946 1.00 23.54 257 ALA D CA 1
ATOM 12647 C C . ALA D 1 257 ? -31.667 18.401 56.215 1.00 23.74 257 ALA D C 1
ATOM 12648 O O . ALA D 1 257 ? -32.143 17.472 55.576 1.00 24.57 257 ALA D O 1
ATOM 12650 N N . MET D 1 258 ? -30.357 18.593 56.350 1.00 23.98 258 MET D N 1
ATOM 12651 C CA . MET D 1 258 ? -29.338 17.726 55.751 1.00 24.49 258 MET D CA 1
ATOM 12652 C C . MET D 1 258 ? -29.461 16.280 56.246 1.00 23.77 258 MET D C 1
ATOM 12653 O O . MET D 1 258 ? -29.463 15.342 55.448 1.00 23.37 258 MET D O 1
ATOM 12658 N N . GLU D 1 259 ? -29.594 16.111 57.559 1.00 23.37 259 GLU D N 1
ATOM 12659 C CA . GLU D 1 259 ? -29.763 14.786 58.162 1.00 23.24 259 GLU D CA 1
ATOM 12660 C C . GLU D 1 259 ? -31.023 14.076 57.635 1.00 22.97 259 GLU D C 1
ATOM 12661 O O . GLU D 1 259 ? -31.005 12.876 57.340 1.00 23.01 259 GLU D O 1
ATOM 12667 N N . LEU D 1 260 ? -32.104 14.835 57.492 1.00 22.75 260 LEU D N 1
ATOM 12668 C CA . LEU D 1 260 ? -33.370 14.305 56.982 1.00 22.41 260 LEU D CA 1
ATOM 12669 C C . LEU D 1 260 ? -33.299 13.884 55.528 1.00 21.64 260 LEU D C 1
ATOM 12670 O O . LEU D 1 260 ? -33.745 12.796 55.174 1.00 21.70 260 LEU D O 1
ATOM 12675 N N . ALA D 1 261 ? -32.757 14.763 54.691 1.00 21.40 261 ALA D N 1
ATOM 12676 C CA . ALA D 1 261 ? -32.500 14.456 53.290 1.00 21.17 261 ALA D CA 1
ATOM 12677 C C . ALA D 1 261 ? -31.593 13.225 53.123 1.00 21.25 261 ALA D C 1
ATOM 12678 O O . ALA D 1 261 ? -31.867 12.339 52.315 1.00 21.07 261 ALA D O 1
ATOM 12680 N N . TYR D 1 262 ? -30.508 13.194 53.887 1.00 21.24 262 TYR D N 1
ATOM 12681 C CA . TYR D 1 262 ? -29.513 12.122 53.837 1.00 21.47 262 TYR D CA 1
ATOM 12682 C C . TYR D 1 262 ? -30.118 10.789 54.264 1.00 21.05 262 TYR D C 1
ATOM 12683 O O . TYR D 1 262 ? -29.799 9.739 53.709 1.00 20.41 262 TYR D O 1
ATOM 12692 N N . PHE D 1 263 ? -30.994 10.842 55.263 1.00 20.52 263 PHE D N 1
ATOM 12693 C CA . PHE D 1 263 ? -31.654 9.638 55.742 1.00 20.17 263 PHE D CA 1
ATOM 12694 C C . PHE D 1 263 ? -33.030 9.375 55.114 1.00 20.34 263 PHE D C 1
ATOM 12695 O O . PHE D 1 263 ? -33.852 8.650 55.684 1.00 20.73 263 PHE D O 1
ATOM 12703 N N . GLY D 1 264 ? -33.270 9.951 53.939 1.00 20.52 264 GLY D N 1
ATOM 12704 C CA . GLY D 1 264 ? -34.397 9.520 53.099 1.00 20.73 264 GLY D CA 1
ATOM 12705 C C . GLY D 1 264 ? -35.476 10.515 52.718 1.00 21.10 264 GLY D C 1
ATOM 12706 O O . GLY D 1 264 ? -36.398 10.163 51.991 1.00 21.35 264 GLY D O 1
ATOM 12707 N N . ALA D 1 265 ? -35.401 11.753 53.207 1.00 21.78 265 ALA D N 1
ATOM 12708 C CA . ALA D 1 265 ? -36.407 12.761 52.831 1.00 21.70 265 ALA D CA 1
ATOM 12709 C C . ALA D 1 265 ? -36.124 13.238 51.416 1.00 21.57 265 ALA D C 1
ATOM 12710 O O . ALA D 1 265 ? -35.299 14.111 51.202 1.00 22.11 265 ALA D O 1
ATOM 12712 N N . LYS D 1 266 ? -36.826 12.649 50.458 1.00 21.54 266 LYS D N 1
ATOM 12713 C CA . LYS D 1 266 ? -36.606 12.899 49.030 1.00 21.70 266 LYS D CA 1
ATOM 12714 C C . LYS D 1 266 ? -36.717 14.367 48.576 1.00 21.37 266 LYS D C 1
ATOM 12715 O O . LYS D 1 266 ? -36.018 14.764 47.632 1.00 21.55 266 LYS D O 1
ATOM 12721 N N . VAL D 1 267 ? -37.563 15.167 49.235 1.00 20.78 267 VAL D N 1
ATOM 12722 C CA . VAL D 1 267 ? -37.712 16.588 48.866 1.00 20.84 267 VAL D CA 1
ATOM 12723 C C . VAL D 1 267 ? -36.436 17.374 48.667 1.00 20.74 267 VAL D C 1
ATOM 12724 O O . VAL D 1 267 ? -36.454 18.387 47.958 1.00 20.57 267 VAL D O 1
ATOM 12728 N N . LEU D 1 268 ? -35.371 16.965 49.355 1.00 20.86 268 LEU D N 1
ATOM 12729 C CA . LEU D 1 268 ? -34.058 17.581 49.186 1.00 20.57 268 LEU D CA 1
ATOM 12730 C C . LEU D 1 268 ? -32.977 16.550 48.981 1.00 20.73 268 LEU D C 1
ATOM 12731 O O . LEU D 1 268 ? -32.861 15.587 49.763 1.00 20.95 268 LEU D O 1
ATOM 12736 N N . HIS D 1 269 ? -32.191 16.733 47.923 1.00 20.49 269 HIS D N 1
ATOM 12737 C CA . HIS D 1 269 ? -30.951 15.984 47.799 1.00 21.17 269 HIS D CA 1
ATOM 12738 C C . HIS D 1 269 ? -30.041 16.447 48.950 1.00 21.13 269 HIS D C 1
ATOM 12739 O O . HIS D 1 269 ? -29.898 17.650 49.180 1.00 21.09 269 HIS D O 1
ATOM 12746 N N . PRO D 1 270 ? -29.459 15.496 49.694 1.00 21.11 270 PRO D N 1
ATOM 12747 C CA . PRO D 1 270 ? -28.636 15.837 50.845 1.00 21.48 270 PRO D CA 1
ATOM 12748 C C . PRO D 1 270 ? -27.535 16.863 50.574 1.00 22.11 270 PRO D C 1
ATOM 12749 O O . PRO D 1 270 ? -27.190 17.657 51.472 1.00 21.84 270 PRO D O 1
ATOM 12753 N N . ARG D 1 271 ? -26.996 16.865 49.352 1.00 22.01 271 ARG D N 1
ATOM 12754 C CA . ARG D 1 271 ? -25.906 17.772 49.013 1.00 22.27 271 ARG D CA 1
ATOM 12755 C C . ARG D 1 271 ? -26.335 19.221 48.796 1.00 22.62 271 ARG D C 1
ATOM 12756 O O . ARG D 1 271 ? -25.489 20.103 48.649 1.00 22.17 271 ARG D O 1
ATOM 12764 N N . THR D 1 272 ? -27.647 19.458 48.799 1.00 23.55 272 THR D N 1
ATOM 12765 C CA . THR D 1 272 ? -28.213 20.798 48.648 1.00 24.22 272 THR D CA 1
ATOM 12766 C C . THR D 1 272 ? -27.801 21.718 49.804 1.00 24.37 272 THR D C 1
ATOM 12767 O O . THR D 1 272 ? -27.572 22.907 49.597 1.00 24.40 272 THR D O 1
ATOM 12771 N N . ILE D 1 273 ? -27.702 21.161 51.010 1.00 24.89 273 ILE D N 1
ATOM 12772 C CA . ILE D 1 273 ? -27.535 21.964 52.226 1.00 25.38 273 ILE D CA 1
ATOM 12773 C C . ILE D 1 273 ? -26.140 22.562 52.345 1.00 26.24 273 ILE D C 1
ATOM 12774 O O . ILE D 1 273 ? -26.001 23.745 52.654 1.00 26.11 273 ILE D O 1
ATOM 12779 N N . GLU D 1 274 ? -25.118 21.758 52.068 1.00 27.17 274 GLU D N 1
ATOM 12780 C CA . GLU D 1 274 ? -23.738 22.183 52.277 1.00 28.81 274 GLU D CA 1
ATOM 12781 C C . GLU D 1 274 ? -23.336 23.551 51.696 1.00 28.20 274 GLU D C 1
ATOM 12782 O O . GLU D 1 274 ? -22.786 24.366 52.431 1.00 28.39 274 GLU D O 1
ATOM 12788 N N . PRO D 1 275 ? -23.594 23.809 50.393 1.00 28.19 275 PRO D N 1
ATOM 12789 C CA . PRO D 1 275 ? -23.147 25.104 49.837 1.00 28.11 275 PRO D CA 1
ATOM 12790 C C . PRO D 1 275 ? -23.909 26.309 50.390 1.00 28.43 275 PRO D C 1
ATOM 12791 O O . PRO D 1 275 ? -23.305 27.353 50.668 1.00 28.63 275 PRO D O 1
ATOM 12795 N N . ALA D 1 276 ? -25.223 26.160 50.547 1.00 28.64 276 ALA D N 1
ATOM 12796 C CA . ALA D 1 276 ? -26.059 27.172 51.174 1.00 28.75 276 ALA D CA 1
ATOM 12797 C C . ALA D 1 276 ? -25.622 27.437 52.615 1.00 29.10 276 ALA D C 1
ATOM 12798 O O . ALA D 1 276 ? -25.532 28.582 53.038 1.00 28.90 276 ALA D O 1
ATOM 12800 N N . MET D 1 277 ? -25.361 26.359 53.351 1.00 29.71 277 MET D N 1
ATOM 12801 C CA . MET D 1 277 ? -24.975 26.407 54.752 1.00 30.53 277 MET D CA 1
ATOM 12802 C C . MET D 1 277 ? -23.696 27.205 54.981 1.00 30.33 277 MET D C 1
ATOM 12803 O O . MET D 1 277 ? -23.646 28.036 55.886 1.00 30.20 277 MET D O 1
ATOM 12808 N N . GLU D 1 278 ? -22.669 26.981 54.162 1.00 30.13 278 GLU D N 1
ATOM 12809 C CA . GLU D 1 278 ? -21.391 27.655 54.406 1.00 30.27 278 GLU D CA 1
ATOM 12810 C C . GLU D 1 278 ? -21.329 29.114 53.930 1.00 29.50 278 GLU D C 1
ATOM 12811 O O . GLU D 1 278 ? -20.434 29.857 54.320 1.00 29.02 278 GLU D O 1
ATOM 12817 N N . LYS D 1 279 ? -22.296 29.522 53.112 1.00 28.93 279 LYS D N 1
ATOM 12818 C CA . LYS D 1 279 ? -22.439 30.931 52.767 1.00 28.06 279 LYS D CA 1
ATOM 12819 C C . LYS D 1 279 ? -23.627 31.594 53.474 1.00 27.66 279 LYS D C 1
ATOM 12820 O O . LYS D 1 279 ? -23.844 32.802 53.337 1.00 27.49 279 LYS D O 1
ATOM 12826 N N . GLY D 1 280 ? -24.377 30.800 54.242 1.00 27.03 280 GLY D N 1
ATOM 12827 C CA . GLY D 1 280 ? -25.517 31.304 55.012 1.00 26.08 280 GLY D CA 1
ATOM 12828 C C . GLY D 1 280 ? -26.728 31.660 54.170 1.00 25.63 280 GLY D C 1
ATOM 12829 O O . GLY D 1 280 ? -27.569 32.449 54.602 1.00 25.58 280 GLY D O 1
ATOM 12830 N N . ILE D 1 281 ? -26.832 31.059 52.981 1.00 24.81 281 ILE D N 1
ATOM 12831 C CA . ILE D 1 281 ? -27.923 31.338 52.047 1.00 23.91 281 ILE D CA 1
ATOM 12832 C C . ILE D 1 281 ? -29.161 30.538 52.445 1.00 23.64 281 ILE D C 1
ATOM 12833 O O . ILE D 1 281 ? -29.102 29.304 52.546 1.00 23.66 281 ILE D O 1
ATOM 12838 N N . PRO D 1 282 ? -30.283 31.237 52.703 1.00 23.00 282 PRO D N 1
ATOM 12839 C CA . PRO D 1 282 ? -31.477 30.507 53.078 1.00 22.69 282 PRO D CA 1
ATOM 12840 C C . PRO D 1 282 ? -32.024 29.692 51.911 1.00 22.25 282 PRO D C 1
ATOM 12841 O O . PRO D 1 282 ? -31.864 30.073 50.736 1.00 21.77 282 PRO D O 1
ATOM 12845 N N . ILE D 1 283 ? -32.632 28.562 52.253 1.00 21.55 283 ILE D N 1
ATOM 12846 C CA . ILE D 1 283 ? -33.312 27.711 51.285 1.00 21.12 283 ILE D CA 1
ATOM 12847 C C . ILE D 1 283 ? -34.802 27.785 51.600 1.00 20.85 283 ILE D C 1
ATOM 12848 O O . ILE D 1 283 ? -35.198 27.669 52.757 1.00 21.23 283 ILE D O 1
ATOM 12853 N N . LEU D 1 284 ? -35.611 28.041 50.581 1.00 20.78 284 LEU D N 1
ATOM 12854 C CA . LEU D 1 284 ? -37.068 28.009 50.715 1.00 20.96 284 LEU D CA 1
ATOM 12855 C C . LEU D 1 284 ? -37.626 26.874 49.858 1.00 20.50 284 LEU D C 1
ATOM 12856 O O . LEU D 1 284 ? -37.382 26.817 48.654 1.00 20.24 284 LEU D O 1
ATOM 12861 N N . VAL D 1 285 ? -38.347 25.957 50.498 1.00 20.50 285 VAL D N 1
ATOM 12862 C CA . VAL D 1 285 ? -38.999 24.859 49.788 1.00 20.71 285 VAL D CA 1
ATOM 12863 C C . VAL D 1 285 ? -40.467 25.215 49.576 1.00 21.05 285 VAL D C 1
ATOM 12864 O O . VAL D 1 285 ? -41.225 25.405 50.530 1.00 20.66 285 VAL D O 1
ATOM 12868 N N . LYS D 1 286 ? -40.851 25.327 48.310 1.00 21.59 286 LYS D N 1
ATOM 12869 C CA . LYS D 1 286 ? -42.197 25.766 47.962 1.00 22.51 286 LYS D CA 1
ATOM 12870 C C . LYS D 1 286 ? -42.943 24.759 47.084 1.00 22.25 286 LYS D C 1
ATOM 12871 O O . LYS D 1 286 ? -42.329 23.872 46.485 1.00 21.76 286 LYS D O 1
ATOM 12877 N N . ASN D 1 287 ? -44.271 24.877 47.059 1.00 22.44 287 ASN D N 1
ATOM 12878 C CA . ASN D 1 287 ? -45.134 24.030 46.227 1.00 22.36 287 ASN D CA 1
ATOM 12879 C C . ASN D 1 287 ? -45.594 24.803 44.991 1.00 22.88 287 ASN D C 1
ATOM 12880 O O . ASN D 1 287 ? -46.274 25.827 45.097 1.00 22.52 287 ASN D O 1
ATOM 12885 N N . THR D 1 288 ? -45.220 24.320 43.812 1.00 23.32 288 THR D N 1
ATOM 12886 C CA . THR D 1 288 ? -45.615 25.009 42.587 1.00 23.69 288 THR D CA 1
ATOM 12887 C C . THR D 1 288 ? -47.124 24.910 42.326 1.00 24.15 288 THR D C 1
ATOM 12888 O O . THR D 1 288 ? -47.676 25.707 41.573 1.00 24.25 288 THR D O 1
ATOM 12892 N N . PHE D 1 289 ? -47.778 23.938 42.965 1.00 24.46 289 PHE D N 1
ATOM 12893 C CA . PHE D 1 289 ? -49.205 23.695 42.793 1.00 25.49 289 PHE D CA 1
ATOM 12894 C C . PHE D 1 289 ? -50.000 24.408 43.866 1.00 25.65 289 PHE D C 1
ATOM 12895 O O . PHE D 1 289 ? -51.224 24.399 43.841 1.00 25.26 289 PHE D O 1
ATOM 12903 N N . GLU D 1 290 ? -49.276 25.030 44.796 1.00 25.97 290 GLU D N 1
ATOM 12904 C CA . GLU D 1 290 ? -49.864 25.812 45.869 1.00 26.63 290 GLU D CA 1
ATOM 12905 C C . GLU D 1 290 ? -48.903 26.972 46.234 1.00 26.68 290 GLU D C 1
ATOM 12906 O O . GLU D 1 290 ? -48.365 27.013 47.333 1.00 26.74 290 GLU D O 1
ATOM 12912 N N . PRO D 1 291 ? -48.709 27.937 45.305 1.00 27.39 291 PRO D N 1
ATOM 12913 C CA . PRO D 1 291 ? -47.668 28.989 45.445 1.00 27.89 291 PRO D CA 1
ATOM 12914 C C . PRO D 1 291 ? -47.861 29.998 46.597 1.00 28.37 291 PRO D C 1
ATOM 12915 O O . PRO D 1 291 ? -46.911 30.699 46.960 1.00 28.26 291 PRO D O 1
ATOM 12919 N N . GLU D 1 292 ? -49.059 30.083 47.167 1.00 28.94 292 GLU D N 1
ATOM 12920 C CA . GLU D 1 292 ? -49.267 30.994 48.301 1.00 30.02 292 GLU D CA 1
ATOM 12921 C C . GLU D 1 292 ? -48.827 30.393 49.630 1.00 29.89 292 GLU D C 1
ATOM 12922 O O . GLU D 1 292 ? -48.619 31.120 50.597 1.00 30.33 292 GLU D O 1
ATOM 12928 N N . SER D 1 293 ? -48.693 29.071 49.675 1.00 29.80 293 SER D N 1
ATOM 12929 C CA . SER D 1 293 ? -48.207 28.399 50.870 1.00 29.82 293 SER D CA 1
ATOM 12930 C C . SER D 1 293 ? -46.790 28.862 51.197 1.00 29.95 293 SER D C 1
ATOM 12931 O O . SER D 1 293 ? -45.974 29.068 50.292 1.00 29.73 293 SER D O 1
ATOM 12934 N N . GLU D 1 294 ? -46.501 29.023 52.488 1.00 30.13 294 GLU D N 1
ATOM 12935 C CA . GLU D 1 294 ? -45.226 29.602 52.917 1.00 30.17 294 GLU D CA 1
ATOM 12936 C C . GLU D 1 294 ? -44.064 28.642 52.830 1.00 29.37 294 GLU D C 1
ATOM 12937 O O . GLU D 1 294 ? -42.912 29.068 52.754 1.00 29.75 294 GLU D O 1
ATOM 12943 N N . GLY D 1 295 ? -44.364 27.351 52.876 1.00 28.39 295 GLY D N 1
ATOM 12944 C CA . GLY D 1 295 ? -43.347 26.334 52.687 1.00 26.98 295 GLY D CA 1
ATOM 12945 C C . GLY D 1 295 ? -42.462 26.215 53.897 1.00 26.30 295 GLY D C 1
ATOM 12946 O O . GLY D 1 295 ? -42.871 26.543 55.013 1.00 25.89 295 GLY D O 1
ATOM 12947 N N . THR D 1 296 ? -41.246 25.737 53.667 1.00 25.76 296 THR D N 1
ATOM 12948 C CA . THR D 1 296 ? -40.268 25.560 54.728 1.00 24.98 296 THR D CA 1
ATOM 12949 C C . THR D 1 296 ? -39.066 26.447 54.448 1.00 24.97 296 THR D C 1
ATOM 12950 O O . THR D 1 296 ? -38.518 26.432 53.333 1.00 24.58 296 THR D O 1
ATOM 12954 N N . LEU D 1 297 ? -38.673 27.229 55.455 1.00 24.47 297 LEU D N 1
ATOM 12955 C CA . LEU D 1 297 ? -37.492 28.082 55.350 1.00 24.35 297 LEU D CA 1
ATOM 12956 C C . LEU D 1 297 ? -36.361 27.419 56.105 1.00 24.32 297 LEU D C 1
ATOM 12957 O O . LEU D 1 297 ? -36.528 27.021 57.268 1.00 24.05 297 LEU D O 1
ATOM 12962 N N . ILE D 1 298 ? -35.215 27.295 55.440 1.00 24.30 298 ILE D N 1
ATOM 12963 C CA . ILE D 1 298 ? -34.069 26.575 56.006 1.00 24.44 298 ILE D CA 1
ATOM 12964 C C . ILE D 1 298 ? -32.917 27.545 56.227 1.00 24.82 298 ILE D C 1
ATOM 12965 O O . ILE D 1 298 ? -32.429 28.151 55.279 1.00 24.63 298 ILE D O 1
ATOM 12970 N N . THR D 1 299 ? -32.498 27.695 57.486 1.00 25.48 299 THR D N 1
ATOM 12971 C CA . THR D 1 299 ? -31.472 28.687 57.867 1.00 26.12 299 THR D CA 1
ATOM 12972 C C . THR D 1 299 ? -30.538 28.154 58.966 1.00 26.65 299 THR D C 1
ATOM 12973 O O . THR D 1 299 ? -30.535 26.963 59.266 1.00 26.93 299 THR D O 1
ATOM 12977 N N . ASN D 1 300 ? -29.746 29.040 59.561 1.00 27.13 300 ASN D N 1
ATOM 12978 C CA . ASN D 1 300 ? -28.926 28.683 60.718 1.00 27.89 300 ASN D CA 1
ATOM 12979 C C . ASN D 1 300 ? -29.754 28.561 62.001 1.00 28.12 300 ASN D C 1
ATOM 12980 O O . ASN D 1 300 ? -29.328 27.898 62.955 1.00 27.94 300 ASN D O 1
ATOM 12985 N N . ASP D 1 301 ? -30.925 29.201 62.018 1.00 28.38 301 ASP D N 1
ATOM 12986 C CA . ASP D 1 301 ? -31.776 29.225 63.205 1.00 29.24 301 ASP D CA 1
ATOM 12987 C C . ASP D 1 301 ? -32.068 27.809 63.678 1.00 29.79 301 ASP D C 1
ATOM 12988 O O . ASP D 1 301 ? -32.514 26.965 62.908 1.00 29.51 301 ASP D O 1
ATOM 12993 N N . MET D 1 302 ? -31.783 27.552 64.947 1.00 30.77 302 MET D N 1
ATOM 12994 C CA . MET D 1 302 ? -32.136 26.286 65.563 1.00 32.15 302 MET D CA 1
ATOM 12995 C C . MET D 1 302 ? -32.970 26.502 66.828 1.00 31.94 302 MET D C 1
ATOM 12996 O O . MET D 1 302 ? -32.604 27.286 67.705 1.00 31.77 302 MET D O 1
ATOM 13001 N N . GLU D 1 303 ? -34.097 25.800 66.894 1.00 32.16 303 GLU D N 1
ATOM 13002 C CA . GLU D 1 303 ? -34.927 25.757 68.080 1.00 32.66 303 GLU D CA 1
ATOM 13003 C C . GLU D 1 303 ? -35.364 24.314 68.321 1.00 32.51 303 GLU D C 1
ATOM 13004 O O . GLU D 1 303 ? -35.701 23.608 67.378 1.00 32.07 303 GLU D O 1
ATOM 13010 N N . MET D 1 304 ? -35.336 23.876 69.578 1.00 32.66 304 MET D N 1
ATOM 13011 C CA . MET D 1 304 ? -35.909 22.586 69.954 1.00 33.18 304 MET D CA 1
ATOM 13012 C C . MET D 1 304 ? -37.428 22.685 69.969 1.00 32.62 304 MET D C 1
ATOM 13013 O O . MET D 1 304 ? -37.974 23.769 70.136 1.00 32.36 304 MET D O 1
ATOM 13018 N N . SER D 1 305 ? -38.111 21.560 69.771 1.00 32.59 305 SER D N 1
ATOM 13019 C CA . SER D 1 305 ? -39.552 21.510 70.005 1.00 32.76 305 SER D CA 1
ATOM 13020 C C . SER D 1 305 ? -39.813 20.805 71.334 1.00 33.05 305 SER D C 1
ATOM 13021 O O . SER D 1 305 ? -38.927 20.118 71.854 1.00 33.34 305 SER D O 1
ATOM 13024 N N . ASP D 1 306 ? -41.009 20.996 71.889 1.00 33.24 306 ASP D N 1
ATOM 13025 C CA . ASP D 1 306 ? -41.377 20.414 73.183 1.00 33.37 306 ASP D CA 1
ATOM 13026 C C . ASP D 1 306 ? -41.071 18.915 73.212 1.00 32.91 306 ASP D C 1
ATOM 13027 O O . ASP D 1 306 ? -40.350 18.434 74.093 1.00 32.57 306 ASP D O 1
ATOM 13032 N N . SER D 1 307 ? -41.629 18.193 72.244 1.00 32.53 307 SER D N 1
ATOM 13033 C CA . SER D 1 307 ? -41.299 16.796 72.038 1.00 32.51 307 SER D CA 1
ATOM 13034 C C . SER D 1 307 ? -40.062 16.794 71.149 1.00 32.32 307 SER D C 1
ATOM 13035 O O . SER D 1 307 ? -39.848 17.729 70.375 1.00 32.92 307 SER D O 1
ATOM 13038 N N . ILE D 1 308 ? -39.214 15.791 71.262 1.00 31.43 308 ILE D N 1
ATOM 13039 C CA . ILE D 1 308 ? -37.924 15.937 70.600 1.00 31.14 308 ILE D CA 1
ATOM 13040 C C . ILE D 1 308 ? -37.836 14.953 69.446 1.00 30.72 308 ILE D C 1
ATOM 13041 O O . ILE D 1 308 ? -37.568 13.770 69.632 1.00 31.88 308 ILE D O 1
ATOM 13046 N N . VAL D 1 309 ? -38.067 15.471 68.258 1.00 29.13 309 VAL D N 1
ATOM 13047 C CA . VAL D 1 309 ? -38.347 14.698 67.063 1.00 27.95 309 VAL D CA 1
ATOM 13048 C C . VAL D 1 309 ? -39.261 15.638 66.334 1.00 26.90 309 VAL D C 1
ATOM 13049 O O . VAL D 1 309 ? -40.403 15.853 66.739 1.00 26.73 309 VAL D O 1
ATOM 13053 N N . LYS D 1 310 ? -38.726 16.251 65.296 1.00 25.75 310 LYS D N 1
ATOM 13054 C CA . LYS D 1 310 ? -39.522 17.096 64.437 1.00 25.17 310 LYS D CA 1
ATOM 13055 C C . LYS D 1 310 ? -39.987 16.300 63.233 1.00 24.67 310 LYS D C 1
ATOM 13056 O O . LYS D 1 310 ? -40.989 16.636 62.618 1.00 24.49 310 LYS D O 1
ATOM 13062 N N . ALA D 1 311 ? -39.261 15.230 62.912 1.00 24.31 311 ALA D N 1
ATOM 13063 C CA . ALA D 1 311 ? -39.495 14.524 61.660 1.00 23.69 311 ALA D CA 1
ATOM 13064 C C . ALA D 1 311 ? -38.961 13.088 61.621 1.00 23.28 311 ALA D C 1
ATOM 13065 O O . ALA D 1 311 ? -38.059 12.712 62.378 1.00 22.53 311 ALA D O 1
ATOM 13067 N N . ILE D 1 312 ? -39.550 12.296 60.726 1.00 23.08 312 ILE D N 1
ATOM 13068 C CA . ILE D 1 312 ? -39.192 10.894 60.534 1.00 22.51 312 ILE D CA 1
ATOM 13069 C C . ILE D 1 312 ? -38.899 10.672 59.052 1.00 22.38 312 ILE D C 1
ATOM 13070 O O . ILE D 1 312 ? -39.705 11.039 58.202 1.00 22.81 312 ILE D O 1
ATOM 13075 N N . SER D 1 313 ? -37.738 10.105 58.736 1.00 22.36 313 SER D N 1
ATOM 13076 C CA . SER D 1 313 ? -37.461 9.668 57.362 1.00 22.63 313 SER D CA 1
ATOM 13077 C C . SER D 1 313 ? -37.024 8.203 57.307 1.00 22.41 313 SER D C 1
ATOM 13078 O O . SER D 1 313 ? -36.634 7.626 58.313 1.00 22.37 313 SER D O 1
ATOM 13081 N N . THR D 1 314 ? -37.132 7.593 56.134 1.00 22.73 314 THR D N 1
ATOM 13082 C CA . THR D 1 314 ? -36.726 6.200 55.956 1.00 22.98 314 THR D CA 1
ATOM 13083 C C . THR D 1 314 ? -35.971 6.024 54.655 1.00 23.23 314 THR D C 1
ATOM 13084 O O . THR D 1 314 ? -36.172 6.768 53.707 1.00 22.73 314 THR D O 1
ATOM 13088 N N . ILE D 1 315 ? -35.104 5.017 54.630 1.00 24.08 315 ILE D N 1
ATOM 13089 C CA . ILE D 1 315 ? -34.545 4.496 53.393 1.00 24.64 315 ILE D CA 1
ATOM 13090 C C . ILE D 1 315 ? -34.851 3.009 53.300 1.00 24.83 315 ILE D C 1
ATOM 13091 O O . ILE D 1 315 ? -34.526 2.241 54.214 1.00 24.77 315 ILE D O 1
ATOM 13096 N N . LYS D 1 316 ? -35.444 2.621 52.176 1.00 25.33 316 LYS D N 1
ATOM 13097 C CA . LYS D 1 316 ? -35.893 1.262 51.916 1.00 26.03 316 LYS D CA 1
ATOM 13098 C C . LYS D 1 316 ? -34.846 0.444 51.144 1.00 25.90 316 LYS D C 1
ATOM 13099 O O . LYS D 1 316 ? -34.664 -0.744 51.414 1.00 26.12 316 LYS D O 1
ATOM 13105 N N . ASN D 1 317 ? -34.171 1.076 50.184 1.00 25.48 317 ASN D N 1
ATOM 13106 C CA . ASN D 1 317 ? -33.232 0.382 49.309 1.00 25.29 317 ASN D CA 1
ATOM 13107 C C . ASN D 1 317 ? -31.837 0.235 49.933 1.00 24.72 317 ASN D C 1
ATOM 13108 O O . ASN D 1 317 ? -30.834 0.701 49.392 1.00 24.29 317 ASN D O 1
ATOM 13113 N N . VAL D 1 318 ? -31.811 -0.421 51.090 1.00 24.27 318 VAL D N 1
ATOM 13114 C CA . VAL D 1 318 ? -30.600 -0.699 51.859 1.00 23.41 318 VAL D CA 1
ATOM 13115 C C . VAL D 1 318 ? -30.572 -2.171 52.291 1.00 23.01 318 VAL D C 1
ATOM 13116 O O . VAL D 1 318 ? -31.613 -2.841 52.320 1.00 22.50 318 VAL D O 1
ATOM 13120 N N . ALA D 1 319 ? -29.378 -2.667 52.598 1.00 22.70 319 ALA D N 1
ATOM 13121 C CA . ALA D 1 319 ? -29.204 -4.000 53.179 1.00 22.84 319 ALA D CA 1
ATOM 13122 C C . ALA D 1 319 ? -28.414 -3.922 54.484 1.00 22.68 319 ALA D C 1
ATOM 13123 O O . ALA D 1 319 ? -27.587 -3.036 54.651 1.00 22.87 319 ALA D O 1
ATOM 13125 N N . LEU D 1 320 ? -28.671 -4.859 55.395 1.00 22.60 320 LEU D N 1
ATOM 13126 C CA . LEU D 1 320 ? -27.914 -4.978 56.632 1.00 22.30 320 LEU D CA 1
ATOM 13127 C C . LEU D 1 320 ? -26.810 -6.017 56.459 1.00 22.48 320 LEU D C 1
ATOM 13128 O O . LEU D 1 320 ? -27.091 -7.208 56.276 1.00 22.25 320 LEU D O 1
ATOM 13133 N N . ILE D 1 321 ? -25.564 -5.557 56.536 1.00 22.66 321 ILE D N 1
ATOM 13134 C CA . ILE D 1 321 ? -24.395 -6.427 56.435 1.00 23.11 321 ILE D CA 1
ATOM 13135 C C . ILE D 1 321 ? -23.728 -6.595 57.802 1.00 23.08 321 ILE D C 1
ATOM 13136 O O . ILE D 1 321 ? -23.255 -5.626 58.415 1.00 23.60 321 ILE D O 1
ATOM 13141 N N . ASN D 1 322 ? -23.729 -7.833 58.287 1.00 22.78 322 ASN D N 1
ATOM 13142 C CA . ASN D 1 322 ? -23.072 -8.173 59.530 1.00 22.38 322 ASN D CA 1
ATOM 13143 C C . ASN D 1 322 ? -21.821 -8.962 59.215 1.00 22.59 322 ASN D C 1
ATOM 13144 O O . ASN D 1 322 ? -21.875 -10.020 58.580 1.00 22.70 322 ASN D O 1
ATOM 13149 N N . ILE D 1 323 ? -20.681 -8.409 59.609 1.00 22.71 323 ILE D N 1
ATOM 13150 C CA . ILE D 1 323 ? -19.415 -9.090 59.437 1.00 23.04 323 ILE D CA 1
ATOM 13151 C C . ILE D 1 323 ? -19.104 -9.767 60.767 1.00 23.43 323 ILE D C 1
ATOM 13152 O O . ILE D 1 323 ? -19.222 -9.157 61.819 1.00 23.25 323 ILE D O 1
ATOM 13157 N N . PHE D 1 324 ? -18.757 -11.046 60.718 1.00 24.22 324 PHE D N 1
ATOM 13158 C CA . PHE D 1 324 ? -18.389 -11.755 61.929 1.00 25.21 324 PHE D CA 1
ATOM 13159 C C . PHE D 1 324 ? -16.872 -11.803 62.074 1.00 25.19 324 PHE D C 1
ATOM 13160 O O . PHE D 1 324 ? -16.150 -12.225 61.166 1.00 25.50 324 PHE D O 1
ATOM 13168 N N . GLY D 1 325 ? -16.392 -11.329 63.213 1.00 25.20 325 GLY D N 1
ATOM 13169 C CA . GLY D 1 325 ? -14.972 -11.359 63.497 1.00 25.13 325 GLY D CA 1
ATOM 13170 C C . GLY D 1 325 ? -14.534 -12.734 63.963 1.00 25.47 325 GLY D C 1
ATOM 13171 O O . GLY D 1 325 ? -15.358 -13.579 64.312 1.00 24.87 325 GLY D O 1
ATOM 13172 N N . ALA D 1 326 ? -13.220 -12.935 63.976 1.00 25.92 326 ALA D N 1
ATOM 13173 C CA . ALA D 1 326 ? -12.615 -14.193 64.367 1.00 26.32 326 ALA D CA 1
ATOM 13174 C C . ALA D 1 326 ? -12.115 -14.143 65.821 1.00 26.83 326 ALA D C 1
ATOM 13175 O O . ALA D 1 326 ? -11.121 -14.790 66.172 1.00 26.98 326 ALA D O 1
ATOM 13177 N N . GLY D 1 327 ? -12.810 -13.375 66.663 1.00 27.37 327 GLY D N 1
ATOM 13178 C CA . GLY D 1 327 ? -12.448 -13.241 68.081 1.00 27.51 327 GLY D CA 1
ATOM 13179 C C . GLY D 1 327 ? -11.866 -11.879 68.413 1.00 27.78 327 GLY D C 1
ATOM 13180 O O . GLY D 1 327 ? -12.150 -10.901 67.729 1.00 27.86 327 GLY D O 1
ATOM 13181 N N . MET D 1 328 ? -11.054 -11.810 69.461 1.00 27.89 328 MET D N 1
ATOM 13182 C CA . MET D 1 328 ? -10.441 -10.547 69.865 1.00 28.47 328 MET D CA 1
ATOM 13183 C C . MET D 1 328 ? -9.170 -10.265 69.090 1.00 28.26 328 MET D C 1
ATOM 13184 O O . MET D 1 328 ? -8.067 -10.406 69.607 1.00 27.56 328 MET D O 1
ATOM 13189 N N . VAL D 1 329 ? -9.359 -9.822 67.850 1.00 28.63 329 VAL D N 1
ATOM 13190 C CA . VAL D 1 329 ? -8.295 -9.748 66.862 1.00 28.50 329 VAL D CA 1
ATOM 13191 C C . VAL D 1 329 ? -7.892 -8.302 66.575 1.00 28.36 329 VAL D C 1
ATOM 13192 O O . VAL D 1 329 ? -7.034 -8.041 65.729 1.00 28.81 329 VAL D O 1
ATOM 13196 N N . GLY D 1 330 ? -8.512 -7.377 67.305 1.00 27.92 330 GLY D N 1
ATOM 13197 C CA . GLY D 1 330 ? -8.182 -5.960 67.238 1.00 27.17 330 GLY D CA 1
ATOM 13198 C C . GLY D 1 330 ? -9.223 -5.220 66.427 1.00 26.92 330 GLY D C 1
ATOM 13199 O O . GLY D 1 330 ? -9.238 -5.332 65.204 1.00 26.46 330 GLY D O 1
ATOM 13200 N N . VAL D 1 331 ? -10.090 -4.457 67.088 1.00 26.56 331 VAL D N 1
ATOM 13201 C CA . VAL D 1 331 ? -11.135 -3.755 66.347 1.00 26.55 331 VAL D CA 1
ATOM 13202 C C . VAL D 1 331 ? -10.663 -2.668 65.375 1.00 26.49 331 VAL D C 1
ATOM 13203 O O . VAL D 1 331 ? -11.194 -2.597 64.265 1.00 26.98 331 VAL D O 1
ATOM 13207 N N . SER D 1 332 ? -9.669 -1.858 65.750 1.00 25.79 332 SER D N 1
ATOM 13208 C CA . SER D 1 332 ? -9.174 -0.808 64.835 1.00 25.51 332 SER D CA 1
ATOM 13209 C C . SER D 1 332 ? -8.412 -1.376 63.633 1.00 24.99 332 SER D C 1
ATOM 13210 O O . SER D 1 332 ? -8.548 -0.881 62.508 1.00 24.87 332 SER D O 1
ATOM 13213 N N . GLY D 1 333 ? -7.635 -2.428 63.874 1.00 24.51 333 GLY D N 1
ATOM 13214 C CA . GLY D 1 333 ? -6.937 -3.119 62.816 1.00 23.65 333 GLY D CA 1
ATOM 13215 C C . GLY D 1 333 ? -7.885 -3.815 61.853 1.00 23.59 333 GLY D C 1
ATOM 13216 O O . GLY D 1 333 ? -7.686 -3.774 60.634 1.00 23.05 333 GLY D O 1
ATOM 13217 N N . THR D 1 334 ? -8.918 -4.465 62.381 1.00 23.64 334 THR D N 1
ATOM 13218 C CA . THR D 1 334 ? -9.842 -5.160 61.477 1.00 24.00 334 THR D CA 1
ATOM 13219 C C . THR D 1 334 ? -10.821 -4.227 60.755 1.00 23.34 334 THR D C 1
ATOM 13220 O O . THR D 1 334 ? -11.112 -4.454 59.587 1.00 23.37 334 THR D O 1
ATOM 13224 N N . ALA D 1 335 ? -11.277 -3.161 61.415 1.00 23.09 335 ALA D N 1
ATOM 13225 C CA . ALA D 1 335 ? -12.080 -2.128 60.727 1.00 22.65 335 ALA D CA 1
ATOM 13226 C C . ALA D 1 335 ? -11.311 -1.418 59.588 1.00 22.60 335 ALA D C 1
ATOM 13227 O O . ALA D 1 335 ? -11.886 -1.083 58.550 1.00 22.77 335 ALA D O 1
ATOM 13229 N N . ALA D 1 336 ? -10.017 -1.189 59.795 1.00 22.60 336 ALA D N 1
ATOM 13230 C CA . ALA D 1 336 ? -9.152 -0.531 58.811 1.00 22.47 336 ALA D CA 1
ATOM 13231 C C . ALA D 1 336 ? -9.096 -1.268 57.483 1.00 22.75 336 ALA D C 1
ATOM 13232 O O . ALA D 1 336 ? -9.087 -0.637 56.419 1.00 22.72 336 ALA D O 1
ATOM 13234 N N . ARG D 1 337 ? -9.031 -2.598 57.556 1.00 22.84 337 ARG D N 1
ATOM 13235 C CA . ARG D 1 337 ? -9.025 -3.452 56.376 1.00 23.29 337 ARG D CA 1
ATOM 13236 C C . ARG D 1 337 ? -10.405 -3.584 55.734 1.00 23.55 337 ARG D C 1
ATOM 13237 O O . ARG D 1 337 ? -10.521 -3.573 54.503 1.00 24.01 337 ARG D O 1
ATOM 13245 N N . ILE D 1 338 ? -11.436 -3.706 56.570 1.00 23.54 338 ILE D N 1
ATOM 13246 C CA . ILE D 1 338 ? -12.831 -3.745 56.122 1.00 23.80 338 ILE D CA 1
ATOM 13247 C C . ILE D 1 338 ? -13.166 -2.507 55.300 1.00 23.34 338 ILE D C 1
ATOM 13248 O O . ILE D 1 338 ? -13.591 -2.608 54.151 1.00 22.95 338 ILE D O 1
ATOM 13253 N N . PHE D 1 339 ? -12.958 -1.337 55.897 1.00 23.31 339 PHE D N 1
ATOM 13254 C CA . PHE D 1 339 ? -13.259 -0.085 55.225 1.00 22.90 339 PHE D CA 1
ATOM 13255 C C . PHE D 1 339 ? -12.311 0.258 54.078 1.00 22.93 339 PHE D C 1
ATOM 13256 O O . PHE D 1 339 ? -12.721 0.956 53.157 1.00 23.21 339 PHE D O 1
ATOM 13264 N N . LYS D 1 340 ? -11.071 -0.236 54.110 1.00 22.84 340 LYS D N 1
ATOM 13265 C CA . LYS D 1 340 ? -10.185 -0.115 52.939 1.00 23.18 340 LYS D CA 1
ATOM 13266 C C . LYS D 1 340 ? -10.836 -0.782 51.732 1.00 23.18 340 LYS D C 1
ATOM 13267 O O . LYS D 1 340 ? -11.056 -0.134 50.711 1.00 22.91 340 LYS D O 1
ATOM 13273 N N . ALA D 1 341 ? -11.151 -2.071 51.881 1.00 23.32 341 ALA D N 1
ATOM 13274 C CA . ALA D 1 341 ? -11.869 -2.867 50.884 1.00 23.37 341 ALA D CA 1
ATOM 13275 C C . ALA D 1 341 ? -13.164 -2.206 50.369 1.00 23.86 341 ALA D C 1
ATOM 13276 O O . ALA D 1 341 ? -13.380 -2.094 49.155 1.00 24.30 341 ALA D O 1
ATOM 13278 N N . LEU D 1 342 ? -14.021 -1.789 51.292 1.00 23.90 342 LEU D N 1
ATOM 13279 C CA . LEU D 1 342 ? -15.281 -1.139 50.947 1.00 24.47 342 LEU D CA 1
ATOM 13280 C C . LEU D 1 342 ? -15.074 0.173 50.196 1.00 24.39 342 LEU D C 1
ATOM 13281 O O . LEU D 1 342 ? -15.778 0.450 49.226 1.00 24.15 342 LEU D O 1
ATOM 13286 N N . GLY D 1 343 ? -14.108 0.968 50.653 1.00 24.71 343 GLY D N 1
ATOM 13287 C CA . GLY D 1 343 ? -13.737 2.234 50.008 1.00 25.62 343 GLY D CA 1
ATOM 13288 C C . GLY D 1 343 ? -13.177 2.061 48.609 1.00 26.10 343 GLY D C 1
ATOM 13289 O O . GLY D 1 343 ? -13.648 2.691 47.665 1.00 26.05 343 GLY D O 1
ATOM 13290 N N . GLU D 1 344 ? -12.186 1.182 48.478 1.00 26.95 344 GLU D N 1
ATOM 13291 C CA . GLU D 1 344 ? -11.593 0.837 47.190 1.00 27.84 344 GLU D CA 1
ATOM 13292 C C . GLU D 1 344 ? -12.684 0.514 46.170 1.00 28.00 344 GLU D C 1
ATOM 13293 O O . GLU D 1 344 ? -12.533 0.787 44.980 1.00 28.01 344 GLU D O 1
ATOM 13299 N N . GLU D 1 345 ? -13.778 -0.067 46.653 1.00 28.28 345 GLU D N 1
ATOM 13300 C CA . GLU D 1 345 ? -14.867 -0.518 45.800 1.00 28.92 345 GLU D CA 1
ATOM 13301 C C . GLU D 1 345 ? -16.000 0.526 45.683 1.00 29.13 345 GLU D C 1
ATOM 13302 O O . GLU D 1 345 ? -16.955 0.326 44.931 1.00 29.06 345 GLU D O 1
ATOM 13308 N N . GLU D 1 346 ? -15.873 1.640 46.414 1.00 29.16 346 GLU D N 1
ATOM 13309 C CA . GLU D 1 346 ? -16.858 2.746 46.394 1.00 29.69 346 GLU D CA 1
ATOM 13310 C C . GLU D 1 346 ? -18.239 2.312 46.904 1.00 28.94 346 GLU D C 1
ATOM 13311 O O . GLU D 1 346 ? -19.268 2.727 46.378 1.00 29.12 346 GLU D O 1
ATOM 13317 N N . VAL D 1 347 ? -18.237 1.464 47.930 1.00 28.52 347 VAL D N 1
ATOM 13318 C CA . VAL D 1 347 ? -19.452 0.983 48.574 1.00 27.63 347 VAL D CA 1
ATOM 13319 C C . VAL D 1 347 ? -19.947 2.081 49.501 1.00 27.62 347 VAL D C 1
ATOM 13320 O O . VAL D 1 347 ? -19.189 2.618 50.305 1.00 27.80 347 VAL D O 1
ATOM 13324 N N . ASN D 1 348 ? -21.213 2.440 49.360 1.00 27.52 348 ASN D N 1
ATOM 13325 C CA . ASN D 1 348 ? -21.789 3.510 50.152 1.00 27.34 348 ASN D CA 1
ATOM 13326 C C . ASN D 1 348 ? -22.293 2.960 51.481 1.00 27.01 348 ASN D C 1
ATOM 13327 O O . ASN D 1 348 ? -23.296 2.231 51.513 1.00 26.93 348 ASN D O 1
ATOM 13332 N N . VAL D 1 349 ? -21.587 3.276 52.569 1.00 26.18 349 VAL D N 1
ATOM 13333 C CA . VAL D 1 349 ? -22.055 2.861 53.896 1.00 25.62 349 VAL D CA 1
ATOM 13334 C C . VAL D 1 349 ? -22.822 3.964 54.620 1.00 25.22 349 VAL D C 1
ATOM 13335 O O . VAL D 1 349 ? -22.368 5.099 54.691 1.00 25.24 349 VAL D O 1
ATOM 13339 N N . ILE D 1 350 ? -24.001 3.613 55.124 1.00 24.57 350 ILE D N 1
ATOM 13340 C CA . ILE D 1 350 ? -24.969 4.565 55.661 1.00 24.25 350 ILE D CA 1
ATOM 13341 C C . ILE D 1 350 ? -24.866 4.626 57.183 1.00 23.66 350 ILE D C 1
ATOM 13342 O O . ILE D 1 350 ? -25.066 5.686 57.777 1.00 23.55 350 ILE D O 1
ATOM 13347 N N . LEU D 1 351 ? -24.556 3.483 57.796 1.00 22.75 351 LEU D N 1
ATOM 13348 C CA . LEU D 1 351 ? -24.584 3.320 59.246 1.00 22.36 351 LEU D CA 1
ATOM 13349 C C . LEU D 1 351 ? -23.516 2.330 59.681 1.00 21.91 351 LEU D C 1
ATOM 13350 O O . LEU D 1 351 ? -23.289 1.326 58.994 1.00 21.67 351 LEU D O 1
ATOM 13355 N N . ILE D 1 352 ? -22.879 2.613 60.819 1.00 20.99 352 ILE D N 1
ATOM 13356 C CA . ILE D 1 352 ? -21.906 1.699 61.415 1.00 20.86 352 ILE D CA 1
ATOM 13357 C C . ILE D 1 352 ? -22.162 1.495 62.910 1.00 20.67 352 ILE D C 1
ATOM 13358 O O . ILE D 1 352 ? -22.332 2.449 63.655 1.00 20.62 352 ILE D O 1
ATOM 13363 N N . SER D 1 353 ? -22.186 0.238 63.339 1.00 20.79 353 SER D N 1
ATOM 13364 C CA . SER D 1 353 ? -22.141 -0.076 64.767 1.00 20.75 353 SER D CA 1
ATOM 13365 C C . SER D 1 353 ? -21.173 -1.229 65.057 1.00 20.57 353 SER D C 1
ATOM 13366 O O . SER D 1 353 ? -21.159 -2.250 64.362 1.00 20.09 353 SER D O 1
ATOM 13369 N N . GLN D 1 354 ? -20.353 -1.038 66.084 1.00 20.75 354 GLN D N 1
ATOM 13370 C CA . GLN D 1 354 ? -19.502 -2.100 66.616 1.00 20.83 354 GLN D CA 1
ATOM 13371 C C . GLN D 1 354 ? -19.415 -1.985 68.130 1.00 20.96 354 GLN D C 1
ATOM 13372 O O . GLN D 1 354 ? -19.110 -0.923 68.674 1.00 21.25 354 GLN D O 1
ATOM 13378 N N . GLY D 1 355 ? -19.771 -3.085 68.785 1.00 21.20 355 GLY D N 1
ATOM 13379 C CA . GLY D 1 355 ? -19.698 -3.245 70.233 1.00 21.24 355 GLY D CA 1
ATOM 13380 C C . GLY D 1 355 ? -19.783 -4.729 70.521 1.00 21.20 355 GLY D C 1
ATOM 13381 O O . GLY D 1 355 ? -20.860 -5.244 70.833 1.00 21.04 355 GLY D O 1
ATOM 13382 N N . SER D 1 356 ? -18.645 -5.414 70.400 1.00 21.46 356 SER D N 1
ATOM 13383 C CA . SER D 1 356 ? -18.610 -6.884 70.373 1.00 21.96 356 SER D CA 1
ATOM 13384 C C . SER D 1 356 ? -17.208 -7.445 70.613 1.00 22.37 356 SER D C 1
ATOM 13385 O O . SER D 1 356 ? -16.277 -7.128 69.879 1.00 22.56 356 SER D O 1
ATOM 13388 N N . SER D 1 357 ? -17.076 -8.302 71.628 1.00 23.28 357 SER D N 1
ATOM 13389 C CA . SER D 1 357 ? -15.808 -8.970 71.944 1.00 24.09 357 SER D CA 1
ATOM 13390 C C . SER D 1 357 ? -15.282 -9.830 70.797 1.00 24.41 357 SER D C 1
ATOM 13391 O O . SER D 1 357 ? -14.083 -10.139 70.750 1.00 24.63 357 SER D O 1
ATOM 13394 N N . GLU D 1 358 ? -16.176 -10.216 69.886 1.00 24.35 358 GLU D N 1
ATOM 13395 C CA . GLU D 1 358 ? -15.812 -11.044 68.735 1.00 24.59 358 GLU D CA 1
ATOM 13396 C C . GLU D 1 358 ? -15.301 -10.226 67.553 1.00 24.11 358 GLU D C 1
ATOM 13397 O O . GLU D 1 358 ? -14.844 -10.796 66.562 1.00 24.52 358 GLU D O 1
ATOM 13403 N N . THR D 1 359 ? -15.362 -8.897 67.672 1.00 23.24 359 THR D N 1
ATOM 13404 C CA . THR D 1 359 ? -14.963 -7.984 66.605 1.00 22.32 359 THR D CA 1
ATOM 13405 C C . THR D 1 359 ? -15.890 -8.138 65.404 1.00 22.03 359 THR D C 1
ATOM 13406 O O . THR D 1 359 ? -15.461 -8.042 64.258 1.00 21.70 359 THR D O 1
ATOM 13410 N N . ASN D 1 360 ? -17.165 -8.420 65.694 1.00 21.75 360 ASN D N 1
ATOM 13411 C CA . ASN D 1 360 ? -18.249 -8.294 64.737 1.00 20.96 360 ASN D CA 1
ATOM 13412 C C . ASN D 1 360 ? -18.493 -6.806 64.474 1.00 21.08 360 ASN D C 1
ATOM 13413 O O . ASN D 1 360 ? -18.211 -5.961 65.336 1.00 20.90 360 ASN D O 1
ATOM 13418 N N . ILE D 1 361 ? -19.014 -6.481 63.294 1.00 20.73 361 ILE D N 1
ATOM 13419 C CA . ILE D 1 361 ? -19.399 -5.103 62.998 1.00 20.71 361 ILE D CA 1
ATOM 13420 C C . ILE D 1 361 ? -20.640 -5.084 62.107 1.00 21.28 361 ILE D C 1
ATOM 13421 O O . ILE D 1 361 ? -20.755 -5.887 61.184 1.00 21.09 361 ILE D O 1
ATOM 13426 N N . SER D 1 362 ? -21.565 -4.174 62.416 1.00 21.63 362 SER D N 1
ATOM 13427 C CA . SER D 1 362 ? -22.803 -3.997 61.659 1.00 21.93 362 SER D CA 1
ATOM 13428 C C . SER D 1 362 ? -22.719 -2.795 60.727 1.00 21.91 362 SER D C 1
ATOM 13429 O O . SER D 1 362 ? -22.265 -1.708 61.118 1.00 22.16 362 SER D O 1
ATOM 13432 N N . LEU D 1 363 ? -23.172 -3.003 59.497 1.00 21.68 363 LEU D N 1
ATOM 13433 C CA . LEU D 1 363 ? -23.096 -1.996 58.466 1.00 22.11 363 LEU D CA 1
ATOM 13434 C C . LEU D 1 363 ? -24.398 -1.952 57.683 1.00 22.40 363 LEU D C 1
ATOM 13435 O O . LEU D 1 363 ? -24.942 -2.999 57.284 1.00 22.60 363 LEU D O 1
ATOM 13440 N N . VAL D 1 364 ? -24.897 -0.745 57.442 1.00 22.32 364 VAL D N 1
ATOM 13441 C CA . VAL D 1 364 ? -25.961 -0.589 56.450 1.00 21.90 364 VAL D CA 1
ATOM 13442 C C . VAL D 1 364 ? -25.342 -0.039 55.186 1.00 22.23 364 VAL D C 1
ATOM 13443 O O . VAL D 1 364 ? -24.584 0.932 55.233 1.00 21.81 364 VAL D O 1
ATOM 13447 N N . VAL D 1 365 ? -25.626 -0.684 54.058 1.00 22.96 365 VAL D N 1
ATOM 13448 C CA . VAL D 1 365 ? -25.151 -0.182 52.771 1.00 23.68 365 VAL D CA 1
ATOM 13449 C C . VAL D 1 365 ? -26.327 -0.068 51.814 1.00 24.14 365 VAL D C 1
ATOM 13450 O O . VAL D 1 365 ? -27.374 -0.653 52.072 1.00 23.60 365 VAL D O 1
ATOM 13454 N N . SER D 1 366 ? -26.159 0.704 50.737 1.00 25.02 366 SER D N 1
ATOM 13455 C CA . SER D 1 366 ? -27.130 0.738 49.647 1.00 26.20 366 SER D CA 1
ATOM 13456 C C . SER D 1 366 ? -27.285 -0.668 49.119 1.00 26.64 366 SER D C 1
ATOM 13457 O O . SER D 1 366 ? -26.295 -1.362 48.904 1.00 26.87 366 SER D O 1
ATOM 13460 N N . GLU D 1 367 ? -28.526 -1.091 48.919 1.00 27.27 367 GLU D N 1
ATOM 13461 C CA . GLU D 1 367 ? -28.807 -2.453 48.477 1.00 28.24 367 GLU D CA 1
ATOM 13462 C C . GLU D 1 367 ? -28.088 -2.835 47.168 1.00 28.35 367 GLU D C 1
ATOM 13463 O O . GLU D 1 367 ? -27.682 -3.981 46.999 1.00 28.55 367 GLU D O 1
ATOM 13469 N N . GLU D 1 368 ? -27.914 -1.873 46.260 1.00 28.76 368 GLU D N 1
ATOM 13470 C CA . GLU D 1 368 ? -27.231 -2.127 44.992 1.00 29.19 368 GLU D CA 1
ATOM 13471 C C . GLU D 1 368 ? -25.724 -2.376 45.138 1.00 28.99 368 GLU D C 1
ATOM 13472 O O . GLU D 1 368 ? -25.099 -2.913 44.218 1.00 29.03 368 GLU D O 1
ATOM 13478 N N . ASP D 1 369 ? -25.155 -1.992 46.287 1.00 28.66 369 ASP D N 1
ATOM 13479 C CA . ASP D 1 369 ? -23.715 -2.129 46.561 1.00 28.37 369 ASP D CA 1
ATOM 13480 C C . ASP D 1 369 ? -23.321 -3.420 47.285 1.00 28.51 369 ASP D C 1
ATOM 13481 O O . ASP D 1 369 ? -22.139 -3.620 47.589 1.00 28.44 369 ASP D O 1
ATOM 13486 N N . VAL D 1 370 ? -24.299 -4.283 47.568 1.00 28.46 370 VAL D N 1
ATOM 13487 C CA . VAL D 1 370 ? -24.058 -5.534 48.301 1.00 28.43 370 VAL D CA 1
ATOM 13488 C C . VAL D 1 370 ? -23.034 -6.467 47.637 1.00 28.92 370 VAL D C 1
ATOM 13489 O O . VAL D 1 370 ? -22.063 -6.876 48.279 1.00 29.11 370 VAL D O 1
ATOM 13493 N N . ASP D 1 371 ? -23.239 -6.790 46.362 1.00 29.30 371 ASP D N 1
ATOM 13494 C CA . ASP D 1 371 ? -22.330 -7.685 45.642 1.00 30.11 371 ASP D CA 1
ATOM 13495 C C . ASP D 1 371 ? -20.904 -7.144 45.502 1.00 29.98 371 ASP D C 1
ATOM 13496 O O . ASP D 1 371 ? -19.940 -7.908 45.559 1.00 29.81 371 ASP D O 1
ATOM 13501 N N . LYS D 1 372 ? -20.792 -5.832 45.311 1.00 30.08 372 LYS D N 1
ATOM 13502 C CA . LYS D 1 372 ? -19.519 -5.124 45.339 1.00 30.41 372 LYS D CA 1
ATOM 13503 C C . LYS D 1 372 ? -18.855 -5.233 46.713 1.00 30.27 372 LYS D C 1
ATOM 13504 O O . LYS D 1 372 ? -17.641 -5.383 46.797 1.00 30.45 372 LYS D O 1
ATOM 13510 N N . ALA D 1 373 ? -19.655 -5.142 47.780 1.00 29.86 373 ALA D N 1
ATOM 13511 C CA . ALA D 1 373 ? -19.144 -5.242 49.147 1.00 29.47 373 ALA D CA 1
ATOM 13512 C C . ALA D 1 373 ? -18.552 -6.621 49.437 1.00 29.49 373 ALA D C 1
ATOM 13513 O O . ALA D 1 373 ? -17.429 -6.717 49.926 1.00 29.18 373 ALA D O 1
ATOM 13515 N N . LEU D 1 374 ? -19.304 -7.677 49.116 1.00 29.46 374 LEU D N 1
ATOM 13516 C CA . LEU D 1 374 ? -18.867 -9.057 49.361 1.00 29.47 374 LEU D CA 1
ATOM 13517 C C . LEU D 1 374 ? -17.687 -9.418 48.467 1.00 29.59 374 LEU D C 1
ATOM 13518 O O . LEU D 1 374 ? -16.752 -10.095 48.905 1.00 29.60 374 LEU D O 1
ATOM 13523 N N . LYS D 1 375 ? -17.743 -8.960 47.218 1.00 29.74 375 LYS D N 1
ATOM 13524 C CA . LYS D 1 375 ? -16.612 -9.019 46.297 1.00 29.97 375 LYS D CA 1
ATOM 13525 C C . LYS D 1 375 ? -15.364 -8.424 46.945 1.00 29.71 375 LYS D C 1
ATOM 13526 O O . LYS D 1 375 ? -14.322 -9.079 47.015 1.00 29.46 375 LYS D O 1
ATOM 13532 N N . ALA D 1 376 ? -15.491 -7.186 47.425 1.00 29.52 376 ALA D N 1
ATOM 13533 C CA . ALA D 1 376 ? -14.394 -6.463 48.073 1.00 29.83 376 ALA D CA 1
ATOM 13534 C C . ALA D 1 376 ? -13.882 -7.170 49.328 1.00 30.04 376 ALA D C 1
ATOM 13535 O O . ALA D 1 376 ? -12.674 -7.172 49.598 1.00 30.03 376 ALA D O 1
ATOM 13537 N N . LEU D 1 377 ? -14.803 -7.785 50.071 1.00 30.27 377 LEU D N 1
ATOM 13538 C CA . LEU D 1 377 ? -14.466 -8.460 51.316 1.00 30.96 377 LEU D CA 1
ATOM 13539 C C . LEU D 1 377 ? -13.744 -9.789 51.107 1.00 31.69 377 LEU D C 1
ATOM 13540 O O . LEU D 1 377 ? -12.909 -10.180 51.933 1.00 31.88 377 LEU D O 1
ATOM 13545 N N . LYS D 1 378 ? -14.050 -10.469 50.002 1.00 32.45 378 LYS D N 1
ATOM 13546 C CA . LYS D 1 378 ? -13.356 -11.704 49.635 1.00 33.25 378 LYS D CA 1
ATOM 13547 C C . LYS D 1 378 ? -11.945 -11.425 49.124 1.00 33.13 378 LYS D C 1
ATOM 13548 O O . LYS D 1 378 ? -11.033 -12.209 49.366 1.00 33.32 378 LYS D O 1
ATOM 13554 N N . ARG D 1 379 ? -11.777 -10.312 48.413 1.00 33.30 379 ARG D N 1
ATOM 13555 C CA . ARG D 1 379 ? -10.463 -9.879 47.936 1.00 33.67 379 ARG D CA 1
ATOM 13556 C C . ARG D 1 379 ? -9.537 -9.539 49.118 1.00 33.69 379 ARG D C 1
ATOM 13557 O O . ARG D 1 379 ? -8.363 -9.915 49.136 1.00 33.80 379 ARG D O 1
ATOM 13565 N N . GLU D 1 380 ? -10.081 -8.851 50.116 1.00 33.91 380 GLU D N 1
ATOM 13566 C CA . GLU D 1 380 ? -9.289 -8.391 51.252 1.00 33.99 380 GLU D CA 1
ATOM 13567 C C . GLU D 1 380 ? -8.836 -9.516 52.181 1.00 34.04 380 GLU D C 1
ATOM 13568 O O . GLU D 1 380 ? -7.692 -9.532 52.620 1.00 33.33 380 GLU D O 1
ATOM 13574 N N . PHE D 1 381 ? -9.739 -10.448 52.470 1.00 34.64 381 PHE D N 1
ATOM 13575 C CA . PHE D 1 381 ? -9.498 -11.470 53.487 1.00 35.44 381 PHE D CA 1
ATOM 13576 C C . PHE D 1 381 ? -9.318 -12.876 52.922 1.00 36.53 381 PHE D C 1
ATOM 13577 O O . PHE D 1 381 ? -8.930 -13.783 53.652 1.00 36.71 381 PHE D O 1
ATOM 13585 N N . GLY D 1 382 ? -9.595 -13.060 51.632 1.00 37.83 382 GLY D N 1
ATOM 13586 C CA . GLY D 1 382 ? -9.595 -14.400 51.034 1.00 39.51 382 GLY D CA 1
ATOM 13587 C C . GLY D 1 382 ? -10.622 -15.292 51.712 1.00 40.69 382 GLY D C 1
ATOM 13588 O O . GLY D 1 382 ? -11.691 -14.821 52.114 1.00 41.06 382 GLY D O 1
ATOM 13589 N N . ASP D 1 383 ? -10.298 -16.576 51.851 1.00 41.82 383 ASP D N 1
ATOM 13590 C CA . ASP D 1 383 ? -11.172 -17.526 52.552 1.00 42.85 383 ASP D CA 1
ATOM 13591 C C . ASP D 1 383 ? -10.507 -18.122 53.795 1.00 43.24 383 ASP D C 1
ATOM 13592 O O . ASP D 1 383 ? -11.176 -18.408 54.795 1.00 43.74 383 ASP D O 1
ATOM 13597 N N . LYS D 1 387 ? -11.905 -19.743 62.767 1.00 50.46 387 LYS D N 1
ATOM 13598 C CA . LYS D 1 387 ? -11.179 -21.012 62.784 1.00 50.40 387 LYS D CA 1
ATOM 13599 C C . LYS D 1 387 ? -10.532 -21.279 64.152 1.00 50.14 387 LYS D C 1
ATOM 13600 O O . LYS D 1 387 ? -10.952 -22.190 64.873 1.00 50.23 387 LYS D O 1
ATOM 13606 N N . SER D 1 388 ? -9.518 -20.482 64.502 1.00 49.63 388 SER D N 1
ATOM 13607 C CA . SER D 1 388 ? -8.696 -20.713 65.703 1.00 48.99 388 SER D CA 1
ATOM 13608 C C . SER D 1 388 ? -8.090 -19.420 66.252 1.00 48.53 388 SER D C 1
ATOM 13609 O O . SER D 1 388 ? -7.776 -18.501 65.490 1.00 48.59 388 SER D O 1
ATOM 13612 N N . PHE D 1 389 ? -7.920 -19.361 67.574 1.00 47.90 389 PHE D N 1
ATOM 13613 C CA . PHE D 1 389 ? -7.356 -18.177 68.235 1.00 47.27 389 PHE D CA 1
ATOM 13614 C C . PHE D 1 389 ? -5.846 -18.040 67.996 1.00 46.95 389 PHE D C 1
ATOM 13615 O O . PHE D 1 389 ? -5.259 -16.993 68.277 1.00 47.00 389 PHE D O 1
ATOM 13623 N N . LEU D 1 390 ? -5.234 -19.099 67.466 1.00 46.52 390 LEU D N 1
ATOM 13624 C CA . LEU D 1 390 ? -3.795 -19.140 67.204 1.00 46.13 390 LEU D CA 1
ATOM 13625 C C . LEU D 1 390 ? -3.372 -18.728 65.783 1.00 46.05 390 LEU D C 1
ATOM 13626 O O . LEU D 1 390 ? -2.181 -18.504 65.544 1.00 46.21 390 LEU D O 1
ATOM 13631 N N . ASN D 1 391 ? -4.322 -18.636 64.846 1.00 45.71 391 ASN D N 1
ATOM 13632 C CA . ASN D 1 391 ? -4.015 -18.110 63.504 1.00 45.30 391 ASN D CA 1
ATOM 13633 C C . ASN D 1 391 ? -4.263 -16.603 63.385 1.00 45.11 391 ASN D C 1
ATOM 13634 O O . ASN D 1 391 ? -4.884 -15.999 64.267 1.00 45.00 391 ASN D O 1
ATOM 13639 N N . ASN D 1 392 ? -3.771 -16.007 62.297 1.00 44.73 392 ASN D N 1
ATOM 13640 C CA . ASN D 1 392 ? -3.861 -14.554 62.096 1.00 44.36 392 ASN D CA 1
ATOM 13641 C C . ASN D 1 392 ? -5.120 -14.094 61.344 1.00 43.83 392 ASN D C 1
ATOM 13642 O O . ASN D 1 392 ? -5.137 -13.006 60.764 1.00 43.82 392 ASN D O 1
ATOM 13647 N N . ASN D 1 393 ? -6.168 -14.917 61.366 1.00 42.98 393 ASN D N 1
ATOM 13648 C CA . ASN D 1 393 ? -7.430 -14.560 60.715 1.00 42.32 393 ASN D CA 1
ATOM 13649 C C . ASN D 1 393 ? -8.221 -13.504 61.484 1.00 41.26 393 ASN D C 1
ATOM 13650 O O . ASN D 1 393 ? -8.356 -13.571 62.706 1.00 41.22 393 ASN D O 1
ATOM 13655 N N . LEU D 1 394 ? -8.728 -12.524 60.747 1.00 40.04 394 LEU D N 1
ATOM 13656 C CA . LEU D 1 394 ? -9.468 -11.417 61.326 1.00 38.96 394 LEU D CA 1
ATOM 13657 C C . LEU D 1 394 ? -10.985 -11.594 61.219 1.00 38.46 394 LEU D C 1
ATOM 13658 O O . LEU D 1 394 ? -11.732 -11.154 62.097 1.00 38.07 394 LEU D O 1
ATOM 13663 N N . ILE D 1 395 ? -11.427 -12.258 60.151 1.00 38.00 395 ILE D N 1
ATOM 13664 C CA . ILE D 1 395 ? -12.855 -12.399 59.837 1.00 37.77 395 ILE D CA 1
ATOM 13665 C C . ILE D 1 395 ? -13.277 -13.870 59.716 1.00 37.48 395 ILE D C 1
ATOM 13666 O O . ILE D 1 395 ? -12.515 -14.703 59.252 1.00 37.59 395 ILE D O 1
ATOM 13671 N N . ARG D 1 396 ? -14.496 -14.162 60.153 1.00 37.23 396 ARG D N 1
ATOM 13672 C CA . ARG D 1 396 ? -15.039 -15.509 60.210 1.00 37.11 396 ARG D CA 1
ATOM 13673 C C . ARG D 1 396 ? -16.068 -15.719 59.105 1.00 36.40 396 ARG D C 1
ATOM 13674 O O . ARG D 1 396 ? -16.053 -16.735 58.415 1.00 36.38 396 ARG D O 1
ATOM 13682 N N . ASP D 1 397 ? -16.966 -14.747 58.948 1.00 35.73 397 ASP D N 1
ATOM 13683 C CA . ASP D 1 397 ? -18.120 -14.870 58.060 1.00 34.89 397 ASP D CA 1
ATOM 13684 C C . ASP D 1 397 ? -18.762 -13.512 57.792 1.00 33.81 397 ASP D C 1
ATOM 13685 O O . ASP D 1 397 ? -18.429 -12.516 58.432 1.00 33.44 397 ASP D O 1
ATOM 13690 N N . VAL D 1 398 ? -19.679 -13.484 56.835 1.00 32.76 398 VAL D N 1
ATOM 13691 C CA . VAL D 1 398 ? -20.466 -12.291 56.547 1.00 32.07 398 VAL D CA 1
ATOM 13692 C C . VAL D 1 398 ? -21.896 -12.684 56.202 1.00 31.44 398 VAL D C 1
ATOM 13693 O O . VAL D 1 398 ? -22.129 -13.618 55.438 1.00 31.21 398 VAL D O 1
ATOM 13697 N N . SER D 1 399 ? -22.851 -11.983 56.797 1.00 31.28 399 SER D N 1
ATOM 13698 C CA . SER D 1 399 ? -24.253 -12.195 56.482 1.00 31.16 399 SER D CA 1
ATOM 13699 C C . SER D 1 399 ? -24.883 -10.898 55.991 1.00 30.50 399 SER D C 1
ATOM 13700 O O . SER D 1 399 ? -24.565 -9.810 56.477 1.00 30.48 399 SER D O 1
ATOM 13703 N N . VAL D 1 400 ? -25.756 -11.021 55.001 1.00 29.93 400 VAL D N 1
ATOM 13704 C CA . VAL D 1 400 ? -26.462 -9.865 54.464 1.00 29.22 400 VAL D CA 1
ATOM 13705 C C . VAL D 1 400 ? -27.971 -10.091 54.466 1.00 28.84 400 VAL D C 1
ATOM 13706 O O . VAL D 1 400 ? -28.464 -11.113 53.989 1.00 28.17 400 VAL D O 1
ATOM 13710 N N . ASP D 1 401 ? -28.677 -9.133 55.061 1.00 28.48 401 ASP D N 1
ATOM 13711 C CA . ASP D 1 401 ? -30.131 -9.132 55.117 1.00 27.91 401 ASP D CA 1
ATOM 13712 C C . ASP D 1 401 ? -30.612 -7.941 54.311 1.00 27.66 401 ASP D C 1
ATOM 13713 O O . ASP D 1 401 ? -30.469 -6.793 54.745 1.00 27.62 401 ASP D O 1
ATOM 13718 N N . LYS D 1 402 ? -31.169 -8.232 53.137 1.00 27.34 402 LYS D N 1
ATOM 13719 C CA . LYS D 1 402 ? -31.690 -7.226 52.216 1.00 27.40 402 LYS D CA 1
ATOM 13720 C C . LYS D 1 402 ? -33.118 -6.760 52.541 1.00 27.08 402 LYS D C 1
ATOM 13721 O O . LYS D 1 402 ? -33.555 -5.732 52.030 1.00 27.22 402 LYS D O 1
ATOM 13727 N N . ASP D 1 403 ? -33.837 -7.526 53.363 1.00 26.85 403 ASP D N 1
ATOM 13728 C CA . ASP D 1 403 ? -35.251 -7.263 53.679 1.00 26.58 403 ASP D CA 1
ATOM 13729 C C . ASP D 1 403 ? -35.386 -6.421 54.927 1.00 26.14 403 ASP D C 1
ATOM 13730 O O . ASP D 1 403 ? -36.005 -6.805 55.927 1.00 26.39 403 ASP D O 1
ATOM 13735 N N . VAL D 1 404 ? -34.820 -5.236 54.825 1.00 25.64 404 VAL D N 1
ATOM 13736 C CA . VAL D 1 404 ? -34.557 -4.395 55.955 1.00 24.85 404 VAL D CA 1
ATOM 13737 C C . VAL D 1 404 ? -34.773 -2.940 55.521 1.00 24.48 404 VAL D C 1
ATOM 13738 O O . VAL D 1 404 ? -34.794 -2.644 54.324 1.00 24.15 404 VAL D O 1
ATOM 13742 N N . CYS D 1 405 ? -34.967 -2.041 56.484 1.00 24.47 405 CYS D N 1
ATOM 13743 C CA . CYS D 1 405 ? -34.949 -0.592 56.203 1.00 23.51 405 CYS D CA 1
ATOM 13744 C C . CYS D 1 405 ? -34.320 0.201 57.347 1.00 23.30 405 CYS D C 1
ATOM 13745 O O . CYS D 1 405 ? -34.257 -0.269 58.475 1.00 23.52 405 CYS D O 1
ATOM 13748 N N . VAL D 1 406 ? -33.861 1.409 57.037 1.00 23.00 406 VAL D N 1
ATOM 13749 C CA . VAL D 1 406 ? -33.333 2.333 58.023 1.00 22.28 406 VAL D CA 1
ATOM 13750 C C . VAL D 1 406 ? -34.399 3.395 58.279 1.00 22.22 406 VAL D C 1
ATOM 13751 O O . VAL D 1 406 ? -34.933 4.000 57.337 1.00 21.75 406 VAL D O 1
ATOM 13755 N N . ILE D 1 407 ? -34.709 3.605 59.556 1.00 21.88 407 ILE D N 1
ATOM 13756 C CA . ILE D 1 407 ? -35.606 4.667 59.977 1.00 21.75 407 ILE D CA 1
ATOM 13757 C C . ILE D 1 407 ? -34.778 5.657 60.783 1.00 21.64 407 ILE D C 1
ATOM 13758 O O . ILE D 1 407 ? -33.943 5.258 61.576 1.00 21.57 407 ILE D O 1
ATOM 13763 N N . SER D 1 408 ? -34.965 6.949 60.528 1.00 21.61 408 SER D N 1
ATOM 13764 C CA . SER D 1 408 ? -34.248 7.982 61.268 1.00 21.44 408 SER D CA 1
ATOM 13765 C C . SER D 1 408 ? -35.210 9.008 61.825 1.00 21.21 408 SER D C 1
ATOM 13766 O O . SER D 1 408 ? -36.200 9.366 61.195 1.00 21.43 408 SER D O 1
ATOM 13769 N N . VAL D 1 409 ? -34.898 9.477 63.020 1.00 21.30 409 VAL D N 1
ATOM 13770 C CA . VAL D 1 409 ? -35.691 10.476 63.705 1.00 21.22 409 VAL D CA 1
ATOM 13771 C C . VAL D 1 409 ? -34.781 11.704 63.953 1.00 21.02 409 VAL D C 1
ATOM 13772 O O . VAL D 1 409 ? -33.640 11.568 64.412 1.00 20.23 409 VAL D O 1
ATOM 13776 N N . VAL D 1 410 ? -35.289 12.883 63.597 1.00 20.48 410 VAL D N 1
ATOM 13777 C CA . VAL D 1 410 ? -34.491 14.099 63.524 1.00 20.81 410 VAL D CA 1
ATOM 13778 C C . VAL D 1 410 ? -35.192 15.230 64.268 1.00 20.92 410 VAL D C 1
ATOM 13779 O O . VAL D 1 410 ? -36.381 15.458 64.089 1.00 21.34 410 VAL D O 1
ATOM 13783 N N . GLY D 1 411 ? -34.445 15.909 65.128 1.00 21.00 411 GLY D N 1
ATOM 13784 C CA . GLY D 1 411 ? -34.887 17.150 65.757 1.00 21.10 411 GLY D CA 1
ATOM 13785 C C . GLY D 1 411 ? -33.711 17.739 66.504 1.00 21.09 411 GLY D C 1
ATOM 13786 O O . GLY D 1 411 ? -32.869 16.991 67.006 1.00 21.26 411 GLY D O 1
ATOM 13787 N N . ALA D 1 412 ? -33.634 19.069 66.540 1.00 21.05 412 ALA D N 1
ATOM 13788 C CA . ALA D 1 412 ? -32.637 19.796 67.321 1.00 21.43 412 ALA D CA 1
ATOM 13789 C C . ALA D 1 412 ? -32.579 19.231 68.729 1.00 21.95 412 ALA D C 1
ATOM 13790 O O . ALA D 1 412 ? -33.618 18.849 69.295 1.00 22.10 412 ALA D O 1
ATOM 13792 N N . GLY D 1 413 ? -31.374 19.172 69.287 1.00 22.22 413 GLY D N 1
ATOM 13793 C CA . GLY D 1 413 ? -31.182 18.796 70.684 1.00 22.95 413 GLY D CA 1
ATOM 13794 C C . GLY D 1 413 ? -31.333 17.311 70.957 1.00 23.61 413 GLY D C 1
ATOM 13795 O O . GLY D 1 413 ? -31.279 16.885 72.107 1.00 23.98 413 GLY D O 1
ATOM 13796 N N . MET D 1 414 ? -31.488 16.523 69.898 1.00 24.20 414 MET D N 1
ATOM 13797 C CA . MET D 1 414 ? -31.695 15.076 69.996 1.00 24.91 414 MET D CA 1
ATOM 13798 C C . MET D 1 414 ? -30.689 14.351 70.909 1.00 24.91 414 MET D C 1
ATOM 13799 O O . MET D 1 414 ? -31.066 13.703 71.890 1.00 24.47 414 MET D O 1
ATOM 13804 N N . ARG D 1 415 ? -29.415 14.444 70.538 1.00 25.06 415 ARG D N 1
ATOM 13805 C CA . ARG D 1 415 ? -28.325 13.790 71.245 1.00 25.38 415 ARG D CA 1
ATOM 13806 C C . ARG D 1 415 ? -28.293 14.214 72.731 1.00 25.43 415 ARG D C 1
ATOM 13807 O O . ARG D 1 415 ? -28.084 13.388 73.619 1.00 25.58 415 ARG D O 1
ATOM 13815 N N . GLY D 1 416 ? -28.532 15.493 72.996 1.00 25.27 416 GLY D N 1
ATOM 13816 C CA . GLY D 1 416 ? -28.505 15.991 74.356 1.00 25.94 416 GLY D CA 1
ATOM 13817 C C . GLY D 1 416 ? -29.799 15.831 75.142 1.00 26.36 416 GLY D C 1
ATOM 13818 O O . GLY D 1 416 ? -29.856 16.198 76.310 1.00 26.68 416 GLY D O 1
ATOM 13819 N N . ALA D 1 417 ? -30.839 15.294 74.510 1.00 26.75 417 ALA D N 1
ATOM 13820 C CA . ALA D 1 417 ? -32.147 15.193 75.151 1.00 26.97 417 ALA D CA 1
ATOM 13821 C C . ALA D 1 417 ? -32.227 13.959 76.036 1.00 27.09 417 ALA D C 1
ATOM 13822 O O . ALA D 1 417 ? -32.067 12.833 75.571 1.00 27.64 417 ALA D O 1
ATOM 13824 N N . LYS D 1 418 ? -32.468 14.179 77.321 1.00 27.09 418 LYS D N 1
ATOM 13825 C CA . LYS D 1 418 ? -32.605 13.079 78.265 1.00 26.74 418 LYS D CA 1
ATOM 13826 C C . LYS D 1 418 ? -33.947 12.374 78.061 1.00 26.20 418 LYS D C 1
ATOM 13827 O O . LYS D 1 418 ? -34.987 13.026 77.952 1.00 26.26 418 LYS D O 1
ATOM 13833 N N . GLY D 1 419 ? -33.909 11.048 77.987 1.00 25.38 419 GLY D N 1
ATOM 13834 C CA . GLY D 1 419 ? -35.122 10.258 77.885 1.00 24.67 419 GLY D CA 1
ATOM 13835 C C . GLY D 1 419 ? -35.657 10.019 76.492 1.00 24.29 419 GLY D C 1
ATOM 13836 O O . GLY D 1 419 ? -36.531 9.173 76.318 1.00 24.72 419 GLY D O 1
ATOM 13837 N N . ILE D 1 420 ? -35.139 10.737 75.497 1.00 23.49 420 ILE D N 1
ATOM 13838 C CA . ILE D 1 420 ? -35.677 10.632 74.140 1.00 22.95 420 ILE D CA 1
ATOM 13839 C C . ILE D 1 420 ? -35.455 9.257 73.484 1.00 22.78 420 ILE D C 1
ATOM 13840 O O . ILE D 1 420 ? -36.354 8.749 72.805 1.00 23.18 420 ILE D O 1
ATOM 13845 N N . ALA D 1 421 ? -34.269 8.682 73.687 1.00 22.05 421 ALA D N 1
ATOM 13846 C CA . ALA D 1 421 ? -33.948 7.338 73.220 1.00 21.75 421 ALA D CA 1
ATOM 13847 C C . ALA D 1 421 ? -34.965 6.327 73.713 1.00 21.58 421 ALA D C 1
ATOM 13848 O O . ALA D 1 421 ? -35.526 5.596 72.913 1.00 21.98 421 ALA D O 1
ATOM 13850 N N . GLY D 1 422 ? -35.204 6.299 75.025 1.00 21.74 422 GLY D N 1
ATOM 13851 C CA . GLY D 1 422 ? -36.211 5.425 75.624 1.00 21.48 422 GLY D CA 1
ATOM 13852 C C . GLY D 1 422 ? -37.578 5.559 74.974 1.00 21.81 422 GLY D C 1
ATOM 13853 O O . GLY D 1 422 ? -38.215 4.568 74.663 1.00 21.49 422 GLY D O 1
ATOM 13854 N N . LYS D 1 423 ? -38.022 6.794 74.760 1.00 22.32 423 LYS D N 1
ATOM 13855 C CA . LYS D 1 423 ? -39.313 7.053 74.129 1.00 22.82 423 LYS D CA 1
ATOM 13856 C C . LYS D 1 423 ? -39.360 6.572 72.683 1.00 23.05 423 LYS D C 1
ATOM 13857 O O . LYS D 1 423 ? -40.354 5.983 72.269 1.00 23.18 423 LYS D O 1
ATOM 13863 N N . ILE D 1 424 ? -38.285 6.803 71.927 1.00 22.98 424 ILE D N 1
ATOM 13864 C CA . ILE D 1 424 ? -38.211 6.324 70.551 1.00 23.21 424 ILE D CA 1
ATOM 13865 C C . ILE D 1 424 ? -38.376 4.807 70.472 1.00 23.51 424 ILE D C 1
ATOM 13866 O O . ILE D 1 424 ? -39.221 4.320 69.713 1.00 23.61 424 ILE D O 1
ATOM 13871 N N . PHE D 1 425 ? -37.578 4.068 71.249 1.00 23.24 425 PHE D N 1
ATOM 13872 C CA . PHE D 1 425 ? -37.488 2.616 71.059 1.00 23.58 425 PHE D CA 1
ATOM 13873 C C . PHE D 1 425 ? -38.632 1.821 71.671 1.00 23.56 425 PHE D C 1
ATOM 13874 O O . PHE D 1 425 ? -38.947 0.746 71.166 1.00 23.34 425 PHE D O 1
ATOM 13882 N N . THR D 1 426 ? -39.254 2.332 72.738 1.00 23.91 426 THR D N 1
ATOM 13883 C CA . THR D 1 426 ? -40.468 1.681 73.247 1.00 24.07 426 THR D CA 1
ATOM 13884 C C . THR D 1 426 ? -41.598 1.842 72.238 1.00 23.80 426 THR D C 1
ATOM 13885 O O . THR D 1 426 ? -42.351 0.906 72.012 1.00 24.22 426 THR D O 1
ATOM 13889 N N . ALA D 1 427 ? -41.684 3.010 71.605 1.00 23.88 427 ALA D N 1
ATOM 13890 C CA . ALA D 1 427 ? -42.650 3.234 70.524 1.00 23.70 427 ALA D CA 1
ATOM 13891 C C . ALA D 1 427 ? -42.412 2.296 69.335 1.00 23.63 427 ALA D C 1
ATOM 13892 O O . ALA D 1 427 ? -43.353 1.712 68.809 1.00 23.32 427 ALA D O 1
ATOM 13894 N N . VAL D 1 428 ? -41.148 2.141 68.940 1.00 23.81 428 VAL D N 1
ATOM 13895 C CA . VAL D 1 428 ? -40.759 1.219 67.864 1.00 23.67 428 VAL D CA 1
ATOM 13896 C C . VAL D 1 428 ? -41.235 -0.211 68.166 1.00 24.46 428 VAL D C 1
ATOM 13897 O O . VAL D 1 428 ? -41.786 -0.891 67.298 1.00 24.61 428 VAL D O 1
ATOM 13901 N N . SER D 1 429 ? -41.037 -0.647 69.406 1.00 24.81 429 SER D N 1
ATOM 13902 C CA . SER D 1 429 ? -41.516 -1.944 69.867 1.00 25.17 429 SER D CA 1
ATOM 13903 C C . SER D 1 429 ? -43.041 -2.044 69.788 1.00 25.31 429 SER D C 1
ATOM 13904 O O . SER D 1 429 ? -43.591 -3.076 69.399 1.00 25.17 429 SER D O 1
ATOM 13907 N N . GLU D 1 430 ? -43.711 -0.957 70.152 1.00 25.65 430 GLU D N 1
ATOM 13908 C CA . GLU D 1 430 ? -45.169 -0.929 70.223 1.00 26.29 430 GLU D CA 1
ATOM 13909 C C . GLU D 1 430 ? -45.836 -0.980 68.849 1.00 25.77 430 GLU D C 1
ATOM 13910 O O . GLU D 1 430 ? -47.012 -1.332 68.740 1.00 25.58 430 GLU D O 1
ATOM 13916 N N . SER D 1 431 ? -45.068 -0.659 67.808 1.00 25.71 431 SER D N 1
ATOM 13917 C CA . SER D 1 431 ? -45.541 -0.769 66.425 1.00 25.71 431 SER D CA 1
ATOM 13918 C C . SER D 1 431 ? -45.382 -2.196 65.887 1.00 25.78 431 SER D C 1
ATOM 13919 O O . SER D 1 431 ? -45.878 -2.524 64.805 1.00 26.06 431 SER D O 1
ATOM 13922 N N . GLY D 1 432 ? -44.717 -3.045 66.667 1.00 25.75 432 GLY D N 1
ATOM 13923 C CA . GLY D 1 432 ? -44.459 -4.424 66.273 1.00 25.68 432 GLY D CA 1
ATOM 13924 C C . GLY D 1 432 ? -43.101 -4.617 65.619 1.00 25.58 432 GLY D C 1
ATOM 13925 O O . GLY D 1 432 ? -42.780 -5.707 65.162 1.00 25.91 432 GLY D O 1
ATOM 13926 N N . ALA D 1 433 ? -42.300 -3.561 65.570 1.00 25.49 433 ALA D N 1
ATOM 13927 C CA . ALA D 1 433 ? -40.997 -3.639 64.924 1.00 25.61 433 ALA D CA 1
ATOM 13928 C C . ALA D 1 433 ? -39.928 -4.199 65.868 1.00 25.99 433 ALA D C 1
ATOM 13929 O O . ALA D 1 433 ? -39.949 -3.957 67.084 1.00 25.68 433 ALA D O 1
ATOM 13931 N N . ASN D 1 434 ? -39.002 -4.956 65.282 1.00 26.40 434 ASN D N 1
ATOM 13932 C CA . ASN D 1 434 ? -37.920 -5.588 66.003 1.00 26.88 434 ASN D CA 1
ATOM 13933 C C . ASN D 1 434 ? -36.595 -4.972 65.525 1.00 26.56 434 ASN D C 1
ATOM 13934 O O . ASN D 1 434 ? -36.240 -5.095 64.351 1.00 26.95 434 ASN D O 1
ATOM 13939 N N . ILE D 1 435 ? -35.880 -4.305 66.433 1.00 25.92 435 ILE D N 1
ATOM 13940 C CA . ILE D 1 435 ? -34.700 -3.487 66.076 1.00 25.11 435 ILE D CA 1
ATOM 13941 C C . ILE D 1 435 ? -33.417 -4.292 65.878 1.00 24.82 435 ILE D C 1
ATOM 13942 O O . ILE D 1 435 ? -32.946 -4.953 66.799 1.00 24.58 435 ILE D O 1
ATOM 13947 N N . LYS D 1 436 ? -32.845 -4.191 64.680 1.00 24.50 436 LYS D N 1
ATOM 13948 C CA . LYS D 1 436 ? -31.682 -4.984 64.296 1.00 24.40 436 LYS D CA 1
ATOM 13949 C C . LYS D 1 436 ? -30.362 -4.225 64.441 1.00 24.03 436 LYS D C 1
ATOM 13950 O O . LYS D 1 436 ? -29.298 -4.826 64.454 1.00 24.08 436 LYS D O 1
ATOM 13956 N N . MET D 1 437 ? -30.440 -2.907 64.547 1.00 23.46 437 MET D N 1
ATOM 13957 C CA . MET D 1 437 ? -29.256 -2.066 64.624 1.00 23.50 437 MET D CA 1
ATOM 13958 C C . MET D 1 437 ? -29.709 -0.709 65.112 1.00 22.71 437 MET D C 1
ATOM 13959 O O . MET D 1 437 ? -30.812 -0.275 64.783 1.00 22.19 437 MET D O 1
ATOM 13964 N N . ILE D 1 438 ? -28.865 -0.070 65.921 1.00 22.26 438 ILE D N 1
ATOM 13965 C CA . ILE D 1 438 ? -29.076 1.305 66.383 1.00 21.73 438 ILE D CA 1
ATOM 13966 C C . ILE D 1 438 ? -27.787 2.113 66.218 1.00 21.87 438 ILE D C 1
ATOM 13967 O O . ILE D 1 438 ? -26.683 1.617 66.505 1.00 21.44 438 ILE D O 1
ATOM 13972 N N . ALA D 1 439 ? -27.937 3.355 65.759 1.00 21.87 439 ALA D N 1
ATOM 13973 C CA . ALA D 1 439 ? -26.845 4.331 65.737 1.00 21.40 439 ALA D CA 1
ATOM 13974 C C . ALA D 1 439 ? -27.267 5.594 66.480 1.00 21.34 439 ALA D C 1
ATOM 13975 O O . ALA D 1 439 ? -28.282 6.215 66.152 1.00 21.66 439 ALA D O 1
ATOM 13977 N N . GLN D 1 440 ? -26.513 5.931 67.522 1.00 20.95 440 GLN D N 1
ATOM 13978 C CA . GLN D 1 440 ? -26.668 7.201 68.219 1.00 20.80 440 GLN D CA 1
ATOM 13979 C C . GLN D 1 440 ? -25.312 7.644 68.725 1.00 20.67 440 GLN D C 1
ATOM 13980 O O . GLN D 1 440 ? -24.496 6.816 69.152 1.00 20.19 440 GLN D O 1
ATOM 13986 N N . GLY D 1 441 ? -25.073 8.953 68.666 1.00 20.85 441 GLY D N 1
ATOM 13987 C CA . GLY D 1 441 ? -23.864 9.534 69.223 1.00 20.50 441 GLY D CA 1
ATOM 13988 C C . GLY D 1 441 ? -23.082 10.391 68.254 1.00 20.93 441 GLY D C 1
ATOM 13989 O O . GLY D 1 441 ? -22.427 11.358 68.662 1.00 20.51 441 GLY D O 1
ATOM 13990 N N . SER D 1 442 ? -23.132 10.044 66.971 1.00 21.23 442 SER D N 1
ATOM 13991 C CA . SER D 1 442 ? -22.341 10.773 65.985 1.00 22.14 442 SER D CA 1
ATOM 13992 C C . SER D 1 442 ? -23.090 11.954 65.345 1.00 22.23 442 SER D C 1
ATOM 13993 O O . SER D 1 442 ? -22.518 12.713 64.576 1.00 22.59 442 SER D O 1
ATOM 13996 N N . SER D 1 443 ? -24.362 12.114 65.685 1.00 22.65 443 SER D N 1
ATOM 13997 C CA . SER D 1 443 ? -25.135 13.248 65.198 1.00 22.92 443 SER D CA 1
ATOM 13998 C C . SER D 1 443 ? -25.795 14.030 66.334 1.00 23.14 443 SER D C 1
ATOM 13999 O O . SER D 1 443 ? -26.295 13.449 67.294 1.00 23.07 443 SER D O 1
ATOM 14002 N N . GLU D 1 444 ? -25.787 15.354 66.201 1.00 23.85 444 GLU D N 1
ATOM 14003 C CA . GLU D 1 444 ? -26.404 16.270 67.168 1.00 24.62 444 GLU D CA 1
ATOM 14004 C C . GLU D 1 444 ? -27.931 16.153 67.158 1.00 24.56 444 GLU D C 1
ATOM 14005 O O . GLU D 1 444 ? -28.595 16.430 68.168 1.00 24.39 444 GLU D O 1
ATOM 14011 N N . VAL D 1 445 ? -28.480 15.753 66.008 1.00 24.59 445 VAL D N 1
ATOM 14012 C CA . VAL D 1 445 ? -29.926 15.837 65.773 1.00 24.50 445 VAL D CA 1
ATOM 14013 C C . VAL D 1 445 ? -30.597 14.533 65.308 1.00 24.73 445 VAL D C 1
ATOM 14014 O O . VAL D 1 445 ? -31.795 14.513 65.093 1.00 24.64 445 VAL D O 1
ATOM 14018 N N . ASN D 1 446 ? -29.838 13.445 65.196 1.00 25.12 446 ASN D N 1
ATOM 14019 C CA . ASN D 1 446 ? -30.347 12.237 64.555 1.00 25.48 446 ASN D CA 1
ATOM 14020 C C . ASN D 1 446 ? -30.158 10.960 65.359 1.00 25.17 446 ASN D C 1
ATOM 14021 O O . ASN D 1 446 ? -29.084 10.714 65.899 1.00 25.18 446 ASN D O 1
ATOM 14026 N N . ILE D 1 447 ? -31.218 10.155 65.424 1.00 24.90 447 ILE D N 1
ATOM 14027 C CA . ILE D 1 447 ? -31.125 8.741 65.832 1.00 24.16 447 ILE D CA 1
ATOM 14028 C C . ILE D 1 447 ? -31.625 7.843 64.693 1.00 24.20 447 ILE D C 1
ATOM 14029 O O . ILE D 1 447 ? -32.717 8.054 64.171 1.00 24.62 447 ILE D O 1
ATOM 14034 N N . SER D 1 448 ? -30.812 6.868 64.291 1.00 24.09 448 SER D N 1
ATOM 14035 C CA . SER D 1 448 ? -31.184 5.939 63.225 1.00 23.95 448 SER D CA 1
ATOM 14036 C C . SER D 1 448 ? -31.177 4.504 63.727 1.00 23.95 448 SER D C 1
ATOM 14037 O O . SER D 1 448 ? -30.464 4.176 64.676 1.00 23.39 448 SER D O 1
ATOM 14040 N N . PHE D 1 449 ? -31.979 3.651 63.089 1.00 23.65 449 PHE D N 1
ATOM 14041 C CA . PHE D 1 449 ? -32.071 2.246 63.490 1.00 23.64 449 PHE D CA 1
ATOM 14042 C C . PHE D 1 449 ? -32.629 1.431 62.354 1.00 23.79 449 PHE D C 1
ATOM 14043 O O . PHE D 1 449 ? -33.304 1.950 61.468 1.00 24.19 449 PHE D O 1
ATOM 14051 N N . VAL D 1 450 ? -32.367 0.138 62.411 1.00 23.66 450 VAL D N 1
ATOM 14052 C CA . VAL D 1 450 ? -32.777 -0.778 61.363 1.00 23.07 450 VAL D CA 1
ATOM 14053 C C . VAL D 1 450 ? -33.879 -1.703 61.878 1.00 22.88 450 VAL D C 1
ATOM 14054 O O . VAL D 1 450 ? -33.799 -2.206 62.993 1.00 22.62 450 VAL D O 1
ATOM 14058 N N . ILE D 1 451 ? -34.910 -1.894 61.060 1.00 22.92 451 ILE D N 1
ATOM 14059 C CA . ILE D 1 451 ? -35.961 -2.872 61.320 1.00 23.41 451 ILE D CA 1
ATOM 14060 C C . ILE D 1 451 ? -36.275 -3.647 60.041 1.00 23.83 451 ILE D C 1
ATOM 14061 O O . ILE D 1 451 ? -35.775 -3.305 58.963 1.00 23.11 451 ILE D O 1
ATOM 14066 N N . ASP D 1 452 ? -37.086 -4.697 60.168 1.00 24.68 452 ASP D N 1
ATOM 14067 C CA . ASP D 1 452 ? -37.579 -5.430 58.997 1.00 26.17 452 ASP D CA 1
ATOM 14068 C C . ASP D 1 452 ? -38.354 -4.514 58.063 1.00 26.04 452 ASP D C 1
ATOM 14069 O O . ASP D 1 452 ? -39.155 -3.698 58.511 1.00 26.06 452 ASP D O 1
ATOM 14074 N N . GLU D 1 453 ? -38.100 -4.662 56.766 1.00 26.45 453 GLU D N 1
ATOM 14075 C CA . GLU D 1 453 ? -38.771 -3.886 55.720 1.00 26.94 453 GLU D CA 1
ATOM 14076 C C . GLU D 1 453 ? -40.293 -3.910 55.870 1.00 26.45 453 GLU D C 1
ATOM 14077 O O . GLU D 1 453 ? -40.933 -2.875 55.733 1.00 26.88 453 GLU D O 1
ATOM 14083 N N . LYS D 1 454 ? -40.862 -5.080 56.177 1.00 26.00 454 LYS D N 1
ATOM 14084 C CA . LYS D 1 454 ? -42.322 -5.237 56.341 1.00 25.64 454 LYS D CA 1
ATOM 14085 C C . LYS D 1 454 ? -42.961 -4.315 57.402 1.00 24.87 454 LYS D C 1
ATOM 14086 O O . LYS D 1 454 ? -44.165 -4.040 57.347 1.00 24.49 454 LYS D O 1
ATOM 14092 N N . ASP D 1 455 ? -42.155 -3.848 58.355 1.00 24.11 455 ASP D N 1
ATOM 14093 C CA . ASP D 1 455 ? -42.658 -3.092 59.504 1.00 23.53 455 ASP D CA 1
ATOM 14094 C C . ASP D 1 455 ? -42.508 -1.583 59.340 1.00 22.67 455 ASP D C 1
ATOM 14095 O O . ASP D 1 455 ? -42.871 -0.818 60.231 1.00 22.60 455 ASP D O 1
ATOM 14100 N N . LEU D 1 456 ? -41.985 -1.164 58.195 1.00 22.30 456 LEU D N 1
ATOM 14101 C CA . LEU D 1 456 ? -41.673 0.244 57.929 1.00 22.25 456 LEU D CA 1
ATOM 14102 C C . LEU D 1 456 ? -42.876 1.181 58.180 1.00 21.99 456 LEU D C 1
ATOM 14103 O O . LEU D 1 456 ? -42.753 2.170 58.905 1.00 21.94 456 LEU D O 1
ATOM 14108 N N . LEU D 1 457 ? -44.025 0.862 57.588 1.00 21.94 457 LEU D N 1
ATOM 14109 C CA . LEU D 1 457 ? -45.220 1.708 57.706 1.00 22.27 457 LEU D CA 1
ATOM 14110 C C . LEU D 1 457 ? -45.747 1.789 59.119 1.00 22.00 457 LEU D C 1
ATOM 14111 O O . LEU D 1 457 ? -45.990 2.884 59.640 1.00 21.41 457 LEU D O 1
ATOM 14116 N N . ASN D 1 458 ? -45.926 0.628 59.740 1.00 22.03 458 ASN D N 1
ATOM 14117 C CA . ASN D 1 458 ? -46.413 0.606 61.103 1.00 22.56 458 ASN D CA 1
ATOM 14118 C C . ASN D 1 458 ? -45.480 1.373 62.038 1.00 22.76 458 ASN D C 1
ATOM 14119 O O . ASN D 1 458 ? -45.940 2.146 62.884 1.00 22.80 458 ASN D O 1
ATOM 14124 N N . CYS D 1 459 ? -44.177 1.189 61.853 1.00 23.07 459 CYS D N 1
ATOM 14125 C CA . CYS D 1 459 ? -43.196 1.911 62.648 1.00 23.44 459 CYS D CA 1
ATOM 14126 C C . CYS D 1 459 ? -43.239 3.426 62.425 1.00 23.40 459 CYS D C 1
ATOM 14127 O O . CYS D 1 459 ? -43.284 4.180 63.388 1.00 23.53 459 CYS D O 1
ATOM 14130 N N . VAL D 1 460 ? -43.244 3.874 61.171 1.00 23.55 460 VAL D N 1
ATOM 14131 C CA . VAL D 1 460 ? -43.334 5.316 60.895 1.00 23.50 460 VAL D CA 1
ATOM 14132 C C . VAL D 1 460 ? -44.629 5.928 61.449 1.00 23.91 460 VAL D C 1
ATOM 14133 O O . VAL D 1 460 ? -44.602 6.991 62.074 1.00 23.81 460 VAL D O 1
ATOM 14137 N N . ARG D 1 461 ? -45.752 5.242 61.234 1.00 24.37 461 ARG D N 1
ATOM 14138 C CA . ARG D 1 461 ? -47.048 5.702 61.732 1.00 24.64 461 ARG D CA 1
ATOM 14139 C C . ARG D 1 461 ? -47.048 5.889 63.248 1.00 24.42 461 ARG D C 1
ATOM 14140 O O . ARG D 1 461 ? -47.466 6.936 63.737 1.00 24.43 461 ARG D O 1
ATOM 14148 N N . LYS D 1 462 ? -46.551 4.888 63.976 1.00 24.34 462 LYS D N 1
ATOM 14149 C CA . LYS D 1 462 ? -46.494 4.927 65.438 1.00 24.43 462 LYS D CA 1
ATOM 14150 C C . LYS D 1 462 ? -45.598 6.057 65.944 1.00 24.26 462 LYS D C 1
ATOM 14151 O O . LYS D 1 462 ? -45.960 6.774 66.885 1.00 24.19 462 LYS D O 1
ATOM 14157 N N . LEU D 1 463 ? -44.432 6.207 65.321 1.00 23.86 463 LEU D N 1
ATOM 14158 C CA . LEU D 1 463 ? -43.514 7.298 65.657 1.00 23.85 463 LEU D CA 1
ATOM 14159 C C . LEU D 1 463 ? -44.163 8.656 65.395 1.00 23.58 463 LEU D C 1
ATOM 14160 O O . LEU D 1 463 ? -43.971 9.608 66.151 1.00 23.31 463 LEU D O 1
ATOM 14165 N N . HIS D 1 464 ? -44.945 8.728 64.325 1.00 23.70 464 HIS D N 1
ATOM 14166 C CA . HIS D 1 464 ? -45.642 9.950 63.975 1.00 23.89 464 HIS D CA 1
ATOM 14167 C C . HIS D 1 464 ? -46.772 10.271 64.944 1.00 24.34 464 HIS D C 1
ATOM 14168 O O . HIS D 1 464 ? -46.942 11.433 65.324 1.00 24.41 464 HIS D O 1
ATOM 14175 N N . GLU D 1 465 ? -47.541 9.249 65.329 1.00 24.77 465 GLU D N 1
ATOM 14176 C CA . GLU D 1 465 ? -48.593 9.398 66.341 1.00 25.67 465 GLU D CA 1
ATOM 14177 C C . GLU D 1 465 ? -48.008 9.963 67.632 1.00 25.05 465 GLU D C 1
ATOM 14178 O O . GLU D 1 465 ? -48.502 10.960 68.160 1.00 25.12 465 GLU D O 1
ATOM 14184 N N . LYS D 1 466 ? -46.949 9.315 68.117 1.00 24.78 466 LYS D N 1
ATOM 14185 C CA . LYS D 1 466 ? -46.335 9.626 69.406 1.00 24.41 466 LYS D CA 1
ATOM 14186 C C . LYS D 1 466 ? -45.710 11.019 69.487 1.00 24.00 466 LYS D C 1
ATOM 14187 O O . LYS D 1 466 ? -45.901 11.731 70.475 1.00 23.79 466 LYS D O 1
ATOM 14193 N N . PHE D 1 467 ? -44.964 11.404 68.458 1.00 23.28 467 PHE D N 1
ATOM 14194 C CA . PHE D 1 467 ? -44.162 12.624 68.531 1.00 22.83 467 PHE D CA 1
ATOM 14195 C C . PHE D 1 467 ? -44.769 13.838 67.848 1.00 22.36 467 PHE D C 1
ATOM 14196 O O . PHE D 1 467 ? -44.485 14.972 68.221 1.00 22.09 467 PHE D O 1
ATOM 14204 N N . ILE D 1 468 ? -45.595 13.617 66.840 1.00 22.44 468 ILE D N 1
ATOM 14205 C CA . ILE D 1 468 ? -46.064 14.753 66.052 1.00 23.06 468 ILE D CA 1
ATOM 14206 C C . ILE D 1 468 ? -47.541 15.062 66.289 1.00 23.16 468 ILE D C 1
ATOM 14207 O O . ILE D 1 468 ? -47.898 16.215 66.488 1.00 23.53 468 ILE D O 1
ATOM 14212 N N . GLU D 1 469 ? -48.366 14.023 66.328 1.00 23.58 469 GLU D N 1
ATOM 14213 C CA . GLU D 1 469 ? -49.809 14.164 66.519 1.00 24.37 469 GLU D CA 1
ATOM 14214 C C . GLU D 1 469 ? -50.229 14.298 67.980 1.00 24.53 469 GLU D C 1
ATOM 14215 O O . GLU D 1 469 ? -51.136 15.076 68.296 1.00 24.35 469 GLU D O 1
ATOM 14221 N N . LYS D 1 470 ? -49.569 13.525 68.847 1.00 24.98 470 LYS D N 1
ATOM 14222 C CA . LYS D 1 470 ? -49.779 13.538 70.302 1.00 25.28 470 LYS D CA 1
ATOM 14223 C C . LYS D 1 470 ? -51.231 13.261 70.710 1.00 25.55 470 LYS D C 1
ATOM 14224 O O . LYS D 1 470 ? -51.997 14.176 71.038 1.00 25.51 470 LYS D O 1
#

Foldseek 3Di:
DEEAEEEQCCLQALLSLLLVLVVQLVVCVVPLDYAYEYEFHPPVLVLLVVLLVCCQPVLDLVVLVVSLVVQLVRLLRSLVSNADDPVLSVVLNVQLVVLSVVLSVLSNVCSVVSDADLLSSLVSSLSRLSSSQSSSQSSNVRVVFAEDEEEAAQCFFEFAPPAAATHTDGGPNCVRCVVCSVVSYHYHYYFQWHAYPVGRIGGNHVLRSLLSQLSNCLNNVHQAYEYEYADQAQWQEPCVLPVVTGADAEDELQLVLVQCLAARSSHNNNNRVSCAVSQHKYFYGYSVCRPHNYHIYGHDADFDPLQFSHKGKFQQKKKKKWFWQFQLDQVVLVVLLVVLCVVLVWAWSDWDDDDRRSMIITMTGNVCPVSSVVSVCVRQPAPPVDSHTTDDMDMGSQKMKMKTWGAQPQVDPPNVVVLVVLQVVLVWDWDDWDGDPDRTMTMTMTGNVSVSSSNVSSCVRRPVD/DEEEEDEQCCLQALQSLLLVLVVQVVVCVVPLFYAYEYEFHPCVLVVLLVLLVVCLPVVDLVVLVVSLVVQLVRLLRNLVSQADDPVLSVVLNVQLVVLSVVLSVLSNVNSVVSDQDLLSSLSSSQSRLSSSQSSSQSSNVRVPFAEDEDEAALCFFEFAPPAQATHGDGGCNCVRCVVCSVVSYHYYYYAQWHAYPVGRIGGNHPLRRLLSQLVNCLVNVHQAREYEYADAAQWLEPCVLPVPTGFDAEDELQLVLVQLLAARSSHNSNNSVSCQVSQHKYFYGYSVCHVHRYYIYGHDADADPQQFRHKHKDQQKKKKKWFWQFQLDQVVVVVLLVVLCVVLVWAWSDKDDDDRRSMIITITGNVCVVSSVVSCCVRQPDPVPDNRTTDDMDMDRQKMKMKTWGAQVLPDPPNVVVLVVLLVVLVWDWDAWDGDPDNTMIMTMTGNVSVSSSNVSNCVVRPVD/DEEEEEEQCCLQALQSLLLVLVVQVVVCVVPLQYAYEYFFHPPVLVVLLVLLVCCLPVLDLVVLVVSLVVQLVRLLRNLVSNADDPVLSVVLNVQLVVLSVVLSVLSNVCSVVSDDDLLSSLSSSLSRQSSRLSSSQSSNVRVPFAEDEEELALCFFEFAPPAQATHTDGGDNCVRCVVQSVVSYHYHYYFQWHAYPVGRIGGRHPLRSLVSQLRNCLNVVHQAREYEYADAAQWLEPCVLPVPTHFDAEEELQQVLVQCLAARSSHNSNNSVSCAVSFHKYFYGYSVCRVHSYYIYGRDADFDPQQFRHKHKDLQKKKKKWFWLFQQDQVVVVVLLVVLCVVLVWAWSDWDDDDRRSMIMTMTGNVCPVSSVVSVCVSQVADDDDPPDNGTTDDMDMDSQKMKMKTWGQAPQVDPPNVVVLVVLQVVLVWDWPAWDGDPDRTMIMTMTGNVSVSSSNVSNCVVRPDD/DEEEEEEQCCLQALLSLLLVLVVQVVVCVVPLQYAYEYFFHPCVLVVLLVLLVCCLPVLDLVSLVVSLVVQLVRLLRNLVSNADDPVLSVVLNVQLVVLSVVLSVLSNVCSVVSDDDLLSSLVSSLSRLSSRQSSSQSSNVRVVAAEDEDEAALCFFEFAPPAAATDTDGGPNCVRCVVCSVVSYHYYYYFQWHAYPVGRIGGRHVLRSLLSQLRNCLNVVHQAREAEYADQAQWQEPCVLPVVTDFDAEEELQLVLVQCLAARSSHNSNNSVSCAVSFHKYFYGYSVCRVRRYHIYGNDADADPFAFSHKHKDQQKKKKKWWWQFQQDLVVLVVLLVVLCVVLPWAWSDKDDDDRRSMIITITGNVCVVSSVVSVCVRQPADDPPDNHTTDDMDMGSQKMKMKTWGAQQLVDPCNVVVLVVLQVVLVWDWDAWDGDPGRTMIMTMTGNVSVSSSRVSNCCRRPVD

CATH classification: 3.40.1160.10 (+1 more: 3.30.2130.10)